Protein 9J34 (pdb70)

Organism: Arabidopsis thaliana (NCBI:txid3702)

Solvent-accessible surface area: 94487 Å² total; per-residue (Å²): 92,71,40,36,98,7,95,101,11,94,188,74,5,84,62,0,24,98,11,0,35,81,0,6,30,28,5,5,8,1,2,0,0,1,14,1,61,47,98,60,14,2,0,5,27,2,126,145,4,11,112,54,0,16,68,69,2,36,151,9,6,109,60,4,64,53,10,8,75,27,34,65,120,12,8,65,70,40,168,91,120,56,34,127,89,111,159,77,5,20,135,118,7,97,98,53,69,49,109,44,3,56,86,0,9,71,47,68,0,9,86,0,20,122,98,86,12,86,148,68,222,69,29,57,8,39,20,2,6,42,62,2,25,84,25,8,63,143,4,89,121,9,2,76,89,5,39,134,32,9,132,111,35,30,82,163,91,148,67,56,28,141,22,36,12,45,105,7,49,97,57,0,62,21,20,0,12,21,12,0,0,39,1,0,2,49,0,0,25,29,1,4,43,4,1,64,94,0,14,146,129,79,136,62,107,19,100,75,163,38,7,39,30,75,130,165,56,97,42,25,9,86,36,0,87,127,14,1,16,11,124,116,73,68,88,128,81,25,52,4,17,10,4,35,84,0,1,61,34,20,2,1,61,26,106,79,60,68,36,0,48,54,27,0,10,6,22,1,0,27,10,0,7,0,12,0,13,45,7,148,22,4,43,78,34,168,1,0,36,17,0,14,118,1,0,31,21,0,0,48,20,10,0,49,2,0,0,20,9,0,28,62,25,31,1,66,38,52,69,40,40,59,18,25,9,97,100,89,9,3,60,66,12,0,63,55,22,69,6,54,87,103,10,35,129,78,4,82,70,18,42,74,0,70,35,54,16,34,45,30,10,91,15,94,82,20,4,54,74,6,11,80,2,3,54,44,45,0,17,89,82,24,0,36,74,19,0,78,130,1,98,33,1,99,146,18,83,124,75,14,12,30,24,0,3,61,58,1,56,41,32,16,19,10,65,126,11,62,24,21,87,63,27,20,57,9,37,29,0,2,0,0,56,82,15,95,0,38,0,76,14,104,143,185,84,59,73,109,16,26,73,10,47,35,6,5,70,44,0,26,92,27,1,58,79,154,71,64,105,92,48,31,103,5,75,41,20,0,80,1,66,103,43,0,9,1,2,0,0,94,11,111,47,6,64,101,4,16,66,75,74,263,91,72,40,38,99,7,95,101,10,94,186,75,5,83,60,0,24,100,11,1,35,84,0,9,28,27,5,6,8,1,2,0,0,2,13,1,56,48,96,55,14,2,0,3,26,1,125,142,4,12,112,55,0,16,68,68,2,36,150,9,6,108,61,4,62,53,10,9,74,28,34,65,119,12,7,67,69,43,171,83,119,55,36,127,91,110,160,78,4,19,136,117,8,96,98,54,69,48,109,42,4,56,86,0,10,72,47,68,0,9,86,0,20,122,97,85,12,85,146,69,223,69,32,59,7,41,21,2,6,43,62,2,24,85,24,8,64,142,4,88,120,10,1,76,89,5,38,135,30,8,131,108,37,29,84,159,87,147,61,55,27,142,24,35,12,45,106,7,50,97,57,1,61,22,21,0,12,21,12,0,0,38,0,0,2,51,0,0,26,30,1,3,45,2,0,61,92,0,13,142,120,83,141,56,110,17,99,74,163,41,6,32,34,77,133,163,51,94,40,23,8,86,36,0,88,127,13,1,15,11,124,115,72,67,86,126,81,25,52,3,17,10,4,38,84,0,2,61,34,20,2,1,64,26,105,79,62,70,40,0,49,58,28,0,10,5,21,1,0,26,10,1,6,0,13,0,13,41,8,149,24,4,45,79,33,168,2,0,34,16,0,13,120,0,0,29,22,0,0,47,18,12,0,52,1,0,0,18,9,0,27,65,24,43,1,63,39,52,69,44,39,60,18,26,11,101,94,87,8,4,60,77,16,0,62,69,27,69,6,57,87,102,11,37,129,79,3,83,69,20,44,74,0,71,37,53,18,44,53,29,11,90,18,93,81,23,3,55,79,9,16,97,3,6,53,58,41,0,16,88,78,24,1,36,72,20,0,77,131,0,99,34,1,99,145,19,82,122,78,13,11,32,25,0,2,60,57,1,54,44,32,19,21,12,66,127,12,62,22,24,89,66,27,21,57,10,37,30,0,2,0,0,58,82,16,92,0,38,0,75,15,105,143,184,83,60,70,111,16,25,76,11,47,36,7,5,70,45,0,26,92,27,1,58,80,152,71,63,105,87,50,30,101,5,76,40,20,0,82,1,66,102,42,0,10,1,3,0,0,94,10,112,46,6,64,103,4,16,67,80,72,262,90,71,40,37,98,7,94,103,10,92,185,73,6,85,62,0,26,97,10,1,35,83,0,8,29,26,6,6,7,0,2,0,0,2,14,1,60,48,96,58,14,3,0,5,25,1,124,142,5,12,112,53,0,16,67,69,2,37,149,8,7,107,60,3,64,52,10,8,74,27,33,66,115,12,8,67,72,41,166,90,120,56,35,125,91,108,161,77,4,19,134,118,7,96,96,53,68,49,109,43,4,57,85,0,9,71,47,69,0,9,86,0,20,119,98,85,12,88,148,69,222,69,28,61,8,39,20,1,6,43,62,2,25,84,25,7,59,142,4,89,118,11,2,76,89,5,40,135,32,10,134,109,35,28,82,164,87,148,60,54,26,140,21,35,11,45,107,6,44,97,57,1,58,22,22,0,12,22,12,0,0,40,0,0,2,49,0,0,25,29,1,3,44,4,1,62,93,0,13,145,130,79,136,62,108,19,100,72,161,39,8,41,32,66,132,162,54,96,41,24,8,86,35,0,87,126,15,1,16,13,127,116,73,68,88,128,82,25,52,4,19,10,4,36,84,0,1,60,36,20,2,1,62,25,108,81,62,64,36,0,47,50,28,0,9,7,22,1,0,25,11,0,7,0,12,0,12,45,7,146,24,5,46,79,39,169,2,0,37,16,0,15,119,1,0,34,22,0,0,48,19,12,0,52,2,0,0,20,8,0,27,63,26,43,1,64,39,57,71,43,40,62,18,24,9,99,97,86,10,4,61,68,14,0,61,63,26,68,5,56,87,102,10,36,129,77,4,84,70,19,41,74,0,69,36,54,24,45,56,28,14,87,20,93,82,26,4,56,77,11,16,94,5,7,54,56,45,0,17,88,84,26,1,35,73,20,0,79,132,0,99,35,1,102,146,18,83,120,82,14,13,30,24,0,2,60,57,2,55,46,30,19,21,10,66,124,9,63,20,24,84,65,26,22,57,9,39,28,0,3,0,0,55,81,15,93,0,37,0,77,15,105,142,184,84,60,74,111,16,25,75,10,48,36,5,6,70,44,0,25,91,28,1,60,79,152,71,64,102,90,49,29,100,6,76,39,18,0,81,1,66,102,42,0,11,1,2,0,0,92,11,113,46,7,63,103,3,17,68,76,72,260,89,71,40,37,97,7,95,102,10,93,186,73,5,83,62,0,25,99,12,1,33,82,0,8,29,26,5,6,7,1,2,0,0,2,13,0,56,48,96,59,13,4,0,4,26,2,123,143,4,11,113,55,0,15,67,68,2,37,150,10,7,107,62,4,66,52,10,8,76,28,33,66,120,11,7,65,70,40,160,94,120,56,36,129,91,113,161,77,4,18,136,118,7,97,98,54,68,49,108,43,4,58,86,0,9,71,48,68,0,10,86,0,20,121,98,86,13,88,149,68,222,69,30,59,8,38,21,1,6,43,62,1,26,85,25,8,63,142,4,88,120,8,2,76,87,5,40,135,31,9,132,109,36,30,81,162,88,148,64,54,26,141,20,34,10,46,105,7,47,100,57,1,60,23,22,0,11,20,12,0,0,38,0,0,2,49,0,0,25,30,1,3,43,4,1,63,94,1,15,146,130,79,136,61,108,19,101,73,162,38,7,31,32,66,135,166,55,97,42,25,8,85,38,0,86,126,14,1,17,12,126,114,73,68,84,127,80,23,52,3,18,10,4,36,83,0,2,60,38,21,2,1,61,27,105,78,61,66,37,0,49,52,27,0,9,6,21,1,0,27,9,0,6,0,10,0,11,44,7,145,21,4,47,79,41,170,1,0,37,18,0,15,118,1,0,34,22,1,0,51,19,12,0,47,1,0,0,21,8,0,27,66,26,60,1,64,40,49,69,42,41,62,16,27,8,96,98,90,11,1,58,59,7,0,57,47,24,68,6,48,85,103,6,35,129,70,0,76,70,18,38,69,0,69,35,54,19,45,55,29,12,90,18,93,84,24,4,55,76,9,15,92,4,5,53,53,44,0,17,88,80,24,1,37,74,20,0,77,130,1,99,36,1,99,145,19,81,121,82,13,11,30,24,0,2,60,56,2,55,46,32,20,16,6,64,125,6,58,16,20,78,63,23,17,58,10,41,28,0,3,0,0,56,82,14,95,0,39,0,76,14,106,143,186,82,59,71,110,16,26,74,10,46,38,7,6,69,43,0,26,91,27,1,61,79,153,70,64,106,86,48,30,101,4,76,40,18,0,81,1,67,102,42,0,10,1,3,0,0,95,10,113,46,6,64,102,3,16,68,79,73,262

Nearest PDB structures (foldseek):
  7rhl-assembly1_C  TM=7.294E-01  e=2.147E-18  Homo sapiens
  8ev8-assembly1_C  TM=7.287E-01  e=7.428E-18  Homo sapiens
  7rhl-assembly1_A  TM=7.340E-01  e=1.124E-17  Homo sapiens
  8eu3-assembly1_C  TM=7.113E-01  e=1.699E-17  Homo sapiens
  7rhl-assembly1_D  TM=7.211E-01  e=1.069E-16  Homo sapiens

B-factor: mean 57.94, std 18.97, range [13.25, 103.83]

InterPro domains:
  IPR000595 Cyclic nucleotide-binding domain [PF00027] (507-598)
  IPR000595 Cyclic nucleotide-binding domain [PS50042] (486-570)
  IPR000595 Cyclic nucleotide-binding domain [SM00100] (486-617)
  IPR000595 Cyclic nucleotide-binding domain [cd00038] (486-617)
  IPR005821 Ion transport domain [PF00520] (95-413)
  IPR014710 RmlC-like jelly roll fold [G3DSA:2.60.120.10] (484-604)
  IPR018490 Cyclic nucleotide-binding domain superfamily [SSF51206] (415-609)

Secondary structure (DSSP, 8-state):
---TTSHHHHHHTTHHHHHHHHTTTTGGGGGGSEEEETTTTEEEE-HHHHHHHHHHHHHHHTTSHHHHTTSSS--B------B--TTTHHHHHHHHTHHHHHHTTS-HHHHIIIIIGGGSSS-HHHHHHHHHHHHHHHTTTTTTTTHHHHHHHHS-----SSHHHHHHHHHHHHHHHHHHHHHHHHHHHHHHHHHHHHHHS-SS---TTTTB--TT-----TTHHHHS--SS--TTT---GGGHHHHHTTTTT---HHHHHHHHHHHHHHHHHTTTTT----S-HHHHHHHHHHHHHHHHHHHHHHHHHHHHHHHT-HHHHHHHHHHHHHBTTBTTS---HHHHHHHHHHHHHHHHHHTT--HHHHHHTS-HHHHHHHHHHHSHHHHTTSSSGGGS-TTTHHHHHHS-EEEEE-TT-EEE-TTSB--EEEEEEES-EEEE------EEE-TT-EE-THHHHHTT----SSPPBPS-EEEESS-EEEEEEEHHHHHHHHHT--/---TTSHHHHHHTTHHHHHHHHTTTTGGGGGGSEEEETTTTEEEE-HHHHHHHHHHHHHHHTTSHHHHTTSSS--B------B--TTTHHHHHHHHTHHHHHHTTS-HHHHIIIIIGGGSSS-HHHHHHHHHHHHHHHTTTTTTTTHHHHHHHHS-----SSHHHHHHHHHHHHHHHHHHHHHHHHHHHHHHHHHHHHHHS-SS---TTTTB--SSS----TTHHHHS--SS--TTT---GGGHHHHHTTTTT---HHHHHHHHHHHHHHHHHTTTTT----S-HHHHHHHHHHHHHHHHHHHHHHHHHHHHHHHT-HHHHHHHHHHHHHBTTBTTS---HHHHHHHHHHHHHHHHHHTT--HHHHHHTS-HHHHHHHHHHHSHHHHTTSSSGGGS-TTTHHHHHHS-EEEEE-TT-EEE-TTSB--EEEEEEES-EEEE------EEE-TT-EE-THHHHHTT----SSPPBPS-EEEESS-EEEEEEEHHHHHHHHHT--/---TTSHHHHHHTTHHHHHHHHTTTTGGGGGGSEEEETTTTEEEE-HHHHHHHHHHHHHHHTTSHHHHTTSSS--B------B--TTTHHHHHHHHTHHHHHHTTS-HHHHIIIIIGGGSSS-HHHHHHHHHHHHHHHTTTTTTTTHHHHHHHHS-----SSHHHHHHHHHHHHHHHHHHHHHHHHHHHHHHHHHHHHHHS-SS---GGGGB--TTS----TTHHHHS--SS--TTT---GGGHHHHHTTTTT---HHHHHHHHHHHHHHHHHTTTTT----S-HHHHHHHHHHHHHHHHHHHHHHHHHHHHHHHT-HHHHHHHHHHHHHBTTBTTS---HHHHHHHHHHHHHHHHHHTT--HHHHHHTS-HHHHHHHHHHHSHHHHTTSSSGGGS-TTTHHHHHHS-EEEEE-TT-EEE-TTSB--EEEEEEES-EEEE------EEE-TT-EE-THHHHHTT----SSPPBPS-EEEESS-EEEEEEEHHHHHHHHHT--/---TTSHHHHHHTTHHHHHHHHTTTTGGGGGGSEEEETTTTEEEE-HHHHHHHHHHHHHHHTTSHHHHTTSSS--B------B--TTTHHHHHHHHTHHHHHHTTS-HHHHIIIIIGGGSSS-HHHHHHHHHHHHHHHTTTTTTTTHHHHHHHHS-----SSHHHHHHHHHHHHHHHHHHHHHHHHHHHHHHHHHHHHHHS-SS---TTTTB--SSS----TTHHHHS--SS--TTT---GGGHHHHHTTTTT---HHHHHHHHHHHHHHHHHTTTTT----S-HHHHHHHHHHHHHHHHHHHHHHHHHHHHHHHTTHHHHHHHHHHHHHBTTBTTS---HHHHHHHHHHHHHHHHHHTT--HHHHHHTS-HHHHHHHHHHHSHHHHTTSSSGGGS-TTTHHHHHHS-EEEEE-TT-EEE-TTSB--EEEEEEES-EEEE------EEE-TT-EE-THHHHHTT----SSPPBPS-EEEESS-EEEEEEEHHHHHHHHHT--

Radius of gyration: 42.16 Å; Cα contacts (8 Å, |Δi|>4): 2984; chains: 4; bounding box: 97×97×114 Å

Structure (mmCIF, N/CA/C/O backbone):
data_9J34
#
_entry.id   9J34
#
_cell.length_a   1.00
_cell.length_b   1.00
_cell.length_c   1.00
_cell.angle_alpha   90.00
_cell.angle_beta   90.00
_cell.angle_gamma   90.00
#
_symmetry.space_group_name_H-M   'P 1'
#
loop_
_entity.id
_entity.type
_entity.pdbx_description
1 polymer 'Cyclic nucleotide-gated ion channel 1'
2 non-polymer 'CALCIUM ION'
3 water water
#
loop_
_atom_site.group_PDB
_atom_site.id
_atom_site.type_symbol
_atom_site.label_atom_id
_atom_site.label_alt_id
_atom_site.label_comp_id
_atom_site.label_asym_id
_atom_site.label_entity_id
_atom_site.label_seq_id
_atom_site.pdbx_PDB_ins_code
_atom_site.Cartn_x
_atom_site.Cartn_y
_atom_site.Cartn_z
_atom_site.occupancy
_atom_site.B_iso_or_equiv
_atom_site.auth_seq_id
_atom_site.auth_comp_id
_atom_site.auth_asym_id
_atom_site.auth_atom_id
_atom_site.pdbx_PDB_model_num
ATOM 1 N N . ILE A 1 84 ? 162.861 122.468 155.660 1.00 77.83 84 ILE D N 1
ATOM 2 C CA . ILE A 1 84 ? 164.030 123.342 155.645 1.00 77.83 84 ILE D CA 1
ATOM 3 C C . ILE A 1 84 ? 163.614 124.718 155.146 1.00 77.83 84 ILE D C 1
ATOM 4 O O . ILE A 1 84 ? 162.920 124.842 154.137 1.00 77.83 84 ILE D O 1
ATOM 9 N N . LEU A 1 85 ? 164.016 125.760 155.872 1.00 79.61 85 LEU D N 1
ATOM 10 C CA . LEU A 1 85 ? 163.584 127.124 155.583 1.00 79.61 85 LEU D CA 1
ATOM 11 C C . LEU A 1 85 ? 164.764 128.049 155.316 1.00 79.61 85 LEU D C 1
ATOM 12 O O . LEU A 1 85 ? 165.918 127.679 155.531 1.00 79.61 85 LEU D O 1
ATOM 17 N N . ASP A 1 86 ? 164.457 129.263 154.833 1.00 81.90 86 ASP D N 1
ATOM 18 C CA . ASP A 1 86 ? 165.425 130.309 154.580 1.00 81.90 86 ASP D CA 1
ATOM 19 C C . ASP A 1 86 ? 165.091 131.549 155.437 1.00 81.90 86 ASP D C 1
ATOM 20 O O . ASP A 1 86 ? 163.928 131.731 155.802 1.00 81.90 86 ASP D O 1
ATOM 25 N N . PRO A 1 87 ? 166.070 132.430 155.757 1.00 82.92 87 PRO D N 1
ATOM 26 C CA . PRO A 1 87 ? 165.812 133.516 156.740 1.00 82.92 87 PRO D CA 1
ATOM 27 C C . PRO A 1 87 ? 164.806 134.573 156.307 1.00 82.92 87 PRO D C 1
ATOM 28 O O . PRO A 1 87 ? 164.309 135.309 157.167 1.00 82.92 87 PRO D O 1
ATOM 32 N N . GLN A 1 88 ? 164.517 134.705 155.017 1.00 84.90 88 GLN D N 1
ATOM 33 C CA . GLN A 1 88 ? 163.446 135.575 154.557 1.00 84.90 88 GLN D CA 1
ATOM 34 C C . GLN A 1 88 ? 162.160 134.818 154.280 1.00 84.90 88 GLN D C 1
ATOM 35 O O . GLN A 1 88 ? 161.207 135.407 153.761 1.00 84.90 88 GLN D O 1
ATOM 41 N N . GLY A 1 89 ? 162.103 133.533 154.617 1.00 83.59 89 GLY D N 1
ATOM 42 C CA . GLY A 1 89 ? 160.888 132.769 154.455 1.00 83.59 89 GLY D CA 1
ATOM 43 C C . GLY A 1 89 ? 159.846 133.214 155.458 1.00 83.59 89 GLY D C 1
ATOM 44 O O . GLY A 1 89 ? 160.175 133.761 156.515 1.00 83.59 89 GLY D O 1
ATOM 45 N N . PRO A 1 90 ? 158.564 132.984 155.149 1.00 85.57 90 PRO D N 1
ATOM 46 C CA . PRO A 1 90 ? 157.495 133.620 155.939 1.00 85.57 90 PRO D CA 1
ATOM 47 C C . PRO A 1 90 ? 157.310 133.013 157.313 1.00 85.57 90 PRO D C 1
ATOM 48 O O . PRO A 1 90 ? 156.758 133.684 158.194 1.00 85.57 90 PRO D O 1
ATOM 52 N N . PHE A 1 91 ? 157.789 131.787 157.534 1.00 83.76 91 PHE D N 1
ATOM 53 C CA . PHE A 1 91 ? 157.661 131.173 158.849 1.00 83.76 91 PHE D CA 1
ATOM 54 C C . PHE A 1 91 ? 158.667 131.781 159.826 1.00 83.76 91 PHE D C 1
ATOM 55 O O . PHE A 1 91 ? 158.283 132.263 160.894 1.00 83.76 91 PHE D O 1
ATOM 63 N N . LEU A 1 92 ? 159.959 131.800 159.455 1.00 81.27 92 LEU D N 1
ATOM 64 C CA . LEU A 1 92 ? 161.018 132.342 160.299 1.00 81.27 92 LEU D CA 1
ATOM 65 C C . LEU A 1 92 ? 160.878 133.841 160.541 1.00 81.27 92 LEU D C 1
ATOM 66 O O . LEU A 1 92 ? 161.077 134.297 161.672 1.00 81.27 92 LEU D O 1
ATOM 71 N N . GLN A 1 93 ? 160.517 134.612 159.512 1.00 87.54 93 GLN D N 1
ATOM 72 C CA . GLN A 1 93 ? 160.514 136.071 159.583 1.00 87.54 93 GLN D CA 1
ATOM 73 C C . GLN A 1 93 ? 159.390 136.611 160.460 1.00 87.54 93 GLN D C 1
ATOM 74 O O . GLN A 1 93 ? 159.435 137.776 160.868 1.00 87.54 93 GLN D O 1
ATOM 80 N N . ARG A 1 94 ? 158.381 135.783 160.731 1.00 85.99 94 ARG D N 1
ATOM 81 C CA . ARG A 1 94 ? 157.348 136.085 161.720 1.00 85.99 94 ARG D CA 1
ATOM 82 C C . ARG A 1 94 ? 157.612 135.391 163.058 1.00 85.99 94 ARG D C 1
ATOM 83 O O . ARG A 1 94 ? 157.085 135.804 164.100 1.00 85.99 94 ARG D O 1
ATOM 91 N N . TRP A 1 95 ? 158.428 134.333 163.055 1.00 81.34 95 TRP D N 1
ATOM 92 C CA . TRP A 1 95 ? 158.724 133.635 164.304 1.00 81.34 95 TRP D CA 1
ATOM 93 C C . TRP A 1 95 ? 159.988 134.159 164.983 1.00 81.34 95 TRP D C 1
ATOM 94 O O . TRP A 1 95 ? 160.095 134.070 166.210 1.00 81.34 95 TRP D O 1
ATOM 105 N N . ASN A 1 96 ? 160.950 134.700 164.228 1.00 76.54 96 ASN D N 1
ATOM 106 C CA . ASN A 1 96 ? 162.157 135.292 164.805 1.00 76.54 96 ASN D CA 1
ATOM 107 C C . ASN A 1 96 ? 161.981 136.751 165.200 1.00 76.54 96 ASN D C 1
ATOM 108 O O . ASN A 1 96 ? 162.978 137.437 165.454 1.00 76.54 96 ASN D O 1
ATOM 113 N N . LYS A 1 97 ? 160.746 137.243 165.239 1.00 75.46 97 LYS D N 1
ATOM 114 C CA . LYS A 1 97 ? 160.435 138.481 165.934 1.00 75.46 97 LYS D CA 1
ATOM 115 C C . LYS A 1 97 ? 159.882 138.214 167.321 1.00 75.46 97 LYS D C 1
ATOM 116 O O . LYS A 1 97 ? 159.904 139.109 168.171 1.00 75.46 97 LYS D O 1
ATOM 122 N N . ILE A 1 98 ? 159.370 137.005 167.547 1.00 74.61 98 ILE D N 1
ATOM 123 C CA . ILE A 1 98 ? 159.009 136.567 168.883 1.00 74.61 98 ILE D CA 1
ATOM 124 C C . ILE A 1 98 ? 160.256 136.173 169.669 1.00 74.61 98 ILE D C 1
ATOM 125 O O . ILE A 1 98 ? 160.265 136.277 170.902 1.00 74.61 98 ILE D O 1
ATOM 130 N N . PHE A 1 99 ? 161.330 135.767 168.981 1.00 73.13 99 PHE D N 1
ATOM 131 C CA . PHE A 1 99 ? 162.581 135.420 169.648 1.00 73.13 99 PHE D CA 1
ATOM 132 C C . PHE A 1 99 ? 163.313 136.636 170.178 1.00 73.13 99 PHE D C 1
ATOM 133 O O . PHE A 1 99 ? 163.946 136.558 171.236 1.00 73.13 99 PHE D O 1
ATOM 141 N N . VAL A 1 100 ? 163.249 137.758 169.469 1.00 70.38 100 VAL D N 1
ATOM 142 C CA . VAL A 1 100 ? 163.864 138.964 169.998 1.00 70.38 100 VAL D CA 1
ATOM 143 C C . VAL A 1 100 ? 163.000 139.568 171.099 1.00 70.38 100 VAL D C 1
ATOM 144 O O . VAL A 1 100 ? 163.521 140.278 171.964 1.00 70.38 100 VAL D O 1
ATOM 148 N N . LEU A 1 101 ? 161.701 139.255 171.128 1.00 66.53 101 LEU D N 1
ATOM 149 C CA . LEU A 1 101 ? 160.831 139.663 172.222 1.00 66.53 101 LEU D CA 1
ATOM 150 C C . LEU A 1 101 ? 161.092 138.849 173.479 1.00 66.53 101 LEU D C 1
ATOM 151 O O . LEU A 1 101 ? 161.166 139.411 174.574 1.00 66.53 101 LEU D O 1
ATOM 156 N N . ALA A 1 102 ? 161.260 137.535 173.338 1.00 62.98 102 ALA D N 1
ATOM 157 C CA . ALA A 1 102 ? 161.544 136.670 174.475 1.00 62.98 102 ALA D CA 1
ATOM 158 C C . ALA A 1 102 ? 162.966 136.817 175.000 1.00 62.98 102 ALA D C 1
ATOM 159 O O . ALA A 1 102 ? 163.285 136.226 176.036 1.00 62.98 102 ALA D O 1
ATOM 161 N N . CYS A 1 103 ? 163.828 137.562 174.311 1.00 62.09 103 CYS D N 1
ATOM 162 C CA . CYS A 1 103 ? 165.145 137.903 174.825 1.00 62.09 103 CYS D CA 1
ATOM 163 C C . CYS A 1 103 ? 165.164 139.239 175.547 1.00 62.09 103 CYS D C 1
ATOM 164 O O . CYS A 1 103 ? 166.205 139.613 176.094 1.00 62.09 103 CYS D O 1
ATOM 167 N N . ILE A 1 104 ? 164.053 139.973 175.541 1.00 58.58 104 ILE D N 1
ATOM 168 C CA . ILE A 1 104 ? 163.915 141.154 176.383 1.00 58.58 104 ILE D CA 1
ATOM 169 C C . ILE A 1 104 ? 163.145 140.741 177.627 1.00 58.58 104 ILE D C 1
ATOM 170 O O . ILE A 1 104 ? 163.373 141.275 178.715 1.00 58.58 104 ILE D O 1
ATOM 175 N N . ILE A 1 105 ? 162.224 139.789 177.466 1.00 56.76 105 ILE D N 1
ATOM 176 C CA . ILE A 1 105 ? 161.563 139.173 178.611 1.00 56.76 105 ILE D CA 1
ATOM 177 C C . ILE A 1 105 ? 162.579 138.417 179.464 1.00 56.76 105 ILE D C 1
ATOM 178 O O . ILE A 1 105 ? 162.491 138.412 180.696 1.00 56.76 105 ILE D O 1
ATOM 183 N N . ALA A 1 106 ? 163.594 137.825 178.828 1.00 54.12 106 ALA D N 1
ATOM 184 C CA . ALA A 1 106 ? 164.598 137.054 179.556 1.00 54.12 106 ALA D CA 1
ATOM 185 C C . ALA A 1 106 ? 165.494 137.947 180.405 1.00 54.12 106 ALA D C 1
ATOM 186 O O . ALA A 1 106 ? 165.833 137.591 181.539 1.00 54.12 106 ALA D O 1
ATOM 188 N N . VAL A 1 107 ? 165.897 139.107 179.881 1.00 50.29 107 VAL D N 1
ATOM 189 C CA . VAL A 1 107 ? 166.720 140.017 180.675 1.00 50.29 107 VAL D CA 1
ATOM 190 C C . VAL A 1 107 ? 165.894 140.874 181.618 1.00 50.29 107 VAL D C 1
ATOM 191 O O . VAL A 1 107 ? 166.465 141.561 182.473 1.00 50.29 107 VAL D O 1
ATOM 195 N N . SER A 1 108 ? 164.568 140.856 181.489 1.00 47.33 108 SER D N 1
ATOM 196 C CA . SER A 1 108 ? 163.672 141.503 182.437 1.00 47.33 108 SER D CA 1
ATOM 197 C C . SER A 1 108 ? 163.302 140.599 183.603 1.00 47.33 108 SER D C 1
ATOM 198 O O . SER A 1 108 ? 162.469 140.983 184.427 1.00 47.33 108 SER D O 1
ATOM 201 N N . LEU A 1 109 ? 163.883 139.403 183.681 1.00 45.90 109 LEU D N 1
ATOM 202 C CA . LEU A 1 109 ? 163.605 138.480 184.768 1.00 45.90 109 LEU D CA 1
ATOM 203 C C . LEU A 1 109 ? 164.855 137.955 185.453 1.00 45.90 109 LEU D C 1
ATOM 204 O O . LEU A 1 109 ? 164.733 137.296 186.490 1.00 45.90 109 LEU D O 1
ATOM 209 N N . ASP A 1 110 ? 166.035 138.200 184.907 1.00 48.18 110 ASP D N 1
ATOM 210 C CA . ASP A 1 110 ? 167.297 137.887 185.566 1.00 48.18 110 ASP D CA 1
ATOM 211 C C . ASP A 1 110 ? 167.539 138.657 186.871 1.00 48.18 110 ASP D C 1
ATOM 212 O O . ASP A 1 110 ? 168.100 138.063 187.801 1.00 48.18 110 ASP D O 1
ATOM 217 N N . PRO A 1 111 ? 167.166 139.944 187.023 1.00 37.67 111 PRO D N 1
ATOM 218 C CA . PRO A 1 111 ? 167.315 140.564 188.350 1.00 37.67 111 PRO D CA 1
ATOM 219 C C . PRO A 1 111 ? 166.325 140.088 189.400 1.00 37.67 111 PRO D C 1
ATOM 220 O O . PRO A 1 111 ? 166.432 140.524 190.550 1.00 37.67 111 PRO D O 1
ATOM 224 N N . LEU A 1 112 ? 165.362 139.231 189.054 1.00 38.06 112 LEU D N 1
ATOM 225 C CA . LEU A 1 112 ? 164.456 138.688 190.060 1.00 38.06 112 LEU D CA 1
ATOM 226 C C . LEU A 1 112 ? 165.153 137.742 191.026 1.00 38.06 112 LEU D C 1
ATOM 227 O O . LEU A 1 112 ? 164.652 137.533 192.134 1.00 38.06 112 LEU D O 1
ATOM 232 N N . PHE A 1 113 ? 166.294 137.171 190.640 1.00 39.07 113 PHE D N 1
ATOM 233 C CA . PHE A 1 113 ? 167.075 136.365 191.568 1.00 39.07 113 PHE D CA 1
ATOM 234 C C . PHE A 1 113 ? 167.802 137.214 192.598 1.00 39.07 113 PHE D C 1
ATOM 235 O O . PHE A 1 113 ? 168.244 136.681 193.619 1.00 39.07 113 PHE D O 1
ATOM 243 N N . PHE A 1 114 ? 167.942 138.515 192.353 1.00 32.73 114 PHE D N 1
ATOM 244 C CA . PHE A 1 114 ? 168.545 139.401 193.335 1.00 32.73 114 PHE D CA 1
ATOM 245 C C . PHE A 1 114 ? 167.595 139.724 194.475 1.00 32.73 114 PHE D C 1
ATOM 246 O O . PHE A 1 114 ? 168.052 140.128 195.547 1.00 32.73 114 PHE D O 1
ATOM 254 N N . TYR A 1 115 ? 166.293 139.541 194.274 1.00 27.32 115 TYR D N 1
ATOM 255 C CA . TYR A 1 115 ? 165.299 139.734 195.317 1.00 27.32 115 TYR D CA 1
ATOM 256 C C . TYR A 1 115 ? 165.126 138.505 196.199 1.00 27.32 115 TYR D C 1
ATOM 257 O O . TYR A 1 115 ? 164.302 138.530 197.116 1.00 27.32 115 TYR D O 1
ATOM 266 N N . VAL A 1 116 ? 165.882 137.443 195.947 1.00 34.30 116 VAL D N 1
ATOM 267 C CA . VAL A 1 116 ? 165.797 136.192 196.702 1.00 34.30 116 VAL D CA 1
ATOM 268 C C . VAL A 1 116 ? 166.450 136.291 198.086 1.00 34.30 116 VAL D C 1
ATOM 269 O O . VAL A 1 116 ? 165.819 135.825 199.048 1.00 34.30 116 VAL D O 1
ATOM 273 N N . PRO A 1 117 ? 167.657 136.863 198.290 1.00 32.90 117 PRO D N 1
ATOM 274 C CA . PRO A 1 117 ? 168.151 136.983 199.668 1.00 32.90 117 PRO D CA 1
ATOM 275 C C . PRO A 1 117 ? 167.343 137.971 200.488 1.00 32.90 117 PRO D C 1
ATOM 276 O O . PRO A 1 117 ? 166.787 138.944 199.978 1.00 32.90 117 PRO D O 1
ATOM 280 N N . ILE A 1 118 ? 167.255 137.681 201.780 1.00 36.78 118 ILE D N 1
ATOM 281 C CA . ILE A 1 118 ? 166.378 138.413 202.675 1.00 36.78 118 ILE D CA 1
ATOM 282 C C . ILE A 1 118 ? 167.145 138.616 203.973 1.00 36.78 118 ILE D C 1
ATOM 283 O O . ILE A 1 118 ? 168.088 137.888 204.286 1.00 36.78 118 ILE D O 1
ATOM 288 N N . ILE A 1 119 ? 166.766 139.649 204.710 1.00 41.40 119 ILE D N 1
ATOM 289 C CA . ILE A 1 119 ? 167.353 139.920 206.011 1.00 41.40 119 ILE D CA 1
ATOM 290 C C . ILE A 1 119 ? 166.231 139.906 207.032 1.00 41.40 119 ILE D C 1
ATOM 291 O O . ILE A 1 119 ? 165.253 140.652 206.898 1.00 41.40 119 ILE D O 1
ATOM 296 N N . ASP A 1 120 ? 166.350 139.032 208.032 1.00 56.01 120 ASP D N 1
ATOM 297 C CA . ASP A 1 120 ? 165.459 139.078 209.183 1.00 56.01 120 ASP D CA 1
ATOM 298 C C . ASP A 1 120 ? 166.122 139.903 210.282 1.00 56.01 120 ASP D C 1
ATOM 299 O O . ASP A 1 120 ? 167.015 139.420 210.990 1.00 56.01 120 ASP D O 1
ATOM 304 N N . ASP A 1 121 ? 165.620 141.122 210.467 1.00 58.12 121 ASP D N 1
ATOM 305 C CA . ASP A 1 121 ? 166.237 142.166 211.273 1.00 58.12 121 ASP D CA 1
ATOM 306 C C . ASP A 1 121 ? 166.069 141.934 212.769 1.00 58.12 121 ASP D C 1
ATOM 307 O O . ASP A 1 121 ? 166.854 142.471 213.554 1.00 58.12 121 ASP D O 1
ATOM 312 N N . ALA A 1 122 ? 165.090 141.122 213.180 1.00 60.79 122 ALA D N 1
ATOM 313 C CA . ALA A 1 122 ? 164.959 140.768 214.591 1.00 60.79 122 ALA D CA 1
ATOM 314 C C . ALA A 1 122 ? 166.114 139.885 215.042 1.00 60.79 122 ALA D C 1
ATOM 315 O O . ALA A 1 122 ? 166.791 140.183 216.033 1.00 60.79 122 ALA D O 1
ATOM 317 N N . LYS A 1 123 ? 166.349 138.792 214.325 1.00 61.68 123 LYS D N 1
ATOM 318 C CA . LYS A 1 123 ? 167.414 137.859 214.652 1.00 61.68 123 LYS D CA 1
ATOM 319 C C . LYS A 1 123 ? 168.761 138.249 214.058 1.00 61.68 123 LYS D C 1
ATOM 320 O O . LYS A 1 123 ? 169.758 137.589 214.371 1.00 61.68 123 LYS D O 1
ATOM 326 N N . LYS A 1 124 ? 168.802 139.304 213.227 1.00 57.40 124 LYS D N 1
ATOM 327 C CA . LYS A 1 124 ? 170.016 139.813 212.564 1.00 57.40 124 LYS D CA 1
ATOM 328 C C . LYS A 1 124 ? 170.696 138.732 211.726 1.00 57.40 124 LYS D C 1
ATOM 329 O O . LYS A 1 124 ? 171.894 138.476 211.850 1.00 57.40 124 LYS D O 1
ATOM 335 N N . CYS A 1 125 ? 169.908 138.089 210.869 1.00 54.38 125 CYS D N 1
ATOM 336 C CA . CYS A 1 125 ? 170.365 136.982 210.047 1.00 54.38 125 CYS D CA 1
ATOM 337 C C . CYS A 1 125 ? 170.021 137.227 208.587 1.00 54.38 125 CYS D C 1
ATOM 338 O O . CYS A 1 125 ? 168.995 137.826 208.270 1.00 54.38 125 CYS D O 1
ATOM 341 N N . LEU A 1 126 ? 170.886 136.744 207.706 1.00 47.19 126 LEU D N 1
ATOM 342 C CA . LEU A 1 126 ? 170.616 136.738 206.277 1.00 47.19 126 LEU D CA 1
ATOM 343 C C . LEU A 1 126 ? 169.832 135.480 205.935 1.00 47.19 126 LEU D C 1
ATOM 344 O O . LEU A 1 126 ? 170.210 134.381 206.344 1.00 47.19 126 LEU D O 1
ATOM 349 N N . GLY A 1 127 ? 168.737 135.642 205.199 1.00 41.95 127 GLY D N 1
ATOM 350 C CA . GLY A 1 127 ? 167.893 134.508 204.879 1.00 41.95 127 GLY D CA 1
ATOM 351 C C . GLY A 1 127 ? 167.575 134.380 203.407 1.00 41.95 127 GLY D C 1
ATOM 352 O O . GLY A 1 127 ? 168.157 135.074 202.571 1.00 41.95 127 GLY D O 1
ATOM 353 N N . ILE A 1 128 ? 166.640 133.493 203.082 1.00 44.56 128 ILE D N 1
ATOM 354 C CA . ILE A 1 128 ? 166.227 133.226 201.710 1.00 44.56 128 ILE D CA 1
ATOM 355 C C . ILE A 1 128 ? 164.721 133.429 201.622 1.00 44.56 128 ILE D C 1
ATOM 356 O O . ILE A 1 128 ? 163.974 132.913 202.459 1.00 44.56 128 ILE D O 1
ATOM 361 N N . ASP A 1 129 ? 164.281 134.192 200.627 1.00 43.42 129 ASP D N 1
ATOM 362 C CA . ASP A 1 129 ? 162.865 134.266 200.279 1.00 43.42 129 ASP D CA 1
ATOM 363 C C . ASP A 1 129 ? 162.554 133.064 199.397 1.00 43.42 129 ASP D C 1
ATOM 364 O O . ASP A 1 129 ? 162.937 133.024 198.227 1.00 43.42 129 ASP D O 1
ATOM 369 N N . LYS A 1 130 ? 161.866 132.070 199.966 1.00 47.13 130 LYS D N 1
ATOM 370 C CA . LYS A 1 130 ? 161.677 130.799 199.272 1.00 47.13 130 LYS D CA 1
ATOM 371 C C . LYS A 1 130 ? 160.662 130.902 198.142 1.00 47.13 130 LYS D C 1
ATOM 372 O O . LYS A 1 130 ? 160.828 130.251 197.107 1.00 47.13 130 LYS D O 1
ATOM 378 N N . LYS A 1 131 ? 159.613 131.705 198.311 1.00 45.41 131 LYS D N 1
ATOM 379 C CA . LYS A 1 131 ? 158.615 131.831 197.256 1.00 45.41 131 LYS D CA 1
ATOM 380 C C . LYS A 1 131 ? 159.069 132.771 196.145 1.00 45.41 131 LYS D C 1
ATOM 381 O O . LYS A 1 131 ? 158.626 132.628 194.999 1.00 45.41 131 LYS D O 1
ATOM 387 N N . MET A 1 132 ? 159.966 133.710 196.448 1.00 45.55 132 MET D N 1
ATOM 388 C CA . MET A 1 132 ? 160.640 134.453 195.390 1.00 45.55 132 MET D CA 1
ATOM 389 C C . MET A 1 132 ? 161.606 133.561 194.630 1.00 45.55 132 MET D C 1
ATOM 390 O O . MET A 1 132 ? 161.830 133.758 193.431 1.00 45.55 132 MET D O 1
ATOM 395 N N . GLU A 1 133 ? 162.166 132.568 195.314 1.00 47.29 133 GLU D N 1
ATOM 396 C CA . GLU A 1 133 ? 163.122 131.657 194.707 1.00 47.29 133 GLU D CA 1
ATOM 397 C C . GLU A 1 133 ? 162.445 130.729 193.706 1.00 47.29 133 GLU D C 1
ATOM 398 O O . GLU A 1 133 ? 163.073 130.301 192.733 1.00 47.29 133 GLU D O 1
ATOM 404 N N . ILE A 1 134 ? 161.170 130.409 193.933 1.00 49.11 134 ILE D N 1
ATOM 405 C CA . ILE A 1 134 ? 160.397 129.605 192.993 1.00 49.11 134 ILE D CA 1
ATOM 406 C C . ILE A 1 134 ? 159.880 130.465 191.846 1.00 49.11 134 ILE D C 1
ATOM 407 O O . ILE A 1 134 ? 159.875 130.033 190.687 1.00 49.11 134 ILE D O 1
ATOM 412 N N . THR A 1 135 ? 159.445 131.691 192.153 1.00 46.95 135 THR D N 1
ATOM 413 C CA . THR A 1 135 ? 158.891 132.588 191.141 1.00 46.95 135 THR D CA 1
ATOM 414 C C . THR A 1 135 ? 159.938 132.987 190.107 1.00 46.95 135 THR D C 1
ATOM 415 O O . THR A 1 135 ? 159.644 133.053 188.909 1.00 46.95 135 THR D O 1
ATOM 419 N N . ALA A 1 136 ? 161.170 133.234 190.547 1.00 47.48 136 ALA D N 1
ATOM 420 C CA . ALA A 1 136 ? 162.222 133.585 189.604 1.00 47.48 136 ALA D CA 1
ATOM 421 C C . ALA A 1 136 ? 162.703 132.372 188.821 1.00 47.48 136 ALA D C 1
ATOM 422 O O . ALA A 1 136 ? 163.192 132.519 187.697 1.00 47.48 136 ALA D O 1
ATOM 424 N N . SER A 1 137 ? 162.568 131.172 189.387 1.00 51.32 137 SER D N 1
ATOM 425 C CA . SER A 1 137 ? 163.042 129.975 188.702 1.00 51.32 137 SER D CA 1
ATOM 426 C C . SER A 1 137 ? 162.099 129.518 187.599 1.00 51.32 137 SER D C 1
ATOM 427 O O . SER A 1 137 ? 162.563 129.027 186.566 1.00 51.32 137 SER D O 1
ATOM 430 N N . VAL A 1 138 ? 160.790 129.669 187.787 1.00 54.49 138 VAL D N 1
ATOM 431 C CA . VAL A 1 138 ? 159.847 129.255 186.756 1.00 54.49 138 VAL D CA 1
ATOM 432 C C . VAL A 1 138 ? 159.588 130.350 185.726 1.00 54.49 138 VAL D C 1
ATOM 433 O O . VAL A 1 138 ? 159.170 130.041 184.601 1.00 54.49 138 VAL D O 1
ATOM 437 N N . LEU A 1 139 ? 159.836 131.616 186.066 1.00 52.91 139 LEU D N 1
ATOM 438 C CA . LEU A 1 139 ? 159.781 132.667 185.061 1.00 52.91 139 LEU D CA 1
ATOM 439 C C . LEU A 1 139 ? 161.006 132.640 184.163 1.00 52.91 139 LEU D C 1
ATOM 440 O O . LEU A 1 139 ? 160.921 133.018 182.992 1.00 52.91 139 LEU D O 1
ATOM 445 N N . ARG A 1 140 ? 162.142 132.186 184.686 1.00 56.01 140 ARG D N 1
ATOM 446 C CA . ARG A 1 140 ? 163.323 132.023 183.853 1.00 56.01 140 ARG D CA 1
ATOM 447 C C . ARG A 1 140 ? 163.238 130.760 183.012 1.00 56.01 140 ARG D C 1
ATOM 448 O O . ARG A 1 140 ? 163.711 130.748 181.871 1.00 56.01 140 ARG D O 1
ATOM 456 N N . SER A 1 141 ? 162.631 129.699 183.547 1.00 58.91 141 SER D N 1
ATOM 457 C CA . SER A 1 141 ? 162.507 128.460 182.789 1.00 58.91 141 SER D CA 1
ATOM 458 C C . SER A 1 141 ? 161.567 128.630 181.605 1.00 58.91 141 SER D C 1
ATOM 459 O O . SER A 1 141 ? 161.900 128.232 180.486 1.00 58.91 141 SER D O 1
ATOM 462 N N . PHE A 1 142 ? 160.426 129.286 181.815 1.00 61.90 142 PHE D N 1
ATOM 463 C CA . PHE A 1 142 ? 159.410 129.447 180.784 1.00 61.90 142 PHE D CA 1
ATOM 464 C C . PHE A 1 142 ? 159.815 130.438 179.697 1.00 61.90 142 PHE D C 1
ATOM 465 O O . PHE A 1 142 ? 159.147 130.509 178.660 1.00 61.90 142 PHE D O 1
ATOM 473 N N . THR A 1 143 ? 160.888 131.200 179.903 1.00 60.14 143 THR D N 1
ATOM 474 C CA . THR A 1 143 ? 161.514 131.923 178.810 1.00 60.14 143 THR D CA 1
ATOM 475 C C . THR A 1 143 ? 162.800 131.269 178.333 1.00 60.14 143 THR D C 1
ATOM 476 O O . THR A 1 143 ? 163.360 131.722 177.329 1.00 60.14 143 THR D O 1
ATOM 480 N N . ASP A 1 144 ? 163.289 130.230 179.012 1.00 63.30 144 ASP D N 1
ATOM 481 C CA . ASP A 1 144 ? 164.419 129.469 178.496 1.00 63.30 144 ASP D CA 1
ATOM 482 C C . ASP A 1 144 ? 164.012 128.140 177.873 1.00 63.30 144 ASP D C 1
ATOM 483 O O . ASP A 1 144 ? 164.826 127.532 177.172 1.00 63.30 144 ASP D O 1
ATOM 488 N N . VAL A 1 145 ? 162.795 127.636 178.100 1.00 65.56 145 VAL D N 1
ATOM 489 C CA . VAL A 1 145 ? 162.251 126.804 177.032 1.00 65.56 145 VAL D CA 1
ATOM 490 C C . VAL A 1 145 ? 161.379 127.700 176.156 1.00 65.56 145 VAL D C 1
ATOM 491 O O . VAL A 1 145 ? 160.169 127.501 176.001 1.00 65.56 145 VAL D O 1
ATOM 495 N N . PHE A 1 146 ? 162.029 128.653 175.526 1.00 69.28 146 PHE D N 1
ATOM 496 C CA . PHE A 1 146 ? 161.523 129.356 174.363 1.00 69.28 146 PHE D CA 1
ATOM 497 C C . PHE A 1 146 ? 162.676 129.757 173.462 1.00 69.28 146 PHE D C 1
ATOM 498 O O . PHE A 1 146 ? 162.444 130.375 172.421 1.00 69.28 146 PHE D O 1
ATOM 506 N N . TYR A 1 147 ? 163.912 129.420 173.836 1.00 69.11 147 TYR D N 1
ATOM 507 C CA . TYR A 1 147 ? 165.102 129.740 173.066 1.00 69.11 147 TYR D CA 1
ATOM 508 C C . TYR A 1 147 ? 165.873 128.489 172.664 1.00 69.11 147 TYR D C 1
ATOM 509 O O . TYR A 1 147 ? 166.759 128.572 171.808 1.00 69.11 147 TYR D O 1
ATOM 518 N N . VAL A 1 148 ? 165.550 127.326 173.230 1.00 72.06 148 VAL D N 1
ATOM 519 C CA . VAL A 1 148 ? 165.955 126.061 172.629 1.00 72.06 148 VAL D CA 1
ATOM 520 C C . VAL A 1 148 ? 165.224 125.835 171.313 1.00 72.06 148 VAL D C 1
ATOM 521 O O . VAL A 1 148 ? 165.739 125.161 170.417 1.00 72.06 148 VAL D O 1
ATOM 525 N N . LEU A 1 149 ? 164.033 126.415 171.177 1.00 72.82 149 LEU D N 1
ATOM 526 C CA . LEU A 1 149 ? 163.293 126.525 169.934 1.00 72.82 149 LEU D CA 1
ATOM 527 C C . LEU A 1 149 ? 163.985 127.403 168.906 1.00 72.82 149 LEU D C 1
ATOM 528 O O . LEU A 1 149 ? 163.756 127.224 167.712 1.00 72.82 149 LEU D O 1
ATOM 533 N N . HIS A 1 150 ? 164.816 128.354 169.341 1.00 71.28 150 HIS D N 1
ATOM 534 C CA . HIS A 1 150 ? 165.679 129.079 168.415 1.00 71.28 150 HIS D CA 1
ATOM 535 C C . HIS A 1 150 ? 166.875 128.231 167.999 1.00 71.28 150 HIS D C 1
ATOM 536 O O . HIS A 1 150 ? 167.386 128.377 166.881 1.00 71.28 150 HIS D O 1
ATOM 543 N N . ILE A 1 151 ? 167.341 127.355 168.894 1.00 74.21 151 ILE D N 1
ATOM 544 C CA . ILE A 1 151 ? 168.494 126.515 168.590 1.00 74.21 151 ILE D CA 1
ATOM 545 C C . ILE A 1 151 ? 168.125 125.459 167.555 1.00 74.21 151 ILE D C 1
ATOM 546 O O . ILE A 1 151 ? 168.887 125.196 166.617 1.00 74.21 151 ILE D O 1
ATOM 551 N N . ILE A 1 152 ? 166.929 124.879 167.672 1.00 74.55 152 ILE D N 1
ATOM 552 C CA . ILE A 1 152 ? 166.492 123.900 166.685 1.00 74.55 152 ILE D CA 1
ATOM 553 C C . ILE A 1 152 ? 165.985 124.558 165.407 1.00 74.55 152 ILE D C 1
ATOM 554 O O . ILE A 1 152 ? 165.844 123.875 164.386 1.00 74.55 152 ILE D O 1
ATOM 559 N N . PHE A 1 153 ? 165.714 125.863 165.423 1.00 74.46 153 PHE D N 1
ATOM 560 C CA . PHE A 1 153 ? 165.333 126.581 164.205 1.00 74.46 153 PHE D CA 1
ATOM 561 C C . PHE A 1 153 ? 166.526 127.250 163.551 1.00 74.46 153 PHE D C 1
ATOM 562 O O . PHE A 1 153 ? 166.375 128.041 162.618 1.00 74.46 153 PHE D O 1
ATOM 570 N N . GLN A 1 154 ? 167.728 126.950 164.032 1.00 74.25 154 GLN D N 1
ATOM 571 C CA . GLN A 1 154 ? 168.945 127.317 163.329 1.00 74.25 154 GLN D CA 1
ATOM 572 C C . GLN A 1 154 ? 169.664 126.092 162.793 1.00 74.25 154 GLN D C 1
ATOM 573 O O . GLN A 1 154 ? 170.663 126.244 162.083 1.00 74.25 154 GLN D O 1
ATOM 579 N N . PHE A 1 155 ? 169.189 124.890 163.114 1.00 77.00 155 PHE D N 1
ATOM 580 C CA . PHE A 1 155 ? 169.648 123.669 162.472 1.00 77.00 155 PHE D CA 1
ATOM 581 C C . PHE A 1 155 ? 168.962 123.421 161.140 1.00 77.00 155 PHE D C 1
ATOM 582 O O . PHE A 1 155 ? 169.457 122.618 160.342 1.00 77.00 155 PHE D O 1
ATOM 590 N N . ARG A 1 156 ? 167.839 124.083 160.889 1.00 75.75 156 ARG D N 1
ATOM 591 C CA . ARG A 1 156 ? 167.125 123.997 159.624 1.00 75.75 156 ARG D CA 1
ATOM 592 C C . ARG A 1 156 ? 166.853 125.387 159.069 1.00 75.75 156 ARG D C 1
ATOM 593 O O . ARG A 1 156 ? 165.737 125.704 158.648 1.00 75.75 156 ARG D O 1
ATOM 601 N N . THR A 1 157 ? 167.873 126.237 159.072 1.00 78.17 157 THR D N 1
ATOM 602 C CA . THR A 1 157 ? 167.829 127.540 158.428 1.00 78.17 157 THR D CA 1
ATOM 603 C C . THR A 1 157 ? 168.599 127.483 157.110 1.00 78.17 157 THR D C 1
ATOM 604 O O . THR A 1 157 ? 169.121 126.433 156.723 1.00 78.17 157 THR D O 1
ATOM 608 N N . GLY A 1 158 ? 168.633 128.606 156.406 1.00 80.16 158 GLY D N 1
ATOM 609 C CA . GLY A 1 158 ? 169.137 128.651 155.050 1.00 80.16 158 GLY D CA 1
ATOM 610 C C . GLY A 1 158 ? 170.401 129.483 154.867 1.00 80.16 158 GLY D C 1
ATOM 611 O O . GLY A 1 158 ? 170.366 130.706 154.989 1.00 80.16 158 GLY D O 1
ATOM 612 N N . PHE A 1 159 ? 171.497 128.798 154.575 1.00 85.69 159 PHE D N 1
ATOM 613 C CA . PHE A 1 159 ? 172.682 129.436 154.015 1.00 85.69 159 PHE D CA 1
ATOM 614 C C . PHE A 1 159 ? 172.482 129.620 152.512 1.00 85.69 159 PHE D C 1
ATOM 615 O O . PHE A 1 159 ? 171.693 128.913 151.880 1.00 85.69 159 PHE D O 1
ATOM 623 N N . ILE A 1 160 ? 173.182 130.597 151.934 1.00 85.95 160 ILE D N 1
ATOM 624 C CA . ILE A 1 160 ? 173.024 130.832 150.502 1.00 85.95 160 ILE D CA 1
ATOM 625 C C . ILE A 1 160 ? 174.294 130.531 149.703 1.00 85.95 160 ILE D C 1
ATOM 626 O O . ILE A 1 160 ? 174.316 129.566 148.929 1.00 85.95 160 ILE D O 1
ATOM 631 N N . ALA A 1 161 ? 175.370 131.283 149.928 1.00 85.19 161 ALA D N 1
ATOM 632 C CA . ALA A 1 161 ? 176.595 131.200 149.132 1.00 85.19 161 ALA D CA 1
ATOM 633 C C . ALA A 1 161 ? 177.661 132.042 149.820 1.00 85.19 161 ALA D C 1
ATOM 634 O O . ALA A 1 161 ? 177.434 132.614 150.890 1.00 85.19 161 ALA D O 1
ATOM 636 N N . PRO A 1 162 ? 178.822 132.128 149.181 1.00 86.11 162 PRO D N 1
ATOM 637 C CA . PRO A 1 162 ? 179.904 132.979 149.655 1.00 86.11 162 PRO D CA 1
ATOM 638 C C . PRO A 1 162 ? 179.589 134.446 149.386 1.00 86.11 162 PRO D C 1
ATOM 639 O O . PRO A 1 162 ? 178.878 134.771 148.433 1.00 86.11 162 PRO D O 1
ATOM 643 N N . GLY A 1 170 ? 172.143 133.617 145.142 1.00 73.01 170 GLY D N 1
ATOM 644 C CA . GLY A 1 170 ? 170.887 133.540 144.410 1.00 73.01 170 GLY D CA 1
ATOM 645 C C . GLY A 1 170 ? 170.184 132.220 144.689 1.00 73.01 170 GLY D C 1
ATOM 646 O O . GLY A 1 170 ? 168.979 132.091 144.482 1.00 73.01 170 GLY D O 1
ATOM 647 N N . VAL A 1 171 ? 170.949 131.239 145.162 1.00 79.03 171 VAL D N 1
ATOM 648 C CA . VAL A 1 171 ? 170.432 129.909 145.458 1.00 79.03 171 VAL D CA 1
ATOM 649 C C . VAL A 1 171 ? 170.737 129.578 146.910 1.00 79.03 171 VAL D C 1
ATOM 650 O O . VAL A 1 171 ? 171.895 129.650 147.331 1.00 79.03 171 VAL D O 1
ATOM 654 N N . LEU A 1 172 ? 169.706 129.217 147.669 1.00 82.28 172 LEU D N 1
ATOM 655 C CA . LEU A 1 172 ? 169.876 128.859 149.072 1.00 82.28 172 LEU D CA 1
ATOM 656 C C . LEU A 1 172 ? 170.380 127.425 149.212 1.00 82.28 172 LEU D C 1
ATOM 657 O O . LEU A 1 172 ? 170.306 126.636 148.268 1.00 82.28 172 LEU D O 1
ATOM 662 N N . VAL A 1 173 ? 170.932 127.103 150.385 1.00 83.77 173 VAL D N 1
ATOM 663 C CA . VAL A 1 173 ? 171.332 125.731 150.711 1.00 83.77 173 VAL D CA 1
ATOM 664 C C . VAL A 1 173 ? 170.271 125.071 151.590 1.00 83.77 173 VAL D C 1
ATOM 665 O O . VAL A 1 173 ? 170.038 125.502 152.725 1.00 83.77 173 VAL D O 1
ATOM 669 N N . GLU A 1 174 ? 169.636 123.997 151.083 1.00 83.31 174 GLU D N 1
ATOM 670 C CA . GLU A 1 174 ? 168.607 123.297 151.854 1.00 83.31 174 GLU D CA 1
ATOM 671 C C . GLU A 1 174 ? 169.161 122.044 152.534 1.00 83.31 174 GLU D C 1
ATOM 672 O O . GLU A 1 174 ? 168.394 121.178 152.965 1.00 83.31 174 GLU D O 1
ATOM 678 N N . ASP A 1 175 ? 170.477 121.913 152.630 1.00 85.50 175 ASP D N 1
ATOM 679 C CA . ASP A 1 175 ? 171.090 120.660 153.042 1.00 85.50 175 ASP D CA 1
ATOM 680 C C . ASP A 1 175 ? 171.699 120.789 154.432 1.00 85.50 175 ASP D C 1
ATOM 681 O O . ASP A 1 175 ? 172.407 121.753 154.736 1.00 85.50 175 ASP D O 1
ATOM 686 N N . LYS A 1 176 ? 171.425 119.790 155.274 1.00 83.88 176 LYS D N 1
ATOM 687 C CA . LYS A 1 176 ? 171.984 119.743 156.621 1.00 83.88 176 LYS D CA 1
ATOM 688 C C . LYS A 1 176 ? 173.457 119.338 156.582 1.00 83.88 176 LYS D C 1
ATOM 689 O O . LYS A 1 176 ? 174.039 119.107 155.514 1.00 83.88 176 LYS D O 1
ATOM 695 N N . ARG A 1 177 ? 174.063 119.308 157.781 1.00 82.84 177 ARG D N 1
ATOM 696 C CA . ARG A 1 177 ? 175.495 119.062 158.046 1.00 82.84 177 ARG D CA 1
ATOM 697 C C . ARG A 1 177 ? 176.417 120.172 157.508 1.00 82.84 177 ARG D C 1
ATOM 698 O O . ARG A 1 177 ? 177.635 120.093 157.673 1.00 82.84 177 ARG D O 1
ATOM 706 N N . GLU A 1 178 ? 175.865 121.204 156.869 1.00 82.07 178 GLU D N 1
ATOM 707 C CA . GLU A 1 178 ? 176.581 122.455 156.654 1.00 82.07 178 GLU D CA 1
ATOM 708 C C . GLU A 1 178 ? 175.766 123.622 157.186 1.00 82.07 178 GLU D C 1
ATOM 709 O O . GLU A 1 178 ? 176.316 124.689 157.471 1.00 82.07 178 GLU D O 1
ATOM 715 N N . ILE A 1 179 ? 174.454 123.442 157.307 1.00 80.95 179 ILE D N 1
ATOM 716 C CA . ILE A 1 179 ? 173.691 124.324 158.177 1.00 80.95 179 ILE D CA 1
ATOM 717 C C . ILE A 1 179 ? 174.090 124.086 159.625 1.00 80.95 179 ILE D C 1
ATOM 718 O O . ILE A 1 179 ? 174.347 125.028 160.385 1.00 80.95 179 ILE D O 1
ATOM 723 N N . ALA A 1 180 ? 174.173 122.820 160.019 1.00 78.75 180 ALA D N 1
ATOM 724 C CA . ALA A 1 180 ? 174.713 122.461 161.324 1.00 78.75 180 ALA D CA 1
ATOM 725 C C . ALA A 1 180 ? 176.209 122.183 161.261 1.00 78.75 180 ALA D C 1
ATOM 726 O O . ALA A 1 180 ? 176.686 121.155 161.740 1.00 78.75 180 ALA D O 1
ATOM 728 N N . LYS A 1 181 ? 176.963 123.088 160.629 1.00 80.27 181 LYS D N 1
ATOM 729 C CA . LYS A 1 181 ? 178.374 123.265 160.957 1.00 80.27 181 LYS D CA 1
ATOM 730 C C . LYS A 1 181 ? 178.805 124.725 161.013 1.00 80.27 181 LYS D C 1
ATOM 731 O O . LYS A 1 181 ? 179.804 125.019 161.674 1.00 80.27 181 LYS D O 1
ATOM 737 N N . ARG A 1 182 ? 178.103 125.654 160.353 1.00 81.28 182 ARG D N 1
ATOM 738 C CA . ARG A 1 182 ? 178.479 127.055 160.485 1.00 81.28 182 ARG D CA 1
ATOM 739 C C . ARG A 1 182 ? 177.849 127.649 161.738 1.00 81.28 182 ARG D C 1
ATOM 740 O O . ARG A 1 182 ? 178.472 128.480 162.409 1.00 81.28 182 ARG D O 1
ATOM 748 N N . TYR A 1 183 ? 176.632 127.194 162.074 1.00 77.42 183 TYR D N 1
ATOM 749 C CA . TYR A 1 183 ? 175.999 127.538 163.345 1.00 77.42 183 TYR D CA 1
ATOM 750 C C . TYR A 1 183 ? 176.857 127.095 164.522 1.00 77.42 183 TYR D C 1
ATOM 751 O O . TYR A 1 183 ? 177.044 127.856 165.475 1.00 77.42 183 TYR D O 1
ATOM 760 N N . LEU A 1 184 ? 177.444 125.899 164.441 1.00 76.02 184 LEU D N 1
ATOM 761 C CA . LEU A 1 184 ? 178.372 125.425 165.462 1.00 76.02 184 LEU D CA 1
ATOM 762 C C . LEU A 1 184 ? 179.740 126.095 165.398 1.00 76.02 184 LEU D C 1
ATOM 763 O O . LEU A 1 184 ? 180.596 125.787 166.234 1.00 76.02 184 LEU D O 1
ATOM 768 N N . SER A 1 185 ? 179.970 126.995 164.444 1.00 78.25 185 SER D N 1
ATOM 769 C CA . SER A 1 185 ? 181.188 127.784 164.389 1.00 78.25 185 SER D CA 1
ATOM 770 C C . SER A 1 185 ? 180.923 129.271 164.565 1.00 78.25 185 SER D C 1
ATOM 771 O O . SER A 1 185 ? 181.880 130.047 164.669 1.00 78.25 185 SER D O 1
ATOM 774 N N . SER A 1 186 ? 179.657 129.691 164.597 1.00 79.06 186 SER D N 1
ATOM 775 C CA . SER A 1 186 ? 179.310 131.105 164.699 1.00 79.06 186 SER D CA 1
ATOM 776 C C . SER A 1 186 ? 178.566 131.444 165.983 1.00 79.06 186 SER D C 1
ATOM 777 O O . SER A 1 186 ? 179.017 132.322 166.723 1.00 79.06 186 SER D O 1
ATOM 780 N N . HIS A 1 187 ? 177.418 130.806 166.263 1.00 79.22 187 HIS D N 1
ATOM 781 C CA . HIS A 1 187 ? 176.620 131.220 167.411 1.00 79.22 187 HIS D CA 1
ATOM 782 C C . HIS A 1 187 ? 176.037 130.096 168.255 1.00 79.22 187 HIS D C 1
ATOM 783 O O . HIS A 1 187 ? 175.134 130.379 169.047 1.00 79.22 187 HIS D O 1
ATOM 790 N N . PHE A 1 188 ? 176.489 128.846 168.123 1.00 74.36 188 PHE D N 1
ATOM 791 C CA . PHE A 1 188 ? 175.800 127.764 168.829 1.00 74.36 188 PHE D CA 1
ATOM 792 C C . PHE A 1 188 ? 176.136 127.747 170.314 1.00 74.36 188 PHE D C 1
ATOM 793 O O . PHE A 1 188 ? 175.260 127.487 171.147 1.00 74.36 188 PHE D O 1
ATOM 801 N N . ILE A 1 189 ? 177.395 128.000 170.671 1.00 72.03 189 ILE D N 1
ATOM 802 C CA . ILE A 1 189 ? 177.755 127.904 172.082 1.00 72.03 189 ILE D CA 1
ATOM 803 C C . ILE A 1 189 ? 177.238 129.108 172.864 1.00 72.03 189 ILE D C 1
ATOM 804 O O . ILE A 1 189 ? 176.849 128.967 174.027 1.00 72.03 189 ILE D O 1
ATOM 809 N N . ILE A 1 190 ? 177.176 130.284 172.239 1.00 69.90 190 ILE D N 1
ATOM 810 C CA . ILE A 1 190 ? 176.644 131.464 172.910 1.00 69.90 190 ILE D CA 1
ATOM 811 C C . ILE A 1 190 ? 175.140 131.319 173.098 1.00 69.90 190 ILE D C 1
ATOM 812 O O . ILE A 1 190 ? 174.573 131.772 174.098 1.00 69.90 190 ILE D O 1
ATOM 817 N N . ASP A 1 191 ? 174.483 130.625 172.169 1.00 69.51 191 ASP D N 1
ATOM 818 C CA . ASP A 1 191 ? 173.070 130.317 172.326 1.00 69.51 191 ASP D CA 1
ATOM 819 C C . ASP A 1 191 ? 172.836 129.225 173.363 1.00 69.51 191 ASP D C 1
ATOM 820 O O . ASP A 1 191 ? 171.736 129.134 173.917 1.00 69.51 191 ASP D O 1
ATOM 825 N N . ILE A 1 192 ? 173.836 128.382 173.637 1.00 68.19 192 ILE D N 1
ATOM 826 C CA . ILE A 1 192 ? 173.645 127.334 174.637 1.00 68.19 192 ILE D CA 1
ATOM 827 C C . ILE A 1 192 ? 174.208 127.737 176.002 1.00 68.19 192 ILE D C 1
ATOM 828 O O . ILE A 1 192 ? 173.718 127.249 177.028 1.00 68.19 192 ILE D O 1
ATOM 833 N N . LEU A 1 193 ? 175.194 128.642 176.052 1.00 66.62 193 LEU D N 1
ATOM 834 C CA . LEU A 1 193 ? 175.597 129.227 177.325 1.00 66.62 193 LEU D CA 1
ATOM 835 C C . LEU A 1 193 ? 174.577 130.211 177.879 1.00 66.62 193 LEU D C 1
ATOM 836 O O . LEU A 1 193 ? 174.606 130.491 179.081 1.00 66.62 193 LEU D O 1
ATOM 841 N N . ALA A 1 194 ? 173.687 130.742 177.046 1.00 63.25 194 ALA D N 1
ATOM 842 C CA . ALA A 1 194 ? 172.670 131.684 177.482 1.00 63.25 194 ALA D CA 1
ATOM 843 C C . ALA A 1 194 ? 171.391 131.007 177.937 1.00 63.25 194 ALA D C 1
ATOM 844 O O . ALA A 1 194 ? 170.558 131.653 178.578 1.00 63.25 194 ALA D O 1
ATOM 846 N N . VAL A 1 195 ? 171.212 129.729 177.626 1.00 63.10 195 VAL D N 1
ATOM 847 C CA . VAL A 1 195 ? 169.943 129.053 177.853 1.00 63.10 195 VAL D CA 1
ATOM 848 C C . VAL A 1 195 ? 170.053 127.992 178.940 1.00 63.10 195 VAL D C 1
ATOM 849 O O . VAL A 1 195 ? 169.029 127.403 179.323 1.00 63.10 195 VAL D O 1
ATOM 853 N N . LEU A 1 196 ? 171.258 127.741 179.456 1.00 63.67 196 LEU D N 1
ATOM 854 C CA . LEU A 1 196 ? 171.457 126.754 180.510 1.00 63.67 196 LEU D CA 1
ATOM 855 C C . LEU A 1 196 ? 170.732 127.180 181.781 1.00 63.67 196 LEU D C 1
ATOM 856 O O . LEU A 1 196 ? 170.859 128.338 182.202 1.00 63.67 196 LEU D O 1
ATOM 861 N N . PRO A 1 197 ? 169.982 126.287 182.425 1.00 63.92 197 PRO D N 1
ATOM 862 C CA . PRO A 1 197 ? 169.235 126.661 183.638 1.00 63.92 197 PRO D CA 1
ATOM 863 C C . PRO A 1 197 ? 170.117 126.696 184.883 1.00 63.92 197 PRO D C 1
ATOM 864 O O . PRO A 1 197 ? 169.862 126.016 185.877 1.00 63.92 197 PRO D O 1
ATOM 868 N N . LEU A 1 198 ? 171.162 127.518 184.833 1.00 60.43 198 LEU D N 1
ATOM 869 C CA . LEU A 1 198 ? 172.167 127.648 185.882 1.00 60.43 198 LEU D CA 1
ATOM 870 C C . LEU A 1 198 ? 171.635 128.198 187.211 1.00 60.43 198 LEU D C 1
ATOM 871 O O . LEU A 1 198 ? 172.050 127.680 188.254 1.00 60.43 198 LEU D O 1
ATOM 876 N N . PRO A 1 199 ? 170.755 129.218 187.267 1.00 58.97 199 PRO D N 1
ATOM 877 C CA . PRO A 1 199 ? 170.197 129.556 188.587 1.00 58.97 199 PRO D CA 1
ATOM 878 C C . PRO A 1 199 ? 169.198 128.537 189.100 1.00 58.97 199 PRO D C 1
ATOM 879 O O . PRO A 1 199 ? 169.159 128.289 190.308 1.00 58.97 199 PRO D O 1
ATOM 883 N N . GLN A 1 200 ? 168.388 127.937 188.224 1.00 62.35 200 GLN D N 1
ATOM 884 C CA . GLN A 1 200 ? 167.422 126.938 188.676 1.00 62.35 200 GLN D CA 1
ATOM 885 C C . GLN A 1 200 ? 168.099 125.656 189.142 1.00 62.35 200 GLN D C 1
ATOM 886 O O . GLN A 1 200 ? 167.577 124.971 190.027 1.00 62.35 200 GLN D O 1
ATOM 892 N N . MET A 1 201 ? 169.246 125.312 188.564 1.00 70.14 201 MET D N 1
ATOM 893 C CA . MET A 1 201 ? 169.932 124.090 188.961 1.00 70.14 201 MET D CA 1
ATOM 894 C C . MET A 1 201 ? 170.850 124.294 190.155 1.00 70.14 201 MET D C 1
ATOM 895 O O . MET A 1 201 ? 171.105 123.337 190.892 1.00 70.14 201 MET D O 1
ATOM 900 N N . VAL A 1 202 ? 171.350 125.511 190.378 1.00 65.99 202 VAL D N 1
ATOM 901 C CA . VAL A 1 202 ? 172.120 125.728 191.597 1.00 65.99 202 VAL D CA 1
ATOM 902 C C . VAL A 1 202 ? 171.181 125.790 192.800 1.00 65.99 202 VAL D C 1
ATOM 903 O O . VAL A 1 202 ? 171.566 125.413 193.906 1.00 65.99 202 VAL D O 1
ATOM 907 N N . ILE A 1 203 ? 169.921 126.174 192.594 1.00 62.75 203 ILE D N 1
ATOM 908 C CA . ILE A 1 203 ? 168.970 126.232 193.697 1.00 62.75 203 ILE D CA 1
ATOM 909 C C . ILE A 1 203 ? 168.517 124.828 194.084 1.00 62.75 203 ILE D C 1
ATOM 910 O O . ILE A 1 203 ? 168.462 124.484 195.272 1.00 62.75 203 ILE D O 1
ATOM 915 N N . LEU A 1 204 ? 168.236 123.980 193.096 1.00 68.43 204 LEU D N 1
ATOM 916 C CA . LEU A 1 204 ? 167.690 122.656 193.369 1.00 68.43 204 LEU D CA 1
ATOM 917 C C . LEU A 1 204 ? 168.750 121.602 193.679 1.00 68.43 204 LEU D C 1
ATOM 918 O O . LEU A 1 204 ? 168.474 120.684 194.459 1.00 68.43 204 LEU D O 1
ATOM 923 N N . ILE A 1 205 ? 169.945 121.689 193.094 1.00 72.78 205 ILE D N 1
ATOM 924 C CA . ILE A 1 205 ? 170.947 120.628 193.183 1.00 72.78 205 ILE D CA 1
ATOM 925 C C . ILE A 1 205 ? 172.159 121.056 194.010 1.00 72.78 205 ILE D C 1
ATOM 926 O O . ILE A 1 205 ? 172.524 120.388 194.977 1.00 72.78 205 ILE D O 1
ATOM 931 N N . ILE A 1 206 ? 172.800 122.165 193.638 1.00 72.23 206 ILE D N 1
ATOM 932 C CA . ILE A 1 206 ? 174.160 122.436 194.102 1.00 72.23 206 ILE D CA 1
ATOM 933 C C . ILE A 1 206 ? 174.165 123.008 195.518 1.00 72.23 206 ILE D C 1
ATOM 934 O O . ILE A 1 206 ? 174.996 122.628 196.350 1.00 72.23 206 ILE D O 1
ATOM 939 N N . ILE A 1 207 ? 173.238 123.929 195.808 1.00 70.58 207 ILE D N 1
ATOM 940 C CA . ILE A 1 207 ? 173.204 124.550 197.142 1.00 70.58 207 ILE D CA 1
ATOM 941 C C . ILE A 1 207 ? 172.823 123.591 198.263 1.00 70.58 207 ILE D C 1
ATOM 942 O O . ILE A 1 207 ? 173.481 123.634 199.318 1.00 70.58 207 ILE D O 1
ATOM 947 N N . PRO A 1 208 ? 171.844 122.672 198.130 1.00 74.98 208 PRO D N 1
ATOM 948 C CA . PRO A 1 208 ? 171.637 121.694 199.218 1.00 74.98 208 PRO D CA 1
ATOM 949 C C . PRO A 1 208 ? 172.757 120.670 199.398 1.00 74.98 208 PRO D C 1
ATOM 950 O O . PRO A 1 208 ? 172.706 119.907 200.370 1.00 74.98 208 PRO D O 1
ATOM 954 N N . HIS A 1 209 ? 173.756 120.622 198.518 1.00 78.15 209 HIS D N 1
ATOM 955 C CA . HIS A 1 209 ? 174.906 119.743 198.695 1.00 78.15 209 HIS D CA 1
ATOM 956 C C . HIS A 1 209 ? 176.212 120.529 198.735 1.00 78.15 209 HIS D C 1
ATOM 957 O O . HIS A 1 209 ? 177.249 120.045 198.279 1.00 78.15 209 HIS D O 1
ATOM 964 N N . MET A 1 210 ? 176.180 121.738 199.284 1.00 77.16 210 MET D N 1
ATOM 965 C CA . MET A 1 210 ? 177.367 122.569 199.404 1.00 77.16 210 MET D CA 1
ATOM 966 C C . MET A 1 210 ? 177.752 122.703 200.874 1.00 77.16 210 MET D C 1
ATOM 967 O O . MET A 1 210 ? 177.023 122.283 201.775 1.00 77.16 210 MET D O 1
ATOM 972 N N . ARG A 1 211 ? 178.915 123.304 201.107 1.00 78.70 211 ARG D N 1
ATOM 973 C CA . ARG A 1 211 ? 179.515 123.384 202.432 1.00 78.70 211 ARG D CA 1
ATOM 974 C C . ARG A 1 211 ? 179.448 124.817 202.940 1.00 78.70 211 ARG D C 1
ATOM 975 O O . ARG A 1 211 ? 179.897 125.745 202.260 1.00 78.70 211 ARG D O 1
ATOM 983 N N . GLY A 1 212 ? 178.883 124.989 204.131 1.00 70.60 212 GLY D N 1
ATOM 984 C CA . GLY A 1 212 ? 178.696 126.301 204.712 1.00 70.60 212 GLY D CA 1
ATOM 985 C C . GLY A 1 212 ? 177.246 126.537 205.073 1.00 70.60 212 GLY D C 1
ATOM 986 O O . GLY A 1 212 ? 176.525 125.596 205.413 1.00 70.60 212 GLY D O 1
ATOM 987 N N . SER A 1 213 ? 176.806 127.787 204.997 1.00 60.58 213 SER D N 1
ATOM 988 C CA . SER A 1 213 ? 175.419 128.130 205.263 1.00 60.58 213 SER D CA 1
ATOM 989 C C . SER A 1 213 ? 174.629 128.178 203.966 1.00 60.58 213 SER D C 1
ATOM 990 O O . SER A 1 213 ? 175.122 128.663 202.947 1.00 60.58 213 SER D O 1
ATOM 993 N N . SER A 1 214 ? 173.390 127.687 204.020 1.00 56.59 214 SER D N 1
ATOM 994 C CA . SER A 1 214 ? 172.552 127.661 202.828 1.00 56.59 214 SER D CA 1
ATOM 995 C C . SER A 1 214 ? 172.122 129.059 202.407 1.00 56.59 214 SER D C 1
ATOM 996 O O . SER A 1 214 ? 171.884 129.299 201.220 1.00 56.59 214 SER D O 1
ATOM 999 N N . SER A 1 215 ? 172.040 129.993 203.354 1.00 53.79 215 SER D N 1
ATOM 1000 C CA . SER A 1 215 ? 171.630 131.356 203.038 1.00 53.79 215 SER D CA 1
ATOM 1001 C C . SER A 1 215 ? 172.761 132.163 202.418 1.00 53.79 215 SER D C 1
ATOM 1002 O O . SER A 1 215 ? 172.528 132.951 201.496 1.00 53.79 215 SER D O 1
ATOM 1005 N N . LEU A 1 216 ? 173.984 131.997 202.922 1.00 55.38 216 LEU D N 1
ATOM 1006 C CA . LEU A 1 216 ? 175.123 132.682 202.326 1.00 55.38 216 LEU D CA 1
ATOM 1007 C C . LEU A 1 216 ? 175.489 132.080 200.977 1.00 55.38 216 LEU D C 1
ATOM 1008 O O . LEU A 1 216 ? 175.908 132.807 200.070 1.00 55.38 216 LEU D O 1
ATOM 1013 N N . ASN A 1 217 ? 175.326 130.763 200.823 1.00 58.07 217 ASN D N 1
ATOM 1014 C CA . ASN A 1 217 ? 175.607 130.129 199.539 1.00 58.07 217 ASN D CA 1
ATOM 1015 C C . ASN A 1 217 ? 174.580 130.525 198.489 1.00 58.07 217 ASN D C 1
ATOM 1016 O O . ASN A 1 217 ? 174.922 130.671 197.313 1.00 58.07 217 ASN D O 1
ATOM 1021 N N . THR A 1 218 ? 173.319 130.705 198.891 1.00 53.09 218 THR D N 1
ATOM 1022 C CA . THR A 1 218 ? 172.293 131.127 197.942 1.00 53.09 218 THR D CA 1
ATOM 1023 C C . THR A 1 218 ? 172.522 132.559 197.481 1.00 53.09 218 THR D C 1
ATOM 1024 O O . THR A 1 218 ? 172.348 132.869 196.298 1.00 53.09 218 THR D O 1
ATOM 1028 N N . LYS A 1 219 ? 172.938 133.439 198.393 1.00 50.21 219 LYS D N 1
ATOM 1029 C CA . LYS A 1 219 ? 173.214 134.820 198.017 1.00 50.21 219 LYS D CA 1
ATOM 1030 C C . LYS A 1 219 ? 174.451 134.916 197.135 1.00 50.21 219 LYS D C 1
ATOM 1031 O O . LYS A 1 219 ? 174.491 135.723 196.204 1.00 50.21 219 LYS D O 1
ATOM 1037 N N . ASN A 1 220 ? 175.458 134.082 197.393 1.00 54.04 220 ASN D N 1
ATOM 1038 C CA . ASN A 1 220 ? 176.712 134.194 196.657 1.00 54.04 220 ASN D CA 1
ATOM 1039 C C . ASN A 1 220 ? 176.647 133.498 195.303 1.00 54.04 220 ASN D C 1
ATOM 1040 O O . ASN A 1 220 ? 177.239 133.981 194.333 1.00 54.04 220 ASN D O 1
ATOM 1045 N N . MET A 1 221 ? 175.947 132.364 195.215 1.00 55.84 221 MET D N 1
ATOM 1046 C CA . MET A 1 221 ? 175.836 131.670 193.936 1.00 55.84 221 MET D CA 1
ATOM 1047 C C . MET A 1 221 ? 174.929 132.426 192.977 1.00 55.84 221 MET D C 1
ATOM 1048 O O . MET A 1 221 ? 175.286 132.637 191.815 1.00 55.84 221 MET D O 1
ATOM 1053 N N . LEU A 1 222 ? 173.756 132.857 193.451 1.00 50.52 222 LEU D N 1
ATOM 1054 C CA . LEU A 1 222 ? 172.827 133.594 192.602 1.00 50.52 222 LEU D CA 1
ATOM 1055 C C . LEU A 1 222 ? 173.346 134.970 192.216 1.00 50.52 222 LEU D C 1
ATOM 1056 O O . LEU A 1 222 ? 172.889 135.525 191.217 1.00 50.52 222 LEU D O 1
ATOM 1061 N N . LYS A 1 223 ? 174.268 135.545 192.984 1.00 50.57 223 LYS D N 1
ATOM 1062 C CA . LYS A 1 223 ? 174.865 136.804 192.559 1.00 50.57 223 LYS D CA 1
ATOM 1063 C C . LYS A 1 223 ? 175.814 136.588 191.390 1.00 50.57 223 LYS D C 1
ATOM 1064 O O . LYS A 1 223 ? 175.784 137.344 190.415 1.00 50.57 223 LYS D O 1
ATOM 1070 N N . PHE A 1 224 ? 176.631 135.537 191.450 1.00 54.24 224 PHE D N 1
ATOM 1071 C CA . PHE A 1 224 ? 177.685 135.329 190.466 1.00 54.24 224 PHE D CA 1
ATOM 1072 C C . PHE A 1 224 ? 177.228 134.546 189.245 1.00 54.24 224 PHE D C 1
ATOM 1073 O O . PHE A 1 224 ? 177.778 134.745 188.157 1.00 54.24 224 PHE D O 1
ATOM 1081 N N . ILE A 1 225 ? 176.250 133.653 189.393 1.00 55.46 225 ILE D N 1
ATOM 1082 C CA . ILE A 1 225 ? 175.737 132.926 188.237 1.00 55.46 225 ILE D CA 1
ATOM 1083 C C . ILE A 1 225 ? 174.931 133.858 187.340 1.00 55.46 225 ILE D C 1
ATOM 1084 O O . ILE A 1 225 ? 175.049 133.813 186.110 1.00 55.46 225 ILE D O 1
ATOM 1089 N N . VAL A 1 226 ? 174.153 134.762 187.941 1.00 51.77 226 VAL D N 1
ATOM 1090 C CA . VAL A 1 226 ? 173.496 135.813 187.173 1.00 51.77 226 VAL D CA 1
ATOM 1091 C C . VAL A 1 226 ? 174.522 136.807 186.626 1.00 51.77 226 VAL D C 1
ATOM 1092 O O . VAL A 1 226 ? 174.281 137.423 185.589 1.00 51.77 226 VAL D O 1
ATOM 1096 N N . PHE A 1 227 ? 175.704 136.919 187.241 1.00 55.38 227 PHE D N 1
ATOM 1097 C CA . PHE A 1 227 ? 176.789 137.677 186.617 1.00 55.38 227 PHE D CA 1
ATOM 1098 C C . PHE A 1 227 ? 177.381 136.922 185.434 1.00 55.38 227 PHE D C 1
ATOM 1099 O O . PHE A 1 227 ? 177.599 137.495 184.362 1.00 55.38 227 PHE D O 1
ATOM 1107 N N . PHE A 1 228 ? 177.679 135.637 185.624 1.00 59.34 228 PHE D N 1
ATOM 1108 C CA . PHE A 1 228 ? 178.453 134.911 184.625 1.00 59.34 228 PHE D CA 1
ATOM 1109 C C . PHE A 1 228 ? 177.588 134.457 183.458 1.00 59.34 228 PHE D C 1
ATOM 1110 O O . PHE A 1 228 ? 178.116 134.146 182.385 1.00 59.34 228 PHE D O 1
ATOM 1118 N N . GLN A 1 229 ? 176.273 134.406 183.639 1.00 60.41 229 GLN D N 1
ATOM 1119 C CA . GLN A 1 229 ? 175.372 134.171 182.523 1.00 60.41 229 GLN D CA 1
ATOM 1120 C C . GLN A 1 229 ? 174.799 135.464 181.967 1.00 60.41 229 GLN D C 1
ATOM 1121 O O . GLN A 1 229 ? 173.999 135.422 181.029 1.00 60.41 229 GLN D O 1
ATOM 1127 N N . TYR A 1 230 ? 175.199 136.610 182.512 1.00 66.30 230 TYR D N 1
ATOM 1128 C CA . TYR A 1 230 ? 174.761 137.889 181.976 1.00 66.30 230 TYR D CA 1
ATOM 1129 C C . TYR A 1 230 ? 175.436 138.212 180.658 1.00 66.30 230 TYR D C 1
ATOM 1130 O O . TYR A 1 230 ? 174.824 138.867 179.808 1.00 66.30 230 TYR D O 1
ATOM 1139 N N . ILE A 1 231 ? 176.674 137.766 180.468 1.00 66.58 231 ILE D N 1
ATOM 1140 C CA . ILE A 1 231 ? 177.368 138.013 179.209 1.00 66.58 231 ILE D CA 1
ATOM 1141 C C . ILE A 1 231 ? 176.787 137.211 178.039 1.00 66.58 231 ILE D C 1
ATOM 1142 O O . ILE A 1 231 ? 176.439 137.869 177.048 1.00 66.58 231 ILE D O 1
ATOM 1147 N N . PRO A 1 232 ? 176.591 135.876 178.053 1.00 63.77 232 PRO D N 1
ATOM 1148 C CA . PRO A 1 232 ? 176.051 135.244 176.840 1.00 63.77 232 PRO D CA 1
ATOM 1149 C C . PRO A 1 232 ? 174.575 135.525 176.597 1.00 63.77 232 PRO D C 1
ATOM 1150 O O . PRO A 1 232 ? 174.109 135.313 175.471 1.00 63.77 232 PRO D O 1
ATOM 1154 N N . ARG A 1 233 ? 173.835 136.021 177.588 1.00 61.27 233 ARG D N 1
ATOM 1155 C CA . ARG A 1 233 ? 172.457 136.427 177.355 1.00 61.27 233 ARG D CA 1
ATOM 1156 C C . ARG A 1 233 ? 172.351 137.815 176.738 1.00 61.27 233 ARG D C 1
ATOM 1157 O O . ARG A 1 233 ? 171.240 138.244 176.414 1.00 61.27 233 ARG D O 1
ATOM 1165 N N . PHE A 1 234 ? 173.470 138.518 176.557 1.00 68.71 234 PHE D N 1
ATOM 1166 C CA . PHE A 1 234 ? 173.479 139.768 175.808 1.00 68.71 234 PHE D CA 1
ATOM 1167 C C . PHE A 1 234 ? 174.271 139.721 174.510 1.00 68.71 234 PHE D C 1
ATOM 1168 O O . PHE A 1 234 ? 174.009 140.536 173.624 1.00 68.71 234 PHE D O 1
ATOM 1176 N N . ILE A 1 235 ? 175.240 138.813 174.357 1.00 71.26 235 ILE D N 1
ATOM 1177 C CA . ILE A 1 235 ? 175.820 138.651 173.027 1.00 71.26 235 ILE D CA 1
ATOM 1178 C C . ILE A 1 235 ? 175.082 137.582 172.239 1.00 71.26 235 ILE D C 1
ATOM 1179 O O . ILE A 1 235 ? 175.567 137.154 171.188 1.00 71.26 235 ILE D O 1
ATOM 1184 N N . ARG A 1 236 ? 173.956 137.086 172.751 1.00 67.72 236 ARG D N 1
ATOM 1185 C CA . ARG A 1 236 ? 173.037 136.336 171.909 1.00 67.72 236 ARG D CA 1
ATOM 1186 C C . ARG A 1 236 ? 172.017 137.238 171.231 1.00 67.72 236 ARG D C 1
ATOM 1187 O O . ARG A 1 236 ? 171.329 136.788 170.309 1.00 67.72 236 ARG D O 1
ATOM 1195 N N . ILE A 1 237 ? 171.904 138.496 171.663 1.00 73.87 237 ILE D N 1
ATOM 1196 C CA . ILE A 1 237 ? 170.972 139.435 171.048 1.00 73.87 237 ILE D CA 1
ATOM 1197 C C . ILE A 1 237 ? 171.667 140.336 170.036 1.00 73.87 237 ILE D C 1
ATOM 1198 O O . ILE A 1 237 ? 170.986 140.948 169.197 1.00 73.87 237 ILE D O 1
ATOM 1203 N N . TYR A 1 238 ? 172.995 140.417 170.068 1.00 78.56 238 TYR D N 1
ATOM 1204 C CA . TYR A 1 238 ? 173.777 141.095 169.040 1.00 78.56 238 TYR D CA 1
ATOM 1205 C C . TYR A 1 238 ? 173.676 140.430 167.659 1.00 78.56 238 TYR D C 1
ATOM 1206 O O . TYR A 1 238 ? 173.450 141.157 166.683 1.00 78.56 238 TYR D O 1
ATOM 1215 N N . PRO A 1 239 ? 173.823 139.101 167.486 1.00 78.58 239 PRO D N 1
ATOM 1216 C CA . PRO A 1 239 ? 173.657 138.568 166.127 1.00 78.58 239 PRO D CA 1
ATOM 1217 C C . PRO A 1 239 ? 172.209 138.426 165.718 1.00 78.58 239 PRO D C 1
ATOM 1218 O O . PRO A 1 239 ? 171.909 138.469 164.519 1.00 78.58 239 PRO D O 1
ATOM 1222 N N . LEU A 1 240 ? 171.297 138.253 166.672 1.00 76.75 240 LEU D N 1
ATOM 1223 C CA . LEU A 1 240 ? 169.893 138.132 166.312 1.00 76.75 240 LEU D CA 1
ATOM 1224 C C . LEU A 1 240 ? 169.311 139.481 165.905 1.00 76.75 240 LEU D C 1
ATOM 1225 O O . LEU A 1 240 ? 168.345 139.520 165.137 1.00 76.75 240 LEU D O 1
ATOM 1230 N N . TYR A 1 241 ? 169.900 140.586 166.370 1.00 80.97 241 TYR D N 1
ATOM 1231 C CA . TYR A 1 241 ? 169.532 141.902 165.861 1.00 80.97 241 TYR D CA 1
ATOM 1232 C C . TYR A 1 241 ? 170.198 142.216 164.532 1.00 80.97 241 TYR D C 1
ATOM 1233 O O . TYR A 1 241 ? 169.607 142.918 163.705 1.00 80.97 241 TYR D O 1
ATOM 1242 N N . LYS A 1 242 ? 171.417 141.714 164.308 1.00 82.09 242 LYS D N 1
ATOM 1243 C CA . LYS A 1 242 ? 172.031 141.788 162.987 1.00 82.09 242 LYS D CA 1
ATOM 1244 C C . LYS A 1 242 ? 171.280 140.952 161.960 1.00 82.09 242 LYS D C 1
ATOM 1245 O O . LYS A 1 242 ? 171.398 141.214 160.758 1.00 82.09 242 LYS D O 1
ATOM 1251 N N . GLU A 1 243 ? 170.518 139.956 162.405 1.00 80.56 243 GLU D N 1
ATOM 1252 C CA . GLU A 1 243 ? 169.672 139.173 161.521 1.00 80.56 243 GLU D CA 1
ATOM 1253 C C . GLU A 1 243 ? 168.400 139.911 161.123 1.00 80.56 243 GLU D C 1
ATOM 1254 O O . GLU A 1 243 ? 167.846 139.627 160.056 1.00 80.56 243 GLU D O 1
ATOM 1260 N N . VAL A 1 244 ? 167.940 140.875 161.925 1.00 80.50 244 VAL D N 1
ATOM 1261 C CA . VAL A 1 244 ? 166.734 141.623 161.585 1.00 80.50 244 VAL D CA 1
ATOM 1262 C C . VAL A 1 244 ? 167.033 143.045 161.134 1.00 80.50 244 VAL D C 1
ATOM 1263 O O . VAL A 1 244 ? 166.096 143.802 160.847 1.00 80.50 244 VAL D O 1
ATOM 1267 N N . THR A 1 245 ? 168.304 143.435 161.067 1.00 83.22 245 THR D N 1
ATOM 1268 C CA . THR A 1 245 ? 168.714 144.587 160.276 1.00 83.22 245 THR D CA 1
ATOM 1269 C C . THR A 1 245 ? 168.994 144.207 158.827 1.00 83.22 245 THR D C 1
ATOM 1270 O O . THR A 1 245 ? 169.377 145.069 158.030 1.00 83.22 245 THR D O 1
ATOM 1274 N N . ARG A 1 246 ? 168.806 142.936 158.474 1.00 84.16 246 ARG D N 1
ATOM 1275 C CA . ARG A 1 246 ? 168.930 142.434 157.106 1.00 84.16 246 ARG D CA 1
ATOM 1276 C C . ARG A 1 246 ? 167.616 141.727 156.788 1.00 84.16 246 ARG D C 1
ATOM 1277 O O . ARG A 1 246 ? 167.507 140.510 156.951 1.00 84.16 246 ARG D O 1
ATOM 1285 N N . THR A 1 247 ? 166.624 142.490 156.342 1.00 79.96 247 THR D N 1
ATOM 1286 C CA . THR A 1 247 ? 165.311 141.932 156.034 1.00 79.96 247 THR D CA 1
ATOM 1287 C C . THR A 1 247 ? 164.898 142.239 154.599 1.00 79.96 247 THR D C 1
ATOM 1288 O O . THR A 1 247 ? 164.056 141.549 154.024 1.00 79.96 247 THR D O 1
ATOM 1292 N N . THR A 1 252 ? 159.990 145.865 164.565 1.00 72.09 252 THR D N 1
ATOM 1293 C CA . THR A 1 252 ? 159.213 146.634 163.599 1.00 72.09 252 THR D CA 1
ATOM 1294 C C . THR A 1 252 ? 159.699 148.071 163.541 1.00 72.09 252 THR D C 1
ATOM 1295 O O . THR A 1 252 ? 160.597 148.461 164.283 1.00 72.09 252 THR D O 1
ATOM 1299 N N . GLU A 1 253 ? 159.108 148.859 162.648 1.00 65.68 253 GLU D N 1
ATOM 1300 C CA . GLU A 1 253 ? 159.382 150.286 162.580 1.00 65.68 253 GLU D CA 1
ATOM 1301 C C . GLU A 1 253 ? 158.074 151.060 162.493 1.00 65.68 253 GLU D C 1
ATOM 1302 O O . GLU A 1 253 ? 157.149 150.656 161.782 1.00 65.68 253 GLU D O 1
ATOM 1308 N N . THR A 1 254 ? 157.994 152.135 163.266 1.00 57.63 254 THR D N 1
ATOM 1309 C CA . THR A 1 254 ? 157.098 153.253 163.034 1.00 57.63 254 THR D CA 1
ATOM 1310 C C . THR A 1 254 ? 157.901 154.512 163.312 1.00 57.63 254 THR D C 1
ATOM 1311 O O . THR A 1 254 ? 159.096 154.446 163.610 1.00 57.63 254 THR D O 1
ATOM 1315 N N . ALA A 1 255 ? 157.247 155.665 163.189 1.00 54.36 255 ALA D N 1
ATOM 1316 C CA . ALA A 1 255 ? 157.926 156.916 163.499 1.00 54.36 255 ALA D CA 1
ATOM 1317 C C . ALA A 1 255 ? 158.226 157.052 164.987 1.00 54.36 255 ALA D C 1
ATOM 1318 O O . ALA A 1 255 ? 159.213 157.699 165.352 1.00 54.36 255 ALA D O 1
ATOM 1320 N N . TRP A 1 256 ? 157.412 156.443 165.846 1.00 51.83 256 TRP D N 1
ATOM 1321 C CA . TRP A 1 256 ? 157.552 156.569 167.289 1.00 51.83 256 TRP D CA 1
ATOM 1322 C C . TRP A 1 256 ? 158.135 155.331 167.957 1.00 51.83 256 TRP D C 1
ATOM 1323 O O . TRP A 1 256 ? 158.237 155.310 169.187 1.00 51.83 256 TRP D O 1
ATOM 1334 N N . ALA A 1 257 ? 158.495 154.296 167.193 1.00 46.20 257 ALA D N 1
ATOM 1335 C CA . ALA A 1 257 ? 158.947 153.049 167.800 1.00 46.20 257 ALA D CA 1
ATOM 1336 C C . ALA A 1 257 ? 160.324 153.170 168.429 1.00 46.20 257 ALA D C 1
ATOM 1337 O O . ALA A 1 257 ? 160.614 152.452 169.389 1.00 46.20 257 ALA D O 1
ATOM 1339 N N . GLY A 1 258 ? 161.178 154.056 167.915 1.00 42.42 258 GLY D N 1
ATOM 1340 C CA . GLY A 1 258 ? 162.457 154.294 168.553 1.00 42.42 258 GLY D CA 1
ATOM 1341 C C . GLY A 1 258 ? 162.349 154.985 169.889 1.00 42.42 258 GLY D C 1
ATOM 1342 O O . GLY A 1 258 ? 163.209 154.785 170.749 1.00 42.42 258 GLY D O 1
ATOM 1343 N N . ALA A 1 259 ? 161.305 155.790 170.077 1.00 40.84 259 ALA D N 1
ATOM 1344 C CA . ALA A 1 259 ? 161.014 156.433 171.348 1.00 40.84 259 ALA D CA 1
ATOM 1345 C C . ALA A 1 259 ? 160.269 155.523 172.314 1.00 40.84 259 ALA D C 1
ATOM 1346 O O . ALA A 1 259 ? 160.488 155.615 173.526 1.00 40.84 259 ALA D O 1
ATOM 1348 N N . ALA A 1 260 ? 159.392 154.651 171.810 1.00 37.48 260 ALA D N 1
ATOM 1349 C CA . ALA A 1 260 ? 158.687 153.720 172.684 1.00 37.48 260 ALA D CA 1
ATOM 1350 C C . ALA A 1 260 ? 159.602 152.608 173.177 1.00 37.48 260 ALA D C 1
ATOM 1351 O O . ALA A 1 260 ? 159.437 152.127 174.302 1.00 37.48 260 ALA D O 1
ATOM 1353 N N . PHE A 1 261 ? 160.554 152.177 172.351 1.00 37.70 261 PHE D N 1
ATOM 1354 C CA . PHE A 1 261 ? 161.570 151.239 172.812 1.00 37.70 261 PHE D CA 1
ATOM 1355 C C . PHE A 1 261 ? 162.545 151.921 173.758 1.00 37.70 261 PHE D C 1
ATOM 1356 O O . PHE A 1 261 ? 163.099 151.275 174.654 1.00 37.70 261 PHE D O 1
ATOM 1364 N N . ASN A 1 262 ? 162.763 153.219 173.566 1.00 37.51 262 ASN D N 1
ATOM 1365 C CA . ASN A 1 262 ? 163.588 153.999 174.477 1.00 37.51 262 ASN D CA 1
ATOM 1366 C C . ASN A 1 262 ? 162.936 154.127 175.843 1.00 37.51 262 ASN D C 1
ATOM 1367 O O . ASN A 1 262 ? 163.616 154.053 176.872 1.00 37.51 262 ASN D O 1
ATOM 1372 N N . LEU A 1 263 ? 161.621 154.339 175.867 1.00 34.71 263 LEU D N 1
ATOM 1373 C CA . LEU A 1 263 ? 160.903 154.445 177.128 1.00 34.71 263 LEU D CA 1
ATOM 1374 C C . LEU A 1 263 ? 160.840 153.100 177.835 1.00 34.71 263 LEU D C 1
ATOM 1375 O O . LEU A 1 263 ? 160.844 153.048 179.067 1.00 34.71 263 LEU D O 1
ATOM 1380 N N . PHE A 1 264 ? 160.808 152.007 177.073 1.00 34.82 264 PHE D N 1
ATOM 1381 C CA . PHE A 1 264 ? 160.897 150.683 177.670 1.00 34.82 264 PHE D CA 1
ATOM 1382 C C . PHE A 1 264 ? 162.301 150.398 178.185 1.00 34.82 264 PHE D C 1
ATOM 1383 O O . PHE A 1 264 ? 162.469 149.603 179.115 1.00 34.82 264 PHE D O 1
ATOM 1391 N N . LEU A 1 265 ? 163.318 151.026 177.594 1.00 33.98 265 LEU D N 1
ATOM 1392 C CA . LEU A 1 265 ? 164.682 150.833 178.069 1.00 33.98 265 LEU D CA 1
ATOM 1393 C C . LEU A 1 265 ? 164.935 151.554 179.384 1.00 33.98 265 LEU D C 1
ATOM 1394 O O . LEU A 1 265 ? 165.838 151.162 180.127 1.00 33.98 265 LEU D O 1
ATOM 1399 N N . TYR A 1 266 ? 164.187 152.625 179.667 1.00 31.93 266 TYR D N 1
ATOM 1400 C CA . TYR A 1 266 ? 164.155 153.175 181.019 1.00 31.93 266 TYR D CA 1
ATOM 1401 C C . TYR A 1 266 ? 163.642 152.152 182.015 1.00 31.93 266 TYR D C 1
ATOM 1402 O O . TYR A 1 266 ? 164.256 151.936 183.061 1.00 31.93 266 TYR D O 1
ATOM 1411 N N . MET A 1 267 ? 162.513 151.516 181.699 1.00 31.63 267 MET D N 1
ATOM 1412 C CA . MET A 1 267 ? 161.857 150.616 182.640 1.00 31.63 267 MET D CA 1
ATOM 1413 C C . MET A 1 267 ? 162.679 149.361 182.876 1.00 31.63 267 MET D C 1
ATOM 1414 O O . MET A 1 267 ? 162.705 148.834 183.992 1.00 31.63 267 MET D O 1
ATOM 1419 N N . LEU A 1 268 ? 163.359 148.870 181.840 1.00 28.70 268 LEU D N 1
ATOM 1420 C CA . LEU A 1 268 ? 164.205 147.698 182.009 1.00 28.70 268 LEU D CA 1
ATOM 1421 C C . LEU A 1 268 ? 165.451 148.036 182.812 1.00 28.70 268 LEU D C 1
ATOM 1422 O O . LEU A 1 268 ? 165.835 147.279 183.707 1.00 28.70 268 LEU D O 1
ATOM 1427 N N . ALA A 1 269 ? 166.074 149.181 182.531 1.00 24.51 269 ALA D N 1
ATOM 1428 C CA . ALA A 1 269 ? 167.282 149.563 183.255 1.00 24.51 269 ALA D CA 1
ATOM 1429 C C . ALA A 1 269 ? 166.975 149.965 184.691 1.00 24.51 269 ALA D C 1
ATOM 1430 O O . ALA A 1 269 ? 167.781 149.710 185.588 1.00 24.51 269 ALA D O 1
ATOM 1432 N N . SER A 1 270 ? 165.818 150.594 184.928 1.00 24.65 270 SER D N 1
ATOM 1433 C CA . SER A 1 270 ? 165.409 150.933 186.290 1.00 24.65 270 SER D CA 1
ATOM 1434 C C . SER A 1 270 ? 165.150 149.686 187.117 1.00 24.65 270 SER D C 1
ATOM 1435 O O . SER A 1 270 ? 165.417 149.663 188.322 1.00 24.65 270 SER D O 1
ATOM 1438 N N . HIS A 1 271 ? 164.613 148.646 186.486 1.00 26.54 271 HIS D N 1
ATOM 1439 C CA . HIS A 1 271 ? 164.387 147.392 187.186 1.00 26.54 271 HIS D CA 1
ATOM 1440 C C . HIS A 1 271 ? 165.700 146.665 187.449 1.00 26.54 271 HIS D C 1
ATOM 1441 O O . HIS A 1 271 ? 165.868 146.043 188.502 1.00 26.54 271 HIS D O 1
ATOM 1448 N N . VAL A 1 272 ? 166.644 146.742 186.508 1.00 23.90 272 VAL D N 1
ATOM 1449 C CA . VAL A 1 272 ? 167.944 146.104 186.695 1.00 23.90 272 VAL D CA 1
ATOM 1450 C C . VAL A 1 272 ? 168.739 146.828 187.775 1.00 23.90 272 VAL D C 1
ATOM 1451 O O . VAL A 1 272 ? 169.266 146.200 188.698 1.00 23.90 272 VAL D O 1
ATOM 1455 N N . PHE A 1 273 ? 168.800 148.161 187.696 1.00 24.11 273 PHE D N 1
ATOM 1456 C CA . PHE A 1 273 ? 169.578 148.945 188.650 1.00 24.11 273 PHE D CA 1
ATOM 1457 C C . PHE A 1 273 ? 168.992 148.899 190.052 1.00 24.11 273 PHE D C 1
ATOM 1458 O O . PHE A 1 273 ? 169.738 148.953 191.032 1.00 24.11 273 PHE D O 1
ATOM 1466 N N . GLY A 1 274 ? 167.669 148.793 190.169 1.00 21.77 274 GLY D N 1
ATOM 1467 C CA . GLY A 1 274 ? 167.055 148.756 191.480 1.00 21.77 274 GLY D CA 1
ATOM 1468 C C . GLY A 1 274 ? 167.165 147.427 192.185 1.00 21.77 274 GLY D C 1
ATOM 1469 O O . GLY A 1 274 ? 167.210 147.384 193.416 1.00 21.77 274 GLY D O 1
ATOM 1470 N N . ALA A 1 275 ? 167.198 146.331 191.436 1.00 23.00 275 ALA D N 1
ATOM 1471 C CA . ALA A 1 275 ? 167.444 145.036 192.053 1.00 23.00 275 ALA D CA 1
ATOM 1472 C C . ALA A 1 275 ? 168.917 144.833 192.362 1.00 23.00 275 ALA D C 1
ATOM 1473 O O . ALA A 1 275 ? 169.254 144.077 193.277 1.00 23.00 275 ALA D O 1
ATOM 1475 N N . PHE A 1 276 ? 169.797 145.481 191.600 1.00 26.77 276 PHE D N 1
ATOM 1476 C CA . PHE A 1 276 ? 171.204 145.549 191.973 1.00 26.77 276 PHE D CA 1
ATOM 1477 C C . PHE A 1 276 ? 171.383 146.317 193.270 1.00 26.77 276 PHE D C 1
ATOM 1478 O O . PHE A 1 276 ? 172.151 145.906 194.145 1.00 26.77 276 PHE D O 1
ATOM 1486 N N . TRP A 1 277 ? 170.676 147.439 193.404 1.00 22.22 277 TRP D N 1
ATOM 1487 C CA . TRP A 1 277 ? 170.703 148.236 194.621 1.00 22.22 277 TRP D CA 1
ATOM 1488 C C . TRP A 1 277 ? 170.117 147.486 195.803 1.00 22.22 277 TRP D C 1
ATOM 1489 O O . TRP A 1 277 ? 170.574 147.672 196.932 1.00 22.22 277 TRP D O 1
ATOM 1500 N N . TYR A 1 278 ? 169.098 146.661 195.561 1.00 21.39 278 TYR D N 1
ATOM 1501 C CA . TYR A 1 278 ? 168.542 145.815 196.610 1.00 21.39 278 TYR D CA 1
ATOM 1502 C C . TYR A 1 278 ? 169.576 144.819 197.116 1.00 21.39 278 TYR D C 1
ATOM 1503 O O . TYR A 1 278 ? 169.744 144.642 198.326 1.00 21.39 278 TYR D O 1
ATOM 1512 N N . LEU A 1 279 ? 170.262 144.142 196.194 1.00 26.95 279 LEU D N 1
ATOM 1513 C CA . LEU A 1 279 ? 171.210 143.105 196.578 1.00 26.95 279 LEU D CA 1
ATOM 1514 C C . LEU A 1 279 ? 172.465 143.701 197.197 1.00 26.95 279 LEU D C 1
ATOM 1515 O O . LEU A 1 279 ? 173.010 143.146 198.155 1.00 26.95 279 LEU D O 1
ATOM 1520 N N . PHE A 1 280 ? 172.929 144.839 196.678 1.00 27.11 280 PHE D N 1
ATOM 1521 C CA . PHE A 1 280 ? 174.092 145.497 197.258 1.00 27.11 280 PHE D CA 1
ATOM 1522 C C . PHE A 1 280 ? 173.791 146.106 198.620 1.00 27.11 280 PHE D C 1
ATOM 1523 O O . PHE A 1 280 ? 174.712 146.276 199.421 1.00 27.11 280 PHE D O 1
ATOM 1531 N N . SER A 1 281 ? 172.529 146.437 198.898 1.00 26.21 281 SER D N 1
ATOM 1532 C CA . SER A 1 281 ? 172.159 146.917 200.224 1.00 26.21 281 SER D CA 1
ATOM 1533 C C . SER A 1 281 ? 172.215 145.796 201.248 1.00 26.21 281 SER D C 1
ATOM 1534 O O . SER A 1 281 ? 172.606 146.017 202.398 1.00 26.21 281 SER D O 1
ATOM 1537 N N . ILE A 1 282 ? 171.810 144.591 200.849 1.00 29.57 282 ILE D N 1
ATOM 1538 C CA . ILE A 1 282 ? 171.863 143.438 201.737 1.00 29.57 282 ILE D CA 1
ATOM 1539 C C . ILE A 1 282 ? 173.308 143.033 201.987 1.00 29.57 282 ILE D C 1
ATOM 1540 O O . ILE A 1 282 ? 173.688 142.694 203.114 1.00 29.57 282 ILE D O 1
ATOM 1545 N N . GLU A 1 283 ? 174.149 143.125 200.958 1.00 34.56 283 GLU D N 1
ATOM 1546 C CA . GLU A 1 283 ? 175.548 142.750 201.102 1.00 34.56 283 GLU D CA 1
ATOM 1547 C C . GLU A 1 283 ? 176.328 143.750 201.943 1.00 34.56 283 GLU D C 1
ATOM 1548 O O . GLU A 1 283 ? 177.281 143.361 202.619 1.00 34.56 283 GLU D O 1
ATOM 1554 N N . ARG A 1 284 ? 175.944 145.028 201.929 1.00 33.02 284 ARG D N 1
ATOM 1555 C CA . ARG A 1 284 ? 176.634 145.993 202.778 1.00 33.02 284 ARG D CA 1
ATOM 1556 C C . ARG A 1 284 ? 176.250 145.840 204.240 1.00 33.02 284 ARG D C 1
ATOM 1557 O O . ARG A 1 284 ? 177.058 146.147 205.121 1.00 33.02 284 ARG D O 1
ATOM 1565 N N . GLU A 1 285 ? 175.034 145.376 204.524 1.00 37.87 285 GLU D N 1
ATOM 1566 C CA . GLU A 1 285 ? 174.666 145.125 205.910 1.00 37.87 285 GLU D CA 1
ATOM 1567 C C . GLU A 1 285 ? 175.315 143.859 206.447 1.00 37.87 285 GLU D C 1
ATOM 1568 O O . GLU A 1 285 ? 175.662 143.802 207.630 1.00 37.87 285 GLU D O 1
ATOM 1574 N N . THR A 1 286 ? 175.509 142.847 205.604 1.00 39.64 286 THR D N 1
ATOM 1575 C CA . THR A 1 286 ? 176.198 141.647 206.058 1.00 39.64 286 THR D CA 1
ATOM 1576 C C . THR A 1 286 ? 177.704 141.853 206.141 1.00 39.64 286 THR D C 1
ATOM 1577 O O . THR A 1 286 ? 178.364 141.181 206.935 1.00 39.64 286 THR D O 1
ATOM 1581 N N . VAL A 1 287 ? 178.257 142.767 205.340 1.00 40.62 287 VAL D N 1
ATOM 1582 C CA . VAL A 1 287 ? 179.656 143.160 205.496 1.00 40.62 287 VAL D CA 1
ATOM 1583 C C . VAL A 1 287 ? 179.853 143.885 206.822 1.00 40.62 287 VAL D C 1
ATOM 1584 O O . VAL A 1 287 ? 180.857 143.679 207.516 1.00 40.62 287 VAL D O 1
ATOM 1588 N N . CYS A 1 288 ? 178.870 144.698 207.217 1.00 44.01 288 CYS D N 1
ATOM 1589 C CA . CYS A 1 288 ? 178.876 145.308 208.542 1.00 44.01 288 CYS D CA 1
ATOM 1590 C C . CYS A 1 288 ? 178.797 144.256 209.642 1.00 44.01 288 CYS D C 1
ATOM 1591 O O . CYS A 1 288 ? 179.433 144.402 210.691 1.00 44.01 288 CYS D O 1
ATOM 1594 N N . TRP A 1 289 ? 178.022 143.191 209.424 1.00 47.99 289 TRP D N 1
ATOM 1595 C CA . TRP A 1 289 ? 177.880 142.159 210.447 1.00 47.99 289 TRP D CA 1
ATOM 1596 C C . TRP A 1 289 ? 179.137 141.310 210.569 1.00 47.99 289 TRP D C 1
ATOM 1597 O O . TRP A 1 289 ? 179.487 140.875 211.670 1.00 47.99 289 TRP D O 1
ATOM 1608 N N . LYS A 1 290 ? 179.806 141.035 209.449 1.00 52.12 290 LYS D N 1
ATOM 1609 C CA . LYS A 1 290 ? 181.028 140.238 209.491 1.00 52.12 290 LYS D CA 1
ATOM 1610 C C . LYS A 1 290 ? 182.160 141.005 210.156 1.00 52.12 290 LYS D C 1
ATOM 1611 O O . LYS A 1 290 ? 182.914 140.443 210.954 1.00 52.12 290 LYS D O 1
ATOM 1617 N N . GLN A 1 291 ? 182.288 142.295 209.840 1.00 53.06 291 GLN D N 1
ATOM 1618 C CA . GLN A 1 291 ? 183.359 143.113 210.399 1.00 53.06 291 GLN D CA 1
ATOM 1619 C C . GLN A 1 291 ? 183.143 143.363 211.886 1.00 53.06 291 GLN D C 1
ATOM 1620 O O . GLN A 1 291 ? 184.102 143.474 212.653 1.00 53.06 291 GLN D O 1
ATOM 1626 N N . ALA A 1 292 ? 181.882 143.457 212.310 1.00 58.33 292 ALA D N 1
ATOM 1627 C CA . ALA A 1 292 ? 181.589 143.624 213.730 1.00 58.33 292 ALA D CA 1
ATOM 1628 C C . ALA A 1 292 ? 181.849 142.335 214.499 1.00 58.33 292 ALA D C 1
ATOM 1629 O O . ALA A 1 292 ? 182.078 142.356 215.713 1.00 58.33 292 ALA D O 1
ATOM 1631 N N . CYS A 1 293 ? 181.810 141.196 213.806 1.00 66.24 293 CYS D N 1
ATOM 1632 C CA . CYS A 1 293 ? 182.029 139.920 214.477 1.00 66.24 293 CYS D CA 1
ATOM 1633 C C . CYS A 1 293 ? 183.509 139.560 214.519 1.00 66.24 293 CYS D C 1
ATOM 1634 O O . CYS A 1 293 ? 183.936 138.772 215.370 1.00 66.24 293 CYS D O 1
ATOM 1637 N N . GLU A 1 294 ? 184.310 140.114 213.609 1.00 67.51 294 GLU D N 1
ATOM 1638 C CA . GLU A 1 294 ? 185.742 139.854 213.672 1.00 67.51 294 GLU D CA 1
ATOM 1639 C C . GLU A 1 294 ? 186.449 140.702 214.723 1.00 67.51 294 GLU D C 1
ATOM 1640 O O . GLU A 1 294 ? 187.583 140.378 215.086 1.00 67.51 294 GLU D O 1
ATOM 1646 N N . ARG A 1 295 ? 185.817 141.776 215.222 1.00 67.89 295 ARG D N 1
ATOM 1647 C CA . ARG A 1 295 ? 186.309 142.454 216.427 1.00 67.89 295 ARG D CA 1
ATOM 1648 C C . ARG A 1 295 ? 185.199 142.339 217.475 1.00 67.89 295 ARG D C 1
ATOM 1649 O O . ARG A 1 295 ? 184.370 143.233 217.664 1.00 67.89 295 ARG D O 1
ATOM 1657 N N . ASN A 1 296 ? 185.193 141.214 218.181 1.00 76.09 296 ASN D N 1
ATOM 1658 C CA . ASN A 1 296 ? 184.108 140.851 219.088 1.00 76.09 296 ASN D CA 1
ATOM 1659 C C . ASN A 1 296 ? 184.451 141.301 220.509 1.00 76.09 296 ASN D C 1
ATOM 1660 O O . ASN A 1 296 ? 184.811 140.494 221.369 1.00 76.09 296 ASN D O 1
ATOM 1665 N N . ASN A 1 297 ? 184.177 142.582 220.775 1.00 78.06 297 ASN D N 1
ATOM 1666 C CA . ASN A 1 297 ? 184.316 143.049 222.150 1.00 78.06 297 ASN D CA 1
ATOM 1667 C C . ASN A 1 297 ? 183.077 142.332 222.603 1.00 78.06 297 ASN D C 1
ATOM 1668 O O . ASN A 1 297 ? 183.154 141.421 223.429 1.00 78.06 297 ASN D O 1
ATOM 1673 N N . PRO A 1 298 ? 181.884 142.744 222.101 1.00 79.01 298 PRO D N 1
ATOM 1674 C CA . PRO A 1 298 ? 180.812 141.803 222.438 1.00 79.01 298 PRO D CA 1
ATOM 1675 C C . PRO A 1 298 ? 180.952 140.540 221.608 1.00 79.01 298 PRO D C 1
ATOM 1676 O O . PRO A 1 298 ? 181.065 140.620 220.376 1.00 79.01 298 PRO D O 1
ATOM 1680 N N . PRO A 1 299 ? 180.948 139.363 222.238 1.00 79.61 299 PRO D N 1
ATOM 1681 C CA . PRO A 1 299 ? 181.271 138.130 221.506 1.00 79.61 299 PRO D CA 1
ATOM 1682 C C . PRO A 1 299 ? 180.167 137.722 220.538 1.00 79.61 299 PRO D C 1
ATOM 1683 O O . PRO A 1 299 ? 178.976 137.791 220.849 1.00 79.61 299 PRO D O 1
ATOM 1687 N N . CYS A 1 300 ? 180.584 137.296 219.346 1.00 78.10 300 CYS D N 1
ATOM 1688 C CA . CYS A 1 300 ? 179.669 136.996 218.253 1.00 78.10 300 CYS D CA 1
ATOM 1689 C C . CYS A 1 300 ? 179.855 135.561 217.791 1.00 78.10 300 CYS D C 1
ATOM 1690 O O . CYS A 1 300 ? 180.986 135.085 217.666 1.00 78.10 300 CYS D O 1
ATOM 1693 N N . ILE A 1 301 ? 178.744 134.886 217.526 1.00 75.23 301 ILE D N 1
ATOM 1694 C CA . ILE A 1 301 ? 178.759 133.529 216.994 1.00 75.23 301 ILE D CA 1
ATOM 1695 C C . ILE A 1 301 ? 178.386 133.590 215.517 1.00 75.23 301 ILE D C 1
ATOM 1696 O O . ILE A 1 301 ? 177.356 134.167 215.151 1.00 75.23 301 ILE D O 1
ATOM 1701 N N . SER A 1 302 ? 179.235 133.013 214.666 1.00 73.95 302 SER D N 1
ATOM 1702 C CA . SER A 1 302 ? 179.180 133.236 213.224 1.00 73.95 302 SER D CA 1
ATOM 1703 C C . SER A 1 302 ? 178.132 132.408 212.486 1.00 73.95 302 SER D C 1
ATOM 1704 O O . SER A 1 302 ? 177.880 132.688 211.309 1.00 73.95 302 SER D O 1
ATOM 1707 N N . LYS A 1 303 ? 177.533 131.392 213.116 1.00 71.30 303 LYS D N 1
ATOM 1708 C CA . LYS A 1 303 ? 176.390 130.734 212.494 1.00 71.30 303 LYS D CA 1
ATOM 1709 C C . LYS A 1 303 ? 175.214 131.680 212.400 1.00 71.30 303 LYS D C 1
ATOM 1710 O O . LYS A 1 303 ? 174.510 131.695 211.386 1.00 71.30 303 LYS D O 1
ATOM 1716 N N . LEU A 1 304 ? 175.036 132.504 213.426 1.00 66.98 304 LEU D N 1
ATOM 1717 C CA . LEU A 1 304 ? 173.797 133.209 213.698 1.00 66.98 304 LEU D CA 1
ATOM 1718 C C . LEU A 1 304 ? 173.638 134.451 212.838 1.00 66.98 304 LEU D C 1
ATOM 1719 O O . LEU A 1 304 ? 172.612 135.132 212.940 1.00 66.98 304 LEU D O 1
ATOM 1724 N N . LEU A 1 305 ? 174.626 134.749 211.995 1.00 59.87 305 LEU D N 1
ATOM 1725 C CA . LEU A 1 305 ? 174.478 135.692 210.900 1.00 59.87 305 LEU D CA 1
ATOM 1726 C C . LEU A 1 305 ? 173.698 135.090 209.741 1.00 59.87 305 LEU D C 1
ATOM 1727 O O . LEU A 1 305 ? 173.329 135.816 208.812 1.00 59.87 305 LEU D O 1
ATOM 1732 N N . TYR A 1 306 ? 173.446 133.783 209.781 1.00 60.30 306 TYR D N 1
ATOM 1733 C CA . TYR A 1 306 ? 172.805 133.037 208.711 1.00 60.30 306 TYR D CA 1
ATOM 1734 C C . TYR A 1 306 ? 171.634 132.265 209.292 1.00 60.30 306 TYR D C 1
ATOM 1735 O O . TYR A 1 306 ? 171.774 131.593 210.316 1.00 60.30 306 TYR D O 1
ATOM 1744 N N . CYS A 1 307 ? 170.489 132.371 208.633 1.00 66.88 307 CYS D N 1
ATOM 1745 C CA . CYS A 1 307 ? 169.194 132.265 209.293 1.00 66.88 307 CYS D CA 1
ATOM 1746 C C . CYS A 1 307 ? 168.529 130.935 208.947 1.00 66.88 307 CYS D C 1
ATOM 1747 O O . CYS A 1 307 ? 168.014 130.764 207.839 1.00 66.88 307 CYS D O 1
ATOM 1750 N N . ASP A 1 308 ? 168.527 130.007 209.906 1.00 83.09 308 ASP D N 1
ATOM 1751 C CA . ASP A 1 308 ? 168.066 128.654 210.201 1.00 83.09 308 ASP D CA 1
ATOM 1752 C C . ASP A 1 308 ? 166.805 128.704 211.055 1.00 83.09 308 ASP D C 1
ATOM 1753 O O . ASP A 1 308 ? 166.806 129.326 212.123 1.00 83.09 308 ASP D O 1
ATOM 1758 N N . PRO A 1 309 ? 165.704 128.079 210.628 1.00 86.26 309 PRO D N 1
ATOM 1759 C CA . PRO A 1 309 ? 164.490 128.087 211.463 1.00 86.26 309 PRO D CA 1
ATOM 1760 C C . PRO A 1 309 ? 164.588 127.212 212.702 1.00 86.26 309 PRO D C 1
ATOM 1761 O O . PRO A 1 309 ? 163.763 127.370 213.611 1.00 86.26 309 PRO D O 1
ATOM 1765 N N . GLU A 1 310 ? 165.561 126.299 212.770 1.00 86.60 310 GLU D N 1
ATOM 1766 C CA . GLU A 1 310 ? 165.808 125.569 214.010 1.00 86.60 310 GLU D CA 1
ATOM 1767 C C . GLU A 1 310 ? 166.341 126.491 215.103 1.00 86.60 310 GLU D C 1
ATOM 1768 O O . GLU A 1 310 ? 165.977 126.346 216.275 1.00 86.60 310 GLU D O 1
ATOM 1774 N N . THR A 1 311 ? 167.200 127.442 214.741 1.00 81.18 311 THR D N 1
ATOM 1775 C CA . THR A 1 311 ? 167.793 128.344 215.719 1.00 81.18 311 THR D CA 1
ATOM 1776 C C . THR A 1 311 ? 166.914 129.574 215.905 1.00 81.18 311 THR D C 1
ATOM 1777 O O . THR A 1 311 ? 166.607 130.279 214.940 1.00 81.18 311 THR D O 1
ATOM 1781 N N . ALA A 1 312 ? 166.518 129.837 217.147 1.00 73.90 312 ALA D N 1
ATOM 1782 C CA . ALA A 1 312 ? 165.756 131.029 217.494 1.00 73.90 312 ALA D CA 1
ATOM 1783 C C . ALA A 1 312 ? 166.676 132.031 218.175 1.00 73.90 312 ALA D C 1
ATOM 1784 O O . ALA A 1 312 ? 167.423 131.673 219.091 1.00 73.90 312 ALA D O 1
ATOM 1786 N N . GLY A 1 313 ? 166.621 133.281 217.725 1.00 69.53 313 GLY D N 1
ATOM 1787 C CA . GLY A 1 313 ? 167.464 134.324 218.274 1.00 69.53 313 GLY D CA 1
ATOM 1788 C C . GLY A 1 313 ? 168.857 134.351 217.679 1.00 69.53 313 GLY D C 1
ATOM 1789 O O . GLY A 1 313 ? 169.429 133.302 217.366 1.00 69.53 313 GLY D O 1
ATOM 1790 N N . GLY A 1 314 ? 169.414 135.547 217.516 1.00 68.20 314 GLY D N 1
ATOM 1791 C CA . GLY A 1 314 ? 170.754 135.696 216.984 1.00 68.20 314 GLY D CA 1
ATOM 1792 C C . GLY A 1 314 ? 171.598 136.655 217.795 1.00 68.20 314 GLY D C 1
ATOM 1793 O O . GLY A 1 314 ? 171.320 136.885 218.975 1.00 68.20 314 GLY D O 1
ATOM 1794 N N . ASN A 1 315 ? 172.635 137.214 217.176 1.00 70.28 315 ASN D N 1
ATOM 1795 C CA . ASN A 1 315 ? 173.502 138.179 217.844 1.00 70.28 315 ASN D CA 1
ATOM 1796 C C . ASN A 1 315 ? 172.752 139.494 218.015 1.00 70.28 315 ASN D C 1
ATOM 1797 O O . ASN A 1 315 ? 172.548 140.233 217.048 1.00 70.28 315 ASN D O 1
ATOM 1802 N N . ALA A 1 316 ? 172.342 139.789 219.246 1.00 69.02 316 ALA D N 1
ATOM 1803 C CA . ALA A 1 316 ? 171.494 140.939 219.524 1.00 69.02 316 ALA D CA 1
ATOM 1804 C C . ALA A 1 316 ? 172.261 142.249 219.622 1.00 69.02 316 ALA D C 1
ATOM 1805 O O . ALA A 1 316 ? 171.636 143.313 219.603 1.00 69.02 316 ALA D O 1
ATOM 1807 N N . PHE A 1 317 ? 173.588 142.207 219.724 1.00 69.04 317 PHE D N 1
ATOM 1808 C CA . PHE A 1 317 ? 174.387 143.420 219.834 1.00 69.04 317 PHE D CA 1
ATOM 1809 C C . PHE A 1 317 ? 174.599 144.125 218.499 1.00 69.04 317 PHE D C 1
ATOM 1810 O O . PHE A 1 317 ? 175.211 145.197 218.479 1.00 69.04 317 PHE D O 1
ATOM 1818 N N . LEU A 1 318 ? 174.123 143.555 217.392 1.00 62.85 318 LEU D N 1
ATOM 1819 C CA . LEU A 1 318 ? 174.432 144.087 216.072 1.00 62.85 318 LEU D CA 1
ATOM 1820 C C . LEU A 1 318 ? 173.664 145.356 215.741 1.00 62.85 318 LEU D C 1
ATOM 1821 O O . LEU A 1 318 ? 174.058 146.074 214.817 1.00 62.85 318 LEU D O 1
ATOM 1826 N N . ASN A 1 319 ? 172.586 145.655 216.464 1.00 65.15 319 ASN D N 1
ATOM 1827 C CA . ASN A 1 319 ? 171.931 146.945 216.300 1.00 65.15 319 ASN D CA 1
ATOM 1828 C C . ASN A 1 319 ? 172.737 148.089 216.905 1.00 65.15 319 ASN D C 1
ATOM 1829 O O . ASN A 1 319 ? 172.473 149.251 216.582 1.00 65.15 319 ASN D O 1
ATOM 1834 N N . GLU A 1 320 ? 173.708 147.784 217.768 1.00 64.77 320 GLU D N 1
ATOM 1835 C CA . GLU A 1 320 ? 174.601 148.805 218.299 1.00 64.77 320 GLU D CA 1
ATOM 1836 C C . GLU A 1 320 ? 175.738 149.097 217.330 1.00 64.77 320 GLU D C 1
ATOM 1837 O O . GLU A 1 320 ? 176.039 150.261 217.047 1.00 64.77 320 GLU D O 1
ATOM 1843 N N . SER A 1 321 ? 176.378 148.048 216.812 1.00 58.59 321 SER D N 1
ATOM 1844 C CA . SER A 1 321 ? 177.556 148.222 215.975 1.00 58.59 321 SER D CA 1
ATOM 1845 C C . SER A 1 321 ? 177.214 148.513 214.522 1.00 58.59 321 SER D C 1
ATOM 1846 O O . SER A 1 321 ? 178.065 149.034 213.794 1.00 58.59 321 SER D O 1
ATOM 1849 N N . CYS A 1 322 ? 175.993 148.206 214.088 1.00 55.40 322 CYS D N 1
ATOM 1850 C CA . CYS A 1 322 ? 175.536 148.485 212.726 1.00 55.40 322 CYS D CA 1
ATOM 1851 C C . CYS A 1 322 ? 174.233 149.266 212.805 1.00 55.40 322 CYS D C 1
ATOM 1852 O O . CYS A 1 322 ? 173.150 148.715 212.566 1.00 55.40 322 CYS D O 1
ATOM 1855 N N . PRO A 1 323 ? 174.297 150.559 213.128 1.00 48.91 323 PRO D N 1
ATOM 1856 C CA . PRO A 1 323 ? 173.066 151.324 213.358 1.00 48.91 323 PRO D CA 1
ATOM 1857 C C . PRO A 1 323 ? 172.427 151.756 212.043 1.00 48.91 323 PRO D C 1
ATOM 1858 O O . PRO A 1 323 ? 173.107 152.226 211.128 1.00 48.91 323 PRO D O 1
ATOM 1862 N N . ILE A 1 324 ? 171.108 151.590 211.949 1.00 40.88 324 ILE D N 1
ATOM 1863 C CA . ILE A 1 324 ? 170.368 151.809 210.713 1.00 40.88 324 ILE D CA 1
ATOM 1864 C C . ILE A 1 324 ? 169.250 152.828 210.901 1.00 40.88 324 ILE D C 1
ATOM 1865 O O . ILE A 1 324 ? 169.165 153.813 210.160 1.00 40.88 324 ILE D O 1
ATOM 1870 N N . GLN A 1 325 ? 168.383 152.610 211.895 1.00 42.31 325 GLN D N 1
ATOM 1871 C CA . GLN A 1 325 ? 167.224 153.480 212.073 1.00 42.31 325 GLN D CA 1
ATOM 1872 C C . GLN A 1 325 ? 167.623 154.849 212.602 1.00 42.31 325 GLN D C 1
ATOM 1873 O O . GLN A 1 325 ? 167.008 155.857 212.236 1.00 42.31 325 GLN D O 1
ATOM 1879 N N . THR A 1 326 ? 168.637 154.907 213.452 1.00 43.78 326 THR D N 1
ATOM 1880 C CA . THR A 1 326 ? 169.386 156.141 213.674 1.00 43.78 326 THR D CA 1
ATOM 1881 C C . THR A 1 326 ? 170.816 155.863 213.206 1.00 43.78 326 THR D C 1
ATOM 1882 O O . THR A 1 326 ? 171.431 154.864 213.623 1.00 43.78 326 THR D O 1
ATOM 1886 N N . PRO A 1 327 ? 171.293 156.551 212.175 1.00 43.32 327 PRO D N 1
ATOM 1887 C CA . PRO A 1 327 ? 172.600 156.208 211.610 1.00 43.32 327 PRO D CA 1
ATOM 1888 C C . PRO A 1 327 ? 173.752 156.912 212.305 1.00 43.32 327 PRO D C 1
ATOM 1889 O O . PRO A 1 327 ? 173.646 158.055 212.755 1.00 43.32 327 PRO D O 1
ATOM 1893 N N . ASN A 1 328 ? 174.872 156.201 212.376 1.00 43.65 328 ASN D N 1
ATOM 1894 C CA . ASN A 1 328 ? 176.133 156.733 212.883 1.00 43.65 328 ASN D CA 1
ATOM 1895 C C . ASN A 1 328 ? 177.207 156.322 211.883 1.00 43.65 328 ASN D C 1
ATOM 1896 O O . ASN A 1 328 ? 177.623 155.161 211.855 1.00 43.65 328 ASN D O 1
ATOM 1901 N N . THR A 1 329 ? 177.659 157.274 211.068 1.00 40.09 329 THR D N 1
ATOM 1902 C CA . THR A 1 329 ? 178.610 156.968 210.007 1.00 40.09 329 THR D CA 1
ATOM 1903 C C . THR A 1 329 ? 180.024 156.741 210.520 1.00 40.09 329 THR D C 1
ATOM 1904 O O . THR A 1 329 ? 180.878 156.295 209.746 1.00 40.09 329 THR D O 1
ATOM 1908 N N . THR A 1 330 ? 180.295 157.046 211.790 1.00 42.74 330 THR D N 1
ATOM 1909 C CA . THR A 1 330 ? 181.570 156.669 212.389 1.00 42.74 330 THR D CA 1
ATOM 1910 C C . THR A 1 330 ? 181.656 155.157 212.557 1.00 42.74 330 THR D C 1
ATOM 1911 O O . THR A 1 330 ? 182.699 154.551 212.285 1.00 42.74 330 THR D O 1
ATOM 1915 N N . LEU A 1 331 ? 180.556 154.532 212.979 1.00 42.30 331 LEU D N 1
ATOM 1916 C CA . LEU A 1 331 ? 180.499 153.078 213.061 1.00 42.30 331 LEU D CA 1
ATOM 1917 C C . LEU A 1 331 ? 180.453 152.455 211.671 1.00 42.30 331 LEU D C 1
ATOM 1918 O O . LEU A 1 331 ? 181.313 151.643 211.311 1.00 42.30 331 LEU D O 1
ATOM 1923 N N . PHE A 1 332 ? 179.455 152.830 210.873 1.00 36.93 332 PHE D N 1
ATOM 1924 C CA . PHE A 1 332 ? 179.336 152.344 209.505 1.00 36.93 332 PHE D CA 1
ATOM 1925 C C . PHE A 1 332 ? 178.510 153.332 208.700 1.00 36.93 332 PHE D C 1
ATOM 1926 O O . PHE A 1 332 ? 177.407 153.699 209.111 1.00 36.93 332 PHE D O 1
ATOM 1934 N N . ASP A 1 333 ? 179.045 153.757 207.560 1.00 33.96 333 ASP D N 1
ATOM 1935 C CA . ASP A 1 333 ? 178.313 154.596 206.620 1.00 33.96 333 ASP D CA 1
ATOM 1936 C C . ASP A 1 333 ? 177.705 153.692 205.555 1.00 33.96 333 ASP D C 1
ATOM 1937 O O . ASP A 1 333 ? 178.428 153.070 204.772 1.00 33.96 333 ASP D O 1
ATOM 1942 N N . PHE A 1 334 ? 176.380 153.617 205.525 1.00 30.47 334 PHE D N 1
ATOM 1943 C CA . PHE A 1 334 ? 175.704 152.805 204.528 1.00 30.47 334 PHE D CA 1
ATOM 1944 C C . PHE A 1 334 ? 175.476 153.547 203.222 1.00 30.47 334 PHE D C 1
ATOM 1945 O O . PHE A 1 334 ? 175.275 152.896 202.194 1.00 30.47 334 PHE D O 1
ATOM 1953 N N . GLY A 1 335 ? 175.523 154.873 203.239 1.00 25.41 335 GLY D N 1
ATOM 1954 C CA . GLY A 1 335 ? 175.539 155.653 202.013 1.00 25.41 335 GLY D CA 1
ATOM 1955 C C . GLY A 1 335 ? 174.223 155.605 201.265 1.00 25.41 335 GLY D C 1
ATOM 1956 O O . GLY A 1 335 ? 173.163 155.946 201.798 1.00 25.41 335 GLY D O 1
ATOM 1957 N N . ILE A 1 336 ? 174.287 155.169 200.004 1.00 25.61 336 ILE D N 1
ATOM 1958 C CA . ILE A 1 336 ? 173.092 155.068 199.170 1.00 25.61 336 ILE D CA 1
ATOM 1959 C C . ILE A 1 336 ? 172.251 153.844 199.477 1.00 25.61 336 ILE D C 1
ATOM 1960 O O . ILE A 1 336 ? 171.143 153.722 198.947 1.00 25.61 336 ILE D O 1
ATOM 1965 N N . PHE A 1 337 ? 172.738 152.941 200.318 1.00 24.79 337 PHE D N 1
ATOM 1966 C CA . PHE A 1 337 ? 172.011 151.741 200.690 1.00 24.79 337 PHE D CA 1
ATOM 1967 C C . PHE A 1 337 ? 171.210 151.909 201.966 1.00 24.79 337 PHE D C 1
ATOM 1968 O O . PHE A 1 337 ? 170.486 150.986 202.342 1.00 24.79 337 PHE D O 1
ATOM 1976 N N . LEU A 1 338 ? 171.326 153.057 202.636 1.00 31.09 338 LEU D N 1
ATOM 1977 C CA . LEU A 1 338 ? 170.638 153.272 203.903 1.00 31.09 338 LEU D CA 1
ATOM 1978 C C . LEU A 1 338 ? 169.128 153.355 203.724 1.00 31.09 338 LEU D C 1
ATOM 1979 O O . LEU A 1 338 ? 168.380 152.950 204.619 1.00 31.09 338 LEU D O 1
ATOM 1984 N N . ASP A 1 339 ? 168.666 153.854 202.575 1.00 31.16 339 ASP D N 1
ATOM 1985 C CA . ASP A 1 339 ? 167.232 153.954 202.321 1.00 31.16 339 ASP D CA 1
ATOM 1986 C C . ASP A 1 339 ? 166.587 152.580 202.183 1.00 31.16 339 ASP D C 1
ATOM 1987 O O . ASP A 1 339 ? 165.424 152.397 202.553 1.00 31.16 339 ASP D O 1
ATOM 1992 N N . ALA A 1 340 ? 167.325 151.600 201.656 1.00 27.65 340 ALA D N 1
ATOM 1993 C CA . ALA A 1 340 ? 166.789 150.248 201.557 1.00 27.65 340 ALA D CA 1
ATOM 1994 C C . ALA A 1 340 ? 166.729 149.562 202.909 1.00 27.65 340 ALA D C 1
ATOM 1995 O O . ALA A 1 340 ? 165.823 148.761 203.155 1.00 27.65 340 ALA D O 1
ATOM 1997 N N . LEU A 1 341 ? 167.683 149.848 203.790 1.00 30.73 341 LEU D N 1
ATOM 1998 C CA . LEU A 1 341 ? 167.703 149.188 205.086 1.00 30.73 341 LEU D CA 1
ATOM 1999 C C . LEU A 1 341 ? 166.770 149.864 206.078 1.00 30.73 341 LEU D C 1
ATOM 2000 O O . LEU A 1 341 ? 166.333 149.226 207.041 1.00 30.73 341 LEU D O 1
ATOM 2005 N N . GLN A 1 342 ? 166.451 151.139 205.862 1.00 33.86 342 GLN D N 1
ATOM 2006 C CA . GLN A 1 342 ? 165.544 151.847 206.755 1.00 33.86 342 GLN D CA 1
ATOM 2007 C C . GLN A 1 342 ? 164.086 151.626 206.385 1.00 33.86 342 GLN D C 1
ATOM 2008 O O . GLN A 1 342 ? 163.224 151.620 207.268 1.00 33.86 342 GLN D O 1
ATOM 2014 N N . SER A 1 343 ? 163.790 151.448 205.100 1.00 32.56 343 SER D N 1
ATOM 2015 C CA . SER A 1 343 ? 162.424 151.209 204.661 1.00 32.56 343 SER D CA 1
ATOM 2016 C C . SER A 1 343 ? 161.945 149.795 204.949 1.00 32.56 343 SER D C 1
ATOM 2017 O O . SER A 1 343 ? 160.741 149.537 204.852 1.00 32.56 343 SER D O 1
ATOM 2020 N N . GLY A 1 344 ? 162.845 148.881 205.296 1.00 34.22 344 GLY D N 1
ATOM 2021 C CA . GLY A 1 344 ? 162.455 147.511 205.535 1.00 34.22 344 GLY D CA 1
ATOM 2022 C C . GLY A 1 344 ? 162.124 146.728 204.291 1.00 34.22 344 GLY D C 1
ATOM 2023 O O . GLY A 1 344 ? 161.469 145.689 204.384 1.00 34.22 344 GLY D O 1
ATOM 2024 N N . VAL A 1 345 ? 162.556 147.199 203.120 1.00 33.37 345 VAL D N 1
ATOM 2025 C CA . VAL A 1 345 ? 162.309 146.472 201.882 1.00 33.37 345 VAL D CA 1
ATOM 2026 C C . VAL A 1 345 ? 163.178 145.222 201.795 1.00 33.37 345 VAL D C 1
ATOM 2027 O O . VAL A 1 345 ? 162.802 144.255 201.123 1.00 33.37 345 VAL D O 1
ATOM 2031 N N . VAL A 1 346 ? 164.304 145.190 202.511 1.00 32.20 346 VAL D N 1
ATOM 2032 C CA . VAL A 1 346 ? 165.168 144.014 202.525 1.00 32.20 346 VAL D CA 1
ATOM 2033 C C . VAL A 1 346 ? 164.679 142.944 203.484 1.00 32.20 346 VAL D C 1
ATOM 2034 O O . VAL A 1 346 ? 165.253 141.850 203.518 1.00 32.20 346 VAL D O 1
ATOM 2038 N N . GLU A 1 347 ? 163.636 143.227 204.263 1.00 40.39 347 GLU D N 1
ATOM 2039 C CA . GLU A 1 347 ? 163.028 142.251 205.155 1.00 40.39 347 GLU D CA 1
ATOM 2040 C C . GLU A 1 347 ? 161.683 141.751 204.666 1.00 40.39 347 GLU D C 1
ATOM 2041 O O . GLU A 1 347 ? 161.223 140.704 205.133 1.00 40.39 347 GLU D O 1
ATOM 2047 N N . SER A 1 348 ? 161.045 142.478 203.759 1.00 40.10 348 SER D N 1
ATOM 2048 C CA . SER A 1 348 ? 159.714 142.121 203.298 1.00 40.10 348 SER D CA 1
ATOM 2049 C C . SER A 1 348 ? 159.771 140.911 202.381 1.00 40.10 348 SER D C 1
ATOM 2050 O O . SER A 1 348 ? 160.677 140.781 201.563 1.00 40.10 348 SER D O 1
ATOM 2053 N N . GLN A 1 349 ? 158.798 140.018 202.518 1.00 42.87 349 GLN D N 1
ATOM 2054 C CA . GLN A 1 349 ? 158.627 138.922 201.576 1.00 42.87 349 GLN D CA 1
ATOM 2055 C C . GLN A 1 349 ? 157.467 139.183 200.628 1.00 42.87 349 GLN D C 1
ATOM 2056 O O . GLN A 1 349 ? 157.025 138.269 199.927 1.00 42.87 349 GLN D O 1
ATOM 2062 N N . ASP A 1 350 ? 156.960 140.411 200.610 1.00 41.49 350 ASP D N 1
ATOM 2063 C CA . ASP A 1 350 ? 155.895 140.824 199.707 1.00 41.49 350 ASP D CA 1
ATOM 2064 C C . ASP A 1 350 ? 156.556 141.348 198.438 1.00 41.49 350 ASP D C 1
ATOM 2065 O O . ASP A 1 350 ? 157.159 142.423 198.449 1.00 41.49 350 ASP D O 1
ATOM 2070 N N . PHE A 1 351 ? 156.447 140.589 197.345 1.00 35.96 351 PHE D N 1
ATOM 2071 C CA . PHE A 1 351 ? 157.162 140.925 196.116 1.00 35.96 351 PHE D CA 1
ATOM 2072 C C . PHE A 1 351 ? 156.708 142.217 195.425 1.00 35.96 351 PHE D C 1
ATOM 2073 O O . PHE A 1 351 ? 157.593 142.985 195.032 1.00 35.96 351 PHE D O 1
ATOM 2081 N N . PRO A 1 352 ? 155.408 142.524 195.230 1.00 35.21 352 PRO D N 1
ATOM 2082 C CA . PRO A 1 352 ? 155.089 143.828 194.618 1.00 35.21 352 PRO D CA 1
ATOM 2083 C C . PRO A 1 352 ? 155.452 145.010 195.496 1.00 35.21 352 PRO D C 1
ATOM 2084 O O . PRO A 1 352 ? 155.721 146.096 194.973 1.00 35.21 352 PRO D O 1
ATOM 2088 N N . GLN A 1 353 ? 155.469 144.824 196.814 1.00 34.21 353 GLN D N 1
ATOM 2089 C CA . GLN A 1 353 ? 156.054 145.815 197.708 1.00 34.21 353 GLN D CA 1
ATOM 2090 C C . GLN A 1 353 ? 157.544 145.975 197.437 1.00 34.21 353 GLN D C 1
ATOM 2091 O O . GLN A 1 353 ? 158.053 147.093 197.312 1.00 34.21 353 GLN D O 1
ATOM 2097 N N . LYS A 1 354 ? 158.249 144.854 197.307 1.00 31.94 354 LYS D N 1
ATOM 2098 C CA . LYS A 1 354 ? 159.696 144.881 197.141 1.00 31.94 354 LYS D CA 1
ATOM 2099 C C . LYS A 1 354 ? 160.093 145.320 195.737 1.00 31.94 354 LYS D C 1
ATOM 2100 O O . LYS A 1 354 ? 161.081 146.043 195.568 1.00 31.94 354 LYS D O 1
ATOM 2106 N N . PHE A 1 355 ? 159.342 144.887 194.721 1.00 28.76 355 PHE D N 1
ATOM 2107 C CA . PHE A 1 355 ? 159.659 145.239 193.340 1.00 28.76 355 PHE D CA 1
ATOM 2108 C C . PHE A 1 355 ? 159.479 146.728 193.087 1.00 28.76 355 PHE D C 1
ATOM 2109 O O . PHE A 1 355 ? 160.343 147.369 192.483 1.00 28.76 355 PHE D O 1
ATOM 2117 N N . PHE A 1 356 ? 158.353 147.292 193.533 1.00 29.97 356 PHE D N 1
ATOM 2118 C CA . PHE A 1 356 ? 158.010 148.660 193.165 1.00 29.97 356 PHE D CA 1
ATOM 2119 C C . PHE A 1 356 ? 158.879 149.680 193.881 1.00 29.97 356 PHE D C 1
ATOM 2120 O O . PHE A 1 356 ? 159.192 150.723 193.305 1.00 29.97 356 PHE D O 1
ATOM 2128 N N . TYR A 1 357 ? 159.278 149.398 195.122 1.00 30.39 357 TYR D N 1
ATOM 2129 C CA . TYR A 1 357 ? 160.171 150.300 195.839 1.00 30.39 357 TYR D CA 1
ATOM 2130 C C . TYR A 1 357 ? 161.553 150.339 195.201 1.00 30.39 357 TYR D C 1
ATOM 2131 O O . TYR A 1 357 ? 162.189 151.396 195.152 1.00 30.39 357 TYR D O 1
ATOM 2140 N N . CYS A 1 358 ? 162.029 149.203 194.701 1.00 27.87 358 CYS D N 1
ATOM 2141 C CA . CYS A 1 358 ? 163.363 149.156 194.124 1.00 27.87 358 CYS D CA 1
ATOM 2142 C C . CYS A 1 358 ? 163.371 149.598 192.671 1.00 27.87 358 CYS D C 1
ATOM 2143 O O . CYS A 1 358 ? 164.330 150.240 192.242 1.00 27.87 358 CYS D O 1
ATOM 2146 N N . PHE A 1 359 ? 162.315 149.284 191.914 1.00 27.78 359 PHE D N 1
ATOM 2147 C CA . PHE A 1 359 ? 162.181 149.801 190.554 1.00 27.78 359 PHE D CA 1
ATOM 2148 C C . PHE A 1 359 ? 162.099 151.320 190.551 1.00 27.78 359 PHE D C 1
ATOM 2149 O O . PHE A 1 359 ? 162.644 151.976 189.656 1.00 27.78 359 PHE D O 1
ATOM 2157 N N . TRP A 1 360 ? 161.414 151.893 191.540 1.00 47.04 360 TRP D N 1
ATOM 2158 C CA . TRP A 1 360 ? 161.292 153.339 191.604 1.00 47.04 360 TRP D CA 1
ATOM 2159 C C . TRP A 1 360 ? 162.599 153.998 192.004 1.00 47.04 360 TRP D C 1
ATOM 2160 O O . TRP A 1 360 ? 162.885 155.104 191.542 1.00 47.04 360 TRP D O 1
ATOM 2171 N N . TRP A 1 361 ? 163.398 153.340 192.849 1.00 47.04 361 TRP D N 1
ATOM 2172 C CA . TRP A 1 361 ? 164.748 153.816 193.132 1.00 47.04 361 TRP D CA 1
ATOM 2173 C C . TRP A 1 361 ? 165.582 153.877 191.861 1.00 47.04 361 TRP D C 1
ATOM 2174 O O . TRP A 1 361 ? 166.332 154.834 191.643 1.00 47.04 361 TRP D O 1
ATOM 2185 N N . GLY A 1 362 ? 165.476 152.846 191.021 1.00 24.45 362 GLY D N 1
ATOM 2186 C CA . GLY A 1 362 ? 166.199 152.844 189.765 1.00 24.45 362 GLY D CA 1
ATOM 2187 C C . GLY A 1 362 ? 165.705 153.898 188.798 1.00 24.45 362 GLY D C 1
ATOM 2188 O O . GLY A 1 362 ? 166.496 154.519 188.095 1.00 24.45 362 GLY D O 1
ATOM 2189 N N . LEU A 1 363 ? 164.392 154.123 188.758 1.00 27.55 363 LEU D N 1
ATOM 2190 C CA . LEU A 1 363 ? 163.843 155.123 187.848 1.00 27.55 363 LEU D CA 1
ATOM 2191 C C . LEU A 1 363 ? 164.132 156.534 188.334 1.00 27.55 363 LEU D C 1
ATOM 2192 O O . LEU A 1 363 ? 164.407 157.427 187.525 1.00 27.55 363 LEU D O 1
ATOM 2197 N N . GLN A 1 364 ? 164.080 156.750 189.650 1.00 29.10 364 GLN D N 1
ATOM 2198 C CA . GLN A 1 364 ? 164.351 158.068 190.210 1.00 29.10 364 GLN D CA 1
ATOM 2199 C C . GLN A 1 364 ? 165.798 158.480 190.001 1.00 29.10 364 GLN D C 1
ATOM 2200 O O . GLN A 1 364 ? 166.078 159.649 189.737 1.00 29.10 364 GLN D O 1
ATOM 2206 N N . ASN A 1 365 ? 166.725 157.537 190.101 1.00 26.65 365 ASN D N 1
ATOM 2207 C CA . ASN A 1 365 ? 168.136 157.867 190.031 1.00 26.65 365 ASN D CA 1
ATOM 2208 C C . ASN A 1 365 ? 168.707 157.790 188.624 1.00 26.65 365 ASN D C 1
ATOM 2209 O O . ASN A 1 365 ? 169.732 158.424 188.359 1.00 26.65 365 ASN D O 1
ATOM 2214 N N . LEU A 1 366 ? 168.075 157.048 187.717 1.00 25.45 366 LEU D N 1
ATOM 2215 C CA . LEU A 1 366 ? 168.505 157.078 186.324 1.00 25.45 366 LEU D CA 1
ATOM 2216 C C . LEU A 1 366 ? 168.102 158.384 185.663 1.00 25.45 366 LEU D C 1
ATOM 2217 O O . LEU A 1 366 ? 168.897 159.001 184.947 1.00 25.45 366 LEU D O 1
ATOM 2222 N N . SER A 1 367 ? 166.864 158.822 185.891 1.00 26.97 367 SER D N 1
ATOM 2223 C CA . SER A 1 367 ? 166.404 160.069 185.301 1.00 26.97 367 SER D CA 1
ATOM 2224 C C . SER A 1 367 ? 166.966 161.286 186.018 1.00 26.97 367 SER D C 1
ATOM 2225 O O . SER A 1 367 ? 166.935 162.384 185.457 1.00 26.97 367 SER D O 1
ATOM 2228 N N . SER A 1 368 ? 167.486 161.120 187.230 1.00 26.08 368 SER D N 1
ATOM 2229 C CA . SER A 1 368 ? 168.232 162.181 187.885 1.00 26.08 368 SER D CA 1
ATOM 2230 C C . SER A 1 368 ? 169.698 162.176 187.514 1.00 26.08 368 SER D C 1
ATOM 2231 O O . SER A 1 368 ? 170.405 163.081 187.932 1.00 26.08 368 SER D O 1
ATOM 2234 N N . LEU A 1 369 ? 170.158 161.189 186.737 1.00 23.90 369 LEU D N 1
ATOM 2235 C CA . LEU A 1 369 ? 171.575 160.970 186.404 1.00 23.90 369 LEU D CA 1
ATOM 2236 C C . LEU A 1 369 ? 172.432 160.820 187.661 1.00 23.90 369 LEU D C 1
ATOM 2237 O O . LEU A 1 369 ? 173.582 161.252 187.687 1.00 23.90 369 LEU D O 1
ATOM 2242 N N . GLY A 1 370 ? 171.874 160.237 188.719 1.00 22.37 370 GLY D N 1
ATOM 2243 C CA . GLY A 1 370 ? 172.598 160.058 189.961 1.00 22.37 370 GLY D CA 1
ATOM 2244 C C . GLY A 1 370 ? 172.797 161.294 190.811 1.00 22.37 370 GLY D C 1
ATOM 2245 O O . GLY A 1 370 ? 173.732 161.317 191.611 1.00 22.37 370 GLY D O 1
ATOM 2246 N N . GLN A 1 371 ? 171.940 162.313 190.674 1.00 27.74 371 GLN D N 1
ATOM 2247 C CA . GLN A 1 371 ? 172.120 163.591 191.369 1.00 27.74 371 GLN D CA 1
ATOM 2248 C C . GLN A 1 371 ? 172.071 163.446 192.879 1.00 27.74 371 GLN D C 1
ATOM 2249 O O . GLN A 1 371 ? 172.901 164.008 193.599 1.00 27.74 371 GLN D O 1
ATOM 2255 N N . ASN A 1 372 ? 171.075 162.730 193.375 1.00 27.69 372 ASN D N 1
ATOM 2256 C CA . ASN A 1 372 ? 170.738 162.749 194.783 1.00 27.69 372 ASN D CA 1
ATOM 2257 C C . ASN A 1 372 ? 171.336 161.575 195.528 1.00 27.69 372 ASN D C 1
ATOM 2258 O O . ASN A 1 372 ? 170.966 161.326 196.677 1.00 27.69 372 ASN D O 1
ATOM 2263 N N . LEU A 1 373 ? 172.258 160.857 194.900 1.00 24.77 373 LEU D N 1
ATOM 2264 C CA . LEU A 1 373 ? 172.950 159.748 195.536 1.00 24.77 373 LEU D CA 1
ATOM 2265 C C . LEU A 1 373 ? 174.006 160.302 196.479 1.00 24.77 373 LEU D C 1
ATOM 2266 O O . LEU A 1 373 ? 175.037 160.814 196.036 1.00 24.77 373 LEU D O 1
ATOM 2271 N N . LYS A 1 374 ? 173.752 160.203 197.779 1.00 28.90 374 LYS D N 1
ATOM 2272 C CA . LYS A 1 374 ? 174.724 160.609 198.790 1.00 28.90 374 LYS D CA 1
ATOM 2273 C C . LYS A 1 374 ? 175.539 159.378 199.150 1.00 28.90 374 LYS D C 1
ATOM 2274 O O . LYS A 1 374 ? 175.213 158.644 200.079 1.00 28.90 374 LYS D O 1
ATOM 2280 N N . THR A 1 375 ? 176.613 159.150 198.401 1.00 28.33 375 THR D N 1
ATOM 2281 C CA . THR A 1 375 ? 177.436 157.974 198.616 1.00 28.33 375 THR D CA 1
ATOM 2282 C C . THR A 1 375 ? 178.290 158.124 199.869 1.00 28.33 375 THR D C 1
ATOM 2283 O O . THR A 1 375 ? 178.497 159.220 200.394 1.00 28.33 375 THR D O 1
ATOM 2287 N N . SER A 1 376 ? 178.787 156.994 200.343 1.00 29.86 376 SER D N 1
ATOM 2288 C CA . SER A 1 376 ? 179.820 156.965 201.361 1.00 29.86 376 SER D CA 1
ATOM 2289 C C . SER A 1 376 ? 181.181 157.030 200.672 1.00 29.86 376 SER D C 1
ATOM 2290 O O . SER A 1 376 ? 181.286 157.321 199.479 1.00 29.86 376 SER D O 1
ATOM 2293 N N . THR A 1 377 ? 182.242 156.756 201.415 1.00 32.00 377 THR D N 1
ATOM 2294 C CA . THR A 1 377 ? 183.579 156.717 200.846 1.00 32.00 377 THR D CA 1
ATOM 2295 C C . THR A 1 377 ? 183.945 155.349 200.290 1.00 32.00 377 THR D C 1
ATOM 2296 O O . THR A 1 377 ? 185.087 155.154 199.869 1.00 32.00 377 THR D O 1
ATOM 2300 N N . TYR A 1 378 ? 183.007 154.407 200.279 1.00 28.04 378 TYR D N 1
ATOM 2301 C CA . TYR A 1 378 ? 183.261 153.074 199.751 1.00 28.04 378 TYR D CA 1
ATOM 2302 C C . TYR A 1 378 ? 183.371 153.128 198.233 1.00 28.04 378 TYR D C 1
ATOM 2303 O O . TYR A 1 378 ? 182.545 153.754 197.568 1.00 28.04 378 TYR D O 1
ATOM 2312 N N . ILE A 1 379 ? 184.394 152.461 197.689 1.00 27.54 379 ILE D N 1
ATOM 2313 C CA . ILE A 1 379 ? 184.776 152.648 196.290 1.00 27.54 379 ILE D CA 1
ATOM 2314 C C . ILE A 1 379 ? 183.750 152.026 195.350 1.00 27.54 379 ILE D C 1
ATOM 2315 O O . ILE A 1 379 ? 183.335 152.650 194.366 1.00 27.54 379 ILE D O 1
ATOM 2320 N N . TRP A 1 380 ? 183.307 150.803 195.639 1.00 29.36 380 TRP D N 1
ATOM 2321 C CA . TRP A 1 380 ? 182.387 150.127 194.734 1.00 29.36 380 TRP D CA 1
ATOM 2322 C C . TRP A 1 380 ? 180.971 150.663 194.834 1.00 29.36 380 TRP D C 1
ATOM 2323 O O . TRP A 1 380 ? 180.191 150.489 193.895 1.00 29.36 380 TRP D O 1
ATOM 2334 N N . GLU A 1 381 ? 180.631 151.317 195.942 1.00 26.92 381 GLU D N 1
ATOM 2335 C CA . GLU A 1 381 ? 179.392 152.079 196.001 1.00 26.92 381 GLU D CA 1
ATOM 2336 C C . GLU A 1 381 ? 179.469 153.307 195.102 1.00 26.92 381 GLU D C 1
ATOM 2337 O O . GLU A 1 381 ? 178.492 153.655 194.427 1.00 26.92 381 GLU D O 1
ATOM 2343 N N . ILE A 1 382 ? 180.632 153.962 195.071 1.00 25.29 382 ILE D N 1
ATOM 2344 C CA . ILE A 1 382 ? 180.853 155.100 194.185 1.00 25.29 382 ILE D CA 1
ATOM 2345 C C . ILE A 1 382 ? 180.830 154.657 192.727 1.00 25.29 382 ILE D C 1
ATOM 2346 O O . ILE A 1 382 ? 180.219 155.316 191.878 1.00 25.29 382 ILE D O 1
ATOM 2351 N N . CYS A 1 383 ? 181.461 153.518 192.422 1.00 28.17 383 CYS D N 1
ATOM 2352 C CA . CYS A 1 383 ? 181.471 152.987 191.061 1.00 28.17 383 CYS D CA 1
ATOM 2353 C C . CYS A 1 383 ? 180.079 152.584 190.595 1.00 28.17 383 CYS D C 1
ATOM 2354 O O . CYS A 1 383 ? 179.770 152.700 189.405 1.00 28.17 383 CYS D O 1
ATOM 2357 N N . PHE A 1 384 ? 179.240 152.103 191.513 1.00 23.97 384 PHE D N 1
ATOM 2358 C CA . PHE A 1 384 ? 177.837 151.859 191.201 1.00 23.97 384 PHE D CA 1
ATOM 2359 C C . PHE A 1 384 ? 177.110 153.161 190.888 1.00 23.97 384 PHE D C 1
ATOM 2360 O O . PHE A 1 384 ? 176.315 153.221 189.946 1.00 23.97 384 PHE D O 1
ATOM 2368 N N . ALA A 1 385 ? 177.394 154.218 191.650 1.00 21.80 385 ALA D N 1
ATOM 2369 C CA . ALA A 1 385 ? 176.742 155.504 191.434 1.00 21.80 385 ALA D CA 1
ATOM 2370 C C . ALA A 1 385 ? 177.256 156.196 190.177 1.00 21.80 385 ALA D C 1
ATOM 2371 O O . ALA A 1 385 ? 176.502 156.913 189.511 1.00 21.80 385 ALA D O 1
ATOM 2373 N N . VAL A 1 386 ? 178.542 156.019 189.859 1.00 23.58 386 VAL D N 1
ATOM 2374 C CA . VAL A 1 386 ? 179.097 156.521 188.603 1.00 23.58 386 VAL D CA 1
ATOM 2375 C C . VAL A 1 386 ? 178.434 155.827 187.419 1.00 23.58 386 VAL D C 1
ATOM 2376 O O . VAL A 1 386 ? 178.087 156.464 186.417 1.00 23.58 386 VAL D O 1
ATOM 2380 N N . PHE A 1 387 ? 178.198 154.520 187.543 1.00 27.11 387 PHE D N 1
ATOM 2381 C CA . PHE A 1 387 ? 177.568 153.750 186.476 1.00 27.11 387 PHE D CA 1
ATOM 2382 C C . PHE A 1 387 ? 176.100 154.119 186.294 1.00 27.11 387 PHE D C 1
ATOM 2383 O O . PHE A 1 387 ? 175.603 154.102 185.167 1.00 27.11 387 PHE D O 1
ATOM 2391 N N . ILE A 1 388 ? 175.398 154.457 187.380 1.00 24.92 388 ILE D N 1
ATOM 2392 C CA . ILE A 1 388 ? 174.024 154.942 187.276 1.00 24.92 388 ILE D CA 1
ATOM 2393 C C . ILE A 1 388 ? 173.992 156.304 186.595 1.00 24.92 388 ILE D C 1
ATOM 2394 O O . ILE A 1 388 ? 173.114 156.583 185.767 1.00 24.92 388 ILE D O 1
ATOM 2399 N N . SER A 1 389 ? 174.967 157.159 186.915 1.00 26.31 389 SER D N 1
ATOM 2400 C CA . SER A 1 389 ? 175.039 158.493 186.332 1.00 26.31 389 SER D CA 1
ATOM 2401 C C . SER A 1 389 ? 175.297 158.443 184.835 1.00 26.31 389 SER D C 1
ATOM 2402 O O . SER A 1 389 ? 174.651 159.166 184.075 1.00 26.31 389 SER D O 1
ATOM 2405 N N . ILE A 1 390 ? 176.222 157.587 184.395 1.00 29.45 390 ILE D N 1
ATOM 2406 C CA . ILE A 1 390 ? 176.549 157.495 182.975 1.00 29.45 390 ILE D CA 1
ATOM 2407 C C . ILE A 1 390 ? 175.404 156.860 182.197 1.00 29.45 390 ILE D C 1
ATOM 2408 O O . ILE A 1 390 ? 175.040 157.336 181.116 1.00 29.45 390 ILE D O 1
ATOM 2413 N N . ALA A 1 391 ? 174.803 155.797 182.746 1.00 29.02 391 ALA D N 1
ATOM 2414 C CA . ALA A 1 391 ? 173.727 155.091 182.056 1.00 29.02 391 ALA D CA 1
ATOM 2415 C C . ALA A 1 391 ? 172.493 155.963 181.897 1.00 29.02 391 ALA D C 1
ATOM 2416 O O . ALA A 1 391 ? 171.827 155.915 180.858 1.00 29.02 391 ALA D O 1
ATOM 2418 N N . GLY A 1 392 ? 172.176 156.771 182.907 1.00 30.00 392 GLY D N 1
ATOM 2419 C CA . GLY A 1 392 ? 171.086 157.715 182.764 1.00 30.00 392 GLY D CA 1
ATOM 2420 C C . GLY A 1 392 ? 171.422 158.849 181.827 1.00 30.00 392 GLY D C 1
ATOM 2421 O O . GLY A 1 392 ? 170.540 159.380 181.152 1.00 30.00 392 GLY D O 1
ATOM 2422 N N . LEU A 1 393 ? 172.694 159.240 181.784 1.00 30.87 393 LEU D N 1
ATOM 2423 C CA . LEU A 1 393 ? 173.160 160.276 180.870 1.00 30.87 393 LEU D CA 1
ATOM 2424 C C . LEU A 1 393 ? 173.047 159.815 179.423 1.00 30.87 393 LEU D C 1
ATOM 2425 O O . LEU A 1 393 ? 172.679 160.595 178.540 1.00 30.87 393 LEU D O 1
ATOM 2430 N N . VAL A 1 394 ? 173.346 158.541 179.174 1.00 33.32 394 VAL D N 1
ATOM 2431 C CA . VAL A 1 394 ? 173.200 157.965 177.843 1.00 33.32 394 VAL D CA 1
ATOM 2432 C C . VAL A 1 394 ? 171.727 157.750 177.510 1.00 33.32 394 VAL D C 1
ATOM 2433 O O . VAL A 1 394 ? 171.288 158.029 176.389 1.00 33.32 394 VAL D O 1
ATOM 2437 N N . LEU A 1 395 ? 170.939 157.272 178.481 1.00 34.03 395 LEU D N 1
ATOM 2438 C CA . LEU A 1 395 ? 169.516 157.022 178.255 1.00 34.03 395 LEU D CA 1
ATOM 2439 C C . LEU A 1 395 ? 168.732 158.302 178.013 1.00 34.03 395 LEU D C 1
ATOM 2440 O O . LEU A 1 395 ? 167.772 158.299 177.235 1.00 34.03 395 LEU D O 1
ATOM 2445 N N . PHE A 1 396 ? 168.998 159.341 178.634 1.00 36.08 396 PHE D N 1
ATOM 2446 C CA . PHE A 1 396 ? 168.354 160.524 178.395 1.00 36.08 396 PHE D CA 1
ATOM 2447 C C . PHE A 1 396 ? 168.657 161.242 177.184 1.00 36.08 396 PHE D C 1
ATOM 2448 O O . PHE A 1 396 ? 167.826 161.907 176.685 1.00 36.08 396 PHE D O 1
ATOM 2456 N N . SER A 1 397 ? 169.840 161.179 176.713 1.00 37.00 397 SER D N 1
ATOM 2457 C CA . SER A 1 397 ? 170.210 161.747 175.504 1.00 37.00 397 SER D CA 1
ATOM 2458 C C . SER A 1 397 ? 169.633 160.974 174.376 1.00 37.00 397 SER D C 1
ATOM 2459 O O . SER A 1 397 ? 169.263 161.572 173.448 1.00 37.00 397 SER D O 1
ATOM 2462 N N . PHE A 1 398 ? 169.536 159.695 174.415 1.00 39.55 398 PHE D N 1
ATOM 2463 C CA . PHE A 1 398 ? 168.825 158.950 173.449 1.00 39.55 398 PHE D CA 1
ATOM 2464 C C . PHE A 1 398 ? 167.363 159.262 173.351 1.00 39.55 398 PHE D C 1
ATOM 2465 O O . PHE A 1 398 ? 166.908 159.334 172.284 1.00 39.55 398 PHE D O 1
ATOM 2473 N N . LEU A 1 399 ? 166.615 159.483 174.406 1.00 38.02 399 LEU D N 1
ATOM 2474 C CA . LEU A 1 399 ? 165.295 159.922 174.372 1.00 38.02 399 LEU D CA 1
ATOM 2475 C C . LEU A 1 399 ? 165.000 161.199 173.851 1.00 38.02 399 LEU D C 1
ATOM 2476 O O . LEU A 1 399 ? 164.034 161.380 173.236 1.00 38.02 399 LEU D O 1
ATOM 2481 N N . ILE A 1 400 ? 165.819 162.116 174.093 1.00 41.87 400 ILE D N 1
ATOM 2482 C CA . ILE A 1 400 ? 165.628 163.360 173.517 1.00 41.87 400 ILE D CA 1
ATOM 2483 C C . ILE A 1 400 ? 165.878 163.287 172.059 1.00 41.87 400 ILE D C 1
ATOM 2484 O O . ILE A 1 400 ? 165.256 164.003 171.350 1.00 41.87 400 ILE D O 1
ATOM 2489 N N . GLY A 1 401 ? 166.763 162.479 171.594 1.00 42.13 401 GLY D N 1
ATOM 2490 C CA . GLY A 1 401 ? 166.922 162.260 170.228 1.00 42.13 401 GLY D CA 1
ATOM 2491 C C . GLY A 1 401 ? 165.935 161.461 169.554 1.00 42.13 401 GLY D C 1
ATOM 2492 O O . GLY A 1 401 ? 165.704 161.736 168.477 1.00 42.13 401 GLY D O 1
ATOM 2493 N N . ASN A 1 402 ? 165.427 160.447 170.133 1.00 44.01 402 ASN D N 1
ATOM 2494 C CA . ASN A 1 402 ? 164.403 159.630 169.599 1.00 44.01 402 ASN D CA 1
ATOM 2495 C C . ASN A 1 402 ? 163.111 160.291 169.521 1.00 44.01 402 ASN D C 1
ATOM 2496 O O . ASN A 1 402 ? 162.259 159.869 168.863 1.00 44.01 402 ASN D O 1
ATOM 2501 N N . MET A 1 403 ? 162.974 161.413 170.035 1.00 44.71 403 MET D N 1
ATOM 2502 C CA . MET A 1 403 ? 161.763 162.101 170.084 1.00 44.71 403 MET D CA 1
ATOM 2503 C C . MET A 1 403 ? 161.762 163.172 169.154 1.00 44.71 403 MET D C 1
ATOM 2504 O O . MET A 1 403 ? 160.796 163.532 168.653 1.00 44.71 403 MET D O 1
ATOM 2509 N N . GLN A 1 404 ? 162.851 163.767 168.981 1.00 52.12 404 GLN D N 1
ATOM 2510 C CA . GLN A 1 404 ? 162.971 164.694 168.016 1.00 52.12 404 GLN D CA 1
ATOM 2511 C C . GLN A 1 404 ? 163.107 164.081 166.695 1.00 52.12 404 GLN D C 1
ATOM 2512 O O . GLN A 1 404 ? 162.992 164.716 165.725 1.00 52.12 404 GLN D O 1
ATOM 2518 N N . THR A 1 405 ? 163.339 162.830 166.611 1.00 51.48 405 THR D N 1
ATOM 2519 C CA . THR A 1 405 ? 163.299 162.239 165.375 1.00 51.48 405 THR D CA 1
ATOM 2520 C C . THR A 1 405 ? 161.855 162.041 165.126 1.00 51.48 405 THR D C 1
ATOM 2521 O O . THR A 1 405 ? 161.428 162.408 164.122 1.00 51.48 405 THR D O 1
ATOM 2525 N N . TYR A 1 406 ? 161.086 161.447 165.970 1.00 52.32 406 TYR D N 1
ATOM 2526 C CA . TYR A 1 406 ? 159.711 161.371 165.731 1.00 52.32 406 TYR D CA 1
ATOM 2527 C C . TYR A 1 406 ? 159.109 162.686 165.307 1.00 52.32 406 TYR D C 1
ATOM 2528 O O . TYR A 1 406 ? 158.304 162.704 164.435 1.00 52.32 406 TYR D O 1
ATOM 2537 N N . LEU A 1 407 ? 159.496 163.746 165.970 1.00 52.75 407 LEU D N 1
ATOM 2538 C CA . LEU A 1 407 ? 158.852 164.960 165.660 1.00 52.75 407 LEU D CA 1
ATOM 2539 C C . LEU A 1 407 ? 159.138 165.522 164.377 1.00 52.75 407 LEU D C 1
ATOM 2540 O O . LEU A 1 407 ? 158.291 166.104 163.816 1.00 52.75 407 LEU D O 1
ATOM 2545 N N . GLN A 1 408 ? 160.313 165.380 163.892 1.00 57.99 408 GLN D N 1
ATOM 2546 C CA . GLN A 1 408 ? 160.719 165.861 162.649 1.00 57.99 408 GLN D CA 1
ATOM 2547 C C . GLN A 1 408 ? 160.323 164.956 161.528 1.00 57.99 408 GLN D C 1
ATOM 2548 O O . GLN A 1 408 ? 160.338 165.343 160.417 1.00 57.99 408 GLN D O 1
ATOM 2554 N N . SER A 1 409 ? 159.997 163.754 161.777 1.00 56.47 409 SER D N 1
ATOM 2555 C CA . SER A 1 409 ? 159.565 162.891 160.770 1.00 56.47 409 SER D CA 1
ATOM 2556 C C . SER A 1 409 ? 158.302 163.386 160.291 1.00 56.47 409 SER D C 1
ATOM 2557 O O . SER A 1 409 ? 157.988 163.315 159.126 1.00 56.47 409 SER D O 1
ATOM 2560 N N . THR A 1 410 ? 157.582 163.988 161.169 1.00 57.91 410 THR D N 1
ATOM 2561 C CA . THR A 1 410 ? 156.284 164.383 160.826 1.00 57.91 410 THR D CA 1
ATOM 2562 C C . THR A 1 410 ? 156.161 165.746 160.192 1.00 57.91 410 THR D C 1
ATOM 2563 O O . THR A 1 410 ? 155.074 166.136 159.862 1.00 57.91 410 THR D O 1
ATOM 2567 N N . THR A 1 411 ? 157.244 166.470 159.999 1.00 56.59 411 THR D N 1
ATOM 2568 C CA . THR A 1 411 ? 157.185 167.761 159.451 1.00 56.59 411 THR D CA 1
ATOM 2569 C C . THR A 1 411 ? 158.026 168.112 158.232 1.00 56.59 411 THR D C 1
ATOM 2570 O O . THR A 1 411 ? 158.267 169.243 158.044 1.00 56.59 411 THR D O 1
ATOM 2574 N N . THR A 1 412 ? 158.405 167.204 157.373 1.00 54.05 412 THR D N 1
ATOM 2575 C CA . THR A 1 412 ? 159.312 167.446 156.229 1.00 54.05 412 THR D CA 1
ATOM 2576 C C . THR A 1 412 ? 158.691 168.273 155.118 1.00 54.05 412 THR D C 1
ATOM 2577 O O . THR A 1 412 ? 159.345 169.175 154.685 1.00 54.05 412 THR D O 1
ATOM 2581 N N . ARG A 1 413 ? 157.361 168.173 154.727 1.00 48.44 413 ARG D N 1
ATOM 2582 C CA . ARG A 1 413 ? 156.724 168.851 153.588 1.00 48.44 413 ARG D CA 1
ATOM 2583 C C . ARG A 1 413 ? 156.270 170.187 154.103 1.00 48.44 413 ARG D C 1
ATOM 2584 O O . ARG A 1 413 ? 156.331 171.100 153.374 1.00 48.44 413 ARG D O 1
ATOM 2592 N N . LEU A 1 414 ? 155.978 170.239 155.362 1.00 47.67 414 LEU D N 1
ATOM 2593 C CA . LEU A 1 414 ? 155.434 171.405 156.038 1.00 47.67 414 LEU D CA 1
ATOM 2594 C C . LEU A 1 414 ? 156.531 172.390 156.383 1.00 47.67 414 LEU D C 1
ATOM 2595 O O . LEU A 1 414 ? 156.331 173.602 156.285 1.00 47.67 414 LEU D O 1
ATOM 2600 N N . GLU A 1 415 ? 157.691 171.865 156.779 1.00 51.48 415 GLU D N 1
ATOM 2601 C CA . GLU A 1 415 ? 158.929 172.628 156.710 1.00 51.48 415 GLU D CA 1
ATOM 2602 C C . GLU A 1 415 ? 159.222 173.144 155.312 1.00 51.48 415 GLU D C 1
ATOM 2603 O O . GLU A 1 415 ? 159.604 174.308 155.149 1.00 51.48 415 GLU D O 1
ATOM 2609 N N . GLU A 1 416 ? 159.029 172.311 154.292 1.00 47.41 416 GLU D N 1
ATOM 2610 C CA . GLU A 1 416 ? 159.372 172.717 152.935 1.00 47.41 416 GLU D CA 1
ATOM 2611 C C . GLU A 1 416 ? 158.439 173.816 152.436 1.00 47.41 416 GLU D C 1
ATOM 2612 O O . GLU A 1 416 ? 158.847 174.669 151.642 1.00 47.41 416 GLU D O 1
ATOM 2618 N N . MET A 1 417 ? 157.202 173.842 152.933 1.00 45.88 417 MET D N 1
ATOM 2619 C CA . MET A 1 417 ? 156.290 174.932 152.604 1.00 45.88 417 MET D CA 1
ATOM 2620 C C . MET A 1 417 ? 156.683 176.225 153.311 1.00 45.88 417 MET D C 1
ATOM 2621 O O . MET A 1 417 ? 156.557 177.311 152.736 1.00 45.88 417 MET D O 1
ATOM 2626 N N . ARG A 1 418 ? 157.146 176.131 154.562 1.00 47.08 418 ARG D N 1
ATOM 2627 C CA . ARG A 1 418 ? 157.518 177.328 155.313 1.00 47.08 418 ARG D CA 1
ATOM 2628 C C . ARG A 1 418 ? 158.779 177.976 154.764 1.00 47.08 418 ARG D C 1
ATOM 2629 O O . ARG A 1 418 ? 158.921 179.201 154.826 1.00 47.08 418 ARG D O 1
ATOM 2637 N N . VAL A 1 419 ? 159.707 177.173 154.243 1.00 44.48 419 VAL D N 1
ATOM 2638 C CA . VAL A 1 419 ? 160.908 177.717 153.623 1.00 44.48 419 VAL D CA 1
ATOM 2639 C C . VAL A 1 419 ? 160.559 178.402 152.309 1.00 44.48 419 VAL D C 1
ATOM 2640 O O . VAL A 1 419 ? 161.081 179.477 151.996 1.00 44.48 419 VAL D O 1
ATOM 2644 N N . LYS A 1 420 ? 159.650 177.804 151.534 1.00 45.28 420 LYS D N 1
ATOM 2645 C CA . LYS A 1 420 ? 159.188 178.420 150.295 1.00 45.28 420 LYS D CA 1
ATOM 2646 C C . LYS A 1 420 ? 158.389 179.688 150.555 1.00 45.28 420 LYS D C 1
ATOM 2647 O O . LYS A 1 420 ? 158.425 180.617 149.744 1.00 45.28 420 LYS D O 1
ATOM 2653 N N . ARG A 1 421 ? 157.657 179.737 151.668 1.00 45.99 421 ARG D N 1
ATOM 2654 C CA . ARG A 1 421 ? 156.931 180.947 152.027 1.00 45.99 421 ARG D CA 1
ATOM 2655 C C . ARG A 1 421 ? 157.879 182.050 152.468 1.00 45.99 421 ARG D C 1
ATOM 2656 O O . ARG A 1 421 ? 157.687 183.213 152.101 1.00 45.99 421 ARG D O 1
ATOM 2664 N N . ARG A 1 422 ? 158.907 181.705 153.243 1.00 46.23 422 ARG D N 1
ATOM 2665 C CA . ARG A 1 422 ? 159.960 182.644 153.600 1.00 46.23 422 ARG D CA 1
ATOM 2666 C C . ARG A 1 422 ? 160.867 182.988 152.430 1.00 46.23 422 ARG D C 1
ATOM 2667 O O . ARG A 1 422 ? 161.617 183.961 152.524 1.00 46.23 422 ARG D O 1
ATOM 2675 N N . ASP A 1 423 ? 160.852 182.196 151.360 1.00 46.64 423 ASP D N 1
ATOM 2676 C CA . ASP A 1 423 ? 161.549 182.538 150.130 1.00 46.64 423 ASP D CA 1
ATOM 2677 C C . ASP A 1 423 ? 160.731 183.456 149.239 1.00 46.64 423 ASP D C 1
ATOM 2678 O O . ASP A 1 423 ? 161.306 184.278 148.522 1.00 46.64 423 ASP D O 1
ATOM 2683 N N . ALA A 1 424 ? 159.403 183.322 149.260 1.00 46.17 424 ALA D N 1
ATOM 2684 C CA . ALA A 1 424 ? 158.552 184.225 148.494 1.00 46.17 424 ALA D CA 1
ATOM 2685 C C . ALA A 1 424 ? 158.562 185.619 149.103 1.00 46.17 424 ALA D C 1
ATOM 2686 O O . ALA A 1 424 ? 158.751 186.612 148.395 1.00 46.17 424 ALA D O 1
ATOM 2688 N N . GLU A 1 425 ? 158.393 185.709 150.422 1.00 48.23 425 GLU D N 1
ATOM 2689 C CA . GLU A 1 425 ? 158.784 186.911 151.143 1.00 48.23 425 GLU D CA 1
ATOM 2690 C C . GLU A 1 425 ? 160.294 187.082 151.053 1.00 48.23 425 GLU D C 1
ATOM 2691 O O . GLU A 1 425 ? 161.024 186.126 150.805 1.00 48.23 425 GLU D O 1
ATOM 2697 N N . GLN A 1 426 ? 160.735 188.339 151.120 1.00 49.44 426 GLN D N 1
ATOM 2698 C CA . GLN A 1 426 ? 162.090 188.868 150.893 1.00 49.44 426 GLN D CA 1
ATOM 2699 C C . GLN A 1 426 ? 162.648 188.581 149.494 1.00 49.44 426 GLN D C 1
ATOM 2700 O O . GLN A 1 426 ? 163.758 189.014 149.184 1.00 49.44 426 GLN D O 1
ATOM 2706 N N . TRP A 1 427 ? 161.885 187.927 148.619 1.00 47.60 427 TRP D N 1
ATOM 2707 C CA . TRP A 1 427 ? 162.078 188.100 147.189 1.00 47.60 427 TRP D CA 1
ATOM 2708 C C . TRP A 1 427 ? 161.157 189.197 146.666 1.00 47.60 427 TRP D C 1
ATOM 2709 O O . TRP A 1 427 ? 161.604 190.109 145.966 1.00 47.60 427 TRP D O 1
ATOM 2720 N N . MET A 1 428 ? 159.867 189.097 146.970 1.00 46.78 428 MET D N 1
ATOM 2721 C CA . MET A 1 428 ? 159.038 190.286 147.080 1.00 46.78 428 MET D CA 1
ATOM 2722 C C . MET A 1 428 ? 159.501 191.061 148.302 1.00 46.78 428 MET D C 1
ATOM 2723 O O . MET A 1 428 ? 159.662 190.472 149.372 1.00 46.78 428 MET D O 1
ATOM 2728 N N . SER A 1 429 ? 159.678 192.378 148.140 1.00 47.87 429 SER D N 1
ATOM 2729 C CA . SER A 1 429 ? 160.347 193.397 148.984 1.00 47.87 429 SER D CA 1
ATOM 2730 C C . SER A 1 429 ? 161.859 193.384 148.809 1.00 47.87 429 SER D C 1
ATOM 2731 O O . SER A 1 429 ? 162.536 194.188 149.457 1.00 47.87 429 SER D O 1
ATOM 2734 N N . HIS A 1 430 ? 162.415 192.506 147.980 1.00 48.46 430 HIS D N 1
ATOM 2735 C CA . HIS A 1 430 ? 163.694 192.784 147.343 1.00 48.46 430 HIS D CA 1
ATOM 2736 C C . HIS A 1 430 ? 163.533 193.254 145.910 1.00 48.46 430 HIS D C 1
ATOM 2737 O O . HIS A 1 430 ? 164.284 194.121 145.462 1.00 48.46 430 HIS D O 1
ATOM 2744 N N . ARG A 1 431 ? 162.556 192.709 145.192 1.00 50.06 431 ARG D N 1
ATOM 2745 C CA . ARG A 1 431 ? 162.161 193.222 143.893 1.00 50.06 431 ARG D CA 1
ATOM 2746 C C . ARG A 1 431 ? 161.197 194.387 144.006 1.00 50.06 431 ARG D C 1
ATOM 2747 O O . ARG A 1 431 ? 160.908 195.020 142.985 1.00 50.06 431 ARG D O 1
ATOM 2755 N N . LEU A 1 432 ? 160.718 194.667 145.227 1.00 50.60 432 LEU D N 1
ATOM 2756 C CA . LEU A 1 432 ? 159.770 195.742 145.538 1.00 50.60 432 LEU D CA 1
ATOM 2757 C C . LEU A 1 432 ? 158.499 195.616 144.703 1.00 50.60 432 LEU D C 1
ATOM 2758 O O . LEU A 1 432 ? 158.094 196.540 143.994 1.00 50.60 432 LEU D O 1
ATOM 2763 N N . LEU A 1 433 ? 157.877 194.446 144.790 1.00 50.06 433 LEU D N 1
ATOM 2764 C CA . LEU A 1 433 ? 156.677 194.174 144.026 1.00 50.06 433 LEU D CA 1
ATOM 2765 C C . LEU A 1 433 ? 155.496 194.947 144.611 1.00 50.06 433 LEU D C 1
ATOM 2766 O O . LEU A 1 433 ? 155.440 195.185 145.821 1.00 50.06 433 LEU D O 1
ATOM 2771 N N . PRO A 1 434 ? 154.555 195.375 143.769 1.00 50.87 434 PRO D N 1
ATOM 2772 C CA . PRO A 1 434 ? 153.352 196.032 144.287 1.00 50.87 434 PRO D CA 1
ATOM 2773 C C . PRO A 1 434 ? 152.470 195.048 145.035 1.00 50.87 434 PRO D C 1
ATOM 2774 O O . PRO A 1 434 ? 152.565 193.835 144.851 1.00 50.87 434 PRO D O 1
ATOM 2778 N N . GLU A 1 435 ? 151.601 195.591 145.890 1.00 52.43 435 GLU D N 1
ATOM 2779 C CA . GLU A 1 435 ? 150.816 194.754 146.788 1.00 52.43 435 GLU D CA 1
ATOM 2780 C C . GLU A 1 435 ? 149.722 193.975 146.067 1.00 52.43 435 GLU D C 1
ATOM 2781 O O . GLU A 1 435 ? 149.226 192.984 146.614 1.00 52.43 435 GLU D O 1
ATOM 2787 N N . ASN A 1 436 ? 149.334 194.386 144.858 1.00 51.97 436 ASN D N 1
ATOM 2788 C CA . ASN A 1 436 ? 148.410 193.560 144.091 1.00 51.97 436 ASN D CA 1
ATOM 2789 C C . ASN A 1 436 ? 149.110 192.344 143.506 1.00 51.97 436 ASN D C 1
ATOM 2790 O O . ASN A 1 436 ? 148.470 191.313 143.288 1.00 51.97 436 ASN D O 1
ATOM 2795 N N . LEU A 1 437 ? 150.414 192.445 143.259 1.00 48.91 437 LEU D N 1
ATOM 2796 C CA . LEU A 1 437 ? 151.167 191.306 142.758 1.00 48.91 437 LEU D CA 1
ATOM 2797 C C . LEU A 1 437 ? 151.561 190.360 143.881 1.00 48.91 437 LEU D C 1
ATOM 2798 O O . LEU A 1 437 ? 151.565 189.141 143.689 1.00 48.91 437 LEU D O 1
ATOM 2803 N N . ARG A 1 438 ? 151.890 190.904 145.056 1.00 47.11 438 ARG D N 1
ATOM 2804 C CA . ARG A 1 438 ? 152.370 190.081 146.160 1.00 47.11 438 ARG D CA 1
ATOM 2805 C C . ARG A 1 438 ? 151.281 189.200 146.743 1.00 47.11 438 ARG D C 1
ATOM 2806 O O . ARG A 1 438 ? 151.553 188.057 147.126 1.00 47.11 438 ARG D O 1
ATOM 2814 N N . LYS A 1 439 ? 150.057 189.710 146.839 1.00 48.27 439 LYS D N 1
ATOM 2815 C CA . LYS A 1 439 ? 149.013 188.958 147.516 1.00 48.27 439 LYS D CA 1
ATOM 2816 C C . LYS A 1 439 ? 148.379 187.950 146.561 1.00 48.27 439 LYS D C 1
ATOM 2817 O O . LYS A 1 439 ? 147.796 186.954 147.004 1.00 48.27 439 LYS D O 1
ATOM 2823 N N . ARG A 1 440 ? 148.562 188.148 145.252 1.00 48.03 440 ARG D N 1
ATOM 2824 C CA . ARG A 1 440 ? 148.257 187.107 144.277 1.00 48.03 440 ARG D CA 1
ATOM 2825 C C . ARG A 1 440 ? 149.273 185.972 144.323 1.00 48.03 440 ARG D C 1
ATOM 2826 O O . ARG A 1 440 ? 148.921 184.822 144.040 1.00 48.03 440 ARG D O 1
ATOM 2834 N N . ILE A 1 441 ? 150.530 186.277 144.653 1.00 44.60 441 ILE D N 1
ATOM 2835 C CA . ILE A 1 441 ? 151.541 185.237 144.820 1.00 44.60 441 ILE D CA 1
ATOM 2836 C C . ILE A 1 441 ? 151.250 184.415 146.067 1.00 44.60 441 ILE D C 1
ATOM 2837 O O . ILE A 1 441 ? 151.299 183.179 146.042 1.00 44.60 441 ILE D O 1
ATOM 2842 N N . ARG A 1 442 ? 150.919 185.093 147.170 1.00 46.13 442 ARG D N 1
ATOM 2843 C CA . ARG A 1 442 ? 150.586 184.409 148.414 1.00 46.13 442 ARG D CA 1
ATOM 2844 C C . ARG A 1 442 ? 149.302 183.605 148.290 1.00 46.13 442 ARG D C 1
ATOM 2845 O O . ARG A 1 442 ? 149.137 182.597 148.982 1.00 46.13 442 ARG D O 1
ATOM 2853 N N . ARG A 1 443 ? 148.390 184.033 147.416 1.00 48.30 443 ARG D N 1
ATOM 2854 C CA . ARG A 1 443 ? 147.147 183.299 147.219 1.00 48.30 443 ARG D CA 1
ATOM 2855 C C . ARG A 1 443 ? 147.386 181.999 146.463 1.00 48.30 443 ARG D C 1
ATOM 2856 O O . ARG A 1 443 ? 146.815 180.963 146.817 1.00 48.30 443 ARG D O 1
ATOM 2864 N N . TYR A 1 444 ? 148.228 182.031 145.426 1.00 47.20 444 TYR D N 1
ATOM 2865 C CA . TYR A 1 444 ? 148.494 180.821 144.654 1.00 47.20 444 TYR D CA 1
ATOM 2866 C C . TYR A 1 444 ? 149.309 179.814 145.453 1.00 47.20 444 TYR D C 1
ATOM 2867 O O . TYR A 1 444 ? 149.050 178.608 145.384 1.00 47.20 444 TYR D O 1
ATOM 2876 N N . GLU A 1 445 ? 150.311 180.286 146.196 1.00 46.22 445 GLU D N 1
ATOM 2877 C CA . GLU A 1 445 ? 151.170 179.376 146.942 1.00 46.22 445 GLU D CA 1
ATOM 2878 C C . GLU A 1 445 ? 150.444 178.756 148.127 1.00 46.22 445 GLU D C 1
ATOM 2879 O O . GLU A 1 445 ? 150.819 177.670 148.579 1.00 46.22 445 GLU D O 1
ATOM 2885 N N . GLN A 1 446 ? 149.412 179.424 148.641 1.00 46.47 446 GLN D N 1
ATOM 2886 C CA . GLN A 1 446 ? 148.589 178.833 149.689 1.00 46.47 446 GLN D CA 1
ATOM 2887 C C . GLN A 1 446 ? 147.530 177.909 149.095 1.00 46.47 446 GLN D C 1
ATOM 2888 O O . GLN A 1 446 ? 147.143 176.919 149.724 1.00 46.47 446 GLN D O 1
ATOM 2894 N N . TYR A 1 447 ? 147.049 178.224 147.889 1.00 46.94 447 TYR D N 1
ATOM 2895 C CA . TYR A 1 447 ? 146.104 177.346 147.206 1.00 46.94 447 TYR D CA 1
ATOM 2896 C C . TYR A 1 447 ? 146.784 176.074 146.720 1.00 46.94 447 TYR D C 1
ATOM 2897 O O . TYR A 1 447 ? 146.198 174.989 146.791 1.00 46.94 447 TYR D O 1
ATOM 2906 N N . LYS A 1 448 ? 148.015 176.188 146.213 1.00 44.06 448 LYS D N 1
ATOM 2907 C CA . LYS A 1 448 ? 148.772 175.001 145.830 1.00 44.06 448 LYS D CA 1
ATOM 2908 C C . LYS A 1 448 ? 149.122 174.151 147.044 1.00 44.06 448 LYS D C 1
ATOM 2909 O O . LYS A 1 448 ? 149.181 172.921 146.944 1.00 44.06 448 LYS D O 1
ATOM 2915 N N . TRP A 1 449 ? 149.319 174.784 148.201 1.00 43.30 449 TRP D N 1
ATOM 2916 C CA . TRP A 1 449 ? 149.646 174.037 149.407 1.00 43.30 449 TRP D CA 1
ATOM 2917 C C . TRP A 1 449 ? 148.453 173.258 149.943 1.00 43.30 449 TRP D C 1
ATOM 2918 O O . TRP A 1 449 ? 148.611 172.114 150.373 1.00 43.30 449 TRP D O 1
ATOM 2929 N N . GLN A 1 450 ? 147.256 173.839 149.927 1.00 47.11 450 GLN D N 1
ATOM 2930 C CA . GLN A 1 450 ? 146.124 173.160 150.547 1.00 47.11 450 GLN D CA 1
ATOM 2931 C C . GLN A 1 450 ? 145.541 172.099 149.619 1.00 47.11 450 GLN D C 1
ATOM 2932 O O . GLN A 1 450 ? 144.780 171.229 150.055 1.00 47.11 450 GLN D O 1
ATOM 2938 N N . GLU A 1 451 ? 145.894 172.148 148.334 1.00 48.50 451 GLU D N 1
ATOM 2939 C CA . GLU A 1 451 ? 145.490 171.091 147.412 1.00 48.50 451 GLU D CA 1
ATOM 2940 C C . GLU A 1 451 ? 146.500 169.952 147.370 1.00 48.50 451 GLU D C 1
ATOM 2941 O O . GLU A 1 451 ? 146.132 168.784 147.529 1.00 48.50 451 GLU D O 1
ATOM 2947 N N . THR A 1 452 ? 147.773 170.268 147.145 1.00 44.47 452 THR D N 1
ATOM 2948 C CA . THR A 1 452 ? 148.767 169.236 146.883 1.00 44.47 452 THR D CA 1
ATOM 2949 C C . THR A 1 452 ? 149.539 168.802 148.118 1.00 44.47 452 THR D C 1
ATOM 2950 O O . THR A 1 452 ? 150.002 167.658 148.159 1.00 44.47 452 THR D O 1
ATOM 2954 N N . ARG A 1 453 ? 149.667 169.684 149.116 1.00 47.96 453 ARG D N 1
ATOM 2955 C CA . ARG A 1 453 ? 150.503 169.487 150.312 1.00 47.96 453 ARG D CA 1
ATOM 2956 C C . ARG A 1 453 ? 151.947 169.150 149.953 1.00 47.96 453 ARG D C 1
ATOM 2957 O O . ARG A 1 453 ? 152.575 168.282 150.559 1.00 47.96 453 ARG D O 1
ATOM 2965 N N . GLY A 1 454 ? 152.480 169.850 148.956 1.00 44.97 454 GLY D N 1
ATOM 2966 C CA . GLY A 1 454 ? 153.855 169.675 148.548 1.00 44.97 454 GLY D CA 1
ATOM 2967 C C . GLY A 1 454 ? 154.127 168.480 147.666 1.00 44.97 454 GLY D C 1
ATOM 2968 O O . GLY A 1 454 ? 155.271 168.303 147.234 1.00 44.97 454 GLY D O 1
ATOM 2969 N N . VAL A 1 455 ? 153.123 167.659 147.381 1.00 46.53 455 VAL D N 1
ATOM 2970 C CA . VAL A 1 455 ? 153.314 166.452 146.586 1.00 46.53 455 VAL D CA 1
ATOM 2971 C C . VAL A 1 455 ? 153.354 166.833 145.114 1.00 46.53 455 VAL D C 1
ATOM 2972 O O . VAL A 1 455 ? 152.426 167.465 144.600 1.00 46.53 455 VAL D O 1
ATOM 2976 N N . ASP A 1 456 ? 154.431 166.453 144.434 1.00 49.74 456 ASP D N 1
ATOM 2977 C CA . ASP A 1 456 ? 154.496 166.574 142.983 1.00 49.74 456 ASP D CA 1
ATOM 2978 C C . ASP A 1 456 ? 153.820 165.347 142.388 1.00 49.74 456 ASP D C 1
ATOM 2979 O O . ASP A 1 456 ? 154.302 164.224 142.553 1.00 49.74 456 ASP D O 1
ATOM 2984 N N . GLU A 1 457 ? 152.691 165.563 141.710 1.00 52.20 457 GLU D N 1
ATOM 2985 C CA . GLU A 1 457 ? 151.877 164.449 141.238 1.00 52.20 457 GLU D CA 1
ATOM 2986 C C . GLU A 1 457 ? 152.540 163.736 140.067 1.00 52.20 457 GLU D C 1
ATOM 2987 O O . GLU A 1 457 ? 152.504 162.502 139.987 1.00 52.20 457 GLU D O 1
ATOM 2993 N N . GLU A 1 458 ? 153.182 164.491 139.173 1.00 53.53 458 GLU D N 1
ATOM 2994 C CA . GLU A 1 458 ? 153.817 163.881 138.011 1.00 53.53 458 GLU D CA 1
ATOM 2995 C C . GLU A 1 458 ? 155.054 163.082 138.402 1.00 53.53 458 GLU D C 1
ATOM 2996 O O . GLU A 1 458 ? 155.328 162.038 137.803 1.00 53.53 458 GLU D O 1
ATOM 3002 N N . ASN A 1 459 ? 155.793 163.531 139.417 1.00 50.76 459 ASN D N 1
ATOM 3003 C CA . ASN A 1 459 ? 156.918 162.746 139.908 1.00 50.76 459 ASN D CA 1
ATOM 3004 C C . ASN A 1 459 ? 156.452 161.520 140.677 1.00 50.76 459 ASN D C 1
ATOM 3005 O O . ASN A 1 459 ? 157.132 160.489 140.664 1.00 50.76 459 ASN D O 1
ATOM 3010 N N . LEU A 1 460 ? 155.301 161.613 141.344 1.00 48.11 460 LEU D N 1
ATOM 3011 C CA . LEU A 1 460 ? 154.747 160.463 142.045 1.00 48.11 460 LEU D CA 1
ATOM 3012 C C . LEU A 1 460 ? 154.239 159.412 141.066 1.00 48.11 460 LEU D C 1
ATOM 3013 O O . LEU A 1 460 ? 154.407 158.210 141.295 1.00 48.11 460 LEU D O 1
ATOM 3018 N N . LEU A 1 461 ? 153.625 159.847 139.966 1.00 49.55 461 LEU D N 1
ATOM 3019 C CA . LEU A 1 461 ? 153.072 158.911 138.997 1.00 49.55 461 LEU D CA 1
ATOM 3020 C C . LEU A 1 461 ? 154.140 158.302 138.101 1.00 49.55 461 LEU D C 1
ATOM 3021 O O . LEU A 1 461 ? 153.978 157.167 137.641 1.00 49.55 461 LEU D O 1
ATOM 3026 N N . SER A 1 462 ? 155.228 159.029 137.837 1.00 50.29 462 SER D N 1
ATOM 3027 C CA . SER A 1 462 ? 156.269 158.518 136.954 1.00 50.29 462 SER D CA 1
ATOM 3028 C C . SER A 1 462 ? 157.113 157.441 137.616 1.00 50.29 462 SER D C 1
ATOM 3029 O O . SER A 1 462 ? 157.749 156.651 136.912 1.00 50.29 462 SER D O 1
ATOM 3032 N N . ASN A 1 463 ? 157.132 157.387 138.943 1.00 48.49 463 ASN D N 1
ATOM 3033 C CA . ASN A 1 463 ? 157.857 156.357 139.668 1.00 48.49 463 ASN D CA 1
ATOM 3034 C C . ASN A 1 463 ? 157.009 155.122 139.928 1.00 48.49 463 ASN D C 1
ATOM 3035 O O . ASN A 1 463 ? 157.407 154.270 140.723 1.00 48.49 463 ASN D O 1
ATOM 3040 N N . LEU A 1 464 ? 155.856 155.017 139.286 1.00 48.40 464 LEU D N 1
ATOM 3041 C CA . LEU A 1 464 ? 154.966 153.874 139.326 1.00 48.40 464 LEU D CA 1
ATOM 3042 C C . LEU A 1 464 ? 155.108 153.078 138.032 1.00 48.40 464 LEU D C 1
ATOM 3043 O O . LEU A 1 464 ? 155.588 153.612 137.027 1.00 48.40 464 LEU D O 1
ATOM 3048 N N . PRO 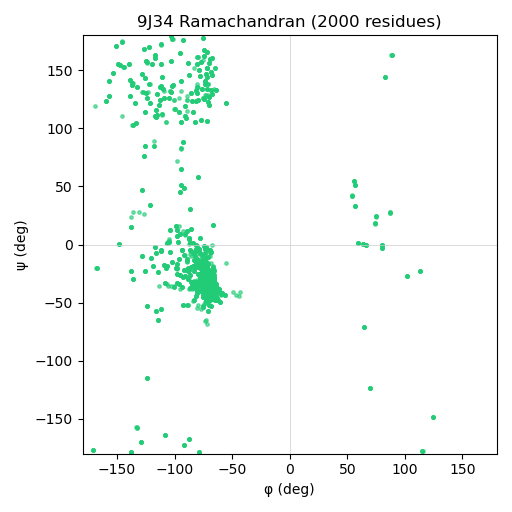A 1 465 ? 154.752 151.790 138.024 1.00 50.04 465 PRO D N 1
ATOM 3049 C CA . PRO A 1 465 ? 154.842 151.012 136.782 1.00 50.04 465 PRO D CA 1
ATOM 3050 C C . PRO A 1 465 ? 153.841 151.484 135.739 1.00 50.04 465 PRO D C 1
ATOM 3051 O O . PRO A 1 465 ? 152.854 152.156 136.042 1.00 50.04 465 PRO D O 1
ATOM 3055 N N . LYS A 1 466 ? 154.124 151.125 134.484 1.00 56.82 466 LYS D N 1
ATOM 3056 C CA . LYS A 1 466 ? 153.426 151.740 133.362 1.00 56.82 466 LYS D CA 1
ATOM 3057 C C . LYS A 1 466 ? 151.976 151.292 133.231 1.00 56.82 466 LYS D C 1
ATOM 3058 O O . LYS A 1 466 ? 151.186 152.004 132.607 1.00 56.82 466 LYS D O 1
ATOM 3064 N N . ASP A 1 467 ? 151.596 150.150 133.805 1.00 57.13 467 ASP D N 1
ATOM 3065 C CA . ASP A 1 467 ? 150.195 149.754 133.768 1.00 57.13 467 ASP D CA 1
ATOM 3066 C C . ASP A 1 467 ? 149.438 150.261 134.981 1.00 57.13 467 ASP D C 1
ATOM 3067 O O . ASP A 1 467 ? 148.224 150.479 134.904 1.00 57.13 467 ASP D O 1
ATOM 3072 N N . LEU A 1 468 ? 150.138 150.466 136.094 1.00 51.72 468 LEU D N 1
ATOM 3073 C CA . LEU A 1 468 ? 149.508 151.030 137.278 1.00 51.72 468 LEU D CA 1
ATOM 3074 C C . LEU A 1 468 ? 149.305 152.529 137.109 1.00 51.72 468 LEU D C 1
ATOM 3075 O O . LEU A 1 468 ? 148.273 153.074 137.511 1.00 51.72 468 LEU D O 1
ATOM 3080 N N . ARG A 1 469 ? 150.279 153.203 136.491 1.00 53.10 469 ARG D N 1
ATOM 3081 C CA . ARG A 1 469 ? 150.130 154.609 136.128 1.00 53.10 469 ARG D CA 1
ATOM 3082 C C . ARG A 1 469 ? 149.057 154.805 135.063 1.00 53.10 469 ARG D C 1
ATOM 3083 O O . ARG A 1 469 ? 148.410 155.856 135.015 1.00 53.10 469 ARG D O 1
ATOM 3091 N N . ARG A 1 470 ? 148.849 153.802 134.208 1.00 57.68 470 ARG D N 1
ATOM 3092 C CA . ARG A 1 470 ? 147.799 153.884 133.200 1.00 57.68 470 ARG D CA 1
ATOM 3093 C C . ARG A 1 470 ? 146.417 153.746 133.825 1.00 57.68 470 ARG D C 1
ATOM 3094 O O . ARG A 1 470 ? 145.474 154.431 133.415 1.00 57.68 470 ARG D O 1
ATOM 3102 N N . ASP A 1 471 ? 146.279 152.872 134.826 1.00 57.99 471 ASP D N 1
ATOM 3103 C CA . ASP A 1 471 ? 144.983 152.666 135.462 1.00 57.99 471 ASP D CA 1
ATOM 3104 C C . ASP A 1 471 ? 144.577 153.850 136.326 1.00 57.99 471 ASP D C 1
ATOM 3105 O O . ASP A 1 471 ? 143.380 154.081 136.526 1.00 57.99 471 ASP D O 1
ATOM 3110 N N . ILE A 1 472 ? 145.545 154.597 136.858 1.00 54.97 472 ILE D N 1
ATOM 3111 C CA . ILE A 1 472 ? 145.220 155.792 137.630 1.00 54.97 472 ILE D CA 1
ATOM 3112 C C . ILE A 1 472 ? 144.744 156.905 136.708 1.00 54.97 472 ILE D C 1
ATOM 3113 O O . ILE A 1 472 ? 143.708 157.536 136.948 1.00 54.97 472 ILE D O 1
ATOM 3118 N N . LYS A 1 473 ? 145.489 157.151 135.631 1.00 58.29 473 LYS D N 1
ATOM 3119 C CA . LYS A 1 473 ? 145.166 158.244 134.726 1.00 58.29 473 LYS D CA 1
ATOM 3120 C C . LYS A 1 473 ? 143.936 157.957 133.876 1.00 58.29 473 LYS D C 1
ATOM 3121 O O . LYS A 1 473 ? 143.325 158.897 133.364 1.00 58.29 473 LYS D O 1
ATOM 3127 N N . ARG A 1 474 ? 143.557 156.691 133.710 1.00 61.92 474 ARG D N 1
ATOM 3128 C CA . ARG A 1 474 ? 142.274 156.385 133.095 1.00 61.92 474 ARG D CA 1
ATOM 3129 C C . ARG A 1 474 ? 141.117 156.566 134.062 1.00 61.92 474 ARG D C 1
ATOM 3130 O O . ARG A 1 474 ? 139.970 156.688 133.624 1.00 61.92 474 ARG D O 1
ATOM 3138 N N . HIS A 1 475 ? 141.384 156.562 135.364 1.00 59.19 475 HIS D N 1
ATOM 3139 C CA . HIS A 1 475 ? 140.335 156.886 136.318 1.00 59.19 475 HIS D CA 1
ATOM 3140 C C . HIS A 1 475 ? 140.140 158.392 136.428 1.00 59.19 475 HIS D C 1
ATOM 3141 O O . HIS A 1 475 ? 139.004 158.869 136.518 1.00 59.19 475 HIS D O 1
ATOM 3148 N N . LEU A 1 476 ? 141.235 159.151 136.407 1.00 57.85 476 LEU D N 1
ATOM 3149 C CA . LEU A 1 476 ? 141.161 160.592 136.615 1.00 57.85 476 LEU D CA 1
ATOM 3150 C C . LEU A 1 476 ? 140.771 161.335 135.344 1.00 57.85 476 LEU D C 1
ATOM 3151 O O . LEU A 1 476 ? 139.935 162.244 135.382 1.00 57.85 476 LEU D O 1
ATOM 3156 N N . CYS A 1 477 ? 141.363 160.965 134.210 1.00 60.92 477 CYS D N 1
ATOM 3157 C CA . CYS A 1 477 ? 141.370 161.821 133.034 1.00 60.92 477 CYS D CA 1
ATOM 3158 C C . CYS A 1 477 ? 140.498 161.333 131.888 1.00 60.92 477 CYS D C 1
ATOM 3159 O O . CYS A 1 477 ? 140.195 162.128 130.994 1.00 60.92 477 CYS D O 1
ATOM 3162 N N . LEU A 1 478 ? 140.096 160.062 131.874 1.00 65.06 478 LEU D N 1
ATOM 3163 C CA . LEU A 1 478 ? 139.448 159.521 130.682 1.00 65.06 478 LEU D CA 1
ATOM 3164 C C . LEU A 1 478 ? 138.002 159.985 130.559 1.00 65.06 478 LEU D C 1
ATOM 3165 O O . LEU A 1 478 ? 137.538 160.267 129.450 1.00 65.06 478 LEU D O 1
ATOM 3170 N N . ALA A 1 479 ? 137.284 160.086 131.681 1.00 65.01 479 ALA D N 1
ATOM 3171 C CA . ALA A 1 479 ? 135.906 160.569 131.638 1.00 65.01 479 ALA D CA 1
ATOM 3172 C C . ALA A 1 479 ? 135.839 162.048 131.282 1.00 65.01 479 ALA D C 1
ATOM 3173 O O . ALA A 1 479 ? 134.834 162.506 130.726 1.00 65.01 479 ALA D O 1
ATOM 3175 N N . LEU A 1 480 ? 136.894 162.804 131.589 1.00 63.86 480 LEU D N 1
ATOM 3176 C CA . LEU A 1 480 ? 136.973 164.196 131.165 1.00 63.86 480 LEU D CA 1
ATOM 3177 C C . LEU A 1 480 ? 137.228 164.316 129.670 1.00 63.86 480 LEU D C 1
ATOM 3178 O O . LEU A 1 480 ? 136.777 165.279 129.043 1.00 63.86 480 LEU D O 1
ATOM 3183 N N . LEU A 1 481 ? 137.951 163.360 129.086 1.00 68.44 481 LEU D N 1
ATOM 3184 C CA . LEU A 1 481 ? 138.226 163.391 127.656 1.00 68.44 481 LEU D CA 1
ATOM 3185 C C . LEU A 1 481 ? 137.045 162.922 126.815 1.00 68.44 481 LEU D C 1
ATOM 3186 O O . LEU A 1 481 ? 137.007 163.212 125.616 1.00 68.44 481 LEU D O 1
ATOM 3191 N N . MET A 1 482 ? 136.080 162.220 127.410 1.00 73.84 482 MET D N 1
ATOM 3192 C CA . MET A 1 482 ? 134.907 161.746 126.684 1.00 73.84 482 MET D CA 1
ATOM 3193 C C . MET A 1 482 ? 133.835 162.809 126.521 1.00 73.84 482 MET D C 1
ATOM 3194 O O . MET A 1 482 ? 132.798 162.535 125.908 1.00 73.84 482 MET D O 1
ATOM 3199 N N . ARG A 1 483 ? 134.057 164.010 127.044 1.00 72.75 483 ARG D N 1
ATOM 3200 C CA . ARG A 1 483 ? 133.136 165.111 126.845 1.00 72.75 483 ARG D CA 1
ATOM 3201 C C . ARG A 1 483 ? 133.543 166.014 125.692 1.00 72.75 483 ARG D C 1
ATOM 3202 O O . ARG A 1 483 ? 132.732 166.840 125.260 1.00 72.75 483 ARG D O 1
ATOM 3210 N N . VAL A 1 484 ? 134.759 165.873 125.183 1.00 76.17 484 VAL D N 1
ATOM 3211 C CA . VAL A 1 484 ? 135.124 166.473 123.898 1.00 76.17 484 VAL D CA 1
ATOM 3212 C C . VAL A 1 484 ? 134.478 165.655 122.785 1.00 76.17 484 VAL D C 1
ATOM 3213 O O . VAL A 1 484 ? 134.680 164.433 122.734 1.00 76.17 484 VAL D O 1
ATOM 3217 N N . PRO A 1 485 ? 133.705 166.277 121.889 1.00 81.91 485 PRO D N 1
ATOM 3218 C CA . PRO A 1 485 ? 132.929 165.490 120.915 1.00 81.91 485 PRO D CA 1
ATOM 3219 C C . PRO A 1 485 ? 133.752 164.849 119.809 1.00 81.91 485 PRO D C 1
ATOM 3220 O O . PRO A 1 485 ? 133.174 164.165 118.958 1.00 81.91 485 PRO D O 1
ATOM 3224 N N . MET A 1 486 ? 135.060 165.061 119.756 1.00 86.50 486 MET D N 1
ATOM 3225 C CA . MET A 1 486 ? 135.866 164.312 118.806 1.00 86.50 486 MET D CA 1
ATOM 3226 C C . MET A 1 486 ? 136.519 163.080 119.423 1.00 86.50 486 MET D C 1
ATOM 3227 O O . MET A 1 486 ? 136.654 162.059 118.739 1.00 86.50 486 MET D O 1
ATOM 3232 N N . PHE A 1 487 ? 136.907 163.137 120.697 1.00 81.57 487 PHE D N 1
ATOM 3233 C CA . PHE A 1 487 ? 137.787 162.139 121.299 1.00 81.57 487 PHE D CA 1
ATOM 3234 C C . PHE A 1 487 ? 137.159 160.758 121.488 1.00 81.57 487 PHE D C 1
ATOM 3235 O O . PHE A 1 487 ? 137.870 159.839 121.901 1.00 81.57 487 PHE D O 1
ATOM 3243 N N . GLU A 1 488 ? 135.864 160.569 121.204 1.00 87.25 488 GLU D N 1
ATOM 3244 C CA . GLU A 1 488 ? 135.333 159.209 121.250 1.00 87.25 488 GLU D CA 1
ATOM 3245 C C . GLU A 1 488 ? 135.722 158.426 120.001 1.00 87.25 488 GLU D C 1
ATOM 3246 O O . GLU A 1 488 ? 135.642 157.190 119.995 1.00 87.25 488 GLU D O 1
ATOM 3252 N N . LYS A 1 489 ? 136.154 159.118 118.939 1.00 89.72 489 LYS D N 1
ATOM 3253 C CA . LYS A 1 489 ? 136.559 158.490 117.685 1.00 89.72 489 LYS D CA 1
ATOM 3254 C C . LYS A 1 489 ? 137.868 157.727 117.791 1.00 89.72 489 LYS D C 1
ATOM 3255 O O . LYS A 1 489 ? 138.216 156.992 116.864 1.00 89.72 489 LYS D O 1
ATOM 3261 N N . MET A 1 490 ? 138.598 157.881 118.887 1.00 87.72 490 MET D N 1
ATOM 3262 C CA . MET A 1 490 ? 139.874 157.214 119.052 1.00 87.72 490 MET D CA 1
ATOM 3263 C C . MET A 1 490 ? 139.684 155.914 119.823 1.00 87.72 490 MET D C 1
ATOM 3264 O O . MET A 1 490 ? 138.656 155.682 120.460 1.00 87.72 490 MET D O 1
ATOM 3269 N N . ASP A 1 491 ? 140.702 155.066 119.766 1.00 84.62 491 ASP D N 1
ATOM 3270 C CA . ASP A 1 491 ? 140.670 153.769 120.423 1.00 84.62 491 ASP D CA 1
ATOM 3271 C C . ASP A 1 491 ? 141.267 153.887 121.824 1.00 84.62 491 ASP D C 1
ATOM 3272 O O . ASP A 1 491 ? 141.591 154.977 122.301 1.00 84.62 491 ASP D O 1
ATOM 3277 N N . GLU A 1 492 ? 141.446 152.750 122.494 1.00 83.74 492 GLU D N 1
ATOM 3278 C CA . GLU A 1 492 ? 142.173 152.704 123.752 1.00 83.74 492 GLU D CA 1
ATOM 3279 C C . GLU A 1 492 ? 143.679 152.542 123.554 1.00 83.74 492 GLU D C 1
ATOM 3280 O O . GLU A 1 492 ? 144.337 151.907 124.383 1.00 83.74 492 GLU D O 1
ATOM 3286 N N . GLN A 1 493 ? 144.227 153.061 122.449 1.00 81.62 493 GLN D N 1
ATOM 3287 C CA . GLN A 1 493 ? 145.664 153.205 122.257 1.00 81.62 493 GLN D CA 1
ATOM 3288 C C . GLN A 1 493 ? 146.112 154.640 122.064 1.00 81.62 493 GLN D C 1
ATOM 3289 O O . GLN A 1 493 ? 147.308 154.915 122.200 1.00 81.62 493 GLN D O 1
ATOM 3295 N N . LEU A 1 494 ? 145.203 155.543 121.716 1.00 80.70 494 LEU D N 1
ATOM 3296 C CA . LEU A 1 494 ? 145.547 156.933 121.462 1.00 80.70 494 LEU D CA 1
ATOM 3297 C C . LEU A 1 494 ? 145.042 157.849 122.568 1.00 80.70 494 LEU D C 1
ATOM 3298 O O . LEU A 1 494 ? 145.672 158.865 122.882 1.00 80.70 494 LEU D O 1
ATOM 3303 N N . LEU A 1 495 ? 143.899 157.498 123.155 1.00 77.05 495 LEU D N 1
ATOM 3304 C CA . LEU A 1 495 ? 143.418 158.172 124.351 1.00 77.05 495 LEU D CA 1
ATOM 3305 C C . LEU A 1 495 ? 144.290 157.829 125.546 1.00 77.05 495 LEU D C 1
ATOM 3306 O O . LEU A 1 495 ? 144.393 158.621 126.490 1.00 77.05 495 LEU D O 1
ATOM 3311 N N . ASP A 1 496 ? 144.921 156.650 125.521 1.00 74.92 496 ASP D N 1
ATOM 3312 C CA . ASP A 1 496 ? 145.902 156.317 126.544 1.00 74.92 496 ASP D CA 1
ATOM 3313 C C . ASP A 1 496 ? 147.184 157.106 126.368 1.00 74.92 496 ASP D C 1
ATOM 3314 O O . ASP A 1 496 ? 147.944 157.260 127.326 1.00 74.92 496 ASP D O 1
ATOM 3319 N N . ALA A 1 497 ? 147.454 157.589 125.157 1.00 73.37 497 ALA D N 1
ATOM 3320 C CA . ALA A 1 497 ? 148.525 158.558 124.976 1.00 73.37 497 ALA D CA 1
ATOM 3321 C C . ALA A 1 497 ? 148.113 159.939 125.463 1.00 73.37 497 ALA D C 1
ATOM 3322 O O . ALA A 1 497 ? 148.971 160.739 125.848 1.00 73.37 497 ALA D O 1
ATOM 3324 N N . LEU A 1 498 ? 146.809 160.226 125.468 1.00 71.55 498 LEU D N 1
ATOM 3325 C CA . LEU A 1 498 ? 146.323 161.527 125.910 1.00 71.55 498 LEU D CA 1
ATOM 3326 C C . LEU A 1 498 ? 146.199 161.601 127.426 1.00 71.55 498 LEU D C 1
ATOM 3327 O O . LEU A 1 498 ? 146.468 162.653 128.016 1.00 71.55 498 LEU D O 1
ATOM 3332 N N . CYS A 1 499 ? 145.779 160.507 128.070 1.00 68.09 499 CYS D N 1
ATOM 3333 C CA . CYS A 1 499 ? 145.741 160.476 129.529 1.00 68.09 499 CYS D CA 1
ATOM 3334 C C . CYS A 1 499 ? 147.140 160.523 130.125 1.00 68.09 499 CYS D C 1
ATOM 3335 O O . CYS A 1 499 ? 147.325 161.031 131.236 1.00 68.09 499 CYS D O 1
ATOM 3338 N N . ASP A 1 500 ? 148.131 160.000 129.402 1.00 69.05 500 ASP D N 1
ATOM 3339 C CA . ASP A 1 500 ? 149.518 160.068 129.838 1.00 69.05 500 ASP D CA 1
ATOM 3340 C C . ASP A 1 500 ? 150.071 161.486 129.788 1.00 69.05 500 ASP D C 1
ATOM 3341 O O . ASP A 1 500 ? 150.998 161.805 130.539 1.00 69.05 500 ASP D O 1
ATOM 3346 N N . ARG A 1 501 ? 149.519 162.349 128.938 1.00 69.46 501 ARG D N 1
ATOM 3347 C CA . ARG A 1 501 ? 150.056 163.686 128.744 1.00 69.46 501 ARG D CA 1
ATOM 3348 C C . ARG A 1 501 ? 149.235 164.778 129.413 1.00 69.46 501 ARG D C 1
ATOM 3349 O O . ARG A 1 501 ? 149.581 165.956 129.282 1.00 69.46 501 ARG D O 1
ATOM 3357 N N . LEU A 1 502 ? 148.174 164.431 130.132 1.00 61.42 502 LEU D N 1
ATOM 3358 C CA . LEU A 1 502 ? 147.387 165.419 130.853 1.00 61.42 502 LEU D CA 1
ATOM 3359 C C . LEU A 1 502 ? 148.066 165.755 132.172 1.00 61.42 502 LEU D C 1
ATOM 3360 O O . LEU A 1 502 ? 148.334 164.865 132.985 1.00 61.42 502 LEU D O 1
ATOM 3365 N N . GLN A 1 503 ? 148.342 167.036 132.378 1.00 57.18 503 GLN D N 1
ATOM 3366 C CA . GLN A 1 503 ? 149.008 167.506 133.582 1.00 57.18 503 GLN D CA 1
ATOM 3367 C C . GLN A 1 503 ? 148.057 168.341 134.426 1.00 57.18 503 GLN D C 1
ATOM 3368 O O . GLN A 1 503 ? 147.326 169.178 133.891 1.00 57.18 503 GLN D O 1
ATOM 3374 N N . PRO A 1 504 ? 148.042 168.137 135.743 1.00 52.17 504 PRO D N 1
ATOM 3375 C CA . PRO A 1 504 ? 147.119 168.897 136.595 1.00 52.17 504 PRO D CA 1
ATOM 3376 C C . PRO A 1 504 ? 147.600 170.324 136.808 1.00 52.17 504 PRO D C 1
ATOM 3377 O O . PRO A 1 504 ? 148.775 170.566 137.090 1.00 52.17 504 PRO D O 1
ATOM 3381 N N . VAL A 1 505 ? 146.678 171.272 136.666 1.00 50.53 505 VAL D N 1
ATOM 3382 C CA . VAL A 1 505 ? 146.966 172.682 136.878 1.00 50.53 505 VAL D CA 1
ATOM 3383 C C . VAL A 1 505 ? 145.995 173.233 137.911 1.00 50.53 505 VAL D C 1
ATOM 3384 O O . VAL A 1 505 ? 144.913 172.690 138.141 1.00 50.53 505 VAL D O 1
ATOM 3388 N N . LEU A 1 506 ? 146.401 174.329 138.540 1.00 47.87 506 LEU D N 1
ATOM 3389 C CA . LEU A 1 506 ? 145.600 175.001 139.549 1.00 47.87 506 LEU D CA 1
ATOM 3390 C C . LEU A 1 506 ? 145.440 176.463 139.170 1.00 47.87 506 LEU D C 1
ATOM 3391 O O . LEU A 1 506 ? 146.367 177.081 138.641 1.00 47.87 506 LEU D O 1
ATOM 3396 N N . TYR A 1 507 ? 144.259 177.011 139.441 1.00 52.91 507 TYR D N 1
ATOM 3397 C CA . TYR A 1 507 ? 143.980 178.413 139.170 1.00 52.91 507 TYR D CA 1
ATOM 3398 C C . TYR A 1 507 ? 143.190 178.995 140.327 1.00 52.91 507 TYR D C 1
ATOM 3399 O O . TYR A 1 507 ? 142.163 178.438 140.721 1.00 52.91 507 TYR D O 1
ATOM 3408 N N . THR A 1 508 ? 143.663 180.114 140.862 1.00 56.96 508 THR D N 1
ATOM 3409 C CA . THR A 1 508 ? 142.939 180.826 141.901 1.00 56.96 508 THR D CA 1
ATOM 3410 C C . THR A 1 508 ? 141.806 181.645 141.286 1.00 56.96 508 THR D C 1
ATOM 3411 O O . THR A 1 508 ? 141.558 181.614 140.080 1.00 56.96 508 THR D O 1
ATOM 3415 N N . GLU A 1 509 ? 141.082 182.362 142.136 1.00 63.78 509 GLU D N 1
ATOM 3416 C CA . GLU A 1 509 ? 140.083 183.304 141.655 1.00 63.78 509 GLU D CA 1
ATOM 3417 C C . GLU A 1 509 ? 140.753 184.577 141.147 1.00 63.78 509 GLU D C 1
ATOM 3418 O O . GLU A 1 509 ? 141.888 184.893 141.514 1.00 63.78 509 GLU D O 1
ATOM 3424 N N . GLU A 1 510 ? 140.033 185.289 140.272 1.00 67.78 510 GLU D N 1
ATOM 3425 C CA . GLU A 1 510 ? 140.458 186.368 139.370 1.00 67.78 510 GLU D CA 1
ATOM 3426 C C . GLU A 1 510 ? 141.464 185.936 138.306 1.00 67.78 510 GLU D C 1
ATOM 3427 O O . GLU A 1 510 ? 141.877 186.781 137.504 1.00 67.78 510 GLU D O 1
ATOM 3433 N N . SER A 1 511 ? 141.862 184.669 138.253 1.00 65.11 511 SER D N 1
ATOM 3434 C CA . SER A 1 511 ? 142.996 184.270 137.432 1.00 65.11 511 SER D CA 1
ATOM 3435 C C . SER A 1 511 ? 142.586 184.109 135.977 1.00 65.11 511 SER D C 1
ATOM 3436 O O . SER A 1 511 ? 141.600 183.440 135.660 1.00 65.11 511 SER D O 1
ATOM 3439 N N . TYR A 1 512 ? 143.363 184.723 135.092 1.00 66.89 512 TYR D N 1
ATOM 3440 C CA . TYR A 1 512 ? 143.115 184.656 133.662 1.00 66.89 512 TYR D CA 1
ATOM 3441 C C . TYR A 1 512 ? 143.753 183.401 133.088 1.00 66.89 512 TYR D C 1
ATOM 3442 O O . TYR A 1 512 ? 144.959 183.185 133.236 1.00 66.89 512 TYR D O 1
ATOM 3451 N N . ILE A 1 513 ? 142.941 182.578 132.433 1.00 64.96 513 ILE D N 1
ATOM 3452 C CA . ILE A 1 513 ? 143.466 181.416 131.727 1.00 64.96 513 ILE D CA 1
ATOM 3453 C C . ILE A 1 513 ? 144.138 181.842 130.436 1.00 64.96 513 ILE D C 1
ATOM 3454 O O . ILE A 1 513 ? 145.296 181.506 130.164 1.00 64.96 513 ILE D O 1
ATOM 3459 N N . VAL A 1 514 ? 143.400 182.584 129.616 1.00 69.78 514 VAL D N 1
ATOM 3460 C CA . VAL A 1 514 ? 143.895 183.127 128.362 1.00 69.78 514 VAL D CA 1
ATOM 3461 C C . VAL A 1 514 ? 143.143 184.429 128.134 1.00 69.78 514 VAL D C 1
ATOM 3462 O O . VAL A 1 514 ? 142.070 184.656 128.697 1.00 69.78 514 VAL D O 1
ATOM 3466 N N . ARG A 1 515 ? 143.748 185.319 127.362 1.00 74.17 515 ARG D N 1
ATOM 3467 C CA . ARG A 1 515 ? 143.115 186.553 126.940 1.00 74.17 515 ARG D CA 1
ATOM 3468 C C . ARG A 1 515 ? 142.990 186.539 125.426 1.00 74.17 515 ARG D C 1
ATOM 3469 O O . ARG A 1 515 ? 143.682 185.786 124.735 1.00 74.17 515 ARG D O 1
ATOM 3477 N N . GLU A 1 516 ? 142.090 187.372 124.916 1.00 80.53 516 GLU D N 1
ATOM 3478 C CA . GLU A 1 516 ? 141.888 187.449 123.478 1.00 80.53 516 GLU D CA 1
ATOM 3479 C C . GLU A 1 516 ? 143.085 188.123 122.823 1.00 80.53 516 GLU D C 1
ATOM 3480 O O . GLU A 1 516 ? 143.438 189.256 123.163 1.00 80.53 516 GLU D O 1
ATOM 3486 N N . GLY A 1 517 ? 143.708 187.421 121.883 1.00 78.07 517 GLY D N 1
ATOM 3487 C CA . GLY A 1 517 ? 144.926 187.877 121.257 1.00 78.07 517 GLY D CA 1
ATOM 3488 C C . GLY A 1 517 ? 146.155 187.050 121.568 1.00 78.07 517 GLY D C 1
ATOM 3489 O O . GLY A 1 517 ? 147.110 187.076 120.781 1.00 78.07 517 GLY D O 1
ATOM 3490 N N . ASP A 1 518 ? 146.161 186.311 122.693 1.00 79.05 518 ASP D N 1
ATOM 3491 C CA . ASP A 1 518 ? 147.296 185.488 123.073 1.00 79.05 518 ASP D CA 1
ATOM 3492 C C . ASP A 1 518 ? 147.297 184.184 122.282 1.00 79.05 518 ASP D C 1
ATOM 3493 O O . ASP A 1 518 ? 146.236 183.690 121.883 1.00 79.05 518 ASP D O 1
ATOM 3498 N N . PRO A 1 519 ? 148.466 183.600 122.017 1.00 77.86 519 PRO D N 1
ATOM 3499 C CA . PRO A 1 519 ? 148.489 182.250 121.448 1.00 77.86 519 PRO D CA 1
ATOM 3500 C C . PRO A 1 519 ? 148.084 181.223 122.493 1.00 77.86 519 PRO D C 1
ATOM 3501 O O . PRO A 1 519 ? 148.397 181.356 123.679 1.00 77.86 519 PRO D O 1
ATOM 3505 N N . VAL A 1 520 ? 147.369 180.198 122.039 1.00 76.37 520 VAL D N 1
ATOM 3506 C CA . VAL A 1 520 ? 146.810 179.180 122.922 1.00 76.37 520 VAL D CA 1
ATOM 3507 C C . VAL A 1 520 ? 147.819 178.044 123.063 1.00 76.37 520 VAL D C 1
ATOM 3508 O O . VAL A 1 520 ? 148.067 177.297 122.114 1.00 76.37 520 VAL D O 1
ATOM 3512 N N . ASP A 1 521 ? 148.404 177.915 124.253 1.00 73.20 521 ASP D N 1
ATOM 3513 C CA . ASP A 1 521 ? 149.347 176.846 124.548 1.00 73.20 521 ASP D CA 1
ATOM 3514 C C . ASP A 1 521 ? 148.675 175.565 125.015 1.00 73.20 521 ASP D C 1
ATOM 3515 O O . ASP A 1 521 ? 149.129 174.475 124.649 1.00 73.20 521 ASP D O 1
ATOM 3520 N N . GLU A 1 522 ? 147.610 175.671 125.803 1.00 70.14 522 GLU D N 1
ATOM 3521 C CA . GLU A 1 522 ? 147.051 174.546 126.529 1.00 70.14 522 GLU D CA 1
ATOM 3522 C C . GLU A 1 522 ? 145.636 174.259 126.059 1.00 70.14 522 GLU D C 1
ATOM 3523 O O . GLU A 1 522 ? 144.982 175.088 125.427 1.00 70.14 522 GLU D O 1
ATOM 3529 N N . MET A 1 523 ? 145.168 173.063 126.392 1.00 66.94 523 MET D N 1
ATOM 3530 C CA . MET A 1 523 ? 143.762 172.703 126.306 1.00 66.94 523 MET D CA 1
ATOM 3531 C C . MET A 1 523 ? 143.349 172.182 127.671 1.00 66.94 523 MET D C 1
ATOM 3532 O O . MET A 1 523 ? 143.840 171.138 128.108 1.00 66.94 523 MET D O 1
ATOM 3537 N N . LEU A 1 524 ? 142.466 172.906 128.349 1.00 61.17 524 LEU D N 1
ATOM 3538 C CA . LEU A 1 524 ? 142.089 172.543 129.705 1.00 61.17 524 LEU D CA 1
ATOM 3539 C C . LEU A 1 524 ? 140.928 171.565 129.706 1.00 61.17 524 LEU D C 1
ATOM 3540 O O . LEU A 1 524 ? 140.156 171.481 128.751 1.00 61.17 524 LEU D O 1
ATOM 3545 N N . PHE A 1 525 ? 140.826 170.815 130.799 1.00 60.62 525 PHE D N 1
ATOM 3546 C CA . PHE A 1 525 ? 139.708 169.909 131.048 1.00 60.62 525 PHE D CA 1
ATOM 3547 C C . PHE A 1 525 ? 139.346 170.127 132.511 1.00 60.62 525 PHE D C 1
ATOM 3548 O O . PHE A 1 525 ? 140.045 169.645 133.406 1.00 60.62 525 PHE D O 1
ATOM 3556 N N . ILE A 1 526 ? 138.266 170.864 132.742 1.00 59.84 526 ILE D N 1
ATOM 3557 C CA . ILE A 1 526 ? 137.971 171.429 134.054 1.00 59.84 526 ILE D CA 1
ATOM 3558 C C . ILE A 1 526 ? 137.469 170.339 134.992 1.00 59.84 526 ILE D C 1
ATOM 3559 O O . ILE A 1 526 ? 136.513 169.624 134.678 1.00 59.84 526 ILE D O 1
ATOM 3564 N N . MET A 1 527 ? 138.113 170.215 136.152 1.00 59.02 527 MET D N 1
ATOM 3565 C CA . MET A 1 527 ? 137.640 169.336 137.214 1.00 59.02 527 MET D CA 1
ATOM 3566 C C . MET A 1 527 ? 136.769 170.052 138.230 1.00 59.02 527 MET D C 1
ATOM 3567 O O . MET A 1 527 ? 135.815 169.462 138.742 1.00 59.02 527 MET D O 1
ATOM 3572 N N . ARG A 1 528 ? 137.093 171.302 138.540 1.00 58.13 528 ARG D N 1
ATOM 3573 C CA . ARG A 1 528 ? 136.458 172.038 139.618 1.00 58.13 528 ARG D CA 1
ATOM 3574 C C . ARG A 1 528 ? 136.403 173.505 139.240 1.00 58.13 528 ARG D C 1
ATOM 3575 O O . ARG A 1 528 ? 137.219 173.990 138.454 1.00 58.13 528 ARG D O 1
ATOM 3583 N N . GLY A 1 529 ? 135.439 174.208 139.814 1.00 62.31 529 GLY D N 1
ATOM 3584 C CA . GLY A 1 529 ? 135.378 175.645 139.683 1.00 62.31 529 GLY D CA 1
ATOM 3585 C C . GLY A 1 529 ? 134.602 176.092 138.461 1.00 62.31 529 GLY D C 1
ATOM 3586 O O . GLY A 1 529 ? 134.380 175.339 137.521 1.00 62.31 529 GLY D O 1
ATOM 3587 N N . LYS A 1 530 ? 134.222 177.365 138.477 1.00 68.58 530 LYS D N 1
ATOM 3588 C CA . LYS A 1 530 ? 133.456 177.990 137.410 1.00 68.58 530 LYS D CA 1
ATOM 3589 C C . LYS A 1 530 ? 134.340 178.995 136.688 1.00 68.58 530 LYS D C 1
ATOM 3590 O O . LYS A 1 530 ? 135.181 179.648 137.309 1.00 68.58 530 LYS D O 1
ATOM 3596 N N . LEU A 1 531 ? 134.157 179.114 135.375 1.00 70.37 531 LEU D N 1
ATOM 3597 C CA . LEU A 1 531 ? 135.006 179.964 134.552 1.00 70.37 531 LEU D CA 1
ATOM 3598 C C . LEU A 1 531 ? 134.145 180.788 133.609 1.00 70.37 531 LEU D C 1
ATOM 3599 O O . LEU A 1 531 ? 133.394 180.233 132.801 1.00 70.37 531 LEU D O 1
ATOM 3604 N N . LEU A 1 532 ? 134.270 182.105 133.705 1.00 73.23 532 LEU D N 1
ATOM 3605 C CA . LEU A 1 532 ? 133.574 183.032 132.826 1.00 73.23 532 LEU D CA 1
ATOM 3606 C C . LEU A 1 532 ? 134.458 183.330 131.625 1.00 73.23 532 LEU D C 1
ATOM 3607 O O . LEU A 1 532 ? 135.564 183.857 131.780 1.00 73.23 532 LEU D O 1
ATOM 3612 N N . THR A 1 533 ? 133.974 182.997 130.436 1.00 77.33 533 THR D N 1
ATOM 3613 C CA . THR A 1 533 ? 134.674 183.307 129.199 1.00 77.33 533 THR D CA 1
ATOM 3614 C C . THR A 1 533 ? 133.883 184.336 128.400 1.00 77.33 533 THR D C 1
ATOM 3615 O O . THR A 1 533 ? 132.653 184.257 128.310 1.00 77.33 533 THR D O 1
ATOM 3619 N N . ILE A 1 534 ? 134.590 185.335 127.873 1.00 79.51 534 ILE D N 1
ATOM 3620 C CA . ILE A 1 534 ? 133.991 186.412 127.099 1.00 79.51 534 ILE D CA 1
ATOM 3621 C C . ILE A 1 534 ? 134.713 186.503 125.762 1.00 79.51 534 ILE D C 1
ATOM 3622 O O . ILE A 1 534 ? 135.779 185.920 125.563 1.00 79.51 534 ILE D O 1
ATOM 3627 N N . THR A 1 535 ? 134.121 187.269 124.849 1.00 83.56 535 THR D N 1
ATOM 3628 C CA . THR A 1 535 ? 134.742 187.549 123.564 1.00 83.56 535 THR D CA 1
ATOM 3629 C C . THR A 1 535 ? 134.233 188.879 123.029 1.00 83.56 535 THR D C 1
ATOM 3630 O O . THR A 1 535 ? 133.093 189.285 123.277 1.00 83.56 535 THR D O 1
ATOM 3634 N N . THR A 1 536 ? 135.117 189.567 122.303 1.00 85.13 536 THR D N 1
ATOM 3635 C CA . THR A 1 536 ? 134.755 190.759 121.551 1.00 85.13 536 THR D CA 1
ATOM 3636 C C . THR A 1 536 ? 134.953 190.594 120.053 1.00 85.13 536 THR D C 1
ATOM 3637 O O . THR A 1 536 ? 134.664 191.537 119.309 1.00 85.13 536 THR D O 1
ATOM 3641 N N . ASN A 1 537 ? 135.466 189.440 119.603 1.00 86.01 537 ASN D N 1
ATOM 3642 C CA . ASN A 1 537 ? 135.461 189.001 118.201 1.00 86.01 537 ASN D CA 1
ATOM 3643 C C . ASN A 1 537 ? 136.293 189.914 117.301 1.00 86.01 537 ASN D C 1
ATOM 3644 O O . ASN A 1 537 ? 136.000 190.079 116.116 1.00 86.01 537 ASN D O 1
ATOM 3649 N N . LEU A 1 544 ? 128.940 190.599 121.426 1.00 89.56 544 LEU D N 1
ATOM 3650 C CA . LEU A 1 544 ? 129.593 189.918 122.533 1.00 89.56 544 LEU D CA 1
ATOM 3651 C C . LEU A 1 544 ? 128.586 189.009 123.224 1.00 89.56 544 LEU D C 1
ATOM 3652 O O . LEU A 1 544 ? 127.376 189.253 123.202 1.00 89.56 544 LEU D O 1
ATOM 3657 N N . ASN A 1 545 ? 129.109 187.951 123.839 1.00 87.96 545 ASN D N 1
ATOM 3658 C CA . ASN A 1 545 ? 128.311 187.002 124.603 1.00 87.96 545 ASN D CA 1
ATOM 3659 C C . ASN A 1 545 ? 129.229 186.314 125.602 1.00 87.96 545 ASN D C 1
ATOM 3660 O O . ASN A 1 545 ? 130.378 186.003 125.282 1.00 87.96 545 ASN D O 1
ATOM 3665 N N . SER A 1 546 ? 128.723 186.093 126.811 1.00 84.01 546 SER D N 1
ATOM 3666 C CA . SER A 1 546 ? 129.515 185.540 127.905 1.00 84.01 546 SER D CA 1
ATOM 3667 C C . SER A 1 546 ? 129.024 184.130 128.207 1.00 84.01 546 SER D C 1
ATOM 3668 O O . SER A 1 546 ? 127.901 183.948 128.689 1.00 84.01 546 SER D O 1
ATOM 3671 N N . GLU A 1 547 ? 129.861 183.140 127.916 1.00 81.82 547 GLU D N 1
ATOM 3672 C CA . GLU A 1 547 ? 129.571 181.756 128.252 1.00 81.82 547 GLU D CA 1
ATOM 3673 C C . GLU A 1 547 ? 130.171 181.414 129.614 1.00 81.82 547 GLU D C 1
ATOM 3674 O O . GLU A 1 547 ? 130.856 182.223 130.245 1.00 81.82 547 GLU D O 1
ATOM 3680 N N . TYR A 1 548 ? 129.907 180.192 130.070 1.00 79.47 548 TYR D N 1
ATOM 3681 C CA . TYR A 1 548 ? 130.386 179.724 131.363 1.00 79.47 548 TYR D CA 1
ATOM 3682 C C . TYR A 1 548 ? 130.903 178.301 131.226 1.00 79.47 548 TYR D C 1
ATOM 3683 O O . TYR A 1 548 ? 130.278 177.471 130.558 1.00 79.47 548 TYR D O 1
ATOM 3692 N N . LEU A 1 549 ? 132.045 178.026 131.850 1.00 72.09 549 LEU D N 1
ATOM 3693 C CA . LEU A 1 549 ? 132.653 176.702 131.854 1.00 72.09 549 LEU D CA 1
ATOM 3694 C C . LEU A 1 549 ? 132.619 176.150 133.271 1.00 72.09 549 LEU D C 1
ATOM 3695 O O . LEU A 1 549 ? 133.184 176.754 134.188 1.00 72.09 549 LEU D O 1
ATOM 3700 N N . GLY A 1 550 ? 131.957 175.008 133.447 1.00 67.25 550 GLY D N 1
ATOM 3701 C CA . GLY A 1 550 ? 131.897 174.329 134.712 1.00 67.25 550 GLY D CA 1
ATOM 3702 C C . GLY A 1 550 ? 132.721 173.060 134.725 1.00 67.25 550 GLY D C 1
ATOM 3703 O O . GLY A 1 550 ? 133.583 172.834 133.865 1.00 67.25 550 GLY D O 1
ATOM 3704 N N . ALA A 1 551 ? 132.455 172.219 135.720 1.00 64.28 551 ALA D N 1
ATOM 3705 C CA . ALA A 1 551 ? 133.140 170.938 135.826 1.00 64.28 551 ALA D CA 1
ATOM 3706 C C . ALA A 1 551 ? 132.685 170.005 134.713 1.00 64.28 551 ALA D C 1
ATOM 3707 O O . ALA A 1 551 ? 131.486 169.780 134.525 1.00 64.28 551 ALA D O 1
ATOM 3709 N N . GLY A 1 552 ? 133.648 169.460 133.973 1.00 66.71 552 GLY D N 1
ATOM 3710 C CA . GLY A 1 552 ? 133.385 168.651 132.815 1.00 66.71 552 GLY D CA 1
ATOM 3711 C C . GLY A 1 552 ? 133.571 169.386 131.504 1.00 66.71 552 GLY D C 1
ATOM 3712 O O . GLY A 1 552 ? 133.881 168.753 130.489 1.00 66.71 552 GLY D O 1
ATOM 3713 N N . ASP A 1 553 ? 133.397 170.705 131.503 1.00 69.16 553 ASP D N 1
ATOM 3714 C CA . ASP A 1 553 ? 133.628 171.475 130.294 1.00 69.16 553 ASP D CA 1
ATOM 3715 C C . ASP A 1 553 ? 135.126 171.598 130.030 1.00 69.16 553 ASP D C 1
ATOM 3716 O O . ASP A 1 553 ? 135.968 171.294 130.879 1.00 69.16 553 ASP D O 1
ATOM 3721 N N . PHE A 1 554 ? 135.457 172.055 128.829 1.00 70.76 554 PHE D N 1
ATOM 3722 C CA . PHE A 1 554 ? 136.841 172.094 128.393 1.00 70.76 554 PHE D CA 1
ATOM 3723 C C . PHE A 1 554 ? 137.105 173.392 127.649 1.00 70.76 554 PHE D C 1
ATOM 3724 O O . PHE A 1 554 ? 136.261 173.881 126.894 1.00 70.76 554 PHE D O 1
ATOM 3732 N N . CYS A 1 555 ? 138.289 173.945 127.883 1.00 71.29 555 CYS D N 1
ATOM 3733 C CA . CYS A 1 555 ? 138.739 175.172 127.248 1.00 71.29 555 CYS D CA 1
ATOM 3734 C C . CYS A 1 555 ? 139.888 174.862 126.306 1.00 71.29 555 CYS D C 1
ATOM 3735 O O . CYS A 1 555 ? 140.587 173.858 126.474 1.00 71.29 555 CYS D O 1
ATOM 3738 N N . GLY A 1 556 ? 140.075 175.716 125.315 1.00 74.67 556 GLY D N 1
ATOM 3739 C CA . GLY A 1 556 ? 141.150 175.573 124.369 1.00 74.67 556 GLY D CA 1
ATOM 3740 C C . GLY A 1 556 ? 140.862 174.702 123.164 1.00 74.67 556 GLY D C 1
ATOM 3741 O O . GLY A 1 556 ? 141.806 174.136 122.600 1.00 74.67 556 GLY D O 1
ATOM 3742 N N . GLU A 1 557 ? 139.603 174.589 122.737 1.00 78.02 557 GLU D N 1
ATOM 3743 C CA . GLU A 1 557 ? 139.250 173.761 121.589 1.00 78.02 557 GLU D CA 1
ATOM 3744 C C . GLU A 1 557 ? 139.577 174.417 120.251 1.00 78.02 557 GLU D C 1
ATOM 3745 O O . GLU A 1 557 ? 139.222 173.865 119.205 1.00 78.02 557 GLU D O 1
ATOM 3751 N N . GLU A 1 558 ? 140.229 175.580 120.260 1.00 80.17 558 GLU D N 1
ATOM 3752 C CA . GLU A 1 558 ? 140.806 176.141 119.049 1.00 80.17 558 GLU D CA 1
ATOM 3753 C C . GLU A 1 558 ? 142.028 175.353 118.617 1.00 80.17 558 GLU D C 1
ATOM 3754 O O . GLU A 1 558 ? 142.385 175.370 117.435 1.00 80.17 558 GLU D O 1
ATOM 3760 N N . LEU A 1 559 ? 142.660 174.659 119.564 1.00 78.29 559 LEU D N 1
ATOM 3761 C CA . LEU A 1 559 ? 143.978 174.072 119.399 1.00 78.29 559 LEU D CA 1
ATOM 3762 C C . LEU A 1 559 ? 143.928 172.669 118.811 1.00 78.29 559 LEU D C 1
ATOM 3763 O O . LEU A 1 559 ? 144.938 172.211 118.263 1.00 78.29 559 LEU D O 1
ATOM 3768 N N . LEU A 1 560 ? 142.785 171.981 118.899 1.00 79.95 560 LEU D N 1
ATOM 3769 C CA . LEU A 1 560 ? 142.710 170.643 118.325 1.00 79.95 560 LEU D CA 1
ATOM 3770 C C . LEU A 1 560 ? 142.727 170.697 116.806 1.00 79.95 560 LEU D C 1
ATOM 3771 O O . LEU A 1 560 ? 143.431 169.914 116.169 1.00 79.95 560 LEU D O 1
ATOM 3776 N N . THR A 1 561 ? 141.989 171.640 116.217 1.00 81.72 561 THR D N 1
ATOM 3777 C CA . THR A 1 561 ? 141.954 171.769 114.765 1.00 81.72 561 THR D CA 1
ATOM 3778 C C . THR A 1 561 ? 143.287 172.261 114.211 1.00 81.72 561 THR D C 1
ATOM 3779 O O . THR A 1 561 ? 143.614 171.988 113.049 1.00 81.72 561 THR D O 1
ATOM 3783 N N . TRP A 1 562 ? 144.064 172.981 115.022 1.00 82.99 562 TRP D N 1
ATOM 3784 C CA . TRP A 1 562 ? 145.425 173.333 114.633 1.00 82.99 562 TRP D CA 1
ATOM 3785 C C . TRP A 1 562 ? 146.321 172.102 114.638 1.00 82.99 562 TRP D C 1
ATOM 3786 O O . TRP A 1 562 ? 147.085 171.863 113.695 1.00 82.99 562 TRP D O 1
ATOM 3797 N N . ALA A 1 563 ? 146.248 171.313 115.706 1.00 82.64 563 ALA D N 1
ATOM 3798 C CA . ALA A 1 563 ? 147.014 170.072 115.810 1.00 82.64 563 ALA D CA 1
ATOM 3799 C C . ALA A 1 563 ? 146.180 168.881 115.343 1.00 82.64 563 ALA D C 1
ATOM 3800 O O . ALA A 1 563 ? 145.977 167.914 116.070 1.00 82.64 563 ALA D O 1
ATOM 3802 N N . LEU A 1 564 ? 145.599 169.019 114.152 1.00 85.29 564 LEU D N 1
ATOM 3803 C CA . LEU A 1 564 ? 145.164 167.881 113.349 1.00 85.29 564 LEU D CA 1
ATOM 3804 C C . LEU A 1 564 ? 145.560 168.087 111.896 1.00 85.29 564 LEU D C 1
ATOM 3805 O O . LEU A 1 564 ? 145.804 167.117 111.168 1.00 85.29 564 LEU D O 1
ATOM 3810 N N . ASP A 1 565 ? 145.621 169.365 111.465 1.00 90.16 565 ASP D N 1
ATOM 3811 C CA . ASP A 1 565 ? 146.020 169.657 110.098 1.00 90.16 565 ASP D CA 1
ATOM 3812 C C . ASP A 1 565 ? 147.506 169.356 109.932 1.00 90.16 565 ASP D C 1
ATOM 3813 O O . ASP A 1 565 ? 148.332 169.948 110.630 1.00 90.16 565 ASP D O 1
ATOM 3818 N N . PRO A 1 566 ? 147.863 168.441 109.017 1.00 91.80 566 PRO D N 1
ATOM 3819 C CA . PRO A 1 566 ? 149.208 167.837 109.043 1.00 91.80 566 PRO D CA 1
ATOM 3820 C C . PRO A 1 566 ? 150.357 168.787 108.735 1.00 91.80 566 PRO D C 1
ATOM 3821 O O . PRO A 1 566 ? 151.423 168.679 109.346 1.00 91.80 566 PRO D O 1
ATOM 3825 N N . SER A 1 568 ? 150.101 172.389 108.832 1.00 89.66 568 SER D N 1
ATOM 3826 C CA . SER A 1 568 ? 149.721 173.733 109.228 1.00 89.66 568 SER D CA 1
ATOM 3827 C C . SER A 1 568 ? 150.924 174.517 109.726 1.00 89.66 568 SER D C 1
ATOM 3828 O O . SER A 1 568 ? 152.057 174.043 109.702 1.00 89.66 568 SER D O 1
ATOM 3831 N N . SER A 1 569 ? 150.660 175.747 110.159 1.00 88.09 569 SER D N 1
ATOM 3832 C CA . SER A 1 569 ? 151.711 176.574 110.727 1.00 88.09 569 SER D CA 1
ATOM 3833 C C . SER A 1 569 ? 152.115 176.045 112.105 1.00 88.09 569 SER D C 1
ATOM 3834 O O . SER A 1 569 ? 151.325 175.422 112.822 1.00 88.09 569 SER D O 1
ATOM 3837 N N . SER A 1 570 ? 153.371 176.288 112.468 1.00 86.99 570 SER D N 1
ATOM 3838 C CA . SER A 1 570 ? 153.845 175.943 113.797 1.00 86.99 570 SER D CA 1
ATOM 3839 C C . SER A 1 570 ? 153.509 177.006 114.828 1.00 86.99 570 SER D C 1
ATOM 3840 O O . SER A 1 570 ? 153.611 176.737 116.029 1.00 86.99 570 SER D O 1
ATOM 3843 N N . ASN A 1 571 ? 153.105 178.195 114.387 1.00 87.63 571 ASN D N 1
ATOM 3844 C CA . ASN A 1 571 ? 152.634 179.220 115.307 1.00 87.63 571 ASN D CA 1
ATOM 3845 C C . ASN A 1 571 ? 151.246 178.851 115.819 1.00 87.63 571 ASN D C 1
ATOM 3846 O O . ASN A 1 571 ? 150.397 178.377 115.057 1.00 87.63 571 ASN D O 1
ATOM 3851 N N . LEU A 1 572 ? 151.026 179.054 117.116 1.00 81.41 572 LEU D N 1
ATOM 3852 C CA . LEU A 1 572 ? 149.797 178.619 117.759 1.00 81.41 572 LEU D CA 1
ATOM 3853 C C . LEU A 1 572 ? 148.617 179.491 117.333 1.00 81.41 572 LEU D C 1
ATOM 3854 O O . LEU A 1 572 ? 148.799 180.659 116.978 1.00 81.41 572 LEU D O 1
ATOM 3859 N N . PRO A 1 573 ? 147.402 178.938 117.334 1.00 80.76 573 PRO D N 1
ATOM 3860 C CA . PRO A 1 573 ? 146.229 179.746 116.987 1.00 80.76 573 PRO D CA 1
ATOM 3861 C C . PRO A 1 573 ? 145.950 180.813 118.030 1.00 80.76 573 PRO D C 1
ATOM 3862 O O . PRO A 1 573 ? 146.179 180.630 119.228 1.00 80.76 573 PRO D O 1
ATOM 3866 N N . ILE A 1 574 ? 145.459 181.944 117.548 1.00 79.76 574 ILE D N 1
ATOM 3867 C CA . ILE A 1 574 ? 145.212 183.115 118.376 1.00 79.76 574 ILE D CA 1
ATOM 3868 C C . ILE A 1 574 ? 143.876 182.924 119.080 1.00 79.76 574 ILE D C 1
ATOM 3869 O O . ILE A 1 574 ? 142.890 182.520 118.452 1.00 79.76 574 ILE D O 1
ATOM 3874 N N . SER A 1 575 ? 143.855 183.176 120.388 1.00 79.22 575 SER D N 1
ATOM 3875 C CA . SER A 1 575 ? 142.651 182.979 121.182 1.00 79.22 575 SER D CA 1
ATOM 3876 C C . SER A 1 575 ? 141.565 183.971 120.791 1.00 79.22 575 SER D C 1
ATOM 3877 O O . SER A 1 575 ? 141.796 185.180 120.718 1.00 79.22 575 SER D O 1
ATOM 3880 N N . THR A 1 576 ? 140.370 183.448 120.541 1.00 80.60 576 THR D N 1
ATOM 3881 C CA . THR A 1 576 ? 139.199 184.263 120.267 1.00 80.60 576 THR D CA 1
ATOM 3882 C C . THR A 1 576 ? 138.418 184.583 121.531 1.00 80.60 576 THR D C 1
ATOM 3883 O O . THR A 1 576 ? 137.491 185.395 121.487 1.00 80.60 576 THR D O 1
ATOM 3887 N N . ARG A 1 577 ? 138.770 183.961 122.654 1.00 77.65 577 ARG D N 1
ATOM 3888 C CA . ARG A 1 577 ? 138.072 184.157 123.913 1.00 77.65 577 ARG D CA 1
ATOM 3889 C C . ARG A 1 577 ? 139.047 184.606 124.990 1.00 77.65 577 ARG D C 1
ATOM 3890 O O . ARG A 1 577 ? 140.252 184.360 124.904 1.00 77.65 577 ARG D O 1
ATOM 3898 N N . THR A 1 578 ? 138.508 185.267 126.009 1.00 74.72 578 THR D N 1
ATOM 3899 C CA . THR A 1 578 ? 139.250 185.614 127.216 1.00 74.72 578 THR D CA 1
ATOM 3900 C C . THR A 1 578 ? 138.590 184.859 128.366 1.00 74.72 578 THR D C 1
ATOM 3901 O O . THR A 1 578 ? 137.461 185.170 128.757 1.00 74.72 578 THR D O 1
ATOM 3905 N N . VAL A 1 579 ? 139.285 183.856 128.891 1.00 69.19 579 VAL D N 1
ATOM 3906 C CA . VAL A 1 579 ? 138.747 182.980 129.924 1.00 69.19 579 VAL D CA 1
ATOM 3907 C C . VAL A 1 579 ? 139.346 183.382 131.261 1.00 69.19 579 VAL D C 1
ATOM 3908 O O . VAL A 1 579 ? 140.566 183.550 131.380 1.00 69.19 579 VAL D O 1
ATOM 3912 N N . ARG A 1 580 ? 138.491 183.541 132.267 1.00 68.70 580 ARG D N 1
ATOM 3913 C CA . ARG A 1 580 ? 138.906 183.968 133.593 1.00 68.70 580 ARG D CA 1
ATOM 3914 C C . ARG A 1 580 ? 138.194 183.128 134.640 1.00 68.70 580 ARG D C 1
ATOM 3915 O O . ARG A 1 580 ? 137.004 182.833 134.507 1.00 68.70 580 ARG D O 1
ATOM 3923 N N . ALA A 1 581 ? 138.930 182.742 135.677 1.00 65.02 581 ALA D N 1
ATOM 3924 C CA . ALA A 1 581 ? 138.367 181.912 136.729 1.00 65.02 581 ALA D CA 1
ATOM 3925 C C . ALA A 1 581 ? 137.516 182.742 137.684 1.00 65.02 581 ALA D C 1
ATOM 3926 O O . ALA A 1 581 ? 137.816 183.902 137.973 1.00 65.02 581 ALA D O 1
ATOM 3928 N N . LEU A 1 582 ? 136.443 182.128 138.177 1.00 64.79 582 LEU D N 1
ATOM 3929 C CA . LEU A 1 582 ? 135.543 182.751 139.139 1.00 64.79 582 LEU D CA 1
ATOM 3930 C C . LEU A 1 582 ? 135.668 182.175 140.536 1.00 64.79 582 LEU D C 1
ATOM 3931 O O . LEU A 1 582 ? 135.247 182.816 141.500 1.00 64.79 582 LEU D O 1
ATOM 3936 N N . MET A 1 583 ? 136.221 180.975 140.653 1.00 63.27 583 MET D N 1
ATOM 3937 C CA . MET A 1 583 ? 136.424 180.283 141.918 1.00 63.27 583 MET D CA 1
ATOM 3938 C C . MET A 1 583 ? 137.729 179.505 141.723 1.00 63.27 583 MET D C 1
ATOM 3939 O O . MET A 1 583 ? 138.326 179.566 140.644 1.00 63.27 583 MET D O 1
ATOM 3944 N N . GLU A 1 584 ? 138.225 178.852 142.777 1.00 56.57 584 GLU D N 1
ATOM 3945 C CA . GLU A 1 584 ? 139.372 177.954 142.680 1.00 56.57 584 GLU D CA 1
ATOM 3946 C C . GLU A 1 584 ? 139.114 176.871 141.637 1.00 56.57 584 GLU D C 1
ATOM 3947 O O . GLU A 1 584 ? 138.138 176.123 141.740 1.00 56.57 584 GLU D O 1
ATOM 3953 N N . VAL A 1 585 ? 139.985 176.792 140.635 1.00 53.81 585 VAL D N 1
ATOM 3954 C CA . VAL A 1 585 ? 139.812 175.900 139.494 1.00 53.81 585 VAL D CA 1
ATOM 3955 C C . VAL A 1 585 ? 140.885 174.822 139.541 1.00 53.81 585 VAL D C 1
ATOM 3956 O O . VAL A 1 585 ? 142.081 175.129 139.607 1.00 53.81 585 VAL D O 1
ATOM 3960 N N . GLU A 1 586 ? 140.454 173.565 139.526 1.00 54.82 586 GLU D N 1
ATOM 3961 C CA . GLU A 1 586 ? 141.315 172.439 139.206 1.00 54.82 586 GLU D CA 1
ATOM 3962 C C . GLU A 1 586 ? 141.026 172.003 137.779 1.00 54.82 586 GLU D C 1
ATOM 3963 O O . GLU A 1 586 ? 139.864 171.926 137.371 1.00 54.82 586 GLU D O 1
ATOM 3969 N N . ALA A 1 587 ? 142.079 171.722 137.022 1.00 52.07 587 ALA D N 1
ATOM 3970 C CA . ALA A 1 587 ? 141.919 171.307 135.640 1.00 52.07 587 ALA D CA 1
ATOM 3971 C C . ALA A 1 587 ? 143.079 170.407 135.250 1.00 52.07 587 ALA D C 1
ATOM 3972 O O . ALA A 1 587 ? 144.055 170.258 135.986 1.00 52.07 587 ALA D O 1
ATOM 3974 N N . PHE A 1 588 ? 142.953 169.799 134.075 1.00 55.75 588 PHE D N 1
ATOM 3975 C CA . PHE A 1 588 ? 144.026 169.038 133.453 1.00 55.75 588 PHE D CA 1
ATOM 3976 C C . PHE A 1 588 ? 144.426 169.744 132.170 1.00 55.75 588 PHE D C 1
ATOM 3977 O O . PHE A 1 588 ? 143.567 170.066 131.345 1.00 55.75 588 PHE D O 1
ATOM 3985 N N . ALA A 1 589 ? 145.720 169.982 132.001 1.00 57.42 589 ALA D N 1
ATOM 3986 C CA . ALA A 1 589 ? 146.225 170.740 130.868 1.00 57.42 589 ALA D CA 1
ATOM 3987 C C . ALA A 1 589 ? 146.790 169.806 129.809 1.00 57.42 589 ALA D C 1
ATOM 3988 O O . ALA A 1 589 ? 147.478 168.833 130.124 1.00 57.42 589 ALA D O 1
ATOM 3990 N N . LEU A 1 590 ? 146.482 170.106 128.551 1.00 64.87 590 LEU D N 1
ATOM 3991 C CA . LEU A 1 590 ? 147.018 169.387 127.401 1.00 64.87 590 LEU D CA 1
ATOM 3992 C C . LEU A 1 590 ? 147.845 170.367 126.584 1.00 64.87 590 LEU D C 1
ATOM 3993 O O . LEU A 1 590 ? 147.293 171.280 125.963 1.00 64.87 590 LEU D O 1
ATOM 3998 N N . LYS A 1 591 ? 149.161 170.174 126.580 1.00 70.80 591 LYS D N 1
ATOM 3999 C CA . LYS A 1 591 ? 150.057 171.085 125.887 1.00 70.80 591 LYS D CA 1
ATOM 4000 C C . LYS A 1 591 ? 149.937 170.921 124.375 1.00 70.80 591 LYS D C 1
ATOM 4001 O O . LYS A 1 591 ? 149.387 169.942 123.863 1.00 70.80 591 LYS D O 1
ATOM 4007 N N . ALA A 1 592 ? 150.482 171.907 123.661 1.00 74.78 592 ALA D N 1
ATOM 4008 C CA . ALA A 1 592 ? 150.307 171.972 122.215 1.00 74.78 592 ALA D CA 1
ATOM 4009 C C . ALA A 1 592 ? 151.108 170.89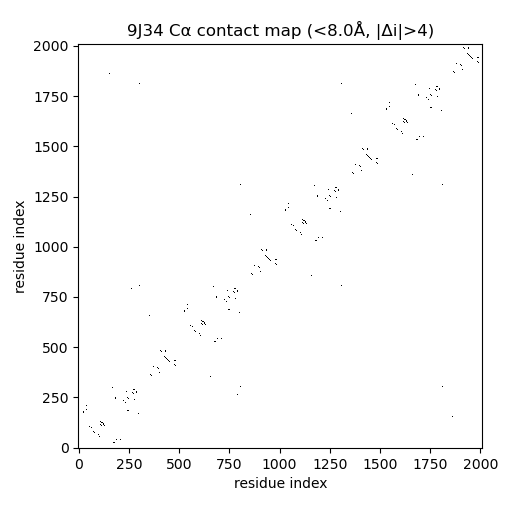4 121.496 1.00 74.78 592 ALA D C 1
ATOM 4010 O O . ALA A 1 592 ? 150.592 170.237 120.586 1.00 74.78 592 ALA D O 1
ATOM 4012 N N . ASP A 1 593 ? 152.371 170.704 121.880 1.00 77.85 593 ASP D N 1
ATOM 4013 C CA . ASP A 1 593 ? 153.195 169.678 121.254 1.00 77.85 593 ASP D CA 1
ATOM 4014 C C . ASP A 1 593 ? 152.806 168.274 121.693 1.00 77.85 593 ASP D C 1
ATOM 4015 O O . ASP A 1 593 ? 153.034 167.319 120.944 1.00 77.85 593 ASP D O 1
ATOM 4020 N N . ASP A 1 594 ? 152.230 168.127 122.888 1.00 75.81 594 ASP D N 1
ATOM 4021 C CA . ASP A 1 594 ? 151.707 166.830 123.299 1.00 75.81 594 ASP D CA 1
ATOM 4022 C C . ASP A 1 594 ? 150.430 166.485 122.548 1.00 75.81 594 ASP D C 1
ATOM 4023 O O . ASP A 1 594 ? 150.142 165.304 122.326 1.00 75.81 594 ASP D O 1
ATOM 4028 N N . LEU A 1 595 ? 149.659 167.493 122.149 1.00 77.28 595 LEU D N 1
ATOM 4029 C CA . LEU A 1 595 ? 148.552 167.254 121.235 1.00 77.28 595 LEU D CA 1
ATOM 4030 C C . LEU A 1 595 ? 149.052 167.047 119.810 1.00 77.28 595 LEU D C 1
ATOM 4031 O O . LEU A 1 595 ? 148.407 166.342 119.027 1.00 77.28 595 LEU D O 1
ATOM 4036 N N . LYS A 1 596 ? 150.203 167.635 119.469 1.00 80.19 596 LYS D N 1
ATOM 4037 C CA . LYS A 1 596 ? 150.755 167.484 118.126 1.00 80.19 596 LYS D CA 1
ATOM 4038 C C . LYS A 1 596 ? 151.320 166.080 117.913 1.00 80.19 596 LYS D C 1
ATOM 4039 O O . LYS A 1 596 ? 151.337 165.577 116.783 1.00 80.19 596 LYS D O 1
ATOM 4045 N N . PHE A 1 597 ? 151.781 165.427 118.985 1.00 80.74 597 PHE D N 1
ATOM 4046 C CA . PHE A 1 597 ? 152.173 164.022 118.886 1.00 80.74 597 PHE D CA 1
ATOM 4047 C C . PHE A 1 597 ? 150.960 163.142 118.610 1.00 80.74 597 PHE D C 1
ATOM 4048 O O . PHE A 1 597 ? 151.016 162.239 117.768 1.00 80.74 597 PHE D O 1
ATOM 4056 N N . VAL A 1 598 ? 149.849 163.405 119.300 1.00 80.84 598 VAL D N 1
ATOM 4057 C CA . VAL A 1 598 ? 148.658 162.567 119.186 1.00 80.84 598 VAL D CA 1
ATOM 4058 C C . VAL A 1 598 ? 148.024 162.716 117.800 1.00 80.84 598 VAL D C 1
ATOM 4059 O O . VAL A 1 598 ? 147.409 161.778 117.276 1.00 80.84 598 VAL D O 1
ATOM 4063 N N . ALA A 1 599 ? 148.254 163.857 117.145 1.00 82.92 599 ALA D N 1
ATOM 4064 C CA . ALA A 1 599 ? 147.782 164.084 115.782 1.00 82.92 599 ALA D CA 1
ATOM 4065 C C . ALA A 1 599 ? 148.449 163.190 114.748 1.00 82.92 599 ALA D C 1
ATOM 4066 O O . ALA A 1 599 ? 147.818 162.876 113.734 1.00 82.92 599 ALA D O 1
ATOM 4068 N N . SER A 1 600 ? 149.700 162.782 114.968 1.00 84.79 600 SER D N 1
ATOM 4069 C CA . SER A 1 600 ? 150.391 161.981 113.965 1.00 84.79 600 SER D CA 1
ATOM 4070 C C . SER A 1 600 ? 149.865 160.552 113.927 1.00 84.79 600 SER D C 1
ATOM 4071 O O . SER A 1 600 ? 149.940 159.896 112.881 1.00 84.79 600 SER D O 1
ATOM 4074 N N . GLN A 1 601 ? 149.346 160.048 115.042 1.00 87.37 601 GLN D N 1
ATOM 4075 C CA . GLN A 1 601 ? 148.692 158.739 115.046 1.00 87.37 601 GLN D CA 1
ATOM 4076 C C . GLN A 1 601 ? 147.178 158.858 114.881 1.00 87.37 601 GLN D C 1
ATOM 4077 O O . GLN A 1 601 ? 146.417 158.174 115.560 1.00 87.37 601 GLN D O 1
ATOM 4083 N N . PHE A 1 602 ? 146.733 159.690 113.942 1.00 94.08 602 PHE D N 1
ATOM 4084 C CA . PHE A 1 602 ? 145.308 159.823 113.635 1.00 94.08 602 PHE D CA 1
ATOM 4085 C C . PHE A 1 602 ? 145.184 160.417 112.246 1.00 94.08 602 PHE D C 1
ATOM 4086 O O . PHE A 1 602 ? 145.733 161.491 111.980 1.00 94.08 602 PHE D O 1
ATOM 4094 N N . ARG A 1 603 ? 144.480 159.716 111.366 1.00 100.51 603 ARG D N 1
ATOM 4095 C CA . ARG A 1 603 ? 144.564 159.956 109.932 1.00 100.51 603 ARG D CA 1
ATOM 4096 C C . ARG A 1 603 ? 143.195 160.056 109.266 1.00 100.51 603 ARG D C 1
ATOM 4097 O O . ARG A 1 603 ? 142.588 161.126 109.231 1.00 100.51 603 ARG D O 1
ATOM 4105 N N . ILE B 1 84 ? 122.646 171.752 155.374 1.00 77.47 84 ILE A N 1
ATOM 4106 C CA . ILE B 1 84 ? 123.542 170.600 155.379 1.00 77.47 84 ILE A CA 1
ATOM 4107 C C . ILE B 1 84 ? 124.916 171.038 154.892 1.00 77.47 84 ILE A C 1
ATOM 4108 O O . ILE B 1 84 ? 125.038 171.726 153.879 1.00 77.47 84 ILE A O 1
ATOM 4113 N N . LEU B 1 85 ? 125.957 170.662 155.633 1.00 79.12 85 LEU A N 1
ATOM 4114 C CA . LEU B 1 85 ? 127.315 171.118 155.356 1.00 79.12 85 LEU A CA 1
ATOM 4115 C C . LEU B 1 85 ? 128.266 169.954 155.110 1.00 79.12 85 LEU A C 1
ATOM 4116 O O . LEU B 1 85 ? 127.916 168.795 155.330 1.00 79.12 85 LEU A O 1
ATOM 4121 N N . ASP B 1 86 ? 129.479 170.281 154.638 1.00 79.45 86 ASP A N 1
ATOM 4122 C CA . ASP B 1 86 ? 130.547 169.331 154.405 1.00 79.45 86 ASP A CA 1
ATOM 4123 C C . ASP B 1 86 ? 131.770 169.696 155.274 1.00 79.45 86 ASP A C 1
ATOM 4124 O O . ASP B 1 86 ? 131.925 170.865 155.631 1.00 79.45 86 ASP A O 1
ATOM 4129 N N . PRO B 1 87 ? 132.666 168.737 155.612 1.00 80.33 87 PRO A N 1
ATOM 4130 C CA . PRO B 1 87 ? 133.735 169.023 156.605 1.00 80.33 87 PRO A CA 1
ATOM 4131 C C . PRO B 1 87 ? 134.777 170.046 156.176 1.00 80.33 87 PRO A C 1
ATOM 4132 O O . PRO B 1 87 ? 135.494 170.564 157.040 1.00 80.33 87 PRO A O 1
ATOM 4136 N N . GLN B 1 88 ? 134.919 170.327 154.885 1.00 80.66 88 GLN A N 1
ATOM 4137 C CA . GLN B 1 88 ? 135.773 171.411 154.426 1.00 80.66 88 GLN A CA 1
ATOM 4138 C C . GLN B 1 88 ? 134.995 172.680 154.130 1.00 80.66 88 GLN A C 1
ATOM 4139 O O . GLN B 1 88 ? 135.572 173.640 153.610 1.00 80.66 88 GLN A O 1
ATOM 4145 N N . GLY B 1 89 ? 133.705 172.715 154.452 1.00 80.46 89 GLY A N 1
ATOM 4146 C CA . GLY B 1 89 ? 132.920 173.914 154.271 1.00 80.46 89 GLY A CA 1
ATOM 4147 C C . GLY B 1 89 ? 133.333 174.972 155.271 1.00 80.46 89 GLY A C 1
ATOM 4148 O O . GLY B 1 89 ? 133.874 174.662 156.337 1.00 80.46 89 GLY A O 1
ATOM 4149 N N . PRO B 1 90 ? 133.082 176.247 154.949 1.00 83.06 90 PRO A N 1
ATOM 4150 C CA . PRO B 1 90 ? 133.689 177.334 155.737 1.00 83.06 90 PRO A CA 1
ATOM 4151 C C . PRO B 1 90 ? 133.062 177.518 157.102 1.00 83.06 90 PRO A C 1
ATOM 4152 O O . PRO B 1 90 ? 133.712 178.090 157.986 1.00 83.06 90 PRO A O 1
ATOM 4156 N N . PHE B 1 91 ? 131.843 177.018 157.313 1.00 81.30 91 PHE A N 1
ATOM 4157 C CA . PHE B 1 91 ? 131.212 177.144 158.620 1.00 81.30 91 PHE A CA 1
ATOM 4158 C C . PHE B 1 91 ? 131.827 176.158 159.612 1.00 81.30 91 PHE A C 1
ATOM 4159 O O . PHE B 1 91 ? 132.289 176.560 160.682 1.00 81.30 91 PHE A O 1
ATOM 4167 N N . LEU B 1 92 ? 131.875 174.864 159.252 1.00 79.24 92 LEU A N 1
ATOM 4168 C CA . LEU B 1 92 ? 132.428 173.822 160.111 1.00 79.24 92 LEU A CA 1
ATOM 4169 C C . LEU B 1 92 ? 133.921 173.993 160.369 1.00 79.24 92 LEU A C 1
ATOM 4170 O O . LEU B 1 92 ? 134.368 173.812 161.507 1.00 79.24 92 LEU A O 1
ATOM 4175 N N . GLN B 1 93 ? 134.697 174.360 159.346 1.00 84.26 93 GLN A N 1
ATOM 4176 C CA . GLN B 1 93 ? 136.155 174.392 159.434 1.00 84.26 93 GLN A CA 1
ATOM 4177 C C . GLN B 1 93 ? 136.663 175.533 160.307 1.00 84.26 93 GLN A C 1
ATOM 4178 O O . GLN B 1 93 ? 137.823 175.514 160.729 1.00 84.26 93 GLN A O 1
ATOM 4184 N N . ARG B 1 94 ? 135.812 176.528 160.561 1.00 81.86 94 ARG A N 1
ATOM 4185 C CA . ARG B 1 94 ? 136.083 177.575 161.545 1.00 81.86 94 ARG A CA 1
ATOM 4186 C C . ARG B 1 94 ? 135.379 177.308 162.877 1.00 81.86 94 ARG A C 1
ATOM 4187 O O . ARG B 1 94 ? 135.769 177.851 163.919 1.00 81.86 94 ARG A O 1
ATOM 4195 N N . TRP B 1 95 ? 134.337 176.472 162.868 1.00 80.11 95 TRP A N 1
ATOM 4196 C CA . TRP B 1 95 ? 133.630 176.172 164.111 1.00 80.11 95 TRP A CA 1
ATOM 4197 C C . TRP B 1 95 ? 134.170 174.924 164.807 1.00 80.11 95 TRP A C 1
ATOM 4198 O O . TRP B 1 95 ? 134.069 174.825 166.033 1.00 80.11 95 TRP A O 1
ATOM 4209 N N . ASN B 1 96 ? 134.738 173.967 164.066 1.00 76.34 96 ASN A N 1
ATOM 4210 C CA . ASN B 1 96 ? 135.347 172.776 164.660 1.00 76.34 96 ASN A CA 1
ATOM 4211 C C . ASN B 1 96 ? 136.797 172.983 165.070 1.00 76.34 96 ASN A C 1
ATOM 4212 O O . ASN B 1 96 ? 137.499 172.002 165.340 1.00 76.34 96 ASN A O 1
ATOM 4217 N N . LYS B 1 97 ? 137.265 174.228 165.104 1.00 75.57 97 LYS A N 1
ATOM 4218 C CA . LYS B 1 97 ? 138.489 174.568 165.811 1.00 75.57 97 LYS A CA 1
ATOM 4219 C C . LYS B 1 97 ? 138.195 175.127 167.190 1.00 75.57 97 LYS A C 1
ATOM 4220 O O . LYS B 1 97 ? 139.080 175.129 168.051 1.00 75.57 97 LYS A O 1
ATOM 4226 N N . ILE B 1 98 ? 136.974 175.617 167.398 1.00 74.29 98 ILE A N 1
ATOM 4227 C CA . ILE B 1 98 ? 136.513 175.981 168.726 1.00 74.29 98 ILE A CA 1
ATOM 4228 C C . ILE B 1 98 ? 136.134 174.733 169.518 1.00 74.29 98 ILE A C 1
ATOM 4229 O O . ILE B 1 98 ? 136.224 174.735 170.752 1.00 74.29 98 ILE A O 1
ATOM 4234 N N . PHE B 1 99 ? 135.757 173.645 168.834 1.00 73.60 99 PHE A N 1
ATOM 4235 C CA . PHE B 1 99 ? 135.426 172.393 169.507 1.00 73.60 99 PHE A CA 1
ATOM 4236 C C . PHE B 1 99 ? 136.650 171.689 170.057 1.00 73.60 99 PHE A C 1
ATOM 4237 O O . PHE B 1 99 ? 136.572 171.063 171.119 1.00 73.60 99 PHE A O 1
ATOM 4245 N N . VAL B 1 100 ? 137.779 171.769 169.360 1.00 70.75 100 VAL A N 1
ATOM 4246 C CA . VAL B 1 100 ? 138.990 171.182 169.908 1.00 70.75 100 VAL A CA 1
ATOM 4247 C C . VAL B 1 100 ? 139.564 172.066 171.009 1.00 70.75 100 VAL A C 1
ATOM 4248 O O . VAL B 1 100 ? 140.274 171.566 171.886 1.00 70.75 100 VAL A O 1
ATOM 4252 N N . LEU B 1 101 ? 139.226 173.359 171.024 1.00 66.29 101 LEU A N 1
ATOM 4253 C CA . LEU B 1 101 ? 139.605 174.245 172.115 1.00 66.29 101 LEU A CA 1
ATOM 4254 C C . LEU B 1 101 ? 138.781 173.979 173.365 1.00 66.29 101 LEU A C 1
ATOM 4255 O O . LEU B 1 101 ? 139.332 173.924 174.467 1.00 66.29 101 LEU A O 1
ATOM 4260 N N . ALA B 1 102 ? 137.472 173.784 173.210 1.00 62.74 102 ALA A N 1
ATOM 4261 C CA . ALA B 1 102 ? 136.600 173.493 174.339 1.00 62.74 102 ALA A CA 1
ATOM 4262 C C . ALA B 1 102 ? 136.768 172.078 174.878 1.00 62.74 102 ALA A C 1
ATOM 4263 O O . ALA B 1 102 ? 136.171 171.756 175.909 1.00 62.74 102 ALA A O 1
ATOM 4265 N N . CYS B 1 103 ? 137.537 171.225 174.204 1.00 63.08 103 CYS A N 1
ATOM 4266 C CA . CYS B 1 103 ? 137.898 169.919 174.733 1.00 63.08 103 CYS A CA 1
ATOM 4267 C C . CYS B 1 103 ? 139.225 169.932 175.470 1.00 63.08 103 CYS A C 1
ATOM 4268 O O . CYS B 1 103 ? 139.613 168.903 176.030 1.00 63.08 103 CYS A O 1
ATOM 4271 N N . ILE B 1 104 ? 139.938 171.057 175.464 1.00 58.77 104 ILE A N 1
ATOM 4272 C CA . ILE B 1 104 ? 141.106 171.224 176.318 1.00 58.77 104 ILE A CA 1
ATOM 4273 C C . ILE B 1 104 ? 140.664 171.996 177.551 1.00 58.77 104 ILE A C 1
ATOM 4274 O O . ILE B 1 104 ? 141.190 171.787 178.647 1.00 58.77 104 ILE A O 1
ATOM 4279 N N . ILE B 1 105 ? 139.696 172.897 177.371 1.00 57.30 105 ILE A N 1
ATOM 4280 C CA . ILE B 1 105 ? 139.055 173.555 178.504 1.00 57.30 105 ILE A CA 1
ATOM 4281 C C . ILE B 1 105 ? 138.308 172.532 179.356 1.00 57.30 105 ILE A C 1
ATOM 4282 O O . ILE B 1 105 ? 138.287 172.629 180.588 1.00 57.30 105 ILE A O 1
ATOM 4287 N N . ALA B 1 106 ? 137.743 171.500 178.722 1.00 55.65 106 ALA A N 1
ATOM 4288 C CA . ALA B 1 106 ? 136.983 170.487 179.449 1.00 55.65 106 ALA A CA 1
ATOM 4289 C C . ALA B 1 106 ? 137.883 169.616 180.316 1.00 55.65 106 ALA A C 1
ATOM 4290 O O . ALA B 1 106 ? 137.521 169.279 181.448 1.00 55.65 106 ALA A O 1
ATOM 4292 N N . VAL B 1 107 ? 139.057 169.231 179.809 1.00 51.77 107 VAL A N 1
ATOM 4293 C CA . VAL B 1 107 ? 139.973 168.432 180.620 1.00 51.77 107 VAL A CA 1
ATOM 4294 C C . VAL B 1 107 ? 140.803 169.282 181.566 1.00 51.77 107 VAL A C 1
ATOM 4295 O O . VAL B 1 107 ? 141.491 168.731 182.433 1.00 51.77 107 VAL A O 1
ATOM 4299 N N . SER B 1 108 ? 140.761 170.606 181.426 1.00 48.61 108 SER A N 1
ATOM 4300 C CA . SER B 1 108 ? 141.380 171.522 182.374 1.00 48.61 108 SER A CA 1
ATOM 4301 C C . SER B 1 108 ? 140.455 171.884 183.526 1.00 48.61 108 SER A C 1
ATOM 4302 O O . SER B 1 108 ? 140.814 172.731 184.347 1.00 48.61 108 SER A O 1
ATOM 4305 N N . LEU B 1 109 ? 139.270 171.281 183.595 1.00 48.27 109 LEU A N 1
ATOM 4306 C CA . LEU B 1 109 ? 138.329 171.549 184.669 1.00 48.27 109 LEU A CA 1
ATOM 4307 C C . LEU B 1 109 ? 137.820 170.295 185.358 1.00 48.27 109 LEU A C 1
ATOM 4308 O O . LEU B 1 109 ? 137.147 170.412 186.387 1.00 48.27 109 LEU A O 1
ATOM 4313 N N . ASP B 1 110 ? 138.094 169.116 184.825 1.00 50.09 110 ASP A N 1
ATOM 4314 C CA . ASP B 1 110 ? 137.798 167.853 185.490 1.00 50.09 110 ASP A CA 1
ATOM 4315 C C . ASP B 1 110 ? 138.557 167.636 186.806 1.00 50.09 110 ASP A C 1
ATOM 4316 O O . ASP B 1 110 ? 137.963 167.071 187.734 1.00 50.09 110 ASP A O 1
ATOM 4321 N N . PRO B 1 111 ? 139.835 168.035 186.970 1.00 38.55 111 PRO A N 1
ATOM 4322 C CA . PRO B 1 111 ? 140.442 167.909 188.305 1.00 38.55 111 PRO A CA 1
ATOM 4323 C C . PRO B 1 111 ? 139.935 168.898 189.341 1.00 38.55 111 PRO A C 1
ATOM 4324 O O . PRO B 1 111 ? 140.360 168.809 190.497 1.00 38.55 111 PRO A O 1
ATOM 4328 N N . LEU B 1 112 ? 139.064 169.841 188.978 1.00 39.16 112 LEU A N 1
ATOM 4329 C CA . LEU B 1 112 ? 138.492 170.745 189.970 1.00 39.16 112 LEU A CA 1
ATOM 4330 C C . LEU B 1 112 ? 137.548 170.037 190.931 1.00 39.16 112 LEU A C 1
ATOM 4331 O O . LEU B 1 112 ? 137.317 170.543 192.032 1.00 39.16 112 LEU A O 1
ATOM 4336 N N . PHE B 1 113 ? 137.004 168.883 190.548 1.00 41.38 113 PHE A N 1
ATOM 4337 C CA . PHE B 1 113 ? 136.202 168.094 191.473 1.00 41.38 113 PHE A CA 1
ATOM 4338 C C . PHE B 1 113 ? 137.053 167.391 192.518 1.00 41.38 113 PHE A C 1
ATOM 4339 O O . PHE B 1 113 ? 136.517 166.947 193.537 1.00 41.38 113 PHE A O 1
ATOM 4347 N N . PHE B 1 114 ? 138.359 167.274 192.289 1.00 33.91 114 PHE A N 1
ATOM 4348 C CA . PHE B 1 114 ? 139.245 166.697 193.286 1.00 33.91 114 PHE A CA 1
ATOM 4349 C C . PHE B 1 114 ? 139.537 167.662 194.422 1.00 33.91 114 PHE A C 1
ATOM 4350 O O . PHE B 1 114 ? 139.937 167.221 195.502 1.00 33.91 114 PHE A O 1
ATOM 4358 N N . TYR B 1 115 ? 139.331 168.958 194.208 1.00 28.44 115 TYR A N 1
ATOM 4359 C CA . TYR B 1 115 ? 139.493 169.964 195.245 1.00 28.44 115 TYR A CA 1
ATOM 4360 C C . TYR B 1 115 ? 138.251 170.120 196.112 1.00 28.44 115 TYR A C 1
ATOM 4361 O O . TYR B 1 115 ? 138.249 170.952 197.022 1.00 28.44 115 TYR A O 1
ATOM 4370 N N . VAL B 1 116 ? 137.206 169.342 195.854 1.00 37.92 116 VAL A N 1
ATOM 4371 C CA . VAL B 1 116 ? 135.945 169.409 196.594 1.00 37.92 116 VAL A CA 1
ATOM 4372 C C . VAL B 1 116 ? 136.041 168.769 197.984 1.00 37.92 116 VAL A C 1
ATOM 4373 O O . VAL B 1 116 ? 135.551 169.399 198.935 1.00 37.92 116 VAL A O 1
ATOM 4377 N N . PRO B 1 117 ? 136.633 167.575 198.204 1.00 35.53 117 PRO A N 1
ATOM 4378 C CA . PRO B 1 117 ? 136.747 167.094 199.588 1.00 35.53 117 PRO A CA 1
ATOM 4379 C C . PRO B 1 117 ? 137.709 167.928 200.412 1.00 35.53 117 PRO A C 1
ATOM 4380 O O . PRO B 1 117 ? 138.677 168.498 199.909 1.00 35.53 117 PRO A O 1
ATOM 4384 N N . ILE B 1 118 ? 137.403 168.020 201.700 1.00 40.18 118 ILE A N 1
ATOM 4385 C CA . ILE B 1 118 ? 138.107 168.919 202.596 1.00 40.18 118 ILE A CA 1
ATOM 4386 C C . ILE B 1 118 ? 138.310 168.166 203.903 1.00 40.18 118 ILE A C 1
ATOM 4387 O O . ILE B 1 118 ? 137.596 167.212 204.215 1.00 40.18 118 ILE A O 1
ATOM 4392 N N . ILE B 1 119 ? 139.327 168.571 204.648 1.00 42.20 119 ILE A N 1
ATOM 4393 C CA . ILE B 1 119 ? 139.594 167.999 205.957 1.00 42.20 119 ILE A CA 1
ATOM 4394 C C . ILE B 1 119 ? 139.546 169.129 206.969 1.00 42.20 119 ILE A C 1
ATOM 4395 O O . ILE B 1 119 ? 140.275 170.120 206.835 1.00 42.20 119 ILE A O 1
ATOM 4400 N N . ASP B 1 120 ? 138.663 169.001 207.960 1.00 56.43 120 ASP A N 1
ATOM 4401 C CA . ASP B 1 120 ? 138.679 169.902 209.104 1.00 56.43 120 ASP A CA 1
ATOM 4402 C C . ASP B 1 120 ? 139.503 169.264 210.217 1.00 56.43 120 ASP A C 1
ATOM 4403 O O . ASP B 1 120 ? 139.029 168.367 210.927 1.00 56.43 120 ASP A O 1
ATOM 4408 N N . ASP B 1 121 ? 140.710 169.791 210.412 1.00 58.20 121 ASP A N 1
ATOM 4409 C CA . ASP B 1 121 ? 141.757 169.201 211.235 1.00 58.20 121 ASP A CA 1
ATOM 4410 C C . ASP B 1 121 ? 141.504 169.376 212.727 1.00 58.20 121 ASP A C 1
ATOM 4411 O O . ASP B 1 121 ? 142.047 168.608 213.525 1.00 58.20 121 ASP A O 1
ATOM 4416 N N . ALA B 1 122 ? 140.669 170.342 213.121 1.00 60.13 122 ALA A N 1
ATOM 4417 C CA . ALA B 1 122 ? 140.296 170.478 214.526 1.00 60.13 122 ALA A CA 1
ATOM 4418 C C . ALA B 1 122 ? 139.430 169.310 214.977 1.00 60.13 122 ALA A C 1
ATOM 4419 O O . ALA B 1 122 ? 139.729 168.646 215.977 1.00 60.13 122 ALA A O 1
ATOM 4421 N N . LYS B 1 123 ? 138.350 169.048 214.249 1.00 62.18 123 LYS A N 1
ATOM 4422 C CA . LYS B 1 123 ? 137.434 167.968 214.574 1.00 62.18 123 LYS A CA 1
ATOM 4423 C C . LYS B 1 123 ? 137.857 166.624 213.996 1.00 62.18 123 LYS A C 1
ATOM 4424 O O . LYS B 1 123 ? 137.212 165.617 214.309 1.00 62.18 123 LYS A O 1
ATOM 4430 N N . LYS B 1 124 ? 138.922 166.596 213.177 1.00 57.45 124 LYS A N 1
ATOM 4431 C CA . LYS B 1 124 ? 139.462 165.387 212.530 1.00 57.45 124 LYS A CA 1
ATOM 4432 C C . LYS B 1 124 ? 138.404 164.680 211.685 1.00 57.45 124 LYS A C 1
ATOM 4433 O O . LYS B 1 124 ? 138.169 163.478 211.816 1.00 57.45 124 LYS A O 1
ATOM 4439 N N . CYS B 1 125 ? 137.756 165.448 210.815 1.00 55.41 125 CYS A N 1
ATOM 4440 C CA . CYS B 1 125 ? 136.667 164.964 209.984 1.00 55.41 125 CYS A CA 1
ATOM 4441 C C . CYS B 1 125 ? 136.923 165.301 208.524 1.00 55.41 125 CYS A C 1
ATOM 4442 O O . CYS B 1 125 ? 137.506 166.335 208.205 1.00 55.41 125 CYS A O 1
ATOM 4445 N N . LEU B 1 126 ? 136.467 164.419 207.645 1.00 48.87 126 LEU A N 1
ATOM 4446 C CA . LEU B 1 126 ? 136.472 164.678 206.213 1.00 48.87 126 LEU A CA 1
ATOM 4447 C C . LEU B 1 126 ? 135.203 165.435 205.851 1.00 48.87 126 LEU A C 1
ATOM 4448 O O . LEU B 1 126 ? 134.107 165.039 206.250 1.00 48.87 126 LEU A O 1
ATOM 4453 N N . GLY B 1 127 ? 135.353 166.527 205.108 1.00 44.88 127 GLY A N 1
ATOM 4454 C CA . GLY B 1 127 ? 134.207 167.346 204.768 1.00 44.88 127 GLY A CA 1
ATOM 4455 C C . GLY B 1 127 ? 134.090 167.650 203.292 1.00 44.88 127 GLY A C 1
ATOM 4456 O O . GLY B 1 127 ? 134.804 167.075 202.469 1.00 44.88 127 GLY A O 1
ATOM 4457 N N . ILE B 1 128 ? 133.189 168.565 202.949 1.00 47.24 128 ILE A N 1
ATOM 4458 C CA . ILE B 1 128 ? 132.930 168.962 201.571 1.00 47.24 128 ILE A CA 1
ATOM 4459 C C . ILE B 1 128 ? 133.105 170.471 201.473 1.00 47.24 128 ILE A C 1
ATOM 4460 O O . ILE B 1 128 ? 132.565 171.214 202.297 1.00 47.24 128 ILE A O 1
ATOM 4465 N N . ASP B 1 129 ? 133.871 170.917 200.483 1.00 46.72 129 ASP A N 1
ATOM 4466 C CA . ASP B 1 129 ? 133.922 172.332 200.124 1.00 46.72 129 ASP A CA 1
ATOM 4467 C C . ASP B 1 129 ? 132.724 172.612 199.226 1.00 46.72 129 ASP A C 1
ATOM 4468 O O . ASP B 1 129 ? 132.705 172.219 198.059 1.00 46.72 129 ASP A O 1
ATOM 4473 N N . LYS B 1 130 ? 131.711 173.286 199.778 1.00 50.18 130 LYS A N 1
ATOM 4474 C CA . LYS B 1 130 ? 130.444 173.444 199.068 1.00 50.18 130 LYS A CA 1
ATOM 4475 C C . LYS B 1 130 ? 130.541 174.452 197.931 1.00 50.18 130 LYS A C 1
ATOM 4476 O O . LYS B 1 130 ? 129.905 174.265 196.890 1.00 50.18 130 LYS A O 1
ATOM 4482 N N . LYS B 1 131 ? 131.322 175.518 198.100 1.00 49.26 131 LYS A N 1
ATOM 4483 C CA . LYS B 1 131 ? 131.441 176.510 197.039 1.00 49.26 131 LYS A CA 1
ATOM 4484 C C . LYS B 1 131 ? 132.402 176.065 195.942 1.00 49.26 131 LYS A C 1
ATOM 4485 O O . LYS B 1 131 ? 132.264 176.496 194.791 1.00 49.26 131 LYS A O 1
ATOM 4491 N N . MET B 1 132 ? 133.355 175.189 196.263 1.00 47.82 132 MET A N 1
ATOM 4492 C CA . MET B 1 132 ? 134.123 174.521 195.219 1.00 47.82 132 MET A CA 1
ATOM 4493 C C . MET B 1 132 ? 133.258 173.532 194.457 1.00 47.82 132 MET A C 1
ATOM 4494 O O . MET B 1 132 ? 133.474 173.302 193.262 1.00 47.82 132 MET A O 1
ATOM 4499 N N . GLU B 1 133 ? 132.268 172.958 195.134 1.00 51.33 133 GLU A N 1
ATOM 4500 C CA . GLU B 1 133 ? 131.383 171.980 194.525 1.00 51.33 133 GLU A CA 1
ATOM 4501 C C . GLU B 1 133 ? 130.454 172.631 193.508 1.00 51.33 133 GLU A C 1
ATOM 4502 O O . GLU B 1 133 ? 130.049 171.987 192.535 1.00 51.33 133 GLU A O 1
ATOM 4508 N N . ILE B 1 134 ? 130.107 173.901 193.721 1.00 52.96 134 ILE A N 1
ATOM 4509 C CA . ILE B 1 134 ? 129.299 174.651 192.765 1.00 52.96 134 ILE A CA 1
ATOM 4510 C C . ILE B 1 134 ? 130.162 175.175 191.624 1.00 52.96 134 ILE A C 1
ATOM 4511 O O . ILE B 1 134 ? 129.744 175.163 190.460 1.00 52.96 134 ILE A O 1
ATOM 4516 N N . THR B 1 135 ? 131.376 175.636 191.941 1.00 50.54 135 THR A N 1
ATOM 4517 C CA . THR B 1 135 ? 132.274 176.199 190.935 1.00 50.54 135 THR A CA 1
ATOM 4518 C C . THR B 1 135 ? 132.705 175.152 189.914 1.00 50.54 135 THR A C 1
ATOM 4519 O O . THR B 1 135 ? 132.779 175.438 188.715 1.00 50.54 135 THR A O 1
ATOM 4523 N N . ALA B 1 136 ? 132.971 173.929 190.367 1.00 50.79 136 ALA A N 1
ATOM 4524 C CA . ALA B 1 136 ? 133.353 172.876 189.437 1.00 50.79 136 ALA A CA 1
ATOM 4525 C C . ALA B 1 136 ? 132.158 172.366 188.644 1.00 50.79 136 ALA A C 1
ATOM 4526 O O . ALA B 1 136 ? 132.328 171.871 187.526 1.00 50.79 136 ALA A O 1
ATOM 4528 N N . SER B 1 137 ? 130.949 172.482 189.195 1.00 54.65 137 SER A N 1
ATOM 4529 C CA . SER B 1 137 ? 129.770 171.979 188.500 1.00 54.65 137 SER A CA 1
ATOM 4530 C C . SER B 1 137 ? 129.308 172.905 187.385 1.00 54.65 137 SER A C 1
ATOM 4531 O O . SER B 1 137 ? 128.838 172.423 186.350 1.00 54.65 137 SER A O 1
ATOM 4534 N N . VAL B 1 138 ? 129.431 174.218 187.564 1.00 56.18 138 VAL A N 1
ATOM 4535 C CA . VAL B 1 138 ? 129.011 175.144 186.520 1.00 56.18 138 VAL A CA 1
ATOM 4536 C C . VAL B 1 138 ? 130.113 175.416 185.501 1.00 56.18 138 VAL A C 1
ATOM 4537 O O . VAL B 1 138 ? 129.809 175.819 184.369 1.00 56.18 138 VAL A O 1
ATOM 4541 N N . LEU B 1 139 ? 131.380 175.195 185.857 1.00 54.13 139 LEU A N 1
ATOM 4542 C CA . LEU B 1 139 ? 132.441 175.263 184.864 1.00 54.13 139 LEU A CA 1
ATOM 4543 C C . LEU B 1 139 ? 132.448 174.030 183.976 1.00 54.13 139 LEU A C 1
ATOM 4544 O O . LEU B 1 139 ? 132.838 174.113 182.809 1.00 54.13 139 LEU A O 1
ATOM 4549 N N . ARG B 1 140 ? 132.010 172.890 184.503 1.00 58.24 140 ARG A N 1
ATOM 4550 C CA . ARG B 1 140 ? 131.879 171.699 183.678 1.00 58.24 140 ARG A CA 1
ATOM 4551 C C . ARG B 1 140 ? 130.625 171.753 182.822 1.00 58.24 140 ARG A C 1
ATOM 4552 O O . ARG B 1 140 ? 130.635 171.271 181.684 1.00 58.24 140 ARG A O 1
ATOM 4560 N N . SER B 1 141 ? 129.546 172.344 183.339 1.00 61.79 141 SER A N 1
ATOM 4561 C CA . SER B 1 141 ? 128.314 172.438 182.566 1.00 61.79 141 SER A CA 1
ATOM 4562 C C . SER B 1 141 ? 128.479 173.372 181.377 1.00 61.79 141 SER A C 1
ATOM 4563 O O . SER B 1 141 ? 128.101 173.022 180.256 1.00 61.79 141 SER A O 1
ATOM 4566 N N . PHE B 1 142 ? 129.111 174.527 181.585 1.00 63.37 142 PHE A N 1
ATOM 4567 C CA . PHE B 1 142 ? 129.264 175.537 180.547 1.00 63.37 142 PHE A CA 1
ATOM 4568 C C . PHE B 1 142 ? 130.276 175.143 179.475 1.00 63.37 142 PHE A C 1
ATOM 4569 O O . PHE B 1 142 ? 130.346 175.804 178.434 1.00 63.37 142 PHE A O 1
ATOM 4577 N N . THR B 1 143 ? 131.056 174.086 179.699 1.00 62.26 143 THR A N 1
ATOM 4578 C CA . THR B 1 143 ? 131.803 173.466 178.619 1.00 62.26 143 THR A CA 1
ATOM 4579 C C . THR B 1 143 ? 131.180 172.164 178.145 1.00 62.26 143 THR A C 1
ATOM 4580 O O . THR B 1 143 ? 131.655 171.604 177.151 1.00 62.26 143 THR A O 1
ATOM 4584 N N . ASP B 1 144 ? 130.142 171.660 178.816 1.00 65.61 144 ASP A N 1
ATOM 4585 C CA . ASP B 1 144 ? 129.409 170.512 178.301 1.00 65.61 144 ASP A CA 1
ATOM 4586 C C . ASP B 1 144 ? 128.080 170.888 177.659 1.00 65.61 144 ASP A C 1
ATOM 4587 O O . ASP B 1 144 ? 127.496 170.057 176.958 1.00 65.61 144 ASP A O 1
ATOM 4592 N N . VAL B 1 145 ? 127.550 172.097 177.871 1.00 67.07 145 VAL A N 1
ATOM 4593 C CA . VAL B 1 145 ? 126.720 172.616 176.789 1.00 67.07 145 VAL A CA 1
ATOM 4594 C C . VAL B 1 145 ? 127.609 173.498 175.916 1.00 67.07 145 VAL A C 1
ATOM 4595 O O . VAL B 1 145 ? 127.389 174.703 175.749 1.00 67.07 145 VAL A O 1
ATOM 4599 N N . PHE B 1 146 ? 128.582 172.862 175.302 1.00 71.56 146 PHE A N 1
ATOM 4600 C CA . PHE B 1 146 ? 129.289 173.372 174.143 1.00 71.56 146 PHE A CA 1
ATOM 4601 C C . PHE B 1 146 ? 129.722 172.220 173.256 1.00 71.56 146 PHE A C 1
ATOM 4602 O O . PHE B 1 146 ? 130.348 172.455 172.221 1.00 71.56 146 PHE A O 1
ATOM 4610 N N . TYR B 1 147 ? 129.405 170.980 173.637 1.00 72.01 147 TYR A N 1
ATOM 4611 C CA . TYR B 1 147 ? 129.756 169.791 172.880 1.00 72.01 147 TYR A CA 1
ATOM 4612 C C . TYR B 1 147 ? 128.525 168.992 172.470 1.00 72.01 147 TYR A C 1
ATOM 4613 O O . TYR B 1 147 ? 128.635 168.101 171.622 1.00 72.01 147 TYR A O 1
ATOM 4622 N N . VAL B 1 148 ? 127.350 169.297 173.020 1.00 75.65 148 VAL A N 1
ATOM 4623 C CA . VAL B 1 148 ? 126.100 168.863 172.408 1.00 75.65 148 VAL A CA 1
ATOM 4624 C C . VAL B 1 148 ? 125.875 169.579 171.084 1.00 75.65 148 VAL A C 1
ATOM 4625 O O . VAL B 1 148 ? 125.222 169.044 170.184 1.00 75.65 148 VAL A O 1
ATOM 4629 N N . LEU B 1 149 ? 126.434 170.780 170.944 1.00 75.53 149 LEU A N 1
ATOM 4630 C CA . LEU B 1 149 ? 126.544 171.512 169.697 1.00 75.53 149 LEU A CA 1
ATOM 4631 C C . LEU B 1 149 ? 127.447 170.829 168.685 1.00 75.53 149 LEU A C 1
ATOM 4632 O O . LEU B 1 149 ? 127.277 171.045 167.487 1.00 75.53 149 LEU A O 1
ATOM 4637 N N . HIS B 1 150 ? 128.409 170.020 169.137 1.00 73.83 150 HIS A N 1
ATOM 4638 C CA . HIS B 1 150 ? 129.161 169.164 168.227 1.00 73.83 150 HIS A CA 1
ATOM 4639 C C . HIS B 1 150 ? 128.341 167.948 167.811 1.00 73.83 150 HIS A C 1
ATOM 4640 O O . HIS B 1 150 ? 128.510 167.431 166.699 1.00 73.83 150 HIS A O 1
ATOM 4647 N N . ILE B 1 151 ? 127.464 167.473 168.700 1.00 77.86 151 ILE A N 1
ATOM 4648 C CA . ILE B 1 151 ? 126.649 166.301 168.395 1.00 77.86 151 ILE A CA 1
ATOM 4649 C C . ILE B 1 151 ? 125.599 166.642 167.345 1.00 77.86 151 ILE A C 1
ATOM 4650 O O . ILE B 1 151 ? 125.361 165.867 166.411 1.00 77.86 151 ILE A O 1
ATOM 4655 N N . ILE B 1 152 ? 124.994 167.827 167.446 1.00 77.97 152 ILE A N 1
ATOM 4656 C CA . ILE B 1 152 ? 124.019 168.237 166.444 1.00 77.97 152 ILE A CA 1
ATOM 4657 C C . ILE B 1 152 ? 124.682 168.747 165.170 1.00 77.97 152 ILE A C 1
ATOM 4658 O O . ILE B 1 152 ? 124.008 168.866 164.140 1.00 77.97 152 ILE A O 1
ATOM 4663 N N . PHE B 1 153 ? 125.981 169.043 165.198 1.00 77.33 153 PHE A N 1
ATOM 4664 C CA . PHE B 1 153 ? 126.706 169.428 163.986 1.00 77.33 153 PHE A CA 1
ATOM 4665 C C . PHE B 1 153 ? 127.405 168.243 163.349 1.00 77.33 153 PHE A C 1
ATOM 4666 O O . PHE B 1 153 ? 128.204 168.402 162.424 1.00 77.33 153 PHE A O 1
ATOM 4674 N N . GLN B 1 154 ? 127.123 167.039 163.837 1.00 78.09 154 GLN A N 1
ATOM 4675 C CA . GLN B 1 154 ? 127.521 165.824 163.148 1.00 78.09 154 GLN A CA 1
ATOM 4676 C C . GLN B 1 154 ? 126.316 165.077 162.604 1.00 78.09 154 GLN A C 1
ATOM 4677 O O . GLN B 1 154 ? 126.496 164.076 161.904 1.00 78.09 154 GLN A O 1
ATOM 4683 N N . PHE B 1 155 ? 125.102 165.531 162.907 1.00 78.38 155 PHE A N 1
ATOM 4684 C CA . PHE B 1 155 ? 123.897 165.044 162.255 1.00 78.38 155 PHE A CA 1
ATOM 4685 C C . PHE B 1 155 ? 123.652 165.714 160.914 1.00 78.38 155 PHE A C 1
ATOM 4686 O O . PHE B 1 155 ? 122.868 165.198 160.111 1.00 78.38 155 PHE A O 1
ATOM 4694 N N . ARG B 1 156 ? 124.295 166.848 160.662 1.00 76.47 156 ARG A N 1
ATOM 4695 C CA . ARG B 1 156 ? 124.210 167.550 159.390 1.00 76.47 156 ARG A CA 1
ATOM 4696 C C . ARG B 1 156 ? 125.601 167.844 158.849 1.00 76.47 156 ARG A C 1
ATOM 4697 O O . ARG B 1 156 ? 125.901 168.963 158.422 1.00 76.47 156 ARG A O 1
ATOM 4705 N N . THR B 1 157 ? 126.470 166.841 158.870 1.00 79.26 157 THR A N 1
ATOM 4706 C CA . THR B 1 157 ? 127.780 166.905 158.241 1.00 79.26 157 THR A CA 1
ATOM 4707 C C . THR B 1 157 ? 127.753 166.123 156.929 1.00 79.26 157 THR A C 1
ATOM 4708 O O . THR B 1 157 ? 126.718 165.578 156.534 1.00 79.26 157 THR A O 1
ATOM 4712 N N . GLY B 1 158 ? 128.884 166.105 156.238 1.00 80.04 158 GLY A N 1
ATOM 4713 C CA . GLY B 1 158 ? 128.955 165.592 154.887 1.00 80.04 158 GLY A CA 1
ATOM 4714 C C . GLY B 1 158 ? 129.813 164.343 154.724 1.00 80.04 158 GLY A C 1
ATOM 4715 O O . GLY B 1 158 ? 131.034 164.402 154.859 1.00 80.04 158 GLY A O 1
ATOM 4716 N N . PHE B 1 159 ? 129.153 163.231 154.433 1.00 85.06 159 PHE A N 1
ATOM 4717 C CA . PHE B 1 159 ? 129.820 162.054 153.890 1.00 85.06 159 PHE A CA 1
ATOM 4718 C C . PHE B 1 159 ? 130.017 162.246 152.387 1.00 85.06 159 PHE A C 1
ATOM 4719 O O . PHE B 1 159 ? 129.303 163.016 151.741 1.00 85.06 159 PHE A O 1
ATOM 4727 N N . ILE B 1 160 ? 131.014 161.560 151.826 1.00 85.47 160 ILE A N 1
ATOM 4728 C CA . ILE B 1 160 ? 131.263 161.711 150.396 1.00 85.47 160 ILE A CA 1
ATOM 4729 C C . ILE B 1 160 ? 130.996 160.429 149.604 1.00 85.47 160 ILE A C 1
ATOM 4730 O O . ILE B 1 160 ? 130.040 160.383 148.819 1.00 85.47 160 ILE A O 1
ATOM 4735 N N . ALA B 1 161 ? 131.765 159.370 149.846 1.00 84.84 161 ALA A N 1
ATOM 4736 C CA . ALA B 1 161 ? 131.715 158.137 149.060 1.00 84.84 161 ALA A CA 1
ATOM 4737 C C . ALA B 1 161 ? 132.569 157.093 149.766 1.00 84.84 161 ALA A C 1
ATOM 4738 O O . ALA B 1 161 ? 133.125 157.340 150.841 1.00 84.84 161 ALA A O 1
ATOM 4740 N N . PRO B 1 162 ? 132.685 155.929 149.138 1.00 82.63 162 PRO A N 1
ATOM 4741 C CA . PRO B 1 162 ? 133.551 154.867 149.630 1.00 82.63 162 PRO A CA 1
ATOM 4742 C C . PRO B 1 162 ? 135.015 155.209 149.375 1.00 82.63 162 PRO A C 1
ATOM 4743 O O . PRO B 1 162 ? 135.337 155.918 148.420 1.00 82.63 162 PRO A O 1
ATOM 4747 N N . GLY B 1 170 ? 134.093 162.603 145.061 1.00 73.48 170 GLY A N 1
ATOM 4748 C CA . GLY B 1 170 ? 134.000 163.851 144.318 1.00 73.48 170 GLY A CA 1
ATOM 4749 C C . GLY B 1 170 ? 132.664 164.531 144.576 1.00 73.48 170 GLY A C 1
ATOM 4750 O O . GLY B 1 170 ? 132.514 165.732 144.358 1.00 73.48 170 GLY A O 1
ATOM 4751 N N . VAL B 1 171 ? 131.692 163.751 145.044 1.00 78.95 171 VAL A N 1
ATOM 4752 C CA . VAL B 1 171 ? 130.349 164.245 145.321 1.00 78.95 171 VAL A CA 1
ATOM 4753 C C . VAL B 1 171 ? 130.007 163.945 146.771 1.00 78.95 171 VAL A C 1
ATOM 4754 O O . VAL B 1 171 ? 130.096 162.792 147.202 1.00 78.95 171 VAL A O 1
ATOM 4758 N N . LEU B 1 172 ? 129.617 164.975 147.517 1.00 81.41 172 LEU A N 1
ATOM 4759 C CA . LEU B 1 172 ? 129.246 164.809 148.918 1.00 81.41 172 LEU A CA 1
ATOM 4760 C C . LEU B 1 172 ? 127.821 164.279 149.045 1.00 81.41 172 LEU A C 1
ATOM 4761 O O . LEU B 1 172 ? 127.042 164.330 148.092 1.00 81.41 172 LEU A O 1
ATOM 4766 N N . VAL B 1 173 ? 127.496 163.730 150.219 1.00 81.96 173 VAL A N 1
ATOM 4767 C CA . VAL B 1 173 ? 126.128 163.306 150.532 1.00 81.96 173 VAL A CA 1
ATOM 4768 C C . VAL B 1 173 ? 125.438 164.361 151.395 1.00 81.96 173 VAL A C 1
ATOM 4769 O O . VAL B 1 173 ? 125.851 164.612 152.533 1.00 81.96 173 VAL A O 1
ATOM 4773 N N . GLU B 1 174 ? 124.358 164.971 150.871 1.00 82.00 174 GLU A N 1
ATOM 4774 C CA . GLU B 1 174 ? 123.629 165.993 151.625 1.00 82.00 174 GLU A CA 1
ATOM 4775 C C . GLU B 1 174 ? 122.379 165.420 152.295 1.00 82.00 174 GLU A C 1
ATOM 4776 O O . GLU B 1 174 ? 121.494 166.174 152.710 1.00 82.00 174 GLU A O 1
ATOM 4782 N N . ASP B 1 175 ? 122.272 164.103 152.400 1.00 85.01 175 ASP A N 1
ATOM 4783 C CA . ASP B 1 175 ? 121.027 163.469 152.803 1.00 85.01 175 ASP A CA 1
ATOM 4784 C C . ASP B 1 175 ? 121.151 162.874 154.199 1.00 85.01 175 ASP A C 1
ATOM 4785 O O . ASP B 1 175 ? 122.125 162.187 154.520 1.00 85.01 175 ASP A O 1
ATOM 4790 N N . LYS B 1 176 ? 120.137 163.135 155.028 1.00 83.89 176 LYS A N 1
ATOM 4791 C CA . LYS B 1 176 ? 120.085 162.586 156.379 1.00 83.89 176 LYS A CA 1
ATOM 4792 C C . LYS B 1 176 ? 119.709 161.105 156.347 1.00 83.89 176 LYS A C 1
ATOM 4793 O O . LYS B 1 176 ? 119.502 160.510 155.281 1.00 83.89 176 LYS A O 1
ATOM 4799 N N . ARG B 1 177 ? 119.677 160.508 157.550 1.00 84.97 177 ARG A N 1
ATOM 4800 C CA . ARG B 1 177 ? 119.455 159.074 157.824 1.00 84.97 177 ARG A CA 1
ATOM 4801 C C . ARG B 1 177 ? 120.589 158.169 157.307 1.00 84.97 177 ARG A C 1
ATOM 4802 O O . ARG B 1 177 ? 120.532 156.951 157.481 1.00 84.97 177 ARG A O 1
ATOM 4810 N N . GLU B 1 178 ? 121.618 158.736 156.675 1.00 84.24 178 GLU A N 1
ATOM 4811 C CA . GLU B 1 178 ? 122.885 158.042 156.480 1.00 84.24 178 GLU A CA 1
ATOM 4812 C C . GLU B 1 178 ? 124.030 158.884 157.019 1.00 84.24 178 GLU A C 1
ATOM 4813 O O . GLU B 1 178 ? 125.103 158.357 157.321 1.00 84.24 178 GLU A O 1
ATOM 4819 N N . ILE B 1 179 ? 123.823 160.193 157.127 1.00 82.42 179 ILE A N 1
ATOM 4820 C CA . ILE B 1 179 ? 124.680 160.980 158.001 1.00 82.42 179 ILE A CA 1
ATOM 4821 C C . ILE B 1 179 ? 124.433 160.588 159.449 1.00 82.42 179 ILE A C 1
ATOM 4822 O O . ILE B 1 179 ? 125.371 160.355 160.222 1.00 82.42 179 ILE A O 1
ATOM 4827 N N . ALA B 1 180 ? 123.164 160.484 159.829 1.00 80.83 180 ALA A N 1
ATOM 4828 C CA . ALA B 1 180 ? 122.800 159.947 161.135 1.00 80.83 180 ALA A CA 1
ATOM 4829 C C . ALA B 1 180 ? 122.552 158.446 161.081 1.00 80.83 180 ALA A C 1
ATOM 4830 O O . ALA B 1 180 ? 121.528 157.953 161.552 1.00 80.83 180 ALA A O 1
ATOM 4832 N N . LYS B 1 181 ? 123.479 157.705 160.465 1.00 83.25 181 LYS A N 1
ATOM 4833 C CA . LYS B 1 181 ? 123.679 156.300 160.807 1.00 83.25 181 LYS A CA 1
ATOM 4834 C C . LYS B 1 181 ? 125.146 155.898 160.883 1.00 83.25 181 LYS A C 1
ATOM 4835 O O . LYS B 1 181 ? 125.451 154.910 161.556 1.00 83.25 181 LYS A O 1
ATOM 4841 N N . ARG B 1 182 ? 126.069 156.612 160.228 1.00 83.51 182 ARG A N 1
ATOM 4842 C CA . ARG B 1 182 ? 127.475 156.264 160.379 1.00 83.51 182 ARG A CA 1
ATOM 4843 C C . ARG B 1 182 ? 128.043 156.916 161.634 1.00 83.51 182 ARG A C 1
ATOM 4844 O O . ARG B 1 182 ? 128.877 156.314 162.319 1.00 83.51 182 ARG A O 1
ATOM 4852 N N . TYR B 1 183 ? 127.560 158.126 161.955 1.00 79.79 183 TYR A N 1
ATOM 4853 C CA . TYR B 1 183 ? 127.877 158.776 163.224 1.00 79.79 183 TYR A CA 1
ATOM 4854 C C . TYR B 1 183 ? 127.437 157.919 164.403 1.00 79.79 183 TYR A C 1
ATOM 4855 O O . TYR B 1 183 ? 128.191 157.754 165.366 1.00 79.79 183 TYR A O 1
ATOM 4864 N N . LEU B 1 184 ? 126.254 157.308 164.313 1.00 79.07 184 LEU A N 1
ATOM 4865 C CA . LEU B 1 184 ? 125.786 156.379 165.336 1.00 79.07 184 LEU A CA 1
ATOM 4866 C C . LEU B 1 184 ? 126.483 155.024 165.291 1.00 79.07 184 LEU A C 1
ATOM 4867 O O . LEU B 1 184 ? 126.181 154.169 166.131 1.00 79.07 184 LEU A O 1
ATOM 4872 N N . SER B 1 185 ? 127.398 154.804 164.349 1.00 79.53 185 SER A N 1
ATOM 4873 C CA . SER B 1 185 ? 128.211 153.601 164.314 1.00 79.53 185 SER A CA 1
ATOM 4874 C C . SER B 1 185 ? 129.690 153.896 164.504 1.00 79.53 185 SER A C 1
ATOM 4875 O O . SER B 1 185 ? 130.483 152.955 164.625 1.00 79.53 185 SER A O 1
ATOM 4878 N N . SER B 1 186 ? 130.085 155.170 164.531 1.00 79.54 186 SER A N 1
ATOM 4879 C CA . SER B 1 186 ? 131.491 155.545 164.646 1.00 79.54 186 SER A CA 1
ATOM 4880 C C . SER B 1 186 ? 131.801 156.306 165.928 1.00 79.54 186 SER A C 1
ATOM 4881 O O . SER B 1 186 ? 132.679 155.878 166.682 1.00 79.54 186 SER A O 1
ATOM 4884 N N . HIS B 1 187 ? 131.138 157.444 166.191 1.00 79.28 187 HIS A N 1
ATOM 4885 C CA . HIS B 1 187 ? 131.523 158.259 167.337 1.00 79.28 187 HIS A CA 1
ATOM 4886 C C . HIS B 1 187 ? 130.378 158.826 168.163 1.00 79.28 187 HIS A C 1
ATOM 4887 O O . HIS B 1 187 ? 130.635 159.741 168.951 1.00 79.28 187 HIS A O 1
ATOM 4894 N N . PHE B 1 188 ? 129.139 158.349 168.021 1.00 76.89 188 PHE A N 1
ATOM 4895 C CA . PHE B 1 188 ? 128.036 159.023 168.709 1.00 76.89 188 PHE A CA 1
ATOM 4896 C C . PHE B 1 188 ? 128.008 158.699 170.196 1.00 76.89 188 PHE A C 1
ATOM 4897 O O . PHE B 1 188 ? 127.721 159.576 171.019 1.00 76.89 188 PHE A O 1
ATOM 4905 N N . ILE B 1 189 ? 128.281 157.448 170.566 1.00 74.94 189 ILE A N 1
ATOM 4906 C CA . ILE B 1 189 ? 128.175 157.097 171.979 1.00 74.94 189 ILE A CA 1
ATOM 4907 C C . ILE B 1 189 ? 129.360 157.643 172.770 1.00 74.94 189 ILE A C 1
ATOM 4908 O O . ILE B 1 189 ? 129.198 158.039 173.929 1.00 74.94 189 ILE A O 1
ATOM 4913 N N . ILE B 1 190 ? 130.542 157.723 172.159 1.00 72.35 190 ILE A N 1
ATOM 4914 C CA . ILE B 1 190 ? 131.703 158.283 172.839 1.00 72.35 190 ILE A CA 1
ATOM 4915 C C . ILE B 1 190 ? 131.527 159.785 173.013 1.00 72.35 190 ILE A C 1
ATOM 4916 O O . ILE B 1 190 ? 131.958 160.369 174.013 1.00 72.35 190 ILE A O 1
ATOM 4921 N N . ASP B 1 191 ? 130.832 160.422 172.070 1.00 72.49 191 ASP A N 1
ATOM 4922 C CA . ASP B 1 191 ? 130.495 161.830 172.212 1.00 72.49 191 ASP A CA 1
ATOM 4923 C C . ASP B 1 191 ? 129.387 162.051 173.235 1.00 72.49 191 ASP A C 1
ATOM 4924 O O . ASP B 1 191 ? 129.268 163.153 173.779 1.00 72.49 191 ASP A O 1
ATOM 4929 N N . ILE B 1 192 ? 128.560 161.037 173.507 1.00 71.21 192 ILE A N 1
ATOM 4930 C CA . ILE B 1 192 ? 127.497 161.216 174.493 1.00 71.21 192 ILE A CA 1
ATOM 4931 C C . ILE B 1 192 ? 127.895 160.671 175.868 1.00 71.21 192 ILE A C 1
ATOM 4932 O O . ILE B 1 192 ? 127.385 161.160 176.884 1.00 71.21 192 ILE A O 1
ATOM 4937 N N . LEU B 1 193 ? 128.818 159.703 175.936 1.00 70.11 193 LEU A N 1
ATOM 4938 C CA . LEU B 1 193 ? 129.396 159.322 177.219 1.00 70.11 193 LEU A CA 1
ATOM 4939 C C . LEU B 1 193 ? 130.353 160.365 177.776 1.00 70.11 193 LEU A C 1
ATOM 4940 O O . LEU B 1 193 ? 130.620 160.351 178.981 1.00 70.11 193 LEU A O 1
ATOM 4945 N N . ALA B 1 194 ? 130.877 161.259 176.942 1.00 66.59 194 ALA A N 1
ATOM 4946 C CA . ALA B 1 194 ? 131.794 162.297 177.380 1.00 66.59 194 ALA A CA 1
ATOM 4947 C C . ALA B 1 194 ? 131.087 163.566 177.817 1.00 66.59 194 ALA A C 1
ATOM 4948 O O . ALA B 1 194 ? 131.710 164.417 178.458 1.00 66.59 194 ALA A O 1
ATOM 4950 N N . VAL B 1 195 ? 129.810 163.718 177.490 1.00 66.56 195 VAL A N 1
ATOM 4951 C CA . VAL B 1 195 ? 129.107 164.976 177.699 1.00 66.56 195 VAL A CA 1
ATOM 4952 C C . VAL B 1 195 ? 128.036 164.854 178.774 1.00 66.56 195 VAL A C 1
ATOM 4953 O O . VAL B 1 195 ? 127.423 165.869 179.142 1.00 66.56 195 VAL A O 1
ATOM 4957 N N . LEU B 1 196 ? 127.802 163.648 179.297 1.00 66.90 196 LEU A N 1
ATOM 4958 C CA . LEU B 1 196 ? 126.807 163.439 180.341 1.00 66.90 196 LEU A CA 1
ATOM 4959 C C . LEU B 1 196 ? 127.204 164.182 181.611 1.00 66.90 196 LEU A C 1
ATOM 4960 O O . LEU B 1 196 ? 128.359 164.081 182.046 1.00 66.90 196 LEU A O 1
ATOM 4965 N N . PRO B 1 197 ? 126.289 164.920 182.239 1.00 64.87 197 PRO A N 1
ATOM 4966 C CA . PRO B 1 197 ? 126.635 165.683 183.450 1.00 64.87 197 PRO A CA 1
ATOM 4967 C C . PRO B 1 197 ? 126.672 164.812 184.702 1.00 64.87 197 PRO A C 1
ATOM 4968 O O . PRO B 1 197 ? 125.976 165.062 185.686 1.00 64.87 197 PRO A O 1
ATOM 4972 N N . LEU B 1 198 ? 127.514 163.783 184.670 1.00 63.47 198 LEU A N 1
ATOM 4973 C CA . LEU B 1 198 ? 127.652 162.789 185.729 1.00 63.47 198 LEU A CA 1
ATOM 4974 C C . LEU B 1 198 ? 128.176 163.342 187.060 1.00 63.47 198 LEU A C 1
ATOM 4975 O O . LEU B 1 198 ? 127.654 162.926 188.100 1.00 63.47 198 LEU A O 1
ATOM 4980 N N . PRO B 1 199 ? 129.178 164.242 187.120 1.00 61.74 199 PRO A N 1
ATOM 4981 C CA . PRO B 1 199 ? 129.490 164.817 188.439 1.00 61.74 199 PRO A CA 1
ATOM 4982 C C . PRO B 1 199 ? 128.446 165.800 188.932 1.00 61.74 199 PRO A C 1
ATOM 4983 O O . PRO B 1 199 ? 128.183 165.844 190.137 1.00 61.74 199 PRO A O 1
ATOM 4987 N N . GLN B 1 200 ? 127.841 166.591 188.043 1.00 64.75 200 GLN A N 1
ATOM 4988 C CA . GLN B 1 200 ? 126.818 167.542 188.475 1.00 64.75 200 GLN A CA 1
ATOM 4989 C C . GLN B 1 200 ? 125.544 166.844 188.932 1.00 64.75 200 GLN A C 1
ATOM 4990 O O . GLN B 1 200 ? 124.839 167.359 189.805 1.00 64.75 200 GLN A O 1
ATOM 4996 N N . MET B 1 201 ? 125.229 165.686 188.360 1.00 71.15 201 MET A N 1
ATOM 4997 C CA . MET B 1 201 ? 124.016 164.979 188.748 1.00 71.15 201 MET A CA 1
ATOM 4998 C C . MET B 1 201 ? 124.223 164.075 189.952 1.00 71.15 201 MET A C 1
ATOM 4999 O O . MET B 1 201 ? 123.263 163.808 190.680 1.00 71.15 201 MET A O 1
ATOM 5004 N N . VAL B 1 202 ? 125.447 163.600 190.193 1.00 67.92 202 VAL A N 1
ATOM 5005 C CA . VAL B 1 202 ? 125.665 162.845 191.421 1.00 67.92 202 VAL A CA 1
ATOM 5006 C C . VAL B 1 202 ? 125.695 163.794 192.617 1.00 67.92 202 VAL A C 1
ATOM 5007 O O . VAL B 1 202 ? 125.312 163.411 193.721 1.00 67.92 202 VAL A O 1
ATOM 5011 N N . ILE B 1 203 ? 126.057 165.060 192.405 1.00 64.82 203 ILE A N 1
ATOM 5012 C CA . ILE B 1 203 ? 126.084 166.020 193.501 1.00 64.82 203 ILE A CA 1
ATOM 5013 C C . ILE B 1 203 ? 124.667 166.449 193.868 1.00 64.82 203 ILE A C 1
ATOM 5014 O O . ILE B 1 203 ? 124.308 166.507 195.051 1.00 64.82 203 ILE A O 1
ATOM 5019 N N . LEU B 1 204 ? 123.825 166.706 192.868 1.00 70.32 204 LEU A N 1
ATOM 5020 C CA . LEU B 1 204 ? 122.488 167.228 193.121 1.00 70.32 204 LEU A CA 1
ATOM 5021 C C . LEU B 1 204 ? 121.451 166.151 193.428 1.00 70.32 204 LEU A C 1
ATOM 5022 O O . LEU B 1 204 ? 120.519 166.415 194.195 1.00 70.32 204 LEU A O 1
ATOM 5027 N N . ILE B 1 205 ? 121.567 164.953 192.853 1.00 74.66 205 ILE A N 1
ATOM 5028 C CA . ILE B 1 205 ? 120.525 163.932 192.939 1.00 74.66 205 ILE A CA 1
ATOM 5029 C C . ILE B 1 205 ? 120.966 162.735 193.780 1.00 74.66 205 ILE A C 1
ATOM 5030 O O . ILE B 1 205 ? 120.294 162.365 194.743 1.00 74.66 205 ILE A O 1
ATOM 5035 N N . ILE B 1 206 ? 122.092 162.112 193.426 1.00 73.53 206 ILE A N 1
ATOM 5036 C CA . ILE B 1 206 ? 122.383 160.761 193.905 1.00 73.53 206 ILE A CA 1
ATOM 5037 C C . ILE B 1 206 ? 122.939 160.779 195.327 1.00 73.53 206 ILE A C 1
ATOM 5038 O O . ILE B 1 206 ? 122.565 159.947 196.161 1.00 73.53 206 ILE A O 1
ATOM 5043 N N . ILE B 1 207 ? 123.839 161.726 195.620 1.00 71.93 207 ILE A N 1
ATOM 5044 C CA . ILE B 1 207 ? 124.443 161.782 196.961 1.00 71.93 207 ILE A CA 1
ATOM 5045 C C . ILE B 1 207 ? 123.464 162.154 198.067 1.00 71.93 207 ILE A C 1
ATOM 5046 O O . ILE B 1 207 ? 123.507 161.505 199.128 1.00 71.93 207 ILE A O 1
ATOM 5051 N N . PRO B 1 208 ? 122.528 163.114 197.916 1.00 76.01 208 PRO A N 1
ATOM 5052 C CA . PRO B 1 208 ? 121.534 163.310 198.991 1.00 76.01 208 PRO A CA 1
ATOM 5053 C C . PRO B 1 208 ? 120.529 162.172 199.168 1.00 76.01 208 PRO A C 1
ATOM 5054 O O . PRO B 1 208 ? 119.754 162.216 200.131 1.00 76.01 208 PRO A O 1
ATOM 5058 N N . HIS B 1 209 ? 120.511 161.166 198.296 1.00 79.06 209 HIS A N 1
ATOM 5059 C CA . HIS B 1 209 ? 119.652 160.000 198.472 1.00 79.06 209 HIS A CA 1
ATOM 5060 C C . HIS B 1 209 ? 120.462 158.710 198.532 1.00 79.06 209 HIS A C 1
ATOM 5061 O O . HIS B 1 209 ? 120.004 157.660 198.079 1.00 79.06 209 HIS A O 1
ATOM 5068 N N . MET B 1 210 ? 121.664 158.770 199.095 1.00 77.52 210 MET A N 1
ATOM 5069 C CA . MET B 1 210 ? 122.516 157.600 199.234 1.00 77.52 210 MET A CA 1
ATOM 5070 C C . MET B 1 210 ? 122.641 157.229 200.708 1.00 77.52 210 MET A C 1
ATOM 5071 O O . MET B 1 210 ? 122.196 157.957 201.599 1.00 77.52 210 MET A O 1
ATOM 5076 N N . ARG B 1 211 ? 123.261 156.080 200.958 1.00 80.43 211 ARG A N 1
ATOM 5077 C CA . ARG B 1 211 ? 123.337 155.492 202.289 1.00 80.43 211 ARG A CA 1
ATOM 5078 C C . ARG B 1 211 ? 124.763 155.591 202.812 1.00 80.43 211 ARG A C 1
ATOM 5079 O O . ARG B 1 211 ? 125.707 155.155 202.147 1.00 80.43 211 ARG A O 1
ATOM 5087 N N . GLY B 1 212 ? 124.910 156.169 204.001 1.00 72.35 212 GLY A N 1
ATOM 5088 C CA . GLY B 1 212 ? 126.211 156.386 204.595 1.00 72.35 212 GLY A CA 1
ATOM 5089 C C . GLY B 1 212 ? 126.415 157.843 204.947 1.00 72.35 212 GLY A C 1
ATOM 5090 O O . GLY B 1 212 ? 125.456 158.548 205.270 1.00 72.35 212 GLY A O 1
ATOM 5091 N N . SER B 1 213 ? 127.657 158.306 204.882 1.00 63.08 213 SER A N 1
ATOM 5092 C CA . SER B 1 213 ? 127.970 159.702 205.140 1.00 63.08 213 SER A CA 1
ATOM 5093 C C . SER B 1 213 ? 128.018 160.482 203.837 1.00 63.08 213 SER A C 1
ATOM 5094 O O . SER B 1 213 ? 128.524 159.990 202.828 1.00 63.08 213 SER A O 1
ATOM 5097 N N . SER B 1 214 ? 127.503 161.712 203.876 1.00 58.46 214 SER A N 1
ATOM 5098 C CA . SER B 1 214 ? 127.475 162.540 202.676 1.00 58.46 214 SER A CA 1
ATOM 5099 C C . SER B 1 214 ? 128.869 162.993 202.268 1.00 58.46 214 SER A C 1
ATOM 5100 O O . SER B 1 214 ? 129.118 163.226 201.082 1.00 58.46 214 SER A O 1
ATOM 5103 N N . SER B 1 215 ? 129.790 163.101 203.225 1.00 55.96 215 SER A N 1
ATOM 5104 C CA . SER B 1 215 ? 131.149 163.534 202.921 1.00 55.96 215 SER A CA 1
ATOM 5105 C C . SER B 1 215 ? 131.984 162.414 202.320 1.00 55.96 215 SER A C 1
ATOM 5106 O O . SER B 1 215 ? 132.778 162.655 201.405 1.00 55.96 215 SER A O 1
ATOM 5109 N N . LEU B 1 216 ? 131.836 161.192 202.832 1.00 57.14 216 LEU A N 1
ATOM 5110 C CA . LEU B 1 216 ? 132.550 160.062 202.253 1.00 57.14 216 LEU A CA 1
ATOM 5111 C C . LEU B 1 216 ? 131.971 159.674 200.900 1.00 57.14 216 LEU A C 1
ATOM 5112 O O . LEU B 1 216 ? 132.716 159.262 200.005 1.00 57.14 216 LEU A O 1
ATOM 5117 N N . ASN B 1 217 ? 130.653 159.810 200.730 1.00 59.25 217 ASN A N 1
ATOM 5118 C CA . ASN B 1 217 ? 130.039 159.507 199.441 1.00 59.25 217 ASN A CA 1
ATOM 5119 C C . ASN B 1 217 ? 130.427 160.533 198.387 1.00 59.25 217 ASN A C 1
ATOM 5120 O O . ASN B 1 217 ? 130.594 160.184 197.216 1.00 59.25 217 ASN A O 1
ATOM 5125 N N . THR B 1 218 ? 130.579 161.800 198.781 1.00 53.67 218 THR A N 1
ATOM 5126 C CA . THR B 1 218 ? 130.992 162.826 197.829 1.00 53.67 218 THR A CA 1
ATOM 5127 C C . THR B 1 218 ? 132.433 162.621 197.386 1.00 53.67 218 THR A C 1
ATOM 5128 O O . THR B 1 218 ? 132.753 162.792 196.205 1.00 53.67 218 THR A O 1
ATOM 5132 N N . LYS B 1 219 ? 133.310 162.230 198.311 1.00 50.51 219 LYS A N 1
ATOM 5133 C CA . LYS B 1 219 ? 134.701 161.978 197.954 1.00 50.51 219 LYS A CA 1
ATOM 5134 C C . LYS B 1 219 ? 134.831 160.736 197.083 1.00 50.51 219 LYS A C 1
ATOM 5135 O O . LYS B 1 219 ? 135.649 160.704 196.162 1.00 50.51 219 LYS A O 1
ATOM 5141 N N . ASN B 1 220 ? 134.013 159.715 197.340 1.00 55.18 220 ASN A N 1
ATOM 5142 C CA . ASN B 1 220 ? 134.158 158.457 196.615 1.00 55.18 220 ASN A CA 1
ATOM 5143 C C . ASN B 1 220 ? 133.476 158.498 195.253 1.00 55.18 220 ASN A C 1
ATOM 5144 O O . ASN B 1 220 ? 133.982 157.908 194.293 1.00 55.18 220 ASN A O 1
ATOM 5149 N N . MET B 1 221 ? 132.330 159.175 195.146 1.00 57.20 221 MET A N 1
ATOM 5150 C CA . MET B 1 221 ? 131.649 159.263 193.858 1.00 57.20 221 MET A CA 1
ATOM 5151 C C . MET B 1 221 ? 132.399 160.176 192.901 1.00 57.20 221 MET A C 1
ATOM 5152 O O . MET B 1 221 ? 132.630 159.814 191.744 1.00 57.20 221 MET A O 1
ATOM 5157 N N . LEU B 1 222 ? 132.802 161.361 193.370 1.00 51.90 222 LEU A N 1
ATOM 5158 C CA . LEU B 1 222 ? 133.530 162.298 192.522 1.00 51.90 222 LEU A CA 1
ATOM 5159 C C . LEU B 1 222 ? 134.921 161.802 192.156 1.00 51.90 222 LEU A C 1
ATOM 5160 O O . LEU B 1 222 ? 135.478 162.262 191.160 1.00 51.90 222 LEU A O 1
ATOM 5165 N N . LYS B 1 223 ? 135.504 160.898 192.938 1.00 52.05 223 LYS A N 1
ATOM 5166 C CA . LYS B 1 223 ? 136.779 160.322 192.532 1.00 52.05 223 LYS A CA 1
ATOM 5167 C C . LYS B 1 223 ? 136.595 159.359 191.369 1.00 52.05 223 LYS A C 1
ATOM 5168 O O . LYS B 1 223 ? 137.362 159.396 190.402 1.00 52.05 223 LYS A O 1
ATOM 5174 N N . PHE B 1 224 ? 135.559 158.523 191.423 1.00 56.96 224 PHE A N 1
ATOM 5175 C CA . PHE B 1 224 ? 135.383 157.457 190.446 1.00 56.96 224 PHE A CA 1
ATOM 5176 C C . PHE B 1 224 ? 134.606 157.889 189.212 1.00 56.96 224 PHE A C 1
ATOM 5177 O O . PHE B 1 224 ? 134.828 157.334 188.131 1.00 56.96 224 PHE A O 1
ATOM 5185 N N . ILE B 1 225 ? 133.693 158.851 189.342 1.00 56.92 225 ILE A N 1
ATOM 5186 C CA . ILE B 1 225 ? 132.969 159.340 188.173 1.00 56.92 225 ILE A CA 1
ATOM 5187 C C . ILE B 1 225 ? 133.896 160.157 187.281 1.00 56.92 225 ILE A C 1
ATOM 5188 O O . ILE B 1 225 ? 133.868 160.028 186.051 1.00 56.92 225 ILE A O 1
ATOM 5193 N N . VAL B 1 226 ? 134.778 160.957 187.886 1.00 54.48 226 VAL A N 1
ATOM 5194 C CA . VAL B 1 226 ? 135.825 161.628 187.124 1.00 54.48 226 VAL A CA 1
ATOM 5195 C C . VAL B 1 226 ? 136.845 160.617 186.597 1.00 54.48 226 VAL A C 1
ATOM 5196 O O . VAL B 1 226 ? 137.468 160.862 185.565 1.00 54.48 226 VAL A O 1
ATOM 5200 N N . PHE B 1 227 ? 136.972 159.443 187.223 1.00 57.47 227 PHE A N 1
ATOM 5201 C CA . PHE B 1 227 ? 137.758 158.367 186.617 1.00 57.47 227 PHE A CA 1
ATOM 5202 C C . PHE B 1 227 ? 137.029 157.752 185.430 1.00 57.47 227 PHE A C 1
ATOM 5203 O O . PHE B 1 227 ? 137.618 157.536 184.367 1.00 57.47 227 PHE A O 1
ATOM 5211 N N . PHE B 1 228 ? 135.747 157.430 185.608 1.00 61.69 228 PHE A N 1
ATOM 5212 C CA . PHE B 1 228 ? 135.048 156.635 184.607 1.00 61.69 228 PHE A CA 1
ATOM 5213 C C . PHE B 1 228 ? 134.591 157.481 183.428 1.00 61.69 228 PHE A C 1
ATOM 5214 O O . PHE B 1 228 ? 134.303 156.939 182.356 1.00 61.69 228 PHE A O 1
ATOM 5222 N N . GLN B 1 229 ? 134.513 158.796 183.597 1.00 63.79 229 GLN A N 1
ATOM 5223 C CA . GLN B 1 229 ? 134.273 159.684 182.471 1.00 63.79 229 GLN A CA 1
ATOM 5224 C C . GLN B 1 229 ? 135.562 160.277 181.926 1.00 63.79 229 GLN A C 1
ATOM 5225 O O . GLN B 1 229 ? 135.515 161.069 180.981 1.00 63.79 229 GLN A O 1
ATOM 5231 N N . TYR B 1 230 ? 136.709 159.904 182.487 1.00 69.43 230 TYR A N 1
ATOM 5232 C CA . TYR B 1 230 ? 137.985 160.362 181.962 1.00 69.43 230 TYR A CA 1
ATOM 5233 C C . TYR B 1 230 ? 138.336 159.683 180.653 1.00 69.43 230 TYR A C 1
ATOM 5234 O O . TYR B 1 230 ? 138.989 160.301 179.806 1.00 69.43 230 TYR A O 1
ATOM 5243 N N . ILE B 1 231 ? 137.917 158.435 180.468 1.00 69.50 231 ILE A N 1
ATOM 5244 C CA . ILE B 1 231 ? 138.191 157.736 179.218 1.00 69.50 231 ILE A CA 1
ATOM 5245 C C . ILE B 1 231 ? 137.392 158.292 178.034 1.00 69.50 231 ILE A C 1
ATOM 5246 O O . ILE B 1 231 ? 138.055 158.645 177.048 1.00 69.50 231 ILE A O 1
ATOM 5251 N N . PRO B 1 232 ? 136.053 158.462 178.031 1.00 67.45 232 PRO A N 1
ATOM 5252 C CA . PRO B 1 232 ? 135.425 158.980 176.807 1.00 67.45 232 PRO A CA 1
ATOM 5253 C C . PRO B 1 232 ? 135.681 160.459 176.555 1.00 67.45 232 PRO A C 1
ATOM 5254 O O . PRO B 1 232 ? 135.473 160.912 175.423 1.00 67.45 232 PRO A O 1
ATOM 5258 N N . ARG B 1 233 ? 136.151 161.217 177.545 1.00 63.21 233 ARG A N 1
ATOM 5259 C CA . ARG B 1 233 ? 136.533 162.600 177.306 1.00 63.21 233 ARG A CA 1
ATOM 5260 C C . ARG B 1 233 ? 137.926 162.728 176.704 1.00 63.21 233 ARG A C 1
ATOM 5261 O O . ARG B 1 233 ? 138.337 163.845 176.376 1.00 63.21 233 ARG A O 1
ATOM 5269 N N . PHE B 1 234 ? 138.652 161.622 176.540 1.00 69.94 234 PHE A N 1
ATOM 5270 C CA . PHE B 1 234 ? 139.911 161.631 175.806 1.00 69.94 234 PHE A CA 1
ATOM 5271 C C . PHE B 1 234 ? 139.894 160.828 174.514 1.00 69.94 234 PHE A C 1
ATOM 5272 O O . PHE B 1 234 ? 140.714 161.098 173.635 1.00 69.94 234 PHE A O 1
ATOM 5280 N N . ILE B 1 235 ? 139.007 159.840 174.358 1.00 73.33 235 ILE A N 1
ATOM 5281 C CA . ILE B 1 235 ? 138.871 159.247 173.031 1.00 73.33 235 ILE A CA 1
ATOM 5282 C C . ILE B 1 235 ? 137.798 159.957 172.225 1.00 73.33 235 ILE A C 1
ATOM 5283 O O . ILE B 1 235 ? 137.391 159.456 171.173 1.00 73.33 235 ILE A O 1
ATOM 5288 N N . ARG B 1 236 ? 137.274 161.078 172.722 1.00 69.41 236 ARG A N 1
ATOM 5289 C CA . ARG B 1 236 ? 136.517 161.975 171.864 1.00 69.41 236 ARG A CA 1
ATOM 5290 C C . ARG B 1 236 ? 137.407 163.007 171.188 1.00 69.41 236 ARG A C 1
ATOM 5291 O O . ARG B 1 236 ? 136.954 163.679 170.255 1.00 69.41 236 ARG A O 1
ATOM 5299 N N . ILE B 1 237 ? 138.657 163.148 171.634 1.00 74.28 237 ILE A N 1
ATOM 5300 C CA . ILE B 1 237 ? 139.585 164.093 171.022 1.00 74.28 237 ILE A CA 1
ATOM 5301 C C . ILE B 1 237 ? 140.511 163.407 170.026 1.00 74.28 237 ILE A C 1
ATOM 5302 O O . ILE B 1 237 ? 141.120 164.093 169.188 1.00 74.28 237 ILE A O 1
ATOM 5307 N N . TYR B 1 238 ? 140.617 162.081 170.070 1.00 79.04 238 TYR A N 1
ATOM 5308 C CA . TYR B 1 238 ? 141.322 161.304 169.056 1.00 79.04 238 TYR A CA 1
ATOM 5309 C C . TYR B 1 238 ? 140.671 161.382 167.667 1.00 79.04 238 TYR A C 1
ATOM 5310 O O . TYR B 1 238 ? 141.405 161.614 166.697 1.00 79.04 238 TYR A O 1
ATOM 5319 N N . PRO B 1 239 ? 139.347 161.208 167.480 1.00 79.43 239 PRO A N 1
ATOM 5320 C CA . PRO B 1 239 ? 138.827 161.352 166.113 1.00 79.43 239 PRO A CA 1
ATOM 5321 C C . PRO B 1 239 ? 138.662 162.794 165.691 1.00 79.43 239 PRO A C 1
ATOM 5322 O O . PRO B 1 239 ? 138.713 163.085 164.490 1.00 79.43 239 PRO A O 1
ATOM 5326 N N . LEU B 1 240 ? 138.461 163.710 166.635 1.00 76.53 240 LEU A N 1
ATOM 5327 C CA . LEU B 1 240 ? 138.317 165.109 166.262 1.00 76.53 240 LEU A CA 1
ATOM 5328 C C . LEU B 1 240 ? 139.659 165.713 165.866 1.00 76.53 240 LEU A C 1
ATOM 5329 O O . LEU B 1 240 ? 139.688 166.674 165.091 1.00 76.53 240 LEU A O 1
ATOM 5334 N N . TYR B 1 241 ? 140.770 165.149 166.349 1.00 81.29 241 TYR A N 1
ATOM 5335 C CA . TYR B 1 241 ? 142.084 165.539 165.852 1.00 81.29 241 TYR A CA 1
ATOM 5336 C C . TYR B 1 241 ? 142.426 164.868 164.532 1.00 81.29 241 TYR A C 1
ATOM 5337 O O . TYR B 1 241 ? 143.127 165.466 163.708 1.00 81.29 241 TYR A O 1
ATOM 5346 N N . LYS B 1 242 ? 141.951 163.638 164.312 1.00 81.64 242 LYS A N 1
ATOM 5347 C CA . LYS B 1 242 ? 142.052 163.015 162.997 1.00 81.64 242 LYS A CA 1
ATOM 5348 C C . LYS B 1 242 ? 141.213 163.742 161.955 1.00 81.64 242 LYS A C 1
ATOM 5349 O O . LYS B 1 242 ? 141.492 163.619 160.757 1.00 81.64 242 LYS A O 1
ATOM 5355 N N . GLU B 1 243 ? 140.198 164.488 162.382 1.00 79.53 243 GLU A N 1
ATOM 5356 C CA . GLU B 1 243 ? 139.409 165.311 161.482 1.00 79.53 243 GLU A CA 1
ATOM 5357 C C . GLU B 1 243 ? 140.127 166.594 161.082 1.00 79.53 243 GLU A C 1
ATOM 5358 O O . GLU B 1 243 ? 139.845 167.134 160.007 1.00 79.53 243 GLU A O 1
ATOM 5364 N N . VAL B 1 244 ? 141.073 167.079 161.891 1.00 79.56 244 VAL A N 1
ATOM 5365 C CA . VAL B 1 244 ? 141.801 168.297 161.550 1.00 79.56 244 VAL A CA 1
ATOM 5366 C C . VAL B 1 244 ? 143.234 168.022 161.118 1.00 79.56 244 VAL A C 1
ATOM 5367 O O . VAL B 1 244 ? 143.976 168.971 160.832 1.00 79.56 244 VAL A O 1
ATOM 5371 N N . THR B 1 245 ? 143.649 166.758 161.066 1.00 82.45 245 THR A N 1
ATOM 5372 C CA . THR B 1 245 ? 144.818 166.364 160.292 1.00 82.45 245 THR A CA 1
ATOM 5373 C C . THR B 1 245 ? 144.460 166.065 158.841 1.00 82.45 245 THR A C 1
ATOM 5374 O O . THR B 1 245 ? 145.339 165.692 158.057 1.00 82.45 245 THR A O 1
ATOM 5378 N N . ARG B 1 246 ? 143.190 166.226 158.471 1.00 81.13 246 ARG A N 1
ATOM 5379 C CA . ARG B 1 246 ? 142.706 166.081 157.099 1.00 81.13 246 ARG A CA 1
ATOM 5380 C C . ARG B 1 246 ? 141.978 167.379 156.762 1.00 81.13 246 ARG A C 1
ATOM 5381 O O . ARG B 1 246 ? 140.757 167.465 156.910 1.00 81.13 246 ARG A O 1
ATOM 5389 N N . THR B 1 247 ? 142.727 168.381 156.317 1.00 74.74 247 THR A N 1
ATOM 5390 C CA . THR B 1 247 ? 142.147 169.681 155.992 1.00 74.74 247 THR A CA 1
ATOM 5391 C C . THR B 1 247 ? 142.463 170.088 154.557 1.00 74.74 247 THR A C 1
ATOM 5392 O O . THR B 1 247 ? 141.764 170.912 153.967 1.00 74.74 247 THR A O 1
ATOM 5396 N N . THR B 1 252 ? 145.878 175.145 164.523 1.00 74.31 252 THR A N 1
ATOM 5397 C CA . THR B 1 252 ? 146.643 175.929 163.560 1.00 74.31 252 THR A CA 1
ATOM 5398 C C . THR B 1 252 ? 148.090 175.470 163.522 1.00 74.31 252 THR A C 1
ATOM 5399 O O . THR B 1 252 ? 148.488 174.586 164.276 1.00 74.31 252 THR A O 1
ATOM 5403 N N . GLU B 1 253 ? 148.877 176.069 162.634 1.00 65.18 253 GLU A N 1
ATOM 5404 C CA . GLU B 1 253 ? 150.309 175.822 162.584 1.00 65.18 253 GLU A CA 1
ATOM 5405 C C . GLU B 1 253 ? 151.059 177.144 162.495 1.00 65.18 253 GLU A C 1
ATOM 5406 O O . GLU B 1 253 ? 150.646 178.055 161.772 1.00 65.18 253 GLU A O 1
ATOM 5412 N N . THR B 1 254 ? 152.123 177.251 163.280 1.00 57.68 254 THR A N 1
ATOM 5413 C CA . THR B 1 254 ? 153.226 178.167 163.053 1.00 57.68 254 THR A CA 1
ATOM 5414 C C . THR B 1 254 ? 154.497 177.390 163.352 1.00 57.68 254 THR A C 1
ATOM 5415 O O . THR B 1 254 ? 154.451 176.197 163.659 1.00 57.68 254 THR A O 1
ATOM 5419 N N . ALA B 1 255 ? 155.639 178.065 163.237 1.00 54.23 255 ALA A N 1
ATOM 5420 C CA . ALA B 1 255 ? 156.899 177.413 163.567 1.00 54.23 255 ALA A CA 1
ATOM 5421 C C . ALA B 1 255 ? 157.023 177.128 165.059 1.00 54.23 255 ALA A C 1
ATOM 5422 O O . ALA B 1 255 ? 157.685 176.156 165.440 1.00 54.23 255 ALA A O 1
ATOM 5424 N N . TRP B 1 256 ? 156.389 177.937 165.904 1.00 52.78 256 TRP A N 1
ATOM 5425 C CA . TRP B 1 256 ? 156.501 177.811 167.350 1.00 52.78 256 TRP A CA 1
ATOM 5426 C C . TRP B 1 256 ? 155.267 177.209 168.008 1.00 52.78 256 TRP A C 1
ATOM 5427 O O . TRP B 1 256 ? 155.233 177.117 169.239 1.00 52.78 256 TRP A O 1
ATOM 5438 N N . ALA B 1 257 ? 154.248 176.823 167.235 1.00 46.83 257 ALA A N 1
ATOM 5439 C CA . ALA B 1 257 ? 153.003 176.352 167.832 1.00 46.83 257 ALA A CA 1
ATOM 5440 C C . ALA B 1 257 ? 153.143 174.983 168.473 1.00 46.83 257 ALA A C 1
ATOM 5441 O O . ALA B 1 257 ? 152.419 174.687 169.427 1.00 46.83 257 ALA A O 1
ATOM 5443 N N . GLY B 1 258 ? 154.051 174.142 167.977 1.00 42.35 258 GLY A N 1
ATOM 5444 C CA . GLY B 1 258 ? 154.306 172.873 168.628 1.00 42.35 258 GLY A CA 1
ATOM 5445 C C . GLY B 1 258 ? 154.979 173.005 169.971 1.00 42.35 258 GLY A C 1
ATOM 5446 O O . GLY B 1 258 ? 154.786 172.148 170.835 1.00 42.35 258 GLY A O 1
ATOM 5447 N N . ALA B 1 259 ? 155.762 174.066 170.159 1.00 40.99 259 ALA A N 1
ATOM 5448 C CA . ALA B 1 259 ? 156.384 174.379 171.435 1.00 40.99 259 ALA A CA 1
ATOM 5449 C C . ALA B 1 259 ? 155.449 175.114 172.385 1.00 40.99 259 ALA A C 1
ATOM 5450 O O . ALA B 1 259 ? 155.531 174.907 173.599 1.00 40.99 259 ALA A O 1
ATOM 5452 N N . ALA B 1 260 ? 154.566 175.970 171.863 1.00 37.30 260 ALA A N 1
ATOM 5453 C CA . ALA B 1 260 ? 153.612 176.664 172.721 1.00 37.30 260 ALA A CA 1
ATOM 5454 C C . ALA B 1 260 ? 152.512 175.732 173.209 1.00 37.30 260 ALA A C 1
ATOM 5455 O O . ALA B 1 260 ? 152.015 175.896 174.327 1.00 37.30 260 ALA A O 1
ATOM 5457 N N . PHE B 1 261 ? 152.109 174.765 172.385 1.00 38.51 261 PHE A N 1
ATOM 5458 C CA . PHE B 1 261 ? 151.185 173.735 172.844 1.00 38.51 261 PHE A CA 1
ATOM 5459 C C . PHE B 1 261 ? 151.875 172.781 173.806 1.00 38.51 261 PHE A C 1
ATOM 5460 O O . PHE B 1 261 ? 151.229 172.221 174.699 1.00 38.51 261 PHE A O 1
ATOM 5468 N N . ASN B 1 262 ? 153.179 172.586 173.630 1.00 38.01 262 ASN A N 1
ATOM 5469 C CA . ASN B 1 262 ? 153.964 171.784 174.557 1.00 38.01 262 ASN A CA 1
ATOM 5470 C C . ASN B 1 262 ? 154.063 172.449 175.919 1.00 38.01 262 ASN A C 1
ATOM 5471 O O . ASN B 1 262 ? 153.990 171.776 176.953 1.00 38.01 262 ASN A O 1
ATOM 5476 N N . LEU B 1 263 ? 154.250 173.768 175.935 1.00 34.47 263 LEU A N 1
ATOM 5477 C CA . LEU B 1 263 ? 154.327 174.498 177.191 1.00 34.47 263 LEU A CA 1
ATOM 5478 C C . LEU B 1 263 ? 152.973 174.541 177.882 1.00 34.47 263 LEU A C 1
ATOM 5479 O O . LEU B 1 263 ? 152.907 174.545 179.113 1.00 34.47 263 LEU A O 1
ATOM 5484 N N . PHE B 1 264 ? 151.889 174.545 177.107 1.00 34.04 264 PHE A N 1
ATOM 5485 C CA . PHE B 1 264 ? 150.560 174.436 177.690 1.00 34.04 264 PHE A CA 1
ATOM 5486 C C . PHE B 1 264 ? 150.296 173.031 178.213 1.00 34.04 264 PHE A C 1
ATOM 5487 O O . PHE B 1 264 ? 149.493 172.855 179.135 1.00 34.04 264 PHE A O 1
ATOM 5495 N N . LEU B 1 265 ? 150.950 172.021 177.637 1.00 33.15 265 LEU A N 1
ATOM 5496 C CA . LEU B 1 265 ? 150.778 170.657 178.121 1.00 33.15 265 LEU A CA 1
ATOM 5497 C C . LEU B 1 265 ? 151.488 170.429 179.447 1.00 33.15 265 LEU A C 1
ATOM 5498 O O . LEU B 1 265 ? 151.105 169.525 180.192 1.00 33.15 265 LEU A O 1
ATOM 5503 N N . TYR B 1 266 ? 152.541 171.200 179.736 1.00 30.50 266 TYR A N 1
ATOM 5504 C CA . TYR B 1 266 ? 153.075 171.253 181.094 1.00 30.50 266 TYR A CA 1
ATOM 5505 C C . TYR B 1 266 ? 152.031 171.754 182.074 1.00 30.50 266 TYR A C 1
ATOM 5506 O O . TYR B 1 266 ? 151.814 171.145 183.122 1.00 30.50 266 TYR A O 1
ATOM 5515 N N . MET B 1 267 ? 151.377 172.868 181.741 1.00 31.46 267 MET A N 1
ATOM 5516 C CA . MET B 1 267 ? 150.453 173.514 182.666 1.00 31.46 267 MET A CA 1
ATOM 5517 C C . MET B 1 267 ? 149.212 172.670 182.895 1.00 31.46 267 MET A C 1
ATOM 5518 O O . MET B 1 267 ? 148.672 172.643 184.005 1.00 31.46 267 MET A O 1
ATOM 5523 N N . LEU B 1 268 ? 148.746 171.972 181.859 1.00 27.78 268 LEU A N 1
ATOM 5524 C CA . LEU B 1 268 ? 147.589 171.105 182.021 1.00 27.78 268 LEU A CA 1
ATOM 5525 C C . LEU B 1 268 ? 147.941 169.873 182.838 1.00 27.78 268 LEU A C 1
ATOM 5526 O O . LEU B 1 268 ? 147.181 169.481 183.727 1.00 27.78 268 LEU A O 1
ATOM 5531 N N . ALA B 1 269 ? 149.101 169.270 182.575 1.00 22.88 269 ALA A N 1
ATOM 5532 C CA . ALA B 1 269 ? 149.498 168.075 183.314 1.00 22.88 269 ALA A CA 1
ATOM 5533 C C . ALA B 1 269 ? 149.877 168.401 184.752 1.00 22.88 269 ALA A C 1
ATOM 5534 O O . ALA B 1 269 ? 149.627 167.598 185.652 1.00 22.88 269 ALA A O 1
ATOM 5536 N N . SER B 1 270 ? 150.481 169.572 184.986 1.00 24.58 270 SER A N 1
ATOM 5537 C CA . SER B 1 270 ? 150.796 169.998 186.349 1.00 24.58 270 SER A CA 1
ATOM 5538 C C . SER B 1 270 ? 149.535 170.240 187.159 1.00 24.58 270 SER A C 1
ATOM 5539 O O . SER B 1 270 ? 149.503 169.982 188.366 1.00 24.58 270 SER A O 1
ATOM 5542 N N . HIS B 1 271 ? 148.492 170.751 186.512 1.00 26.46 271 HIS A N 1
ATOM 5543 C CA . HIS B 1 271 ? 147.226 170.959 187.196 1.00 26.46 271 HIS A CA 1
ATOM 5544 C C . HIS B 1 271 ? 146.521 169.634 187.461 1.00 26.46 271 HIS A C 1
ATOM 5545 O O . HIS B 1 271 ? 145.890 169.463 188.508 1.00 26.46 271 HIS A O 1
ATOM 5552 N N . VAL B 1 272 ? 146.627 168.684 186.529 1.00 23.36 272 VAL A N 1
ATOM 5553 C CA . VAL B 1 272 ? 146.012 167.374 186.719 1.00 23.36 272 VAL A CA 1
ATOM 5554 C C . VAL B 1 272 ? 146.739 166.602 187.814 1.00 23.36 272 VAL A C 1
ATOM 5555 O O . VAL B 1 272 ? 146.110 166.070 188.734 1.00 23.36 272 VAL A O 1
ATOM 5559 N N . PHE B 1 273 ? 148.074 166.566 187.751 1.00 22.27 273 PHE A N 1
ATOM 5560 C CA . PHE B 1 273 ? 148.861 165.811 188.720 1.00 22.27 273 PHE A CA 1
ATOM 5561 C C . PHE B 1 273 ? 148.788 166.407 190.116 1.00 22.27 273 PHE A C 1
ATOM 5562 O O . PHE B 1 273 ? 148.845 165.670 191.103 1.00 22.27 273 PHE A O 1
ATOM 5570 N N . GLY B 1 274 ? 148.655 167.728 190.221 1.00 21.02 274 GLY A N 1
ATOM 5571 C CA . GLY B 1 274 ? 148.591 168.352 191.527 1.00 21.02 274 GLY A CA 1
ATOM 5572 C C . GLY B 1 274 ? 147.256 168.222 192.217 1.00 21.02 274 GLY A C 1
ATOM 5573 O O . GLY B 1 274 ? 147.200 168.186 193.448 1.00 21.02 274 GLY A O 1
ATOM 5574 N N . ALA B 1 275 ? 146.170 168.162 191.456 1.00 22.29 275 ALA A N 1
ATOM 5575 C CA . ALA B 1 275 ? 144.873 167.896 192.060 1.00 22.29 275 ALA A CA 1
ATOM 5576 C C . ALA B 1 275 ? 144.694 166.422 192.379 1.00 22.29 275 ALA A C 1
ATOM 5577 O O . ALA B 1 275 ? 143.934 166.077 193.288 1.00 22.29 275 ALA A O 1
ATOM 5579 N N . PHE B 1 276 ? 145.368 165.548 191.632 1.00 24.15 276 PHE A N 1
ATOM 5580 C CA . PHE B 1 276 ? 145.459 164.146 192.017 1.00 24.15 276 PHE A CA 1
ATOM 5581 C C . PHE B 1 276 ? 146.215 163.992 193.324 1.00 24.15 276 PHE A C 1
ATOM 5582 O O . PHE B 1 276 ? 145.808 163.223 194.200 1.00 24.15 276 PHE A O 1
ATOM 5590 N N . TRP B 1 277 ? 147.321 164.722 193.465 1.00 15.43 277 TRP A N 1
ATOM 5591 C CA . TRP B 1 277 ? 148.105 164.720 194.691 1.00 15.43 277 TRP A CA 1
ATOM 5592 C C . TRP B 1 277 ? 147.330 165.301 195.860 1.00 15.43 277 TRP A C 1
ATOM 5593 O O . TRP B 1 277 ? 147.511 164.856 196.995 1.00 15.43 277 TRP A O 1
ATOM 5604 N N . TYR B 1 278 ? 146.488 166.302 195.600 1.00 20.38 278 TYR A N 1
ATOM 5605 C CA . TYR B 1 278 ? 145.619 166.849 196.635 1.00 20.38 278 TYR A CA 1
ATOM 5606 C C . TYR B 1 278 ? 144.638 165.801 197.138 1.00 20.38 278 TYR A C 1
ATOM 5607 O O . TYR B 1 278 ? 144.450 165.639 198.347 1.00 20.38 278 TYR A O 1
ATOM 5616 N N . LEU B 1 279 ? 143.985 165.094 196.214 1.00 26.88 279 LEU A N 1
ATOM 5617 C CA . LEU B 1 279 ? 142.962 164.129 196.593 1.00 26.88 279 LEU A CA 1
ATOM 5618 C C . LEU B 1 279 ? 143.575 162.891 197.229 1.00 26.88 279 LEU A C 1
ATOM 5619 O O . LEU B 1 279 ? 143.019 162.343 198.185 1.00 26.88 279 LEU A O 1
ATOM 5624 N N . PHE B 1 280 ? 144.727 162.445 196.727 1.00 27.26 280 PHE A N 1
ATOM 5625 C CA . PHE B 1 280 ? 145.401 161.300 197.324 1.00 27.26 280 PHE A CA 1
ATOM 5626 C C . PHE B 1 280 ? 145.988 161.623 198.691 1.00 27.26 280 PHE A C 1
ATOM 5627 O O . PHE B 1 280 ? 146.166 160.712 199.501 1.00 27.26 280 PHE A O 1
ATOM 5635 N N . SER B 1 281 ? 146.291 162.894 198.962 1.00 26.52 281 SER A N 1
ATOM 5636 C CA . SER B 1 281 ? 146.749 163.283 200.291 1.00 26.52 281 SER A CA 1
ATOM 5637 C C . SER B 1 281 ? 145.617 163.214 201.302 1.00 26.52 281 SER A C 1
ATOM 5638 O O . SER B 1 281 ? 145.832 162.836 202.458 1.00 26.52 281 SER A O 1
ATOM 5641 N N . ILE B 1 282 ? 144.409 163.592 200.886 1.00 30.04 282 ILE A N 1
ATOM 5642 C CA . ILE B 1 282 ? 143.247 163.524 201.761 1.00 30.04 282 ILE A CA 1
ATOM 5643 C C . ILE B 1 282 ? 142.867 162.074 202.018 1.00 30.04 282 ILE A C 1
ATOM 5644 O O . ILE B 1 282 ? 142.522 161.696 203.144 1.00 30.04 282 ILE A O 1
ATOM 5649 N N . GLU B 1 283 ? 142.987 161.226 200.997 1.00 35.60 283 GLU A N 1
ATOM 5650 C CA . GLU B 1 283 ? 142.638 159.822 201.148 1.00 35.60 283 GLU A CA 1
ATOM 5651 C C . GLU B 1 283 ? 143.643 159.068 202.007 1.00 35.60 283 GLU A C 1
ATOM 5652 O O . GLU B 1 283 ? 143.264 158.113 202.686 1.00 35.60 283 GLU A O 1
ATOM 5658 N N . ARG B 1 284 ? 144.913 159.476 202.005 1.00 33.15 284 ARG A N 1
ATOM 5659 C CA . ARG B 1 284 ? 145.881 158.812 202.870 1.00 33.15 284 ARG A CA 1
ATOM 5660 C C . ARG B 1 284 ? 145.704 159.205 204.327 1.00 33.15 284 ARG A C 1
ATOM 5661 O O . ARG B 1 284 ? 146.016 158.410 205.218 1.00 33.15 284 ARG A O 1
ATOM 5669 N N . GLU B 1 285 ? 145.213 160.414 204.596 1.00 38.30 285 GLU A N 1
ATOM 5670 C CA . GLU B 1 285 ? 144.939 160.788 205.976 1.00 38.30 285 GLU A CA 1
ATOM 5671 C C . GLU B 1 285 ? 143.680 160.119 206.504 1.00 38.30 285 GLU A C 1
ATOM 5672 O O . GLU B 1 285 ? 143.616 159.780 207.689 1.00 38.30 285 GLU A O 1
ATOM 5678 N N . THR B 1 286 ? 142.681 159.898 205.651 1.00 40.60 286 THR A N 1
ATOM 5679 C CA . THR B 1 286 ? 141.490 159.190 206.097 1.00 40.60 286 THR A CA 1
ATOM 5680 C C . THR B 1 286 ? 141.724 157.689 206.194 1.00 40.60 286 THR A C 1
ATOM 5681 O O . THR B 1 286 ? 141.055 157.023 206.986 1.00 40.60 286 THR A O 1
ATOM 5685 N N . VAL B 1 287 ? 142.657 157.147 205.408 1.00 41.31 287 VAL A N 1
ATOM 5686 C CA . VAL B 1 287 ? 143.075 155.758 205.580 1.00 41.31 287 VAL A CA 1
ATOM 5687 C C . VAL B 1 287 ? 143.788 155.585 206.916 1.00 41.31 287 VAL A C 1
ATOM 5688 O O . VAL B 1 287 ? 143.594 154.583 207.616 1.00 41.31 287 VAL A O 1
ATOM 5692 N N . CYS B 1 288 ? 144.578 156.587 207.312 1.00 44.38 288 CYS A N 1
ATOM 5693 C CA . CYS B 1 288 ? 145.172 156.603 208.644 1.00 44.38 288 CYS A CA 1
ATOM 5694 C C . CYS B 1 288 ? 144.106 156.671 209.732 1.00 44.38 288 CYS A C 1
ATOM 5695 O O . CYS B 1 288 ? 144.252 156.046 210.787 1.00 44.38 288 CYS A O 1
ATOM 5698 N N . TRP B 1 289 ? 143.024 157.551 209.442 1.00 47.54 289 TRP A N 1
ATOM 5699 C CA . TRP B 1 289 ? 141.987 157.690 210.461 1.00 47.54 289 TRP A CA 1
ATOM 5700 C C . TRP B 1 289 ? 141.155 156.423 210.593 1.00 47.54 289 TRP A C 1
ATOM 5701 O O . TRP B 1 289 ? 140.721 156.080 211.697 1.00 47.54 289 TRP A O 1
ATOM 5712 N N . LYS B 1 290 ? 140.892 155.738 209.480 1.00 52.94 290 LYS A N 1
ATOM 5713 C CA . LYS B 1 290 ? 140.111 154.506 209.534 1.00 52.94 290 LYS A CA 1
ATOM 5714 C C . LYS B 1 290 ? 140.891 153.392 210.213 1.00 52.94 290 LYS A C 1
ATOM 5715 O O . LYS B 1 290 ? 140.337 152.639 211.017 1.00 52.94 290 LYS A O 1
ATOM 5721 N N . GLN B 1 291 ? 142.183 153.278 209.902 1.00 53.28 291 GLN A N 1
ATOM 5722 C CA . GLN B 1 291 ? 143.014 152.224 210.474 1.00 53.28 291 GLN A CA 1
ATOM 5723 C C . GLN B 1 291 ? 143.257 152.459 211.960 1.00 53.28 291 GLN A C 1
ATOM 5724 O O . GLN B 1 291 ? 143.378 151.510 212.737 1.00 53.28 291 GLN A O 1
ATOM 5730 N N . ALA B 1 292 ? 143.333 153.726 212.370 1.00 58.79 292 ALA A N 1
ATOM 5731 C CA . ALA B 1 292 ? 143.492 154.037 213.788 1.00 58.79 292 ALA A CA 1
ATOM 5732 C C . ALA B 1 292 ? 142.205 153.767 214.556 1.00 58.79 292 ALA A C 1
ATOM 5733 O O . ALA B 1 292 ? 142.225 153.552 215.772 1.00 58.79 292 ALA A O 1
ATOM 5735 N N . CYS B 1 293 ? 141.066 153.783 213.859 1.00 66.31 293 CYS A N 1
ATOM 5736 C CA . CYS B 1 293 ? 139.792 153.555 214.529 1.00 66.31 293 CYS A CA 1
ATOM 5737 C C . CYS B 1 293 ? 139.451 152.071 214.586 1.00 66.31 293 CYS A C 1
ATOM 5738 O O . CYS B 1 293 ? 138.667 151.643 215.439 1.00 66.31 293 CYS A O 1
ATOM 5741 N N . GLU B 1 294 ? 140.019 151.268 213.686 1.00 67.73 294 GLU A N 1
ATOM 5742 C CA . GLU B 1 294 ? 139.778 149.833 213.764 1.00 67.73 294 GLU A CA 1
ATOM 5743 C C . GLU B 1 294 ? 140.632 149.148 214.825 1.00 67.73 294 GLU A C 1
ATOM 5744 O O . GLU B 1 294 ? 140.322 148.014 215.199 1.00 67.73 294 GLU A O 1
ATOM 5750 N N . ARG B 1 295 ? 141.696 149.800 215.320 1.00 69.35 295 ARG A N 1
ATOM 5751 C CA . ARG B 1 295 ? 142.377 149.331 216.532 1.00 69.35 295 ARG A CA 1
ATOM 5752 C C . ARG B 1 295 ? 142.245 150.450 217.567 1.00 69.35 295 ARG A C 1
ATOM 5753 O O . ARG B 1 295 ? 143.126 151.293 217.750 1.00 69.35 295 ARG A O 1
ATOM 5761 N N . ASN B 1 296 ? 141.088 150.285 218.287 1.00 76.40 296 ASN A N 1
ATOM 5762 C CA . ASN B 1 296 ? 140.694 151.370 219.181 1.00 76.40 296 ASN A CA 1
ATOM 5763 C C . ASN B 1 296 ? 141.134 151.048 220.610 1.00 76.40 296 ASN A C 1
ATOM 5764 O O . ASN B 1 296 ? 140.324 150.679 221.463 1.00 76.40 296 ASN A O 1
ATOM 5769 N N . ASN B 1 297 ? 142.442 151.137 220.818 1.00 78.83 297 ASN A N 1
ATOM 5770 C CA . ASN B 1 297 ? 142.952 151.004 222.171 1.00 78.83 297 ASN A CA 1
ATOM 5771 C C . ASN B 1 297 ? 142.444 152.331 222.673 1.00 78.83 297 ASN A C 1
ATOM 5772 O O . ASN B 1 297 ? 142.014 152.432 223.821 1.00 78.83 297 ASN A O 1
ATOM 5777 N N . PRO B 1 298 ? 142.510 153.390 221.820 1.00 80.01 298 PRO A N 1
ATOM 5778 C CA . PRO B 1 298 ? 141.813 154.579 222.300 1.00 80.01 298 PRO A CA 1
ATOM 5779 C C . PRO B 1 298 ? 140.488 154.459 221.611 1.00 80.01 298 PRO A C 1
ATOM 5780 O O . PRO B 1 298 ? 140.472 154.287 220.412 1.00 80.01 298 PRO A O 1
ATOM 5784 N N . PRO B 1 299 ? 139.372 154.496 222.358 1.00 81.85 299 PRO A N 1
ATOM 5785 C CA . PRO B 1 299 ? 138.125 154.285 221.612 1.00 81.85 299 PRO A CA 1
ATOM 5786 C C . PRO B 1 299 ? 137.757 155.377 220.588 1.00 81.85 299 PRO A C 1
ATOM 5787 O O . PRO B 1 299 ? 137.825 156.556 220.931 1.00 81.85 299 PRO A O 1
ATOM 5791 N N . CYS B 1 300 ? 137.371 154.997 219.385 1.00 80.17 300 CYS A N 1
ATOM 5792 C CA . CYS B 1 300 ? 137.044 155.900 218.290 1.00 80.17 300 CYS A CA 1
ATOM 5793 C C . CYS B 1 300 ? 135.618 155.662 217.822 1.00 80.17 300 CYS A C 1
ATOM 5794 O O . CYS B 1 300 ? 135.185 154.514 217.694 1.00 80.17 300 CYS A O 1
ATOM 5797 N N . ILE B 1 301 ? 134.905 156.748 217.553 1.00 76.82 301 ILE A N 1
ATOM 5798 C CA . ILE B 1 301 ? 133.552 156.683 217.013 1.00 76.82 301 ILE A CA 1
ATOM 5799 C C . ILE B 1 301 ? 133.607 157.058 215.537 1.00 76.82 301 ILE A C 1
ATOM 5800 O O . ILE B 1 301 ? 134.147 158.109 215.173 1.00 76.82 301 ILE A O 1
ATOM 5805 N N . SER B 1 302 ? 133.065 156.188 214.684 1.00 76.52 302 SER A N 1
ATOM 5806 C CA . SER B 1 302 ? 133.294 156.252 213.243 1.00 76.52 302 SER A CA 1
ATOM 5807 C C . SER B 1 302 ? 132.431 157.269 212.500 1.00 76.52 302 SER A C 1
ATOM 5808 O O . SER B 1 302 ? 132.708 157.530 211.324 1.00 76.52 302 SER A O 1
ATOM 5811 N N . LYS B 1 303 ? 131.391 157.830 213.124 1.00 73.36 303 LYS A N 1
ATOM 5812 C CA . LYS B 1 303 ? 130.695 158.948 212.499 1.00 73.36 303 LYS A CA 1
ATOM 5813 C C . LYS B 1 303 ? 131.597 160.157 212.409 1.00 73.36 303 LYS A C 1
ATOM 5814 O O . LYS B 1 303 ? 131.592 160.861 211.395 1.00 73.36 303 LYS A O 1
ATOM 5820 N N . LEU B 1 304 ? 132.409 160.365 213.439 1.00 68.53 304 LEU A N 1
ATOM 5821 C CA . LEU B 1 304 ? 133.067 161.630 213.714 1.00 68.53 304 LEU A CA 1
ATOM 5822 C C . LEU B 1 304 ? 134.306 161.834 21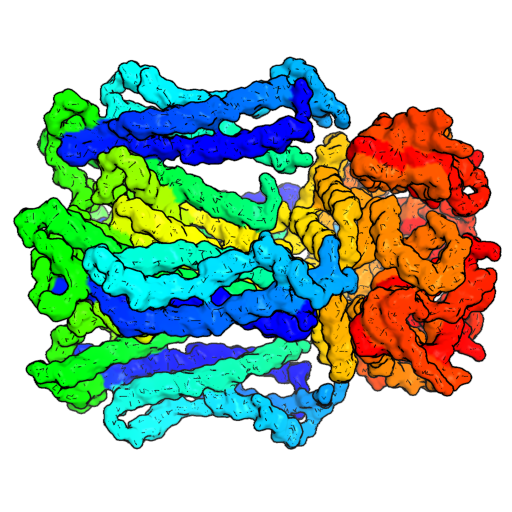2.861 1.00 68.53 304 LEU A C 1
ATOM 5823 O O . LEU B 1 304 ? 134.949 162.885 212.966 1.00 68.53 304 LEU A O 1
ATOM 5828 N N . LEU B 1 305 ? 134.785 160.920 212.002 1.00 61.31 305 LEU A N 1
ATOM 5829 C CA . LEU B 1 305 ? 135.691 161.127 210.886 1.00 61.31 305 LEU A CA 1
ATOM 5830 C C . LEU B 1 305 ? 135.014 161.868 209.742 1.00 61.31 305 LEU A C 1
ATOM 5831 O O . LEU B 1 305 ? 135.695 162.283 208.798 1.00 61.31 305 LEU A O 1
ATOM 5836 N N . TYR B 1 306 ? 133.703 162.156 209.808 1.00 62.36 306 TYR A N 1
ATOM 5837 C CA . TYR B 1 306 ? 133.002 162.777 208.733 1.00 62.36 306 TYR A CA 1
ATOM 5838 C C . TYR B 1 306 ? 132.320 163.895 209.300 1.00 62.36 306 TYR A C 1
ATOM 5839 O O . TYR B 1 306 ? 131.725 163.778 210.296 1.00 62.36 306 TYR A O 1
ATOM 5848 N N . CYS B 1 307 ? 132.432 165.031 208.700 1.00 68.87 307 CYS A N 1
ATOM 5849 C CA . CYS B 1 307 ? 131.932 166.214 209.275 1.00 68.87 307 CYS A CA 1
ATOM 5850 C C . CYS B 1 307 ? 130.477 166.369 209.087 1.00 68.87 307 CYS A C 1
ATOM 5851 O O . CYS B 1 307 ? 129.963 166.072 208.046 1.00 68.87 307 CYS A O 1
ATOM 5854 N N . ASP B 1 308 ? 129.794 166.810 210.118 1.00 82.98 308 ASP A N 1
ATOM 5855 C CA . ASP B 1 308 ? 128.378 167.069 210.089 1.00 82.98 308 ASP A CA 1
ATOM 5856 C C . ASP B 1 308 ? 128.237 168.252 211.022 1.00 82.98 308 ASP A C 1
ATOM 5857 O O . ASP B 1 308 ? 128.755 168.194 212.104 1.00 82.98 308 ASP A O 1
ATOM 5862 N N . PRO B 1 309 ? 127.858 169.679 210.430 1.00 86.12 309 PRO A N 1
ATOM 5863 C CA . PRO B 1 309 ? 127.877 170.921 211.223 1.00 86.12 309 PRO A CA 1
ATOM 5864 C C . PRO B 1 309 ? 127.031 170.861 212.485 1.00 86.12 309 PRO A C 1
ATOM 5865 O O . PRO B 1 309 ? 127.205 171.717 213.361 1.00 86.12 309 PRO A O 1
ATOM 5869 N N . GLU B 1 310 ? 126.127 169.885 212.607 1.00 86.60 310 GLU A N 1
ATOM 5870 C CA . GLU B 1 310 ? 125.428 169.676 213.872 1.00 86.60 310 GLU A CA 1
ATOM 5871 C C . GLU B 1 310 ? 126.378 169.187 214.961 1.00 86.60 310 GLU A C 1
ATOM 5872 O O . GLU B 1 310 ? 126.258 169.590 216.123 1.00 86.60 310 GLU A O 1
ATOM 5878 N N . THR B 1 311 ? 127.326 168.322 214.607 1.00 82.06 311 THR A N 1
ATOM 5879 C CA . THR B 1 311 ? 128.255 167.769 215.583 1.00 82.06 311 THR A CA 1
ATOM 5880 C C . THR B 1 311 ? 129.483 168.662 215.710 1.00 82.06 311 THR A C 1
ATOM 5881 O O . THR B 1 311 ? 130.163 168.939 214.719 1.00 82.06 311 THR A O 1
ATOM 5885 N N . ALA B 1 312 ? 129.368 168.729 216.970 1.00 75.57 312 ALA A N 1
ATOM 5886 C CA . ALA B 1 312 ? 130.541 169.516 217.324 1.00 75.57 312 ALA A CA 1
ATOM 5887 C C . ALA B 1 312 ? 131.552 168.621 218.024 1.00 75.57 312 ALA A C 1
ATOM 5888 O O . ALA B 1 312 ? 131.198 167.875 218.942 1.00 75.57 312 ALA A O 1
ATOM 5890 N N . GLY B 1 313 ? 132.806 168.697 217.588 1.00 70.87 313 GLY A N 1
ATOM 5891 C CA . GLY B 1 313 ? 133.859 167.878 218.156 1.00 70.87 313 GLY A CA 1
ATOM 5892 C C . GLY B 1 313 ? 133.919 166.481 217.572 1.00 70.87 313 GLY A C 1
ATOM 5893 O O . GLY B 1 313 ? 132.885 165.887 217.252 1.00 70.87 313 GLY A O 1
ATOM 5894 N N . GLY B 1 314 ? 135.128 165.946 217.428 1.00 71.06 314 GLY A N 1
ATOM 5895 C CA . GLY B 1 314 ? 135.308 164.605 216.909 1.00 71.06 314 GLY A CA 1
ATOM 5896 C C . GLY B 1 314 ? 136.274 163.786 217.737 1.00 71.06 314 GLY A C 1
ATOM 5897 O O . GLY B 1 314 ? 136.485 164.078 218.918 1.00 71.06 314 GLY A O 1
ATOM 5898 N N . ASN B 1 315 ? 136.860 162.756 217.133 1.00 71.52 315 ASN A N 1
ATOM 5899 C CA . ASN B 1 315 ? 137.834 161.913 217.819 1.00 71.52 315 ASN A CA 1
ATOM 5900 C C . ASN B 1 315 ? 139.132 162.689 217.999 1.00 71.52 315 ASN A C 1
ATOM 5901 O O . ASN B 1 315 ? 139.878 162.900 217.039 1.00 71.52 315 ASN A O 1
ATOM 5906 N N . ALA B 1 316 ? 139.405 163.115 219.230 1.00 69.88 316 ALA A N 1
ATOM 5907 C CA . ALA B 1 316 ? 140.535 163.987 219.515 1.00 69.88 316 ALA A CA 1
ATOM 5908 C C . ALA B 1 316 ? 141.858 163.246 219.634 1.00 69.88 316 ALA A C 1
ATOM 5909 O O . ALA B 1 316 ? 142.910 163.891 219.622 1.00 69.88 316 ALA A O 1
ATOM 5911 N N . PHE B 1 317 ? 141.840 161.919 219.746 1.00 69.90 317 PHE A N 1
ATOM 5912 C CA . PHE B 1 317 ? 143.067 161.145 219.877 1.00 69.90 317 PHE A CA 1
ATOM 5913 C C . PHE B 1 317 ? 143.792 160.936 218.552 1.00 69.90 317 PHE A C 1
ATOM 5914 O O . PHE B 1 317 ? 144.875 160.345 218.549 1.00 69.90 317 PHE A O 1
ATOM 5922 N N . LEU B 1 318 ? 143.225 161.392 217.434 1.00 63.07 318 LEU A N 1
ATOM 5923 C CA . LEU B 1 318 ? 143.779 161.083 216.123 1.00 63.07 318 LEU A CA 1
ATOM 5924 C C . LEU B 1 318 ? 145.036 161.872 215.800 1.00 63.07 318 LEU A C 1
ATOM 5925 O O . LEU B 1 318 ? 145.773 161.485 214.888 1.00 63.07 318 LEU A O 1
ATOM 5930 N N . ASN B 1 319 ? 145.306 162.962 216.518 1.00 66.16 319 ASN A N 1
ATOM 5931 C CA . ASN B 1 319 ? 146.585 163.640 216.363 1.00 66.16 319 ASN A CA 1
ATOM 5932 C C . ASN B 1 319 ? 147.737 162.861 216.988 1.00 66.16 319 ASN A C 1
ATOM 5933 O O . ASN B 1 319 ? 148.898 163.145 216.676 1.00 66.16 319 ASN A O 1
ATOM 5938 N N . GLU B 1 320 ? 147.441 161.891 217.855 1.00 66.31 320 GLU A N 1
ATOM 5939 C CA . GLU B 1 320 ? 148.473 161.023 218.405 1.00 66.31 320 GLU A CA 1
ATOM 5940 C C . GLU B 1 320 ? 148.798 159.884 217.449 1.00 66.31 320 GLU A C 1
ATOM 5941 O O . GLU B 1 320 ? 149.971 159.603 217.182 1.00 66.31 320 GLU A O 1
ATOM 5947 N N . SER B 1 321 ? 147.767 159.220 216.924 1.00 59.23 321 SER A N 1
ATOM 5948 C CA . SER B 1 321 ? 147.974 158.038 216.099 1.00 59.23 321 SER A CA 1
ATOM 5949 C C . SER B 1 321 ? 148.275 158.374 214.647 1.00 59.23 321 SER A C 1
ATOM 5950 O O . SER B 1 321 ? 148.821 157.528 213.932 1.00 59.23 321 SER A O 1
ATOM 5953 N N . CYS B 1 322 ? 147.950 159.586 214.199 1.00 56.13 322 CYS A N 1
ATOM 5954 C CA . CYS B 1 322 ? 148.236 160.037 212.837 1.00 56.13 322 CYS A CA 1
ATOM 5955 C C . CYS B 1 322 ? 148.990 161.356 212.914 1.00 56.13 322 CYS A C 1
ATOM 5956 O O . CYS B 1 322 ? 148.422 162.426 212.660 1.00 56.13 322 CYS A O 1
ATOM 5959 N N . PRO B 1 323 ? 150.281 161.319 213.253 1.00 48.68 323 PRO A N 1
ATOM 5960 C CA . PRO B 1 323 ? 151.019 162.566 213.481 1.00 48.68 323 PRO A CA 1
ATOM 5961 C C . PRO B 1 323 ? 151.454 163.203 212.166 1.00 48.68 323 PRO A C 1
ATOM 5962 O O . PRO B 1 323 ? 151.948 162.525 211.262 1.00 48.68 323 PRO A O 1
ATOM 5966 N N . ILE B 1 324 ? 151.264 164.518 212.059 1.00 41.70 324 ILE A N 1
ATOM 5967 C CA . ILE B 1 324 ? 151.483 165.252 210.820 1.00 41.70 324 ILE A CA 1
ATOM 5968 C C . ILE B 1 324 ? 152.478 166.391 211.010 1.00 41.70 324 ILE A C 1
ATOM 5969 O O . ILE B 1 324 ? 153.470 166.489 210.280 1.00 41.70 324 ILE A O 1
ATOM 5974 N N . GLN B 1 325 ? 152.232 167.262 211.995 1.00 42.63 325 GLN A N 1
ATOM 5975 C CA . GLN B 1 325 ? 153.077 168.439 212.173 1.00 42.63 325 GLN A CA 1
ATOM 5976 C C . GLN B 1 325 ? 154.448 168.070 212.721 1.00 42.63 325 GLN A C 1
ATOM 5977 O O . GLN B 1 325 ? 155.448 168.702 212.362 1.00 42.63 325 GLN A O 1
ATOM 5983 N N . THR B 1 326 ? 154.515 167.064 213.580 1.00 46.09 326 THR A N 1
ATOM 5984 C CA . THR B 1 326 ? 155.761 166.341 213.822 1.00 46.09 326 THR A CA 1
ATOM 5985 C C . THR B 1 326 ? 155.516 164.902 213.363 1.00 46.09 326 THR A C 1
ATOM 5986 O O . THR B 1 326 ? 154.524 164.272 213.773 1.00 46.09 326 THR A O 1
ATOM 5990 N N . PRO B 1 327 ? 156.225 164.430 212.344 1.00 43.06 327 PRO A N 1
ATOM 5991 C CA . PRO B 1 327 ? 155.913 163.113 211.786 1.00 43.06 327 PRO A CA 1
ATOM 5992 C C . PRO B 1 327 ? 156.631 161.980 212.498 1.00 43.06 327 PRO A C 1
ATOM 5993 O O . PRO B 1 327 ? 157.767 162.112 212.960 1.00 43.06 327 PRO A O 1
ATOM 5997 N N . ASN B 1 328 ? 155.941 160.847 212.570 1.00 44.32 328 ASN A N 1
ATOM 5998 C CA . ASN B 1 328 ? 156.491 159.601 213.094 1.00 44.32 328 ASN A CA 1
ATOM 5999 C C . ASN B 1 328 ? 156.113 158.511 212.098 1.00 44.32 328 ASN A C 1
ATOM 6000 O O . ASN B 1 328 ? 154.960 158.072 212.060 1.00 44.32 328 ASN A O 1
ATOM 6005 N N . THR B 1 329 ? 157.082 158.071 211.297 1.00 40.19 329 THR A N 1
ATOM 6006 C CA . THR B 1 329 ? 156.807 157.106 210.241 1.00 40.19 329 THR A CA 1
ATOM 6007 C C . THR B 1 329 ? 156.601 155.692 210.763 1.00 40.19 329 THR A C 1
ATOM 6008 O O . THR B 1 329 ? 156.181 154.823 209.991 1.00 40.19 329 THR A O 1
ATOM 6012 N N . THR B 1 330 ? 156.897 155.437 212.038 1.00 42.66 330 THR A N 1
ATOM 6013 C CA . THR B 1 330 ? 156.537 154.160 212.643 1.00 42.66 330 THR A CA 1
ATOM 6014 C C . THR B 1 330 ? 155.025 154.046 212.795 1.00 42.66 330 THR A C 1
ATOM 6015 O O . THR B 1 330 ? 154.443 152.989 212.524 1.00 42.66 330 THR A O 1
ATOM 6019 N N . LEU B 1 331 ? 154.375 155.137 213.201 1.00 43.52 331 LEU A N 1
ATOM 6020 C CA . LEU B 1 331 ? 152.919 155.167 213.265 1.00 43.52 331 LEU A CA 1
ATOM 6021 C C . LEU B 1 331 ? 152.311 155.189 211.868 1.00 43.52 331 LEU A C 1
ATOM 6022 O O . LEU B 1 331 ? 151.520 154.311 211.506 1.00 43.52 331 LEU A O 1
ATOM 6027 N N . PHE B 1 332 ? 152.676 156.188 211.066 1.00 38.22 332 PHE A N 1
ATOM 6028 C CA . PHE B 1 332 ? 152.204 156.287 209.692 1.00 38.22 332 PHE A CA 1
ATOM 6029 C C . PHE B 1 332 ? 153.185 157.125 208.891 1.00 38.22 332 PHE A C 1
ATOM 6030 O O . PHE B 1 332 ? 153.526 158.238 209.298 1.00 38.22 332 PHE A O 1
ATOM 6038 N N . ASP B 1 333 ? 153.634 156.589 207.761 1.00 34.66 333 ASP A N 1
ATOM 6039 C CA . ASP B 1 333 ? 154.469 157.330 206.825 1.00 34.66 333 ASP A CA 1
ATOM 6040 C C . ASP B 1 333 ? 153.566 157.912 205.744 1.00 34.66 333 ASP A C 1
ATOM 6041 O O . ASP B 1 333 ? 152.968 157.171 204.960 1.00 34.66 333 ASP A O 1
ATOM 6046 N N . PHE B 1 334 ? 153.466 159.235 205.703 1.00 30.90 334 PHE A N 1
ATOM 6047 C CA . PHE B 1 334 ? 152.653 159.887 204.691 1.00 30.90 334 PHE A CA 1
ATOM 6048 C C . PHE B 1 334 ? 153.406 160.119 203.392 1.00 30.90 334 PHE A C 1
ATOM 6049 O O . PHE B 1 334 ? 152.763 160.299 202.355 1.00 30.90 334 PHE A O 1
ATOM 6057 N N . GLY B 1 335 ? 154.732 160.098 203.424 1.00 25.81 335 GLY A N 1
ATOM 6058 C CA . GLY B 1 335 ? 155.527 160.087 202.207 1.00 25.81 335 GLY A CA 1
ATOM 6059 C C . GLY B 1 335 ? 155.462 161.396 201.448 1.00 25.81 335 GLY A C 1
ATOM 6060 O O . GLY B 1 335 ? 155.776 162.466 201.976 1.00 25.81 335 GLY A O 1
ATOM 6061 N N . ILE B 1 336 ? 155.042 161.313 200.183 1.00 26.87 336 ILE A N 1
ATOM 6062 C CA . ILE B 1 336 ? 154.928 162.499 199.338 1.00 26.87 336 ILE A CA 1
ATOM 6063 C C . ILE B 1 336 ? 153.684 163.319 199.624 1.00 26.87 336 ILE A C 1
ATOM 6064 O O . ILE B 1 336 ? 153.547 164.420 199.083 1.00 26.87 336 ILE A O 1
ATOM 6069 N N . PHE B 1 337 ? 152.781 162.822 200.458 1.00 24.78 337 PHE A N 1
ATOM 6070 C CA . PHE B 1 337 ? 151.563 163.528 200.811 1.00 24.78 337 PHE A CA 1
ATOM 6071 C C . PHE B 1 337 ? 151.701 164.342 202.082 1.00 24.78 337 PHE A C 1
ATOM 6072 O O . PHE B 1 337 ? 150.760 165.051 202.441 1.00 24.78 337 PHE A O 1
ATOM 6080 N N . LEU B 1 338 ? 152.843 164.254 202.766 1.00 31.71 338 LEU A N 1
ATOM 6081 C CA . LEU B 1 338 ? 153.030 164.956 204.030 1.00 31.71 338 LEU A CA 1
ATOM 6082 C C . LEU B 1 338 ? 153.086 166.466 203.839 1.00 31.71 338 LEU A C 1
ATOM 6083 O O . LEU B 1 338 ? 152.656 167.213 204.723 1.00 31.71 338 LEU A O 1
ATOM 6088 N N . ASP B 1 339 ? 153.589 166.928 202.692 1.00 32.79 339 ASP A N 1
ATOM 6089 C CA . ASP B 1 339 ? 153.665 168.362 202.428 1.00 32.79 339 ASP A CA 1
ATOM 6090 C C . ASP B 1 339 ? 152.280 168.979 202.269 1.00 32.79 339 ASP A C 1
ATOM 6091 O O . ASP B 1 339 ? 152.071 170.141 202.627 1.00 32.79 339 ASP A O 1
ATOM 6096 N N . ALA B 1 340 ? 151.321 168.218 201.736 1.00 28.04 340 ALA A N 1
ATOM 6097 C CA . ALA B 1 340 ? 149.960 168.727 201.618 1.00 28.04 340 ALA A CA 1
ATOM 6098 C C . ALA B 1 340 ? 149.257 168.785 202.961 1.00 28.04 340 ALA A C 1
ATOM 6099 O O . ALA B 1 340 ? 148.436 169.677 203.190 1.00 28.04 340 ALA A O 1
ATOM 6101 N N . LEU B 1 341 ? 149.551 167.843 203.853 1.00 32.06 341 LEU A N 1
ATOM 6102 C CA . LEU B 1 341 ? 148.877 167.821 205.142 1.00 32.06 341 LEU A CA 1
ATOM 6103 C C . LEU B 1 341 ? 149.523 168.775 206.134 1.00 32.06 341 LEU A C 1
ATOM 6104 O O . LEU B 1 341 ? 148.866 169.207 207.086 1.00 32.06 341 LEU A O 1
ATOM 6109 N N . GLN B 1 342 ? 150.794 169.117 205.930 1.00 34.05 342 GLN A N 1
ATOM 6110 C CA . GLN B 1 342 ? 151.474 170.044 206.823 1.00 34.05 342 GLN A CA 1
ATOM 6111 C C . GLN B 1 342 ? 151.230 171.495 206.439 1.00 34.05 342 GLN A C 1
ATOM 6112 O O . GLN B 1 342 ? 151.197 172.363 207.315 1.00 34.05 342 GLN A O 1
ATOM 6118 N N . SER B 1 343 ? 151.061 171.777 205.149 1.00 32.57 343 SER A N 1
ATOM 6119 C CA . SER B 1 343 ? 150.801 173.134 204.696 1.00 32.57 343 SER A CA 1
ATOM 6120 C C . SER B 1 343 ? 149.375 173.588 204.964 1.00 32.57 343 SER A C 1
ATOM 6121 O O . SER B 1 343 ? 149.095 174.786 204.854 1.00 32.57 343 SER A O 1
ATOM 6124 N N . GLY B 1 344 ? 148.474 172.674 205.308 1.00 34.43 344 GLY A N 1
ATOM 6125 C CA . GLY B 1 344 ? 147.094 173.039 205.528 1.00 34.43 344 GLY A CA 1
ATOM 6126 C C . GLY B 1 344 ? 146.320 173.345 204.273 1.00 34.43 344 GLY A C 1
ATOM 6127 O O . GLY B 1 344 ? 145.267 173.981 204.348 1.00 34.43 344 GLY A O 1
ATOM 6128 N N . VAL B 1 345 ? 146.812 172.913 203.111 1.00 33.20 345 VAL A N 1
ATOM 6129 C CA . VAL B 1 345 ? 146.095 173.136 201.862 1.00 33.20 345 VAL A CA 1
ATOM 6130 C C . VAL B 1 345 ? 144.863 172.242 201.768 1.00 33.20 345 VAL A C 1
ATOM 6131 O O . VAL B 1 345 ? 143.897 172.594 201.082 1.00 33.20 345 VAL A O 1
ATOM 6135 N N . VAL B 1 346 ? 144.845 171.122 202.493 1.00 33.83 346 VAL A N 1
ATOM 6136 C CA . VAL B 1 346 ? 143.685 170.235 202.501 1.00 33.83 346 VAL A CA 1
ATOM 6137 C C . VAL B 1 346 ? 142.595 170.711 203.443 1.00 33.83 346 VAL A C 1
ATOM 6138 O O . VAL B 1 346 ? 141.512 170.116 203.469 1.00 33.83 346 VAL A O 1
ATOM 6142 N N . GLU B 1 347 ? 142.849 171.766 204.217 1.00 41.46 347 GLU A N 1
ATOM 6143 C CA . GLU B 1 347 ? 141.851 172.362 205.093 1.00 41.46 347 GLU A CA 1
ATOM 6144 C C . GLU B 1 347 ? 141.331 173.693 204.587 1.00 41.46 347 GLU A C 1
ATOM 6145 O O . GLU B 1 347 ? 140.270 174.136 205.038 1.00 41.46 347 GLU A O 1
ATOM 6151 N N . SER B 1 348 ? 142.056 174.337 203.683 1.00 40.10 348 SER A N 1
ATOM 6152 C CA . SER B 1 348 ? 141.679 175.658 203.207 1.00 40.10 348 SER A CA 1
ATOM 6153 C C . SER B 1 348 ? 140.481 175.570 202.277 1.00 40.10 348 SER A C 1
ATOM 6154 O O . SER B 1 348 ? 140.378 174.655 201.465 1.00 40.10 348 SER A O 1
ATOM 6157 N N . GLN B 1 349 ? 139.568 176.527 202.396 1.00 44.08 349 GLN A N 1
ATOM 6158 C CA . GLN B 1 349 ? 138.480 176.669 201.440 1.00 44.08 349 GLN A CA 1
ATOM 6159 C C . GLN B 1 349 ? 138.730 177.826 200.485 1.00 44.08 349 GLN A C 1
ATOM 6160 O O . GLN B 1 349 ? 137.816 178.245 199.770 1.00 44.08 349 GLN A O 1
ATOM 6166 N N . ASP B 1 350 ? 139.948 178.357 200.477 1.00 42.66 350 ASP A N 1
ATOM 6167 C CA . ASP B 1 350 ? 140.351 179.422 199.570 1.00 42.66 350 ASP A CA 1
ATOM 6168 C C . ASP B 1 350 ? 140.902 178.761 198.313 1.00 42.66 350 ASP A C 1
ATOM 6169 O O . ASP B 1 350 ? 141.988 178.179 198.341 1.00 42.66 350 ASP A O 1
ATOM 6174 N N . PHE B 1 351 ? 140.154 178.847 197.210 1.00 37.57 351 PHE A N 1
ATOM 6175 C CA . PHE B 1 351 ? 140.518 178.129 195.991 1.00 37.57 351 PHE A CA 1
ATOM 6176 C C . PHE B 1 351 ? 141.809 178.602 195.311 1.00 37.57 351 PHE A C 1
ATOM 6177 O O . PHE B 1 351 ? 142.598 177.729 194.934 1.00 37.57 351 PHE A O 1
ATOM 6185 N N . PRO B 1 352 ? 142.093 179.906 195.109 1.00 36.83 352 PRO A N 1
ATOM 6186 C CA . PRO B 1 352 ? 143.398 180.245 194.510 1.00 36.83 352 PRO A CA 1
ATOM 6187 C C . PRO B 1 352 ? 144.576 179.912 195.404 1.00 36.83 352 PRO A C 1
ATOM 6188 O O . PRO B 1 352 ? 145.673 179.660 194.896 1.00 36.83 352 PRO A O 1
ATOM 6192 N N . GLN B 1 353 ? 144.375 179.902 196.720 1.00 35.52 353 GLN A N 1
ATOM 6193 C CA . GLN B 1 353 ? 145.367 179.344 197.630 1.00 35.52 353 GLN A CA 1
ATOM 6194 C C . GLN B 1 353 ? 145.559 177.855 197.373 1.00 35.52 353 GLN A C 1
ATOM 6195 O O . GLN B 1 353 ? 146.688 177.366 197.265 1.00 35.52 353 GLN A O 1
ATOM 6201 N N . LYS B 1 354 ? 144.453 177.127 197.236 1.00 33.86 354 LYS A N 1
ATOM 6202 C CA . LYS B 1 354 ? 144.510 175.680 197.082 1.00 33.86 354 LYS A CA 1
ATOM 6203 C C . LYS B 1 354 ? 144.972 175.280 195.687 1.00 33.86 354 LYS A C 1
ATOM 6204 O O . LYS B 1 354 ? 145.716 174.305 195.534 1.00 33.86 354 LYS A O 1
ATOM 6210 N N . PHE B 1 355 ? 144.537 176.014 194.660 1.00 29.06 355 PHE A N 1
ATOM 6211 C CA . PHE B 1 355 ? 144.911 175.693 193.285 1.00 29.06 355 PHE A CA 1
ATOM 6212 C C . PHE B 1 355 ? 146.399 175.900 193.048 1.00 29.06 355 PHE A C 1
ATOM 6213 O O . PHE B 1 355 ? 147.064 175.044 192.459 1.00 29.06 355 PHE A O 1
ATOM 6221 N N . PHE B 1 356 ? 146.936 177.040 193.491 1.00 27.95 356 PHE A N 1
ATOM 6222 C CA . PHE B 1 356 ? 148.302 177.407 193.136 1.00 27.95 356 PHE A CA 1
ATOM 6223 C C . PHE B 1 356 ? 149.330 176.563 193.871 1.00 27.95 356 PHE A C 1
ATOM 6224 O O . PHE B 1 356 ? 150.385 176.266 193.310 1.00 27.95 356 PHE A O 1
ATOM 6232 N N . TYR B 1 357 ? 149.041 176.169 195.112 1.00 26.37 357 TYR A N 1
ATOM 6233 C CA . TYR B 1 357 ? 149.952 175.299 195.846 1.00 26.37 357 TYR A CA 1
ATOM 6234 C C . TYR B 1 357 ? 150.025 173.913 195.220 1.00 26.37 357 TYR A C 1
ATOM 6235 O O . TYR B 1 357 ? 151.094 173.297 195.189 1.00 26.37 357 TYR A O 1
ATOM 6244 N N . CYS B 1 358 ? 148.904 173.411 194.711 1.00 28.85 358 CYS A N 1
ATOM 6245 C CA . CYS B 1 358 ? 148.889 172.072 194.145 1.00 28.85 358 CYS A CA 1
ATOM 6246 C C . CYS B 1 358 ? 149.348 172.061 192.697 1.00 28.85 358 CYS A C 1
ATOM 6247 O O . CYS B 1 358 ? 150.013 171.111 192.283 1.00 28.85 358 CYS A O 1
ATOM 6250 N N . PHE B 1 359 ? 149.023 173.105 191.928 1.00 28.12 359 PHE A N 1
ATOM 6251 C CA . PHE B 1 359 ? 149.553 173.238 190.573 1.00 28.12 359 PHE A CA 1
ATOM 6252 C C . PHE B 1 359 ? 151.070 173.349 190.587 1.00 28.12 359 PHE A C 1
ATOM 6253 O O . PHE B 1 359 ? 151.747 172.810 189.704 1.00 28.12 359 PHE A O 1
ATOM 6261 N N . TRP B 1 360 ? 151.618 174.053 191.576 1.00 19.22 360 TRP A N 1
ATOM 6262 C CA . TRP B 1 360 ? 153.061 174.203 191.656 1.00 19.22 360 TRP A CA 1
ATOM 6263 C C . TRP B 1 360 ? 153.740 172.912 192.074 1.00 19.22 360 TRP A C 1
ATOM 6264 O O . TRP B 1 360 ? 154.856 172.644 191.627 1.00 19.22 360 TRP A O 1
ATOM 6275 N N . TRP B 1 361 ? 153.088 172.108 192.918 1.00 13.25 361 TRP A N 1
ATOM 6276 C CA . TRP B 1 361 ? 153.586 170.769 193.218 1.00 13.25 361 TRP A CA 1
ATOM 6277 C C . TRP B 1 361 ? 153.678 169.927 191.954 1.00 13.25 361 TRP A C 1
ATOM 6278 O O . TRP B 1 361 ? 154.652 169.193 191.753 1.00 13.25 361 TRP A O 1
ATOM 6289 N N . GLY B 1 362 ? 152.655 170.006 191.102 1.00 23.03 362 GLY A N 1
ATOM 6290 C CA . GLY B 1 362 ? 152.681 169.273 189.852 1.00 23.03 362 GLY A CA 1
ATOM 6291 C C . GLY B 1 362 ? 153.737 169.779 188.893 1.00 23.03 362 GLY A C 1
ATOM 6292 O O . GLY B 1 362 ? 154.381 168.995 188.204 1.00 23.03 362 GLY A O 1
ATOM 6293 N N . LEU B 1 363 ? 153.937 171.096 188.845 1.00 32.35 363 LEU A N 1
ATOM 6294 C CA . LEU B 1 363 ? 154.937 171.657 187.942 1.00 32.35 363 LEU A CA 1
ATOM 6295 C C . LEU B 1 363 ? 156.347 171.399 188.446 1.00 32.35 363 LEU A C 1
ATOM 6296 O O . LEU B 1 363 ? 157.255 171.135 187.650 1.00 32.35 363 LEU A O 1
ATOM 6301 N N . GLN B 1 364 ? 156.547 171.466 189.764 1.00 47.04 364 GLN A N 1
ATOM 6302 C CA . GLN B 1 364 ? 157.863 171.225 190.341 1.00 47.04 364 GLN A CA 1
ATOM 6303 C C . GLN B 1 364 ? 158.305 169.785 190.149 1.00 47.04 364 GLN A C 1
ATOM 6304 O O . GLN B 1 364 ? 159.483 169.525 189.901 1.00 47.04 364 GLN A O 1
ATOM 6310 N N . ASN B 1 365 ? 157.379 168.840 190.246 1.00 27.12 365 ASN A N 1
ATOM 6311 C CA . ASN B 1 365 ? 157.737 167.435 190.191 1.00 27.12 365 ASN A CA 1
ATOM 6312 C C . ASN B 1 365 ? 157.688 166.852 188.788 1.00 27.12 365 ASN A C 1
ATOM 6313 O O . ASN B 1 365 ? 158.344 165.837 188.539 1.00 27.12 365 ASN A O 1
ATOM 6318 N N . LEU B 1 366 ? 156.944 167.462 187.868 1.00 26.25 366 LEU A N 1
ATOM 6319 C CA . LEU B 1 366 ? 156.999 167.022 186.479 1.00 26.25 366 LEU A CA 1
ATOM 6320 C C . LEU B 1 366 ? 158.304 167.445 185.829 1.00 26.25 366 LEU A C 1
ATOM 6321 O O . LEU B 1 366 ? 158.945 166.656 185.127 1.00 26.25 366 LEU A O 1
ATOM 6326 N N . SER B 1 367 ? 158.716 168.693 186.052 1.00 25.60 367 SER A N 1
ATOM 6327 C CA . SER B 1 367 ? 159.960 169.172 185.473 1.00 25.60 367 SER A CA 1
ATOM 6328 C C . SER B 1 367 ? 161.180 168.639 186.208 1.00 25.60 367 SER A C 1
ATOM 6329 O O . SER B 1 367 ? 162.283 168.687 185.660 1.00 25.60 367 SER A O 1
ATOM 6332 N N . SER B 1 368 ? 161.009 168.126 187.423 1.00 27.76 368 SER A N 1
ATOM 6333 C CA . SER B 1 368 ? 162.077 167.406 188.096 1.00 27.76 368 SER A CA 1
ATOM 6334 C C . SER B 1 368 ? 162.104 165.937 187.737 1.00 27.76 368 SER A C 1
ATOM 6335 O O . SER B 1 368 ? 163.018 165.251 188.171 1.00 27.76 368 SER A O 1
ATOM 6338 N N . LEU B 1 369 ? 161.136 165.452 186.952 1.00 24.70 369 LEU A N 1
ATOM 6339 C CA . LEU B 1 369 ? 160.948 164.028 186.628 1.00 24.70 369 LEU A CA 1
ATOM 6340 C C . LEU B 1 369 ? 160.800 163.178 187.891 1.00 24.70 369 LEU A C 1
ATOM 6341 O O . LEU B 1 369 ? 161.253 162.037 187.931 1.00 24.70 369 LEU A O 1
ATOM 6346 N N . GLY B 1 370 ? 160.194 163.734 188.937 1.00 25.28 370 GLY A N 1
ATOM 6347 C CA . GLY B 1 370 ? 160.014 163.016 190.183 1.00 25.28 370 GLY A CA 1
ATOM 6348 C C . GLY B 1 370 ? 161.244 162.848 191.049 1.00 25.28 370 GLY A C 1
ATOM 6349 O O . GLY B 1 370 ? 161.275 161.920 191.857 1.00 25.28 370 GLY A O 1
ATOM 6350 N N . GLN B 1 371 ? 162.248 163.723 190.916 1.00 29.31 371 GLN A N 1
ATOM 6351 C CA . GLN B 1 371 ? 163.521 163.573 191.627 1.00 29.31 371 GLN A CA 1
ATOM 6352 C C . GLN B 1 371 ? 163.357 163.632 193.135 1.00 29.31 371 GLN A C 1
ATOM 6353 O O . GLN B 1 371 ? 163.927 162.819 193.868 1.00 29.31 371 GLN A O 1
ATOM 6359 N N . ASN B 1 372 ? 162.617 164.618 193.615 1.00 29.42 372 ASN A N 1
ATOM 6360 C CA . ASN B 1 372 ? 162.613 164.966 195.020 1.00 29.42 372 ASN A CA 1
ATOM 6361 C C . ASN B 1 372 ? 161.442 164.352 195.757 1.00 29.42 372 ASN A C 1
ATOM 6362 O O . ASN B 1 372 ? 161.172 164.726 196.899 1.00 29.42 372 ASN A O 1
ATOM 6367 N N . LEU B 1 373 ? 160.749 163.411 195.128 1.00 26.48 373 LEU A N 1
ATOM 6368 C CA . LEU B 1 373 ? 159.646 162.703 195.757 1.00 26.48 373 LEU A CA 1
ATOM 6369 C C . LEU B 1 373 ? 160.209 161.665 196.715 1.00 26.48 373 LEU A C 1
ATOM 6370 O O . LEU B 1 373 ? 160.746 160.641 196.286 1.00 26.48 373 LEU A O 1
ATOM 6375 N N . LYS B 1 374 ? 160.090 161.928 198.011 1.00 31.49 374 LYS A N 1
ATOM 6376 C CA . LYS B 1 374 ? 160.503 160.972 199.035 1.00 31.49 374 LYS A CA 1
ATOM 6377 C C . LYS B 1 374 ? 159.284 160.136 199.387 1.00 31.49 374 LYS A C 1
ATOM 6378 O O . LYS B 1 374 ? 158.533 160.455 200.305 1.00 31.49 374 LYS A O 1
ATOM 6384 N N . THR B 1 375 ? 159.085 159.052 198.645 1.00 29.63 375 THR A N 1
ATOM 6385 C CA . THR B 1 375 ? 157.923 158.208 198.853 1.00 29.63 375 THR A CA 1
ATOM 6386 C C . THR B 1 375 ? 158.075 157.367 200.115 1.00 29.63 375 THR A C 1
ATOM 6387 O O . THR B 1 375 ? 159.168 157.186 200.654 1.00 29.63 375 THR A O 1
ATOM 6391 N N . SER B 1 376 ? 156.949 156.852 200.580 1.00 29.73 376 SER A N 1
ATOM 6392 C CA . SER B 1 376 ? 156.928 155.827 201.606 1.00 29.73 376 SER A CA 1
ATOM 6393 C C . SER B 1 376 ? 157.027 154.462 200.929 1.00 29.73 376 SER A C 1
ATOM 6394 O O . SER B 1 376 ? 157.334 154.353 199.740 1.00 29.73 376 SER A O 1
ATOM 6397 N N . THR B 1 377 ? 156.765 153.402 201.677 1.00 32.36 377 THR A N 1
ATOM 6398 C CA . THR B 1 377 ? 156.758 152.060 201.119 1.00 32.36 377 THR A CA 1
ATOM 6399 C C . THR B 1 377 ? 155.404 151.663 200.550 1.00 32.36 377 THR A C 1
ATOM 6400 O O . THR B 1 377 ? 155.236 150.514 200.136 1.00 32.36 377 THR A O 1
ATOM 6404 N N . TYR B 1 378 ? 154.444 152.583 200.520 1.00 28.74 378 TYR A N 1
ATOM 6405 C CA . TYR B 1 378 ? 153.123 152.299 199.979 1.00 28.74 378 TYR A CA 1
ATOM 6406 C C . TYR B 1 378 ? 153.197 152.178 198.463 1.00 28.74 378 TYR A C 1
ATOM 6407 O O . TYR B 1 378 ? 153.814 153.010 197.798 1.00 28.74 378 TYR A O 1
ATOM 6416 N N . ILE B 1 379 ? 152.556 151.138 197.920 1.00 28.24 379 ILE A N 1
ATOM 6417 C CA . ILE B 1 379 ? 152.766 150.748 196.526 1.00 28.24 379 ILE A CA 1
ATOM 6418 C C . ILE B 1 379 ? 152.136 151.755 195.571 1.00 28.24 379 ILE A C 1
ATOM 6419 O O . ILE B 1 379 ? 152.763 152.174 194.591 1.00 28.24 379 ILE A O 1
ATOM 6424 N N . TRP B 1 380 ? 150.901 152.176 195.842 1.00 30.01 380 TRP A N 1
ATOM 6425 C CA . TRP B 1 380 ? 150.218 153.076 194.922 1.00 30.01 380 TRP A CA 1
ATOM 6426 C C . TRP B 1 380 ? 150.726 154.503 195.016 1.00 30.01 380 TRP A C 1
ATOM 6427 O O . TRP B 1 380 ? 150.548 155.272 194.069 1.00 30.01 380 TRP A O 1
ATOM 6438 N N . GLU B 1 381 ? 151.360 154.864 196.129 1.00 27.92 381 GLU A N 1
ATOM 6439 C CA . GLU B 1 381 ? 152.097 156.118 196.187 1.00 27.92 381 GLU A CA 1
ATOM 6440 C C . GLU B 1 381 ? 153.337 156.057 195.302 1.00 27.92 381 GLU A C 1
ATOM 6441 O O . GLU B 1 381 ? 153.674 157.036 194.623 1.00 27.92 381 GLU A O 1
ATOM 6447 N N . ILE B 1 382 ? 154.015 154.907 195.288 1.00 27.43 382 ILE A N 1
ATOM 6448 C CA . ILE B 1 382 ? 155.167 154.701 194.417 1.00 27.43 382 ILE A CA 1
ATOM 6449 C C . ILE B 1 382 ? 154.740 154.704 192.954 1.00 27.43 382 ILE A C 1
ATOM 6450 O O . ILE B 1 382 ? 155.397 155.321 192.108 1.00 27.43 382 ILE A O 1
ATOM 6455 N N . CYS B 1 383 ? 153.617 154.049 192.641 1.00 29.31 383 CYS A N 1
ATOM 6456 C CA . CYS B 1 383 ? 153.103 154.017 191.275 1.00 29.31 383 CYS A CA 1
ATOM 6457 C C . CYS B 1 383 ? 152.678 155.398 190.793 1.00 29.31 383 CYS A C 1
ATOM 6458 O O . CYS B 1 383 ? 152.802 155.699 189.601 1.00 29.31 383 CYS A O 1
ATOM 6461 N N . PHE B 1 384 ? 152.171 156.234 191.698 1.00 23.38 384 PHE A N 1
ATOM 6462 C CA . PHE B 1 384 ? 151.903 157.630 191.372 1.00 23.38 384 PHE A CA 1
ATOM 6463 C C . PHE B 1 384 ? 153.195 158.379 191.068 1.00 23.38 384 PHE A C 1
ATOM 6464 O O . PHE B 1 384 ? 153.250 159.168 190.120 1.00 23.38 384 PHE A O 1
ATOM 6472 N N . ALA B 1 385 ? 154.248 158.122 191.844 1.00 24.81 385 ALA A N 1
ATOM 6473 C CA . ALA B 1 385 ? 155.524 158.797 191.638 1.00 24.81 385 ALA A CA 1
ATOM 6474 C C . ALA B 1 385 ? 156.240 158.286 190.393 1.00 24.81 385 ALA A C 1
ATOM 6475 O O . ALA B 1 385 ? 156.950 159.049 189.729 1.00 24.81 385 ALA A O 1
ATOM 6477 N N . VAL B 1 386 ? 156.092 156.995 190.083 1.00 27.12 386 VAL A N 1
ATOM 6478 C CA . VAL B 1 386 ? 156.619 156.439 188.838 1.00 27.12 386 VAL A CA 1
ATOM 6479 C C . VAL B 1 386 ? 155.926 157.079 187.641 1.00 27.12 386 VAL A C 1
ATOM 6480 O O . VAL B 1 386 ? 156.568 157.431 186.643 1.00 27.12 386 VAL A O 1
ATOM 6484 N N . PHE B 1 387 ? 154.613 157.291 187.748 1.00 27.41 387 PHE A N 1
ATOM 6485 C CA . PHE B 1 387 ? 153.844 157.898 186.667 1.00 27.41 387 PHE A CA 1
ATOM 6486 C C . PHE B 1 387 ? 154.187 159.371 186.477 1.00 27.41 387 PHE A C 1
ATOM 6487 O O . PHE B 1 387 ? 154.173 159.859 185.346 1.00 27.41 387 PHE A O 1
ATOM 6495 N N . ILE B 1 388 ? 154.498 160.088 187.561 1.00 25.42 388 ILE A N 1
ATOM 6496 C CA . ILE B 1 388 ? 154.958 161.470 187.451 1.00 25.42 388 ILE A CA 1
ATOM 6497 C C . ILE B 1 388 ? 156.327 161.523 186.786 1.00 25.42 388 ILE A C 1
ATOM 6498 O O . ILE B 1 388 ? 156.599 162.400 185.954 1.00 25.42 388 ILE A O 1
ATOM 6503 N N . SER B 1 389 ? 157.197 160.567 187.123 1.00 28.26 389 SER A N 1
ATOM 6504 C CA . SER B 1 389 ? 158.539 160.517 186.556 1.00 28.26 389 SER A CA 1
ATOM 6505 C C . SER B 1 389 ? 158.511 160.246 185.061 1.00 28.26 389 SER A C 1
ATOM 6506 O O . SER B 1 389 ? 159.230 160.899 184.304 1.00 28.26 389 SER A O 1
ATOM 6509 N N . ILE B 1 390 ? 157.678 159.301 184.619 1.00 29.83 390 ILE A N 1
ATOM 6510 C CA . ILE B 1 390 ? 157.609 158.961 183.201 1.00 29.83 390 ILE A CA 1
ATOM 6511 C C . ILE B 1 390 ? 156.961 160.087 182.406 1.00 29.83 390 ILE A C 1
ATOM 6512 O O . ILE B 1 390 ? 157.443 160.452 181.328 1.00 29.83 390 ILE A O 1
ATOM 6517 N N . ALA B 1 391 ? 155.881 160.672 182.938 1.00 28.90 391 ALA A N 1
ATOM 6518 C CA . ALA B 1 391 ? 155.162 161.728 182.231 1.00 28.90 391 ALA A CA 1
ATOM 6519 C C . ALA B 1 391 ? 156.012 162.978 182.072 1.00 28.90 391 ALA A C 1
ATOM 6520 O O . ALA B 1 391 ? 155.963 163.634 181.027 1.00 28.90 391 ALA A O 1
ATOM 6522 N N . GLY B 1 392 ? 156.802 163.318 183.089 1.00 29.76 392 GLY A N 1
ATOM 6523 C CA . GLY B 1 392 ? 157.726 164.425 182.947 1.00 29.76 392 GLY A CA 1
ATOM 6524 C C . GLY B 1 392 ? 158.878 164.104 182.026 1.00 29.76 392 GLY A C 1
ATOM 6525 O O . GLY B 1 392 ? 159.399 164.990 181.350 1.00 29.76 392 GLY A O 1
ATOM 6526 N N . LEU B 1 393 ? 159.293 162.839 181.998 1.00 30.51 393 LEU A N 1
ATOM 6527 C CA . LEU B 1 393 ? 160.349 162.386 181.100 1.00 30.51 393 LEU A CA 1
ATOM 6528 C C . LEU B 1 393 ? 159.902 162.478 179.647 1.00 30.51 393 LEU A C 1
ATOM 6529 O O . LEU B 1 393 ? 160.685 162.854 178.770 1.00 30.51 393 LEU A O 1
ATOM 6534 N N . VAL B 1 394 ? 158.637 162.153 179.386 1.00 33.23 394 VAL A N 1
ATOM 6535 C CA . VAL B 1 394 ? 158.074 162.277 178.047 1.00 33.23 394 VAL A CA 1
ATOM 6536 C C . VAL B 1 394 ? 157.835 163.743 177.700 1.00 33.23 394 VAL A C 1
ATOM 6537 O O . VAL B 1 394 ? 158.118 164.178 176.578 1.00 33.23 394 VAL A O 1
ATOM 6541 N N . LEU B 1 395 ? 157.331 164.529 178.659 1.00 33.65 395 LEU A N 1
ATOM 6542 C CA . LEU B 1 395 ? 157.056 165.945 178.418 1.00 33.65 395 LEU A CA 1
ATOM 6543 C C . LEU B 1 395 ? 158.323 166.752 178.184 1.00 33.65 395 LEU A C 1
ATOM 6544 O O . LEU B 1 395 ? 158.311 167.706 177.398 1.00 33.65 395 LEU A O 1
ATOM 6549 N N . PHE B 1 396 ? 159.401 166.466 178.713 1.00 34.77 396 PHE A N 1
ATOM 6550 C CA . PHE B 1 396 ? 160.544 167.149 178.434 1.00 34.77 396 PHE A CA 1
ATOM 6551 C C . PHE B 1 396 ? 161.241 166.863 177.203 1.00 34.77 396 PHE A C 1
ATOM 6552 O O . PHE B 1 396 ? 161.889 167.701 176.698 1.00 34.77 396 PHE A O 1
ATOM 6560 N N . SER B 1 397 ? 161.181 165.682 176.725 1.00 35.87 397 SER A N 1
ATOM 6561 C CA . SER B 1 397 ? 161.740 165.315 175.508 1.00 35.87 397 SER A CA 1
ATOM 6562 C C . SER B 1 397 ? 160.970 165.889 174.379 1.00 35.87 397 SER A C 1
ATOM 6563 O O . SER B 1 397 ? 161.571 166.258 173.452 1.00 35.87 397 SER A O 1
ATOM 6566 N N . PHE B 1 398 ? 159.692 165.985 174.414 1.00 39.36 398 PHE A N 1
ATOM 6567 C CA . PHE B 1 398 ? 158.949 166.694 173.446 1.00 39.36 398 PHE A CA 1
ATOM 6568 C C . PHE B 1 398 ? 159.265 168.155 173.349 1.00 39.36 398 PHE A C 1
ATOM 6569 O O . PHE B 1 398 ? 159.337 168.610 172.283 1.00 39.36 398 PHE A O 1
ATOM 6577 N N . LEU B 1 399 ? 159.482 168.904 174.404 1.00 37.93 399 LEU A N 1
ATOM 6578 C CA . LEU B 1 399 ? 159.925 170.223 174.370 1.00 37.93 399 LEU A CA 1
ATOM 6579 C C . LEU B 1 399 ? 161.204 170.517 173.852 1.00 37.93 399 LEU A C 1
ATOM 6580 O O . LEU B 1 399 ? 161.385 171.481 173.236 1.00 37.93 399 LEU A O 1
ATOM 6585 N N . ILE B 1 400 ? 162.122 169.699 174.098 1.00 40.91 400 ILE A N 1
ATOM 6586 C CA . ILE B 1 400 ? 163.369 169.889 173.525 1.00 40.91 400 ILE A CA 1
ATOM 6587 C C . ILE B 1 400 ? 163.292 169.644 172.064 1.00 40.91 400 ILE A C 1
ATOM 6588 O O . ILE B 1 400 ? 164.005 170.272 171.355 1.00 40.91 400 ILE A O 1
ATOM 6593 N N . GLY B 1 401 ? 162.484 168.760 171.597 1.00 41.47 401 GLY A N 1
ATOM 6594 C CA . GLY B 1 401 ? 162.263 168.601 170.231 1.00 41.47 401 GLY A CA 1
ATOM 6595 C C . GLY B 1 401 ? 161.466 169.585 169.554 1.00 41.47 401 GLY A C 1
ATOM 6596 O O . GLY B 1 401 ? 161.742 169.815 168.475 1.00 41.47 401 GLY A O 1
ATOM 6597 N N . ASN B 1 402 ? 160.449 170.088 170.129 1.00 43.23 402 ASN A N 1
ATOM 6598 C CA . ASN B 1 402 ? 159.637 171.113 169.595 1.00 43.23 402 ASN A CA 1
ATOM 6599 C C . ASN B 1 402 ? 160.290 172.409 169.514 1.00 43.23 402 ASN A C 1
ATOM 6600 O O . ASN B 1 402 ? 159.889 173.239 168.813 1.00 43.23 402 ASN A O 1
ATOM 6605 N N . MET B 1 403 ? 161.395 172.565 170.066 1.00 45.41 403 MET A N 1
ATOM 6606 C CA . MET B 1 403 ? 162.082 173.777 170.114 1.00 45.41 403 MET A CA 1
ATOM 6607 C C . MET B 1 403 ? 163.139 173.779 169.176 1.00 45.41 403 MET A C 1
ATOM 6608 O O . MET B 1 403 ? 163.500 174.742 168.665 1.00 45.41 403 MET A O 1
ATOM 6613 N N . GLN B 1 404 ? 163.723 172.691 169.001 1.00 52.31 404 GLN A N 1
ATOM 6614 C CA . GLN B 1 404 ? 164.637 172.575 168.029 1.00 52.31 404 GLN A CA 1
ATOM 6615 C C . GLN B 1 404 ? 164.065 172.402 166.701 1.00 52.31 404 GLN A C 1
ATOM 6616 O O . GLN B 1 404 ? 164.748 172.444 165.759 1.00 52.31 404 GLN A O 1
ATOM 6622 N N . THR B 1 405 ? 162.808 172.216 166.584 1.00 51.41 405 THR A N 1
ATOM 6623 C CA . THR B 1 405 ? 162.245 172.219 165.344 1.00 51.41 405 THR A CA 1
ATOM 6624 C C . THR B 1 405 ? 162.030 173.655 165.087 1.00 51.41 405 THR A C 1
ATOM 6625 O O . THR B 1 405 ? 162.344 174.077 164.051 1.00 51.41 405 THR A O 1
ATOM 6629 N N . TYR B 1 406 ? 161.472 174.424 165.959 1.00 52.54 406 TYR A N 1
ATOM 6630 C CA . TYR B 1 406 ? 161.379 175.798 165.724 1.00 52.54 406 TYR A CA 1
ATOM 6631 C C . TYR B 1 406 ? 162.690 176.409 165.301 1.00 52.54 406 TYR A C 1
ATOM 6632 O O . TYR B 1 406 ? 162.703 177.217 164.433 1.00 52.54 406 TYR A O 1
ATOM 6641 N N . LEU B 1 407 ? 163.805 176.065 165.861 1.00 53.12 407 LEU A N 1
ATOM 6642 C CA . LEU B 1 407 ? 165.042 176.672 165.569 1.00 53.12 407 LEU A CA 1
ATOM 6643 C C . LEU B 1 407 ? 165.641 176.327 164.317 1.00 53.12 407 LEU A C 1
ATOM 6644 O O . LEU B 1 407 ? 166.275 177.136 163.756 1.00 53.12 407 LEU A O 1
ATOM 6649 N N . GLN B 1 408 ? 165.472 175.144 163.859 1.00 57.09 408 GLN A N 1
ATOM 6650 C CA . GLN B 1 408 ? 165.982 174.683 162.649 1.00 57.09 408 GLN A CA 1
ATOM 6651 C C . GLN B 1 408 ? 165.123 175.067 161.482 1.00 57.09 408 GLN A C 1
ATOM 6652 O O . GLN B 1 408 ? 165.544 174.991 160.387 1.00 57.09 408 GLN A O 1
ATOM 6658 N N . SER B 1 409 ? 163.946 175.489 161.690 1.00 56.37 409 SER A N 1
ATOM 6659 C CA . SER B 1 409 ? 163.070 175.877 160.683 1.00 56.37 409 SER A CA 1
ATOM 6660 C C . SER B 1 409 ? 163.450 177.170 160.233 1.00 56.37 409 SER A C 1
ATOM 6661 O O . SER B 1 409 ? 163.251 177.544 159.102 1.00 56.37 409 SER A O 1
ATOM 6664 N N . THR B 1 410 ? 164.032 177.893 161.097 1.00 58.63 410 THR A N 1
ATOM 6665 C CA . THR B 1 410 ? 164.338 179.192 160.759 1.00 58.63 410 THR A CA 1
ATOM 6666 C C . THR B 1 410 ? 165.761 179.337 160.267 1.00 58.63 410 THR A C 1
ATOM 6667 O O . THR B 1 410 ? 166.220 180.426 160.168 1.00 58.63 410 THR A O 1
ATOM 6671 N N . THR B 1 411 ? 166.455 178.284 159.909 1.00 56.91 411 THR A N 1
ATOM 6672 C CA . THR B 1 411 ? 167.868 178.378 159.559 1.00 56.91 411 THR A CA 1
ATOM 6673 C C . THR B 1 411 ? 168.260 177.549 158.339 1.00 56.91 411 THR A C 1
ATOM 6674 O O . THR B 1 411 ? 169.422 177.332 158.226 1.00 56.91 411 THR A O 1
ATOM 6678 N N . THR B 1 412 ? 167.386 177.210 157.420 1.00 55.23 412 THR A N 1
ATOM 6679 C CA . THR B 1 412 ? 167.668 176.316 156.274 1.00 55.23 412 THR A CA 1
ATOM 6680 C C . THR B 1 412 ? 168.539 176.967 155.214 1.00 55.23 412 THR A C 1
ATOM 6681 O O . THR B 1 412 ? 169.460 176.326 154.798 1.00 55.23 412 THR A O 1
ATOM 6685 N N . ARG B 1 413 ? 168.209 178.153 154.764 1.00 49.16 413 ARG A N 1
ATOM 6686 C CA . ARG B 1 413 ? 168.931 178.833 153.683 1.00 49.16 413 ARG A CA 1
ATOM 6687 C C . ARG B 1 413 ? 170.235 179.316 154.277 1.00 49.16 413 ARG A C 1
ATOM 6688 O O . ARG B 1 413 ? 171.160 179.295 153.567 1.00 49.16 413 ARG A O 1
ATOM 6696 N N . LEU B 1 414 ? 170.276 179.553 155.568 1.00 47.48 414 LEU A N 1
ATOM 6697 C CA . LEU B 1 414 ? 171.423 180.125 156.253 1.00 47.48 414 LEU A CA 1
ATOM 6698 C C . LEU B 1 414 ? 172.425 179.050 156.618 1.00 47.48 414 LEU A C 1
ATOM 6699 O O . LEU B 1 414 ? 173.634 179.272 156.532 1.00 47.48 414 LEU A O 1
ATOM 6704 N N . GLU B 1 415 ? 171.918 177.883 157.018 1.00 50.41 415 GLU A N 1
ATOM 6705 C CA . GLU B 1 415 ? 172.705 176.659 156.967 1.00 50.41 415 GLU A CA 1
ATOM 6706 C C . GLU B 1 415 ? 173.243 176.365 155.578 1.00 50.41 415 GLU A C 1
ATOM 6707 O O . GLU B 1 415 ? 174.416 176.005 155.431 1.00 50.41 415 GLU A O 1
ATOM 6713 N N . GLU B 1 416 ? 172.418 176.534 154.547 1.00 47.03 416 GLU A N 1
ATOM 6714 C CA . GLU B 1 416 ? 172.847 176.188 153.197 1.00 47.03 416 GLU A CA 1
ATOM 6715 C C . GLU B 1 416 ? 173.933 177.138 152.704 1.00 47.03 416 GLU A C 1
ATOM 6716 O O . GLU B 1 416 ? 174.803 176.740 151.923 1.00 47.03 416 GLU A O 1
ATOM 6722 N N . MET B 1 417 ? 173.930 178.379 153.191 1.00 44.90 417 MET A N 1
ATOM 6723 C CA . MET B 1 417 ? 175.006 179.310 152.867 1.00 44.90 417 MET A CA 1
ATOM 6724 C C . MET B 1 417 ? 176.298 178.947 153.592 1.00 44.90 417 MET A C 1
ATOM 6725 O O . MET B 1 417 ? 177.388 179.090 153.028 1.00 44.90 417 MET A O 1
ATOM 6730 N N . ARG B 1 418 ? 176.198 178.492 154.845 1.00 46.72 418 ARG A N 1
ATOM 6731 C CA . ARG B 1 418 ? 177.393 178.150 155.613 1.00 46.72 418 ARG A CA 1
ATOM 6732 C C . ARG B 1 418 ? 178.072 176.897 155.082 1.00 46.72 418 ARG A C 1
ATOM 6733 O O . ARG B 1 418 ? 179.298 176.779 155.159 1.00 46.72 418 ARG A O 1
ATOM 6741 N N . VAL B 1 419 ? 177.293 175.950 154.559 1.00 44.80 419 VAL A N 1
ATOM 6742 C CA . VAL B 1 419 ? 177.867 174.754 153.955 1.00 44.80 419 VAL A CA 1
ATOM 6743 C C . VAL B 1 419 ? 178.560 175.106 152.647 1.00 44.80 419 VAL A C 1
ATOM 6744 O O . VAL B 1 419 ? 179.649 174.602 152.350 1.00 44.80 419 VAL A O 1
ATOM 6748 N N . LYS B 1 420 ? 177.954 175.997 151.857 1.00 46.00 420 LYS A N 1
ATOM 6749 C CA . LYS B 1 420 ? 178.575 176.461 150.622 1.00 46.00 420 LYS A CA 1
ATOM 6750 C C . LYS B 1 420 ? 179.825 177.286 150.890 1.00 46.00 420 LYS A C 1
ATOM 6751 O O . LYS B 1 420 ? 180.764 177.262 150.090 1.00 46.00 420 LYS A O 1
ATOM 6757 N N . ARG B 1 421 ? 179.847 178.028 151.997 1.00 47.08 421 ARG A N 1
ATOM 6758 C CA . ARG B 1 421 ? 181.038 178.780 152.364 1.00 47.08 421 ARG A CA 1
ATOM 6759 C C . ARG B 1 421 ? 182.154 177.857 152.825 1.00 47.08 421 ARG A C 1
ATOM 6760 O O . ARG B 1 421 ? 183.317 178.069 152.470 1.00 47.08 421 ARG A O 1
ATOM 6768 N N . ARG B 1 422 ? 181.820 176.829 153.605 1.00 46.67 422 ARG A N 1
ATOM 6769 C CA . ARG B 1 422 ? 182.775 175.797 153.981 1.00 46.67 422 ARG A CA 1
ATOM 6770 C C . ARG B 1 422 ? 183.150 174.888 152.823 1.00 46.67 422 ARG A C 1
ATOM 6771 O O . ARG B 1 422 ? 184.136 174.157 152.934 1.00 46.67 422 ARG A O 1
ATOM 6779 N N . ASP B 1 423 ? 182.370 174.879 151.744 1.00 46.25 423 ASP A N 1
ATOM 6780 C CA . ASP B 1 423 ? 182.740 174.179 150.523 1.00 46.25 423 ASP A CA 1
ATOM 6781 C C . ASP B 1 423 ? 183.652 175.007 149.636 1.00 46.25 423 ASP A C 1
ATOM 6782 O O . ASP B 1 423 ? 184.493 174.442 148.934 1.00 46.25 423 ASP A O 1
ATOM 6787 N N . ALA B 1 424 ? 183.492 176.332 149.645 1.00 47.23 424 ALA A N 1
ATOM 6788 C CA . ALA B 1 424 ? 184.388 177.195 148.882 1.00 47.23 424 ALA A CA 1
ATOM 6789 C C . ALA B 1 424 ? 185.774 177.216 149.507 1.00 47.23 424 ALA A C 1
ATOM 6790 O O . ALA B 1 424 ? 186.779 177.041 148.812 1.00 47.23 424 ALA A O 1
ATOM 6792 N N . GLU B 1 425 ? 185.846 177.398 150.826 1.00 50.48 425 GLU A N 1
ATOM 6793 C CA . GLU B 1 425 ? 187.047 177.036 151.564 1.00 50.48 425 GLU A CA 1
ATOM 6794 C C . GLU B 1 425 ? 187.248 175.529 151.488 1.00 50.48 425 GLU A C 1
ATOM 6795 O O . GLU B 1 425 ? 186.309 174.778 151.235 1.00 50.48 425 GLU A O 1
ATOM 6801 N N . GLN B 1 426 ? 188.512 175.112 151.573 1.00 51.75 426 GLN A N 1
ATOM 6802 C CA . GLN B 1 426 ? 189.070 173.766 151.363 1.00 51.75 426 GLN A CA 1
ATOM 6803 C C . GLN B 1 426 ? 188.810 173.192 149.966 1.00 51.75 426 GLN A C 1
ATOM 6804 O O . GLN B 1 426 ? 189.267 172.088 149.670 1.00 51.75 426 GLN A O 1
ATOM 6810 N N . TRP B 1 427 ? 188.151 173.935 149.077 1.00 50.04 427 TRP A N 1
ATOM 6811 C CA . TRP B 1 427 ? 188.345 173.734 147.651 1.00 50.04 427 TRP A CA 1
ATOM 6812 C C . TRP B 1 427 ? 189.430 174.672 147.133 1.00 50.04 427 TRP A C 1
ATOM 6813 O O . TRP B 1 427 ? 190.358 174.237 146.447 1.00 50.04 427 TRP A O 1
ATOM 6824 N N . MET B 1 428 ? 189.302 175.962 147.425 1.00 49.91 428 MET A N 1
ATOM 6825 C CA . MET B 1 428 ? 190.473 176.814 147.542 1.00 49.91 428 MET A CA 1
ATOM 6826 C C . MET B 1 428 ? 191.242 176.376 148.777 1.00 49.91 428 MET A C 1
ATOM 6827 O O . MET B 1 428 ? 190.644 176.212 149.841 1.00 49.91 428 MET A O 1
ATOM 6832 N N . SER B 1 429 ? 192.564 176.223 148.631 1.00 53.95 429 SER A N 1
ATOM 6833 C CA . SER B 1 429 ? 193.586 175.581 149.492 1.00 53.95 429 SER A CA 1
ATOM 6834 C C . SER B 1 429 ? 193.604 174.068 149.330 1.00 53.95 429 SER A C 1
ATOM 6835 O O . SER B 1 429 ? 194.414 173.411 149.992 1.00 53.95 429 SER A O 1
ATOM 6838 N N . HIS B 1 430 ? 192.747 173.488 148.495 1.00 52.01 430 HIS A N 1
ATOM 6839 C CA . HIS B 1 430 ? 193.057 172.210 147.872 1.00 52.01 430 HIS A CA 1
ATOM 6840 C C . HIS B 1 430 ? 193.540 172.368 146.443 1.00 52.01 430 HIS A C 1
ATOM 6841 O O . HIS B 1 430 ? 194.427 171.631 146.011 1.00 52.01 430 HIS A O 1
ATOM 6848 N N . ARG B 1 431 ? 192.985 173.329 145.711 1.00 53.83 431 ARG A N 1
ATOM 6849 C CA . ARG B 1 431 ? 193.505 173.723 144.415 1.00 53.83 431 ARG A CA 1
ATOM 6850 C C . ARG B 1 431 ? 194.650 174.710 144.533 1.00 53.83 431 ARG A C 1
ATOM 6851 O O . ARG B 1 431 ? 195.289 175.003 143.517 1.00 53.83 431 ARG A O 1
ATOM 6859 N N . LEU B 1 432 ? 194.907 175.204 145.753 1.00 55.22 432 LEU A N 1
ATOM 6860 C CA . LEU B 1 432 ? 195.960 176.176 146.069 1.00 55.22 432 LEU A CA 1
ATOM 6861 C C . LEU B 1 432 ? 195.819 177.437 145.222 1.00 55.22 432 LEU A C 1
ATOM 6862 O O . LEU B 1 432 ? 196.743 177.854 144.520 1.00 55.22 432 LEU A O 1
ATOM 6867 N N . LEU B 1 433 ? 194.636 178.037 145.290 1.00 54.44 433 LEU A N 1
ATOM 6868 C CA . LEU B 1 433 ? 194.350 179.226 144.514 1.00 54.44 433 LEU A CA 1
ATOM 6869 C C . LEU B 1 433 ? 195.094 180.426 145.098 1.00 54.44 433 LEU A C 1
ATOM 6870 O O . LEU B 1 433 ? 195.316 180.496 146.310 1.00 54.44 433 LEU A O 1
ATOM 6875 N N . PRO B 1 434 ? 195.513 181.368 144.253 1.00 55.52 434 PRO A N 1
ATOM 6876 C CA . PRO B 1 434 ? 196.141 182.588 144.769 1.00 55.52 434 PRO A CA 1
ATOM 6877 C C . PRO B 1 434 ? 195.131 183.457 145.498 1.00 55.52 434 PRO A C 1
ATOM 6878 O O . PRO B 1 434 ? 193.923 183.337 145.301 1.00 55.52 434 PRO A O 1
ATOM 6882 N N . GLU B 1 435 ? 195.648 184.343 146.352 1.00 58.31 435 GLU A N 1
ATOM 6883 C CA . GLU B 1 435 ? 194.785 185.118 147.234 1.00 58.31 435 GLU A CA 1
ATOM 6884 C C . GLU B 1 435 ? 193.994 186.191 146.495 1.00 58.31 435 GLU A C 1
ATOM 6885 O O . GLU B 1 435 ? 192.987 186.673 147.027 1.00 58.31 435 GLU A O 1
ATOM 6891 N N . ASN B 1 436 ? 194.411 186.578 145.288 1.00 57.34 436 ASN A N 1
ATOM 6892 C CA . ASN B 1 436 ? 193.577 187.479 144.504 1.00 57.34 436 ASN A CA 1
ATOM 6893 C C . ASN B 1 436 ? 192.381 186.751 143.911 1.00 57.34 436 ASN A C 1
ATOM 6894 O O . ASN B 1 436 ? 191.341 187.370 143.675 1.00 57.34 436 ASN A O 1
ATOM 6899 N N . LEU B 1 437 ? 192.510 185.448 143.675 1.00 53.47 437 LEU A N 1
ATOM 6900 C CA . LEU B 1 437 ? 191.392 184.669 143.168 1.00 53.47 437 LEU A CA 1
ATOM 6901 C C . LEU B 1 437 ? 190.441 184.266 144.283 1.00 53.47 437 LEU A C 1
ATOM 6902 O O . LEU B 1 437 ? 189.224 184.237 144.077 1.00 53.47 437 LEU A O 1
ATOM 6907 N N . ARG B 1 438 ? 190.977 183.957 145.467 1.00 52.03 438 ARG A N 1
ATOM 6908 C CA . ARG B 1 438 ? 190.151 183.470 146.565 1.00 52.03 438 ARG A CA 1
ATOM 6909 C C . ARG B 1 438 ? 189.242 184.546 147.129 1.00 52.03 438 ARG A C 1
ATOM 6910 O O . ARG B 1 438 ? 188.100 184.255 147.501 1.00 52.03 438 ARG A O 1
ATOM 6918 N N . LYS B 1 439 ? 189.727 185.780 147.221 1.00 53.79 439 LYS A N 1
ATOM 6919 C CA . LYS B 1 439 ? 188.948 186.815 147.880 1.00 53.79 439 LYS A CA 1
ATOM 6920 C C . LYS B 1 439 ? 187.939 187.422 146.909 1.00 53.79 439 LYS A C 1
ATOM 6921 O O . LYS B 1 439 ? 186.927 187.989 147.336 1.00 53.79 439 LYS A O 1
ATOM 6927 N N . ARG B 1 440 ? 188.156 187.232 145.604 1.00 51.71 440 ARG A N 1
ATOM 6928 C CA . ARG B 1 440 ? 187.120 187.509 144.614 1.00 51.71 440 ARG A CA 1
ATOM 6929 C C . ARG B 1 440 ? 186.005 186.472 144.656 1.00 51.71 440 ARG A C 1
ATOM 6930 O O . ARG B 1 440 ? 184.851 186.799 144.357 1.00 51.71 440 ARG A O 1
ATOM 6938 N N . ILE B 1 441 ? 186.330 185.224 144.999 1.00 48.21 441 ILE A N 1
ATOM 6939 C CA . ILE B 1 441 ? 185.308 184.194 145.163 1.00 48.21 441 ILE A CA 1
ATOM 6940 C C . ILE B 1 441 ? 184.466 184.479 146.398 1.00 48.21 441 ILE A C 1
ATOM 6941 O O . ILE B 1 441 ? 183.231 184.406 146.359 1.00 48.21 441 ILE A O 1
ATOM 6946 N N . ARG B 1 442 ? 185.124 184.832 147.506 1.00 49.61 442 ARG A N 1
ATOM 6947 C CA . ARG B 1 442 ? 184.420 185.162 148.739 1.00 49.61 442 ARG A CA 1
ATOM 6948 C C . ARG B 1 442 ? 183.593 186.429 148.595 1.00 49.61 442 ARG A C 1
ATOM 6949 O O . ARG B 1 442 ? 182.574 186.580 149.274 1.00 49.61 442 ARG A O 1
ATOM 6957 N N . ARG B 1 443 ? 184.013 187.342 147.719 1.00 50.67 443 ARG A N 1
ATOM 6958 C CA . ARG B 1 443 ? 183.258 188.569 147.503 1.00 50.67 443 ARG A CA 1
ATOM 6959 C C . ARG B 1 443 ? 181.971 188.299 146.734 1.00 50.67 443 ARG A C 1
ATOM 6960 O O . ARG B 1 443 ? 180.921 188.853 147.072 1.00 50.67 443 ARG A O 1
ATOM 6968 N N . TYR B 1 444 ? 182.032 187.449 145.705 1.00 48.27 444 TYR A N 1
ATOM 6969 C CA . TYR B 1 444 ? 180.836 187.154 144.921 1.00 48.27 444 TYR A CA 1
ATOM 6970 C C . TYR B 1 444 ? 179.836 186.326 145.715 1.00 48.27 444 TYR A C 1
ATOM 6971 O O . TYR B 1 444 ? 178.626 186.561 145.630 1.00 48.27 444 TYR A O 1
ATOM 6980 N N . GLU B 1 445 ? 180.318 185.339 146.472 1.00 48.61 445 GLU A N 1
ATOM 6981 C CA . GLU B 1 445 ? 179.416 184.469 147.214 1.00 48.61 445 GLU A CA 1
ATOM 6982 C C . GLU B 1 445 ? 178.769 185.192 148.386 1.00 48.61 445 GLU A C 1
ATOM 6983 O O . GLU B 1 445 ? 177.685 184.800 148.829 1.00 48.61 445 GLU A O 1
ATOM 6989 N N . GLN B 1 446 ? 179.411 186.241 148.899 1.00 48.31 446 GLN A N 1
ATOM 6990 C CA . GLN B 1 446 ? 178.792 187.061 149.934 1.00 48.31 446 GLN A CA 1
ATOM 6991 C C . GLN B 1 446 ? 177.855 188.097 149.320 1.00 48.31 446 GLN A C 1
ATOM 6992 O O . GLN B 1 446 ? 176.850 188.470 149.935 1.00 48.31 446 GLN A O 1
ATOM 6998 N N . TYR B 1 447 ? 178.174 188.574 148.114 1.00 47.62 447 TYR A N 1
ATOM 6999 C CA . TYR B 1 447 ? 177.286 189.497 147.413 1.00 47.62 447 TYR A CA 1
ATOM 7000 C C . TYR B 1 447 ? 176.033 188.789 146.918 1.00 47.62 447 TYR A C 1
ATOM 7001 O O . TYR B 1 447 ? 174.937 189.354 146.972 1.00 47.62 447 TYR A O 1
ATOM 7010 N N . LYS B 1 448 ? 176.177 187.556 146.423 1.00 45.18 448 LYS A N 1
ATOM 7011 C CA . LYS B 1 448 ? 175.009 186.773 146.032 1.00 45.18 448 LYS A CA 1
ATOM 7012 C C . LYS B 1 448 ? 174.152 186.417 147.239 1.00 45.18 448 LYS A C 1
ATOM 7013 O O . LYS B 1 448 ? 172.925 186.333 147.126 1.00 45.18 448 LYS A O 1
ATOM 7019 N N . TRP B 1 449 ? 174.775 186.241 148.405 1.00 44.82 449 TRP A N 1
ATOM 7020 C CA . TRP B 1 449 ? 174.021 185.909 149.605 1.00 44.82 449 TRP A CA 1
ATOM 7021 C C . TRP B 1 449 ? 173.213 187.091 150.122 1.00 44.82 449 TRP A C 1
ATOM 7022 O O . TRP B 1 449 ? 172.067 186.915 150.541 1.00 44.82 449 TRP A O 1
ATOM 7033 N N . GLN B 1 450 ? 173.771 188.299 150.103 1.00 47.84 450 GLN A N 1
ATOM 7034 C CA . GLN B 1 450 ? 173.063 189.423 150.706 1.00 47.84 450 GLN A CA 1
ATOM 7035 C C . GLN B 1 450 ? 172.002 189.978 149.761 1.00 47.84 450 GLN A C 1
ATOM 7036 O O . GLN B 1 450 ? 171.112 190.725 150.181 1.00 47.84 450 GLN A O 1
ATOM 7042 N N . GLU B 1 451 ? 172.073 189.615 148.480 1.00 49.22 451 GLU A N 1
ATOM 7043 C CA . GLU B 1 451 ? 171.019 189.992 147.542 1.00 49.22 451 GLU A CA 1
ATOM 7044 C C . GLU B 1 451 ? 169.900 188.960 147.496 1.00 49.22 451 GLU A C 1
ATOM 7045 O O . GLU B 1 451 ? 168.723 189.306 147.638 1.00 49.22 451 GLU A O 1
ATOM 7051 N N . THR B 1 452 ? 170.243 187.691 147.285 1.00 45.20 452 THR A N 1
ATOM 7052 C CA . THR B 1 452 ? 169.233 186.675 147.019 1.00 45.20 452 THR A CA 1
ATOM 7053 C C . THR B 1 452 ? 168.800 185.905 148.255 1.00 45.20 452 THR A C 1
ATOM 7054 O O . THR B 1 452 ? 167.665 185.420 148.287 1.00 45.20 452 THR A O 1
ATOM 7058 N N . ARG B 1 453 ? 169.673 185.802 149.264 1.00 48.40 453 ARG A N 1
ATOM 7059 C CA . ARG B 1 453 ? 169.478 184.972 150.465 1.00 48.40 453 ARG A CA 1
ATOM 7060 C C . ARG B 1 453 ? 169.173 183.519 150.114 1.00 48.40 453 ARG A C 1
ATOM 7061 O O . ARG B 1 453 ? 168.310 182.879 150.715 1.00 48.40 453 ARG A O 1
ATOM 7069 N N . GLY B 1 454 ? 169.894 182.991 149.129 1.00 45.80 454 GLY A N 1
ATOM 7070 C CA . GLY B 1 454 ? 169.751 181.610 148.731 1.00 45.80 454 GLY A CA 1
ATOM 7071 C C . GLY B 1 454 ? 168.571 181.308 147.837 1.00 45.80 454 GLY A C 1
ATOM 7072 O O . GLY B 1 454 ? 168.421 180.158 147.413 1.00 45.80 454 GLY A O 1
ATOM 7073 N N . VAL B 1 455 ? 167.735 182.294 147.535 1.00 46.37 455 VAL A N 1
ATOM 7074 C CA . VAL B 1 455 ? 166.541 182.073 146.728 1.00 46.37 455 VAL A CA 1
ATOM 7075 C C . VAL B 1 455 ? 166.940 182.029 145.260 1.00 46.37 455 VAL A C 1
ATOM 7076 O O . VAL B 1 455 ? 167.560 182.965 144.746 1.00 46.37 455 VAL A O 1
ATOM 7080 N N . ASP B 1 456 ? 166.588 180.939 144.585 1.00 50.20 456 ASP A N 1
ATOM 7081 C CA . ASP B 1 456 ? 166.727 180.865 143.136 1.00 50.20 456 ASP A CA 1
ATOM 7082 C C . ASP B 1 456 ? 165.495 181.512 142.521 1.00 50.20 456 ASP A C 1
ATOM 7083 O O . ASP B 1 456 ? 164.379 181.010 142.677 1.00 50.20 456 ASP A O 1
ATOM 7088 N N . GLU B 1 457 ? 165.697 182.640 141.837 1.00 52.74 457 GLU A N 1
ATOM 7089 C CA . GLU B 1 457 ? 164.573 183.429 141.345 1.00 52.74 457 GLU A CA 1
ATOM 7090 C C . GLU B 1 457 ? 163.886 182.743 140.172 1.00 52.74 457 GLU A C 1
ATOM 7091 O O . GLU B 1 457 ? 162.653 182.754 140.077 1.00 52.74 457 GLU A O 1
ATOM 7097 N N . GLU B 1 458 ? 164.664 182.108 139.292 1.00 54.28 458 GLU A N 1
ATOM 7098 C CA . GLU B 1 458 ? 164.080 181.452 138.128 1.00 54.28 458 GLU A CA 1
ATOM 7099 C C . GLU B 1 458 ? 163.300 180.203 138.520 1.00 54.28 458 GLU A C 1
ATOM 7100 O O . GLU B 1 458 ? 162.269 179.904 137.911 1.00 54.28 458 GLU A O 1
ATOM 7106 N N . ASN B 1 459 ? 163.752 179.481 139.546 1.00 52.92 459 ASN A N 1
ATOM 7107 C CA . ASN B 1 459 ? 162.983 178.345 140.037 1.00 52.92 459 ASN A CA 1
ATOM 7108 C C . ASN B 1 459 ? 161.739 178.794 140.788 1.00 52.92 459 ASN A C 1
ATOM 7109 O O . ASN B 1 459 ? 160.722 178.094 140.769 1.00 52.92 459 ASN A O 1
ATOM 7114 N N . LEU B 1 460 ? 161.802 179.951 141.447 1.00 49.34 460 LEU A N 1
ATOM 7115 C CA . LEU B 1 460 ? 160.634 180.489 142.130 1.00 49.34 460 LEU A CA 1
ATOM 7116 C C . LEU B 1 460 ? 159.585 180.968 141.135 1.00 49.34 460 LEU A C 1
ATOM 7117 O O . LEU B 1 460 ? 158.383 180.779 141.351 1.00 49.34 460 LEU A O 1
ATOM 7122 N N . LEU B 1 461 ? 160.020 181.582 140.035 1.00 50.84 461 LEU A N 1
ATOM 7123 C CA . LEU B 1 461 ? 159.085 182.109 139.051 1.00 50.84 461 LEU A CA 1
ATOM 7124 C C . LEU B 1 461 ? 158.507 181.022 138.157 1.00 50.84 461 LEU A C 1
ATOM 7125 O O . LEU B 1 461 ? 157.375 181.159 137.682 1.00 50.84 461 LEU A O 1
ATOM 7130 N N . SER B 1 462 ? 159.258 179.947 137.910 1.00 52.60 462 SER A N 1
ATOM 7131 C CA . SER B 1 462 ? 158.778 178.889 137.030 1.00 52.60 462 SER A CA 1
ATOM 7132 C C . SER B 1 462 ? 157.709 178.030 137.686 1.00 52.60 462 SER A C 1
ATOM 7133 O O . SER B 1 462 ? 156.940 177.373 136.978 1.00 52.60 462 SER A O 1
ATOM 7136 N N . ASN B 1 463 ? 157.640 178.020 139.013 1.00 50.37 463 ASN A N 1
ATOM 7137 C CA . ASN B 1 463 ? 156.616 177.281 139.732 1.00 50.37 463 ASN A CA 1
ATOM 7138 C C . ASN B 1 463 ? 155.362 178.107 139.970 1.00 50.37 463 ASN A C 1
ATOM 7139 O O . ASN B 1 463 ? 154.509 177.699 140.759 1.00 50.37 463 ASN A O 1
ATOM 7144 N N . LEU B 1 464 ? 155.242 179.253 139.318 1.00 49.76 464 LEU A N 1
ATOM 7145 C CA . LEU B 1 464 ? 154.082 180.121 139.337 1.00 49.76 464 LEU A CA 1
ATOM 7146 C C . LEU B 1 464 ? 153.304 179.953 138.036 1.00 49.76 464 LEU A C 1
ATOM 7147 O O . LEU B 1 464 ? 153.859 179.476 137.041 1.00 49.76 464 LEU A O 1
ATOM 7152 N N . PRO B 1 465 ? 152.010 180.284 138.010 1.00 50.50 465 PRO A N 1
ATOM 7153 C CA . PRO B 1 465 ? 151.248 180.169 136.760 1.00 50.50 465 PRO A CA 1
ATOM 7154 C C . PRO B 1 465 ? 151.713 181.171 135.714 1.00 50.50 465 PRO A C 1
ATOM 7155 O O . PRO B 1 465 ? 152.362 182.173 136.017 1.00 50.50 465 PRO A O 1
ATOM 7159 N N . LYS B 1 466 ? 151.374 180.871 134.457 1.00 56.88 466 LYS A N 1
ATOM 7160 C CA . LYS B 1 466 ? 151.989 181.572 133.337 1.00 56.88 466 LYS A CA 1
ATOM 7161 C C . LYS B 1 466 ? 151.514 183.012 133.189 1.00 56.88 466 LYS A C 1
ATOM 7162 O O . LYS B 1 466 ? 152.218 183.810 132.567 1.00 56.88 466 LYS A O 1
ATOM 7168 N N . ASP B 1 467 ? 150.359 183.374 133.747 1.00 56.04 467 ASP A N 1
ATOM 7169 C CA . ASP B 1 467 ? 149.936 184.767 133.694 1.00 56.04 467 ASP A CA 1
ATOM 7170 C C . ASP B 1 467 ? 150.414 185.543 134.906 1.00 56.04 467 ASP A C 1
ATOM 7171 O O . ASP B 1 467 ? 150.610 186.761 134.822 1.00 56.04 467 ASP A O 1
ATOM 7176 N N . LEU B 1 468 ? 150.620 184.856 136.027 1.00 51.33 468 LEU A N 1
ATOM 7177 C CA . LEU B 1 468 ? 151.158 185.506 137.212 1.00 51.33 468 LEU A CA 1
ATOM 7178 C C . LEU B 1 468 ? 152.655 185.737 137.059 1.00 51.33 468 LEU A C 1
ATOM 7179 O O . LEU B 1 468 ? 153.175 186.782 137.458 1.00 51.33 468 LEU A O 1
ATOM 7184 N N . ARG B 1 469 ? 153.354 184.771 136.457 1.00 53.88 469 ARG A N 1
ATOM 7185 C CA . ARG B 1 469 ? 154.761 184.944 136.108 1.00 53.88 469 ARG A CA 1
ATOM 7186 C C . ARG B 1 469 ? 154.949 186.013 135.037 1.00 53.88 469 ARG A C 1
ATOM 7187 O O . ARG B 1 469 ? 155.988 186.679 134.996 1.00 53.88 469 ARG A O 1
ATOM 7195 N N . ARG B 1 470 ? 153.952 186.194 134.169 1.00 57.04 470 ARG A N 1
ATOM 7196 C CA . ARG B 1 470 ? 154.026 187.238 133.153 1.00 57.04 470 ARG A CA 1
ATOM 7197 C C . ARG B 1 470 ? 153.854 188.622 133.765 1.00 57.04 470 ARG A C 1
ATOM 7198 O O . ARG B 1 470 ? 154.526 189.574 133.356 1.00 57.04 470 ARG A O 1
ATOM 7206 N N . ASP B 1 471 ? 152.966 188.751 134.755 1.00 56.53 471 ASP A N 1
ATOM 7207 C CA . ASP B 1 471 ? 152.728 190.048 135.378 1.00 56.53 471 ASP A CA 1
ATOM 7208 C C . ASP B 1 471 ? 153.894 190.483 136.252 1.00 56.53 471 ASP A C 1
ATOM 7209 O O . ASP B 1 471 ? 154.099 191.686 136.445 1.00 56.53 471 ASP A O 1
ATOM 7214 N N . ILE B 1 472 ? 154.653 189.534 136.801 1.00 53.59 472 ILE A N 1
ATOM 7215 C CA . ILE B 1 472 ? 155.832 189.888 137.584 1.00 53.59 472 ILE A CA 1
ATOM 7216 C C . ILE B 1 472 ? 156.947 190.378 136.671 1.00 53.59 472 ILE A C 1
ATOM 7217 O O . ILE B 1 472 ? 157.555 191.428 136.909 1.00 53.59 472 ILE A O 1
ATOM 7222 N N . LYS B 1 473 ? 157.219 189.630 135.603 1.00 56.81 473 LYS A N 1
ATOM 7223 C CA . LYS B 1 473 ? 158.316 189.966 134.708 1.00 56.81 473 LYS A CA 1
ATOM 7224 C C . LYS B 1 473 ? 158.016 191.184 133.844 1.00 56.81 473 LYS A C 1
ATOM 7225 O O . LYS B 1 473 ? 158.950 191.809 133.338 1.00 56.81 473 LYS A O 1
ATOM 7231 N N . ARG B 1 474 ? 156.745 191.537 133.661 1.00 59.94 474 ARG A N 1
ATOM 7232 C CA . ARG B 1 474 ? 156.421 192.809 133.032 1.00 59.94 474 ARG A CA 1
ATOM 7233 C C . ARG B 1 474 ? 156.569 193.977 133.991 1.00 59.94 474 ARG A C 1
ATOM 7234 O O . ARG B 1 474 ? 156.674 195.122 133.545 1.00 59.94 474 ARG A O 1
ATOM 7242 N N . HIS B 1 475 ? 156.555 193.720 135.295 1.00 55.45 475 HIS A N 1
ATOM 7243 C CA . HIS B 1 475 ? 156.847 194.783 136.244 1.00 55.45 475 HIS A CA 1
ATOM 7244 C C . HIS B 1 475 ? 158.348 195.008 136.370 1.00 55.45 475 HIS A C 1
ATOM 7245 O O . HIS B 1 475 ? 158.802 196.153 136.456 1.00 55.45 475 HIS A O 1
ATOM 7252 N N . LEU B 1 476 ? 159.128 193.927 136.367 1.00 54.36 476 LEU A N 1
ATOM 7253 C CA . LEU B 1 476 ? 160.565 194.031 136.591 1.00 54.36 476 LEU A CA 1
ATOM 7254 C C . LEU B 1 476 ? 161.315 194.425 135.325 1.00 54.36 476 LEU A C 1
ATOM 7255 O O . LEU B 1 476 ? 162.207 195.279 135.367 1.00 54.36 476 LEU A O 1
ATOM 7260 N N . CYS B 1 477 ? 160.970 193.817 134.192 1.00 59.24 477 CYS A N 1
ATOM 7261 C CA . CYS B 1 477 ? 161.839 193.817 133.026 1.00 59.24 477 CYS A CA 1
ATOM 7262 C C . CYS B 1 477 ? 161.348 194.670 131.867 1.00 59.24 477 CYS A C 1
ATOM 7263 O O . CYS B 1 477 ? 162.147 194.981 130.980 1.00 59.24 477 CYS A O 1
ATOM 7266 N N . LEU B 1 478 ? 160.070 195.048 131.835 1.00 62.58 478 LEU A N 1
ATOM 7267 C CA . LEU B 1 478 ? 159.530 195.675 130.632 1.00 62.58 478 LEU A CA 1
ATOM 7268 C C . LEU B 1 478 ? 159.968 197.129 130.502 1.00 62.58 478 LEU A C 1
ATOM 7269 O O . LEU B 1 478 ? 160.254 197.590 129.393 1.00 62.58 478 LEU A O 1
ATOM 7274 N N . ALA B 1 479 ? 160.042 197.858 131.619 1.00 63.10 479 ALA A N 1
ATOM 7275 C CA . ALA B 1 479 ? 160.499 199.245 131.571 1.00 63.10 479 ALA A CA 1
ATOM 7276 C C . ALA B 1 479 ? 161.980 199.337 131.231 1.00 63.10 479 ALA A C 1
ATOM 7277 O O . ALA B 1 479 ? 162.425 200.346 130.672 1.00 63.10 479 ALA A O 1
ATOM 7279 N N . LEU B 1 480 ? 162.753 198.300 131.555 1.00 62.93 480 LEU A N 1
ATOM 7280 C CA . LEU B 1 480 ? 164.151 198.244 131.148 1.00 62.93 480 LEU A CA 1
ATOM 7281 C C . LEU B 1 480 ? 164.293 197.979 129.657 1.00 62.93 480 LEU A C 1
ATOM 7282 O O . LEU B 1 480 ? 165.255 198.444 129.037 1.00 62.93 480 LEU A O 1
ATOM 7287 N N . LEU B 1 481 ? 163.358 197.233 129.068 1.00 67.65 481 LEU A N 1
ATOM 7288 C CA . LEU B 1 481 ? 163.411 196.948 127.640 1.00 67.65 481 LEU A CA 1
ATOM 7289 C C . LEU B 1 481 ? 162.929 198.113 126.784 1.00 67.65 481 LEU A C 1
ATOM 7290 O O . LEU B 1 481 ? 163.232 198.147 125.589 1.00 67.65 481 LEU A O 1
ATOM 7295 N N . MET B 1 482 ? 162.202 199.069 127.363 1.00 72.33 482 MET A N 1
ATOM 7296 C CA . MET B 1 482 ? 161.714 200.227 126.622 1.00 72.33 482 MET A CA 1
ATOM 7297 C C . MET B 1 482 ? 162.758 201.317 126.463 1.00 72.33 482 MET A C 1
ATOM 7298 O O . MET B 1 482 ? 162.471 202.344 125.838 1.00 72.33 482 MET A O 1
ATOM 7303 N N . ARG B 1 483 ? 163.957 201.123 127.001 1.00 71.73 483 ARG A N 1
ATOM 7304 C CA . ARG B 1 483 ? 165.042 202.063 126.808 1.00 71.73 483 ARG A CA 1
ATOM 7305 C C . ARG B 1 483 ? 165.966 201.665 125.668 1.00 71.73 483 ARG A C 1
ATOM 7306 O O . ARG B 1 483 ? 166.782 202.488 125.239 1.00 71.73 483 ARG A O 1
ATOM 7314 N N . VAL B 1 484 ? 165.855 200.442 125.168 1.00 75.27 484 VAL A N 1
ATOM 7315 C CA . VAL B 1 484 ? 166.476 200.079 123.893 1.00 75.27 484 VAL A CA 1
ATOM 7316 C C . VAL B 1 484 ? 165.659 200.700 122.765 1.00 75.27 484 VAL A C 1
ATOM 7317 O O . VAL B 1 484 ? 164.442 200.474 122.702 1.00 75.27 484 VAL A O 1
ATOM 7321 N N . PRO B 1 485 ? 166.277 201.477 121.870 1.00 81.24 485 PRO A N 1
ATOM 7322 C CA . PRO B 1 485 ? 165.486 202.230 120.881 1.00 81.24 485 PRO A CA 1
ATOM 7323 C C . PRO B 1 485 ? 164.874 201.386 119.774 1.00 81.24 485 PRO A C 1
ATOM 7324 O O . PRO B 1 485 ? 164.189 201.944 118.911 1.00 81.24 485 PRO A O 1
ATOM 7328 N N . MET B 1 486 ? 165.112 200.082 119.734 1.00 85.36 486 MET A N 1
ATOM 7329 C CA . MET B 1 486 ? 164.389 199.254 118.783 1.00 85.36 486 MET A CA 1
ATOM 7330 C C . MET B 1 486 ? 163.163 198.583 119.391 1.00 85.36 486 MET A C 1
ATOM 7331 O O . MET B 1 486 ? 162.153 198.423 118.696 1.00 85.36 486 MET A O 1
ATOM 7336 N N . PHE B 1 487 ? 163.213 198.206 120.668 1.00 80.56 487 PHE A N 1
ATOM 7337 C CA . PHE B 1 487 ? 162.225 197.312 121.266 1.00 80.56 487 PHE A CA 1
ATOM 7338 C C . PHE B 1 487 ? 160.830 197.914 121.434 1.00 80.56 487 PHE A C 1
ATOM 7339 O O . PHE B 1 487 ? 159.920 197.189 121.842 1.00 80.56 487 PHE A O 1
ATOM 7347 N N . GLU B 1 488 ? 160.619 199.203 121.137 1.00 85.29 488 GLU A N 1
ATOM 7348 C CA . GLU B 1 488 ? 159.249 199.708 121.163 1.00 85.29 488 GLU A CA 1
ATOM 7349 C C . GLU B 1 488 ? 158.488 199.294 119.909 1.00 85.29 488 GLU A C 1
ATOM 7350 O O . GLU B 1 488 ? 157.251 199.350 119.888 1.00 85.29 488 GLU A O 1
ATOM 7356 N N . LYS B 1 489 ? 159.201 198.867 118.858 1.00 87.28 489 LYS A N 1
ATOM 7357 C CA . LYS B 1 489 ? 158.595 198.440 117.601 1.00 87.28 489 LYS A CA 1
ATOM 7358 C C . LYS B 1 489 ? 157.856 197.118 117.709 1.00 87.28 489 LYS A C 1
ATOM 7359 O O . LYS B 1 489 ? 157.139 196.748 116.776 1.00 87.28 489 LYS A O 1
ATOM 7365 N N . MET B 1 490 ? 158.012 196.399 118.812 1.00 86.73 490 MET A N 1
ATOM 7366 C CA . MET B 1 490 ? 157.367 195.112 118.980 1.00 86.73 490 MET A CA 1
ATOM 7367 C C . MET B 1 490 ? 156.055 195.283 119.734 1.00 86.73 490 MET A C 1
ATOM 7368 O O . MET B 1 490 ? 155.796 196.312 120.360 1.00 86.73 490 MET A O 1
ATOM 7373 N N . ASP B 1 491 ? 155.228 194.249 119.676 1.00 85.70 491 ASP A N 1
ATOM 7374 C CA . ASP B 1 491 ? 153.923 194.261 120.318 1.00 85.70 491 ASP A CA 1
ATOM 7375 C C . ASP B 1 491 ? 154.036 193.677 121.725 1.00 85.70 491 ASP A C 1
ATOM 7376 O O . ASP B 1 491 ? 155.126 193.378 122.217 1.00 85.70 491 ASP A O 1
ATOM 7381 N N . GLU B 1 492 ? 152.895 193.482 122.383 1.00 85.37 492 GLU A N 1
ATOM 7382 C CA . GLU B 1 492 ? 152.848 192.764 123.647 1.00 85.37 492 GLU A CA 1
ATOM 7383 C C . GLU B 1 492 ? 152.717 191.254 123.459 1.00 85.37 492 GLU A C 1
ATOM 7384 O O . GLU B 1 492 ? 152.085 190.590 124.286 1.00 85.37 492 GLU A O 1
ATOM 7390 N N . GLN B 1 493 ? 153.259 190.707 122.365 1.00 81.75 493 GLN A N 1
ATOM 7391 C CA . GLN B 1 493 ? 153.433 189.272 122.186 1.00 81.75 493 GLN A CA 1
ATOM 7392 C C . GLN B 1 493 ? 154.879 188.850 122.013 1.00 81.75 493 GLN A C 1
ATOM 7393 O O . GLN B 1 493 ? 155.175 187.661 122.162 1.00 81.75 493 GLN A O 1
ATOM 7399 N N . LEU B 1 494 ? 155.768 189.773 121.668 1.00 81.42 494 LEU A N 1
ATOM 7400 C CA . LEU B 1 494 ? 157.167 189.454 121.433 1.00 81.42 494 LEU A CA 1
ATOM 7401 C C . LEU B 1 494 ? 158.061 189.986 122.545 1.00 81.42 494 LEU A C 1
ATOM 7402 O O . LEU B 1 494 ? 159.085 189.378 122.876 1.00 81.42 494 LEU A O 1
ATOM 7407 N N . LEU B 1 495 ? 157.681 191.126 123.119 1.00 77.14 495 LEU A N 1
ATOM 7408 C CA . LEU B 1 495 ? 158.332 191.630 124.318 1.00 77.14 495 LEU A CA 1
ATOM 7409 C C . LEU B 1 495 ? 157.991 190.761 125.517 1.00 77.14 495 LEU A C 1
ATOM 7410 O O . LEU B 1 495 ? 158.774 190.681 126.470 1.00 77.14 495 LEU A O 1
ATOM 7415 N N . ASP B 1 496 ? 156.825 190.107 125.483 1.00 74.32 496 ASP A N 1
ATOM 7416 C CA . ASP B 1 496 ? 156.499 189.128 126.510 1.00 74.32 496 ASP A CA 1
ATOM 7417 C C . ASP B 1 496 ? 157.315 187.860 126.354 1.00 74.32 496 ASP A C 1
ATOM 7418 O O . ASP B 1 496 ? 157.472 187.111 127.320 1.00 74.32 496 ASP A O 1
ATOM 7423 N N . ALA B 1 497 ? 157.817 187.590 125.151 1.00 73.26 497 ALA A N 1
ATOM 7424 C CA . ALA B 1 497 ? 158.808 186.536 124.990 1.00 73.26 497 ALA A CA 1
ATOM 7425 C C . ALA B 1 497 ? 160.175 186.979 125.489 1.00 73.26 497 ALA A C 1
ATOM 7426 O O . ALA B 1 497 ? 160.987 186.139 125.890 1.00 73.26 497 ALA A O 1
ATOM 7428 N N . LEU B 1 498 ? 160.437 188.288 125.487 1.00 71.17 498 LEU A N 1
ATOM 7429 C CA . LEU B 1 498 ? 161.723 188.803 125.940 1.00 71.17 498 LEU A CA 1
ATOM 7430 C C . LEU B 1 498 ? 161.777 188.940 127.455 1.00 71.17 498 LEU A C 1
ATOM 7431 O O . LEU B 1 498 ? 162.827 188.696 128.060 1.00 71.17 498 LEU A O 1
ATOM 7436 N N . CYS B 1 499 ? 160.668 189.344 128.083 1.00 66.97 499 CYS A N 1
ATOM 7437 C CA . CYS B 1 499 ? 160.619 189.393 129.541 1.00 66.97 499 CYS A CA 1
ATOM 7438 C C . CYS B 1 499 ? 160.686 188.000 130.149 1.00 66.97 499 CYS A C 1
ATOM 7439 O O . CYS B 1 499 ? 161.185 187.834 131.268 1.00 66.97 499 CYS A O 1
ATOM 7442 N N . ASP B 1 500 ? 160.191 186.993 129.429 1.00 68.60 500 ASP A N 1
ATOM 7443 C CA . ASP B 1 500 ? 160.280 185.611 129.877 1.00 68.60 500 ASP A CA 1
ATOM 7444 C C . ASP B 1 500 ? 161.709 185.086 129.848 1.00 68.60 500 ASP A C 1
ATOM 7445 O O . ASP B 1 500 ? 162.037 184.171 130.610 1.00 68.60 500 ASP A O 1
ATOM 7450 N N . ARG B 1 501 ? 162.571 185.647 129.003 1.00 68.70 501 ARG A N 1
ATOM 7451 C CA . ARG B 1 501 ? 163.921 185.135 128.829 1.00 68.70 501 ARG A CA 1
ATOM 7452 C C . ARG B 1 501 ? 164.989 185.982 129.504 1.00 68.70 501 ARG A C 1
ATOM 7453 O O . ARG B 1 501 ? 166.175 185.658 129.389 1.00 68.70 501 ARG A O 1
ATOM 7461 N N . LEU B 1 502 ? 164.613 187.042 130.210 1.00 60.37 502 LEU A N 1
ATOM 7462 C CA . LEU B 1 502 ? 165.577 187.853 130.936 1.00 60.37 502 LEU A CA 1
ATOM 7463 C C . LEU B 1 502 ? 165.911 187.192 132.264 1.00 60.37 502 LEU A C 1
ATOM 7464 O O . LEU B 1 502 ? 165.017 186.913 133.069 1.00 60.37 502 LEU A O 1
ATOM 7469 N N . GLN B 1 503 ? 167.194 186.942 132.487 1.00 56.66 503 GLN A N 1
ATOM 7470 C CA . GLN B 1 503 ? 167.663 186.295 133.702 1.00 56.66 503 GLN A CA 1
ATOM 7471 C C . GLN B 1 503 ? 168.470 187.268 134.547 1.00 56.66 503 GLN A C 1
ATOM 7472 O O . GLN B 1 503 ? 169.299 188.011 134.016 1.00 56.66 503 GLN A O 1
ATOM 7478 N N . PRO B 1 504 ? 168.250 187.290 135.862 1.00 52.25 504 PRO A N 1
ATOM 7479 C CA . PRO B 1 504 ? 168.982 188.234 136.715 1.00 52.25 504 PRO A CA 1
ATOM 7480 C C . PRO B 1 504 ? 170.416 187.783 136.948 1.00 52.25 504 PRO A C 1
ATOM 7481 O O . PRO B 1 504 ? 170.677 186.615 137.242 1.00 52.25 504 PRO A O 1
ATOM 7485 N N . VAL B 1 505 ? 171.348 188.722 136.809 1.00 50.55 505 VAL A N 1
ATOM 7486 C CA . VAL B 1 505 ? 172.760 188.463 137.040 1.00 50.55 505 VAL A CA 1
ATOM 7487 C C . VAL B 1 505 ? 173.280 189.452 138.071 1.00 50.55 505 VAL A C 1
ATOM 7488 O O . VAL B 1 505 ? 172.714 190.525 138.286 1.00 50.55 505 VAL A O 1
ATOM 7492 N N . LEU B 1 506 ? 174.377 189.072 138.716 1.00 48.64 506 LEU A N 1
ATOM 7493 C CA . LEU B 1 506 ? 175.021 189.894 139.726 1.00 48.64 506 LEU A CA 1
ATOM 7494 C C . LEU B 1 506 ? 176.484 190.079 139.363 1.00 48.64 506 LEU A C 1
ATOM 7495 O O . LEU B 1 506 ? 177.126 189.160 138.848 1.00 48.64 506 LEU A O 1
ATOM 7500 N N . TYR B 1 507 ? 177.006 191.273 139.630 1.00 53.29 507 TYR A N 1
ATOM 7501 C CA . TYR B 1 507 ? 178.406 191.577 139.373 1.00 53.29 507 TYR A CA 1
ATOM 7502 C C . TYR B 1 507 ? 178.959 192.387 140.530 1.00 53.29 507 TYR A C 1
ATOM 7503 O O . TYR B 1 507 ? 178.378 193.406 140.909 1.00 53.29 507 TYR A O 1
ATOM 7512 N N . THR B 1 508 ? 180.081 191.940 141.082 1.00 57.52 508 THR A N 1
ATOM 7513 C CA . THR B 1 508 ? 180.766 192.686 142.123 1.00 57.52 508 THR A CA 1
ATOM 7514 C C . THR B 1 508 ? 181.571 193.830 141.508 1.00 57.52 508 THR A C 1
ATOM 7515 O O . THR B 1 508 ? 181.549 194.067 140.300 1.00 57.52 508 THR A O 1
ATOM 7519 N N . GLU B 1 509 ? 182.264 194.574 142.360 1.00 63.17 509 GLU A N 1
ATOM 7520 C CA . GLU B 1 509 ? 183.192 195.587 141.882 1.00 63.17 509 GLU A CA 1
ATOM 7521 C C . GLU B 1 509 ? 184.483 194.938 141.394 1.00 63.17 509 GLU A C 1
ATOM 7522 O O . GLU B 1 509 ? 184.817 193.812 141.774 1.00 63.17 509 GLU A O 1
ATOM 7528 N N . GLU B 1 510 ? 185.191 195.664 140.521 1.00 66.96 510 GLU A N 1
ATOM 7529 C CA . GLU B 1 510 ? 186.289 195.253 139.635 1.00 66.96 510 GLU A CA 1
ATOM 7530 C C . GLU B 1 510 ? 185.889 194.231 138.575 1.00 66.96 510 GLU A C 1
ATOM 7531 O O . GLU B 1 510 ? 186.751 193.828 137.786 1.00 66.96 510 GLU A O 1
ATOM 7537 N N . SER B 1 511 ? 184.630 193.808 138.511 1.00 65.35 511 SER A N 1
ATOM 7538 C CA . SER B 1 511 ? 184.263 192.660 137.694 1.00 65.35 511 SER A CA 1
ATOM 7539 C C . SER B 1 511 ? 184.111 193.055 136.234 1.00 65.35 511 SER A C 1
ATOM 7540 O O . SER B 1 511 ? 183.427 194.025 135.902 1.00 65.35 511 SER A O 1
ATOM 7543 N N . TYR B 1 512 ? 184.750 192.283 135.363 1.00 66.48 512 TYR A N 1
ATOM 7544 C CA . TYR B 1 512 ? 184.695 192.518 133.930 1.00 66.48 512 TYR A CA 1
ATOM 7545 C C . TYR B 1 512 ? 183.459 191.851 133.347 1.00 66.48 512 TYR A C 1
ATOM 7546 O O . TYR B 1 512 ? 183.264 190.643 133.502 1.00 66.48 512 TYR A O 1
ATOM 7555 N N . ILE B 1 513 ? 182.628 192.642 132.676 1.00 64.11 513 ILE A N 1
ATOM 7556 C CA . ILE B 1 513 ? 181.485 192.089 131.961 1.00 64.11 513 ILE A CA 1
ATOM 7557 C C . ILE B 1 513 ? 181.939 191.415 130.681 1.00 64.11 513 ILE A C 1
ATOM 7558 O O . ILE B 1 513 ? 181.628 190.249 130.414 1.00 64.11 513 ILE A O 1
ATOM 7563 N N . VAL B 1 514 ? 182.676 192.161 129.863 1.00 68.06 514 VAL A N 1
ATOM 7564 C CA . VAL B 1 514 ? 183.243 191.667 128.619 1.00 68.06 514 VAL A CA 1
ATOM 7565 C C . VAL B 1 514 ? 184.533 192.442 128.400 1.00 68.06 514 VAL A C 1
ATOM 7566 O O . VAL B 1 514 ? 184.732 193.523 128.957 1.00 68.06 514 VAL A O 1
ATOM 7570 N N . ARG B 1 515 ? 185.443 191.848 127.644 1.00 72.31 515 ARG A N 1
ATOM 7571 C CA . ARG B 1 515 ? 186.669 192.501 127.231 1.00 72.31 515 ARG A CA 1
ATOM 7572 C C . ARG B 1 515 ? 186.671 192.614 125.715 1.00 72.31 515 ARG A C 1
ATOM 7573 O O . ARG B 1 515 ? 185.939 191.902 125.022 1.00 72.31 515 ARG A O 1
ATOM 7581 N N . GLU B 1 516 ? 187.492 193.526 125.208 1.00 79.17 516 GLU A N 1
ATOM 7582 C CA . GLU B 1 516 ? 187.582 193.718 123.769 1.00 79.17 516 GLU A CA 1
ATOM 7583 C C . GLU B 1 516 ? 188.286 192.529 123.132 1.00 79.17 516 GLU A C 1
ATOM 7584 O O . GLU B 1 516 ? 189.422 192.200 123.488 1.00 79.17 516 GLU A O 1
ATOM 7590 N N . GLY B 1 517 ? 187.607 191.885 122.189 1.00 76.59 517 GLY A N 1
ATOM 7591 C CA . GLY B 1 517 ? 188.094 190.671 121.578 1.00 76.59 517 GLY A CA 1
ATOM 7592 C C . GLY B 1 517 ? 187.287 189.428 121.890 1.00 76.59 517 GLY A C 1
ATOM 7593 O O . GLY B 1 517 ? 187.341 188.468 121.111 1.00 76.59 517 GLY A O 1
ATOM 7594 N N . ASP B 1 518 ? 186.535 189.417 123.006 1.00 77.79 518 ASP A N 1
ATOM 7595 C CA . ASP B 1 518 ? 185.730 188.270 123.386 1.00 77.79 518 ASP A CA 1
ATOM 7596 C C . ASP B 1 518 ? 184.436 188.237 122.580 1.00 77.79 518 ASP A C 1
ATOM 7597 O O . ASP B 1 518 ? 183.926 189.285 122.167 1.00 77.79 518 ASP A O 1
ATOM 7602 N N . PRO B 1 519 ? 183.877 187.055 122.318 1.00 77.43 519 PRO A N 1
ATOM 7603 C CA . PRO B 1 519 ? 182.535 187.001 121.734 1.00 77.43 519 PRO A CA 1
ATOM 7604 C C . PRO B 1 519 ? 181.488 187.395 122.764 1.00 77.43 519 PRO A C 1
ATOM 7605 O O . PRO B 1 519 ? 181.613 187.094 123.954 1.00 77.43 519 PRO A O 1
ATOM 7609 N N . VAL B 1 520 ? 180.455 188.086 122.292 1.00 75.71 520 VAL A N 1
ATOM 7610 C CA . VAL B 1 520 ? 179.416 188.633 123.159 1.00 75.71 520 VAL A CA 1
ATOM 7611 C C . VAL B 1 520 ? 178.298 187.603 123.295 1.00 75.71 520 VAL A C 1
ATOM 7612 O O . VAL B 1 520 ? 177.567 187.333 122.339 1.00 75.71 520 VAL A O 1
ATOM 7616 N N . ASP B 1 521 ? 178.166 187.025 124.488 1.00 72.95 521 ASP A N 1
ATOM 7617 C CA . ASP B 1 521 ? 177.112 186.064 124.778 1.00 72.95 521 ASP A CA 1
ATOM 7618 C C . ASP B 1 521 ? 175.813 186.715 125.225 1.00 72.95 521 ASP A C 1
ATOM 7619 O O . ASP B 1 521 ? 174.737 186.237 124.850 1.00 72.95 521 ASP A O 1
ATOM 7624 N N . GLU B 1 522 ? 175.890 187.788 126.006 1.00 70.21 522 GLU A N 1
ATOM 7625 C CA . GLU B 1 522 ? 174.746 188.331 126.714 1.00 70.21 522 GLU A CA 1
ATOM 7626 C C . GLU B 1 522 ? 174.437 189.736 126.229 1.00 70.21 522 GLU A C 1
ATOM 7627 O O . GLU B 1 522 ? 175.261 190.401 125.601 1.00 70.21 522 GLU A O 1
ATOM 7633 N N . MET B 1 523 ? 173.229 190.184 126.545 1.00 66.66 523 MET A N 1
ATOM 7634 C CA . MET B 1 523 ? 172.843 191.582 126.443 1.00 66.66 523 MET A CA 1
ATOM 7635 C C . MET B 1 523 ? 172.298 191.996 127.798 1.00 66.66 523 MET A C 1
ATOM 7636 O O . MET B 1 523 ? 171.259 191.488 128.227 1.00 66.66 523 MET A O 1
ATOM 7641 N N . LEU B 1 524 ? 172.997 192.898 128.477 1.00 61.43 524 LEU A N 1
ATOM 7642 C CA . LEU B 1 524 ? 172.611 193.279 129.826 1.00 61.43 524 LEU A CA 1
ATOM 7643 C C . LEU B 1 524 ? 171.611 194.420 129.806 1.00 61.43 524 LEU A C 1
ATOM 7644 O O . LEU B 1 524 ? 171.523 195.183 128.844 1.00 61.43 524 LEU A O 1
ATOM 7649 N N . PHE B 1 525 ? 170.847 194.517 130.890 1.00 60.35 525 PHE A N 1
ATOM 7650 C CA . PHE B 1 525 ? 169.916 195.619 131.119 1.00 60.35 525 PHE A CA 1
ATOM 7651 C C . PHE B 1 525 ? 170.110 195.997 132.582 1.00 60.35 525 PHE A C 1
ATOM 7652 O O . PHE B 1 525 ? 169.632 195.296 133.477 1.00 60.35 525 PHE A O 1
ATOM 7660 N N . ILE B 1 526 ? 170.824 197.093 132.812 1.00 59.49 526 ILE A N 1
ATOM 7661 C CA . ILE B 1 526 ? 171.368 197.409 134.128 1.00 59.49 526 ILE A CA 1
ATOM 7662 C C . ILE B 1 526 ? 170.257 197.897 135.049 1.00 59.49 526 ILE A C 1
ATOM 7663 O O . ILE B 1 526 ? 169.528 198.837 134.719 1.00 59.49 526 ILE A O 1
ATOM 7668 N N . MET B 1 527 ? 170.132 197.260 136.213 1.00 58.97 527 MET A N 1
ATOM 7669 C CA . MET B 1 527 ? 169.232 197.725 137.261 1.00 58.97 527 MET A CA 1
ATOM 7670 C C . MET B 1 527 ? 169.919 198.617 138.278 1.00 58.97 527 MET A C 1
ATOM 7671 O O . MET B 1 527 ? 169.305 199.564 138.775 1.00 58.97 527 MET A O 1
ATOM 7676 N N . ARG B 1 528 ? 171.172 198.320 138.605 1.00 57.76 528 ARG A N 1
ATOM 7677 C CA . ARG B 1 528 ? 171.883 198.978 139.686 1.00 57.76 528 ARG A CA 1
ATOM 7678 C C . ARG B 1 528 ? 173.353 199.058 139.324 1.00 57.76 528 ARG A C 1
ATOM 7679 O O . ARG B 1 528 ? 173.862 198.245 138.551 1.00 57.76 528 ARG A O 1
ATOM 7687 N N . GLY B 1 529 ? 174.030 200.040 139.899 1.00 61.59 529 GLY A N 1
ATOM 7688 C CA . GLY B 1 529 ? 175.467 200.128 139.784 1.00 61.59 529 GLY A CA 1
ATOM 7689 C C . GLY B 1 529 ? 175.914 200.902 138.560 1.00 61.59 529 GLY A C 1
ATOM 7690 O O . GLY B 1 529 ? 175.167 201.102 137.610 1.00 61.59 529 GLY A O 1
ATOM 7691 N N . LYS B 1 530 ? 177.179 201.307 138.588 1.00 67.70 530 LYS A N 1
ATOM 7692 C CA . LYS B 1 530 ? 177.801 202.076 137.522 1.00 67.70 530 LYS A CA 1
ATOM 7693 C C . LYS B 1 530 ? 178.831 201.206 136.819 1.00 67.70 530 LYS A C 1
ATOM 7694 O O . LYS B 1 530 ? 179.493 200.383 137.454 1.00 67.70 530 LYS A O 1
ATOM 7700 N N . LEU B 1 531 ? 178.962 201.381 135.506 1.00 69.25 531 LEU A N 1
ATOM 7701 C CA . LEU B 1 531 ? 179.838 200.542 134.700 1.00 69.25 531 LEU A CA 1
ATOM 7702 C C . LEU B 1 531 ? 180.656 201.411 133.759 1.00 69.25 531 LEU A C 1
ATOM 7703 O O . LEU B 1 531 ? 180.096 202.145 132.939 1.00 69.25 531 LEU A O 1
ATOM 7708 N N . LEU B 1 532 ? 181.974 201.312 133.871 1.00 71.97 532 LEU A N 1
ATOM 7709 C CA . LEU B 1 532 ? 182.898 202.019 132.997 1.00 71.97 532 LEU A CA 1
ATOM 7710 C C . LEU B 1 532 ? 183.226 201.131 131.807 1.00 71.97 532 LEU A C 1
ATOM 7711 O O . LEU B 1 532 ? 183.773 200.037 131.977 1.00 71.97 532 LEU A O 1
ATOM 7716 N N . THR B 1 533 ? 182.898 201.599 130.610 1.00 76.43 533 THR A N 1
ATOM 7717 C CA . THR B 1 533 ? 183.236 200.896 129.383 1.00 76.43 533 THR A CA 1
ATOM 7718 C C . THR B 1 533 ? 184.259 201.700 128.589 1.00 76.43 533 THR A C 1
ATOM 7719 O O . THR B 1 533 ? 184.157 202.927 128.488 1.00 76.43 533 THR A O 1
ATOM 7723 N N . ILE B 1 534 ? 185.277 201.008 128.080 1.00 78.25 534 ILE A N 1
ATOM 7724 C CA . ILE B 1 534 ? 186.351 201.622 127.313 1.00 78.25 534 ILE A CA 1
ATOM 7725 C C . ILE B 1 534 ? 186.472 200.891 125.983 1.00 78.25 534 ILE A C 1
ATOM 7726 O O . ILE B 1 534 ? 185.912 199.812 125.786 1.00 78.25 534 ILE A O 1
ATOM 7731 N N . THR B 1 535 ? 187.237 201.490 125.074 1.00 82.30 535 THR A N 1
ATOM 7732 C CA . THR B 1 535 ? 187.544 200.865 123.798 1.00 82.30 535 THR A CA 1
ATOM 7733 C C . THR B 1 535 ? 188.870 201.395 123.274 1.00 82.30 535 THR A C 1
ATOM 7734 O O . THR B 1 535 ? 189.251 202.544 123.517 1.00 82.30 535 THR A O 1
ATOM 7738 N N . THR B 1 536 ? 189.583 200.519 122.563 1.00 84.74 536 THR A N 1
ATOM 7739 C CA . THR B 1 536 ? 190.777 200.897 121.822 1.00 84.74 536 THR A CA 1
ATOM 7740 C C . THR B 1 536 ? 190.633 200.684 120.324 1.00 84.74 536 THR A C 1
ATOM 7741 O O . THR B 1 536 ? 191.579 200.986 119.588 1.00 84.74 536 THR A O 1
ATOM 7745 N N . ASN B 1 537 ? 189.494 200.146 119.865 1.00 86.58 537 ASN A N 1
ATOM 7746 C CA . ASN B 1 537 ? 189.071 200.131 118.458 1.00 86.58 537 ASN A CA 1
ATOM 7747 C C . ASN B 1 537 ? 190.011 199.310 117.575 1.00 86.58 537 ASN A C 1
ATOM 7748 O O . ASN B 1 537 ? 190.184 199.596 116.390 1.00 86.58 537 ASN A O 1
ATOM 7753 N N . LEU B 1 544 ? 190.506 206.707 121.647 1.00 88.38 544 LEU A N 1
ATOM 7754 C CA . LEU B 1 544 ? 189.825 206.050 122.752 1.00 88.38 544 LEU A CA 1
ATOM 7755 C C . LEU B 1 544 ? 188.889 207.045 123.424 1.00 88.38 544 LEU A C 1
ATOM 7756 O O . LEU B 1 544 ? 189.110 208.259 123.395 1.00 88.38 544 LEU A O 1
ATOM 7761 N N . ASN B 1 545 ? 187.834 206.506 124.031 1.00 85.96 545 ASN A N 1
ATOM 7762 C CA . ASN B 1 545 ? 186.861 207.292 124.777 1.00 85.96 545 ASN A CA 1
ATOM 7763 C C . ASN B 1 545 ? 186.179 206.369 125.776 1.00 85.96 545 ASN A C 1
ATOM 7764 O O . ASN B 1 545 ? 185.894 205.211 125.462 1.00 85.96 545 ASN A O 1
ATOM 7769 N N . SER B 1 546 ? 185.935 206.880 126.978 1.00 82.39 546 SER A N 1
ATOM 7770 C CA . SER B 1 546 ? 185.384 206.086 128.072 1.00 82.39 546 SER A CA 1
ATOM 7771 C C . SER B 1 546 ? 183.962 206.552 128.354 1.00 82.39 546 SER A C 1
ATOM 7772 O O . SER B 1 546 ? 183.753 207.675 128.825 1.00 82.39 546 SER A O 1
ATOM 7775 N N . GLU B 1 547 ? 182.991 205.694 128.059 1.00 80.17 547 GLU A N 1
ATOM 7776 C CA . GLU B 1 547 ? 181.598 205.960 128.376 1.00 80.17 547 GLU A CA 1
ATOM 7777 C C . GLU B 1 547 ? 181.252 205.364 129.739 1.00 80.17 547 GLU A C 1
ATOM 7778 O O . GLU B 1 547 ? 182.067 204.700 130.385 1.00 80.17 547 GLU A O 1
ATOM 7784 N N . TYR B 1 548 ? 180.020 205.608 130.179 1.00 78.28 548 TYR A N 1
ATOM 7785 C CA . TYR B 1 548 ? 179.546 205.131 131.470 1.00 78.28 548 TYR A CA 1
ATOM 7786 C C . TYR B 1 548 ? 178.135 204.585 131.321 1.00 78.28 548 TYR A C 1
ATOM 7787 O O . TYR B 1 548 ? 177.301 205.189 130.639 1.00 78.28 548 TYR A O 1
ATOM 7796 N N . LEU B 1 549 ? 177.875 203.443 131.951 1.00 70.97 549 LEU A N 1
ATOM 7797 C CA . LEU B 1 549 ? 176.563 202.810 131.945 1.00 70.97 549 LEU A CA 1
ATOM 7798 C C . LEU B 1 549 ? 175.994 202.845 133.355 1.00 70.97 549 LEU A C 1
ATOM 7799 O O . LEU B 1 549 ? 176.598 202.299 134.284 1.00 70.97 549 LEU A O 1
ATOM 7804 N N . GLY B 1 550 ? 174.837 203.486 133.513 1.00 67.47 550 GLY A N 1
ATOM 7805 C CA . GLY B 1 550 ? 174.143 203.543 134.769 1.00 67.47 550 GLY A CA 1
ATOM 7806 C C . GLY B 1 550 ? 172.890 202.695 134.775 1.00 67.47 550 GLY A C 1
ATOM 7807 O O . GLY B 1 550 ? 172.690 201.822 133.919 1.00 67.47 550 GLY A O 1
ATOM 7808 N N . ALA B 1 551 ? 172.032 202.952 135.758 1.00 64.69 551 ALA A N 1
ATOM 7809 C CA . ALA B 1 551 ? 170.763 202.243 135.855 1.00 64.69 551 ALA A CA 1
ATOM 7810 C C . ALA B 1 551 ? 169.835 202.672 134.727 1.00 64.69 551 ALA A C 1
ATOM 7811 O O . ALA B 1 551 ? 169.589 203.864 134.527 1.00 64.69 551 ALA A O 1
ATOM 7813 N N . GLY B 1 552 ? 169.317 201.692 133.989 1.00 67.06 552 GLY A N 1
ATOM 7814 C CA . GLY B 1 552 ? 168.517 201.930 132.820 1.00 67.06 552 GLY A CA 1
ATOM 7815 C C . GLY B 1 552 ? 169.270 201.748 131.519 1.00 67.06 552 GLY A C 1
ATOM 7816 O O . GLY B 1 552 ? 168.655 201.418 130.499 1.00 67.06 552 GLY A O 1
ATOM 7817 N N . ASP B 1 553 ? 170.586 201.948 131.531 1.00 68.51 553 ASP A N 1
ATOM 7818 C CA . ASP B 1 553 ? 171.374 201.722 130.333 1.00 68.51 553 ASP A CA 1
ATOM 7819 C C . ASP B 1 553 ? 171.529 200.224 130.083 1.00 68.51 553 ASP A C 1
ATOM 7820 O O . ASP B 1 553 ? 171.231 199.383 130.935 1.00 68.51 553 ASP A O 1
ATOM 7825 N N . PHE B 1 554 ? 172.006 199.893 128.890 1.00 69.92 554 PHE A N 1
ATOM 7826 C CA . PHE B 1 554 ? 172.077 198.506 128.466 1.00 69.92 554 PHE A CA 1
ATOM 7827 C C . PHE B 1 554 ? 173.388 198.261 127.739 1.00 69.92 554 PHE A C 1
ATOM 7828 O O . PHE B 1 554 ? 173.870 199.109 126.983 1.00 69.92 554 PHE A O 1
ATOM 7836 N N . CYS B 1 555 ? 173.961 197.090 127.989 1.00 70.96 555 CYS A N 1
ATOM 7837 C CA . CYS B 1 555 ? 175.204 196.659 127.372 1.00 70.96 555 CYS A CA 1
ATOM 7838 C C . CYS B 1 555 ? 174.927 195.497 126.436 1.00 70.96 555 CYS A C 1
ATOM 7839 O O . CYS B 1 555 ? 173.935 194.780 126.598 1.00 70.96 555 CYS A O 1
ATOM 7842 N N . GLY B 1 556 ? 175.796 195.318 125.456 1.00 73.61 556 GLY A N 1
ATOM 7843 C CA . GLY B 1 556 ? 175.684 194.233 124.518 1.00 73.61 556 GLY A CA 1
ATOM 7844 C C . GLY B 1 556 ? 174.822 194.495 123.300 1.00 73.61 556 GLY A C 1
ATOM 7845 O O . GLY B 1 556 ? 174.281 193.536 122.738 1.00 73.61 556 GLY A O 1
ATOM 7846 N N . GLU B 1 557 ? 174.690 195.748 122.862 1.00 76.75 557 GLU A N 1
ATOM 7847 C CA . GLU B 1 557 ? 173.869 196.076 121.702 1.00 76.75 557 GLU A CA 1
ATOM 7848 C C . GLU B 1 557 ? 174.546 195.751 120.374 1.00 76.75 557 GLU A C 1
ATOM 7849 O O . GLU B 1 557 ? 174.000 196.087 119.319 1.00 76.75 557 GLU A O 1
ATOM 7855 N N . GLU B 1 558 ? 175.721 195.121 120.402 1.00 78.13 558 GLU A N 1
ATOM 7856 C CA . GLU B 1 558 ? 176.308 194.546 119.202 1.00 78.13 558 GLU A CA 1
ATOM 7857 C C . GLU B 1 558 ? 175.548 193.305 118.771 1.00 78.13 558 GLU A C 1
ATOM 7858 O O . GLU B 1 558 ? 175.586 192.939 117.592 1.00 78.13 558 GLU A O 1
ATOM 7864 N N . LEU B 1 559 ? 174.856 192.668 119.715 1.00 77.86 559 LEU A N 1
ATOM 7865 C CA . LEU B 1 559 ? 174.296 191.337 119.554 1.00 77.86 559 LEU A CA 1
ATOM 7866 C C . LEU B 1 559 ? 172.899 191.355 118.950 1.00 77.86 559 LEU A C 1
ATOM 7867 O O . LEU B 1 559 ? 172.467 190.332 118.405 1.00 77.86 559 LEU A O 1
ATOM 7872 N N . LEU B 1 560 ? 172.188 192.486 119.020 1.00 80.55 560 LEU A N 1
ATOM 7873 C CA . LEU B 1 560 ? 170.856 192.530 118.430 1.00 80.55 560 LEU A CA 1
ATOM 7874 C C . LEU B 1 560 ? 170.928 192.502 116.912 1.00 80.55 560 LEU A C 1
ATOM 7875 O O . LEU B 1 560 ? 170.166 191.778 116.272 1.00 80.55 560 LEU A O 1
ATOM 7880 N N . THR B 1 561 ? 171.863 193.253 116.328 1.00 80.82 561 THR A N 1
ATOM 7881 C CA . THR B 1 561 ? 172.009 193.279 114.878 1.00 80.82 561 THR A CA 1
ATOM 7882 C C . THR B 1 561 ? 172.532 191.952 114.340 1.00 80.82 561 THR A C 1
ATOM 7883 O O . THR B 1 561 ? 172.279 191.610 113.178 1.00 80.82 561 THR A O 1
ATOM 7887 N N . TRP B 1 562 ? 173.258 191.195 115.166 1.00 82.83 562 TRP A N 1
ATOM 7888 C CA . TRP B 1 562 ? 173.640 189.838 114.792 1.00 82.83 562 TRP A CA 1
ATOM 7889 C C . TRP B 1 562 ? 172.427 188.919 114.790 1.00 82.83 562 TRP A C 1
ATOM 7890 O O . TRP B 1 562 ? 172.213 188.143 113.851 1.00 82.83 562 TRP A O 1
ATOM 7901 N N . ALA B 1 563 ? 171.624 188.985 115.848 1.00 82.86 563 ALA A N 1
ATOM 7902 C CA . ALA B 1 563 ? 170.397 188.196 115.944 1.00 82.86 563 ALA A CA 1
ATOM 7903 C C . ALA B 1 563 ? 169.196 189.003 115.457 1.00 82.86 563 ALA A C 1
ATOM 7904 O O . ALA B 1 563 ? 168.217 189.193 116.171 1.00 82.86 563 ALA A O 1
ATOM 7906 N N . LEU B 1 564 ? 169.336 189.577 114.263 1.00 85.46 564 LEU A N 1
ATOM 7907 C CA . LEU B 1 564 ? 168.200 189.984 113.443 1.00 85.46 564 LEU A CA 1
ATOM 7908 C C . LEU B 1 564 ? 168.430 189.580 111.996 1.00 85.46 564 LEU A C 1
ATOM 7909 O O . LEU B 1 564 ? 167.473 189.312 111.259 1.00 85.46 564 LEU A O 1
ATOM 7914 N N . ASP B 1 565 ? 169.714 189.540 111.580 1.00 87.84 565 ASP A N 1
ATOM 7915 C CA . ASP B 1 565 ? 170.029 189.136 110.220 1.00 87.84 565 ASP A CA 1
ATOM 7916 C C . ASP B 1 565 ? 169.759 187.643 110.063 1.00 87.84 565 ASP A C 1
ATOM 7917 O O . ASP B 1 565 ? 170.359 186.835 110.774 1.00 87.84 565 ASP A O 1
ATOM 7922 N N . PRO B 1 566 ? 168.862 187.262 109.140 1.00 89.17 566 PRO A N 1
ATOM 7923 C CA . PRO B 1 566 ? 168.283 185.905 109.170 1.00 89.17 566 PRO A CA 1
ATOM 7924 C C . PRO B 1 566 ? 169.259 184.773 108.883 1.00 89.17 566 PRO A C 1
ATOM 7925 O O . PRO B 1 566 ? 169.164 183.710 109.501 1.00 89.17 566 PRO A O 1
ATOM 7929 N N . SER B 1 568 ? 172.854 185.099 109.019 1.00 87.23 568 SER A N 1
ATOM 7930 C CA . SER B 1 568 ? 174.186 185.508 109.427 1.00 87.23 568 SER A CA 1
ATOM 7931 C C . SER B 1 568 ? 174.987 184.324 109.944 1.00 87.23 568 SER A C 1
ATOM 7932 O O . SER B 1 568 ? 174.535 183.182 109.924 1.00 87.23 568 SER A O 1
ATOM 7935 N N . SER B 1 569 ? 176.206 184.615 110.389 1.00 86.19 569 SER A N 1
ATOM 7936 C CA . SER B 1 569 ? 177.047 183.585 110.975 1.00 86.19 569 SER A CA 1
ATOM 7937 C C . SER B 1 569 ? 176.510 183.182 112.350 1.00 86.19 569 SER A C 1
ATOM 7938 O O . SER B 1 569 ? 175.863 183.965 113.054 1.00 86.19 569 SER A O 1
ATOM 7941 N N . SER B 1 570 ? 176.772 181.934 112.726 1.00 85.34 570 SER A N 1
ATOM 7942 C CA . SER B 1 570 ? 176.421 181.464 114.055 1.00 85.34 570 SER A CA 1
ATOM 7943 C C . SER B 1 570 ? 177.465 181.828 115.095 1.00 85.34 570 SER A C 1
ATOM 7944 O O . SER B 1 570 ? 177.184 181.731 116.294 1.00 85.34 570 SER A O 1
ATOM 7947 N N . ASN B 1 571 ? 178.651 182.252 114.665 1.00 85.39 571 ASN A N 1
ATOM 7948 C CA . ASN B 1 571 ? 179.656 182.750 115.593 1.00 85.39 571 ASN A CA 1
ATOM 7949 C C . ASN B 1 571 ? 179.255 184.134 116.089 1.00 85.39 571 ASN A C 1
ATOM 7950 O O . ASN B 1 571 ? 178.774 184.968 115.315 1.00 85.39 571 ASN A O 1
ATOM 7955 N N . LEU B 1 572 ? 179.439 184.369 117.386 1.00 81.51 572 LEU A N 1
ATOM 7956 C CA . LEU B 1 572 ? 178.973 185.5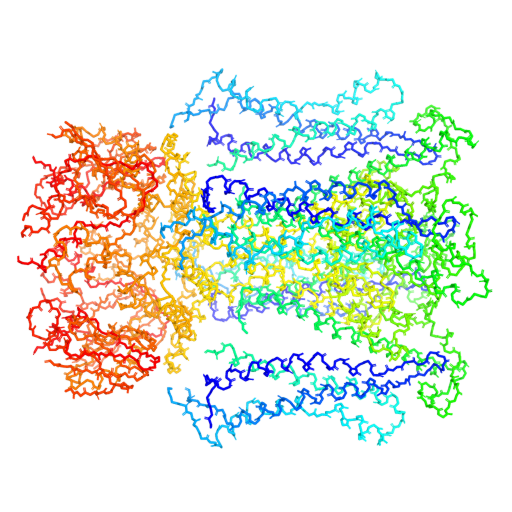94 118.014 1.00 81.51 572 LEU A CA 1
ATOM 7957 C C . LEU B 1 572 ? 179.827 186.787 117.589 1.00 81.51 572 LEU A C 1
ATOM 7958 O O . LEU B 1 572 ? 181.002 186.625 117.248 1.00 81.51 572 LEU A O 1
ATOM 7963 N N . PRO B 1 573 ? 179.250 187.991 117.573 1.00 80.32 573 PRO A N 1
ATOM 7964 C CA . PRO B 1 573 ? 180.040 189.177 117.226 1.00 80.32 573 PRO A CA 1
ATOM 7965 C C . PRO B 1 573 ? 181.089 189.485 118.279 1.00 80.32 573 PRO A C 1
ATOM 7966 O O . PRO B 1 573 ? 180.897 189.262 119.476 1.00 80.32 573 PRO A O 1
ATOM 7970 N N . ILE B 1 574 ? 182.216 189.994 117.806 1.00 78.80 574 ILE A N 1
ATOM 7971 C CA . ILE B 1 574 ? 183.372 190.270 118.645 1.00 78.80 574 ILE A CA 1
ATOM 7972 C C . ILE B 1 574 ? 183.147 191.608 119.336 1.00 78.80 574 ILE A C 1
ATOM 7973 O O . ILE B 1 574 ? 182.732 192.580 118.695 1.00 78.80 574 ILE A O 1
ATOM 7978 N N . SER B 1 575 ? 183.384 191.644 120.646 1.00 77.54 575 SER A N 1
ATOM 7979 C CA . SER B 1 575 ? 183.154 192.850 121.428 1.00 77.54 575 SER A CA 1
ATOM 7980 C C . SER B 1 575 ? 184.130 193.952 121.040 1.00 77.54 575 SER A C 1
ATOM 7981 O O . SER B 1 575 ? 185.344 193.744 120.983 1.00 77.54 575 SER A O 1
ATOM 7984 N N . THR B 1 576 ? 183.587 195.135 120.774 1.00 78.75 576 THR A N 1
ATOM 7985 C CA . THR B 1 576 ? 184.382 196.319 120.500 1.00 78.75 576 THR A CA 1
ATOM 7986 C C . THR B 1 576 ? 184.673 197.116 121.761 1.00 78.75 576 THR A C 1
ATOM 7987 O O . THR B 1 576 ? 185.467 198.058 121.719 1.00 78.75 576 THR A O 1
ATOM 7991 N N . ARG B 1 577 ? 184.045 196.761 122.880 1.00 76.25 577 ARG A N 1
ATOM 7992 C CA . ARG B 1 577 ? 184.212 197.473 124.135 1.00 76.25 577 ARG A CA 1
ATOM 7993 C C . ARG B 1 577 ? 184.667 196.515 125.225 1.00 76.25 577 ARG A C 1
ATOM 7994 O O . ARG B 1 577 ? 184.446 195.305 125.146 1.00 76.25 577 ARG A O 1
ATOM 8002 N N . THR B 1 578 ? 185.306 197.075 126.247 1.00 72.92 578 THR A N 1
ATOM 8003 C CA . THR B 1 578 ? 185.653 196.349 127.464 1.00 72.92 578 THR A CA 1
ATOM 8004 C C . THR B 1 578 ? 184.872 197.004 128.600 1.00 72.92 578 THR A C 1
ATOM 8005 O O . THR B 1 578 ? 185.157 198.142 128.985 1.00 72.92 578 THR A O 1
ATOM 8009 N N . VAL B 1 579 ? 183.877 196.294 129.119 1.00 67.64 579 VAL A N 1
ATOM 8010 C CA . VAL B 1 579 ? 182.979 196.823 130.137 1.00 67.64 579 VAL A CA 1
ATOM 8011 C C . VAL B 1 579 ? 183.377 196.243 131.484 1.00 67.64 579 VAL A C 1
ATOM 8012 O O . VAL B 1 579 ? 183.567 195.027 131.615 1.00 67.64 579 VAL A O 1
ATOM 8016 N N . ARG B 1 580 ? 183.507 197.108 132.484 1.00 67.76 580 ARG A N 1
ATOM 8017 C CA . ARG B 1 580 ? 183.927 196.712 133.819 1.00 67.76 580 ARG A CA 1
ATOM 8018 C C . ARG B 1 580 ? 183.061 197.416 134.850 1.00 67.76 580 ARG A C 1
ATOM 8019 O O . ARG B 1 580 ? 182.745 198.599 134.704 1.00 67.76 580 ARG A O 1
ATOM 8027 N N . ALA B 1 581 ? 182.677 196.681 135.889 1.00 64.89 581 ALA A N 1
ATOM 8028 C CA . ALA B 1 581 ? 181.825 197.237 136.926 1.00 64.89 581 ALA A CA 1
ATOM 8029 C C . ALA B 1 581 ? 182.627 198.111 137.884 1.00 64.89 581 ALA A C 1
ATOM 8030 O O . ALA B 1 581 ? 183.789 197.836 138.189 1.00 64.89 581 ALA A O 1
ATOM 8032 N N . LEU B 1 582 ? 181.987 199.176 138.361 1.00 64.97 582 LEU A N 1
ATOM 8033 C CA . LEU B 1 582 ? 182.581 200.095 139.323 1.00 64.97 582 LEU A CA 1
ATOM 8034 C C . LEU B 1 582 ? 181.991 199.971 140.714 1.00 64.97 582 LEU A C 1
ATOM 8035 O O . LEU B 1 582 ? 182.613 200.411 141.682 1.00 64.97 582 LEU A O 1
ATOM 8040 N N . MET B 1 583 ? 180.801 199.395 140.822 1.00 64.21 583 MET A N 1
ATOM 8041 C CA . MET B 1 583 ? 180.098 199.189 142.080 1.00 64.21 583 MET A CA 1
ATOM 8042 C C . MET B 1 583 ? 179.348 197.868 141.887 1.00 64.21 583 MET A C 1
ATOM 8043 O O . MET B 1 583 ? 179.433 197.264 140.814 1.00 64.21 583 MET A O 1
ATOM 8048 N N . GLU B 1 584 ? 178.692 197.368 142.937 1.00 57.45 584 GLU A N 1
ATOM 8049 C CA . GLU B 1 584 ? 177.818 196.203 142.840 1.00 57.45 584 GLU A CA 1
ATOM 8050 C C . GLU B 1 584 ? 176.742 196.432 141.782 1.00 57.45 584 GLU A C 1
ATOM 8051 O O . GLU B 1 584 ? 175.974 197.394 141.869 1.00 57.45 584 GLU A O 1
ATOM 8057 N N . VAL B 1 585 ? 176.691 195.551 140.786 1.00 54.87 585 VAL A N 1
ATOM 8058 C CA . VAL B 1 585 ? 175.810 195.698 139.634 1.00 54.87 585 VAL A CA 1
ATOM 8059 C C . VAL B 1 585 ? 174.752 194.605 139.677 1.00 54.87 585 VAL A C 1
ATOM 8060 O O . VAL B 1 585 ? 175.081 193.415 139.757 1.00 54.87 585 VAL A O 1
ATOM 8064 N N . GLU B 1 586 ? 173.487 195.011 139.644 1.00 55.27 586 GLU A N 1
ATOM 8065 C CA . GLU B 1 586 ? 172.382 194.126 139.319 1.00 55.27 586 GLU A CA 1
ATOM 8066 C C . GLU B 1 586 ? 171.957 194.395 137.884 1.00 55.27 586 GLU A C 1
ATOM 8067 O O . GLU B 1 586 ? 171.862 195.552 137.466 1.00 55.27 586 GLU A O 1
ATOM 8073 N N . ALA B 1 587 ? 171.705 193.331 137.133 1.00 52.38 587 ALA A N 1
ATOM 8074 C CA . ALA B 1 587 ? 171.303 193.472 135.745 1.00 52.38 587 ALA A CA 1
ATOM 8075 C C . ALA B 1 587 ? 170.430 192.292 135.354 1.00 52.38 587 ALA A C 1
ATOM 8076 O O . ALA B 1 587 ? 170.291 191.319 136.096 1.00 52.38 587 ALA A O 1
ATOM 8078 N N . PHE B 1 588 ? 169.834 192.397 134.171 1.00 54.61 588 PHE A N 1
ATOM 8079 C CA . PHE B 1 588 ? 169.101 191.304 133.549 1.00 54.61 588 PHE A CA 1
ATOM 8080 C C . PHE B 1 588 ? 169.829 190.908 132.278 1.00 54.61 588 PHE A C 1
ATOM 8081 O O . PHE B 1 588 ? 170.144 191.766 131.450 1.00 54.61 588 PHE A O 1
ATOM 8089 N N . ALA B 1 589 ? 170.094 189.617 132.122 1.00 56.95 589 ALA A N 1
ATOM 8090 C CA . ALA B 1 589 ? 170.874 189.118 131.002 1.00 56.95 589 ALA A CA 1
ATOM 8091 C C . ALA B 1 589 ? 169.964 188.527 129.937 1.00 56.95 589 ALA A C 1
ATOM 8092 O O . ALA B 1 589 ? 169.001 187.822 130.247 1.00 56.95 589 ALA A O 1
ATOM 8094 N N . LEU B 1 590 ? 170.273 188.830 128.680 1.00 64.38 590 LEU A N 1
ATOM 8095 C CA . LEU B 1 590 ? 169.577 188.271 127.526 1.00 64.38 590 LEU A CA 1
ATOM 8096 C C . LEU B 1 590 ? 170.583 187.457 126.728 1.00 64.38 590 LEU A C 1
ATOM 8097 O O . LEU B 1 590 ? 171.492 188.021 126.113 1.00 64.38 590 LEU A O 1
ATOM 8102 N N . LYS B 1 591 ? 170.415 186.137 126.732 1.00 70.06 591 LYS A N 1
ATOM 8103 C CA . LYS B 1 591 ? 171.351 185.254 126.057 1.00 70.06 591 LYS A CA 1
ATOM 8104 C C . LYS B 1 591 ? 171.202 185.358 124.542 1.00 70.06 591 LYS A C 1
ATOM 8105 O O . LYS B 1 591 ? 170.219 185.885 124.015 1.00 70.06 591 LYS A O 1
ATOM 8111 N N . ALA B 1 592 ? 172.207 184.827 123.844 1.00 74.98 592 ALA A N 1
ATOM 8112 C CA . ALA B 1 592 ? 172.285 184.992 122.398 1.00 74.98 592 ALA A CA 1
ATOM 8113 C C . ALA B 1 592 ? 171.231 184.164 121.673 1.00 74.98 592 ALA A C 1
ATOM 8114 O O . ALA B 1 592 ? 170.575 184.660 120.751 1.00 74.98 592 ALA A O 1
ATOM 8116 N N . ASP B 1 593 ? 171.061 182.901 122.065 1.00 77.58 593 ASP A N 1
ATOM 8117 C CA . ASP B 1 593 ? 170.058 182.052 121.434 1.00 77.58 593 ASP A CA 1
ATOM 8118 C C . ASP B 1 593 ? 168.642 182.418 121.854 1.00 77.58 593 ASP A C 1
ATOM 8119 O O . ASP B 1 593 ? 167.701 182.165 121.096 1.00 77.58 593 ASP A O 1
ATOM 8124 N N . ASP B 1 594 ? 168.470 183.000 123.042 1.00 75.33 594 ASP A N 1
ATOM 8125 C CA . ASP B 1 594 ? 167.159 183.501 123.434 1.00 75.33 594 ASP A CA 1
ATOM 8126 C C . ASP B 1 594 ? 166.798 184.765 122.669 1.00 75.33 594 ASP A C 1
ATOM 8127 O O . ASP B 1 594 ? 165.614 185.029 122.431 1.00 75.33 594 ASP A O 1
ATOM 8132 N N . LEU B 1 595 ? 167.796 185.552 122.275 1.00 76.26 595 LEU A N 1
ATOM 8133 C CA . LEU B 1 595 ? 167.546 186.647 121.349 1.00 76.26 595 LEU A CA 1
ATOM 8134 C C . LEU B 1 595 ? 167.365 186.132 119.926 1.00 76.26 595 LEU A C 1
ATOM 8135 O O . LEU B 1 595 ? 166.657 186.757 119.130 1.00 76.26 595 LEU A O 1
ATOM 8140 N N . LYS B 1 596 ? 167.979 184.990 119.601 1.00 79.53 596 LYS A N 1
ATOM 8141 C CA . LYS B 1 596 ? 167.855 184.424 118.261 1.00 79.53 596 LYS A CA 1
ATOM 8142 C C . LYS B 1 596 ? 166.464 183.831 118.037 1.00 79.53 596 LYS A C 1
ATOM 8143 O O . LYS B 1 596 ? 165.975 183.795 116.901 1.00 79.53 596 LYS A O 1
ATOM 8149 N N . PHE B 1 597 ? 165.808 183.366 119.105 1.00 79.99 597 PHE A N 1
ATOM 8150 C CA . PHE B 1 597 ? 164.412 182.946 118.993 1.00 79.99 597 PHE A CA 1
ATOM 8151 C C . PHE B 1 597 ? 163.512 184.140 118.697 1.00 79.99 597 PHE A C 1
ATOM 8152 O O . PHE B 1 597 ? 162.620 184.059 117.845 1.00 79.99 597 PHE A O 1
ATOM 8160 N N . VAL B 1 598 ? 163.746 185.261 119.381 1.00 79.79 598 VAL A N 1
ATOM 8161 C CA . VAL B 1 598 ? 162.886 186.435 119.247 1.00 79.79 598 VAL A CA 1
ATOM 8162 C C . VAL B 1 598 ? 163.039 187.060 117.858 1.00 79.79 598 VAL A C 1
ATOM 8163 O O . VAL B 1 598 ? 162.096 187.653 117.318 1.00 79.79 598 VAL A O 1
ATOM 8167 N N . ALA B 1 599 ? 164.192 186.847 117.218 1.00 81.91 599 ALA A N 1
ATOM 8168 C CA . ALA B 1 599 ? 164.426 187.312 115.854 1.00 81.91 599 ALA A CA 1
ATOM 8169 C C . ALA B 1 599 ? 163.557 186.620 114.815 1.00 81.91 599 ALA A C 1
ATOM 8170 O O . ALA B 1 599 ? 163.242 187.237 113.793 1.00 81.91 599 ALA A O 1
ATOM 8172 N N . SER B 1 600 ? 163.170 185.363 115.041 1.00 84.43 600 SER A N 1
ATOM 8173 C CA . SER B 1 600 ? 162.394 184.649 114.034 1.00 84.43 600 SER A CA 1
ATOM 8174 C C . SER B 1 600 ? 160.956 185.147 113.976 1.00 84.43 600 SER A C 1
ATOM 8175 O O . SER B 1 600 ? 160.314 185.051 112.923 1.00 84.43 600 SER A O 1
ATOM 8178 N N . GLN B 1 601 ? 160.429 185.665 115.081 1.00 86.02 601 GLN A N 1
ATOM 8179 C CA . GLN B 1 601 ? 159.108 186.294 115.064 1.00 86.02 601 GLN A CA 1
ATOM 8180 C C . GLN B 1 601 ? 159.200 187.808 114.888 1.00 86.02 601 GLN A C 1
ATOM 8181 O O . GLN B 1 601 ? 158.493 188.561 115.553 1.00 86.02 601 GLN A O 1
ATOM 8187 N N . PHE B 1 602 ? 160.034 188.262 113.955 1.00 92.21 602 PHE A N 1
ATOM 8188 C CA . PHE B 1 602 ? 160.143 189.687 113.638 1.00 92.21 602 PHE A CA 1
ATOM 8189 C C . PHE B 1 602 ? 160.751 189.811 112.255 1.00 92.21 602 PHE A C 1
ATOM 8190 O O . PHE B 1 602 ? 161.838 189.281 112.006 1.00 92.21 602 PHE A O 1
ATOM 8198 N N . ARG B 1 603 ? 160.047 190.494 111.361 1.00 100.71 603 ARG A N 1
ATOM 8199 C CA . ARG B 1 603 ? 160.305 190.403 109.931 1.00 100.71 603 ARG A CA 1
ATOM 8200 C C . ARG B 1 603 ? 160.386 191.769 109.255 1.00 100.71 603 ARG A C 1
ATOM 8201 O O . ARG B 1 603 ? 161.445 192.396 109.227 1.00 100.71 603 ARG A O 1
ATOM 8209 N N . ILE C 1 84 ? 172.581 212.964 155.710 1.00 77.87 84 ILE B N 1
ATOM 8210 C CA . ILE C 1 84 ? 171.412 212.090 155.697 1.00 77.87 84 ILE B CA 1
ATOM 8211 C C . ILE C 1 84 ? 171.828 210.713 155.201 1.00 77.87 84 ILE B C 1
ATOM 8212 O O . ILE C 1 84 ? 172.522 210.587 154.192 1.00 77.87 84 ILE B O 1
ATOM 8217 N N . LEU C 1 85 ? 171.426 209.673 155.929 1.00 79.90 85 LEU B N 1
ATOM 8218 C CA . LEU C 1 85 ? 171.858 208.308 155.643 1.00 79.90 85 LEU B CA 1
ATOM 8219 C C . LEU C 1 85 ? 170.678 207.382 155.378 1.00 79.90 85 LEU B C 1
ATOM 8220 O O . LEU C 1 85 ? 169.524 207.753 155.592 1.00 79.90 85 LEU B O 1
ATOM 8225 N N . ASP C 1 86 ? 170.985 206.167 154.897 1.00 81.82 86 ASP B N 1
ATOM 8226 C CA . ASP C 1 86 ? 170.017 205.121 154.646 1.00 81.82 86 ASP B CA 1
ATOM 8227 C C . ASP C 1 86 ? 170.351 203.883 155.506 1.00 81.82 86 ASP B C 1
ATOM 8228 O O . ASP C 1 86 ? 171.514 203.701 155.871 1.00 81.82 86 ASP B O 1
ATOM 8233 N N . PRO C 1 87 ? 169.372 203.002 155.827 1.00 82.74 87 PRO B N 1
ATOM 8234 C CA . PRO C 1 87 ? 169.630 201.918 156.813 1.00 82.74 87 PRO B CA 1
ATOM 8235 C C . PRO C 1 87 ? 170.636 200.860 156.382 1.00 82.74 87 PRO B C 1
ATOM 8236 O O . PRO C 1 87 ? 171.133 200.126 157.243 1.00 82.74 87 PRO B O 1
ATOM 8240 N N . GLN C 1 88 ? 170.925 200.726 155.092 1.00 82.98 88 GLN B N 1
ATOM 8241 C CA . GLN C 1 88 ? 171.996 199.855 154.634 1.00 82.98 88 GLN B CA 1
ATOM 8242 C C . GLN C 1 88 ? 173.282 200.611 154.356 1.00 82.98 88 GLN B C 1
ATOM 8243 O O . GLN C 1 88 ? 174.235 200.021 153.838 1.00 82.98 88 GLN B O 1
ATOM 8249 N N . GLY C 1 89 ? 173.339 201.897 154.690 1.00 82.76 89 GLY B N 1
ATOM 8250 C CA . GLY C 1 89 ? 174.554 202.661 154.527 1.00 82.76 89 GLY B CA 1
ATOM 8251 C C . GLY C 1 89 ? 175.596 202.218 155.531 1.00 82.76 89 GLY B C 1
ATOM 8252 O O . GLY C 1 89 ? 175.267 201.673 156.589 1.00 82.76 89 GLY B O 1
ATOM 8253 N N . PRO C 1 90 ? 176.878 202.447 155.221 1.00 85.20 90 PRO B N 1
ATOM 8254 C CA . PRO C 1 90 ? 177.947 201.813 156.013 1.00 85.20 90 PRO B CA 1
ATOM 8255 C C . PRO C 1 90 ? 178.132 202.423 157.385 1.00 85.20 90 PRO B C 1
ATOM 8256 O O . PRO C 1 90 ? 178.684 201.753 158.268 1.00 85.20 90 PRO B O 1
ATOM 8260 N N . PHE C 1 91 ? 177.653 203.649 157.604 1.00 84.26 91 PHE B N 1
ATOM 8261 C CA . PHE C 1 91 ? 177.780 204.266 158.918 1.00 84.26 91 PHE B CA 1
ATOM 8262 C C . PHE C 1 91 ? 176.774 203.660 159.896 1.00 84.26 91 PHE B C 1
ATOM 8263 O O . PHE C 1 91 ? 177.158 203.180 160.965 1.00 84.26 91 PHE B O 1
ATOM 8271 N N . LEU C 1 92 ? 175.482 203.640 159.525 1.00 81.35 92 LEU B N 1
ATOM 8272 C CA . LEU C 1 92 ? 174.423 203.100 160.370 1.00 81.35 92 LEU B CA 1
ATOM 8273 C C . LEU C 1 92 ? 174.563 201.601 160.615 1.00 81.35 92 LEU B C 1
ATOM 8274 O O . LEU C 1 92 ? 174.364 201.148 161.747 1.00 81.35 92 LEU B O 1
ATOM 8279 N N . GLN C 1 93 ? 174.925 200.828 159.587 1.00 87.04 93 GLN B N 1
ATOM 8280 C CA . GLN C 1 93 ? 174.928 199.369 159.661 1.00 87.04 93 GLN B CA 1
ATOM 8281 C C . GLN C 1 93 ? 176.051 198.831 160.540 1.00 87.04 93 GLN B C 1
ATOM 8282 O O . GLN C 1 93 ? 176.006 197.667 160.950 1.00 87.04 93 GLN B O 1
ATOM 8288 N N . ARG C 1 94 ? 177.060 199.660 160.809 1.00 86.86 94 ARG B N 1
ATOM 8289 C CA . ARG C 1 94 ? 178.093 199.360 161.799 1.00 86.86 94 ARG B CA 1
ATOM 8290 C C . ARG C 1 94 ? 177.829 200.056 163.135 1.00 86.86 94 ARG B C 1
ATOM 8291 O O . ARG C 1 94 ? 178.356 199.646 164.178 1.00 86.86 94 ARG B O 1
ATOM 8299 N N . TRP C 1 95 ? 177.013 201.114 163.130 1.00 81.39 95 TRP B N 1
ATOM 8300 C CA . TRP C 1 95 ? 176.717 201.815 164.377 1.00 81.39 95 TRP B CA 1
ATOM 8301 C C . TRP C 1 95 ? 175.453 201.292 165.057 1.00 81.39 95 TRP B C 1
ATOM 8302 O O . TRP C 1 95 ? 175.346 201.384 166.284 1.00 81.39 95 TRP B O 1
ATOM 8313 N N . ASN C 1 96 ? 174.491 200.750 164.303 1.00 76.73 96 ASN B N 1
ATOM 8314 C CA . ASN C 1 96 ? 173.284 200.159 164.882 1.00 76.73 96 ASN B CA 1
ATOM 8315 C C . ASN C 1 96 ? 173.460 198.701 165.280 1.00 76.73 96 ASN B C 1
ATOM 8316 O O . ASN C 1 96 ? 172.463 198.015 165.535 1.00 76.73 96 ASN B O 1
ATOM 8321 N N . LYS C 1 97 ? 174.695 198.209 165.320 1.00 75.64 97 LYS B N 1
ATOM 8322 C CA . LYS C 1 97 ? 175.006 196.972 166.017 1.00 75.64 97 LYS B CA 1
ATOM 8323 C C . LYS C 1 97 ? 175.559 197.242 167.404 1.00 75.64 97 LYS B C 1
ATOM 8324 O O . LYS C 1 97 ? 175.537 196.349 168.256 1.00 75.64 97 LYS B O 1
ATOM 8330 N N . ILE C 1 98 ? 176.071 198.452 167.627 1.00 74.57 98 ILE B N 1
ATOM 8331 C CA . ILE C 1 98 ? 176.432 198.892 168.962 1.00 74.57 98 ILE B CA 1
ATOM 8332 C C . ILE C 1 98 ? 175.185 199.288 169.748 1.00 74.57 98 ILE B C 1
ATOM 8333 O O . ILE C 1 98 ? 175.176 199.187 170.981 1.00 74.57 98 ILE B O 1
ATOM 8338 N N . PHE C 1 99 ? 174.111 199.693 169.059 1.00 73.18 99 PHE B N 1
ATOM 8339 C CA . PHE C 1 99 ? 172.860 200.041 169.725 1.00 73.18 99 PHE B CA 1
ATOM 8340 C C . PHE C 1 99 ? 172.128 198.826 170.257 1.00 73.18 99 PHE B C 1
ATOM 8341 O O . PHE C 1 99 ? 171.495 198.906 171.315 1.00 73.18 99 PHE B O 1
ATOM 8349 N N . VAL C 1 100 ? 172.192 197.702 169.551 1.00 70.21 100 VAL B N 1
ATOM 8350 C CA . VAL C 1 100 ? 171.577 196.498 170.082 1.00 70.21 100 VAL B CA 1
ATOM 8351 C C . VAL C 1 100 ? 172.441 195.896 171.184 1.00 70.21 100 VAL B C 1
ATOM 8352 O O . VAL C 1 100 ? 171.920 195.188 172.051 1.00 70.21 100 VAL B O 1
ATOM 8356 N N . LEU C 1 101 ? 173.740 196.209 171.213 1.00 66.53 101 LEU B N 1
ATOM 8357 C CA . LEU C 1 101 ? 174.610 195.803 172.308 1.00 66.53 101 LEU B CA 1
ATOM 8358 C C . LEU C 1 101 ? 174.348 196.620 173.563 1.00 66.53 101 LEU B C 1
ATOM 8359 O O . LEU C 1 101 ? 174.274 196.060 174.659 1.00 66.53 101 LEU B O 1
ATOM 8364 N N . ALA C 1 102 ? 174.180 197.933 173.419 1.00 62.14 102 ALA B N 1
ATOM 8365 C CA . ALA C 1 102 ? 173.896 198.801 174.554 1.00 62.14 102 ALA B CA 1
ATOM 8366 C C . ALA C 1 102 ? 172.474 198.655 175.080 1.00 62.14 102 ALA B C 1
ATOM 8367 O O . ALA C 1 102 ? 172.155 199.248 176.114 1.00 62.14 102 ALA B O 1
ATOM 8369 N N . CYS C 1 103 ? 171.612 197.908 174.392 1.00 61.81 103 CYS B N 1
ATOM 8370 C CA . CYS C 1 103 ? 170.295 197.568 174.907 1.00 61.81 103 CYS B CA 1
ATOM 8371 C C . CYS C 1 103 ? 170.276 196.234 175.631 1.00 61.81 103 CYS B C 1
ATOM 8372 O O . CYS C 1 103 ? 169.235 195.861 176.179 1.00 61.81 103 CYS B O 1
ATOM 8375 N N . ILE C 1 104 ? 171.387 195.500 175.627 1.00 58.24 104 ILE B N 1
ATOM 8376 C CA . ILE C 1 104 ? 171.525 194.321 176.471 1.00 58.24 104 ILE B CA 1
ATOM 8377 C C . ILE C 1 104 ? 172.295 194.736 177.715 1.00 58.24 104 ILE B C 1
ATOM 8378 O O . ILE C 1 104 ? 172.067 194.204 178.804 1.00 58.24 104 ILE B O 1
ATOM 8383 N N . ILE C 1 105 ? 173.216 195.688 177.552 1.00 56.37 105 ILE B N 1
ATOM 8384 C CA . ILE C 1 105 ? 173.877 196.306 178.696 1.00 56.37 105 ILE B CA 1
ATOM 8385 C C . ILE C 1 105 ? 172.861 197.064 179.547 1.00 56.37 105 ILE B C 1
ATOM 8386 O O . ILE C 1 105 ? 172.949 197.072 180.779 1.00 56.37 105 ILE B O 1
ATOM 8391 N N . ALA C 1 106 ? 171.846 197.655 178.910 1.00 54.74 106 ALA B N 1
ATOM 8392 C CA . ALA C 1 106 ? 170.842 198.427 179.636 1.00 54.74 106 ALA B CA 1
ATOM 8393 C C . ALA C 1 106 ? 169.946 197.536 180.487 1.00 54.74 106 ALA B C 1
ATOM 8394 O O . ALA C 1 106 ? 169.607 197.894 181.620 1.00 54.74 106 ALA B O 1
ATOM 8396 N N . VAL C 1 107 ? 169.543 196.375 179.965 1.00 50.46 107 VAL B N 1
ATOM 8397 C CA . VAL C 1 107 ? 168.720 195.466 180.761 1.00 50.46 107 VAL B CA 1
ATOM 8398 C C . VAL C 1 107 ? 169.546 194.611 181.706 1.00 50.46 107 VAL B C 1
ATOM 8399 O O . VAL C 1 107 ? 168.975 193.926 182.562 1.00 50.46 107 VAL B O 1
ATOM 8403 N N . SER C 1 108 ? 170.872 194.629 181.577 1.00 47.02 108 SER B N 1
ATOM 8404 C CA . SER C 1 108 ? 171.768 193.984 182.526 1.00 47.02 108 SER B CA 1
ATOM 8405 C C . SER C 1 108 ? 172.138 194.891 183.690 1.00 47.02 108 SER B C 1
ATOM 8406 O O . SER C 1 108 ? 172.971 194.508 184.515 1.00 47.02 108 SER B O 1
ATOM 8409 N N . LEU C 1 109 ? 171.557 196.087 183.766 1.00 46.97 109 LEU B N 1
ATOM 8410 C CA . LEU C 1 109 ? 171.835 197.012 184.851 1.00 46.97 109 LEU B CA 1
ATOM 8411 C C . LEU C 1 109 ? 170.584 197.538 185.535 1.00 46.97 109 LEU B C 1
ATOM 8412 O O . LEU C 1 109 ? 170.706 198.199 186.570 1.00 46.97 109 LEU B O 1
ATOM 8417 N N . ASP C 1 110 ? 169.405 197.292 184.989 1.00 47.80 110 ASP B N 1
ATOM 8418 C CA . ASP C 1 110 ? 168.142 197.606 185.647 1.00 47.80 110 ASP B CA 1
ATOM 8419 C C . ASP C 1 110 ? 167.900 196.839 186.954 1.00 47.80 110 ASP B C 1
ATOM 8420 O O . ASP C 1 110 ? 167.339 197.435 187.883 1.00 47.80 110 ASP B O 1
ATOM 8425 N N . PRO C 1 111 ? 168.273 195.552 187.109 1.00 37.83 111 PRO B N 1
ATOM 8426 C CA . PRO C 1 111 ? 168.124 194.935 188.437 1.00 37.83 111 PRO B CA 1
ATOM 8427 C C . PRO C 1 111 ? 169.114 195.413 189.486 1.00 37.83 111 PRO B C 1
ATOM 8428 O O . PRO C 1 111 ? 169.007 194.980 190.637 1.00 37.83 111 PRO B O 1
ATOM 8432 N N . LEU C 1 112 ? 170.077 196.270 189.138 1.00 37.26 112 LEU B N 1
ATOM 8433 C CA . LEU C 1 112 ? 170.983 196.815 190.143 1.00 37.26 112 LEU B CA 1
ATOM 8434 C C . LEU C 1 112 ? 170.286 197.763 191.107 1.00 37.26 112 LEU B C 1
ATOM 8435 O O . LEU C 1 112 ? 170.787 197.974 192.215 1.00 37.26 112 LEU B O 1
ATOM 8440 N N . PHE C 1 113 ? 169.145 198.333 190.720 1.00 39.16 113 PHE B N 1
ATOM 8441 C CA . PHE C 1 113 ? 168.364 199.141 191.646 1.00 39.16 113 PHE B CA 1
ATOM 8442 C C . PHE C 1 113 ? 167.637 198.294 192.678 1.00 39.16 113 PHE B C 1
ATOM 8443 O O . PHE C 1 113 ? 167.195 198.829 193.698 1.00 39.16 113 PHE B O 1
ATOM 8451 N N . PHE C 1 114 ? 167.497 196.992 192.436 1.00 32.56 114 PHE B N 1
ATOM 8452 C CA . PHE C 1 114 ? 166.894 196.108 193.419 1.00 32.56 114 PHE B CA 1
ATOM 8453 C C . PHE C 1 114 ? 167.844 195.788 194.560 1.00 32.56 114 PHE B C 1
ATOM 8454 O O . PHE C 1 114 ? 167.387 195.386 195.633 1.00 32.56 114 PHE B O 1
ATOM 8462 N N . TYR C 1 115 ? 169.146 195.970 194.359 1.00 25.83 115 TYR B N 1
ATOM 8463 C CA . TYR C 1 115 ? 170.140 195.780 195.402 1.00 25.83 115 TYR B CA 1
ATOM 8464 C C . TYR C 1 115 ? 170.313 197.010 196.282 1.00 25.83 115 TYR B C 1
ATOM 8465 O O . TYR C 1 115 ? 171.137 196.987 197.199 1.00 25.83 115 TYR B O 1
ATOM 8474 N N . VAL C 1 116 ? 169.557 198.072 196.028 1.00 33.58 116 VAL B N 1
ATOM 8475 C CA . VAL C 1 116 ? 169.642 199.324 196.780 1.00 33.58 116 VAL B CA 1
ATOM 8476 C C . VAL C 1 116 ? 168.988 199.228 198.164 1.00 33.58 116 VAL B C 1
ATOM 8477 O O . VAL C 1 116 ? 169.619 199.696 199.125 1.00 33.58 116 VAL B O 1
ATOM 8481 N N . PRO C 1 117 ? 167.781 198.657 198.369 1.00 32.50 117 PRO B N 1
ATOM 8482 C CA . PRO C 1 117 ? 167.287 198.539 199.747 1.00 32.50 117 PRO B CA 1
ATOM 8483 C C . PRO C 1 117 ? 168.095 197.553 200.570 1.00 32.50 117 PRO B C 1
ATOM 8484 O O . PRO C 1 117 ? 168.651 196.579 200.062 1.00 32.50 117 PRO B O 1
ATOM 8488 N N . ILE C 1 118 ? 168.183 197.846 201.861 1.00 37.66 118 ILE B N 1
ATOM 8489 C CA . ILE C 1 118 ? 169.060 197.116 202.758 1.00 37.66 118 ILE B CA 1
ATOM 8490 C C . ILE C 1 118 ? 168.293 196.915 204.056 1.00 37.66 118 ILE B C 1
ATOM 8491 O O . ILE C 1 118 ? 167.350 197.644 204.367 1.00 37.66 118 ILE B O 1
ATOM 8496 N N . ILE C 1 119 ? 168.672 195.884 204.795 1.00 41.67 119 ILE B N 1
ATOM 8497 C CA . ILE C 1 119 ? 168.085 195.615 206.097 1.00 41.67 119 ILE B CA 1
ATOM 8498 C C . ILE C 1 119 ? 169.207 195.632 207.118 1.00 41.67 119 ILE B C 1
ATOM 8499 O O . ILE C 1 119 ? 170.185 194.885 206.985 1.00 41.67 119 ILE B O 1
ATOM 8504 N N . ASP C 1 120 ? 169.088 196.508 208.116 1.00 55.13 120 ASP B N 1
ATOM 8505 C CA . ASP C 1 120 ? 169.979 196.464 209.267 1.00 55.13 120 ASP B CA 1
ATOM 8506 C C . ASP C 1 120 ? 169.316 195.641 210.368 1.00 55.13 120 ASP B C 1
ATOM 8507 O O . ASP C 1 120 ? 168.422 196.126 211.075 1.00 55.13 120 ASP B O 1
ATOM 8512 N N . ASP C 1 121 ? 169.818 194.423 210.555 1.00 56.75 121 ASP B N 1
ATOM 8513 C CA . ASP C 1 121 ? 169.200 193.380 211.363 1.00 56.75 121 ASP B CA 1
ATOM 8514 C C . ASP C 1 121 ? 169.368 193.615 212.859 1.00 56.75 121 ASP B C 1
ATOM 8515 O O . ASP C 1 121 ? 168.583 193.080 213.645 1.00 56.75 121 ASP B O 1
ATOM 8520 N N . ALA C 1 122 ? 170.347 194.428 213.268 1.00 59.74 122 ALA B N 1
ATOM 8521 C CA . ALA C 1 122 ? 170.478 194.785 214.678 1.00 59.74 122 ALA B CA 1
ATOM 8522 C C . ALA C 1 122 ? 169.323 195.669 215.128 1.00 59.74 122 ALA B C 1
ATOM 8523 O O . ALA C 1 122 ? 168.646 195.373 216.119 1.00 59.74 122 ALA B O 1
ATOM 8525 N N . LYS C 1 123 ? 169.088 196.761 214.408 1.00 61.27 123 LYS B N 1
ATOM 8526 C CA . LYS C 1 123 ? 168.023 197.694 214.733 1.00 61.27 123 LYS B CA 1
ATOM 8527 C C . LYS C 1 123 ? 166.676 197.303 214.140 1.00 61.27 123 LYS B C 1
ATOM 8528 O O . LYS C 1 123 ? 165.679 197.964 214.452 1.00 61.27 123 LYS B O 1
ATOM 8534 N N . LYS C 1 124 ? 166.635 196.246 213.311 1.00 56.70 124 LYS B N 1
ATOM 8535 C CA . LYS C 1 124 ? 165.421 195.736 212.649 1.00 56.70 124 LYS B CA 1
ATOM 8536 C C . LYS C 1 124 ? 164.741 196.815 211.809 1.00 56.70 124 LYS B C 1
ATOM 8537 O O . LYS C 1 124 ? 163.543 197.071 211.932 1.00 56.70 124 LYS B O 1
ATOM 8543 N N . CYS C 1 125 ? 165.529 197.456 210.951 1.00 53.54 125 CYS B N 1
ATOM 8544 C CA . CYS C 1 125 ? 165.072 198.562 210.126 1.00 53.54 125 CYS B CA 1
ATOM 8545 C C . CYS C 1 125 ? 165.417 198.314 208.667 1.00 53.54 125 CYS B C 1
ATOM 8546 O O . CYS C 1 125 ? 166.443 197.714 208.351 1.00 53.54 125 CYS B O 1
ATOM 8549 N N . LEU C 1 126 ? 164.552 198.795 207.785 1.00 46.30 126 LEU B N 1
ATOM 8550 C CA . LEU C 1 126 ? 164.822 198.798 206.356 1.00 46.30 126 LEU B CA 1
ATOM 8551 C C . LEU C 1 126 ? 165.606 200.055 206.011 1.00 46.30 126 LEU B C 1
ATOM 8552 O O . LEU C 1 126 ? 165.228 201.155 206.418 1.00 46.30 126 LEU B O 1
ATOM 8557 N N . GLY C 1 127 ? 166.701 199.892 205.276 1.00 41.84 127 GLY B N 1
ATOM 8558 C CA . GLY C 1 127 ? 167.545 201.025 204.953 1.00 41.84 127 GLY B CA 1
ATOM 8559 C C . GLY C 1 127 ? 167.863 201.150 203.481 1.00 41.84 127 GLY B C 1
ATOM 8560 O O . GLY C 1 127 ? 167.281 200.454 202.647 1.00 41.84 127 GLY B O 1
ATOM 8561 N N . ILE C 1 128 ? 168.798 202.036 203.154 1.00 44.19 128 ILE B N 1
ATOM 8562 C CA . ILE C 1 128 ? 169.211 202.301 201.782 1.00 44.19 128 ILE B CA 1
ATOM 8563 C C . ILE C 1 128 ? 170.717 202.097 201.694 1.00 44.19 128 ILE B C 1
ATOM 8564 O O . ILE C 1 128 ? 171.464 202.615 202.530 1.00 44.19 128 ILE B O 1
ATOM 8569 N N . ASP C 1 129 ? 171.157 201.332 200.701 1.00 43.43 129 ASP B N 1
ATOM 8570 C CA . ASP C 1 129 ? 172.573 201.258 200.353 1.00 43.43 129 ASP B CA 1
ATOM 8571 C C . ASP C 1 129 ? 172.884 202.458 199.469 1.00 43.43 129 ASP B C 1
ATOM 8572 O O . ASP C 1 129 ? 172.501 202.496 198.299 1.00 43.43 129 ASP B O 1
ATOM 8577 N N . LYS C 1 130 ? 173.572 203.453 200.036 1.00 46.42 130 LYS B N 1
ATOM 8578 C CA . LYS C 1 130 ? 173.761 204.723 199.339 1.00 46.42 130 LYS B CA 1
ATOM 8579 C C . LYS C 1 130 ? 174.776 204.617 198.210 1.00 46.42 130 LYS B C 1
ATOM 8580 O O . LYS C 1 130 ? 174.610 205.266 197.173 1.00 46.42 130 LYS B O 1
ATOM 8586 N N . LYS C 1 131 ? 175.825 203.815 198.380 1.00 46.11 131 LYS B N 1
ATOM 8587 C CA . LYS C 1 131 ? 176.823 203.687 197.326 1.00 46.11 131 LYS B CA 1
ATOM 8588 C C . LYS C 1 131 ? 176.369 202.744 196.217 1.00 46.11 131 LYS B C 1
ATOM 8589 O O . LYS C 1 131 ? 176.813 202.885 195.070 1.00 46.11 131 LYS B O 1
ATOM 8595 N N . MET C 1 132 ? 175.472 201.806 196.521 1.00 45.04 132 MET B N 1
ATOM 8596 C CA . MET C 1 132 ? 174.799 201.061 195.465 1.00 45.04 132 MET B CA 1
ATOM 8597 C C . MET C 1 132 ? 173.833 201.951 194.703 1.00 45.04 132 MET B C 1
ATOM 8598 O O . MET C 1 132 ? 173.609 201.752 193.504 1.00 45.04 132 MET B O 1
ATOM 8603 N N . GLU C 1 133 ? 173.273 202.946 195.385 1.00 47.89 133 GLU B N 1
ATOM 8604 C CA . GLU C 1 133 ? 172.317 203.855 194.776 1.00 47.89 133 GLU B CA 1
ATOM 8605 C C . GLU C 1 133 ? 172.994 204.781 193.773 1.00 47.89 133 GLU B C 1
ATOM 8606 O O . GLU C 1 133 ? 172.366 205.207 192.799 1.00 47.89 133 GLU B O 1
ATOM 8612 N N . ILE C 1 134 ? 174.269 205.102 194.000 1.00 49.64 134 ILE B N 1
ATOM 8613 C CA . ILE C 1 134 ? 175.042 205.904 193.058 1.00 49.64 134 ILE B CA 1
ATOM 8614 C C . ILE C 1 134 ? 175.559 205.042 191.913 1.00 49.64 134 ILE B C 1
ATOM 8615 O O . ILE C 1 134 ? 175.564 205.471 190.753 1.00 49.64 134 ILE B O 1
ATOM 8620 N N . THR C 1 135 ? 175.994 203.816 192.222 1.00 47.78 135 THR B N 1
ATOM 8621 C CA . THR C 1 135 ? 176.548 202.917 191.212 1.00 47.78 135 THR B CA 1
ATOM 8622 C C . THR C 1 135 ? 175.501 202.516 190.179 1.00 47.78 135 THR B C 1
ATOM 8623 O O . THR C 1 135 ? 175.795 202.447 188.981 1.00 47.78 135 THR B O 1
ATOM 8627 N N . ALA C 1 136 ? 174.269 202.270 190.619 1.00 48.26 136 ALA B N 1
ATOM 8628 C CA . ALA C 1 136 ? 173.217 201.917 189.677 1.00 48.26 136 ALA B CA 1
ATOM 8629 C C . ALA C 1 136 ? 172.736 203.128 188.891 1.00 48.26 136 ALA B C 1
ATOM 8630 O O . ALA C 1 136 ? 172.247 202.979 187.768 1.00 48.26 136 ALA B O 1
ATOM 8632 N N . SER C 1 137 ? 172.871 204.329 189.455 1.00 52.04 137 SER B N 1
ATOM 8633 C CA . SER C 1 137 ? 172.397 205.525 188.768 1.00 52.04 137 SER B CA 1
ATOM 8634 C C . SER C 1 137 ? 173.340 205.980 187.664 1.00 52.04 137 SER B C 1
ATOM 8635 O O . SER C 1 137 ? 172.876 206.469 186.630 1.00 52.04 137 SER B O 1
ATOM 8638 N N . VAL C 1 138 ? 174.649 205.829 187.852 1.00 54.81 138 VAL B N 1
ATOM 8639 C CA . VAL C 1 138 ? 175.592 206.241 186.820 1.00 54.81 138 VAL B CA 1
ATOM 8640 C C . VAL C 1 138 ? 175.851 205.144 185.793 1.00 54.81 138 VAL B C 1
ATOM 8641 O O . VAL C 1 138 ? 176.269 205.451 184.667 1.00 54.81 138 VAL B O 1
ATOM 8645 N N . LEU C 1 139 ? 175.603 203.879 186.135 1.00 54.04 139 LEU B N 1
ATOM 8646 C CA . LEU C 1 139 ? 175.658 202.826 185.132 1.00 54.04 139 LEU B CA 1
ATOM 8647 C C . LEU C 1 139 ? 174.433 202.851 184.234 1.00 54.04 139 LEU B C 1
ATOM 8648 O O . LEU C 1 139 ? 174.519 202.470 183.064 1.00 54.04 139 LEU B O 1
ATOM 8653 N N . ARG C 1 140 ? 173.297 203.306 184.756 1.00 56.97 140 ARG B N 1
ATOM 8654 C CA . ARG C 1 140 ? 172.116 203.467 183.923 1.00 56.97 140 ARG B CA 1
ATOM 8655 C C . ARG C 1 140 ? 172.202 204.728 183.079 1.00 56.97 140 ARG B C 1
ATOM 8656 O O . ARG C 1 140 ? 171.729 204.738 181.938 1.00 56.97 140 ARG B O 1
ATOM 8664 N N . SER C 1 141 ? 172.808 205.790 183.612 1.00 59.60 141 SER B N 1
ATOM 8665 C CA . SER C 1 141 ? 172.932 207.028 182.851 1.00 59.60 141 SER B CA 1
ATOM 8666 C C . SER C 1 141 ? 173.873 206.855 181.668 1.00 59.60 141 SER B C 1
ATOM 8667 O O . SER C 1 141 ? 173.540 207.251 180.548 1.00 59.60 141 SER B O 1
ATOM 8670 N N . PHE C 1 142 ? 175.014 206.200 181.879 1.00 62.68 142 PHE B N 1
ATOM 8671 C CA . PHE C 1 142 ? 176.030 206.037 180.849 1.00 62.68 142 PHE B CA 1
ATOM 8672 C C . PHE C 1 142 ? 175.625 205.044 179.764 1.00 62.68 142 PHE B C 1
ATOM 8673 O O . PHE C 1 142 ? 176.293 204.970 178.727 1.00 62.68 142 PHE B O 1
ATOM 8681 N N . THR C 1 143 ? 174.552 204.282 179.971 1.00 60.78 143 THR B N 1
ATOM 8682 C CA . THR C 1 143 ? 173.926 203.557 178.880 1.00 60.78 143 THR B CA 1
ATOM 8683 C C . THR C 1 143 ? 172.640 204.210 178.401 1.00 60.78 143 THR B C 1
ATOM 8684 O O . THR C 1 143 ? 172.080 203.755 177.398 1.00 60.78 143 THR B O 1
ATOM 8688 N N . ASP C 1 144 ? 172.151 205.250 179.078 1.00 63.32 144 ASP B N 1
ATOM 8689 C CA . ASP C 1 144 ? 171.021 206.010 178.560 1.00 63.32 144 ASP B CA 1
ATOM 8690 C C . ASP C 1 144 ? 171.428 207.338 177.935 1.00 63.32 144 ASP B C 1
ATOM 8691 O O . ASP C 1 144 ? 170.614 207.944 177.232 1.00 63.32 144 ASP B O 1
ATOM 8696 N N . VAL C 1 145 ? 172.645 207.842 178.161 1.00 65.77 145 VAL B N 1
ATOM 8697 C CA . VAL C 1 145 ? 173.189 208.672 177.091 1.00 65.77 145 VAL B CA 1
ATOM 8698 C C . VAL C 1 145 ? 174.061 207.774 176.217 1.00 65.77 145 VAL B C 1
ATOM 8699 O O . VAL C 1 145 ? 175.271 207.973 176.062 1.00 65.77 145 VAL B O 1
ATOM 8703 N N . PHE C 1 146 ? 173.411 206.820 175.589 1.00 69.13 146 PHE B N 1
ATOM 8704 C CA . PHE C 1 146 ? 173.917 206.115 174.427 1.00 69.13 146 PHE B CA 1
ATOM 8705 C C . PHE C 1 146 ? 172.764 205.712 173.527 1.00 69.13 146 PHE B C 1
ATOM 8706 O O . PHE C 1 146 ? 172.996 205.092 172.487 1.00 69.13 146 PHE B O 1
ATOM 8714 N N . TYR C 1 147 ? 171.528 206.049 173.900 1.00 68.72 147 TYR B N 1
ATOM 8715 C CA . TYR C 1 147 ? 170.338 205.728 173.131 1.00 68.72 147 TYR B CA 1
ATOM 8716 C C . TYR C 1 147 ? 169.567 206.978 172.726 1.00 68.72 147 TYR B C 1
ATOM 8717 O O . TYR C 1 147 ? 168.681 206.893 171.870 1.00 68.72 147 TYR B O 1
ATOM 8726 N N . VAL C 1 148 ? 169.890 208.142 173.290 1.00 71.96 148 VAL B N 1
ATOM 8727 C CA . VAL C 1 148 ? 169.485 209.406 172.686 1.00 71.96 148 VAL B CA 1
ATOM 8728 C C . VAL C 1 148 ? 170.216 209.629 171.370 1.00 71.96 148 VAL B C 1
ATOM 8729 O O . VAL C 1 148 ? 169.701 210.301 170.472 1.00 71.96 148 VAL B O 1
ATOM 8733 N N . LEU C 1 149 ? 171.407 209.049 171.235 1.00 72.31 149 LEU B N 1
ATOM 8734 C CA . LEU C 1 149 ? 172.147 208.936 169.992 1.00 72.31 149 LEU B CA 1
ATOM 8735 C C . LEU C 1 149 ? 171.456 208.056 168.966 1.00 72.31 149 LEU B C 1
ATOM 8736 O O . LEU C 1 149 ? 171.685 208.233 167.772 1.00 72.31 149 LEU B O 1
ATOM 8741 N N . HIS C 1 150 ? 170.625 207.106 169.403 1.00 71.11 150 HIS B N 1
ATOM 8742 C CA . HIS C 1 150 ? 169.762 206.379 168.479 1.00 71.11 150 HIS B CA 1
ATOM 8743 C C . HIS C 1 150 ? 168.566 207.226 168.061 1.00 71.11 150 HIS B C 1
ATOM 8744 O O . HIS C 1 150 ? 168.055 207.078 166.943 1.00 71.11 150 HIS B O 1
ATOM 8751 N N . ILE C 1 151 ? 168.100 208.104 168.954 1.00 73.50 151 ILE B N 1
ATOM 8752 C CA . ILE C 1 151 ? 166.947 208.944 168.648 1.00 73.50 151 ILE B CA 1
ATOM 8753 C C . ILE C 1 151 ? 167.316 209.997 167.611 1.00 73.50 151 ILE B C 1
ATOM 8754 O O . ILE C 1 151 ? 166.554 210.258 166.672 1.00 73.50 151 ILE B O 1
ATOM 8759 N N . ILE C 1 152 ? 168.512 210.578 167.727 1.00 73.94 152 ILE B N 1
ATOM 8760 C CA . ILE C 1 152 ? 168.949 211.555 166.738 1.00 73.94 152 ILE B CA 1
ATOM 8761 C C . ILE C 1 152 ? 169.456 210.894 165.461 1.00 73.94 152 ILE B C 1
ATOM 8762 O O . ILE C 1 152 ? 169.597 211.575 164.439 1.00 73.94 152 ILE B O 1
ATOM 8767 N N . PHE C 1 153 ? 169.727 209.589 165.480 1.00 73.56 153 PHE B N 1
ATOM 8768 C CA . PHE C 1 153 ? 170.108 208.869 164.263 1.00 73.56 153 PHE B CA 1
ATOM 8769 C C . PHE C 1 153 ? 168.915 208.198 163.611 1.00 73.56 153 PHE B C 1
ATOM 8770 O O . PHE C 1 153 ? 169.066 207.405 162.679 1.00 73.56 153 PHE B O 1
ATOM 8778 N N . GLN C 1 154 ? 167.713 208.499 164.091 1.00 73.72 154 GLN B N 1
ATOM 8779 C CA . GLN C 1 154 ? 166.496 208.131 163.389 1.00 73.72 154 GLN B CA 1
ATOM 8780 C C . GLN C 1 154 ? 165.777 209.355 162.850 1.00 73.72 154 GLN B C 1
ATOM 8781 O O . GLN C 1 154 ? 164.778 209.201 162.140 1.00 73.72 154 GLN B O 1
ATOM 8787 N N . PHE C 1 155 ? 166.252 210.557 163.169 1.00 75.61 155 PHE B N 1
ATOM 8788 C CA . PHE C 1 155 ? 165.793 211.777 162.524 1.00 75.61 155 PHE B CA 1
ATOM 8789 C C . PHE C 1 155 ? 166.479 212.022 161.192 1.00 75.61 155 PHE B C 1
ATOM 8790 O O . PHE C 1 155 ? 165.984 212.824 160.392 1.00 75.61 155 PHE B O 1
ATOM 8798 N N . ARG C 1 156 ? 167.602 211.360 160.942 1.00 75.24 156 ARG B N 1
ATOM 8799 C CA . ARG C 1 156 ? 168.316 211.443 159.677 1.00 75.24 156 ARG B CA 1
ATOM 8800 C C . ARG C 1 156 ? 168.588 210.052 159.125 1.00 75.24 156 ARG B C 1
ATOM 8801 O O . ARG C 1 156 ? 169.704 209.734 158.705 1.00 75.24 156 ARG B O 1
ATOM 8809 N N . THR C 1 157 ? 167.568 209.202 159.130 1.00 77.58 157 THR B N 1
ATOM 8810 C CA . THR C 1 157 ? 167.612 207.898 158.488 1.00 77.58 157 THR B CA 1
ATOM 8811 C C . THR C 1 157 ? 166.843 207.952 157.170 1.00 77.58 157 THR B C 1
ATOM 8812 O O . THR C 1 157 ? 166.321 209.001 156.781 1.00 77.58 157 THR B O 1
ATOM 8816 N N . GLY C 1 158 ? 166.809 206.828 156.468 1.00 79.76 158 GLY B N 1
ATOM 8817 C CA . GLY C 1 158 ? 166.305 206.780 155.112 1.00 79.76 158 GLY B CA 1
ATOM 8818 C C . GLY C 1 158 ? 165.041 205.947 154.931 1.00 79.76 158 GLY B C 1
ATOM 8819 O O . GLY C 1 158 ? 165.076 204.725 155.056 1.00 79.76 158 GLY B O 1
ATOM 8820 N N . PHE C 1 159 ? 163.945 206.632 154.638 1.00 85.25 159 PHE B N 1
ATOM 8821 C CA . PHE C 1 159 ? 162.760 205.993 154.079 1.00 85.25 159 PHE B CA 1
ATOM 8822 C C . PHE C 1 159 ? 162.960 205.805 152.576 1.00 85.25 159 PHE B C 1
ATOM 8823 O O . PHE C 1 159 ? 163.749 206.511 151.943 1.00 85.25 159 PHE B O 1
ATOM 8831 N N . ILE C 1 160 ? 162.260 204.827 152.000 1.00 85.30 160 ILE B N 1
ATOM 8832 C CA . ILE C 1 160 ? 162.418 204.589 150.569 1.00 85.30 160 ILE B CA 1
ATOM 8833 C C . ILE C 1 160 ? 161.148 204.889 149.769 1.00 85.30 160 ILE B C 1
ATOM 8834 O O . ILE C 1 160 ? 161.126 205.852 148.993 1.00 85.30 160 ILE B O 1
ATOM 8839 N N . ALA C 1 161 ? 160.072 204.137 149.995 1.00 84.69 161 ALA B N 1
ATOM 8840 C CA . ALA C 1 161 ? 158.847 204.218 149.199 1.00 84.69 161 ALA B CA 1
ATOM 8841 C C . ALA C 1 161 ? 157.781 203.378 149.889 1.00 84.69 161 ALA B C 1
ATOM 8842 O O . ALA C 1 161 ? 158.008 202.808 150.960 1.00 84.69 161 ALA B O 1
ATOM 8844 N N . PRO C 1 162 ? 156.620 203.290 149.250 1.00 85.43 162 PRO B N 1
ATOM 8845 C CA . PRO C 1 162 ? 155.538 202.440 149.725 1.00 85.43 162 PRO B CA 1
ATOM 8846 C C . PRO C 1 162 ? 155.853 200.973 149.459 1.00 85.43 162 PRO B C 1
ATOM 8847 O O . PRO C 1 162 ? 156.564 200.646 148.507 1.00 85.43 162 PRO B O 1
ATOM 8851 N N . GLY C 1 170 ? 163.300 201.793 145.214 1.00 71.02 170 GLY B N 1
ATOM 8852 C CA . GLY C 1 170 ? 164.556 201.869 144.482 1.00 71.02 170 GLY B CA 1
ATOM 8853 C C . GLY C 1 170 ? 165.259 203.189 144.759 1.00 71.02 170 GLY B C 1
ATOM 8854 O O . GLY C 1 170 ? 166.464 203.318 144.552 1.00 71.02 170 GLY B O 1
ATOM 8855 N N . VAL C 1 171 ? 164.494 204.171 145.230 1.00 77.64 171 VAL B N 1
ATOM 8856 C CA . VAL C 1 171 ? 165.011 205.502 145.523 1.00 77.64 171 VAL B CA 1
ATOM 8857 C C . VAL C 1 171 ? 164.705 205.836 146.974 1.00 77.64 171 VAL B C 1
ATOM 8858 O O . VAL C 1 171 ? 163.547 205.765 147.395 1.00 77.64 171 VAL B O 1
ATOM 8862 N N . LEU C 1 172 ? 165.736 206.199 147.733 1.00 82.24 172 LEU B N 1
ATOM 8863 C CA . LEU C 1 172 ? 165.566 206.559 149.135 1.00 82.24 172 LEU B CA 1
ATOM 8864 C C . LEU C 1 172 ? 165.062 207.994 149.272 1.00 82.24 172 LEU B C 1
ATOM 8865 O O . LEU C 1 172 ? 165.136 208.781 148.326 1.00 82.24 172 LEU B O 1
ATOM 8870 N N . VAL C 1 173 ? 164.510 208.318 150.444 1.00 83.99 173 VAL B N 1
ATOM 8871 C CA . VAL C 1 173 ? 164.110 209.691 150.767 1.00 83.99 173 VAL B CA 1
ATOM 8872 C C . VAL C 1 173 ? 165.171 210.353 151.645 1.00 83.99 173 VAL B C 1
ATOM 8873 O O . VAL C 1 173 ? 165.404 209.924 152.781 1.00 83.99 173 VAL B O 1
ATOM 8877 N N . GLU C 1 174 ? 165.806 211.426 151.136 1.00 84.80 174 GLU B N 1
ATOM 8878 C CA . GLU C 1 174 ? 166.835 212.127 151.905 1.00 84.80 174 GLU B CA 1
ATOM 8879 C C . GLU C 1 174 ? 166.281 213.382 152.583 1.00 84.80 174 GLU B C 1
ATOM 8880 O O . GLU C 1 174 ? 167.048 214.248 153.012 1.00 84.80 174 GLU B O 1
ATOM 8886 N N . ASP C 1 175 ? 164.965 213.513 152.678 1.00 86.73 175 ASP B N 1
ATOM 8887 C CA . ASP C 1 175 ? 164.352 214.767 153.088 1.00 86.73 175 ASP B CA 1
ATOM 8888 C C . ASP C 1 175 ? 163.743 214.640 154.478 1.00 86.73 175 ASP B C 1
ATOM 8889 O O . ASP C 1 175 ? 163.035 213.677 154.784 1.00 86.73 175 ASP B O 1
ATOM 8894 N N . LYS C 1 176 ? 164.017 215.641 155.318 1.00 84.96 176 LYS B N 1
ATOM 8895 C CA . LYS C 1 176 ? 163.457 215.691 156.665 1.00 84.96 176 LYS B CA 1
ATOM 8896 C C . LYS C 1 176 ? 161.984 216.096 156.625 1.00 84.96 176 LYS B C 1
ATOM 8897 O O . LYS C 1 176 ? 161.402 216.325 155.556 1.00 84.96 176 LYS B O 1
ATOM 8903 N N . ARG C 1 177 ? 161.378 216.128 157.824 1.00 83.70 177 ARG B N 1
ATOM 8904 C CA . ARG C 1 177 ? 159.946 216.375 158.088 1.00 83.70 177 ARG B CA 1
ATOM 8905 C C . ARG C 1 177 ? 159.024 215.264 157.552 1.00 83.70 177 ARG B C 1
ATOM 8906 O O . ARG C 1 177 ? 157.806 215.343 157.717 1.00 83.70 177 ARG B O 1
ATOM 8914 N N . GLU C 1 178 ? 159.576 214.230 156.916 1.00 83.16 178 GLU B N 1
ATOM 8915 C CA . GLU C 1 178 ? 158.860 212.979 156.703 1.00 83.16 178 GLU B CA 1
ATOM 8916 C C . GLU C 1 178 ? 159.675 211.813 157.238 1.00 83.16 178 GLU B C 1
ATOM 8917 O O . GLU C 1 178 ? 159.125 210.747 157.525 1.00 83.16 178 GLU B O 1
ATOM 8923 N N . ILE C 1 179 ? 160.987 211.993 157.358 1.00 80.80 179 ILE B N 1
ATOM 8924 C CA . ILE C 1 179 ? 161.750 211.113 158.230 1.00 80.80 179 ILE B CA 1
ATOM 8925 C C . ILE C 1 179 ? 161.351 211.354 159.678 1.00 80.80 179 ILE B C 1
ATOM 8926 O O . ILE C 1 179 ? 161.094 210.414 160.440 1.00 80.80 179 ILE B O 1
ATOM 8931 N N . ALA C 1 180 ? 161.268 212.621 160.069 1.00 78.57 180 ALA B N 1
ATOM 8932 C CA . ALA C 1 180 ? 160.728 212.982 161.373 1.00 78.57 180 ALA B CA 1
ATOM 8933 C C . ALA C 1 180 ? 159.232 213.260 161.310 1.00 78.57 180 ALA B C 1
ATOM 8934 O O . ALA C 1 180 ? 158.755 214.289 161.786 1.00 78.57 180 ALA B O 1
ATOM 8936 N N . LYS C 1 181 ? 158.478 212.354 160.679 1.00 80.52 181 LYS B N 1
ATOM 8937 C CA . LYS C 1 181 ? 157.067 212.178 161.008 1.00 80.52 181 LYS B CA 1
ATOM 8938 C C . LYS C 1 181 ? 156.636 210.718 161.067 1.00 80.52 181 LYS B C 1
ATOM 8939 O O . LYS C 1 181 ? 155.637 210.425 161.728 1.00 80.52 181 LYS B O 1
ATOM 8945 N N . ARG C 1 182 ? 157.338 209.787 160.409 1.00 80.71 182 ARG B N 1
ATOM 8946 C CA . ARG C 1 182 ? 156.962 208.387 160.543 1.00 80.71 182 ARG B CA 1
ATOM 8947 C C . ARG C 1 182 ? 157.592 207.795 161.798 1.00 80.71 182 ARG B C 1
ATOM 8948 O O . ARG C 1 182 ? 156.969 206.966 162.470 1.00 80.71 182 ARG B O 1
ATOM 8956 N N . TYR C 1 183 ? 158.809 208.251 162.133 1.00 77.43 183 TYR B N 1
ATOM 8957 C CA . TYR C 1 183 ? 159.442 207.910 163.405 1.00 77.43 183 TYR B CA 1
ATOM 8958 C C . TYR C 1 183 ? 158.584 208.355 164.581 1.00 77.43 183 TYR B C 1
ATOM 8959 O O . TYR C 1 183 ? 158.397 207.596 165.535 1.00 77.43 183 TYR B O 1
ATOM 8968 N N . LEU C 1 184 ? 157.997 209.551 164.497 1.00 75.36 184 LEU B N 1
ATOM 8969 C CA . LEU C 1 184 ? 157.069 210.027 165.517 1.00 75.36 184 LEU B CA 1
ATOM 8970 C C . LEU C 1 184 ? 155.701 209.357 165.454 1.00 75.36 184 LEU B C 1
ATOM 8971 O O . LEU C 1 184 ? 154.845 209.666 166.290 1.00 75.36 184 LEU B O 1
ATOM 8976 N N . SER C 1 185 ? 155.471 208.455 164.502 1.00 77.60 185 SER B N 1
ATOM 8977 C CA . SER C 1 185 ? 154.253 207.666 164.449 1.00 77.60 185 SER B CA 1
ATOM 8978 C C . SER C 1 185 ? 154.518 206.179 164.628 1.00 77.60 185 SER B C 1
ATOM 8979 O O . SER C 1 185 ? 153.561 205.403 164.733 1.00 77.60 185 SER B O 1
ATOM 8982 N N . SER C 1 186 ? 155.784 205.759 164.661 1.00 78.12 186 SER B N 1
ATOM 8983 C CA . SER C 1 186 ? 156.131 204.345 164.766 1.00 78.12 186 SER B CA 1
ATOM 8984 C C . SER C 1 186 ? 156.875 204.009 166.050 1.00 78.12 186 SER B C 1
ATOM 8985 O O . SER C 1 186 ? 156.424 203.132 166.792 1.00 78.12 186 SER B O 1
ATOM 8988 N N . HIS C 1 187 ? 158.023 204.648 166.329 1.00 78.53 187 HIS B N 1
ATOM 8989 C CA . HIS C 1 187 ? 158.821 204.236 167.478 1.00 78.53 187 HIS B CA 1
ATOM 8990 C C . HIS C 1 187 ? 159.404 205.362 168.320 1.00 78.53 187 HIS B C 1
ATOM 8991 O O . HIS C 1 187 ? 160.307 205.080 169.112 1.00 78.53 187 HIS B O 1
ATOM 8998 N N . PHE C 1 188 ? 158.952 206.611 168.185 1.00 74.31 188 PHE B N 1
ATOM 8999 C CA . PHE C 1 188 ? 159.641 207.695 168.889 1.00 74.31 188 PHE B CA 1
ATOM 9000 C C . PHE C 1 188 ? 159.304 207.715 170.374 1.00 74.31 188 PHE B C 1
ATOM 9001 O O . PHE C 1 188 ? 160.180 207.977 171.206 1.00 74.31 188 PHE B O 1
ATOM 9009 N N . ILE C 1 189 ? 158.045 207.463 170.731 1.00 72.43 189 ILE B N 1
ATOM 9010 C CA . ILE C 1 189 ? 157.685 207.562 172.142 1.00 72.43 189 ILE B CA 1
ATOM 9011 C C . ILE C 1 189 ? 158.202 206.359 172.927 1.00 72.43 189 ILE B C 1
ATOM 9012 O O . ILE C 1 189 ? 158.591 206.503 174.089 1.00 72.43 189 ILE B O 1
ATOM 9017 N N . ILE C 1 190 ? 158.264 205.182 172.304 1.00 69.90 190 ILE B N 1
ATOM 9018 C CA . ILE C 1 190 ? 158.796 204.003 172.978 1.00 69.90 190 ILE B CA 1
ATOM 9019 C C . ILE C 1 190 ? 160.300 204.149 173.165 1.00 69.90 190 ILE B C 1
ATOM 9020 O O . ILE C 1 190 ? 160.867 203.698 174.166 1.00 69.90 190 ILE B O 1
ATOM 9025 N N . ASP C 1 191 ? 160.957 204.841 172.235 1.00 69.64 191 ASP B N 1
ATOM 9026 C CA . ASP C 1 191 ? 162.370 205.149 172.391 1.00 69.64 191 ASP B CA 1
ATOM 9027 C C . ASP C 1 191 ? 162.604 206.243 173.426 1.00 69.64 191 ASP B C 1
ATOM 9028 O O . ASP C 1 191 ? 163.704 206.335 173.980 1.00 69.64 191 ASP B O 1
ATOM 9033 N N . ILE C 1 192 ? 161.604 207.087 173.698 1.00 68.69 192 ILE B N 1
ATOM 9034 C CA . ILE C 1 192 ? 161.795 208.137 174.696 1.00 68.69 192 ILE B CA 1
ATOM 9035 C C . ILE C 1 192 ? 161.232 207.737 176.062 1.00 68.69 192 ILE B C 1
ATOM 9036 O O . ILE C 1 192 ? 161.722 208.227 177.087 1.00 68.69 192 ILE B O 1
ATOM 9041 N N . LEU C 1 193 ? 160.246 206.832 176.114 1.00 66.87 193 LEU B N 1
ATOM 9042 C CA . LEU C 1 193 ? 159.843 206.249 177.388 1.00 66.87 193 LEU B CA 1
ATOM 9043 C C . LEU C 1 193 ? 160.863 205.266 177.944 1.00 66.87 193 LEU B C 1
ATOM 9044 O O . LEU C 1 193 ? 160.834 204.989 179.147 1.00 66.87 193 LEU B O 1
ATOM 9049 N N . ALA C 1 194 ? 161.753 204.734 177.112 1.00 64.10 194 ALA B N 1
ATOM 9050 C CA . ALA C 1 194 ? 162.770 203.793 177.550 1.00 64.10 194 ALA B CA 1
ATOM 9051 C C . ALA C 1 194 ? 164.049 204.471 178.004 1.00 64.10 194 ALA B C 1
ATOM 9052 O O . ALA C 1 194 ? 164.882 203.826 178.646 1.00 64.10 194 ALA B O 1
ATOM 9054 N N . VAL C 1 195 ? 164.228 205.748 177.690 1.00 63.31 195 VAL B N 1
ATOM 9055 C CA . VAL C 1 195 ? 165.497 206.425 177.916 1.00 63.31 195 VAL B CA 1
ATOM 9056 C C . VAL C 1 195 ? 165.387 207.488 179.001 1.00 63.31 195 VAL B C 1
ATOM 9057 O O . VAL C 1 195 ? 166.411 208.078 179.383 1.00 63.31 195 VAL B O 1
ATOM 9061 N N . LEU C 1 196 ? 164.182 207.740 179.516 1.00 64.13 196 LEU B N 1
ATOM 9062 C CA . LEU C 1 196 ? 163.983 208.729 180.568 1.00 64.13 196 LEU B CA 1
ATOM 9063 C C . LEU C 1 196 ? 164.708 208.306 181.840 1.00 64.13 196 LEU B C 1
ATOM 9064 O O . LEU C 1 196 ? 164.581 207.148 182.264 1.00 64.13 196 LEU B O 1
ATOM 9069 N N . PRO C 1 197 ? 165.457 209.200 182.482 1.00 64.14 197 PRO B N 1
ATOM 9070 C CA . PRO C 1 197 ? 166.204 208.828 183.696 1.00 64.14 197 PRO B CA 1
ATOM 9071 C C . PRO C 1 197 ? 165.322 208.796 184.941 1.00 64.14 197 PRO B C 1
ATOM 9072 O O . PRO C 1 197 ? 165.577 209.478 185.934 1.00 64.14 197 PRO B O 1
ATOM 9076 N N . LEU C 1 198 ? 164.277 207.974 184.893 1.00 61.11 198 LEU B N 1
ATOM 9077 C CA . LEU C 1 198 ? 163.272 207.846 185.942 1.00 61.11 198 LEU B CA 1
ATOM 9078 C C . LEU C 1 198 ? 163.804 207.299 187.272 1.00 61.11 198 LEU B C 1
ATOM 9079 O O . LEU C 1 198 ? 163.389 207.819 188.314 1.00 61.11 198 LEU B O 1
ATOM 9084 N N . PRO C 1 199 ? 164.684 206.279 187.330 1.00 59.13 199 PRO B N 1
ATOM 9085 C CA . PRO C 1 199 ? 165.242 205.944 188.651 1.00 59.13 199 PRO B CA 1
ATOM 9086 C C . PRO C 1 199 ? 166.241 206.964 189.162 1.00 59.13 199 PRO B C 1
ATOM 9087 O O . PRO C 1 199 ? 166.280 207.214 190.370 1.00 59.13 199 PRO B O 1
ATOM 9091 N N . GLN C 1 200 ? 167.051 207.562 188.285 1.00 62.98 200 GLN B N 1
ATOM 9092 C CA . GLN C 1 200 ? 168.017 208.562 188.735 1.00 62.98 200 GLN B CA 1
ATOM 9093 C C . GLN C 1 200 ? 167.340 209.845 189.198 1.00 62.98 200 GLN B C 1
ATOM 9094 O O . GLN C 1 200 ? 167.862 210.532 190.082 1.00 62.98 200 GLN B O 1
ATOM 9100 N N . MET C 1 201 ? 166.193 210.188 188.619 1.00 70.96 201 MET B N 1
ATOM 9101 C CA . MET C 1 201 ? 165.507 211.410 189.014 1.00 70.96 201 MET B CA 1
ATOM 9102 C C . MET C 1 201 ? 164.589 211.209 190.208 1.00 70.96 201 MET B C 1
ATOM 9103 O O . MET C 1 201 ? 164.334 212.167 190.943 1.00 70.96 201 MET B O 1
ATOM 9108 N N . VAL C 1 202 ? 164.089 209.992 190.434 1.00 66.74 202 VAL B N 1
ATOM 9109 C CA . VAL C 1 202 ? 163.319 209.778 191.653 1.00 66.74 202 VAL B CA 1
ATOM 9110 C C . VAL C 1 202 ? 164.258 209.718 192.856 1.00 66.74 202 VAL B C 1
ATOM 9111 O O . VAL C 1 202 ? 163.873 210.097 193.961 1.00 66.74 202 VAL B O 1
ATOM 9115 N N . ILE C 1 203 ? 165.518 209.334 192.651 1.00 63.80 203 ILE B N 1
ATOM 9116 C CA . ILE C 1 203 ? 166.469 209.278 193.754 1.00 63.80 203 ILE B CA 1
ATOM 9117 C C . ILE C 1 203 ? 166.921 210.683 194.139 1.00 63.80 203 ILE B C 1
ATOM 9118 O O . ILE C 1 203 ? 166.976 211.029 195.326 1.00 63.80 203 ILE B O 1
ATOM 9123 N N . LEU C 1 204 ? 167.203 211.529 193.149 1.00 69.15 204 LEU B N 1
ATOM 9124 C CA . LEU C 1 204 ? 167.748 212.853 193.419 1.00 69.15 204 LEU B CA 1
ATOM 9125 C C . LEU C 1 204 ? 166.688 213.908 193.727 1.00 69.15 204 LEU B C 1
ATOM 9126 O O . LEU C 1 204 ? 166.964 214.828 194.505 1.00 69.15 204 LEU B O 1
ATOM 9131 N N . ILE C 1 205 ? 165.493 213.820 193.142 1.00 73.50 205 ILE B N 1
ATOM 9132 C CA . ILE C 1 205 ? 164.491 214.881 193.229 1.00 73.50 205 ILE B CA 1
ATOM 9133 C C . ILE C 1 205 ? 163.279 214.455 194.056 1.00 73.50 205 ILE B C 1
ATOM 9134 O O . ILE C 1 205 ? 162.914 215.125 195.022 1.00 73.50 205 ILE B O 1
ATOM 9139 N N . ILE C 1 206 ? 162.638 213.345 193.687 1.00 73.22 206 ILE B N 1
ATOM 9140 C CA . ILE C 1 206 ? 161.278 213.075 194.151 1.00 73.22 206 ILE B CA 1
ATOM 9141 C C . ILE C 1 206 ? 161.273 212.506 195.568 1.00 73.22 206 ILE B C 1
ATOM 9142 O O . ILE C 1 206 ? 160.442 212.887 196.399 1.00 73.22 206 ILE B O 1
ATOM 9147 N N . ILE C 1 207 ? 162.200 211.585 195.860 1.00 71.47 207 ILE B N 1
ATOM 9148 C CA . ILE C 1 207 ? 162.234 210.967 197.196 1.00 71.47 207 ILE B CA 1
ATOM 9149 C C . ILE C 1 207 ? 162.615 211.928 198.315 1.00 71.47 207 ILE B C 1
ATOM 9150 O O . ILE C 1 207 ? 161.957 211.888 199.370 1.00 71.47 207 ILE B O 1
ATOM 9155 N N . PRO C 1 208 ? 163.594 212.847 198.180 1.00 75.81 208 PRO B N 1
ATOM 9156 C CA . PRO C 1 208 ? 163.801 213.827 199.266 1.00 75.81 208 PRO B CA 1
ATOM 9157 C C . PRO C 1 208 ? 162.681 214.852 199.444 1.00 75.81 208 PRO B C 1
ATOM 9158 O O . PRO C 1 208 ? 162.732 215.617 200.414 1.00 75.81 208 PRO B O 1
ATOM 9162 N N . HIS C 1 209 ? 161.682 214.898 198.563 1.00 78.95 209 HIS B N 1
ATOM 9163 C CA . HIS C 1 209 ? 160.532 215.777 198.739 1.00 78.95 209 HIS B CA 1
ATOM 9164 C C . HIS C 1 209 ? 159.226 214.991 198.780 1.00 78.95 209 HIS B C 1
ATOM 9165 O O . HIS C 1 209 ? 158.189 215.474 198.323 1.00 78.95 209 HIS B O 1
ATOM 9172 N N . MET C 1 210 ? 159.258 213.783 199.332 1.00 76.23 210 MET B N 1
ATOM 9173 C CA . MET C 1 210 ? 158.071 212.953 199.453 1.00 76.23 210 MET B CA 1
ATOM 9174 C C . MET C 1 210 ? 157.686 212.822 200.923 1.00 76.23 210 MET B C 1
ATOM 9175 O O . MET C 1 210 ? 158.415 213.243 201.824 1.00 76.23 210 MET B O 1
ATOM 9180 N N . ARG C 1 211 ? 156.523 212.221 201.158 1.00 75.79 211 ARG B N 1
ATOM 9181 C CA . ARG C 1 211 ? 155.923 212.144 202.483 1.00 75.79 211 ARG B CA 1
ATOM 9182 C C . ARG C 1 211 ? 155.990 210.712 202.994 1.00 75.79 211 ARG B C 1
ATOM 9183 O O . ARG C 1 211 ? 155.541 209.782 202.315 1.00 75.79 211 ARG B O 1
ATOM 9191 N N . GLY C 1 212 ? 156.555 210.542 204.185 1.00 66.79 212 GLY B N 1
ATOM 9192 C CA . GLY C 1 212 ? 156.742 209.231 204.769 1.00 66.79 212 GLY B CA 1
ATOM 9193 C C . GLY C 1 212 ? 158.192 208.996 205.130 1.00 66.79 212 GLY B C 1
ATOM 9194 O O . GLY C 1 212 ? 158.913 209.938 205.468 1.00 66.79 212 GLY B O 1
ATOM 9195 N N . SER C 1 213 ? 158.632 207.746 205.057 1.00 57.60 213 SER B N 1
ATOM 9196 C CA . SER C 1 213 ? 160.019 207.404 205.324 1.00 57.60 213 SER B CA 1
ATOM 9197 C C . SER C 1 213 ? 160.809 207.353 204.027 1.00 57.60 213 SER B C 1
ATOM 9198 O O . SER C 1 213 ? 160.316 206.866 203.009 1.00 57.60 213 SER B O 1
ATOM 9201 N N . SER C 1 214 ? 162.048 207.844 204.080 1.00 55.53 214 SER B N 1
ATOM 9202 C CA . SER C 1 214 ? 162.886 207.868 202.888 1.00 55.53 214 SER B CA 1
ATOM 9203 C C . SER C 1 214 ? 163.316 206.469 202.470 1.00 55.53 214 SER B C 1
ATOM 9204 O O . SER C 1 214 ? 163.554 206.226 201.283 1.00 55.53 214 SER B O 1
ATOM 9207 N N . SER C 1 215 ? 163.398 205.537 203.419 1.00 52.53 215 SER B N 1
ATOM 9208 C CA . SER C 1 215 ? 163.808 204.173 203.106 1.00 52.53 215 SER B CA 1
ATOM 9209 C C . SER C 1 215 ? 162.677 203.365 202.487 1.00 52.53 215 SER B C 1
ATOM 9210 O O . SER C 1 215 ? 162.910 202.575 201.567 1.00 52.53 215 SER B O 1
ATOM 9213 N N . LEU C 1 216 ? 161.454 203.532 202.991 1.00 53.00 216 LEU B N 1
ATOM 9214 C CA . LEU C 1 216 ? 160.315 202.846 202.396 1.00 53.00 216 LEU B CA 1
ATOM 9215 C C . LEU C 1 216 ? 159.949 203.445 201.046 1.00 53.00 216 LEU B C 1
ATOM 9216 O O . LEU C 1 216 ? 159.530 202.716 200.140 1.00 53.00 216 LEU B O 1
ATOM 9221 N N . ASN C 1 217 ? 160.112 204.762 200.889 1.00 56.49 217 ASN B N 1
ATOM 9222 C CA . ASN C 1 217 ? 159.831 205.393 199.604 1.00 56.49 217 ASN B CA 1
ATOM 9223 C C . ASN C 1 217 ? 160.858 204.995 198.555 1.00 56.49 217 ASN B C 1
ATOM 9224 O O . ASN C 1 217 ? 160.516 204.846 197.379 1.00 56.49 217 ASN B O 1
ATOM 9229 N N . THR C 1 218 ? 162.119 204.816 198.957 1.00 52.32 218 THR B N 1
ATOM 9230 C CA . THR C 1 218 ? 163.145 204.392 198.009 1.00 52.32 218 THR B CA 1
ATOM 9231 C C . THR C 1 218 ? 162.916 202.959 197.551 1.00 52.32 218 THR B C 1
ATOM 9232 O O . THR C 1 218 ? 163.090 202.646 196.369 1.00 52.32 218 THR B O 1
ATOM 9236 N N . LYS C 1 219 ? 162.500 202.081 198.465 1.00 48.97 219 LYS B N 1
ATOM 9237 C CA . LYS C 1 219 ? 162.224 200.699 198.092 1.00 48.97 219 LYS B CA 1
ATOM 9238 C C . LYS C 1 219 ? 160.987 200.601 197.210 1.00 48.97 219 LYS B C 1
ATOM 9239 O O . LYS C 1 219 ? 160.948 199.792 196.280 1.00 48.97 219 LYS B O 1
ATOM 9245 N N . ASN C 1 220 ? 159.980 201.436 197.466 1.00 52.67 220 ASN B N 1
ATOM 9246 C CA . ASN C 1 220 ? 158.726 201.322 196.730 1.00 52.67 220 ASN B CA 1
ATOM 9247 C C . ASN C 1 220 ? 158.792 202.015 195.375 1.00 52.67 220 ASN B C 1
ATOM 9248 O O . ASN C 1 220 ? 158.200 201.530 194.406 1.00 52.67 220 ASN B O 1
ATOM 9253 N N . MET C 1 221 ? 159.492 203.149 195.284 1.00 54.62 221 MET B N 1
ATOM 9254 C CA . MET C 1 221 ? 159.603 203.840 194.004 1.00 54.62 221 MET B CA 1
ATOM 9255 C C . MET C 1 221 ? 160.510 203.082 193.047 1.00 54.62 221 MET B C 1
ATOM 9256 O O . MET C 1 221 ? 160.153 202.869 191.885 1.00 54.62 221 MET B O 1
ATOM 9261 N N . LEU C 1 222 ? 161.683 202.652 193.522 1.00 50.29 222 LEU B N 1
ATOM 9262 C CA . LEU C 1 222 ? 162.612 201.914 192.674 1.00 50.29 222 LEU B CA 1
ATOM 9263 C C . LEU C 1 222 ? 162.093 200.537 192.291 1.00 50.29 222 LEU B C 1
ATOM 9264 O O . LEU C 1 222 ? 162.550 199.980 191.293 1.00 50.29 222 LEU B O 1
ATOM 9269 N N . LYS C 1 223 ? 161.171 199.964 193.060 1.00 49.85 223 LYS B N 1
ATOM 9270 C CA . LYS C 1 223 ? 160.574 198.704 192.638 1.00 49.85 223 LYS B CA 1
ATOM 9271 C C . LYS C 1 223 ? 159.625 198.917 191.468 1.00 49.85 223 LYS B C 1
ATOM 9272 O O . LYS C 1 223 ? 159.655 198.159 190.495 1.00 49.85 223 LYS B O 1
ATOM 9278 N N . PHE C 1 224 ? 158.808 199.968 191.526 1.00 54.21 224 PHE B N 1
ATOM 9279 C CA . PHE C 1 224 ? 157.754 200.174 190.541 1.00 54.21 224 PHE B CA 1
ATOM 9280 C C . PHE C 1 224 ? 158.211 200.955 189.319 1.00 54.21 224 PHE B C 1
ATOM 9281 O O . PHE C 1 224 ? 157.661 200.754 188.231 1.00 54.21 224 PHE B O 1
ATOM 9289 N N . ILE C 1 225 ? 159.189 201.848 189.465 1.00 55.09 225 ILE B N 1
ATOM 9290 C CA . ILE C 1 225 ? 159.702 202.573 188.308 1.00 55.09 225 ILE B CA 1
ATOM 9291 C C . ILE C 1 225 ? 160.508 201.639 187.413 1.00 55.09 225 ILE B C 1
ATOM 9292 O O . ILE C 1 225 ? 160.390 201.681 186.182 1.00 55.09 225 ILE B O 1
ATOM 9297 N N . VAL C 1 226 ? 161.286 200.736 188.015 1.00 51.74 226 VAL B N 1
ATOM 9298 C CA . VAL C 1 226 ? 161.943 199.684 187.250 1.00 51.74 226 VAL B CA 1
ATOM 9299 C C . VAL C 1 226 ? 160.917 198.688 186.705 1.00 51.74 226 VAL B C 1
ATOM 9300 O O . VAL C 1 226 ? 161.158 198.070 185.669 1.00 51.74 226 VAL B O 1
ATOM 9304 N N . PHE C 1 227 ? 159.735 198.578 187.320 1.00 54.68 227 PHE B N 1
ATOM 9305 C CA . PHE C 1 227 ? 158.650 197.818 186.697 1.00 54.68 227 PHE B CA 1
ATOM 9306 C C . PHE C 1 227 ? 158.058 198.571 185.513 1.00 54.68 227 PHE B C 1
ATOM 9307 O O . PHE C 1 227 ? 157.841 197.996 184.442 1.00 54.68 227 PHE B O 1
ATOM 9315 N N . PHE C 1 228 ? 157.760 199.856 185.700 1.00 58.64 228 PHE B N 1
ATOM 9316 C CA . PHE C 1 228 ? 156.986 200.580 184.699 1.00 58.64 228 PHE B CA 1
ATOM 9317 C C . PHE C 1 228 ? 157.852 201.032 183.532 1.00 58.64 228 PHE B C 1
ATOM 9318 O O . PHE C 1 228 ? 157.324 201.341 182.458 1.00 58.64 228 PHE B O 1
ATOM 9326 N N . GLN C 1 229 ? 159.167 201.083 183.713 1.00 61.42 229 GLN B N 1
ATOM 9327 C CA . GLN C 1 229 ? 160.068 201.316 182.596 1.00 61.42 229 GLN B CA 1
ATOM 9328 C C . GLN C 1 229 ? 160.641 200.022 182.043 1.00 61.42 229 GLN B C 1
ATOM 9329 O O . GLN C 1 229 ? 161.441 200.062 181.105 1.00 61.42 229 GLN B O 1
ATOM 9335 N N . TYR C 1 230 ? 160.241 198.877 182.590 1.00 66.07 230 TYR B N 1
ATOM 9336 C CA . TYR C 1 230 ? 160.679 197.597 182.057 1.00 66.07 230 TYR B CA 1
ATOM 9337 C C . TYR C 1 230 ? 160.004 197.271 180.739 1.00 66.07 230 TYR B C 1
ATOM 9338 O O . TYR C 1 230 ? 160.616 196.614 179.891 1.00 66.07 230 TYR B O 1
ATOM 9347 N N . ILE C 1 231 ? 158.766 197.717 180.548 1.00 67.07 231 ILE B N 1
ATOM 9348 C CA . ILE C 1 231 ? 158.072 197.467 179.290 1.00 67.07 231 ILE B CA 1
ATOM 9349 C C . ILE C 1 231 ? 158.653 198.267 178.118 1.00 67.07 231 ILE B C 1
ATOM 9350 O O . ILE C 1 231 ? 159.001 197.607 177.129 1.00 67.07 231 ILE B O 1
ATOM 9355 N N . PRO C 1 232 ? 158.849 199.602 178.130 1.00 64.38 232 PRO B N 1
ATOM 9356 C CA . PRO C 1 232 ? 159.389 200.231 176.915 1.00 64.38 232 PRO B CA 1
ATOM 9357 C C . PRO C 1 232 ? 160.865 199.950 176.673 1.00 64.38 232 PRO B C 1
ATOM 9358 O O . PRO C 1 232 ? 161.331 200.160 175.547 1.00 64.38 232 PRO B O 1
ATOM 9362 N N . ARG C 1 233 ? 161.605 199.456 177.665 1.00 61.56 233 ARG B N 1
ATOM 9363 C CA . ARG C 1 233 ? 162.983 199.049 177.433 1.00 61.56 233 ARG B CA 1
ATOM 9364 C C . ARG C 1 233 ? 163.089 197.660 176.819 1.00 61.56 233 ARG B C 1
ATOM 9365 O O . ARG C 1 233 ? 164.200 197.231 176.496 1.00 61.56 233 ARG B O 1
ATOM 9373 N N . PHE C 1 234 ? 161.970 196.957 176.639 1.00 68.29 234 PHE B N 1
ATOM 9374 C CA . PHE C 1 234 ? 161.961 195.705 175.893 1.00 68.29 234 PHE B CA 1
ATOM 9375 C C . PHE C 1 234 ? 161.169 195.750 174.595 1.00 68.29 234 PHE B C 1
ATOM 9376 O O . PHE C 1 234 ? 161.432 194.933 173.710 1.00 68.29 234 PHE B O 1
ATOM 9384 N N . ILE C 1 235 ? 160.200 196.657 174.440 1.00 71.00 235 ILE B N 1
ATOM 9385 C CA . ILE C 1 235 ? 159.621 196.817 173.109 1.00 71.00 235 ILE B CA 1
ATOM 9386 C C . ILE C 1 235 ? 160.359 197.884 172.319 1.00 71.00 235 ILE B C 1
ATOM 9387 O O . ILE C 1 235 ? 159.874 198.310 171.267 1.00 71.00 235 ILE B O 1
ATOM 9392 N N . ARG C 1 236 ? 161.485 198.381 172.830 1.00 67.42 236 ARG B N 1
ATOM 9393 C CA . ARG C 1 236 ? 162.404 199.129 171.987 1.00 67.42 236 ARG B CA 1
ATOM 9394 C C . ARG C 1 236 ? 163.424 198.226 171.311 1.00 67.42 236 ARG B C 1
ATOM 9395 O O . ARG C 1 236 ? 164.112 198.674 170.388 1.00 67.42 236 ARG B O 1
ATOM 9403 N N . ILE C 1 237 ? 163.537 196.969 171.745 1.00 72.43 237 ILE B N 1
ATOM 9404 C CA . ILE C 1 237 ? 164.469 196.029 171.132 1.00 72.43 237 ILE B CA 1
ATOM 9405 C C . ILE C 1 237 ? 163.774 195.125 170.122 1.00 72.43 237 ILE B C 1
ATOM 9406 O O . ILE C 1 237 ? 164.455 194.512 169.284 1.00 72.43 237 ILE B O 1
ATOM 9411 N N . TYR C 1 238 ? 162.446 195.045 170.154 1.00 75.57 238 TYR B N 1
ATOM 9412 C CA . TYR C 1 238 ? 161.664 194.364 169.128 1.00 75.57 238 TYR B CA 1
ATOM 9413 C C . TYR C 1 238 ? 161.765 195.027 167.745 1.00 75.57 238 TYR B C 1
ATOM 9414 O O . TYR C 1 238 ? 161.991 194.298 166.771 1.00 75.57 238 TYR B O 1
ATOM 9423 N N . PRO C 1 239 ? 161.618 196.355 167.569 1.00 76.11 239 PRO B N 1
ATOM 9424 C CA . PRO C 1 239 ? 161.784 196.885 166.209 1.00 76.11 239 PRO B CA 1
ATOM 9425 C C . PRO C 1 239 ? 163.232 197.027 165.800 1.00 76.11 239 PRO B C 1
ATOM 9426 O O . PRO C 1 239 ? 163.532 196.981 164.601 1.00 76.11 239 PRO B O 1
ATOM 9430 N N . LEU C 1 240 ? 164.144 197.202 166.754 1.00 74.35 240 LEU B N 1
ATOM 9431 C CA . LEU C 1 240 ? 165.548 197.322 166.394 1.00 74.35 240 LEU B CA 1
ATOM 9432 C C . LEU C 1 240 ? 166.130 195.972 165.990 1.00 74.35 240 LEU B C 1
ATOM 9433 O O . LEU C 1 240 ? 167.096 195.931 165.222 1.00 74.35 240 LEU B O 1
ATOM 9438 N N . TYR C 1 241 ? 165.541 194.868 166.457 1.00 78.76 241 TYR B N 1
ATOM 9439 C CA . TYR C 1 241 ? 165.909 193.551 165.951 1.00 78.76 241 TYR B CA 1
ATOM 9440 C C . TYR C 1 241 ? 165.243 193.234 164.622 1.00 78.76 241 TYR B C 1
ATOM 9441 O O . TYR C 1 241 ? 165.834 192.531 163.797 1.00 78.76 241 TYR B O 1
ATOM 9450 N N . LYS C 1 242 ? 164.024 193.736 164.397 1.00 78.97 242 LYS B N 1
ATOM 9451 C CA . LYS C 1 242 ? 163.410 193.659 163.076 1.00 78.97 242 LYS B CA 1
ATOM 9452 C C . LYS C 1 242 ? 164.161 194.493 162.047 1.00 78.97 242 LYS B C 1
ATOM 9453 O O . LYS C 1 242 ? 164.044 194.228 160.846 1.00 78.97 242 LYS B O 1
ATOM 9459 N N . GLU C 1 243 ? 164.923 195.490 162.490 1.00 78.58 243 GLU B N 1
ATOM 9460 C CA . GLU C 1 243 ? 165.769 196.271 161.605 1.00 78.58 243 GLU B CA 1
ATOM 9461 C C . GLU C 1 243 ? 167.042 195.532 161.209 1.00 78.58 243 GLU B C 1
ATOM 9462 O O . GLU C 1 243 ? 167.596 195.814 160.141 1.00 78.58 243 GLU B O 1
ATOM 9468 N N . VAL C 1 244 ? 167.501 194.570 162.013 1.00 78.37 244 VAL B N 1
ATOM 9469 C CA . VAL C 1 244 ? 168.708 193.821 161.674 1.00 78.37 244 VAL B CA 1
ATOM 9470 C C . VAL C 1 244 ? 168.409 192.398 161.226 1.00 78.37 244 VAL B C 1
ATOM 9471 O O . VAL C 1 244 ? 169.346 191.641 160.941 1.00 78.37 244 VAL B O 1
ATOM 9475 N N . THR C 1 245 ? 167.138 192.008 161.160 1.00 80.98 245 THR B N 1
ATOM 9476 C CA . THR C 1 245 ? 166.728 190.855 160.371 1.00 80.98 245 THR B CA 1
ATOM 9477 C C . THR C 1 245 ? 166.448 191.232 158.921 1.00 80.98 245 THR B C 1
ATOM 9478 O O . THR C 1 245 ? 166.065 190.368 158.126 1.00 80.98 245 THR B O 1
ATOM 9482 N N . ARG C 1 246 ? 166.636 192.502 158.566 1.00 81.35 246 ARG B N 1
ATOM 9483 C CA . ARG C 1 246 ? 166.512 193.001 157.197 1.00 81.35 246 ARG B CA 1
ATOM 9484 C C . ARG C 1 246 ? 167.826 193.707 156.877 1.00 81.35 246 ARG B C 1
ATOM 9485 O O . ARG C 1 246 ? 167.935 194.925 157.038 1.00 81.35 246 ARG B O 1
ATOM 9493 N N . THR C 1 247 ? 168.818 192.943 156.433 1.00 76.41 247 THR B N 1
ATOM 9494 C CA . THR C 1 247 ? 170.131 193.501 156.124 1.00 76.41 247 THR B CA 1
ATOM 9495 C C . THR C 1 247 ? 170.544 193.191 154.690 1.00 76.41 247 THR B C 1
ATOM 9496 O O . THR C 1 247 ? 171.386 193.880 154.113 1.00 76.41 247 THR B O 1
ATOM 9500 N N . THR C 1 252 ? 175.451 189.586 164.663 1.00 72.49 252 THR B N 1
ATOM 9501 C CA . THR C 1 252 ? 176.228 188.815 163.699 1.00 72.49 252 THR B CA 1
ATOM 9502 C C . THR C 1 252 ? 175.743 187.377 163.644 1.00 72.49 252 THR B C 1
ATOM 9503 O O . THR C 1 252 ? 174.844 186.989 164.387 1.00 72.49 252 THR B O 1
ATOM 9507 N N . GLU C 1 253 ? 176.334 186.588 162.753 1.00 64.17 253 GLU B N 1
ATOM 9508 C CA . GLU C 1 253 ? 176.060 185.160 162.688 1.00 64.17 253 GLU B CA 1
ATOM 9509 C C . GLU C 1 253 ? 177.368 184.386 162.602 1.00 64.17 253 GLU B C 1
ATOM 9510 O O . GLU C 1 253 ? 178.293 184.789 161.891 1.00 64.17 253 GLU B O 1
ATOM 9516 N N . THR C 1 254 ? 177.448 183.313 163.378 1.00 57.98 254 THR B N 1
ATOM 9517 C CA . THR C 1 254 ? 178.344 182.194 163.148 1.00 57.98 254 THR B CA 1
ATOM 9518 C C . THR C 1 254 ? 177.541 180.936 163.428 1.00 57.98 254 THR B C 1
ATOM 9519 O O . THR C 1 254 ? 176.346 181.003 163.726 1.00 57.98 254 THR B O 1
ATOM 9523 N N . ALA C 1 255 ? 178.195 179.783 163.308 1.00 55.57 255 ALA B N 1
ATOM 9524 C CA . ALA C 1 255 ? 177.516 178.532 163.620 1.00 55.57 255 ALA B CA 1
ATOM 9525 C C . ALA C 1 255 ? 177.216 178.399 165.109 1.00 55.57 255 ALA B C 1
ATOM 9526 O O . ALA C 1 255 ? 176.229 177.753 165.475 1.00 55.57 255 ALA B O 1
ATOM 9528 N N . TRP C 1 256 ? 178.030 179.010 165.966 1.00 53.91 256 TRP B N 1
ATOM 9529 C CA . TRP C 1 256 ? 177.889 178.887 167.410 1.00 53.91 256 TRP B CA 1
ATOM 9530 C C . TRP C 1 256 ? 177.306 180.127 168.075 1.00 53.91 256 TRP B C 1
ATOM 9531 O O . TRP C 1 256 ? 177.204 180.150 169.305 1.00 53.91 256 TRP B O 1
ATOM 9542 N N . ALA C 1 257 ? 176.946 181.160 167.309 1.00 48.26 257 ALA B N 1
ATOM 9543 C CA . ALA C 1 257 ? 176.494 182.408 167.913 1.00 48.26 257 ALA B CA 1
ATOM 9544 C C . ALA C 1 257 ? 175.117 182.288 168.542 1.00 48.26 257 ALA B C 1
ATOM 9545 O O . ALA C 1 257 ? 174.827 183.008 169.501 1.00 48.26 257 ALA B O 1
ATOM 9547 N N . GLY C 1 258 ? 174.263 181.401 168.030 1.00 43.29 258 GLY B N 1
ATOM 9548 C CA . GLY C 1 258 ? 172.984 181.165 168.669 1.00 43.29 258 GLY B CA 1
ATOM 9549 C C . GLY C 1 258 ? 173.092 180.476 170.006 1.00 43.29 258 GLY B C 1
ATOM 9550 O O . GLY C 1 258 ? 172.232 180.678 170.866 1.00 43.29 258 GLY B O 1
ATOM 9551 N N . ALA C 1 259 ? 174.136 179.672 170.196 1.00 41.60 259 ALA B N 1
ATOM 9552 C CA . ALA C 1 259 ? 174.427 179.031 171.468 1.00 41.60 259 ALA B CA 1
ATOM 9553 C C . ALA C 1 259 ? 175.172 179.943 172.432 1.00 41.60 259 ALA B C 1
ATOM 9554 O O . ALA C 1 259 ? 174.953 179.854 173.644 1.00 41.60 259 ALA B O 1
ATOM 9556 N N . ALA C 1 260 ? 176.049 180.814 171.927 1.00 38.46 260 ALA B N 1
ATOM 9557 C CA . ALA C 1 260 ? 176.754 181.747 172.799 1.00 38.46 260 ALA B CA 1
ATOM 9558 C C . ALA C 1 260 ? 175.839 182.860 173.289 1.00 38.46 260 ALA B C 1
ATOM 9559 O O . ALA C 1 260 ? 176.004 183.344 174.413 1.00 38.46 260 ALA B O 1
ATOM 9561 N N . PHE C 1 261 ? 174.887 183.290 172.462 1.00 37.75 261 PHE B N 1
ATOM 9562 C CA . PHE C 1 261 ? 173.871 184.228 172.921 1.00 37.75 261 PHE B CA 1
ATOM 9563 C C . PHE C 1 261 ? 172.896 183.548 173.869 1.00 37.75 261 PHE B C 1
ATOM 9564 O O . PHE C 1 261 ? 172.342 184.196 174.763 1.00 37.75 261 PHE B O 1
ATOM 9572 N N . ASN C 1 262 ? 172.678 182.250 173.679 1.00 37.23 262 ASN B N 1
ATOM 9573 C CA . ASN C 1 262 ? 171.853 181.472 174.592 1.00 37.23 262 ASN B CA 1
ATOM 9574 C C . ASN C 1 262 ? 172.505 181.347 175.958 1.00 37.23 262 ASN B C 1
ATOM 9575 O O . ASN C 1 262 ? 171.825 181.423 176.987 1.00 37.23 262 ASN B O 1
ATOM 9580 N N . LEU C 1 263 ? 173.820 181.135 175.983 1.00 35.23 263 LEU B N 1
ATOM 9581 C CA . LEU C 1 263 ? 174.538 181.031 177.244 1.00 35.23 263 LEU B CA 1
ATOM 9582 C C . LEU C 1 263 ? 174.600 182.378 177.948 1.00 35.23 263 LEU B C 1
ATOM 9583 O O . LEU C 1 263 ? 174.596 182.432 179.180 1.00 35.23 263 LEU B O 1
ATOM 9588 N N . PHE C 1 264 ? 174.632 183.469 177.184 1.00 33.16 264 PHE B N 1
ATOM 9589 C CA . PHE C 1 264 ? 174.543 184.794 177.778 1.00 33.16 264 PHE B CA 1
ATOM 9590 C C . PHE C 1 264 ? 173.139 185.080 178.293 1.00 33.16 264 PHE B C 1
ATOM 9591 O O . PHE C 1 264 ? 172.971 185.877 179.221 1.00 33.16 264 PHE B O 1
ATOM 9599 N N . LEU C 1 265 ? 172.122 184.451 177.703 1.00 33.64 265 LEU B N 1
ATOM 9600 C CA . LEU C 1 265 ? 170.758 184.645 178.177 1.00 33.64 265 LEU B CA 1
ATOM 9601 C C . LEU C 1 265 ? 170.505 183.927 179.494 1.00 33.64 265 LEU B C 1
ATOM 9602 O O . LEU C 1 265 ? 169.602 184.320 180.236 1.00 33.64 265 LEU B O 1
ATOM 9607 N N . TYR C 1 266 ? 171.253 182.856 179.779 1.00 30.81 266 TYR B N 1
ATOM 9608 C CA . TYR C 1 266 ? 171.285 182.309 181.132 1.00 30.81 266 TYR B CA 1
ATOM 9609 C C . TYR C 1 266 ? 171.798 183.334 182.126 1.00 30.81 266 TYR B C 1
ATOM 9610 O O . TYR C 1 266 ? 171.184 183.552 183.172 1.00 30.81 266 TYR B O 1
ATOM 9619 N N . MET C 1 267 ? 172.927 183.970 181.809 1.00 30.40 267 MET B N 1
ATOM 9620 C CA . MET C 1 267 ? 173.583 184.872 182.748 1.00 30.40 267 MET B CA 1
ATOM 9621 C C . MET C 1 267 ? 172.761 186.127 182.981 1.00 30.40 267 MET B C 1
ATOM 9622 O O . MET C 1 267 ? 172.735 186.656 184.096 1.00 30.40 267 MET B O 1
ATOM 9627 N N . LEU C 1 268 ? 172.081 186.616 181.944 1.00 27.60 268 LEU B N 1
ATOM 9628 C CA . LEU C 1 268 ? 171.235 187.788 182.111 1.00 27.60 268 LEU B CA 1
ATOM 9629 C C . LEU C 1 268 ? 169.989 187.452 182.914 1.00 27.60 268 LEU B C 1
ATOM 9630 O O . LEU C 1 268 ? 169.605 188.211 183.808 1.00 27.60 268 LEU B O 1
ATOM 9635 N N . ALA C 1 269 ? 169.366 186.306 182.636 1.00 22.28 269 ALA B N 1
ATOM 9636 C CA . ALA C 1 269 ? 168.158 185.926 183.360 1.00 22.28 269 ALA B CA 1
ATOM 9637 C C . ALA C 1 269 ? 168.465 185.527 184.797 1.00 22.28 269 ALA B C 1
ATOM 9638 O O . ALA C 1 269 ? 167.659 185.784 185.694 1.00 22.28 269 ALA B O 1
ATOM 9640 N N . SER C 1 270 ? 169.622 184.898 185.036 1.00 23.50 270 SER B N 1
ATOM 9641 C CA . SER C 1 270 ? 170.031 184.562 186.398 1.00 23.50 270 SER B CA 1
ATOM 9642 C C . SER C 1 270 ? 170.290 185.811 187.223 1.00 23.50 270 SER B C 1
ATOM 9643 O O . SER C 1 270 ? 170.023 185.836 188.428 1.00 23.50 270 SER B O 1
ATOM 9646 N N . HIS C 1 271 ? 170.827 186.849 186.590 1.00 25.04 271 HIS B N 1
ATOM 9647 C CA . HIS C 1 271 ? 171.053 188.105 187.287 1.00 25.04 271 HIS B CA 1
ATOM 9648 C C . HIS C 1 271 ? 169.740 188.832 187.549 1.00 25.04 271 HIS B C 1
ATOM 9649 O O . HIS C 1 271 ? 169.571 189.457 188.600 1.00 25.04 271 HIS B O 1
ATOM 9656 N N . VAL C 1 272 ? 168.796 188.753 186.608 1.00 21.86 272 VAL B N 1
ATOM 9657 C CA . VAL C 1 272 ? 167.496 189.392 186.793 1.00 21.86 272 VAL B CA 1
ATOM 9658 C C . VAL C 1 272 ? 166.701 188.670 187.875 1.00 21.86 272 VAL B C 1
ATOM 9659 O O . VAL C 1 272 ? 166.173 189.300 188.796 1.00 21.86 272 VAL B O 1
ATOM 9663 N N . PHE C 1 273 ? 166.640 187.337 187.798 1.00 21.30 273 PHE B N 1
ATOM 9664 C CA . PHE C 1 273 ? 165.861 186.555 188.754 1.00 21.30 273 PHE B CA 1
ATOM 9665 C C . PHE C 1 273 ? 166.447 186.604 190.156 1.00 21.30 273 PHE B C 1
ATOM 9666 O O . PHE C 1 273 ? 165.701 186.552 191.136 1.00 21.30 273 PHE B O 1
ATOM 9674 N N . GLY C 1 274 ? 167.770 186.710 190.273 1.00 19.19 274 GLY B N 1
ATOM 9675 C CA . GLY C 1 274 ? 168.384 186.750 191.584 1.00 19.19 274 GLY B CA 1
ATOM 9676 C C . GLY C 1 274 ? 168.274 188.080 192.286 1.00 19.19 274 GLY B C 1
ATOM 9677 O O . GLY C 1 274 ? 168.229 188.126 193.517 1.00 19.19 274 GLY B O 1
ATOM 9678 N N . ALA C 1 275 ? 168.241 189.175 191.535 1.00 21.36 275 ALA B N 1
ATOM 9679 C CA . ALA C 1 275 ? 167.995 190.471 192.149 1.00 21.36 275 ALA B CA 1
ATOM 9680 C C . ALA C 1 275 ? 166.522 190.674 192.458 1.00 21.36 275 ALA B C 1
ATOM 9681 O O . ALA C 1 275 ? 166.185 191.432 193.371 1.00 21.36 275 ALA B O 1
ATOM 9683 N N . PHE C 1 276 ? 165.642 190.025 191.697 1.00 24.78 276 PHE B N 1
ATOM 9684 C CA . PHE C 1 276 ? 164.235 189.958 192.070 1.00 24.78 276 PHE B CA 1
ATOM 9685 C C . PHE C 1 276 ? 164.056 189.192 193.368 1.00 24.78 276 PHE B C 1
ATOM 9686 O O . PHE C 1 276 ? 163.288 189.605 194.243 1.00 24.78 276 PHE B O 1
ATOM 9694 N N . TRP C 1 277 ? 164.763 188.070 193.505 1.00 14.38 277 TRP B N 1
ATOM 9695 C CA . TRP C 1 277 ? 164.736 187.276 194.723 1.00 14.38 277 TRP B CA 1
ATOM 9696 C C . TRP C 1 277 ? 165.322 188.028 195.904 1.00 14.38 277 TRP B C 1
ATOM 9697 O O . TRP C 1 277 ? 164.865 187.845 197.033 1.00 14.38 277 TRP B O 1
ATOM 9708 N N . TYR C 1 278 ? 166.341 188.853 195.660 1.00 21.25 278 TYR B N 1
ATOM 9709 C CA . TYR C 1 278 ? 166.897 189.701 196.708 1.00 21.25 278 TYR B CA 1
ATOM 9710 C C . TYR C 1 278 ? 165.863 190.698 197.211 1.00 21.25 278 TYR B C 1
ATOM 9711 O O . TYR C 1 278 ? 165.695 190.878 198.421 1.00 21.25 278 TYR B O 1
ATOM 9720 N N . LEU C 1 279 ? 165.177 191.373 196.288 1.00 26.17 279 LEU B N 1
ATOM 9721 C CA . LEU C 1 279 ? 164.229 192.411 196.670 1.00 26.17 279 LEU B CA 1
ATOM 9722 C C . LEU C 1 279 ? 162.974 191.816 197.290 1.00 26.17 279 LEU B C 1
ATOM 9723 O O . LEU C 1 279 ? 162.429 192.373 198.247 1.00 26.17 279 LEU B O 1
ATOM 9728 N N . PHE C 1 280 ? 162.510 190.677 196.773 1.00 25.74 280 PHE B N 1
ATOM 9729 C CA . PHE C 1 280 ? 161.347 190.020 197.354 1.00 25.74 280 PHE B CA 1
ATOM 9730 C C . PHE C 1 280 ? 161.648 189.414 198.718 1.00 25.74 280 PHE B C 1
ATOM 9731 O O . PHE C 1 280 ? 160.727 189.246 199.519 1.00 25.74 280 PHE B O 1
ATOM 9739 N N . SER C 1 281 ? 162.910 189.084 198.997 1.00 26.00 281 SER B N 1
ATOM 9740 C CA . SER C 1 281 ? 163.279 188.606 200.324 1.00 26.00 281 SER B CA 1
ATOM 9741 C C . SER C 1 281 ? 163.223 189.730 201.345 1.00 26.00 281 SER B C 1
ATOM 9742 O O . SER C 1 281 ? 162.832 189.511 202.496 1.00 26.00 281 SER B O 1
ATOM 9745 N N . ILE C 1 282 ? 163.628 190.934 200.944 1.00 29.12 282 ILE B N 1
ATOM 9746 C CA . ILE C 1 282 ? 163.575 192.089 201.829 1.00 29.12 282 ILE B CA 1
ATOM 9747 C C . ILE C 1 282 ? 162.130 192.494 202.078 1.00 29.12 282 ILE B C 1
ATOM 9748 O O . ILE C 1 282 ? 161.750 192.835 203.205 1.00 29.12 282 ILE B O 1
ATOM 9753 N N . GLU C 1 283 ? 161.289 192.400 201.050 1.00 34.81 283 GLU B N 1
ATOM 9754 C CA . GLU C 1 283 ? 159.890 192.775 201.193 1.00 34.81 283 GLU B CA 1
ATOM 9755 C C . GLU C 1 283 ? 159.110 191.777 202.036 1.00 34.81 283 GLU B C 1
ATOM 9756 O O . GLU C 1 283 ? 158.157 192.167 202.711 1.00 34.81 283 GLU B O 1
ATOM 9762 N N . ARG C 1 284 ? 159.494 190.499 202.024 1.00 32.89 284 ARG B N 1
ATOM 9763 C CA . ARG C 1 284 ? 158.804 189.536 202.875 1.00 32.89 284 ARG B CA 1
ATOM 9764 C C . ARG C 1 284 ? 159.188 189.692 204.337 1.00 32.89 284 ARG B C 1
ATOM 9765 O O . ARG C 1 284 ? 158.380 189.386 205.219 1.00 32.89 284 ARG B O 1
ATOM 9773 N N . GLU C 1 285 ? 160.404 190.156 204.620 1.00 37.84 285 GLU B N 1
ATOM 9774 C CA . GLU C 1 285 ? 160.772 190.410 206.006 1.00 37.84 285 GLU B CA 1
ATOM 9775 C C . GLU C 1 285 ? 160.123 191.677 206.540 1.00 37.84 285 GLU B C 1
ATOM 9776 O O . GLU C 1 285 ? 159.776 191.737 207.723 1.00 37.84 285 GLU B O 1
ATOM 9782 N N . THR C 1 286 ? 159.929 192.687 205.695 1.00 40.67 286 THR B N 1
ATOM 9783 C CA . THR C 1 286 ? 159.240 193.888 206.146 1.00 40.67 286 THR B CA 1
ATOM 9784 C C . THR C 1 286 ? 157.734 193.682 206.230 1.00 40.67 286 THR B C 1
ATOM 9785 O O . THR C 1 286 ? 157.074 194.356 207.022 1.00 40.67 286 THR B O 1
ATOM 9789 N N . VAL C 1 287 ? 157.181 192.767 205.431 1.00 40.70 287 VAL B N 1
ATOM 9790 C CA . VAL C 1 287 ? 155.782 192.374 205.587 1.00 40.70 287 VAL B CA 1
ATOM 9791 C C . VAL C 1 287 ? 155.585 191.652 206.915 1.00 40.70 287 VAL B C 1
ATOM 9792 O O . VAL C 1 287 ? 154.581 191.859 207.608 1.00 40.70 287 VAL B O 1
ATOM 9796 N N . CYS C 1 288 ? 156.568 190.840 207.311 1.00 45.06 288 CYS B N 1
ATOM 9797 C CA . CYS C 1 288 ? 156.562 190.232 208.638 1.00 45.06 288 CYS B CA 1
ATOM 9798 C C . CYS C 1 288 ? 156.641 191.287 209.736 1.00 45.06 288 CYS B C 1
ATOM 9799 O O . CYS C 1 288 ? 156.005 191.143 210.785 1.00 45.06 288 CYS B O 1
ATOM 9802 N N . TRP C 1 289 ? 157.416 192.351 209.515 1.00 46.68 289 TRP B N 1
ATOM 9803 C CA . TRP C 1 289 ? 157.558 193.385 210.536 1.00 46.68 289 TRP B CA 1
ATOM 9804 C C . TRP C 1 289 ? 156.301 194.235 210.656 1.00 46.68 289 TRP B C 1
ATOM 9805 O O . TRP C 1 289 ? 155.950 194.672 211.757 1.00 46.68 289 TRP B O 1
ATOM 9816 N N . LYS C 1 290 ? 155.632 194.507 209.536 1.00 52.25 290 LYS B N 1
ATOM 9817 C CA . LYS C 1 290 ? 154.410 195.304 209.576 1.00 52.25 290 LYS B CA 1
ATOM 9818 C C . LYS C 1 290 ? 153.278 194.539 210.243 1.00 52.25 290 LYS B C 1
ATOM 9819 O O . LYS C 1 290 ? 152.523 195.102 211.039 1.00 52.25 290 LYS B O 1
ATOM 9825 N N . GLN C 1 291 ? 153.150 193.248 209.929 1.00 53.35 291 GLN B N 1
ATOM 9826 C CA . GLN C 1 291 ? 152.079 192.431 210.490 1.00 53.35 291 GLN B CA 1
ATOM 9827 C C . GLN C 1 291 ? 152.294 192.184 211.977 1.00 53.35 291 GLN B C 1
ATOM 9828 O O . GLN C 1 291 ? 151.335 192.075 212.744 1.00 53.35 291 GLN B O 1
ATOM 9834 N N . ALA C 1 292 ? 153.555 192.091 212.402 1.00 59.49 292 ALA B N 1
ATOM 9835 C CA . ALA C 1 292 ? 153.848 191.927 213.822 1.00 59.49 292 ALA B CA 1
ATOM 9836 C C . ALA C 1 292 ? 153.588 193.218 214.588 1.00 59.49 292 ALA B C 1
ATOM 9837 O O . ALA C 1 292 ? 153.359 193.199 215.802 1.00 59.49 292 ALA B O 1
ATOM 9839 N N . CYS C 1 293 ? 153.627 194.355 213.893 1.00 66.19 293 CYS B N 1
ATOM 9840 C CA . CYS C 1 293 ? 153.408 195.632 214.561 1.00 66.19 293 CYS B CA 1
ATOM 9841 C C . CYS C 1 293 ? 151.928 195.993 214.603 1.00 66.19 293 CYS B C 1
ATOM 9842 O O . CYS C 1 293 ? 151.501 196.782 215.452 1.00 66.19 293 CYS B O 1
ATOM 9845 N N . GLU C 1 294 ? 151.127 195.437 213.694 1.00 68.67 294 GLU B N 1
ATOM 9846 C CA . GLU C 1 294 ? 149.695 195.697 213.756 1.00 68.67 294 GLU B CA 1
ATOM 9847 C C . GLU C 1 294 ? 148.988 194.851 214.809 1.00 68.67 294 GLU B C 1
ATOM 9848 O O . GLU C 1 294 ? 147.854 195.176 215.171 1.00 68.67 294 GLU B O 1
ATOM 9854 N N . ARG C 1 295 ? 149.620 193.778 215.310 1.00 69.67 295 ARG B N 1
ATOM 9855 C CA . ARG C 1 295 ? 149.128 193.102 216.516 1.00 69.67 295 ARG B CA 1
ATOM 9856 C C . ARG C 1 295 ? 150.238 193.220 217.564 1.00 69.67 295 ARG B C 1
ATOM 9857 O O . ARG C 1 295 ? 151.067 192.326 217.755 1.00 69.67 295 ARG B O 1
ATOM 9865 N N . ASN C 1 296 ? 150.244 194.346 218.268 1.00 77.15 296 ASN B N 1
ATOM 9866 C CA . ASN C 1 296 ? 151.329 194.711 219.174 1.00 77.15 296 ASN B CA 1
ATOM 9867 C C . ASN C 1 296 ? 150.986 194.264 220.596 1.00 77.15 296 ASN B C 1
ATOM 9868 O O . ASN C 1 296 ? 150.626 195.073 221.454 1.00 77.15 296 ASN B O 1
ATOM 9873 N N . ASN C 1 297 ? 151.262 192.981 220.861 1.00 78.97 297 ASN B N 1
ATOM 9874 C CA . ASN C 1 297 ? 151.124 192.501 222.236 1.00 78.97 297 ASN B CA 1
ATOM 9875 C C . ASN C 1 297 ? 152.357 193.217 222.701 1.00 78.97 297 ASN B C 1
ATOM 9876 O O . ASN C 1 297 ? 152.272 194.113 223.543 1.00 78.97 297 ASN B O 1
ATOM 9881 N N . PRO C 1 298 ? 153.553 192.824 222.191 1.00 79.55 298 PRO B N 1
ATOM 9882 C CA . PRO C 1 298 ? 154.625 193.766 222.526 1.00 79.55 298 PRO B CA 1
ATOM 9883 C C . PRO C 1 298 ? 154.485 195.027 221.694 1.00 79.55 298 PRO B C 1
ATOM 9884 O O . PRO C 1 298 ? 154.372 194.945 220.462 1.00 79.55 298 PRO B O 1
ATOM 9888 N N . PRO C 1 299 ? 154.489 196.205 222.321 1.00 80.30 299 PRO B N 1
ATOM 9889 C CA . PRO C 1 299 ? 154.166 197.437 221.587 1.00 80.30 299 PRO B CA 1
ATOM 9890 C C . PRO C 1 299 ? 155.270 197.843 220.618 1.00 80.30 299 PRO B C 1
ATOM 9891 O O . PRO C 1 299 ? 156.461 197.775 220.929 1.00 80.30 299 PRO B O 1
ATOM 9895 N N . CYS C 1 300 ? 154.853 198.266 219.425 1.00 78.49 300 CYS B N 1
ATOM 9896 C CA . CYS C 1 300 ? 155.768 198.564 218.332 1.00 78.49 300 CYS B CA 1
ATOM 9897 C C . CYS C 1 300 ? 155.582 199.998 217.867 1.00 78.49 300 CYS B C 1
ATOM 9898 O O . CYS C 1 300 ? 154.451 200.474 217.741 1.00 78.49 300 CYS B O 1
ATOM 9901 N N . ILE C 1 301 ? 156.693 200.673 217.600 1.00 74.49 301 ILE B N 1
ATOM 9902 C CA . ILE C 1 301 ? 156.678 202.029 217.066 1.00 74.49 301 ILE B CA 1
ATOM 9903 C C . ILE C 1 301 ? 157.051 201.965 215.589 1.00 74.49 301 ILE B C 1
ATOM 9904 O O . ILE C 1 301 ? 158.081 201.387 215.224 1.00 74.49 301 ILE B O 1
ATOM 9909 N N . SER C 1 302 ? 156.202 202.540 214.736 1.00 73.72 302 SER B N 1
ATOM 9910 C CA . SER C 1 302 ? 156.257 202.314 213.295 1.00 73.72 302 SER B CA 1
ATOM 9911 C C . SER C 1 302 ? 157.305 203.140 212.555 1.00 73.72 302 SER B C 1
ATOM 9912 O O . SER C 1 302 ? 157.557 202.858 211.379 1.00 73.72 302 SER B O 1
ATOM 9915 N N . LYS C 1 303 ? 157.904 204.158 213.183 1.00 70.43 303 LYS B N 1
ATOM 9916 C CA . LYS C 1 303 ? 159.047 204.815 212.560 1.00 70.43 303 LYS B CA 1
ATOM 9917 C C . LYS C 1 303 ? 160.223 203.868 212.468 1.00 70.43 303 LYS B C 1
ATOM 9918 O O . LYS C 1 303 ? 160.927 203.851 211.454 1.00 70.43 303 LYS B O 1
ATOM 9924 N N . LEU C 1 304 ? 160.401 203.046 213.496 1.00 65.94 304 LEU B N 1
ATOM 9925 C CA . LEU C 1 304 ? 161.640 202.342 213.769 1.00 65.94 304 LEU B CA 1
ATOM 9926 C C . LEU C 1 304 ? 161.799 201.098 212.912 1.00 65.94 304 LEU B C 1
ATOM 9927 O O . LEU C 1 304 ? 162.825 200.418 213.015 1.00 65.94 304 LEU B O 1
ATOM 9932 N N . LEU C 1 305 ? 160.811 200.799 212.069 1.00 59.10 305 LEU B N 1
ATOM 9933 C CA . LEU C 1 305 ? 160.959 199.853 210.976 1.00 59.10 305 LEU B CA 1
ATOM 9934 C C . LEU C 1 305 ? 161.739 200.453 209.816 1.00 59.10 305 LEU B C 1
ATOM 9935 O O . LEU C 1 305 ? 162.109 199.725 208.889 1.00 59.10 305 LEU B O 1
ATOM 9940 N N . TYR C 1 306 ? 161.991 201.760 209.853 1.00 59.32 306 TYR B N 1
ATOM 9941 C CA . TYR C 1 306 ? 162.632 202.504 208.782 1.00 59.32 306 TYR B CA 1
ATOM 9942 C C . TYR C 1 306 ? 163.803 203.277 209.362 1.00 59.32 306 TYR B C 1
ATOM 9943 O O . TYR C 1 306 ? 163.663 203.951 210.384 1.00 59.32 306 TYR B O 1
ATOM 9952 N N . CYS C 1 307 ? 164.948 203.170 208.703 1.00 65.78 307 CYS B N 1
ATOM 9953 C CA . CYS C 1 307 ? 166.243 203.277 209.363 1.00 65.78 307 CYS B CA 1
ATOM 9954 C C . CYS C 1 307 ? 166.908 204.606 209.014 1.00 65.78 307 CYS B C 1
ATOM 9955 O O . CYS C 1 307 ? 167.424 204.775 207.906 1.00 65.78 307 CYS B O 1
ATOM 9958 N N . ASP C 1 308 ? 166.910 205.536 209.971 1.00 81.87 308 ASP B N 1
ATOM 9959 C CA . ASP C 1 308 ? 167.371 206.890 210.263 1.00 81.87 308 ASP B CA 1
ATOM 9960 C C . ASP C 1 308 ? 168.632 206.842 211.118 1.00 81.87 308 ASP B C 1
ATOM 9961 O O . ASP C 1 308 ? 168.631 206.222 212.187 1.00 81.87 308 ASP B O 1
ATOM 9966 N N . PRO C 1 309 ? 169.733 207.466 210.689 1.00 84.90 309 PRO B N 1
ATOM 9967 C CA . PRO C 1 309 ? 170.947 207.460 211.525 1.00 84.90 309 PRO B CA 1
ATOM 9968 C C . PRO C 1 309 ? 170.849 208.337 212.762 1.00 84.90 309 PRO B C 1
ATOM 9969 O O . PRO C 1 309 ? 171.674 208.181 213.671 1.00 84.90 309 PRO B O 1
ATOM 9973 N N . GLU C 1 310 ? 169.876 209.250 212.828 1.00 85.38 310 GLU B N 1
ATOM 9974 C CA . GLU C 1 310 ? 169.629 209.983 214.066 1.00 85.38 310 GLU B CA 1
ATOM 9975 C C . GLU C 1 310 ? 169.096 209.063 215.161 1.00 85.38 310 GLU B C 1
ATOM 9976 O O . GLU C 1 310 ? 169.460 209.211 216.333 1.00 85.38 310 GLU B O 1
ATOM 9982 N N . THR C 1 311 ? 168.237 208.111 214.801 1.00 80.74 311 THR B N 1
ATOM 9983 C CA . THR C 1 311 ? 167.644 207.211 215.781 1.00 80.74 311 THR B CA 1
ATOM 9984 C C . THR C 1 311 ? 168.523 205.982 215.969 1.00 80.74 311 THR B C 1
ATOM 9985 O O . THR C 1 311 ? 168.830 205.275 215.006 1.00 80.74 311 THR B O 1
ATOM 9989 N N . ALA C 1 312 ? 168.919 205.721 217.212 1.00 73.66 312 ALA B N 1
ATOM 9990 C CA . ALA C 1 312 ? 169.681 204.530 217.561 1.00 73.66 312 ALA B CA 1
ATOM 9991 C C . ALA C 1 312 ? 168.761 203.529 218.244 1.00 73.66 312 ALA B C 1
ATOM 9992 O O . ALA C 1 312 ? 168.014 203.889 219.160 1.00 73.66 312 ALA B O 1
ATOM 9994 N N . GLY C 1 313 ? 168.816 202.278 217.797 1.00 69.27 313 GLY B N 1
ATOM 9995 C CA . GLY C 1 313 ? 167.973 201.237 218.348 1.00 69.27 313 GLY B CA 1
ATOM 9996 C C . GLY C 1 313 ? 166.580 201.208 217.753 1.00 69.27 313 GLY B C 1
ATOM 9997 O O . GLY C 1 313 ? 166.008 202.257 217.438 1.00 69.27 313 GLY B O 1
ATOM 9998 N N . GLY C 1 314 ? 166.023 200.012 217.592 1.00 68.96 314 GLY B N 1
ATOM 9999 C CA . GLY C 1 314 ? 164.683 199.862 217.061 1.00 68.96 314 GLY B CA 1
ATOM 10000 C C . GLY C 1 314 ? 163.839 198.905 217.874 1.00 68.96 314 GLY B C 1
ATOM 10001 O O . GLY C 1 314 ? 164.117 198.677 219.054 1.00 68.96 314 GLY B O 1
ATOM 10002 N N . ASN C 1 315 ? 162.802 198.344 217.256 1.00 70.04 315 ASN B N 1
ATOM 10003 C CA . ASN C 1 315 ? 161.935 197.381 217.925 1.00 70.04 315 ASN B CA 1
ATOM 10004 C C . ASN C 1 315 ? 162.685 196.066 218.099 1.00 70.04 315 ASN B C 1
ATOM 10005 O O . ASN C 1 315 ? 162.889 195.325 217.134 1.00 70.04 315 ASN B O 1
ATOM 10010 N N . ALA C 1 316 ? 163.095 195.773 219.331 1.00 68.29 316 ALA B N 1
ATOM 10011 C CA . ALA C 1 316 ? 163.943 194.624 219.611 1.00 68.29 316 ALA B CA 1
ATOM 10012 C C . ALA C 1 316 ? 163.176 193.314 219.712 1.00 68.29 316 ALA B C 1
ATOM 10013 O O . ALA C 1 316 ? 163.801 192.250 219.695 1.00 68.29 316 ALA B O 1
ATOM 10015 N N . PHE C 1 317 ? 161.849 193.356 219.814 1.00 68.51 317 PHE B N 1
ATOM 10016 C CA . PHE C 1 317 ? 161.050 192.144 219.926 1.00 68.51 317 PHE B CA 1
ATOM 10017 C C . PHE C 1 317 ? 160.838 191.436 218.593 1.00 68.51 317 PHE B C 1
ATOM 10018 O O . PHE C 1 317 ? 160.226 190.364 218.575 1.00 68.51 317 PHE B O 1
ATOM 10026 N N . LEU C 1 318 ? 161.314 192.004 217.484 1.00 62.18 318 LEU B N 1
ATOM 10027 C CA . LEU C 1 318 ? 161.005 191.469 216.166 1.00 62.18 318 LEU B CA 1
ATOM 10028 C C . LEU C 1 318 ? 161.773 190.199 215.837 1.00 62.18 318 LEU B C 1
ATOM 10029 O O . LEU C 1 318 ? 161.379 189.479 214.915 1.00 62.18 318 LEU B O 1
ATOM 10034 N N . ASN C 1 319 ? 162.851 189.902 216.561 1.00 64.51 319 ASN B N 1
ATOM 10035 C CA . ASN C 1 319 ? 163.506 188.611 216.400 1.00 64.51 319 ASN B CA 1
ATOM 10036 C C . ASN C 1 319 ? 162.700 187.469 217.007 1.00 64.51 319 ASN B C 1
ATOM 10037 O O . ASN C 1 319 ? 162.964 186.306 216.686 1.00 64.51 319 ASN B O 1
ATOM 10042 N N . GLU C 1 320 ? 161.729 187.775 217.869 1.00 64.50 320 GLU B N 1
ATOM 10043 C CA . GLU C 1 320 ? 160.836 186.756 218.402 1.00 64.50 320 GLU B CA 1
ATOM 10044 C C . GLU C 1 320 ? 159.699 186.461 217.434 1.00 64.50 320 GLU B C 1
ATOM 10045 O O . GLU C 1 320 ? 159.398 185.297 217.153 1.00 64.50 320 GLU B O 1
ATOM 10051 N N . SER C 1 321 ? 159.059 187.509 216.914 1.00 58.01 321 SER B N 1
ATOM 10052 C CA . SER C 1 321 ? 157.881 187.334 216.077 1.00 58.01 321 SER B CA 1
ATOM 10053 C C . SER C 1 321 ? 158.223 187.040 214.624 1.00 58.01 321 SER B C 1
ATOM 10054 O O . SER C 1 321 ? 157.372 186.517 213.897 1.00 58.01 321 SER B O 1
ATOM 10057 N N . CYS C 1 322 ? 159.444 187.346 214.190 1.00 54.49 322 CYS B N 1
ATOM 10058 C CA . CYS C 1 322 ? 159.902 187.064 212.828 1.00 54.49 322 CYS B CA 1
ATOM 10059 C C . CYS C 1 322 ? 161.205 186.283 212.909 1.00 54.49 322 CYS B C 1
ATOM 10060 O O . CYS C 1 322 ? 162.288 186.834 212.669 1.00 54.49 322 CYS B O 1
ATOM 10063 N N . PRO C 1 323 ? 161.141 184.991 213.235 1.00 49.49 323 PRO B N 1
ATOM 10064 C CA . PRO C 1 323 ? 162.372 184.226 213.467 1.00 49.49 323 PRO B CA 1
ATOM 10065 C C . PRO C 1 323 ? 163.011 183.792 212.152 1.00 49.49 323 PRO B C 1
ATOM 10066 O O . PRO C 1 323 ? 162.331 183.320 211.238 1.00 49.49 323 PRO B O 1
ATOM 10070 N N . ILE C 1 324 ? 164.330 183.958 212.058 1.00 41.72 324 ILE B N 1
ATOM 10071 C CA . ILE C 1 324 ? 165.070 183.736 210.823 1.00 41.72 324 ILE B CA 1
ATOM 10072 C C . ILE C 1 324 ? 166.188 182.717 211.013 1.00 41.72 324 ILE B C 1
ATOM 10073 O O . ILE C 1 324 ? 166.273 181.731 210.274 1.00 41.72 324 ILE B O 1
ATOM 10078 N N . GLN C 1 325 ? 167.055 182.938 212.007 1.00 43.02 325 GLN B N 1
ATOM 10079 C CA . GLN C 1 325 ? 168.214 182.068 212.186 1.00 43.02 325 GLN B CA 1
ATOM 10080 C C . GLN C 1 325 ? 167.815 180.700 212.718 1.00 43.02 325 GLN B C 1
ATOM 10081 O O . GLN C 1 325 ? 168.430 179.691 212.354 1.00 43.02 325 GLN B O 1
ATOM 10087 N N . THR C 1 326 ? 166.801 180.644 213.568 1.00 44.71 326 THR B N 1
ATOM 10088 C CA . THR C 1 326 ? 166.052 179.410 213.793 1.00 44.71 326 THR B CA 1
ATOM 10089 C C . THR C 1 326 ? 164.622 179.687 213.324 1.00 44.71 326 THR B C 1
ATOM 10090 O O . THR C 1 326 ? 164.007 180.687 213.739 1.00 44.71 326 THR B O 1
ATOM 10094 N N . PRO C 1 327 ? 164.145 178.997 212.294 1.00 43.21 327 PRO B N 1
ATOM 10095 C CA . PRO C 1 327 ? 162.838 179.339 211.729 1.00 43.21 327 PRO B CA 1
ATOM 10096 C C . PRO C 1 327 ? 161.686 178.636 212.425 1.00 43.21 327 PRO B C 1
ATOM 10097 O O . PRO C 1 327 ? 161.792 177.494 212.877 1.00 43.21 327 PRO B O 1
ATOM 10101 N N . ASN C 1 328 ? 160.566 179.347 212.494 1.00 44.40 328 ASN B N 1
ATOM 10102 C CA . ASN C 1 328 ? 159.305 178.816 213.002 1.00 44.40 328 ASN B CA 1
ATOM 10103 C C . ASN C 1 328 ? 158.231 179.225 212.001 1.00 44.40 328 ASN B C 1
ATOM 10104 O O . ASN C 1 328 ? 157.815 180.386 211.971 1.00 44.40 328 ASN B O 1
ATOM 10109 N N . THR C 1 329 ? 157.779 178.272 211.188 1.00 41.10 329 THR B N 1
ATOM 10110 C CA . THR C 1 329 ? 156.828 178.575 210.127 1.00 41.10 329 THR B CA 1
ATOM 10111 C C . THR C 1 329 ? 155.414 178.803 210.639 1.00 41.10 329 THR B C 1
ATOM 10112 O O . THR C 1 329 ? 154.560 179.248 209.864 1.00 41.10 329 THR B O 1
ATOM 10116 N N . THR C 1 330 ? 155.143 178.501 211.910 1.00 43.73 330 THR B N 1
ATOM 10117 C CA . THR C 1 330 ? 153.868 178.879 212.508 1.00 43.73 330 THR B CA 1
ATOM 10118 C C . THR C 1 330 ? 153.782 180.392 212.673 1.00 43.73 330 THR B C 1
ATOM 10119 O O . THR C 1 330 ? 152.739 180.997 212.399 1.00 43.73 330 THR B O 1
ATOM 10123 N N . LEU C 1 331 ? 154.882 181.017 213.093 1.00 42.75 331 LEU B N 1
ATOM 10124 C CA . LEU C 1 331 ? 154.939 182.472 213.173 1.00 42.75 331 LEU B CA 1
ATOM 10125 C C . LEU C 1 331 ? 154.985 183.092 211.781 1.00 42.75 331 LEU B C 1
ATOM 10126 O O . LEU C 1 331 ? 154.125 183.903 211.419 1.00 42.75 331 LEU B O 1
ATOM 10131 N N . PHE C 1 332 ? 155.983 182.715 210.984 1.00 38.24 332 PHE B N 1
ATOM 10132 C CA . PHE C 1 332 ? 156.102 183.198 209.615 1.00 38.24 332 PHE B CA 1
ATOM 10133 C C . PHE C 1 332 ? 156.928 182.209 208.812 1.00 38.24 332 PHE B C 1
ATOM 10134 O O . PHE C 1 332 ? 158.031 181.843 209.224 1.00 38.24 332 PHE B O 1
ATOM 10142 N N . ASP C 1 333 ? 156.393 181.781 207.673 1.00 34.43 333 ASP B N 1
ATOM 10143 C CA . ASP C 1 333 ? 157.125 180.940 206.735 1.00 34.43 333 ASP B CA 1
ATOM 10144 C C . ASP C 1 333 ? 157.733 181.842 205.668 1.00 34.43 333 ASP B C 1
ATOM 10145 O O . ASP C 1 333 ? 157.010 182.463 204.884 1.00 34.43 333 ASP B O 1
ATOM 10150 N N . PHE C 1 334 ? 159.058 181.917 205.638 1.00 30.36 334 PHE B N 1
ATOM 10151 C CA . PHE C 1 334 ? 159.734 182.727 204.639 1.00 30.36 334 PHE B CA 1
ATOM 10152 C C . PHE C 1 334 ? 159.962 181.983 203.335 1.00 30.36 334 PHE B C 1
ATOM 10153 O O . PHE C 1 334 ? 160.163 182.631 202.306 1.00 30.36 334 PHE B O 1
ATOM 10161 N N . GLY C 1 335 ? 159.915 180.657 203.355 1.00 25.89 335 GLY B N 1
ATOM 10162 C CA . GLY C 1 335 ? 159.900 179.874 202.130 1.00 25.89 335 GLY B CA 1
ATOM 10163 C C . GLY C 1 335 ? 161.216 179.921 201.382 1.00 25.89 335 GLY B C 1
ATOM 10164 O O . GLY C 1 335 ? 162.276 179.581 201.916 1.00 25.89 335 GLY B O 1
ATOM 10165 N N . ILE C 1 336 ? 161.152 180.354 200.120 1.00 23.55 336 ILE B N 1
ATOM 10166 C CA . ILE C 1 336 ? 162.347 180.453 199.286 1.00 23.55 336 ILE B CA 1
ATOM 10167 C C . ILE C 1 336 ? 163.188 181.678 199.591 1.00 23.55 336 ILE B C 1
ATOM 10168 O O . ILE C 1 336 ? 164.296 181.799 199.061 1.00 23.55 336 ILE B O 1
ATOM 10173 N N . PHE C 1 337 ? 162.701 182.583 200.430 1.00 24.35 337 PHE B N 1
ATOM 10174 C CA . PHE C 1 337 ? 163.428 183.783 200.799 1.00 24.35 337 PHE B CA 1
ATOM 10175 C C . PHE C 1 337 ? 164.228 183.618 202.076 1.00 24.35 337 PHE B C 1
ATOM 10176 O O . PHE C 1 337 ? 164.952 184.542 202.450 1.00 24.35 337 PHE B O 1
ATOM 10184 N N . LEU C 1 338 ? 164.112 182.471 202.748 1.00 30.66 338 LEU B N 1
ATOM 10185 C CA . LEU C 1 338 ? 164.800 182.259 204.016 1.00 30.66 338 LEU B CA 1
ATOM 10186 C C . LEU C 1 338 ? 166.310 182.176 203.837 1.00 30.66 338 LEU B C 1
ATOM 10187 O O . LEU C 1 338 ? 167.058 182.583 204.731 1.00 30.66 338 LEU B O 1
ATOM 10192 N N . ASP C 1 339 ? 166.772 181.674 202.689 1.00 31.50 339 ASP B N 1
ATOM 10193 C CA . ASP C 1 339 ? 168.206 181.574 202.435 1.00 31.50 339 ASP B CA 1
ATOM 10194 C C . ASP C 1 339 ? 168.851 182.948 202.295 1.00 31.50 339 ASP B C 1
ATOM 10195 O O . ASP C 1 339 ? 170.014 183.131 202.664 1.00 31.50 339 ASP B O 1
ATOM 10200 N N . ALA C 1 340 ? 168.113 183.927 201.766 1.00 27.08 340 ALA B N 1
ATOM 10201 C CA . ALA C 1 340 ? 168.649 185.278 201.664 1.00 27.08 340 ALA B CA 1
ATOM 10202 C C . ALA C 1 340 ? 168.709 185.967 203.014 1.00 27.08 340 ALA B C 1
ATOM 10203 O O . ALA C 1 340 ? 169.615 186.769 203.259 1.00 27.08 340 ALA B O 1
ATOM 10205 N N . LEU C 1 341 ? 167.755 185.683 203.896 1.00 31.88 341 LEU B N 1
ATOM 10206 C CA . LEU C 1 341 ? 167.735 186.346 205.191 1.00 31.88 341 LEU B CA 1
ATOM 10207 C C . LEU C 1 341 ? 168.668 185.672 206.184 1.00 31.88 341 LEU B C 1
ATOM 10208 O O . LEU C 1 341 ? 169.105 186.312 207.146 1.00 31.88 341 LEU B O 1
ATOM 10213 N N . GLN C 1 342 ? 168.987 184.396 205.971 1.00 33.99 342 GLN B N 1
ATOM 10214 C CA . GLN C 1 342 ? 169.894 183.690 206.865 1.00 33.99 342 GLN B CA 1
ATOM 10215 C C . GLN C 1 342 ? 171.352 183.910 206.495 1.00 33.99 342 GLN B C 1
ATOM 10216 O O . GLN C 1 342 ? 172.214 183.918 207.378 1.00 33.99 342 GLN B O 1
ATOM 10222 N N . SER C 1 343 ? 171.648 184.086 205.210 1.00 31.63 343 SER B N 1
ATOM 10223 C CA . SER C 1 343 ? 173.014 184.324 204.770 1.00 31.63 343 SER B CA 1
ATOM 10224 C C . SER C 1 343 ? 173.493 185.738 205.055 1.00 31.63 343 SER B C 1
ATOM 10225 O O . SER C 1 343 ? 174.697 185.996 204.958 1.00 31.63 343 SER B O 1
ATOM 10228 N N . GLY C 1 344 ? 172.593 186.653 205.400 1.00 33.93 344 GLY B N 1
ATOM 10229 C CA . GLY C 1 344 ? 172.983 188.024 205.637 1.00 33.93 344 GLY B CA 1
ATOM 10230 C C . GLY C 1 344 ? 173.314 188.804 204.391 1.00 33.93 344 GLY B C 1
ATOM 10231 O O . GLY C 1 344 ? 173.969 189.843 204.482 1.00 33.93 344 GLY B O 1
ATOM 10232 N N . VAL C 1 345 ? 172.882 188.331 203.221 1.00 33.16 345 VAL B N 1
ATOM 10233 C CA . VAL C 1 345 ? 173.129 189.055 201.981 1.00 33.16 345 VAL B CA 1
ATOM 10234 C C . VAL C 1 345 ? 172.260 190.305 201.892 1.00 33.16 345 VAL B C 1
ATOM 10235 O O . VAL C 1 345 ? 172.636 191.271 201.218 1.00 33.16 345 VAL B O 1
ATOM 10239 N N . VAL C 1 346 ? 171.134 190.338 202.608 1.00 32.99 346 VAL B N 1
ATOM 10240 C CA . VAL C 1 346 ? 170.270 191.514 202.619 1.00 32.99 346 VAL B CA 1
ATOM 10241 C C . VAL C 1 346 ? 170.759 192.586 203.576 1.00 32.99 346 VAL B C 1
ATOM 10242 O O . VAL C 1 346 ? 170.185 193.680 203.608 1.00 32.99 346 VAL B O 1
ATOM 10246 N N . GLU C 1 347 ? 171.802 192.305 204.356 1.00 41.29 347 GLU B N 1
ATOM 10247 C CA . GLU C 1 347 ? 172.410 193.283 205.246 1.00 41.29 347 GLU B CA 1
ATOM 10248 C C . GLU C 1 347 ? 173.755 193.782 204.756 1.00 41.29 347 GLU B C 1
ATOM 10249 O O . GLU C 1 347 ? 174.215 194.830 205.221 1.00 41.29 347 GLU B O 1
ATOM 10255 N N . SER C 1 348 ? 174.393 193.053 203.850 1.00 40.41 348 SER B N 1
ATOM 10256 C CA . SER C 1 348 ? 175.724 193.409 203.389 1.00 40.41 348 SER B CA 1
ATOM 10257 C C . SER C 1 348 ? 175.667 194.617 202.469 1.00 40.41 348 SER B C 1
ATOM 10258 O O . SER C 1 348 ? 174.761 194.745 201.651 1.00 40.41 348 SER B O 1
ATOM 10261 N N . GLN C 1 349 ? 176.640 195.510 202.604 1.00 43.54 349 GLN B N 1
ATOM 10262 C CA . GLN C 1 349 ? 176.811 196.605 201.660 1.00 43.54 349 GLN B CA 1
ATOM 10263 C C . GLN C 1 349 ? 177.971 196.342 200.713 1.00 43.54 349 GLN B C 1
ATOM 10264 O O . GLN C 1 349 ? 178.413 197.254 200.010 1.00 43.54 349 GLN B O 1
ATOM 10270 N N . ASP C 1 350 ? 178.478 195.114 200.697 1.00 42.03 350 ASP B N 1
ATOM 10271 C CA . ASP C 1 350 ? 179.543 194.699 199.795 1.00 42.03 350 ASP B CA 1
ATOM 10272 C C . ASP C 1 350 ? 178.883 194.172 198.527 1.00 42.03 350 ASP B C 1
ATOM 10273 O O . ASP C 1 350 ? 178.280 193.097 198.541 1.00 42.03 350 ASP B O 1
ATOM 10278 N N . PHE C 1 351 ? 178.992 194.929 197.433 1.00 34.77 351 PHE B N 1
ATOM 10279 C CA . PHE C 1 351 ? 178.277 194.590 196.204 1.00 34.77 351 PHE B CA 1
ATOM 10280 C C . PHE C 1 351 ? 178.731 193.297 195.516 1.00 34.77 351 PHE B C 1
ATOM 10281 O O . PHE C 1 351 ? 177.846 192.528 195.125 1.00 34.77 351 PHE B O 1
ATOM 10289 N N . PRO C 1 352 ? 180.031 192.990 195.322 1.00 34.37 352 PRO B N 1
ATOM 10290 C CA . PRO C 1 352 ? 180.350 191.684 194.713 1.00 34.37 352 PRO B CA 1
ATOM 10291 C C . PRO C 1 352 ? 179.987 190.504 195.593 1.00 34.37 352 PRO B C 1
ATOM 10292 O O . PRO C 1 352 ? 179.718 189.417 195.072 1.00 34.37 352 PRO B O 1
ATOM 10296 N N . GLN C 1 353 ? 179.970 190.693 196.911 1.00 34.74 353 GLN B N 1
ATOM 10297 C CA . GLN C 1 353 ? 179.385 189.704 197.807 1.00 34.74 353 GLN B CA 1
ATOM 10298 C C . GLN C 1 353 ? 177.895 189.543 197.536 1.00 34.74 353 GLN B C 1
ATOM 10299 O O . GLN C 1 353 ? 177.386 188.425 197.413 1.00 34.74 353 GLN B O 1
ATOM 10305 N N . LYS C 1 354 ? 177.190 190.664 197.403 1.00 31.19 354 LYS B N 1
ATOM 10306 C CA . LYS C 1 354 ? 175.743 190.636 197.237 1.00 31.19 354 LYS B CA 1
ATOM 10307 C C . LYS C 1 354 ? 175.346 190.195 195.834 1.00 31.19 354 LYS B C 1
ATOM 10308 O O . LYS C 1 354 ? 174.358 189.471 195.667 1.00 31.19 354 LYS B O 1
ATOM 10314 N N . PHE C 1 355 ? 176.097 190.625 194.817 1.00 26.91 355 PHE B N 1
ATOM 10315 C CA . PHE C 1 355 ? 175.780 190.271 193.437 1.00 26.91 355 PHE B CA 1
ATOM 10316 C C . PHE C 1 355 ? 175.960 188.781 193.187 1.00 26.91 355 PHE B C 1
ATOM 10317 O O . PHE C 1 355 ? 175.096 188.139 192.584 1.00 26.91 355 PHE B O 1
ATOM 10325 N N . PHE C 1 356 ? 177.086 188.218 193.634 1.00 26.56 356 PHE B N 1
ATOM 10326 C CA . PHE C 1 356 ? 177.429 186.849 193.269 1.00 26.56 356 PHE B CA 1
ATOM 10327 C C . PHE C 1 356 ? 176.560 185.831 193.987 1.00 26.56 356 PHE B C 1
ATOM 10328 O O . PHE C 1 356 ? 176.247 184.787 193.413 1.00 26.56 356 PHE B O 1
ATOM 10336 N N . TYR C 1 357 ? 176.161 186.115 195.228 1.00 24.64 357 TYR B N 1
ATOM 10337 C CA . TYR C 1 357 ? 175.268 185.215 195.946 1.00 24.64 357 TYR B CA 1
ATOM 10338 C C . TYR C 1 357 ? 173.886 185.174 195.308 1.00 24.64 357 TYR B C 1
ATOM 10339 O O . TYR C 1 357 ? 173.250 184.117 195.262 1.00 24.64 357 TYR B O 1
ATOM 10348 N N . CYS C 1 358 ? 173.410 186.309 194.806 1.00 29.04 358 CYS B N 1
ATOM 10349 C CA . CYS C 1 358 ? 172.076 186.355 194.229 1.00 29.04 358 CYS B CA 1
ATOM 10350 C C . CYS C 1 358 ? 172.068 185.910 192.777 1.00 29.04 358 CYS B C 1
ATOM 10351 O O . CYS C 1 358 ? 171.109 185.267 192.349 1.00 29.04 358 CYS B O 1
ATOM 10354 N N . PHE C 1 359 ? 173.124 186.223 192.019 1.00 20.74 359 PHE B N 1
ATOM 10355 C CA . PHE C 1 359 ? 173.258 185.703 190.660 1.00 20.74 359 PHE B CA 1
ATOM 10356 C C . PHE C 1 359 ? 173.340 184.184 190.660 1.00 20.74 359 PHE B C 1
ATOM 10357 O O . PHE C 1 359 ? 172.795 183.526 189.767 1.00 20.74 359 PHE B O 1
ATOM 10365 N N . TRP C 1 360 ? 174.025 183.613 191.651 1.00 18.83 360 TRP B N 1
ATOM 10366 C CA . TRP C 1 360 ? 174.147 182.167 191.718 1.00 18.83 360 TRP B CA 1
ATOM 10367 C C . TRP C 1 360 ? 172.840 181.509 192.119 1.00 18.83 360 TRP B C 1
ATOM 10368 O O . TRP C 1 360 ? 172.554 180.402 191.659 1.00 18.83 360 TRP B O 1
ATOM 10379 N N . TRP C 1 361 ? 172.041 182.169 192.962 1.00 16.35 361 TRP B N 1
ATOM 10380 C CA . TRP C 1 361 ? 170.691 181.693 193.246 1.00 16.35 361 TRP B CA 1
ATOM 10381 C C . TRP C 1 361 ? 169.857 181.629 191.975 1.00 16.35 361 TRP B C 1
ATOM 10382 O O . TRP C 1 361 ? 169.107 180.672 191.759 1.00 16.35 361 TRP B O 1
ATOM 10393 N N . GLY C 1 362 ? 169.963 182.659 191.133 1.00 16.87 362 GLY B N 1
ATOM 10394 C CA . GLY C 1 362 ? 169.240 182.658 189.877 1.00 16.87 362 GLY B CA 1
ATOM 10395 C C . GLY C 1 362 ? 169.735 181.602 188.912 1.00 16.87 362 GLY B C 1
ATOM 10396 O O . GLY C 1 362 ? 168.944 180.980 188.211 1.00 16.87 362 GLY B O 1
ATOM 10397 N N . LEU C 1 363 ? 171.048 181.377 188.873 1.00 23.82 363 LEU B N 1
ATOM 10398 C CA . LEU C 1 363 ? 171.597 180.375 187.965 1.00 23.82 363 LEU B CA 1
ATOM 10399 C C . LEU C 1 363 ? 171.308 178.965 188.454 1.00 23.82 363 LEU B C 1
ATOM 10400 O O . LEU C 1 363 ? 171.033 178.071 187.647 1.00 23.82 363 LEU B O 1
ATOM 10405 N N . GLN C 1 364 ? 171.360 178.752 189.770 1.00 29.67 364 GLN B N 1
ATOM 10406 C CA . GLN C 1 364 ? 171.089 177.435 190.333 1.00 29.67 364 GLN B CA 1
ATOM 10407 C C . GLN C 1 364 ? 169.642 177.023 190.125 1.00 29.67 364 GLN B C 1
ATOM 10408 O O . GLN C 1 364 ? 169.362 175.853 189.863 1.00 29.67 364 GLN B O 1
ATOM 10414 N N . ASN C 1 365 ? 168.715 177.966 190.223 1.00 20.38 365 ASN B N 1
ATOM 10415 C CA . ASN C 1 365 ? 167.304 177.636 190.153 1.00 20.38 365 ASN B CA 1
ATOM 10416 C C . ASN C 1 365 ? 166.733 177.710 188.746 1.00 20.38 365 ASN B C 1
ATOM 10417 O O . ASN C 1 365 ? 165.708 177.075 188.482 1.00 20.38 365 ASN B O 1
ATOM 10422 N N . LEU C 1 366 ? 167.365 178.450 187.838 1.00 20.95 366 LEU B N 1
ATOM 10423 C CA . LEU C 1 366 ? 166.935 178.417 186.445 1.00 20.95 366 LEU B CA 1
ATOM 10424 C C . LEU C 1 366 ? 167.338 177.110 185.786 1.00 20.95 366 LEU B C 1
ATOM 10425 O O . LEU C 1 366 ? 166.543 176.491 185.072 1.00 20.95 366 LEU B O 1
ATOM 10430 N N . SER C 1 367 ? 168.576 176.672 186.015 1.00 22.75 367 SER B N 1
ATOM 10431 C CA . SER C 1 367 ? 169.036 175.424 185.428 1.00 22.75 367 SER B CA 1
ATOM 10432 C C . SER C 1 367 ? 168.474 174.208 186.148 1.00 22.75 367 SER B C 1
ATOM 10433 O O . SER C 1 367 ? 168.505 173.109 185.589 1.00 22.75 367 SER B O 1
ATOM 10436 N N . SER C 1 368 ? 167.954 174.377 187.359 1.00 24.70 368 SER B N 1
ATOM 10437 C CA . SER C 1 368 ? 167.208 173.317 188.016 1.00 24.70 368 SER B CA 1
ATOM 10438 C C . SER C 1 368 ? 165.742 173.321 187.645 1.00 24.70 368 SER B C 1
ATOM 10439 O O . SER C 1 368 ? 165.035 172.417 188.065 1.00 24.70 368 SER B O 1
ATOM 10442 N N . LEU C 1 369 ? 165.282 174.307 186.866 1.00 22.58 369 LEU B N 1
ATOM 10443 C CA . LEU C 1 369 ? 163.865 174.525 186.532 1.00 22.58 369 LEU B CA 1
ATOM 10444 C C . LEU C 1 369 ? 163.008 174.678 187.789 1.00 22.58 369 LEU B C 1
ATOM 10445 O O . LEU C 1 369 ? 161.858 174.246 187.816 1.00 22.58 369 LEU B O 1
ATOM 10450 N N . GLY C 1 370 ? 163.566 175.263 188.846 1.00 24.17 370 GLY B N 1
ATOM 10451 C CA . GLY C 1 370 ? 162.842 175.444 190.088 1.00 24.17 370 GLY B CA 1
ATOM 10452 C C . GLY C 1 370 ? 162.643 174.210 190.940 1.00 24.17 370 GLY B C 1
ATOM 10453 O O . GLY C 1 370 ? 161.708 174.189 191.740 1.00 24.17 370 GLY B O 1
ATOM 10454 N N . GLN C 1 371 ? 163.500 173.191 190.805 1.00 29.13 371 GLN B N 1
ATOM 10455 C CA . GLN C 1 371 ? 163.320 171.914 191.503 1.00 29.13 371 GLN B CA 1
ATOM 10456 C C . GLN C 1 371 ? 163.368 172.062 193.013 1.00 29.13 371 GLN B C 1
ATOM 10457 O O . GLN C 1 371 ? 162.538 171.502 193.734 1.00 29.13 371 GLN B O 1
ATOM 10463 N N . ASN C 1 372 ? 164.364 172.779 193.507 1.00 29.19 372 ASN B N 1
ATOM 10464 C CA . ASN C 1 372 ? 164.701 172.763 194.915 1.00 29.19 372 ASN B CA 1
ATOM 10465 C C . ASN C 1 372 ? 164.103 173.939 195.658 1.00 29.19 372 ASN B C 1
ATOM 10466 O O . ASN C 1 372 ? 164.473 174.190 196.806 1.00 29.19 372 ASN B O 1
ATOM 10471 N N . LEU C 1 373 ? 163.181 174.656 195.028 1.00 25.62 373 LEU B N 1
ATOM 10472 C CA . LEU C 1 373 ? 162.489 175.766 195.662 1.00 25.62 373 LEU B CA 1
ATOM 10473 C C . LEU C 1 373 ? 161.433 175.214 196.606 1.00 25.62 373 LEU B C 1
ATOM 10474 O O . LEU C 1 373 ? 160.402 174.701 196.164 1.00 25.62 373 LEU B O 1
ATOM 10479 N N . LYS C 1 374 ? 161.687 175.315 197.906 1.00 30.04 374 LYS B N 1
ATOM 10480 C CA . LYS C 1 374 ? 160.715 174.911 198.917 1.00 30.04 374 LYS B CA 1
ATOM 10481 C C . LYS C 1 374 ? 159.900 176.143 199.275 1.00 30.04 374 LYS B C 1
ATOM 10482 O O . LYS C 1 374 ? 160.226 176.879 200.202 1.00 30.04 374 LYS B O 1
ATOM 10488 N N . THR C 1 375 ? 158.826 176.370 198.525 1.00 27.80 375 THR B N 1
ATOM 10489 C CA . THR C 1 375 ? 158.003 177.546 198.738 1.00 27.80 375 THR B CA 1
ATOM 10490 C C . THR C 1 375 ? 157.149 177.399 199.991 1.00 27.80 375 THR B C 1
ATOM 10491 O O . THR C 1 375 ? 156.942 176.304 200.518 1.00 27.80 375 THR B O 1
ATOM 10495 N N . SER C 1 376 ? 156.652 178.530 200.463 1.00 29.21 376 SER B N 1
ATOM 10496 C CA . SER C 1 376 ? 155.619 178.561 201.481 1.00 29.21 376 SER B CA 1
ATOM 10497 C C . SER C 1 376 ? 154.258 178.494 200.792 1.00 29.21 376 SER B C 1
ATOM 10498 O O . SER C 1 376 ? 154.153 178.201 199.599 1.00 29.21 376 SER B O 1
ATOM 10501 N N . THR C 1 377 ? 153.197 178.770 201.534 1.00 33.47 377 THR B N 1
ATOM 10502 C CA . THR C 1 377 ? 151.860 178.807 200.965 1.00 33.47 377 THR B CA 1
ATOM 10503 C C . THR C 1 377 ? 151.494 180.174 200.406 1.00 33.47 377 THR B C 1
ATOM 10504 O O . THR C 1 377 ? 150.352 180.368 199.984 1.00 33.47 377 THR B O 1
ATOM 10508 N N . TYR C 1 378 ? 152.432 181.116 200.393 1.00 28.81 378 TYR B N 1
ATOM 10509 C CA . TYR C 1 378 ? 152.178 182.448 199.862 1.00 28.81 378 TYR B CA 1
ATOM 10510 C C . TYR C 1 378 ? 152.068 182.391 198.344 1.00 28.81 378 TYR B C 1
ATOM 10511 O O . TYR C 1 378 ? 152.894 181.764 197.681 1.00 28.81 378 TYR B O 1
ATOM 10520 N N . ILE C 1 379 ? 151.045 183.057 197.799 1.00 27.20 379 ILE B N 1
ATOM 10521 C CA . ILE C 1 379 ? 150.663 182.867 196.400 1.00 27.20 379 ILE B CA 1
ATOM 10522 C C . ILE C 1 379 ? 151.689 183.487 195.459 1.00 27.20 379 ILE B C 1
ATOM 10523 O O . ILE C 1 379 ? 152.104 182.861 194.476 1.00 27.20 379 ILE B O 1
ATOM 10528 N N . TRP C 1 380 ? 152.132 184.711 195.746 1.00 29.50 380 TRP B N 1
ATOM 10529 C CA . TRP C 1 380 ? 153.052 185.385 194.839 1.00 29.50 380 TRP B CA 1
ATOM 10530 C C . TRP C 1 380 ? 154.468 184.849 194.941 1.00 29.50 380 TRP B C 1
ATOM 10531 O O . TRP C 1 380 ? 155.248 185.021 194.001 1.00 29.50 380 TRP B O 1
ATOM 10542 N N . GLU C 1 381 ? 154.808 184.197 196.050 1.00 25.96 381 GLU B N 1
ATOM 10543 C CA . GLU C 1 381 ? 156.047 183.436 196.111 1.00 25.96 381 GLU B CA 1
ATOM 10544 C C . GLU C 1 381 ? 155.970 182.206 195.214 1.00 25.96 381 GLU B C 1
ATOM 10545 O O . GLU C 1 381 ? 156.947 181.856 194.540 1.00 25.96 381 GLU B O 1
ATOM 10551 N N . ILE C 1 382 ? 154.807 181.551 195.184 1.00 24.07 382 ILE B N 1
ATOM 10552 C CA . ILE C 1 382 ? 154.586 180.411 194.301 1.00 24.07 382 ILE B CA 1
ATOM 10553 C C . ILE C 1 382 ? 154.609 180.851 192.842 1.00 24.07 382 ILE B C 1
ATOM 10554 O O . ILE C 1 382 ? 155.220 180.190 191.994 1.00 24.07 382 ILE B O 1
ATOM 10559 N N . CYS C 1 383 ? 153.978 181.989 192.534 1.00 26.66 383 CYS B N 1
ATOM 10560 C CA . CYS C 1 383 ? 153.968 182.517 191.172 1.00 26.66 383 CYS B CA 1
ATOM 10561 C C . CYS C 1 383 ? 155.360 182.920 190.706 1.00 26.66 383 CYS B C 1
ATOM 10562 O O . CYS C 1 383 ? 155.670 182.801 189.516 1.00 26.66 383 CYS B O 1
ATOM 10565 N N . PHE C 1 384 ? 156.199 183.402 191.623 1.00 23.10 384 PHE B N 1
ATOM 10566 C CA . PHE C 1 384 ? 157.602 183.646 191.310 1.00 23.10 384 PHE B CA 1
ATOM 10567 C C . PHE C 1 384 ? 158.329 182.343 191.000 1.00 23.10 384 PHE B C 1
ATOM 10568 O O . PHE C 1 384 ? 159.124 182.281 190.058 1.00 23.10 384 PHE B O 1
ATOM 10576 N N . ALA C 1 385 ? 158.045 181.288 191.764 1.00 21.32 385 ALA B N 1
ATOM 10577 C CA . ALA C 1 385 ? 158.697 180.001 191.551 1.00 21.32 385 ALA B CA 1
ATOM 10578 C C . ALA C 1 385 ? 158.184 179.307 190.295 1.00 21.32 385 ALA B C 1
ATOM 10579 O O . ALA C 1 385 ? 158.938 178.588 189.631 1.00 21.32 385 ALA B O 1
ATOM 10581 N N . VAL C 1 386 ? 156.898 179.483 189.977 1.00 23.29 386 VAL B N 1
ATOM 10582 C CA . VAL C 1 386 ? 156.343 178.978 188.722 1.00 23.29 386 VAL B CA 1
ATOM 10583 C C . VAL C 1 386 ? 157.006 179.670 187.536 1.00 23.29 386 VAL B C 1
ATOM 10584 O O . VAL C 1 386 ? 157.353 179.031 186.536 1.00 23.29 386 VAL B O 1
ATOM 10588 N N . PHE C 1 387 ? 157.242 180.977 187.658 1.00 26.25 387 PHE B N 1
ATOM 10589 C CA . PHE C 1 387 ? 157.872 181.745 186.589 1.00 26.25 387 PHE B CA 1
ATOM 10590 C C . PHE C 1 387 ? 159.340 181.376 186.408 1.00 26.25 387 PHE B C 1
ATOM 10591 O O . PHE C 1 387 ? 159.837 181.390 185.281 1.00 26.25 387 PHE B O 1
ATOM 10599 N N . ILE C 1 388 ? 160.042 181.040 187.495 1.00 23.21 388 ILE B N 1
ATOM 10600 C CA . ILE C 1 388 ? 161.416 180.555 187.392 1.00 23.21 388 ILE B CA 1
ATOM 10601 C C . ILE C 1 388 ? 161.448 179.191 186.714 1.00 23.21 388 ILE B C 1
ATOM 10602 O O . ILE C 1 388 ? 162.326 178.911 185.886 1.00 23.21 388 ILE B O 1
ATOM 10607 N N . SER C 1 389 ? 160.473 178.337 187.035 1.00 25.51 389 SER B N 1
ATOM 10608 C CA . SER C 1 389 ? 160.401 177.002 186.455 1.00 25.51 389 SER B CA 1
ATOM 10609 C C . SER C 1 389 ? 160.143 177.049 184.958 1.00 25.51 389 SER B C 1
ATOM 10610 O O . SER C 1 389 ? 160.789 176.324 184.200 1.00 25.51 389 SER B O 1
ATOM 10613 N N . ILE C 1 390 ? 159.218 177.904 184.516 1.00 28.12 390 ILE B N 1
ATOM 10614 C CA . ILE C 1 390 ? 158.891 177.993 183.096 1.00 28.12 390 ILE B CA 1
ATOM 10615 C C . ILE C 1 390 ? 160.036 178.626 182.317 1.00 28.12 390 ILE B C 1
ATOM 10616 O O . ILE C 1 390 ? 160.400 178.148 181.237 1.00 28.12 390 ILE B O 1
ATOM 10621 N N . ALA C 1 391 ? 160.637 179.691 182.864 1.00 28.40 391 ALA B N 1
ATOM 10622 C CA . ALA C 1 391 ? 161.713 180.395 182.172 1.00 28.40 391 ALA B CA 1
ATOM 10623 C C . ALA C 1 391 ? 162.947 179.523 182.015 1.00 28.40 391 ALA B C 1
ATOM 10624 O O . ALA C 1 391 ? 163.613 179.569 180.976 1.00 28.40 391 ALA B O 1
ATOM 10626 N N . GLY C 1 392 ? 163.264 178.717 183.027 1.00 29.34 392 GLY B N 1
ATOM 10627 C CA . GLY C 1 392 ? 164.354 177.773 182.886 1.00 29.34 392 GLY B CA 1
ATOM 10628 C C . GLY C 1 392 ? 164.018 176.637 181.951 1.00 29.34 392 GLY B C 1
ATOM 10629 O O . GLY C 1 392 ? 164.900 176.104 181.277 1.00 29.34 392 GLY B O 1
ATOM 10630 N N . LEU C 1 393 ? 162.859 176.163 181.742 1.00 30.13 393 LEU B N 1
ATOM 10631 C CA . LEU C 1 393 ? 162.438 175.199 180.716 1.00 30.13 393 LEU B CA 1
ATOM 10632 C C . LEU C 1 393 ? 162.586 175.702 179.368 1.00 30.13 393 LEU B C 1
ATOM 10633 O O . LEU C 1 393 ? 163.118 175.050 178.608 1.00 30.13 393 LEU B O 1
ATOM 10638 N N . VAL C 1 394 ? 162.158 176.883 179.094 1.00 31.83 394 VAL B N 1
ATOM 10639 C CA . VAL C 1 394 ? 162.360 177.587 177.879 1.00 31.83 394 VAL B CA 1
ATOM 10640 C C . VAL C 1 394 ? 163.800 177.817 177.500 1.00 31.83 394 VAL B C 1
ATOM 10641 O O . VAL C 1 394 ? 164.108 177.501 176.449 1.00 31.83 394 VAL B O 1
ATOM 10645 N N . LEU C 1 395 ? 164.698 178.169 178.347 1.00 32.31 395 LEU B N 1
ATOM 10646 C CA . LEU C 1 395 ? 166.070 178.318 178.084 1.00 32.31 395 LEU B CA 1
ATOM 10647 C C . LEU C 1 395 ? 166.870 177.166 177.922 1.00 32.31 395 LEU B C 1
ATOM 10648 O O . LEU C 1 395 ? 167.775 177.177 177.156 1.00 32.31 395 LEU B O 1
ATOM 10653 N N . PHE C 1 396 ? 166.571 176.143 178.561 1.00 35.07 396 PHE B N 1
ATOM 10654 C CA . PHE C 1 396 ? 167.199 174.973 178.376 1.00 35.07 396 PHE B CA 1
ATOM 10655 C C . PHE C 1 396 ? 166.873 174.261 177.172 1.00 35.07 396 PHE B C 1
ATOM 10656 O O . PHE C 1 396 ? 167.690 173.588 176.660 1.00 35.07 396 PHE B O 1
ATOM 10664 N N . SER C 1 397 ? 165.684 174.341 176.716 1.00 36.75 397 SER B N 1
ATOM 10665 C CA . SER C 1 397 ? 165.303 173.778 175.507 1.00 36.75 397 SER B CA 1
ATOM 10666 C C . SER C 1 397 ? 165.883 174.550 174.379 1.00 36.75 397 SER B C 1
ATOM 10667 O O . SER C 1 397 ? 166.253 173.950 173.451 1.00 36.75 397 SER B O 1
ATOM 10670 N N . PHE C 1 398 ? 165.983 175.829 174.419 1.00 39.83 398 PHE B N 1
ATOM 10671 C CA . PHE C 1 398 ? 166.696 176.570 173.451 1.00 39.83 398 PHE B CA 1
ATOM 10672 C C . PHE C 1 398 ? 168.156 176.256 173.353 1.00 39.83 398 PHE B C 1
ATOM 10673 O O . PHE C 1 398 ? 168.611 176.184 172.286 1.00 39.83 398 PHE B O 1
ATOM 10681 N N . LEU C 1 399 ? 168.904 176.039 174.408 1.00 37.84 399 LEU B N 1
ATOM 10682 C CA . LEU C 1 399 ? 170.223 175.598 174.373 1.00 37.84 399 LEU B CA 1
ATOM 10683 C C . LEU C 1 399 ? 170.518 174.321 173.852 1.00 37.84 399 LEU B C 1
ATOM 10684 O O . LEU C 1 399 ? 171.483 174.142 173.236 1.00 37.84 399 LEU B O 1
ATOM 10689 N N . ILE C 1 400 ? 169.701 173.404 174.095 1.00 41.61 400 ILE B N 1
ATOM 10690 C CA . ILE C 1 400 ? 169.892 172.159 173.518 1.00 41.61 400 ILE B CA 1
ATOM 10691 C C . ILE C 1 400 ? 169.642 172.233 172.060 1.00 41.61 400 ILE B C 1
ATOM 10692 O O . ILE C 1 400 ? 170.267 171.519 171.351 1.00 41.61 400 ILE B O 1
ATOM 10697 N N . GLY C 1 401 ? 168.757 173.040 171.595 1.00 42.10 401 GLY B N 1
ATOM 10698 C CA . GLY C 1 401 ? 168.599 173.260 170.230 1.00 42.10 401 GLY B CA 1
ATOM 10699 C C . GLY C 1 401 ? 169.585 174.060 169.555 1.00 42.10 401 GLY B C 1
ATOM 10700 O O . GLY C 1 401 ? 169.817 173.784 168.478 1.00 42.10 401 GLY B O 1
ATOM 10701 N N . ASN C 1 402 ? 170.091 175.076 170.133 1.00 43.51 402 ASN B N 1
ATOM 10702 C CA . ASN C 1 402 ? 171.116 175.895 169.600 1.00 43.51 402 ASN B CA 1
ATOM 10703 C C . ASN C 1 402 ? 172.406 175.231 169.518 1.00 43.51 402 ASN B C 1
ATOM 10704 O O . ASN C 1 402 ? 173.257 175.649 168.856 1.00 43.51 402 ASN B O 1
ATOM 10709 N N . MET C 1 403 ? 172.530 174.099 170.019 1.00 45.39 403 MET B N 1
ATOM 10710 C CA . MET C 1 403 ? 173.721 173.369 170.038 1.00 45.39 403 MET B CA 1
ATOM 10711 C C . MET C 1 403 ? 173.699 172.265 169.111 1.00 45.39 403 MET B C 1
ATOM 10712 O O . MET C 1 403 ? 174.667 171.909 168.618 1.00 45.39 403 MET B O 1
ATOM 10717 N N . GLN C 1 404 ? 172.614 171.708 168.949 1.00 51.75 404 GLN B N 1
ATOM 10718 C CA . GLN C 1 404 ? 172.520 170.779 168.024 1.00 51.75 404 GLN B CA 1
ATOM 10719 C C . GLN C 1 404 ? 172.430 171.379 166.699 1.00 51.75 404 GLN B C 1
ATOM 10720 O O . GLN C 1 404 ? 172.602 170.765 165.722 1.00 51.75 404 GLN B O 1
ATOM 10726 N N . THR C 1 405 ? 172.163 172.603 166.626 1.00 52.25 405 THR B N 1
ATOM 10727 C CA . THR C 1 405 ? 172.252 173.240 165.406 1.00 52.25 405 THR B CA 1
ATOM 10728 C C . THR C 1 405 ? 173.686 173.456 165.161 1.00 52.25 405 THR B C 1
ATOM 10729 O O . THR C 1 405 ? 174.126 173.064 164.179 1.00 52.25 405 THR B O 1
ATOM 10733 N N . TYR C 1 406 ? 174.507 174.105 165.998 1.00 52.88 406 TYR B N 1
ATOM 10734 C CA . TYR C 1 406 ? 175.880 174.175 165.752 1.00 52.88 406 TYR B CA 1
ATOM 10735 C C . TYR C 1 406 ? 176.468 172.856 165.320 1.00 52.88 406 TYR B C 1
ATOM 10736 O O . TYR C 1 406 ? 177.268 172.834 164.444 1.00 52.88 406 TYR B O 1
ATOM 10745 N N . LEU C 1 407 ? 176.109 171.811 165.977 1.00 52.59 407 LEU B N 1
ATOM 10746 C CA . LEU C 1 407 ? 176.718 170.578 165.664 1.00 52.59 407 LEU B CA 1
ATOM 10747 C C . LEU C 1 407 ? 176.410 170.013 164.388 1.00 52.59 407 LEU B C 1
ATOM 10748 O O . LEU C 1 407 ? 177.229 169.382 163.838 1.00 52.59 407 LEU B O 1
ATOM 10753 N N . GLN C 1 408 ? 175.249 170.217 163.892 1.00 57.76 408 GLN B N 1
ATOM 10754 C CA . GLN C 1 408 ? 174.828 169.726 162.661 1.00 57.76 408 GLN B CA 1
ATOM 10755 C C . GLN C 1 408 ? 175.199 170.633 161.531 1.00 57.76 408 GLN B C 1
ATOM 10756 O O . GLN C 1 408 ? 175.089 170.273 160.418 1.00 57.76 408 GLN B O 1
ATOM 10762 N N . SER C 1 409 ? 175.684 171.773 161.794 1.00 56.14 409 SER B N 1
ATOM 10763 C CA . SER C 1 409 ? 176.074 172.685 160.829 1.00 56.14 409 SER B CA 1
ATOM 10764 C C . SER C 1 409 ? 177.371 172.318 160.392 1.00 56.14 409 SER B C 1
ATOM 10765 O O . SER C 1 409 ? 177.775 172.563 159.279 1.00 56.14 409 SER B O 1
ATOM 10768 N N . THR C 1 410 ? 177.982 171.489 161.161 1.00 57.90 410 THR B N 1
ATOM 10769 C CA . THR C 1 410 ? 179.294 171.124 160.845 1.00 57.90 410 THR B CA 1
ATOM 10770 C C . THR C 1 410 ? 179.405 169.740 160.258 1.00 57.90 410 THR B C 1
ATOM 10771 O O . THR C 1 410 ? 180.495 169.308 159.995 1.00 57.90 410 THR B O 1
ATOM 10775 N N . THR C 1 411 ? 178.313 169.045 160.012 1.00 56.24 411 THR B N 1
ATOM 10776 C CA . THR C 1 411 ? 178.380 167.713 159.552 1.00 56.24 411 THR B CA 1
ATOM 10777 C C . THR C 1 411 ? 177.556 167.285 158.355 1.00 56.24 411 THR B C 1
ATOM 10778 O O . THR C 1 411 ? 177.305 166.137 158.252 1.00 56.24 411 THR B O 1
ATOM 10782 N N . THR C 1 412 ? 177.212 168.127 157.423 1.00 53.82 412 THR B N 1
ATOM 10783 C CA . THR C 1 412 ? 176.318 167.847 156.277 1.00 53.82 412 THR B CA 1
ATOM 10784 C C . THR C 1 412 ? 176.967 166.982 155.210 1.00 53.82 412 THR B C 1
ATOM 10785 O O . THR C 1 412 ? 176.327 166.063 154.791 1.00 53.82 412 THR B O 1
ATOM 10789 N N . ARG C 1 413 ? 178.154 167.312 154.762 1.00 48.82 413 ARG B N 1
ATOM 10790 C CA . ARG C 1 413 ? 178.825 166.606 153.665 1.00 48.82 413 ARG B CA 1
ATOM 10791 C C . ARG C 1 413 ? 179.283 165.279 154.220 1.00 48.82 413 ARG B C 1
ATOM 10792 O O . ARG C 1 413 ? 179.284 164.379 153.477 1.00 48.82 413 ARG B O 1
ATOM 10800 N N . LEU C 1 414 ? 179.465 165.193 155.511 1.00 46.39 414 LEU B N 1
ATOM 10801 C CA . LEU C 1 414 ? 180.009 164.028 156.189 1.00 46.39 414 LEU B CA 1
ATOM 10802 C C . LEU C 1 414 ? 178.912 163.044 156.536 1.00 46.39 414 LEU B C 1
ATOM 10803 O O . LEU C 1 414 ? 179.112 161.832 156.441 1.00 46.39 414 LEU B O 1
ATOM 10808 N N . GLU C 1 415 ? 177.752 163.570 156.931 1.00 50.06 415 GLU B N 1
ATOM 10809 C CA . GLU C 1 415 ? 176.514 162.806 156.864 1.00 50.06 415 GLU B CA 1
ATOM 10810 C C . GLU C 1 415 ? 176.221 162.288 155.467 1.00 50.06 415 GLU B C 1
ATOM 10811 O O . GLU C 1 415 ? 175.839 161.123 155.306 1.00 50.06 415 GLU B O 1
ATOM 10817 N N . GLU C 1 416 ? 176.414 163.119 154.445 1.00 45.87 416 GLU B N 1
ATOM 10818 C CA . GLU C 1 416 ? 176.071 162.710 153.089 1.00 45.87 416 GLU B CA 1
ATOM 10819 C C . GLU C 1 416 ? 177.004 161.610 152.592 1.00 45.87 416 GLU B C 1
ATOM 10820 O O . GLU C 1 416 ? 176.596 160.755 151.800 1.00 45.87 416 GLU B O 1
ATOM 10826 N N . MET C 1 417 ? 178.241 161.585 153.089 1.00 45.34 417 MET B N 1
ATOM 10827 C CA . MET C 1 417 ? 179.153 160.494 152.762 1.00 45.34 417 MET B CA 1
ATOM 10828 C C . MET C 1 417 ? 178.760 159.203 153.472 1.00 45.34 417 MET B C 1
ATOM 10829 O O . MET C 1 417 ? 178.886 158.115 152.899 1.00 45.34 417 MET B O 1
ATOM 10834 N N . ARG C 1 418 ? 178.297 159.299 154.723 1.00 45.72 418 ARG B N 1
ATOM 10835 C CA . ARG C 1 418 ? 177.925 158.104 155.476 1.00 45.72 418 ARG B CA 1
ATOM 10836 C C . ARG C 1 418 ? 176.664 157.455 154.929 1.00 45.72 418 ARG B C 1
ATOM 10837 O O . ARG C 1 418 ? 176.522 156.230 154.993 1.00 45.72 418 ARG B O 1
ATOM 10845 N N . VAL C 1 419 ? 175.736 158.256 154.406 1.00 43.76 419 VAL B N 1
ATOM 10846 C CA . VAL C 1 419 ? 174.535 157.711 153.787 1.00 43.76 419 VAL B CA 1
ATOM 10847 C C . VAL C 1 419 ? 174.884 157.023 152.474 1.00 43.76 419 VAL B C 1
ATOM 10848 O O . VAL C 1 419 ? 174.362 155.948 152.163 1.00 43.76 419 VAL B O 1
ATOM 10852 N N . LYS C 1 420 ? 175.793 157.620 151.698 1.00 44.07 420 LYS B N 1
ATOM 10853 C CA . LYS C 1 420 ? 176.255 157.001 150.460 1.00 44.07 420 LYS B CA 1
ATOM 10854 C C . LYS C 1 420 ? 177.054 155.734 150.723 1.00 44.07 420 LYS B C 1
ATOM 10855 O O . LYS C 1 420 ? 177.018 154.803 149.914 1.00 44.07 420 LYS B O 1
ATOM 10861 N N . ARG C 1 421 ? 177.786 155.687 151.836 1.00 45.03 421 ARG B N 1
ATOM 10862 C CA . ARG C 1 421 ? 178.512 154.478 152.198 1.00 45.03 421 ARG B CA 1
ATOM 10863 C C . ARG C 1 421 ? 177.564 153.376 152.641 1.00 45.03 421 ARG B C 1
ATOM 10864 O O . ARG C 1 421 ? 177.756 152.212 152.276 1.00 45.03 421 ARG B O 1
ATOM 10872 N N . ARG C 1 422 ? 176.536 153.722 153.415 1.00 45.83 422 ARG B N 1
ATOM 10873 C CA . ARG C 1 422 ? 175.483 152.784 153.774 1.00 45.83 422 ARG B CA 1
ATOM 10874 C C . ARG C 1 422 ? 174.576 152.438 152.605 1.00 45.83 422 ARG B C 1
ATOM 10875 O O . ARG C 1 422 ? 173.826 151.465 152.701 1.00 45.83 422 ARG B O 1
ATOM 10883 N N . ASP C 1 423 ? 174.591 153.227 151.533 1.00 43.86 423 ASP B N 1
ATOM 10884 C CA . ASP C 1 423 ? 173.894 152.883 150.304 1.00 43.86 423 ASP B CA 1
ATOM 10885 C C . ASP C 1 423 ? 174.712 151.963 149.415 1.00 43.86 423 ASP B C 1
ATOM 10886 O O . ASP C 1 423 ? 174.138 151.140 148.699 1.00 43.86 423 ASP B O 1
ATOM 10891 N N . ALA C 1 424 ? 176.040 152.097 149.435 1.00 44.50 424 ALA B N 1
ATOM 10892 C CA . ALA C 1 424 ? 176.892 151.193 148.671 1.00 44.50 424 ALA B CA 1
ATOM 10893 C C . ALA C 1 424 ? 176.882 149.800 149.283 1.00 44.50 424 ALA B C 1
ATOM 10894 O O . ALA C 1 424 ? 176.693 148.805 148.577 1.00 44.50 424 ALA B O 1
ATOM 10896 N N . GLU C 1 425 ? 177.050 149.713 150.602 1.00 46.46 425 GLU B N 1
ATOM 10897 C CA . GLU C 1 425 ? 176.659 148.512 151.326 1.00 46.46 425 GLU B CA 1
ATOM 10898 C C . GLU C 1 425 ? 175.149 148.341 151.236 1.00 46.46 425 GLU B C 1
ATOM 10899 O O . GLU C 1 425 ? 174.419 149.296 150.986 1.00 46.46 425 GLU B O 1
ATOM 10905 N N . GLN C 1 426 ? 174.708 147.084 151.306 1.00 48.42 426 GLN B N 1
ATOM 10906 C CA . GLN C 1 426 ? 173.353 146.554 151.080 1.00 48.42 426 GLN B CA 1
ATOM 10907 C C . GLN C 1 426 ? 172.796 146.839 149.680 1.00 48.42 426 GLN B C 1
ATOM 10908 O O . GLN C 1 426 ? 171.686 146.405 149.371 1.00 48.42 426 GLN B O 1
ATOM 10914 N N . TRP C 1 427 ? 173.559 147.491 148.804 1.00 46.71 427 TRP B N 1
ATOM 10915 C CA . TRP C 1 427 ? 173.366 147.315 147.374 1.00 46.71 427 TRP B CA 1
ATOM 10916 C C . TRP C 1 427 ? 174.287 146.217 146.853 1.00 46.71 427 TRP B C 1
ATOM 10917 O O . TRP C 1 427 ? 173.840 145.303 146.155 1.00 46.71 427 TRP B O 1
ATOM 10928 N N . MET C 1 428 ? 175.577 146.317 147.157 1.00 45.72 428 MET B N 1
ATOM 10929 C CA . MET C 1 428 ? 176.406 145.129 147.270 1.00 45.72 428 MET B CA 1
ATOM 10930 C C . MET C 1 428 ? 175.943 144.356 148.493 1.00 45.72 428 MET B C 1
ATOM 10931 O O . MET C 1 428 ? 175.782 144.947 149.562 1.00 45.72 428 MET B O 1
ATOM 10936 N N . SER C 1 429 ? 175.766 143.039 148.334 1.00 48.15 429 SER B N 1
ATOM 10937 C CA . SER C 1 429 ? 175.097 142.022 149.180 1.00 48.15 429 SER B CA 1
ATOM 10938 C C . SER C 1 429 ? 173.585 142.034 149.005 1.00 48.15 429 SER B C 1
ATOM 10939 O O . SER C 1 429 ? 172.908 141.232 149.654 1.00 48.15 429 SER B O 1
ATOM 10942 N N . HIS C 1 430 ? 173.029 142.911 148.174 1.00 47.53 430 HIS B N 1
ATOM 10943 C CA . HIS C 1 430 ? 171.750 142.631 147.538 1.00 47.53 430 HIS B CA 1
ATOM 10944 C C . HIS C 1 430 ? 171.911 142.158 146.106 1.00 47.53 430 HIS B C 1
ATOM 10945 O O . HIS C 1 430 ? 171.160 141.290 145.659 1.00 47.53 430 HIS B O 1
ATOM 10952 N N . ARG C 1 431 ? 172.888 142.702 145.386 1.00 49.42 431 ARG B N 1
ATOM 10953 C CA . ARG C 1 431 ? 173.283 142.186 144.089 1.00 49.42 431 ARG B CA 1
ATOM 10954 C C . ARG C 1 431 ? 174.247 141.021 144.204 1.00 49.42 431 ARG B C 1
ATOM 10955 O O . ARG C 1 431 ? 174.536 140.386 143.184 1.00 49.42 431 ARG B O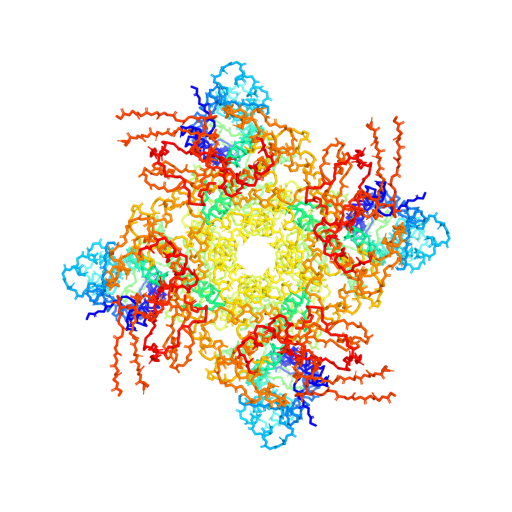 1
ATOM 10963 N N . LEU C 1 432 ? 174.726 140.744 145.426 1.00 49.91 432 LEU B N 1
ATOM 10964 C CA . LEU C 1 432 ? 175.674 139.670 145.739 1.00 49.91 432 LEU B CA 1
ATOM 10965 C C . LEU C 1 432 ? 176.945 139.794 144.904 1.00 49.91 432 LEU B C 1
ATOM 10966 O O . LEU C 1 432 ? 177.350 138.868 144.197 1.00 49.91 432 LEU B O 1
ATOM 10971 N N . LEU C 1 433 ? 177.567 140.964 144.988 1.00 50.19 433 LEU B N 1
ATOM 10972 C CA . LEU C 1 433 ? 178.767 141.235 144.224 1.00 50.19 433 LEU B CA 1
ATOM 10973 C C . LEU C 1 433 ? 179.948 140.463 144.811 1.00 50.19 433 LEU B C 1
ATOM 10974 O O . LEU C 1 433 ? 180.004 140.227 146.021 1.00 50.19 433 LEU B O 1
ATOM 10979 N N . PRO C 1 434 ? 180.889 140.033 143.970 1.00 52.35 434 PRO B N 1
ATOM 10980 C CA . PRO C 1 434 ? 182.092 139.377 144.489 1.00 52.35 434 PRO B CA 1
ATOM 10981 C C . PRO C 1 434 ? 182.974 140.363 145.235 1.00 52.35 434 PRO B C 1
ATOM 10982 O O . PRO C 1 434 ? 182.879 141.575 145.049 1.00 52.35 434 PRO B O 1
ATOM 10986 N N . GLU C 1 435 ? 183.843 139.821 146.091 1.00 53.82 435 GLU B N 1
ATOM 10987 C CA . GLU C 1 435 ? 184.628 140.660 146.988 1.00 53.82 435 GLU B CA 1
ATOM 10988 C C . GLU C 1 435 ? 185.722 141.438 146.265 1.00 53.82 435 GLU B C 1
ATOM 10989 O O . GLU C 1 435 ? 186.218 142.430 146.810 1.00 53.82 435 GLU B O 1
ATOM 10995 N N . ASN C 1 436 ? 186.110 141.024 145.057 1.00 53.56 436 ASN B N 1
ATOM 10996 C CA . ASN C 1 436 ? 187.034 141.849 144.288 1.00 53.56 436 ASN B CA 1
ATOM 10997 C C . ASN C 1 436 ? 186.334 143.064 143.701 1.00 53.56 436 ASN B C 1
ATOM 10998 O O . ASN C 1 436 ? 186.974 144.094 143.481 1.00 53.56 436 ASN B O 1
ATOM 11003 N N . LEU C 1 437 ? 185.030 142.962 143.454 1.00 50.39 437 LEU B N 1
ATOM 11004 C CA . LEU C 1 437 ? 184.277 144.100 142.951 1.00 50.39 437 LEU B CA 1
ATOM 11005 C C . LEU C 1 437 ? 183.883 145.048 144.072 1.00 50.39 437 LEU B C 1
ATOM 11006 O O . LEU C 1 437 ? 183.879 146.267 143.877 1.00 50.39 437 LEU B O 1
ATOM 11011 N N . ARG C 1 438 ? 183.554 144.507 145.248 1.00 47.85 438 ARG B N 1
ATOM 11012 C CA . ARG C 1 438 ? 183.074 145.332 146.350 1.00 47.85 438 ARG B CA 1
ATOM 11013 C C . ARG C 1 438 ? 184.163 146.214 146.931 1.00 47.85 438 ARG B C 1
ATOM 11014 O O . ARG C 1 438 ? 183.891 147.358 147.312 1.00 47.85 438 ARG B O 1
ATOM 11022 N N . LYS C 1 439 ? 185.387 145.704 147.028 1.00 50.25 439 LYS B N 1
ATOM 11023 C CA . LYS C 1 439 ? 186.431 146.458 147.704 1.00 50.25 439 LYS B CA 1
ATOM 11024 C C . LYS C 1 439 ? 187.065 147.464 146.747 1.00 50.25 439 LYS B C 1
ATOM 11025 O O . LYS C 1 439 ? 187.648 148.461 147.188 1.00 50.25 439 LYS B O 1
ATOM 11031 N N . ARG C 1 440 ? 186.882 147.263 145.438 1.00 47.81 440 ARG B N 1
ATOM 11032 C CA . ARG C 1 440 ? 187.187 148.302 144.461 1.00 47.81 440 ARG B CA 1
ATOM 11033 C C . ARG C 1 440 ? 186.171 149.437 144.505 1.00 47.81 440 ARG B C 1
ATOM 11034 O O . ARG C 1 440 ? 186.523 150.587 144.219 1.00 47.81 440 ARG B O 1
ATOM 11042 N N . ILE C 1 441 ? 184.914 149.133 144.835 1.00 45.34 441 ILE B N 1
ATOM 11043 C CA . ILE C 1 441 ? 183.903 150.173 145.000 1.00 45.34 441 ILE B CA 1
ATOM 11044 C C . ILE C 1 441 ? 184.194 150.998 146.245 1.00 45.34 441 ILE B C 1
ATOM 11045 O O . ILE C 1 441 ? 184.145 152.234 146.218 1.00 45.34 441 ILE B O 1
ATOM 11050 N N . ARG C 1 442 ? 184.525 150.322 147.350 1.00 46.80 442 ARG B N 1
ATOM 11051 C CA . ARG C 1 442 ? 184.858 151.009 148.592 1.00 46.80 442 ARG B CA 1
ATOM 11052 C C . ARG C 1 442 ? 186.142 151.812 148.467 1.00 46.80 442 ARG B C 1
ATOM 11053 O O . ARG C 1 442 ? 186.306 152.822 149.157 1.00 46.80 442 ARG B O 1
ATOM 11061 N N . ARG C 1 443 ? 187.054 151.383 147.594 1.00 49.20 443 ARG B N 1
ATOM 11062 C CA . ARG C 1 443 ? 188.297 152.116 147.395 1.00 49.20 443 ARG B CA 1
ATOM 11063 C C . ARG C 1 443 ? 188.058 153.415 146.637 1.00 49.20 443 ARG B C 1
ATOM 11064 O O . ARG C 1 443 ? 188.629 154.451 146.989 1.00 49.20 443 ARG B O 1
ATOM 11072 N N . TYR C 1 444 ? 187.216 153.381 145.600 1.00 47.56 444 TYR B N 1
ATOM 11073 C CA . TYR C 1 444 ? 186.950 154.589 144.825 1.00 47.56 444 TYR B CA 1
ATOM 11074 C C . TYR C 1 444 ? 186.135 155.598 145.622 1.00 47.56 444 TYR B C 1
ATOM 11075 O O . TYR C 1 444 ? 186.394 156.803 145.551 1.00 47.56 444 TYR B O 1
ATOM 11084 N N . GLU C 1 445 ? 185.133 155.127 146.366 1.00 46.16 445 GLU B N 1
ATOM 11085 C CA . GLU C 1 445 ? 184.274 156.039 147.110 1.00 46.16 445 GLU B CA 1
ATOM 11086 C C . GLU C 1 445 ? 184.999 156.661 148.294 1.00 46.16 445 GLU B C 1
ATOM 11087 O O . GLU C 1 445 ? 184.624 157.748 148.744 1.00 46.16 445 GLU B O 1
ATOM 11093 N N . GLN C 1 446 ? 186.031 155.994 148.809 1.00 46.91 446 GLN B N 1
ATOM 11094 C CA . GLN C 1 446 ? 186.854 156.587 149.856 1.00 46.91 446 GLN B CA 1
ATOM 11095 C C . GLN C 1 446 ? 187.913 157.510 149.260 1.00 46.91 446 GLN B C 1
ATOM 11096 O O . GLN C 1 446 ? 188.300 158.501 149.887 1.00 46.91 446 GLN B O 1
ATOM 11102 N N . TYR C 1 447 ? 188.394 157.193 148.055 1.00 48.75 447 TYR B N 1
ATOM 11103 C CA . TYR C 1 447 ? 189.340 158.069 147.370 1.00 48.75 447 TYR B CA 1
ATOM 11104 C C . TYR C 1 447 ? 188.660 159.340 146.882 1.00 48.75 447 TYR B C 1
ATOM 11105 O O . TYR C 1 447 ? 189.245 160.425 146.950 1.00 48.75 447 TYR B O 1
ATOM 11114 N N . LYS C 1 448 ? 187.429 159.225 146.375 1.00 44.19 448 LYS B N 1
ATOM 11115 C CA . LYS C 1 448 ? 186.672 160.411 145.989 1.00 44.19 448 LYS B CA 1
ATOM 11116 C C . LYS C 1 448 ? 186.321 161.264 147.201 1.00 44.19 448 LYS B C 1
ATOM 11117 O O . LYS C 1 448 ? 186.262 162.494 147.099 1.00 44.19 448 LYS B O 1
ATOM 11123 N N . TRP C 1 449 ? 186.124 160.633 148.360 1.00 44.55 449 TRP B N 1
ATOM 11124 C CA . TRP C 1 449 ? 185.797 161.383 149.564 1.00 44.55 449 TRP B CA 1
ATOM 11125 C C . TRP C 1 449 ? 186.990 162.163 150.099 1.00 44.55 449 TRP B C 1
ATOM 11126 O O . TRP C 1 449 ? 186.832 163.308 150.526 1.00 44.55 449 TRP B O 1
ATOM 11137 N N . GLN C 1 450 ? 188.187 161.582 150.084 1.00 47.81 450 GLN B N 1
ATOM 11138 C CA . GLN C 1 450 ? 189.319 162.262 150.703 1.00 47.81 450 GLN B CA 1
ATOM 11139 C C . GLN C 1 450 ? 189.902 163.321 149.773 1.00 47.81 450 GLN B C 1
ATOM 11140 O O . GLN C 1 450 ? 190.663 164.192 150.207 1.00 47.81 450 GLN B O 1
ATOM 11146 N N . GLU C 1 451 ? 189.549 163.270 148.488 1.00 48.82 451 GLU B N 1
ATOM 11147 C CA . GLU C 1 451 ? 189.953 164.325 147.563 1.00 48.82 451 GLU B CA 1
ATOM 11148 C C . GLU C 1 451 ? 188.943 165.464 147.519 1.00 48.82 451 GLU B C 1
ATOM 11149 O O . GLU C 1 451 ? 189.311 166.632 147.676 1.00 48.82 451 GLU B O 1
ATOM 11155 N N . THR C 1 452 ? 187.670 165.147 147.295 1.00 44.61 452 THR B N 1
ATOM 11156 C CA . THR C 1 452 ? 186.676 166.179 147.030 1.00 44.61 452 THR B CA 1
ATOM 11157 C C . THR C 1 452 ? 185.904 166.615 148.264 1.00 44.61 452 THR B C 1
ATOM 11158 O O . THR C 1 452 ? 185.441 167.759 148.303 1.00 44.61 452 THR B O 1
ATOM 11162 N N . ARG C 1 453 ? 185.776 165.735 149.264 1.00 48.33 453 ARG B N 1
ATOM 11163 C CA . ARG C 1 453 ? 184.940 165.935 150.460 1.00 48.33 453 ARG B CA 1
ATOM 11164 C C . ARG C 1 453 ? 183.496 166.271 150.100 1.00 48.33 453 ARG B C 1
ATOM 11165 O O . ARG C 1 453 ? 182.868 167.140 150.704 1.00 48.33 453 ARG B O 1
ATOM 11173 N N . GLY C 1 454 ? 182.963 165.569 149.104 1.00 43.92 454 GLY B N 1
ATOM 11174 C CA . GLY C 1 454 ? 181.588 165.743 148.696 1.00 43.92 454 GLY B CA 1
ATOM 11175 C C . GLY C 1 454 ? 181.316 166.936 147.811 1.00 43.92 454 GLY B C 1
ATOM 11176 O O . GLY C 1 454 ? 180.172 167.112 147.379 1.00 43.92 454 GLY B O 1
ATOM 11177 N N . VAL C 1 455 ? 182.320 167.756 147.525 1.00 45.28 455 VAL B N 1
ATOM 11178 C CA . VAL C 1 455 ? 182.129 168.962 146.727 1.00 45.28 455 VAL B CA 1
ATOM 11179 C C . VAL C 1 455 ? 182.089 168.578 145.256 1.00 45.28 455 VAL B C 1
ATOM 11180 O O . VAL C 1 455 ? 183.017 167.945 144.743 1.00 45.28 455 VAL B O 1
ATOM 11184 N N . ASP C 1 456 ? 181.012 168.956 144.575 1.00 49.76 456 ASP B N 1
ATOM 11185 C CA . ASP C 1 456 ? 180.948 168.832 143.124 1.00 49.76 456 ASP B CA 1
ATOM 11186 C C . ASP C 1 456 ? 181.624 170.058 142.527 1.00 49.76 456 ASP B C 1
ATOM 11187 O O . ASP C 1 456 ? 181.142 171.182 142.690 1.00 49.76 456 ASP B O 1
ATOM 11192 N N . GLU C 1 457 ? 182.753 169.841 141.850 1.00 53.19 457 GLU B N 1
ATOM 11193 C CA . GLU C 1 457 ? 183.567 170.954 141.375 1.00 53.19 457 GLU B CA 1
ATOM 11194 C C . GLU C 1 457 ? 182.904 171.664 140.203 1.00 53.19 457 GLU B C 1
ATOM 11195 O O . GLU C 1 457 ? 182.940 172.898 140.120 1.00 53.19 457 GLU B O 1
ATOM 11201 N N . GLU C 1 458 ? 182.262 170.908 139.310 1.00 54.40 458 GLU B N 1
ATOM 11202 C CA . GLU C 1 458 ? 181.627 171.515 138.147 1.00 54.40 458 GLU B CA 1
ATOM 11203 C C . GLU C 1 458 ? 180.390 172.315 138.536 1.00 54.40 458 GLU B C 1
ATOM 11204 O O . GLU C 1 458 ? 180.116 173.358 137.935 1.00 54.40 458 GLU B O 1
ATOM 11210 N N . ASN C 1 459 ? 179.651 171.868 139.552 1.00 52.05 459 ASN B N 1
ATOM 11211 C CA . ASN C 1 459 ? 178.526 172.654 140.041 1.00 52.05 459 ASN B CA 1
ATOM 11212 C C . ASN C 1 459 ? 178.992 173.882 140.808 1.00 52.05 459 ASN B C 1
ATOM 11213 O O . ASN C 1 459 ? 178.312 174.913 140.793 1.00 52.05 459 ASN B O 1
ATOM 11218 N N . LEU C 1 460 ? 180.143 173.790 141.475 1.00 49.47 460 LEU B N 1
ATOM 11219 C CA . LEU C 1 460 ? 180.697 174.941 142.174 1.00 49.47 460 LEU B CA 1
ATOM 11220 C C . LEU C 1 460 ? 181.205 175.990 141.193 1.00 49.47 460 LEU B C 1
ATOM 11221 O O . LEU C 1 460 ? 181.037 177.193 141.419 1.00 49.47 460 LEU B O 1
ATOM 11226 N N . LEU C 1 461 ? 181.819 175.553 140.094 1.00 50.20 461 LEU B N 1
ATOM 11227 C CA . LEU C 1 461 ? 182.372 176.487 139.123 1.00 50.20 461 LEU B CA 1
ATOM 11228 C C . LEU C 1 461 ? 181.304 177.094 138.226 1.00 50.20 461 LEU B C 1
ATOM 11229 O O . LEU C 1 461 ? 181.466 178.228 137.763 1.00 50.20 461 LEU B O 1
ATOM 11234 N N . SER C 1 462 ? 180.216 176.367 137.963 1.00 50.81 462 SER B N 1
ATOM 11235 C CA . SER C 1 462 ? 179.175 176.876 137.079 1.00 50.81 462 SER B CA 1
ATOM 11236 C C . SER C 1 462 ? 178.331 177.954 137.739 1.00 50.81 462 SER B C 1
ATOM 11237 O O . SER C 1 462 ? 177.695 178.743 137.033 1.00 50.81 462 SER B O 1
ATOM 11240 N N . ASN C 1 463 ? 178.312 178.011 139.065 1.00 49.59 463 ASN B N 1
ATOM 11241 C CA . ASN C 1 463 ? 177.587 179.042 139.788 1.00 49.59 463 ASN B CA 1
ATOM 11242 C C . ASN C 1 463 ? 178.435 180.278 140.046 1.00 49.59 463 ASN B C 1
ATOM 11243 O O . ASN C 1 463 ? 178.037 181.132 140.839 1.00 49.59 463 ASN B O 1
ATOM 11248 N N . LEU C 1 464 ? 179.588 180.382 139.404 1.00 49.23 464 LEU B N 1
ATOM 11249 C CA . LEU C 1 464 ? 180.478 181.525 139.441 1.00 49.23 464 LEU B CA 1
ATOM 11250 C C . LEU C 1 464 ? 180.336 182.318 138.146 1.00 49.23 464 LEU B C 1
ATOM 11251 O O . LEU C 1 464 ? 179.856 181.782 137.142 1.00 49.23 464 LEU B O 1
ATOM 11256 N N . PRO C 1 465 ? 180.692 183.606 138.135 1.00 50.36 465 PRO B N 1
ATOM 11257 C CA . PRO C 1 465 ? 180.602 184.382 136.892 1.00 50.36 465 PRO B CA 1
ATOM 11258 C C . PRO C 1 465 ? 181.603 183.908 135.850 1.00 50.36 465 PRO B C 1
ATOM 11259 O O . PRO C 1 465 ? 182.590 183.236 136.154 1.00 50.36 465 PRO B O 1
ATOM 11263 N N . LYS C 1 466 ? 181.320 184.264 134.594 1.00 56.81 466 LYS B N 1
ATOM 11264 C CA . LYS C 1 466 ? 182.018 183.647 133.473 1.00 56.81 466 LYS B CA 1
ATOM 11265 C C . LYS C 1 466 ? 183.468 184.094 133.341 1.00 56.81 466 LYS B C 1
ATOM 11266 O O . LYS C 1 466 ? 184.258 183.381 132.719 1.00 56.81 466 LYS B O 1
ATOM 11272 N N . ASP C 1 467 ? 183.848 185.238 133.913 1.00 56.83 467 ASP B N 1
ATOM 11273 C CA . ASP C 1 467 ? 185.249 185.634 133.875 1.00 56.83 467 ASP B CA 1
ATOM 11274 C C . ASP C 1 467 ? 186.006 185.129 135.089 1.00 56.83 467 ASP B C 1
ATOM 11275 O O . ASP C 1 467 ? 187.220 184.911 135.013 1.00 56.83 467 ASP B O 1
ATOM 11280 N N . LEU C 1 468 ? 185.306 184.926 136.203 1.00 52.27 468 LEU B N 1
ATOM 11281 C CA . LEU C 1 468 ? 185.936 184.365 137.388 1.00 52.27 468 LEU B CA 1
ATOM 11282 C C . LEU C 1 468 ? 186.139 182.865 137.222 1.00 52.27 468 LEU B C 1
ATOM 11283 O O . LEU C 1 468 ? 187.171 182.321 137.625 1.00 52.27 468 LEU B O 1
ATOM 11288 N N . ARG C 1 469 ? 185.165 182.190 136.605 1.00 52.50 469 ARG B N 1
ATOM 11289 C CA . ARG C 1 469 ? 185.314 180.783 136.245 1.00 52.50 469 ARG B CA 1
ATOM 11290 C C . ARG C 1 469 ? 186.387 180.585 135.181 1.00 52.50 469 ARG B C 1
ATOM 11291 O O . ARG C 1 469 ? 187.034 179.534 135.135 1.00 52.50 469 ARG B O 1
ATOM 11299 N N . ARG C 1 470 ? 186.595 181.586 134.324 1.00 57.67 470 ARG B N 1
ATOM 11300 C CA . ARG C 1 470 ? 187.645 181.502 133.316 1.00 57.67 470 ARG B CA 1
ATOM 11301 C C . ARG C 1 470 ? 189.027 181.642 133.941 1.00 57.67 470 ARG B C 1
ATOM 11302 O O . ARG C 1 470 ? 189.970 180.956 133.532 1.00 57.67 470 ARG B O 1
ATOM 11310 N N . ASP C 1 471 ? 189.165 182.518 134.940 1.00 57.26 471 ASP B N 1
ATOM 11311 C CA . ASP C 1 471 ? 190.461 182.725 135.576 1.00 57.26 471 ASP B CA 1
ATOM 11312 C C . ASP C 1 471 ? 190.867 181.543 136.442 1.00 57.26 471 ASP B C 1
ATOM 11313 O O . ASP C 1 471 ? 192.064 181.312 136.643 1.00 57.26 471 ASP B O 1
ATOM 11318 N N . ILE C 1 472 ? 189.899 180.797 136.976 1.00 53.93 472 ILE B N 1
ATOM 11319 C CA . ILE C 1 472 ? 190.224 179.604 137.750 1.00 53.93 472 ILE B CA 1
ATOM 11320 C C . ILE C 1 472 ? 190.700 178.489 136.830 1.00 53.93 472 ILE B C 1
ATOM 11321 O O . ILE C 1 472 ? 191.736 177.858 137.072 1.00 53.93 472 ILE B O 1
ATOM 11326 N N . LYS C 1 473 ? 189.955 178.240 135.754 1.00 57.48 473 LYS B N 1
ATOM 11327 C CA . LYS C 1 473 ? 190.278 177.146 134.851 1.00 57.48 473 LYS B CA 1
ATOM 11328 C C . LYS C 1 473 ? 191.508 177.431 134.001 1.00 57.48 473 LYS B C 1
ATOM 11329 O O . LYS C 1 473 ? 192.119 176.490 133.491 1.00 57.48 473 LYS B O 1
ATOM 11335 N N . ARG C 1 474 ? 191.887 178.697 133.832 1.00 60.38 474 ARG B N 1
ATOM 11336 C CA . ARG C 1 474 ? 193.170 179.001 133.217 1.00 60.38 474 ARG B CA 1
ATOM 11337 C C . ARG C 1 474 ? 194.327 178.822 134.184 1.00 60.38 474 ARG B C 1
ATOM 11338 O O . ARG C 1 474 ? 195.474 178.699 133.746 1.00 60.38 474 ARG B O 1
ATOM 11346 N N . HIS C 1 475 ? 194.060 178.829 135.486 1.00 56.44 475 HIS B N 1
ATOM 11347 C CA . HIS C 1 475 ? 195.109 178.507 136.441 1.00 56.44 475 HIS B CA 1
ATOM 11348 C C . HIS C 1 475 ? 195.304 177.001 136.554 1.00 56.44 475 HIS B C 1
ATOM 11349 O O . HIS C 1 475 ? 196.440 176.524 136.645 1.00 56.44 475 HIS B O 1
ATOM 11356 N N . LEU C 1 476 ? 194.209 176.242 136.534 1.00 55.46 476 LEU B N 1
ATOM 11357 C CA . LEU C 1 476 ? 194.283 174.802 136.745 1.00 55.46 476 LEU B CA 1
ATOM 11358 C C . LEU C 1 476 ? 194.673 174.056 135.476 1.00 55.46 476 LEU B C 1
ATOM 11359 O O . LEU C 1 476 ? 195.509 173.147 135.516 1.00 55.46 476 LEU B O 1
ATOM 11364 N N . CYS C 1 477 ? 194.081 174.424 134.341 1.00 59.77 477 CYS B N 1
ATOM 11365 C CA . CYS C 1 477 ? 194.074 173.565 133.167 1.00 59.77 477 CYS B CA 1
ATOM 11366 C C . CYS C 1 477 ? 194.946 174.051 132.020 1.00 59.77 477 CYS B C 1
ATOM 11367 O O . CYS C 1 477 ? 195.249 173.254 131.128 1.00 59.77 477 CYS B O 1
ATOM 11370 N N . LEU C 1 478 ? 195.348 175.322 132.003 1.00 63.83 478 LEU B N 1
ATOM 11371 C CA . LEU C 1 478 ? 195.996 175.860 130.810 1.00 63.83 478 LEU B CA 1
ATOM 11372 C C . LEU C 1 478 ? 197.442 175.396 130.688 1.00 63.83 478 LEU B C 1
ATOM 11373 O O . LEU C 1 478 ? 197.907 175.112 129.580 1.00 63.83 478 LEU B O 1
ATOM 11378 N N . ALA C 1 479 ? 198.160 175.298 131.811 1.00 64.90 479 ALA B N 1
ATOM 11379 C CA . ALA C 1 479 ? 199.538 174.815 131.769 1.00 64.90 479 ALA B CA 1
ATOM 11380 C C . ALA C 1 479 ? 199.605 173.335 131.416 1.00 64.90 479 ALA B C 1
ATOM 11381 O O . ALA C 1 479 ? 200.611 172.876 130.861 1.00 64.90 479 ALA B O 1
ATOM 11383 N N . LEU C 1 480 ? 198.550 172.579 131.724 1.00 63.80 480 LEU B N 1
ATOM 11384 C CA . LEU C 1 480 ? 198.472 171.187 131.303 1.00 63.80 480 LEU B CA 1
ATOM 11385 C C . LEU C 1 480 ? 198.217 171.063 129.808 1.00 63.80 480 LEU B C 1
ATOM 11386 O O . LEU C 1 480 ? 198.668 170.099 129.183 1.00 63.80 480 LEU B O 1
ATOM 11391 N N . LEU C 1 481 ? 197.494 172.018 129.222 1.00 68.88 481 LEU B N 1
ATOM 11392 C CA . LEU C 1 481 ? 197.219 171.984 127.792 1.00 68.88 481 LEU B CA 1
ATOM 11393 C C . LEU C 1 481 ? 198.400 172.452 126.950 1.00 68.88 481 LEU B C 1
ATOM 11394 O O . LEU C 1 481 ? 198.438 172.159 125.752 1.00 68.88 481 LEU B O 1
ATOM 11399 N N . MET C 1 482 ? 199.365 173.155 127.544 1.00 73.91 482 MET B N 1
ATOM 11400 C CA . MET C 1 482 ? 200.538 173.627 126.817 1.00 73.91 482 MET B CA 1
ATOM 11401 C C . MET C 1 482 ? 201.610 172.564 126.656 1.00 73.91 482 MET B C 1
ATOM 11402 O O . MET C 1 482 ? 202.647 172.837 126.043 1.00 73.91 482 MET B O 1
ATOM 11407 N N . ARG C 1 483 ? 201.388 171.364 127.182 1.00 73.69 483 ARG B N 1
ATOM 11408 C CA . ARG C 1 483 ? 202.309 170.263 126.985 1.00 73.69 483 ARG B CA 1
ATOM 11409 C C . ARG C 1 483 ? 201.902 169.357 125.834 1.00 73.69 483 ARG B C 1
ATOM 11410 O O . ARG C 1 483 ? 202.713 168.531 125.404 1.00 73.69 483 ARG B O 1
ATOM 11418 N N . VAL C 1 484 ? 200.686 169.497 125.325 1.00 78.11 484 VAL B N 1
ATOM 11419 C CA . VAL C 1 484 ? 200.321 168.895 124.041 1.00 78.11 484 VAL B CA 1
ATOM 11420 C C . VAL C 1 484 ? 200.967 169.710 122.926 1.00 78.11 484 VAL B C 1
ATOM 11421 O O . VAL C 1 484 ? 200.765 170.932 122.873 1.00 78.11 484 VAL B O 1
ATOM 11425 N N . PRO C 1 485 ? 201.740 169.087 122.032 1.00 84.24 485 PRO B N 1
ATOM 11426 C CA . PRO C 1 485 ? 202.516 169.872 121.056 1.00 84.24 485 PRO B CA 1
ATOM 11427 C C . PRO C 1 485 ? 201.693 170.510 119.949 1.00 84.24 485 PRO B C 1
ATOM 11428 O O . PRO C 1 485 ? 202.272 171.193 119.096 1.00 84.24 485 PRO B O 1
ATOM 11432 N N . MET C 1 486 ? 200.385 170.298 119.896 1.00 88.60 486 MET B N 1
ATOM 11433 C CA . MET C 1 486 ? 199.580 171.045 118.944 1.00 88.60 486 MET B CA 1
ATOM 11434 C C . MET C 1 486 ? 198.926 172.278 119.559 1.00 88.60 486 MET B C 1
ATOM 11435 O O . MET C 1 486 ? 198.791 173.298 118.873 1.00 88.60 486 MET B O 1
ATOM 11440 N N . PHE C 1 487 ? 198.538 172.224 120.833 1.00 83.33 487 PHE B N 1
ATOM 11441 C CA . PHE C 1 487 ? 197.658 173.223 121.433 1.00 83.33 487 PHE B CA 1
ATOM 11442 C C . PHE C 1 487 ? 198.286 174.605 121.619 1.00 83.33 487 PHE B C 1
ATOM 11443 O O . PHE C 1 487 ? 197.575 175.524 122.030 1.00 83.33 487 PHE B O 1
ATOM 11451 N N . GLU C 1 488 ? 199.581 174.793 121.335 1.00 88.41 488 GLU B N 1
ATOM 11452 C CA . GLU C 1 488 ? 200.112 176.153 121.378 1.00 88.41 488 GLU B CA 1
ATOM 11453 C C . GLU C 1 488 ? 199.723 176.934 120.127 1.00 88.41 488 GLU B C 1
ATOM 11454 O O . GLU C 1 488 ? 199.803 178.170 120.119 1.00 88.41 488 GLU B O 1
ATOM 11460 N N . LYS C 1 489 ? 199.291 176.239 119.067 1.00 90.18 489 LYS B N 1
ATOM 11461 C CA . LYS C 1 489 ? 198.886 176.865 117.811 1.00 90.18 489 LYS B CA 1
ATOM 11462 C C . LYS C 1 489 ? 197.577 177.628 117.916 1.00 90.18 489 LYS B C 1
ATOM 11463 O O . LYS C 1 489 ? 197.230 178.361 116.987 1.00 90.18 489 LYS B O 1
ATOM 11469 N N . MET C 1 490 ? 196.847 177.476 119.012 1.00 87.77 490 MET B N 1
ATOM 11470 C CA . MET C 1 490 ? 195.571 178.144 119.175 1.00 87.77 490 MET B CA 1
ATOM 11471 C C . MET C 1 490 ? 195.761 179.445 119.944 1.00 87.77 490 MET B C 1
ATOM 11472 O O . MET C 1 490 ? 196.789 179.679 120.580 1.00 87.77 490 MET B O 1
ATOM 11477 N N . ASP C 1 491 ? 194.743 180.293 119.885 1.00 84.60 491 ASP B N 1
ATOM 11478 C CA . ASP C 1 491 ? 194.775 181.591 120.539 1.00 84.60 491 ASP B CA 1
ATOM 11479 C C . ASP C 1 491 ? 194.178 181.476 121.941 1.00 84.60 491 ASP B C 1
ATOM 11480 O O . ASP C 1 491 ? 193.854 180.387 122.420 1.00 84.60 491 ASP B O 1
ATOM 11485 N N . GLU C 1 492 ? 193.999 182.615 122.608 1.00 83.25 492 GLU B N 1
ATOM 11486 C CA . GLU C 1 492 ? 193.272 182.663 123.866 1.00 83.25 492 GLU B CA 1
ATOM 11487 C C . GLU C 1 492 ? 191.766 182.825 123.668 1.00 83.25 492 GLU B C 1
ATOM 11488 O O . GLU C 1 492 ? 191.108 183.461 124.495 1.00 83.25 492 GLU B O 1
ATOM 11494 N N . GLN C 1 493 ? 191.218 182.303 122.564 1.00 80.81 493 GLN B N 1
ATOM 11495 C CA . GLN C 1 493 ? 189.781 182.159 122.372 1.00 80.81 493 GLN B CA 1
ATOM 11496 C C . GLN C 1 493 ? 189.333 180.724 122.182 1.00 80.81 493 GLN B C 1
ATOM 11497 O O . GLN C 1 493 ? 188.137 180.449 122.318 1.00 80.81 493 GLN B O 1
ATOM 11503 N N . LEU C 1 494 ? 190.242 179.820 121.836 1.00 80.42 494 LEU B N 1
ATOM 11504 C CA . LEU C 1 494 ? 189.898 178.429 121.584 1.00 80.42 494 LEU B CA 1
ATOM 11505 C C . LEU C 1 494 ? 190.403 177.516 122.692 1.00 80.42 494 LEU B C 1
ATOM 11506 O O . LEU C 1 494 ? 189.773 176.500 123.008 1.00 80.42 494 LEU B O 1
ATOM 11511 N N . LEU C 1 495 ? 191.546 177.868 123.279 1.00 77.28 495 LEU B N 1
ATOM 11512 C CA . LEU C 1 495 ? 192.027 177.196 124.476 1.00 77.28 495 LEU B CA 1
ATOM 11513 C C . LEU C 1 495 ? 191.155 177.542 125.670 1.00 77.28 495 LEU B C 1
ATOM 11514 O O . LEU C 1 495 ? 191.052 176.752 126.616 1.00 77.28 495 LEU B O 1
ATOM 11519 N N . ASP C 1 496 ? 190.524 178.721 125.643 1.00 75.20 496 ASP B N 1
ATOM 11520 C CA . ASP C 1 496 ? 189.543 179.056 126.665 1.00 75.20 496 ASP B CA 1
ATOM 11521 C C . ASP C 1 496 ? 188.261 178.266 126.491 1.00 75.20 496 ASP B C 1
ATOM 11522 O O . ASP C 1 496 ? 187.501 178.114 127.449 1.00 75.20 496 ASP B O 1
ATOM 11527 N N . ALA C 1 497 ? 187.991 177.781 125.281 1.00 73.93 497 ALA B N 1
ATOM 11528 C CA . ALA C 1 497 ? 186.920 176.812 125.102 1.00 73.93 497 ALA B CA 1
ATOM 11529 C C . ALA C 1 497 ? 187.332 175.432 125.591 1.00 73.93 497 ALA B C 1
ATOM 11530 O O . ALA C 1 497 ? 186.474 174.632 125.978 1.00 73.93 497 ALA B O 1
ATOM 11532 N N . LEU C 1 498 ? 188.636 175.145 125.597 1.00 72.47 498 LEU B N 1
ATOM 11533 C CA . LEU C 1 498 ? 189.122 173.845 126.042 1.00 72.47 498 LEU B CA 1
ATOM 11534 C C . LEU C 1 498 ? 189.246 173.774 127.558 1.00 72.47 498 LEU B C 1
ATOM 11535 O O . LEU C 1 498 ? 188.977 172.723 128.150 1.00 72.47 498 LEU B O 1
ATOM 11540 N N . CYS C 1 499 ? 189.666 174.869 128.200 1.00 68.27 499 CYS B N 1
ATOM 11541 C CA . CYS C 1 499 ? 189.704 174.903 129.659 1.00 68.27 499 CYS B CA 1
ATOM 11542 C C . CYS C 1 499 ? 188.305 174.857 130.255 1.00 68.27 499 CYS B C 1
ATOM 11543 O O . CYS C 1 499 ? 188.119 174.351 131.367 1.00 68.27 499 CYS B O 1
ATOM 11546 N N . ASP C 1 500 ? 187.314 175.379 129.531 1.00 69.63 500 ASP B N 1
ATOM 11547 C CA . ASP C 1 500 ? 185.927 175.312 129.967 1.00 69.63 500 ASP B CA 1
ATOM 11548 C C . ASP C 1 500 ? 185.374 173.893 129.919 1.00 69.63 500 ASP B C 1
ATOM 11549 O O . ASP C 1 500 ? 184.447 173.576 130.671 1.00 69.63 500 ASP B O 1
ATOM 11554 N N . ARG C 1 501 ? 185.926 173.029 129.071 1.00 70.04 501 ARG B N 1
ATOM 11555 C CA . ARG C 1 501 ? 185.389 171.691 128.880 1.00 70.04 501 ARG B CA 1
ATOM 11556 C C . ARG C 1 501 ? 186.210 170.601 129.551 1.00 70.04 501 ARG B C 1
ATOM 11557 O O . ARG C 1 501 ? 185.864 169.422 129.423 1.00 70.04 501 ARG B O 1
ATOM 11565 N N . LEU C 1 502 ? 187.271 170.949 130.270 1.00 61.41 502 LEU B N 1
ATOM 11566 C CA . LEU C 1 502 ? 188.058 169.963 130.993 1.00 61.41 502 LEU B CA 1
ATOM 11567 C C . LEU C 1 502 ? 187.378 169.629 132.312 1.00 61.41 502 LEU B C 1
ATOM 11568 O O . LEU C 1 502 ? 187.110 170.521 133.123 1.00 61.41 502 LEU B O 1
ATOM 11573 N N . GLN C 1 503 ? 187.102 168.349 132.521 1.00 56.93 503 GLN B N 1
ATOM 11574 C CA . GLN C 1 503 ? 186.436 167.881 133.726 1.00 56.93 503 GLN B CA 1
ATOM 11575 C C . GLN C 1 503 ? 187.387 167.048 134.572 1.00 56.93 503 GLN B C 1
ATOM 11576 O O . GLN C 1 503 ? 188.118 166.210 134.038 1.00 56.93 503 GLN B O 1
ATOM 11582 N N . PRO C 1 504 ? 187.402 167.255 135.888 1.00 52.41 504 PRO B N 1
ATOM 11583 C CA . PRO C 1 504 ? 188.325 166.496 136.742 1.00 52.41 504 PRO B CA 1
ATOM 11584 C C . PRO C 1 504 ? 187.844 165.070 136.958 1.00 52.41 504 PRO B C 1
ATOM 11585 O O . PRO C 1 504 ? 186.669 164.828 137.240 1.00 52.41 504 PRO B O 1
ATOM 11589 N N . VAL C 1 505 ? 188.766 164.122 136.818 1.00 50.17 505 VAL B N 1
ATOM 11590 C CA . VAL C 1 505 ? 188.478 162.712 137.033 1.00 50.17 505 VAL B CA 1
ATOM 11591 C C . VAL C 1 505 ? 189.449 162.163 138.067 1.00 50.17 505 VAL B C 1
ATOM 11592 O O . VAL C 1 505 ? 190.531 162.707 138.296 1.00 50.17 505 VAL B O 1
ATOM 11596 N N . LEU C 1 506 ? 189.043 161.068 138.698 1.00 48.19 506 LEU B N 1
ATOM 11597 C CA . LEU C 1 506 ? 189.844 160.399 139.709 1.00 48.19 506 LEU B CA 1
ATOM 11598 C C . LEU C 1 506 ? 190.004 158.936 139.333 1.00 48.19 506 LEU B C 1
ATOM 11599 O O . LEU C 1 506 ? 189.077 158.317 138.805 1.00 48.19 506 LEU B O 1
ATOM 11604 N N . TYR C 1 507 ? 191.185 158.388 139.605 1.00 53.78 507 TYR B N 1
ATOM 11605 C CA . TYR C 1 507 ? 191.464 156.986 139.337 1.00 53.78 507 TYR B CA 1
ATOM 11606 C C . TYR C 1 507 ? 192.254 156.406 140.495 1.00 53.78 507 TYR B C 1
ATOM 11607 O O . TYR C 1 507 ? 193.281 156.964 140.888 1.00 53.78 507 TYR B O 1
ATOM 11616 N N . THR C 1 508 ? 191.781 155.288 141.032 1.00 58.69 508 THR B N 1
ATOM 11617 C CA . THR C 1 508 ? 192.505 154.578 142.073 1.00 58.69 508 THR B CA 1
ATOM 11618 C C . THR C 1 508 ? 193.638 153.758 141.459 1.00 58.69 508 THR B C 1
ATOM 11619 O O . THR C 1 508 ? 193.886 153.787 140.253 1.00 58.69 508 THR B O 1
ATOM 11623 N N . GLU C 1 509 ? 194.362 153.043 142.311 1.00 64.72 509 GLU B N 1
ATOM 11624 C CA . GLU C 1 509 ? 195.361 152.100 141.832 1.00 64.72 509 GLU B CA 1
ATOM 11625 C C . GLU C 1 509 ? 194.691 150.826 141.327 1.00 64.72 509 GLU B C 1
ATOM 11626 O O . GLU C 1 509 ? 193.556 150.511 141.694 1.00 64.72 509 GLU B O 1
ATOM 11632 N N . GLU C 1 510 ? 195.411 150.112 140.453 1.00 69.07 510 GLU B N 1
ATOM 11633 C CA . GLU C 1 510 ? 194.986 149.031 139.553 1.00 69.07 510 GLU B CA 1
ATOM 11634 C C . GLU C 1 510 ? 193.980 149.461 138.488 1.00 69.07 510 GLU B C 1
ATOM 11635 O O . GLU C 1 510 ? 193.568 148.614 137.688 1.00 69.07 510 GLU B O 1
ATOM 11641 N N . SER C 1 511 ? 193.582 150.728 138.433 1.00 66.40 511 SER B N 1
ATOM 11642 C CA . SER C 1 511 ? 192.448 151.125 137.611 1.00 66.40 511 SER B CA 1
ATOM 11643 C C . SER C 1 511 ? 192.859 151.283 136.155 1.00 66.40 511 SER B C 1
ATOM 11644 O O . SER C 1 511 ? 193.845 151.952 135.837 1.00 66.40 511 SER B O 1
ATOM 11647 N N . TYR C 1 512 ? 192.082 150.667 135.272 1.00 68.02 512 TYR B N 1
ATOM 11648 C CA . TYR C 1 512 ? 192.330 150.732 133.842 1.00 68.02 512 TYR B CA 1
ATOM 11649 C C . TYR C 1 512 ? 191.692 151.985 133.265 1.00 68.02 512 TYR B C 1
ATOM 11650 O O . TYR C 1 512 ? 190.486 152.202 133.412 1.00 68.02 512 TYR B O 1
ATOM 11659 N N . ILE C 1 513 ? 192.504 152.807 132.608 1.00 65.56 513 ILE B N 1
ATOM 11660 C CA . ILE C 1 513 ? 191.979 153.968 131.900 1.00 65.56 513 ILE B CA 1
ATOM 11661 C C . ILE C 1 513 ? 191.307 153.539 130.610 1.00 65.56 513 ILE B C 1
ATOM 11662 O O . ILE C 1 513 ? 190.149 153.874 130.337 1.00 65.56 513 ILE B O 1
ATOM 11667 N N . VAL C 1 514 ? 192.045 152.795 129.791 1.00 69.79 514 VAL B N 1
ATOM 11668 C CA . VAL C 1 514 ? 191.550 152.250 128.538 1.00 69.79 514 VAL B CA 1
ATOM 11669 C C . VAL C 1 514 ? 192.302 150.947 128.313 1.00 69.79 514 VAL B C 1
ATOM 11670 O O . VAL C 1 514 ? 193.375 150.721 128.877 1.00 69.79 514 VAL B O 1
ATOM 11674 N N . ARG C 1 515 ? 191.697 150.056 127.543 1.00 73.75 515 ARG B N 1
ATOM 11675 C CA . ARG C 1 515 ? 192.330 148.821 127.123 1.00 73.75 515 ARG B CA 1
ATOM 11676 C C . ARG C 1 515 ? 192.456 148.832 125.609 1.00 73.75 515 ARG B C 1
ATOM 11677 O O . ARG C 1 515 ? 191.764 149.583 124.917 1.00 73.75 515 ARG B O 1
ATOM 11685 N N . GLU C 1 516 ? 193.356 147.998 125.101 1.00 79.31 516 GLU B N 1
ATOM 11686 C CA . GLU C 1 516 ? 193.558 147.918 123.663 1.00 79.31 516 GLU B CA 1
ATOM 11687 C C . GLU C 1 516 ? 192.361 147.242 123.010 1.00 79.31 516 GLU B C 1
ATOM 11688 O O . GLU C 1 516 ? 192.008 146.110 123.352 1.00 79.31 516 GLU B O 1
ATOM 11694 N N . GLY C 1 517 ? 191.738 147.942 122.068 1.00 77.21 517 GLY B N 1
ATOM 11695 C CA . GLY C 1 517 ? 190.520 147.485 121.443 1.00 77.21 517 GLY B CA 1
ATOM 11696 C C . GLY C 1 517 ? 189.291 148.313 121.752 1.00 77.21 517 GLY B C 1
ATOM 11697 O O . GLY C 1 517 ? 188.336 148.285 120.965 1.00 77.21 517 GLY B O 1
ATOM 11698 N N . ASP C 1 518 ? 189.285 149.054 122.876 1.00 78.41 518 ASP B N 1
ATOM 11699 C CA . ASP C 1 518 ? 188.150 149.878 123.254 1.00 78.41 518 ASP B CA 1
ATOM 11700 C C . ASP C 1 518 ? 188.149 151.180 122.460 1.00 78.41 518 ASP B C 1
ATOM 11701 O O . ASP C 1 518 ? 189.210 151.673 122.060 1.00 78.41 518 ASP B O 1
ATOM 11706 N N . PRO C 1 519 ? 186.980 151.764 122.194 1.00 77.88 519 PRO B N 1
ATOM 11707 C CA . PRO C 1 519 ? 186.957 153.112 121.622 1.00 77.88 519 PRO B CA 1
ATOM 11708 C C . PRO C 1 519 ? 187.362 154.142 122.665 1.00 77.88 519 PRO B C 1
ATOM 11709 O O . PRO C 1 519 ? 187.049 154.011 123.851 1.00 77.88 519 PRO B O 1
ATOM 11713 N N . VAL C 1 520 ? 188.077 155.166 122.209 1.00 76.70 520 VAL B N 1
ATOM 11714 C CA . VAL C 1 520 ? 188.636 156.185 123.090 1.00 76.70 520 VAL B CA 1
ATOM 11715 C C . VAL C 1 520 ? 187.626 157.322 123.229 1.00 76.70 520 VAL B C 1
ATOM 11716 O O . VAL C 1 520 ? 187.379 158.067 122.278 1.00 76.70 520 VAL B O 1
ATOM 11720 N N . ASP C 1 521 ? 187.041 157.453 124.418 1.00 74.64 521 ASP B N 1
ATOM 11721 C CA . ASP C 1 521 ? 186.098 158.523 124.711 1.00 74.64 521 ASP B CA 1
ATOM 11722 C C . ASP C 1 521 ? 186.770 159.805 125.175 1.00 74.64 521 ASP B C 1
ATOM 11723 O O . ASP C 1 521 ? 186.316 160.894 124.807 1.00 74.64 521 ASP B O 1
ATOM 11728 N N . GLU C 1 522 ? 187.835 159.700 125.964 1.00 71.93 522 GLU B N 1
ATOM 11729 C CA . GLU C 1 522 ? 188.394 160.827 126.687 1.00 71.93 522 GLU B CA 1
ATOM 11730 C C . GLU C 1 522 ? 189.809 161.113 126.217 1.00 71.93 522 GLU B C 1
ATOM 11731 O O . GLU C 1 522 ? 190.463 160.283 125.587 1.00 71.93 522 GLU B O 1
ATOM 11737 N N . MET C 1 523 ? 190.277 162.310 126.548 1.00 68.29 523 MET B N 1
ATOM 11738 C CA . MET C 1 523 ? 191.683 162.669 126.461 1.00 68.29 523 MET B CA 1
ATOM 11739 C C . MET C 1 523 ? 192.096 163.193 127.825 1.00 68.29 523 MET B C 1
ATOM 11740 O O . MET C 1 523 ? 191.605 164.238 128.260 1.00 68.29 523 MET B O 1
ATOM 11745 N N . LEU C 1 524 ? 192.979 162.471 128.504 1.00 61.45 524 LEU B N 1
ATOM 11746 C CA . LEU C 1 524 ? 193.356 162.836 129.860 1.00 61.45 524 LEU B CA 1
ATOM 11747 C C . LEU C 1 524 ? 194.517 163.814 129.859 1.00 61.45 524 LEU B C 1
ATOM 11748 O O . LEU C 1 524 ? 195.289 163.897 128.904 1.00 61.45 524 LEU B O 1
ATOM 11753 N N . PHE C 1 525 ? 194.619 164.567 130.950 1.00 60.59 525 PHE B N 1
ATOM 11754 C CA . PHE C 1 525 ? 195.737 165.473 131.198 1.00 60.59 525 PHE B CA 1
ATOM 11755 C C . PHE C 1 525 ? 196.099 165.258 132.661 1.00 60.59 525 PHE B C 1
ATOM 11756 O O . PHE C 1 525 ? 195.399 165.742 133.555 1.00 60.59 525 PHE B O 1
ATOM 11764 N N . ILE C 1 526 ? 197.179 164.522 132.894 1.00 59.66 526 ILE B N 1
ATOM 11765 C CA . ILE C 1 526 ? 197.473 163.959 134.207 1.00 59.66 526 ILE B CA 1
ATOM 11766 C C . ILE C 1 526 ? 197.975 165.051 135.143 1.00 59.66 526 ILE B C 1
ATOM 11767 O O . ILE C 1 526 ? 198.931 165.766 134.827 1.00 59.66 526 ILE B O 1
ATOM 11772 N N . MET C 1 527 ? 197.331 165.178 136.302 1.00 59.22 527 MET B N 1
ATOM 11773 C CA . MET C 1 527 ? 197.804 166.059 137.363 1.00 59.22 527 MET B CA 1
ATOM 11774 C C . MET C 1 527 ? 198.675 165.345 138.380 1.00 59.22 527 MET B C 1
ATOM 11775 O O . MET C 1 527 ? 199.629 165.936 138.891 1.00 59.22 527 MET B O 1
ATOM 11780 N N . ARG C 1 528 ? 198.351 164.096 138.693 1.00 57.71 528 ARG B N 1
ATOM 11781 C CA . ARG C 1 528 ? 198.986 163.362 139.772 1.00 57.71 528 ARG B CA 1
ATOM 11782 C C . ARG C 1 528 ? 199.041 161.894 139.397 1.00 57.71 528 ARG B C 1
ATOM 11783 O O . ARG C 1 528 ? 198.225 161.408 138.612 1.00 57.71 528 ARG B O 1
ATOM 11791 N N . GLY C 1 529 ? 200.005 161.192 139.973 1.00 61.07 529 GLY B N 1
ATOM 11792 C CA . GLY C 1 529 ? 200.066 159.755 139.845 1.00 61.07 529 GLY B CA 1
ATOM 11793 C C . GLY C 1 529 ? 200.842 159.306 138.624 1.00 61.07 529 GLY B C 1
ATOM 11794 O O . GLY C 1 529 ? 201.064 160.057 137.682 1.00 61.07 529 GLY B O 1
ATOM 11795 N N . LYS C 1 530 ? 201.222 158.033 138.642 1.00 67.99 530 LYS B N 1
ATOM 11796 C CA . LYS C 1 530 ? 201.988 157.405 137.577 1.00 67.99 530 LYS B CA 1
ATOM 11797 C C . LYS C 1 530 ? 201.104 156.399 136.857 1.00 67.99 530 LYS B C 1
ATOM 11798 O O . LYS C 1 530 ? 200.263 155.747 137.479 1.00 67.99 530 LYS B O 1
ATOM 11804 N N . LEU C 1 531 ? 201.288 156.277 135.544 1.00 70.18 531 LEU B N 1
ATOM 11805 C CA . LEU C 1 531 ? 200.439 155.426 134.723 1.00 70.18 531 LEU B CA 1
ATOM 11806 C C . LEU C 1 531 ? 201.300 154.600 133.781 1.00 70.18 531 LEU B C 1
ATOM 11807 O O . LEU C 1 531 ? 202.051 155.153 132.972 1.00 70.18 531 LEU B O 1
ATOM 11812 N N . LEU C 1 532 ? 201.175 153.283 133.880 1.00 74.13 532 LEU B N 1
ATOM 11813 C CA . LEU C 1 532 ? 201.871 152.354 133.003 1.00 74.13 532 LEU B CA 1
ATOM 11814 C C . LEU C 1 532 ? 200.987 152.054 131.803 1.00 74.13 532 LEU B C 1
ATOM 11815 O O . LEU C 1 532 ? 199.881 151.527 131.959 1.00 74.13 532 LEU B O 1
ATOM 11820 N N . THR C 1 533 ? 201.471 152.384 130.613 1.00 77.94 533 THR B N 1
ATOM 11821 C CA . THR C 1 533 ? 200.771 152.072 129.376 1.00 77.94 533 THR B CA 1
ATOM 11822 C C . THR C 1 533 ? 201.562 151.041 128.580 1.00 77.94 533 THR B C 1
ATOM 11823 O O . THR C 1 533 ? 202.792 151.120 128.490 1.00 77.94 533 THR B O 1
ATOM 11827 N N . ILE C 1 534 ? 200.855 150.041 128.055 1.00 80.03 534 ILE B N 1
ATOM 11828 C CA . ILE C 1 534 ? 201.454 148.962 127.283 1.00 80.03 534 ILE B CA 1
ATOM 11829 C C . ILE C 1 534 ? 200.732 148.869 125.946 1.00 80.03 534 ILE B C 1
ATOM 11830 O O . ILE C 1 534 ? 199.666 149.451 125.746 1.00 80.03 534 ILE B O 1
ATOM 11835 N N . THR C 1 535 ? 201.325 148.101 125.035 1.00 83.29 535 THR B N 1
ATOM 11836 C CA . THR C 1 535 ? 200.704 147.818 123.750 1.00 83.29 535 THR B CA 1
ATOM 11837 C C . THR C 1 535 ? 201.213 146.487 123.218 1.00 83.29 535 THR B C 1
ATOM 11838 O O . THR C 1 535 ? 202.353 146.081 123.467 1.00 83.29 535 THR B O 1
ATOM 11842 N N . THR C 1 536 ? 200.329 145.797 122.493 1.00 85.64 536 THR B N 1
ATOM 11843 C CA . THR C 1 536 ? 200.691 144.604 121.744 1.00 85.64 536 THR B CA 1
ATOM 11844 C C . THR C 1 536 ? 200.493 144.766 120.245 1.00 85.64 536 THR B C 1
ATOM 11845 O O . THR C 1 536 ? 200.782 143.821 119.503 1.00 85.64 536 THR B O 1
ATOM 11849 N N . ASN C 1 537 ? 199.980 145.919 119.793 1.00 87.36 537 ASN B N 1
ATOM 11850 C CA . ASN C 1 537 ? 199.985 146.355 118.390 1.00 87.36 537 ASN B CA 1
ATOM 11851 C C . ASN C 1 537 ? 199.153 145.440 117.492 1.00 87.36 537 ASN B C 1
ATOM 11852 O O . ASN C 1 537 ? 199.446 145.273 116.307 1.00 87.36 537 ASN B O 1
ATOM 11857 N N . LEU C 1 544 ? 206.506 144.764 121.619 1.00 90.70 544 LEU B N 1
ATOM 11858 C CA . LEU C 1 544 ? 205.853 145.447 122.724 1.00 90.70 544 LEU B CA 1
ATOM 11859 C C . LEU C 1 544 ? 206.860 146.357 123.414 1.00 90.70 544 LEU B C 1
ATOM 11860 O O . LEU C 1 544 ? 208.070 146.113 123.392 1.00 90.70 544 LEU B O 1
ATOM 11865 N N . ASN C 1 545 ? 206.337 147.417 124.026 1.00 88.92 545 ASN B N 1
ATOM 11866 C CA . ASN C 1 545 ? 207.135 148.367 124.789 1.00 88.92 545 ASN B CA 1
ATOM 11867 C C . ASN C 1 545 ? 206.216 149.057 125.786 1.00 88.92 545 ASN B C 1
ATOM 11868 O O . ASN C 1 545 ? 205.068 149.368 125.465 1.00 88.92 545 ASN B O 1
ATOM 11873 N N . SER C 1 546 ? 206.722 149.281 126.995 1.00 86.29 546 SER B N 1
ATOM 11874 C CA . SER C 1 546 ? 205.930 149.836 128.087 1.00 86.29 546 SER B CA 1
ATOM 11875 C C . SER C 1 546 ? 206.421 151.247 128.387 1.00 86.29 546 SER B C 1
ATOM 11876 O O . SER C 1 546 ? 207.544 151.430 128.868 1.00 86.29 546 SER B O 1
ATOM 11879 N N . GLU C 1 547 ? 205.584 152.236 128.094 1.00 83.95 547 GLU B N 1
ATOM 11880 C CA . GLU C 1 547 ? 205.874 153.621 128.427 1.00 83.95 547 GLU B CA 1
ATOM 11881 C C . GLU C 1 547 ? 205.274 153.966 129.788 1.00 83.95 547 GLU B C 1
ATOM 11882 O O . GLU C 1 547 ? 204.589 153.158 130.421 1.00 83.95 547 GLU B O 1
ATOM 11888 N N . TYR C 1 548 ? 205.538 155.188 130.241 1.00 80.31 548 TYR B N 1
ATOM 11889 C CA . TYR C 1 548 ? 205.059 155.659 131.533 1.00 80.31 548 TYR B CA 1
ATOM 11890 C C . TYR C 1 548 ? 204.542 157.082 131.393 1.00 80.31 548 TYR B C 1
ATOM 11891 O O . TYR C 1 548 ? 205.167 157.910 130.724 1.00 80.31 548 TYR B O 1
ATOM 11900 N N . LEU C 1 549 ? 203.400 157.358 132.017 1.00 72.47 549 LEU B N 1
ATOM 11901 C CA . LEU C 1 549 ? 202.792 158.682 132.018 1.00 72.47 549 LEU B CA 1
ATOM 11902 C C . LEU C 1 549 ? 202.826 159.237 133.434 1.00 72.47 549 LEU B C 1
ATOM 11903 O O . LEU C 1 549 ? 202.261 158.635 134.352 1.00 72.47 549 LEU B O 1
ATOM 11908 N N . GLY C 1 550 ? 203.488 160.379 133.608 1.00 66.65 550 GLY B N 1
ATOM 11909 C CA . GLY C 1 550 ? 203.547 161.061 134.871 1.00 66.65 550 GLY B CA 1
ATOM 11910 C C . GLY C 1 550 ? 202.723 162.330 134.882 1.00 66.65 550 GLY B C 1
ATOM 11911 O O . GLY C 1 550 ? 201.861 162.554 134.021 1.00 66.65 550 GLY B O 1
ATOM 11912 N N . ALA C 1 551 ? 202.989 163.173 135.875 1.00 64.14 551 ALA B N 1
ATOM 11913 C CA . ALA C 1 551 ? 202.304 164.454 135.978 1.00 64.14 551 ALA B CA 1
ATOM 11914 C C . ALA C 1 551 ? 202.759 165.385 134.863 1.00 64.14 551 ALA B C 1
ATOM 11915 O O . ALA C 1 551 ? 203.958 165.610 134.675 1.00 64.14 551 ALA B O 1
ATOM 11917 N N . GLY C 1 552 ? 201.796 165.928 134.122 1.00 65.90 552 GLY B N 1
ATOM 11918 C CA . GLY C 1 552 ? 202.059 166.735 132.962 1.00 65.90 552 GLY B CA 1
ATOM 11919 C C . GLY C 1 552 ? 201.874 165.997 131.653 1.00 65.90 552 GLY B C 1
ATOM 11920 O O . GLY C 1 552 ? 201.564 166.628 130.637 1.00 65.90 552 GLY B O 1
ATOM 11921 N N . ASP C 1 553 ? 202.048 164.678 131.655 1.00 68.61 553 ASP B N 1
ATOM 11922 C CA . ASP C 1 553 ? 201.817 163.906 130.447 1.00 68.61 553 ASP B CA 1
ATOM 11923 C C . ASP C 1 553 ? 200.319 163.782 130.183 1.00 68.61 553 ASP B C 1
ATOM 11924 O O . ASP C 1 553 ? 199.477 164.088 131.032 1.00 68.61 553 ASP B O 1
ATOM 11929 N N . PHE C 1 554 ? 199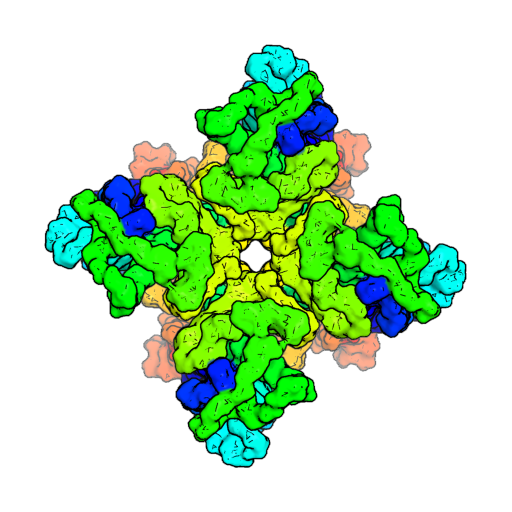.988 163.323 128.983 1.00 70.67 554 PHE B N 1
ATOM 11930 C CA . PHE C 1 554 ? 198.604 163.283 128.547 1.00 70.67 554 PHE B CA 1
ATOM 11931 C C . PHE C 1 554 ? 198.340 161.983 127.806 1.00 70.67 554 PHE B C 1
ATOM 11932 O O . PHE C 1 554 ? 199.184 161.493 127.052 1.00 70.67 554 PHE B O 1
ATOM 11940 N N . CYS C 1 555 ? 197.156 161.431 128.041 1.00 71.56 555 CYS B N 1
ATOM 11941 C CA . CYS C 1 555 ? 196.706 160.202 127.408 1.00 71.56 555 CYS B CA 1
ATOM 11942 C C . CYS C 1 555 ? 195.557 160.511 126.466 1.00 71.56 555 CYS B C 1
ATOM 11943 O O . CYS C 1 555 ? 194.858 161.515 126.632 1.00 71.56 555 CYS B O 1
ATOM 11946 N N . GLY C 1 556 ? 195.370 159.654 125.476 1.00 74.90 556 GLY B N 1
ATOM 11947 C CA . GLY C 1 556 ? 194.295 159.796 124.530 1.00 74.90 556 GLY B CA 1
ATOM 11948 C C . GLY C 1 556 ? 194.583 160.664 123.323 1.00 74.90 556 GLY B C 1
ATOM 11949 O O . GLY C 1 556 ? 193.639 161.229 122.758 1.00 74.90 556 GLY B O 1
ATOM 11950 N N . GLU C 1 557 ? 195.842 160.776 122.896 1.00 77.66 557 GLU B N 1
ATOM 11951 C CA . GLU C 1 557 ? 196.196 161.602 121.747 1.00 77.66 557 GLU B CA 1
ATOM 11952 C C . GLU C 1 557 ? 195.869 160.943 120.410 1.00 77.66 557 GLU B C 1
ATOM 11953 O O . GLU C 1 557 ? 196.224 161.493 119.363 1.00 77.66 557 GLU B O 1
ATOM 11959 N N . GLU C 1 558 ? 195.217 159.780 120.421 1.00 79.03 558 GLU B N 1
ATOM 11960 C CA . GLU C 1 558 ? 194.640 159.217 119.211 1.00 79.03 558 GLU B CA 1
ATOM 11961 C C . GLU C 1 558 ? 193.418 160.004 118.778 1.00 79.03 558 GLU B C 1
ATOM 11962 O O . GLU C 1 558 ? 193.061 159.984 117.596 1.00 79.03 558 GLU B O 1
ATOM 11968 N N . LEU C 1 559 ? 192.786 160.700 119.723 1.00 79.07 559 LEU B N 1
ATOM 11969 C CA . LEU C 1 559 ? 191.468 161.286 119.557 1.00 79.07 559 LEU B CA 1
ATOM 11970 C C . LEU C 1 559 ? 191.518 162.688 118.966 1.00 79.07 559 LEU B C 1
ATOM 11971 O O . LEU C 1 559 ? 190.508 163.145 118.417 1.00 79.07 559 LEU B O 1
ATOM 11976 N N . LEU C 1 560 ? 192.661 163.376 119.053 1.00 81.21 560 LEU B N 1
ATOM 11977 C CA . LEU C 1 560 ? 192.736 164.713 118.476 1.00 81.21 560 LEU B CA 1
ATOM 11978 C C . LEU C 1 560 ? 192.719 164.656 116.957 1.00 81.21 560 LEU B C 1
ATOM 11979 O O . LEU C 1 560 ? 192.015 165.438 116.318 1.00 81.21 560 LEU B O 1
ATOM 11984 N N . THR C 1 561 ? 193.457 163.712 116.370 1.00 81.70 561 THR B N 1
ATOM 11985 C CA . THR C 1 561 ? 193.492 163.580 114.918 1.00 81.70 561 THR B CA 1
ATOM 11986 C C . THR C 1 561 ? 192.159 163.087 114.365 1.00 81.70 561 THR B C 1
ATOM 11987 O O . THR C 1 561 ? 191.832 163.357 113.203 1.00 81.70 561 THR B O 1
ATOM 11991 N N . TRP C 1 562 ? 191.382 162.368 115.178 1.00 83.52 562 TRP B N 1
ATOM 11992 C CA . TRP C 1 562 ? 190.021 162.015 114.789 1.00 83.52 562 TRP B CA 1
ATOM 11993 C C . TRP C 1 562 ? 189.125 163.246 114.792 1.00 83.52 562 TRP B C 1
ATOM 11994 O O . TRP C 1 562 ? 188.361 163.483 113.848 1.00 83.52 562 TRP B O 1
ATOM 12005 N N . ALA C 1 563 ? 189.198 164.038 115.858 1.00 83.49 563 ALA B N 1
ATOM 12006 C CA . ALA C 1 563 ? 188.432 165.279 115.959 1.00 83.49 563 ALA B CA 1
ATOM 12007 C C . ALA C 1 563 ? 189.266 166.469 115.490 1.00 83.49 563 ALA B C 1
ATOM 12008 O O . ALA C 1 563 ? 189.469 167.437 116.215 1.00 83.49 563 ALA B O 1
ATOM 12010 N N . LEU C 1 564 ? 189.847 166.328 114.299 1.00 86.13 564 LEU B N 1
ATOM 12011 C CA . LEU C 1 564 ? 190.282 167.465 113.494 1.00 86.13 564 LEU B CA 1
ATOM 12012 C C . LEU C 1 564 ? 189.886 167.256 112.041 1.00 86.13 564 LEU B C 1
ATOM 12013 O O . LEU C 1 564 ? 189.642 168.224 111.311 1.00 86.13 564 LEU B O 1
ATOM 12018 N N . ASP C 1 565 ? 189.825 165.977 111.613 1.00 89.46 565 ASP B N 1
ATOM 12019 C CA . ASP C 1 565 ? 189.426 165.682 110.247 1.00 89.46 565 ASP B CA 1
ATOM 12020 C C . ASP C 1 565 ? 187.940 165.983 110.080 1.00 89.46 565 ASP B C 1
ATOM 12021 O O . ASP C 1 565 ? 187.114 165.392 110.779 1.00 89.46 565 ASP B O 1
ATOM 12026 N N . PRO C 1 566 ? 187.583 166.896 109.163 1.00 90.78 566 PRO B N 1
ATOM 12027 C CA . PRO C 1 566 ? 186.238 167.500 109.188 1.00 90.78 566 PRO B CA 1
ATOM 12028 C C . PRO C 1 566 ? 185.089 166.549 108.881 1.00 90.78 566 PRO B C 1
ATOM 12029 O O . PRO C 1 566 ? 184.023 166.658 109.492 1.00 90.78 566 PRO B O 1
ATOM 12033 N N . SER C 1 568 ? 185.346 162.947 108.986 1.00 88.88 568 SER B N 1
ATOM 12034 C CA . SER C 1 568 ? 185.726 161.604 109.385 1.00 88.88 568 SER B CA 1
ATOM 12035 C C . SER C 1 568 ? 184.522 160.821 109.884 1.00 88.88 568 SER B C 1
ATOM 12036 O O . SER C 1 568 ? 183.389 161.295 109.859 1.00 88.88 568 SER B O 1
ATOM 12039 N N . SER C 1 569 ? 184.786 159.592 110.320 1.00 87.76 569 SER B N 1
ATOM 12040 C CA . SER C 1 569 ? 183.735 158.766 110.889 1.00 87.76 569 SER B CA 1
ATOM 12041 C C . SER C 1 569 ? 183.331 159.298 112.266 1.00 87.76 569 SER B C 1
ATOM 12042 O O . SER C 1 569 ? 184.121 159.923 112.982 1.00 87.76 569 SER B O 1
ATOM 12045 N N . SER C 1 570 ? 182.075 159.056 112.630 1.00 86.06 570 SER B N 1
ATOM 12046 C CA . SER C 1 570 ? 181.601 159.404 113.958 1.00 86.06 570 SER B CA 1
ATOM 12047 C C . SER C 1 570 ? 181.937 158.343 114.991 1.00 86.06 570 SER B C 1
ATOM 12048 O O . SER C 1 570 ? 181.835 158.614 116.191 1.00 86.06 570 SER B O 1
ATOM 12051 N N . ASN C 1 571 ? 182.341 157.153 114.553 1.00 86.05 571 ASN B N 1
ATOM 12052 C CA . ASN C 1 571 ? 182.812 156.130 115.475 1.00 86.05 571 ASN B CA 1
ATOM 12053 C C . ASN C 1 571 ? 184.200 156.500 115.986 1.00 86.05 571 ASN B C 1
ATOM 12054 O O . ASN C 1 571 ? 185.049 156.972 115.223 1.00 86.05 571 ASN B O 1
ATOM 12059 N N . LEU C 1 572 ? 184.420 156.299 117.283 1.00 81.19 572 LEU B N 1
ATOM 12060 C CA . LEU C 1 572 ? 185.649 156.736 117.926 1.00 81.19 572 LEU B CA 1
ATOM 12061 C C . LEU C 1 572 ? 186.829 155.863 117.502 1.00 81.19 572 LEU B C 1
ATOM 12062 O O . LEU C 1 572 ? 186.647 154.694 117.149 1.00 81.19 572 LEU B O 1
ATOM 12067 N N . PRO C 1 573 ? 188.044 156.416 117.501 1.00 80.38 573 PRO B N 1
ATOM 12068 C CA . PRO C 1 573 ? 189.217 155.607 117.156 1.00 80.38 573 PRO B CA 1
ATOM 12069 C C . PRO C 1 573 ? 189.496 154.542 118.201 1.00 80.38 573 PRO B C 1
ATOM 12070 O O . PRO C 1 573 ? 189.267 154.728 119.399 1.00 80.38 573 PRO B O 1
ATOM 12074 N N . ILE C 1 574 ? 189.987 153.410 117.722 1.00 78.20 574 ILE B N 1
ATOM 12075 C CA . ILE C 1 574 ? 190.234 152.241 118.552 1.00 78.20 574 ILE B CA 1
ATOM 12076 C C . ILE C 1 574 ? 191.570 152.434 119.256 1.00 78.20 574 ILE B C 1
ATOM 12077 O O . ILE C 1 574 ? 192.556 152.836 118.627 1.00 78.20 574 ILE B O 1
ATOM 12082 N N . SER C 1 575 ? 191.591 152.184 120.564 1.00 76.94 575 SER B N 1
ATOM 12083 C CA . SER C 1 575 ? 192.795 152.383 121.358 1.00 76.94 575 SER B CA 1
ATOM 12084 C C . SER C 1 575 ? 193.881 151.390 120.969 1.00 76.94 575 SER B C 1
ATOM 12085 O O . SER C 1 575 ? 193.650 150.181 120.899 1.00 76.94 575 SER B O 1
ATOM 12088 N N . THR C 1 576 ? 195.076 151.913 120.718 1.00 77.77 576 THR B N 1
ATOM 12089 C CA . THR C 1 576 ? 196.247 151.097 120.446 1.00 77.77 576 THR B CA 1
ATOM 12090 C C . THR C 1 576 ? 197.028 150.780 121.711 1.00 77.77 576 THR B C 1
ATOM 12091 O O . THR C 1 576 ? 197.955 149.968 121.669 1.00 77.77 576 THR B O 1
ATOM 12095 N N . ARG C 1 577 ? 196.676 151.404 122.832 1.00 76.08 577 ARG B N 1
ATOM 12096 C CA . ARG C 1 577 ? 197.374 151.211 124.092 1.00 76.08 577 ARG B CA 1
ATOM 12097 C C . ARG C 1 577 ? 196.398 150.764 125.170 1.00 76.08 577 ARG B C 1
ATOM 12098 O O . ARG C 1 577 ? 195.193 151.010 125.083 1.00 76.08 577 ARG B O 1
ATOM 12106 N N . THR C 1 578 ? 196.937 150.105 126.190 1.00 74.33 578 THR B N 1
ATOM 12107 C CA . THR C 1 578 ? 196.195 149.760 127.398 1.00 74.33 578 THR B CA 1
ATOM 12108 C C . THR C 1 578 ? 196.855 150.518 128.546 1.00 74.33 578 THR B C 1
ATOM 12109 O O . THR C 1 578 ? 197.984 150.208 128.938 1.00 74.33 578 THR B O 1
ATOM 12113 N N . VAL C 1 579 ? 196.160 151.522 129.069 1.00 69.07 579 VAL B N 1
ATOM 12114 C CA . VAL C 1 579 ? 196.698 152.400 130.100 1.00 69.07 579 VAL B CA 1
ATOM 12115 C C . VAL C 1 579 ? 196.099 152.001 131.438 1.00 69.07 579 VAL B C 1
ATOM 12116 O O . VAL C 1 579 ? 194.879 151.833 131.557 1.00 69.07 579 VAL B O 1
ATOM 12120 N N . ARG C 1 580 ? 196.954 151.844 132.445 1.00 69.44 580 ARG B N 1
ATOM 12121 C CA . ARG C 1 580 ? 196.539 151.420 133.771 1.00 69.44 580 ARG B CA 1
ATOM 12122 C C . ARG C 1 580 ? 197.251 152.262 134.817 1.00 69.44 580 ARG B C 1
ATOM 12123 O O . ARG C 1 580 ? 198.441 152.556 134.683 1.00 69.44 580 ARG B O 1
ATOM 12131 N N . ALA C 1 581 ? 196.515 152.650 135.853 1.00 66.88 581 ALA B N 1
ATOM 12132 C CA . ALA C 1 581 ? 197.077 153.482 136.903 1.00 66.88 581 ALA B CA 1
ATOM 12133 C C . ALA C 1 581 ? 197.928 152.654 137.860 1.00 66.88 581 ALA B C 1
ATOM 12134 O O . ALA C 1 581 ? 197.628 151.495 138.151 1.00 66.88 581 ALA B O 1
ATOM 12136 N N . LEU C 1 582 ? 199.001 153.269 138.352 1.00 66.62 582 LEU B N 1
ATOM 12137 C CA . LEU C 1 582 ? 199.901 152.648 139.315 1.00 66.62 582 LEU B CA 1
ATOM 12138 C C . LEU C 1 582 ? 199.776 153.227 140.711 1.00 66.62 582 LEU B C 1
ATOM 12139 O O . LEU C 1 582 ? 200.197 152.588 141.676 1.00 66.62 582 LEU B O 1
ATOM 12144 N N . MET C 1 583 ? 199.223 154.427 140.826 1.00 65.84 583 MET B N 1
ATOM 12145 C CA . MET C 1 583 ? 199.020 155.122 142.089 1.00 65.84 583 MET B CA 1
ATOM 12146 C C . MET C 1 583 ? 197.715 155.899 141.892 1.00 65.84 583 MET B C 1
ATOM 12147 O O . MET C 1 583 ? 197.118 155.836 140.813 1.00 65.84 583 MET B O 1
ATOM 12152 N N . GLU C 1 584 ? 197.219 156.554 142.945 1.00 58.11 584 GLU B N 1
ATOM 12153 C CA . GLU C 1 584 ? 196.072 157.452 142.846 1.00 58.11 584 GLU B CA 1
ATOM 12154 C C . GLU C 1 584 ? 196.330 158.533 141.801 1.00 58.11 584 GLU B C 1
ATOM 12155 O O . GLU C 1 584 ? 197.306 159.281 141.902 1.00 58.11 584 GLU B O 1
ATOM 12161 N N . VAL C 1 585 ? 195.459 158.610 140.799 1.00 55.09 585 VAL B N 1
ATOM 12162 C CA . VAL C 1 585 ? 195.632 159.500 139.656 1.00 55.09 585 VAL B CA 1
ATOM 12163 C C . VAL C 1 585 ? 194.559 160.578 139.701 1.00 55.09 585 VAL B C 1
ATOM 12164 O O . VAL C 1 585 ? 193.363 160.271 139.767 1.00 55.09 585 VAL B O 1
ATOM 12168 N N . GLU C 1 586 ? 194.990 161.835 139.683 1.00 55.23 586 GLU B N 1
ATOM 12169 C CA . GLU C 1 586 ? 194.129 162.960 139.361 1.00 55.23 586 GLU B CA 1
ATOM 12170 C C . GLU C 1 586 ? 194.418 163.393 137.933 1.00 55.23 586 GLU B C 1
ATOM 12171 O O . GLU C 1 586 ? 195.580 163.469 137.525 1.00 55.23 586 GLU B O 1
ATOM 12177 N N . ALA C 1 587 ? 193.365 163.672 137.175 1.00 51.80 587 ALA B N 1
ATOM 12178 C CA . ALA C 1 587 ? 193.525 164.085 135.792 1.00 51.80 587 ALA B CA 1
ATOM 12179 C C . ALA C 1 587 ? 192.365 164.984 135.400 1.00 51.80 587 ALA B C 1
ATOM 12180 O O . ALA C 1 587 ? 191.389 165.134 136.136 1.00 51.80 587 ALA B O 1
ATOM 12182 N N . PHE C 1 588 ? 192.491 165.589 134.224 1.00 54.79 588 PHE B N 1
ATOM 12183 C CA . PHE C 1 588 ? 191.418 166.349 133.600 1.00 54.79 588 PHE B CA 1
ATOM 12184 C C . PHE C 1 588 ? 191.019 165.640 132.319 1.00 54.79 588 PHE B C 1
ATOM 12185 O O . PHE C 1 588 ? 191.878 165.317 131.495 1.00 54.79 588 PHE B O 1
ATOM 12193 N N . ALA C 1 589 ? 189.725 165.402 132.150 1.00 56.96 589 ALA B N 1
ATOM 12194 C CA . ALA C 1 589 ? 189.220 164.642 131.019 1.00 56.96 589 ALA B CA 1
ATOM 12195 C C . ALA C 1 589 ? 188.655 165.574 129.958 1.00 56.96 589 ALA B C 1
ATOM 12196 O O . ALA C 1 589 ? 187.967 166.547 130.271 1.00 56.96 589 ALA B O 1
ATOM 12198 N N . LEU C 1 590 ? 188.963 165.271 128.700 1.00 65.12 590 LEU B N 1
ATOM 12199 C CA . LEU C 1 590 ? 188.427 165.988 127.549 1.00 65.12 590 LEU B CA 1
ATOM 12200 C C . LEU C 1 590 ? 187.600 165.006 126.734 1.00 65.12 590 LEU B C 1
ATOM 12201 O O . LEU C 1 590 ? 188.152 164.092 126.115 1.00 65.12 590 LEU B O 1
ATOM 12206 N N . LYS C 1 591 ? 186.284 165.199 126.729 1.00 71.00 591 LYS B N 1
ATOM 12207 C CA . LYS C 1 591 ? 185.388 164.286 126.038 1.00 71.00 591 LYS B CA 1
ATOM 12208 C C . LYS C 1 591 ? 185.508 164.447 124.526 1.00 71.00 591 LYS B C 1
ATOM 12209 O O . LYS C 1 591 ? 186.058 165.425 124.012 1.00 71.00 591 LYS B O 1
ATOM 12215 N N . ALA C 1 592 ? 184.963 163.460 123.814 1.00 75.85 592 ALA B N 1
ATOM 12216 C CA . ALA C 1 592 ? 185.138 163.392 122.368 1.00 75.85 592 ALA B CA 1
ATOM 12217 C C . ALA C 1 592 ? 184.337 164.468 121.647 1.00 75.85 592 ALA B C 1
ATOM 12218 O O . ALA C 1 592 ? 184.854 165.124 120.735 1.00 75.85 592 ALA B O 1
ATOM 12220 N N . ASP C 1 593 ? 183.074 164.659 122.030 1.00 77.69 593 ASP B N 1
ATOM 12221 C CA . ASP C 1 593 ? 182.250 165.684 121.402 1.00 77.69 593 ASP B CA 1
ATOM 12222 C C . ASP C 1 593 ? 182.639 167.089 121.838 1.00 77.69 593 ASP B C 1
ATOM 12223 O O . ASP C 1 593 ? 182.411 168.042 121.087 1.00 77.69 593 ASP B O 1
ATOM 12228 N N . ASP C 1 594 ? 183.215 167.238 123.033 1.00 76.58 594 ASP B N 1
ATOM 12229 C CA . ASP C 1 594 ? 183.738 168.536 123.441 1.00 76.58 594 ASP B CA 1
ATOM 12230 C C . ASP C 1 594 ? 185.015 168.880 122.690 1.00 76.58 594 ASP B C 1
ATOM 12231 O O . ASP C 1 594 ? 185.303 170.060 122.465 1.00 76.58 594 ASP B O 1
ATOM 12236 N N . LEU C 1 595 ? 185.786 167.871 122.293 1.00 77.00 595 LEU B N 1
ATOM 12237 C CA . LEU C 1 595 ? 186.893 168.108 121.378 1.00 77.00 595 LEU B CA 1
ATOM 12238 C C . LEU C 1 595 ? 186.394 168.312 119.953 1.00 77.00 595 LEU B C 1
ATOM 12239 O O . LEU C 1 595 ? 187.039 169.015 119.169 1.00 77.00 595 LEU B O 1
ATOM 12244 N N . LYS C 1 596 ? 185.243 167.723 119.613 1.00 80.33 596 LYS B N 1
ATOM 12245 C CA . LYS C 1 596 ? 184.691 167.871 118.270 1.00 80.33 596 LYS B CA 1
ATOM 12246 C C . LYS C 1 596 ? 184.126 169.275 118.054 1.00 80.33 596 LYS B C 1
ATOM 12247 O O . LYS C 1 596 ? 184.109 169.776 116.923 1.00 80.33 596 LYS B O 1
ATOM 12253 N N . PHE C 1 597 ? 183.665 169.930 119.124 1.00 80.75 597 PHE B N 1
ATOM 12254 C CA . PHE C 1 597 ? 183.273 171.335 119.022 1.00 80.75 597 PHE B CA 1
ATOM 12255 C C . PHE C 1 597 ? 184.486 172.214 118.745 1.00 80.75 597 PHE B C 1
ATOM 12256 O O . PHE C 1 597 ? 184.430 173.116 117.901 1.00 80.75 597 PHE B O 1
ATOM 12264 N N . VAL C 1 598 ? 185.596 171.953 119.435 1.00 80.32 598 VAL B N 1
ATOM 12265 C CA . VAL C 1 598 ? 186.787 172.791 119.320 1.00 80.32 598 VAL B CA 1
ATOM 12266 C C . VAL C 1 598 ? 187.422 172.639 117.934 1.00 80.32 598 VAL B C 1
ATOM 12267 O O . VAL C 1 598 ? 188.037 173.576 117.408 1.00 80.32 598 VAL B O 1
ATOM 12271 N N . ALA C 1 599 ? 187.192 171.496 117.281 1.00 83.08 599 ALA B N 1
ATOM 12272 C CA . ALA C 1 599 ? 187.664 171.267 115.919 1.00 83.08 599 ALA B CA 1
ATOM 12273 C C . ALA C 1 599 ? 186.997 172.159 114.883 1.00 83.08 599 ALA B C 1
ATOM 12274 O O . ALA C 1 599 ? 187.628 172.470 113.868 1.00 83.08 599 ALA B O 1
ATOM 12276 N N . SER C 1 600 ? 185.746 172.567 115.102 1.00 85.61 600 SER B N 1
ATOM 12277 C CA . SER C 1 600 ? 185.055 173.366 114.097 1.00 85.61 600 SER B CA 1
ATOM 12278 C C . SER C 1 600 ? 185.581 174.795 114.057 1.00 85.61 600 SER B C 1
ATOM 12279 O O . SER C 1 600 ? 185.506 175.449 113.009 1.00 85.61 600 SER B O 1
ATOM 12282 N N . GLN C 1 601 ? 186.100 175.301 115.171 1.00 86.97 601 GLN B N 1
ATOM 12283 C CA . GLN C 1 601 ? 186.754 176.610 115.172 1.00 86.97 601 GLN B CA 1
ATOM 12284 C C . GLN C 1 601 ? 188.268 176.491 115.007 1.00 86.97 601 GLN B C 1
ATOM 12285 O O . GLN C 1 601 ? 189.029 177.176 115.685 1.00 86.97 601 GLN B O 1
ATOM 12291 N N . PHE C 1 602 ? 188.713 175.657 114.070 1.00 94.04 602 PHE B N 1
ATOM 12292 C CA . PHE C 1 602 ? 190.138 175.523 113.763 1.00 94.04 602 PHE B CA 1
ATOM 12293 C C . PHE C 1 602 ? 190.262 174.926 112.376 1.00 94.04 602 PHE B C 1
ATOM 12294 O O . PHE C 1 602 ? 189.713 173.852 112.112 1.00 94.04 602 PHE B O 1
ATOM 12302 N N . ARG C 1 603 ? 190.966 175.626 111.494 1.00 103.76 603 ARG B N 1
ATOM 12303 C CA . ARG C 1 603 ? 190.882 175.383 110.061 1.00 103.76 603 ARG B CA 1
ATOM 12304 C C . ARG C 1 603 ? 192.251 175.281 109.395 1.00 103.76 603 ARG B C 1
ATOM 12305 O O . ARG C 1 603 ? 192.858 174.211 109.362 1.00 103.76 603 ARG B O 1
ATOM 12313 N N . ILE D 1 84 ? 213.107 162.525 155.703 1.00 80.09 84 ILE C N 1
ATOM 12314 C CA . ILE D 1 84 ? 212.248 163.705 155.688 1.00 80.09 84 ILE C CA 1
ATOM 12315 C C . ILE D 1 84 ? 210.867 163.307 155.188 1.00 80.09 84 ILE C C 1
ATOM 12316 O O . ILE D 1 84 ? 210.734 162.615 154.179 1.00 80.09 84 ILE C O 1
ATOM 12321 N N . LEU D 1 85 ? 209.830 163.723 155.914 1.00 80.64 85 LEU C N 1
ATOM 12322 C CA . LEU D 1 85 ? 208.461 163.309 155.625 1.00 80.64 85 LEU C CA 1
ATOM 12323 C C . LEU D 1 85 ? 207.552 164.501 155.358 1.00 80.64 85 LEU C C 1
ATOM 12324 O O . LEU D 1 85 ? 207.937 165.650 155.574 1.00 80.64 85 LEU C O 1
ATOM 12329 N N . ASP D 1 86 ? 206.334 164.210 154.875 1.00 82.79 86 ASP C N 1
ATOM 12330 C CA . ASP D 1 86 ? 205.301 165.192 154.622 1.00 82.79 86 ASP C CA 1
ATOM 12331 C C . ASP D 1 86 ? 204.056 164.874 155.479 1.00 82.79 86 ASP C C 1
ATOM 12332 O O . ASP D 1 86 ? 203.859 163.713 155.843 1.00 82.79 86 ASP C O 1
ATOM 12337 N N . PRO D 1 87 ? 203.188 165.864 155.799 1.00 82.99 87 PRO C N 1
ATOM 12338 C CA . PRO D 1 87 ? 202.099 165.620 156.781 1.00 82.99 87 PRO C CA 1
ATOM 12339 C C . PRO D 1 87 ? 201.028 164.628 156.348 1.00 82.99 87 PRO C C 1
ATOM 12340 O O . PRO D 1 87 ? 200.286 164.141 157.208 1.00 82.99 87 PRO C O 1
ATOM 12344 N N . GLN D 1 88 ? 200.893 164.342 155.058 1.00 84.09 88 GLN C N 1
ATOM 12345 C CA . GLN D 1 88 ? 200.009 163.282 154.597 1.00 84.09 88 GLN C CA 1
ATOM 12346 C C . GLN D 1 88 ? 200.749 161.986 154.320 1.00 84.09 88 GLN C C 1
ATOM 12347 O O . GLN D 1 88 ? 200.148 161.041 153.801 1.00 84.09 88 GLN C O 1
ATOM 12353 N N . GLY D 1 89 ? 202.033 161.912 154.657 1.00 82.75 89 GLY C N 1
ATOM 12354 C CA . GLY D 1 89 ? 202.781 160.688 154.495 1.00 82.75 89 GLY C CA 1
ATOM 12355 C C . GLY D 1 89 ? 202.322 159.651 155.498 1.00 82.75 89 GLY C C 1
ATOM 12356 O O . GLY D 1 89 ? 201.779 159.987 156.555 1.00 82.75 89 GLY C O 1
ATOM 12357 N N . PRO D 1 90 ? 202.535 158.366 155.188 1.00 84.37 90 PRO C N 1
ATOM 12358 C CA . PRO D 1 90 ? 201.885 157.306 155.978 1.00 84.37 90 PRO C CA 1
ATOM 12359 C C . PRO D 1 90 ? 202.490 157.112 157.352 1.00 84.37 90 PRO C C 1
ATOM 12360 O O . PRO D 1 90 ? 201.811 156.569 158.233 1.00 84.37 90 PRO C O 1
ATOM 12364 N N . PHE D 1 91 ? 203.722 157.575 157.573 1.00 84.13 91 PHE C N 1
ATOM 12365 C CA . PHE D 1 91 ? 204.334 157.438 158.888 1.00 84.13 91 PHE C CA 1
ATOM 12366 C C . PHE D 1 91 ? 203.739 158.452 159.866 1.00 84.13 91 PHE C C 1
ATOM 12367 O O . PHE D 1 91 ? 203.252 158.074 160.933 1.00 84.13 91 PHE C O 1
ATOM 12375 N N . LEU D 1 92 ? 203.737 159.744 159.495 1.00 81.57 92 LEU C N 1
ATOM 12376 C CA . LEU D 1 92 ? 203.209 160.810 160.339 1.00 81.57 92 LEU C CA 1
ATOM 12377 C C . LEU D 1 92 ? 201.708 160.690 160.581 1.00 81.57 92 LEU C C 1
ATOM 12378 O O . LEU D 1 92 ? 201.254 160.894 161.712 1.00 81.57 92 LEU C O 1
ATOM 12383 N N . GLN D 1 93 ? 200.932 160.339 159.552 1.00 87.48 93 GLN C N 1
ATOM 12384 C CA . GLN D 1 93 ? 199.474 160.355 159.622 1.00 87.48 93 GLN C CA 1
ATOM 12385 C C . GLN D 1 93 ? 198.919 159.238 160.499 1.00 87.48 93 GLN C C 1
ATOM 12386 O O . GLN D 1 93 ? 197.754 159.299 160.907 1.00 87.48 93 GLN C O 1
ATOM 12392 N N . ARG D 1 94 ? 199.733 158.218 160.770 1.00 87.00 94 ARG C N 1
ATOM 12393 C CA . ARG D 1 94 ? 199.418 157.189 161.758 1.00 87.00 94 ARG C CA 1
ATOM 12394 C C . ARG D 1 94 ? 200.115 157.444 163.097 1.00 87.00 94 ARG C C 1
ATOM 12395 O O . ARG D 1 94 ? 199.695 156.922 164.138 1.00 87.00 94 ARG C O 1
ATOM 12403 N N . TRP D 1 95 ? 201.183 158.246 163.094 1.00 82.14 95 TRP C N 1
ATOM 12404 C CA . TRP D 1 95 ? 201.885 158.532 164.343 1.00 82.14 95 TRP C CA 1
ATOM 12405 C C . TRP D 1 95 ? 201.377 159.803 165.022 1.00 82.14 95 TRP C C 1
ATOM 12406 O O . TRP D 1 95 ? 201.468 159.908 166.250 1.00 82.14 95 TRP C O 1
ATOM 12417 N N . ASN D 1 96 ? 200.849 160.772 164.268 1.00 78.24 96 ASN C N 1
ATOM 12418 C CA . ASN D 1 96 ? 200.273 161.986 164.845 1.00 78.24 96 ASN C CA 1
ATOM 12419 C C . ASN D 1 96 ? 198.812 161.830 165.240 1.00 78.24 96 ASN C C 1
ATOM 12420 O O . ASN D 1 96 ? 198.139 162.835 165.494 1.00 78.24 96 ASN C O 1
ATOM 12425 N N . LYS D 1 97 ? 198.304 160.601 165.278 1.00 77.64 97 LYS C N 1
ATOM 12426 C CA . LYS D 1 97 ? 197.062 160.306 165.973 1.00 77.64 97 LYS C CA 1
ATOM 12427 C C . LYS D 1 97 ? 197.321 159.749 167.360 1.00 77.64 97 LYS C C 1
ATOM 12428 O O . LYS D 1 97 ? 196.426 159.783 168.210 1.00 77.64 97 LYS C O 1
ATOM 12434 N N . ILE D 1 98 ? 198.523 159.221 167.586 1.00 76.47 98 ILE C N 1
ATOM 12435 C CA . ILE D 1 98 ? 198.956 158.854 168.922 1.00 76.47 98 ILE C CA 1
ATOM 12436 C C . ILE D 1 98 ? 199.366 160.096 169.708 1.00 76.47 98 ILE C C 1
ATOM 12437 O O . ILE D 1 98 ? 199.262 160.106 170.941 1.00 76.47 98 ILE C O 1
ATOM 12442 N N . PHE D 1 99 ? 199.786 161.164 169.021 1.00 74.76 99 PHE C N 1
ATOM 12443 C CA . PHE D 1 99 ? 200.150 162.411 169.688 1.00 74.76 99 PHE C CA 1
ATOM 12444 C C . PHE D 1 99 ? 198.943 163.158 170.218 1.00 74.76 99 PHE C C 1
ATOM 12445 O O . PHE D 1 99 ? 199.030 163.790 171.276 1.00 74.76 99 PHE C O 1
ATOM 12453 N N . VAL D 1 100 ? 197.821 163.109 169.509 1.00 72.10 100 VAL C N 1
ATOM 12454 C CA . VAL D 1 100 ? 196.623 163.740 170.038 1.00 72.10 100 VAL C CA 1
ATOM 12455 C C . VAL D 1 100 ? 196.007 162.884 171.138 1.00 72.10 100 VAL C C 1
ATOM 12456 O O . VAL D 1 100 ? 195.304 163.414 172.003 1.00 72.10 100 VAL C O 1
ATOM 12460 N N . LEU D 1 101 ? 196.303 161.581 171.167 1.00 68.59 101 LEU C N 1
ATOM 12461 C CA . LEU D 1 101 ? 195.884 160.716 172.261 1.00 68.59 101 LEU C CA 1
ATOM 12462 C C . LEU D 1 101 ? 196.701 160.966 173.518 1.00 68.59 101 LEU C C 1
ATOM 12463 O O . LEU D 1 101 ? 196.140 161.047 174.613 1.00 68.59 101 LEU C O 1
ATOM 12468 N N . ALA D 1 102 ? 198.017 161.116 173.377 1.00 64.58 102 ALA C N 1
ATOM 12469 C CA . ALA D 1 102 ? 198.885 161.389 174.515 1.00 64.58 102 ALA C CA 1
ATOM 12470 C C . ALA D 1 102 ? 198.757 162.812 175.040 1.00 64.58 102 ALA C C 1
ATOM 12471 O O . ALA D 1 102 ? 199.352 163.123 176.076 1.00 64.58 102 ALA C O 1
ATOM 12473 N N . CYS D 1 103 ? 198.023 163.684 174.351 1.00 62.78 103 CYS C N 1
ATOM 12474 C CA . CYS D 1 103 ? 197.700 165.005 174.865 1.00 62.78 103 CYS C CA 1
ATOM 12475 C C . CYS D 1 103 ? 196.364 165.042 175.587 1.00 62.78 103 CYS C C 1
ATOM 12476 O O . CYS D 1 103 ? 196.004 166.087 176.134 1.00 62.78 103 CYS C O 1
ATOM 12479 N N . ILE D 1 104 ? 195.615 163.941 175.581 1.00 58.89 104 ILE C N 1
ATOM 12480 C CA . ILE D 1 104 ? 194.433 163.818 176.422 1.00 58.89 104 ILE C CA 1
ATOM 12481 C C . ILE D 1 104 ? 194.835 163.042 177.666 1.00 58.89 104 ILE C C 1
ATOM 12482 O O . ILE D 1 104 ? 194.304 163.277 178.754 1.00 58.89 104 ILE C O 1
ATOM 12487 N N . ILE D 1 105 ? 195.775 162.109 177.505 1.00 57.33 105 ILE C N 1
ATOM 12488 C CA . ILE D 1 105 ? 196.382 161.439 178.650 1.00 57.33 105 ILE C CA 1
ATOM 12489 C C . ILE D 1 105 ? 197.151 162.445 179.503 1.00 57.33 105 ILE C C 1
ATOM 12490 O O . ILE D 1 105 ? 197.155 162.357 180.735 1.00 57.33 105 ILE C O 1
ATOM 12495 N N . ALA D 1 106 ? 197.757 163.452 178.868 1.00 54.53 106 ALA C N 1
ATOM 12496 C CA . ALA D 1 106 ? 198.541 164.446 179.596 1.00 54.53 106 ALA C CA 1
ATOM 12497 C C . ALA D 1 106 ? 197.659 165.353 180.445 1.00 54.53 106 ALA C C 1
ATOM 12498 O O . ALA D 1 106 ? 198.019 165.687 181.580 1.00 54.53 106 ALA C O 1
ATOM 12500 N N . VAL D 1 107 ? 196.505 165.772 179.921 1.00 50.41 107 VAL C N 1
ATOM 12501 C CA . VAL D 1 107 ? 195.605 166.606 180.715 1.00 50.41 107 VAL C CA 1
ATOM 12502 C C . VAL D 1 107 ? 194.738 165.791 181.658 1.00 50.41 107 VAL C C 1
ATOM 12503 O O . VAL D 1 107 ? 194.058 166.371 182.513 1.00 50.41 107 VAL C O 1
ATOM 12507 N N . SER D 1 108 ? 194.738 164.465 181.529 1.00 47.37 108 SER C N 1
ATOM 12508 C CA . SER D 1 108 ? 194.079 163.578 182.476 1.00 47.37 108 SER C CA 1
ATOM 12509 C C . SER D 1 108 ? 194.978 163.195 183.642 1.00 47.37 108 SER C C 1
ATOM 12510 O O . SER D 1 108 ? 194.583 162.367 184.466 1.00 47.37 108 SER C O 1
ATOM 12513 N N . LEU D 1 109 ? 196.182 163.761 183.721 1.00 46.81 109 LEU C N 1
ATOM 12514 C CA . LEU D 1 109 ? 197.101 163.470 184.808 1.00 46.81 109 LEU C CA 1
ATOM 12515 C C . LEU D 1 109 ? 197.642 164.713 185.493 1.00 46.81 109 LEU C C 1
ATOM 12516 O O . LEU D 1 109 ? 198.299 164.582 186.530 1.00 46.81 109 LEU C O 1
ATOM 12521 N N . ASP D 1 110 ? 197.413 165.896 184.948 1.00 47.68 110 ASP C N 1
ATOM 12522 C CA . ASP D 1 110 ? 197.742 167.154 185.607 1.00 47.68 110 ASP C CA 1
ATOM 12523 C C . ASP D 1 110 ? 196.975 167.405 186.912 1.00 47.68 110 ASP C C 1
ATOM 12524 O O . ASP D 1 110 ? 197.576 167.958 187.842 1.00 47.68 110 ASP C O 1
ATOM 12529 N N . PRO D 1 111 ? 195.683 167.049 187.064 1.00 36.71 111 PRO C N 1
ATOM 12530 C CA . PRO D 1 111 ? 195.065 167.206 188.391 1.00 36.71 111 PRO C CA 1
ATOM 12531 C C . PRO D 1 111 ? 195.528 166.210 189.440 1.00 36.71 111 PRO C C 1
ATOM 12532 O O . PRO D 1 111 ? 195.093 166.322 190.590 1.00 36.71 111 PRO C O 1
ATOM 12536 N N . LEU D 1 112 ? 196.372 165.236 189.094 1.00 37.93 112 LEU C N 1
ATOM 12537 C CA . LEU D 1 112 ? 196.903 164.322 190.100 1.00 37.93 112 LEU C CA 1
ATOM 12538 C C . LEU D 1 112 ? 197.858 165.006 191.066 1.00 37.93 112 LEU C C 1
ATOM 12539 O O . LEU D 1 112 ? 198.060 164.502 192.174 1.00 37.93 112 LEU C O 1
ATOM 12544 N N . PHE D 1 113 ? 198.444 166.140 190.681 1.00 39.36 113 PHE C N 1
ATOM 12545 C CA . PHE D 1 113 ? 199.260 166.910 191.609 1.00 39.36 113 PHE C CA 1
ATOM 12546 C C . PHE D 1 113 ? 198.420 167.648 192.639 1.00 39.36 113 PHE C C 1
ATOM 12547 O O . PHE D 1 113 ? 198.959 168.082 193.661 1.00 39.36 113 PHE C O 1
ATOM 12555 N N . PHE D 1 114 ? 197.121 167.805 192.394 1.00 33.66 114 PHE C N 1
ATOM 12556 C CA . PHE D 1 114 ? 196.243 168.419 193.376 1.00 33.66 114 PHE C CA 1
ATOM 12557 C C . PHE D 1 114 ? 195.907 167.473 194.516 1.00 33.66 114 PHE C C 1
ATOM 12558 O O . PHE D 1 114 ? 195.509 167.935 195.588 1.00 33.66 114 PHE C O 1
ATOM 12566 N N . TYR D 1 115 ? 196.073 166.169 194.314 1.00 26.61 115 TYR C N 1
ATOM 12567 C CA . TYR D 1 115 ? 195.867 165.177 195.357 1.00 26.61 115 TYR C CA 1
ATOM 12568 C C . TYR D 1 115 ? 197.093 164.988 196.239 1.00 26.61 115 TYR C C 1
ATOM 12569 O O . TYR D 1 115 ? 197.057 164.164 197.156 1.00 26.61 115 TYR C O 1
ATOM 12578 N N . VAL D 1 116 ? 198.165 165.730 195.988 1.00 35.08 116 VAL C N 1
ATOM 12579 C CA . VAL D 1 116 ? 199.415 165.628 196.743 1.00 35.08 116 VAL C CA 1
ATOM 12580 C C . VAL D 1 116 ? 199.324 166.282 198.127 1.00 35.08 116 VAL C C 1
ATOM 12581 O O . VAL D 1 116 ? 199.782 165.645 199.089 1.00 35.08 116 VAL C O 1
ATOM 12585 N N . PRO D 1 117 ? 198.768 167.496 198.331 1.00 34.22 117 PRO C N 1
ATOM 12586 C CA . PRO D 1 117 ? 198.654 167.991 199.709 1.00 34.22 117 PRO C CA 1
ATOM 12587 C C . PRO D 1 117 ? 197.656 167.196 200.529 1.00 34.22 117 PRO C C 1
ATOM 12588 O O . PRO D 1 117 ? 196.676 166.653 200.019 1.00 34.22 117 PRO C O 1
ATOM 12592 N N . ILE D 1 118 ? 197.944 167.104 201.821 1.00 37.80 118 ILE C N 1
ATOM 12593 C CA . ILE D 1 118 ? 197.201 166.237 202.716 1.00 37.80 118 ILE C CA 1
ATOM 12594 C C . ILE D 1 118 ? 197.008 167.006 204.014 1.00 37.80 118 ILE C C 1
ATOM 12595 O O . ILE D 1 118 ? 197.748 167.939 204.327 1.00 37.80 118 ILE C O 1
ATOM 12600 N N . ILE D 1 119 ? 195.969 166.640 204.751 1.00 42.26 119 ILE C N 1
ATOM 12601 C CA . ILE D 1 119 ? 195.706 167.230 206.052 1.00 42.26 119 ILE C CA 1
ATOM 12602 C C . ILE D 1 119 ? 195.705 166.108 207.072 1.00 42.26 119 ILE C C 1
ATOM 12603 O O . ILE D 1 119 ? 194.946 165.140 206.938 1.00 42.26 119 ILE C O 1
ATOM 12608 N N . ASP D 1 120 ? 196.580 166.215 208.073 1.00 56.32 120 ASP C N 1
ATOM 12609 C CA . ASP D 1 120 ? 196.522 165.324 209.223 1.00 56.32 120 ASP C CA 1
ATOM 12610 C C . ASP D 1 120 ? 195.706 165.998 210.322 1.00 56.32 120 ASP C C 1
ATOM 12611 O O . ASP D 1 120 ? 196.201 166.884 211.031 1.00 56.32 120 ASP C O 1
ATOM 12616 N N . ASP D 1 121 ? 194.480 165.512 210.507 1.00 57.32 121 ASP C N 1
ATOM 12617 C CA . ASP D 1 121 ? 193.444 166.142 211.313 1.00 57.32 121 ASP C CA 1
ATOM 12618 C C . ASP D 1 121 ? 193.674 165.971 212.809 1.00 57.32 121 ASP C C 1
ATOM 12619 O O . ASP D 1 121 ? 193.147 166.763 213.594 1.00 57.32 121 ASP C O 1
ATOM 12624 N N . ALA D 1 122 ? 194.473 164.981 213.220 1.00 60.39 122 ALA C N 1
ATOM 12625 C CA . ALA D 1 122 ? 194.825 164.845 214.631 1.00 60.39 122 ALA C CA 1
ATOM 12626 C C . ALA D 1 122 ? 195.723 165.988 215.082 1.00 60.39 122 ALA C C 1
ATOM 12627 O O . ALA D 1 122 ? 195.434 166.669 216.073 1.00 60.39 122 ALA C O 1
ATOM 12629 N N . LYS D 1 123 ? 196.819 166.209 214.366 1.00 62.28 123 LYS C N 1
ATOM 12630 C CA . LYS D 1 123 ? 197.766 167.261 214.693 1.00 62.28 123 LYS C CA 1
ATOM 12631 C C . LYS D 1 123 ? 197.394 168.614 214.099 1.00 62.28 123 LYS C C 1
ATOM 12632 O O . LYS D 1 123 ? 198.067 169.602 214.413 1.00 62.28 123 LYS C O 1
ATOM 12638 N N . LYS D 1 124 ? 196.340 168.669 213.268 1.00 57.25 124 LYS C N 1
ATOM 12639 C CA . LYS D 1 124 ? 195.847 169.890 212.606 1.00 57.25 124 LYS C CA 1
ATOM 12640 C C . LYS D 1 124 ? 196.937 170.556 211.768 1.00 57.25 124 LYS C C 1
ATOM 12641 O O . LYS D 1 124 ? 197.208 171.750 211.892 1.00 57.25 124 LYS C O 1
ATOM 12647 N N . CYS D 1 125 ? 197.569 169.759 210.911 1.00 55.21 125 CYS C N 1
ATOM 12648 C CA . CYS D 1 125 ? 198.683 170.202 210.089 1.00 55.21 125 CYS C CA 1
ATOM 12649 C C . CYS D 1 125 ? 198.433 169.862 208.629 1.00 55.21 125 CYS C C 1
ATOM 12650 O O . CYS D 1 125 ? 197.821 168.844 208.312 1.00 55.21 125 CYS C O 1
ATOM 12653 N N . LEU D 1 126 ? 198.928 170.721 207.748 1.00 47.02 126 LEU C N 1
ATOM 12654 C CA . LEU D 1 126 ? 198.931 170.451 206.319 1.00 47.02 126 LEU C CA 1
ATOM 12655 C C . LEU D 1 126 ? 200.178 169.651 205.977 1.00 47.02 126 LEU C C 1
ATOM 12656 O O . LEU D 1 126 ? 201.282 170.014 206.387 1.00 47.02 126 LEU C O 1
ATOM 12661 N N . GLY D 1 127 ? 200.002 168.558 205.241 1.00 42.34 127 GLY C N 1
ATOM 12662 C CA . GLY D 1 127 ? 201.125 167.699 204.921 1.00 42.34 127 GLY C CA 1
ATOM 12663 C C . GLY D 1 127 ? 201.249 167.380 203.449 1.00 42.34 127 GLY C C 1
ATOM 12664 O O . GLY D 1 127 ? 200.563 167.971 202.613 1.00 42.34 127 GLY C O 1
ATOM 12665 N N . ILE D 1 128 ? 202.124 166.434 203.124 1.00 45.10 128 ILE C N 1
ATOM 12666 C CA . ILE D 1 128 ? 202.385 166.018 201.752 1.00 45.10 128 ILE C CA 1
ATOM 12667 C C . ILE D 1 128 ? 202.163 164.514 201.663 1.00 45.10 128 ILE C C 1
ATOM 12668 O O . ILE D 1 128 ? 202.669 163.760 202.500 1.00 45.10 128 ILE C O 1
ATOM 12673 N N . ASP D 1 129 ? 201.394 164.085 200.668 1.00 44.21 129 ASP C N 1
ATOM 12674 C CA . ASP D 1 129 ? 201.302 162.670 200.319 1.00 44.21 129 ASP C CA 1
ATOM 12675 C C . ASP D 1 129 ? 202.500 162.344 199.437 1.00 44.21 129 ASP C C 1
ATOM 12676 O O . ASP D 1 129 ? 202.545 162.726 198.268 1.00 44.21 129 ASP C O 1
ATOM 12681 N N . LYS D 1 130 ? 203.484 161.642 200.006 1.00 47.88 130 LYS C N 1
ATOM 12682 C CA . LYS D 1 130 ? 204.753 161.437 199.313 1.00 47.88 130 LYS C CA 1
ATOM 12683 C C . LYS D 1 130 ? 204.637 160.424 198.182 1.00 47.88 130 LYS C C 1
ATOM 12684 O O . LYS D 1 130 ? 205.290 160.581 197.147 1.00 47.88 130 LYS C O 1
ATOM 12690 N N . LYS D 1 131 ? 203.820 159.385 198.351 1.00 46.77 131 LYS C N 1
ATOM 12691 C CA . LYS D 1 131 ? 203.681 158.389 197.295 1.00 46.77 131 LYS C CA 1
ATOM 12692 C C . LYS D 1 131 ? 202.747 158.856 196.184 1.00 46.77 131 LYS C C 1
ATOM 12693 O O . LYS D 1 131 ? 202.885 158.411 195.038 1.00 46.77 131 LYS C O 1
ATOM 12699 N N . MET D 1 132 ? 201.820 159.765 196.488 1.00 47.15 132 MET C N 1
ATOM 12700 C CA . MET D 1 132 ? 201.086 160.449 195.430 1.00 47.15 132 MET C CA 1
ATOM 12701 C C . MET D 1 132 ? 201.991 161.404 194.670 1.00 47.15 132 MET C C 1
ATOM 12702 O O . MET D 1 132 ? 201.797 161.631 193.471 1.00 47.15 132 MET C O 1
ATOM 12707 N N . GLU D 1 133 ? 202.991 161.950 195.354 1.00 47.93 133 GLU C N 1
ATOM 12708 C CA . GLU D 1 133 ? 203.915 162.894 194.748 1.00 47.93 133 GLU C CA 1
ATOM 12709 C C . GLU D 1 133 ? 204.834 162.206 193.747 1.00 47.93 133 GLU C C 1
ATOM 12710 O O . GLU D 1 133 ? 205.270 162.828 192.774 1.00 47.93 133 GLU C O 1
ATOM 12716 N N . ILE D 1 134 ? 205.137 160.926 193.974 1.00 50.81 134 ILE C N 1
ATOM 12717 C CA . ILE D 1 134 ? 205.931 160.143 193.033 1.00 50.81 134 ILE C CA 1
ATOM 12718 C C . ILE D 1 134 ? 205.065 159.638 191.886 1.00 50.81 134 ILE C C 1
ATOM 12719 O O . ILE D 1 134 ? 205.497 159.628 190.727 1.00 50.81 134 ILE C O 1
ATOM 12724 N N . THR D 1 135 ? 203.833 159.219 192.193 1.00 48.99 135 THR C N 1
ATOM 12725 C CA . THR D 1 135 ? 202.929 158.677 191.180 1.00 48.99 135 THR C CA 1
ATOM 12726 C C . THR D 1 135 ? 202.544 159.730 190.147 1.00 48.99 135 THR C C 1
ATOM 12727 O O . THR D 1 135 ? 202.474 159.437 188.949 1.00 48.99 135 THR C O 1
ATOM 12731 N N . ALA D 1 136 ? 202.313 160.965 190.587 1.00 49.35 136 ALA C N 1
ATOM 12732 C CA . ALA D 1 136 ? 201.976 162.021 189.644 1.00 49.35 136 ALA C CA 1
ATOM 12733 C C . ALA D 1 136 ? 203.195 162.487 188.862 1.00 49.35 136 ALA C C 1
ATOM 12734 O O . ALA D 1 136 ? 203.055 162.978 187.738 1.00 49.35 136 ALA C O 1
ATOM 12736 N N . SER D 1 137 ? 204.393 162.336 189.428 1.00 53.42 137 SER C N 1
ATOM 12737 C CA . SER D 1 137 ? 205.597 162.794 188.743 1.00 53.42 137 SER C CA 1
ATOM 12738 C C . SER D 1 137 ? 206.041 161.846 187.640 1.00 53.42 137 SER C C 1
ATOM 12739 O O . SER D 1 137 ? 206.539 162.303 186.607 1.00 53.42 137 SER C O 1
ATOM 12742 N N . VAL D 1 138 ? 205.873 160.539 187.828 1.00 57.05 138 VAL C N 1
ATOM 12743 C CA . VAL D 1 138 ? 206.275 159.591 186.796 1.00 57.05 138 VAL C CA 1
ATOM 12744 C C . VAL D 1 138 ? 205.177 159.346 185.766 1.00 57.05 138 VAL C C 1
ATOM 12745 O O . VAL D 1 138 ? 205.481 158.925 184.641 1.00 57.05 138 VAL C O 1
ATOM 12749 N N . LEU D 1 139 ? 203.914 159.611 186.106 1.00 55.25 139 LEU C N 1
ATOM 12750 C CA . LEU D 1 139 ? 202.863 159.570 185.101 1.00 55.25 139 LEU C CA 1
ATOM 12751 C C . LEU D 1 139 ? 202.906 160.795 184.203 1.00 55.25 139 LEU C C 1
ATOM 12752 O O . LEU D 1 139 ? 202.527 160.715 183.032 1.00 55.25 139 LEU C O 1
ATOM 12757 N N . ARG D 1 140 ? 203.375 161.924 184.727 1.00 57.22 140 ARG C N 1
ATOM 12758 C CA . ARG D 1 140 ? 203.554 163.104 183.894 1.00 57.22 140 ARG C CA 1
ATOM 12759 C C . ARG D 1 140 ? 204.815 163.002 183.053 1.00 57.22 140 ARG C C 1
ATOM 12760 O O . ARG D 1 140 ? 204.834 163.475 181.912 1.00 57.22 140 ARG C O 1
ATOM 12768 N N . SER D 1 141 ? 205.868 162.381 183.588 1.00 61.25 141 SER C N 1
ATOM 12769 C CA . SER D 1 141 ? 207.106 162.241 182.830 1.00 61.25 141 SER C CA 1
ATOM 12770 C C . SER D 1 141 ? 206.924 161.304 181.646 1.00 61.25 141 SER C C 1
ATOM 12771 O O . SER D 1 141 ? 207.326 161.632 180.527 1.00 61.25 141 SER C O 1
ATOM 12774 N N . PHE D 1 142 ? 206.253 160.171 181.856 1.00 65.35 142 PHE C N 1
ATOM 12775 C CA . PHE D 1 142 ? 206.078 159.158 180.824 1.00 65.35 142 PHE C CA 1
ATOM 12776 C C . PHE D 1 142 ? 205.093 159.576 179.737 1.00 65.35 142 PHE C C 1
ATOM 12777 O O . PHE D 1 142 ? 205.013 158.910 178.700 1.00 65.35 142 PHE C O 1
ATOM 12785 N N . THR D 1 143 ? 204.345 160.659 179.943 1.00 61.83 143 THR C N 1
ATOM 12786 C CA . THR D 1 143 ? 203.631 161.295 178.850 1.00 61.83 143 THR C CA 1
ATOM 12787 C C . THR D 1 143 ? 204.302 162.572 178.374 1.00 61.83 143 THR C C 1
ATOM 12788 O O . THR D 1 143 ? 203.856 163.139 177.370 1.00 61.83 143 THR C O 1
ATOM 12792 N N . ASP D 1 144 ? 205.347 163.047 179.053 1.00 64.56 144 ASP C N 1
ATOM 12793 C CA . ASP D 1 144 ? 206.123 164.167 178.538 1.00 64.56 144 ASP C CA 1
ATOM 12794 C C . ASP D 1 144 ? 207.446 163.743 177.915 1.00 64.56 144 ASP C C 1
ATOM 12795 O O . ASP D 1 144 ? 208.065 164.549 177.214 1.00 64.56 144 ASP C O 1
ATOM 12800 N N . VAL D 1 145 ? 207.934 162.520 178.142 1.00 67.53 145 VAL C N 1
ATOM 12801 C CA . VAL D 1 145 ? 208.759 161.965 177.074 1.00 67.53 145 VAL C CA 1
ATOM 12802 C C . VAL D 1 145 ? 207.852 161.105 176.197 1.00 67.53 145 VAL C C 1
ATOM 12803 O O . VAL D 1 145 ? 208.035 159.893 176.042 1.00 67.53 145 VAL C O 1
ATOM 12807 N N . PHE D 1 146 ? 206.908 161.768 175.567 1.00 70.52 146 PHE C N 1
ATOM 12808 C CA . PHE D 1 146 ? 206.198 161.271 174.404 1.00 70.52 146 PHE C CA 1
ATOM 12809 C C . PHE D 1 146 ? 205.813 162.430 173.503 1.00 70.52 146 PHE C C 1
ATOM 12810 O O . PHE D 1 146 ? 205.192 162.206 172.462 1.00 70.52 146 PHE C O 1
ATOM 12818 N N . TYR D 1 147 ? 206.166 163.661 173.878 1.00 67.84 147 TYR C N 1
ATOM 12819 C CA . TYR D 1 147 ? 205.862 164.856 173.108 1.00 67.84 147 TYR C CA 1
ATOM 12820 C C . TYR D 1 147 ? 207.123 165.610 172.706 1.00 67.84 147 TYR C C 1
ATOM 12821 O O . TYR D 1 147 ? 207.052 166.498 171.851 1.00 67.84 147 TYR C O 1
ATOM 12830 N N . VAL D 1 148 ? 208.281 165.272 173.272 1.00 71.52 148 VAL C N 1
ATOM 12831 C CA . VAL D 1 148 ? 209.552 165.660 172.672 1.00 71.52 148 VAL C CA 1
ATOM 12832 C C . VAL D 1 148 ? 209.768 164.927 171.356 1.00 71.52 148 VAL C C 1
ATOM 12833 O O . VAL D 1 148 ? 210.449 165.433 170.460 1.00 71.52 148 VAL C O 1
ATOM 12837 N N . LEU D 1 149 ? 209.173 163.744 171.219 1.00 72.33 149 LEU C N 1
ATOM 12838 C CA . LEU D 1 149 ? 209.053 163.005 169.976 1.00 72.33 149 LEU C CA 1
ATOM 12839 C C . LEU D 1 149 ? 208.185 163.709 168.948 1.00 72.33 149 LEU C C 1
ATOM 12840 O O . LEU D 1 149 ? 208.361 163.478 167.754 1.00 72.33 149 LEU C O 1
ATOM 12845 N N . HIS D 1 150 ? 207.245 164.553 169.383 1.00 70.60 150 HIS C N 1
ATOM 12846 C CA . HIS D 1 150 ? 206.531 165.425 168.457 1.00 70.60 150 HIS C CA 1
ATOM 12847 C C . HIS D 1 150 ? 207.395 166.610 168.042 1.00 70.60 150 HIS C C 1
ATOM 12848 O O . HIS D 1 150 ? 207.256 167.123 166.924 1.00 70.60 150 HIS C O 1
ATOM 12855 N N . ILE D 1 151 ? 208.277 167.064 168.937 1.00 73.48 151 ILE C N 1
ATOM 12856 C CA . ILE D 1 151 ? 209.132 168.206 168.634 1.00 73.48 151 ILE C CA 1
ATOM 12857 C C . ILE D 1 151 ? 210.183 167.824 167.599 1.00 73.48 151 ILE C C 1
ATOM 12858 O O . ILE D 1 151 ? 210.456 168.583 166.661 1.00 73.48 151 ILE C O 1
ATOM 12863 N N . ILE D 1 152 ? 210.747 166.620 167.715 1.00 73.88 152 ILE C N 1
ATOM 12864 C CA . ILE D 1 152 ? 211.721 166.171 166.728 1.00 73.88 152 ILE C CA 1
ATOM 12865 C C . ILE D 1 152 ? 211.056 165.673 165.450 1.00 73.88 152 ILE C C 1
ATOM 12866 O O . ILE D 1 152 ? 211.738 165.523 164.429 1.00 73.88 152 ILE C O 1
ATOM 12871 N N . PHE D 1 153 ? 209.748 165.419 165.466 1.00 74.22 153 PHE C N 1
ATOM 12872 C CA . PHE D 1 153 ? 209.025 165.048 164.248 1.00 74.22 153 PHE C CA 1
ATOM 12873 C C . PHE D 1 153 ? 208.372 166.250 163.594 1.00 74.22 153 PHE C C 1
ATOM 12874 O O . PHE D 1 153 ? 207.579 166.109 162.661 1.00 74.22 153 PHE C O 1
ATOM 12882 N N . GLN D 1 154 ? 208.688 167.447 164.075 1.00 74.16 154 GLN C N 1
ATOM 12883 C CA . GLN D 1 154 ? 208.337 168.669 163.373 1.00 74.16 154 GLN C CA 1
ATOM 12884 C C . GLN D 1 154 ? 209.571 169.372 162.837 1.00 74.16 154 GLN C C 1
ATOM 12885 O O . GLN D 1 154 ? 209.433 170.374 162.127 1.00 74.16 154 GLN C O 1
ATOM 12891 N N . PHE D 1 155 ? 210.767 168.882 163.158 1.00 76.94 155 PHE C N 1
ATOM 12892 C CA . PHE D 1 155 ? 211.994 169.325 162.516 1.00 76.94 155 PHE C CA 1
ATOM 12893 C C . PHE D 1 155 ? 212.233 168.636 161.184 1.00 76.94 155 PHE C C 1
ATOM 12894 O O . PHE D 1 155 ? 213.043 169.120 160.387 1.00 76.94 155 PHE C O 1
ATOM 12902 N N . ARG D 1 156 ? 211.557 167.522 160.933 1.00 76.91 156 ARG C N 1
ATOM 12903 C CA . ARG D 1 156 ? 211.633 166.807 159.668 1.00 76.91 156 ARG C CA 1
ATOM 12904 C C . ARG D 1 156 ? 210.240 166.554 159.112 1.00 76.91 156 ARG C C 1
ATOM 12905 O O . ARG D 1 156 ? 209.909 165.442 158.691 1.00 76.91 156 ARG C O 1
ATOM 12913 N N . THR D 1 157 ? 209.404 167.585 159.115 1.00 78.49 157 THR C N 1
ATOM 12914 C CA . THR D 1 157 ? 208.100 167.558 158.471 1.00 78.49 157 THR C CA 1
ATOM 12915 C C . THR D 1 157 ? 208.168 168.328 157.153 1.00 78.49 157 THR C C 1
ATOM 12916 O O . THR D 1 157 ? 209.224 168.836 156.767 1.00 78.49 157 THR C O 1
ATOM 12920 N N . GLY D 1 158 ? 207.045 168.377 156.449 1.00 79.88 158 GLY C N 1
ATOM 12921 C CA . GLY D 1 158 ? 207.007 168.881 155.093 1.00 79.88 158 GLY C CA 1
ATOM 12922 C C . GLY D 1 158 ? 206.192 170.156 154.911 1.00 79.88 158 GLY C C 1
ATOM 12923 O O . GLY D 1 158 ? 204.969 170.137 155.032 1.00 79.88 158 GLY C O 1
ATOM 12924 N N . PHE D 1 159 ? 206.891 171.243 154.619 1.00 84.66 159 PHE C N 1
ATOM 12925 C CA . PHE D 1 159 ? 206.269 172.437 154.059 1.00 84.66 159 PHE C CA 1
ATOM 12926 C C . PHE D 1 159 ? 206.083 172.240 152.556 1.00 84.66 159 PHE C C 1
ATOM 12927 O O . PHE D 1 159 ? 206.779 171.442 151.924 1.00 84.66 159 PHE C O 1
ATOM 12935 N N . ILE D 1 160 ? 205.115 172.953 151.978 1.00 83.92 160 ILE C N 1
ATOM 12936 C CA . ILE D 1 160 ? 204.878 172.798 150.546 1.00 83.92 160 ILE C CA 1
ATOM 12937 C C . ILE D 1 160 ? 205.196 174.064 149.748 1.00 83.92 160 ILE C C 1
ATOM 12938 O O . ILE D 1 160 ? 206.162 174.074 148.974 1.00 83.92 160 ILE C O 1
ATOM 12943 N N . ALA D 1 161 ? 204.458 175.150 149.973 1.00 82.98 161 ALA C N 1
ATOM 12944 C CA . ALA D 1 161 ? 204.558 176.374 149.177 1.00 82.98 161 ALA C CA 1
ATOM 12945 C C . ALA D 1 161 ? 203.730 177.451 149.865 1.00 82.98 161 ALA C C 1
ATOM 12946 O O . ALA D 1 161 ? 203.154 177.231 150.935 1.00 82.98 161 ALA C O 1
ATOM 12948 N N . PRO D 1 162 ? 203.659 178.613 149.227 1.00 83.16 162 PRO C N 1
ATOM 12949 C CA . PRO D 1 162 ? 202.822 179.706 149.701 1.00 83.16 162 PRO C CA 1
ATOM 12950 C C . PRO D 1 162 ? 201.351 179.411 149.431 1.00 83.16 162 PRO C C 1
ATOM 12951 O O . PRO D 1 162 ? 201.017 178.704 148.478 1.00 83.16 162 PRO C O 1
ATOM 12955 N N . GLY D 1 170 ? 202.083 171.956 145.185 1.00 72.47 170 GLY C N 1
ATOM 12956 C CA . GLY D 1 170 ? 202.144 170.699 144.453 1.00 72.47 170 GLY C CA 1
ATOM 12957 C C . GLY D 1 170 ? 203.454 169.978 144.732 1.00 72.47 170 GLY C C 1
ATOM 12958 O O . GLY D 1 170 ? 203.567 168.772 144.525 1.00 72.47 170 GLY C O 1
ATOM 12959 N N . VAL D 1 171 ? 204.445 170.730 145.205 1.00 78.03 171 VAL C N 1
ATOM 12960 C CA . VAL D 1 171 ? 205.768 170.196 145.502 1.00 78.03 171 VAL C CA 1
ATOM 12961 C C . VAL D 1 171 ? 206.103 170.496 146.954 1.00 78.03 171 VAL C C 1
ATOM 12962 O O . VAL D 1 171 ? 206.046 171.655 147.375 1.00 78.03 171 VAL C O 1
ATOM 12966 N N . LEU D 1 172 ? 206.450 169.460 147.712 1.00 81.60 172 LEU C N 1
ATOM 12967 C CA . LEU D 1 172 ? 206.810 169.625 149.116 1.00 81.60 172 LEU C CA 1
ATOM 12968 C C . LEU D 1 172 ? 208.251 170.110 149.256 1.00 81.60 172 LEU C C 1
ATOM 12969 O O . LEU D 1 172 ? 209.039 170.026 148.312 1.00 81.60 172 LEU C O 1
ATOM 12974 N N . VAL D 1 173 ? 208.580 170.657 150.429 1.00 83.19 173 VAL C N 1
ATOM 12975 C CA . VAL D 1 173 ? 209.957 171.039 150.756 1.00 83.19 173 VAL C CA 1
ATOM 12976 C C . VAL D 1 173 ? 210.602 169.969 151.634 1.00 83.19 173 VAL C C 1
ATOM 12977 O O . VAL D 1 173 ? 210.168 169.742 152.769 1.00 83.19 173 VAL C O 1
ATOM 12981 N N . GLU D 1 174 ? 211.668 169.320 151.127 1.00 84.08 174 GLU C N 1
ATOM 12982 C CA . GLU D 1 174 ? 212.354 168.282 151.898 1.00 84.08 174 GLU C CA 1
ATOM 12983 C C . GLU D 1 174 ? 213.614 168.819 152.579 1.00 84.08 174 GLU C C 1
ATOM 12984 O O . GLU D 1 174 ? 214.470 168.041 153.010 1.00 84.08 174 GLU C O 1
ATOM 12990 N N . ASP D 1 175 ? 213.763 170.133 152.675 1.00 86.13 175 ASP C N 1
ATOM 12991 C CA . ASP D 1 175 ? 215.024 170.730 153.087 1.00 86.13 175 ASP C CA 1
ATOM 12992 C C . ASP D 1 175 ? 214.902 171.340 154.478 1.00 86.13 175 ASP C C 1
ATOM 12993 O O . ASP D 1 175 ? 213.948 172.061 154.782 1.00 86.13 175 ASP C O 1
ATOM 12998 N N . LYS D 1 176 ? 215.897 171.053 155.320 1.00 85.98 176 LYS C N 1
ATOM 12999 C CA . LYS D 1 176 ? 215.952 171.611 156.667 1.00 85.98 176 LYS C CA 1
ATOM 13000 C C . LYS D 1 176 ? 216.376 173.078 156.628 1.00 85.98 176 LYS C C 1
ATOM 13001 O O . LYS D 1 176 ? 216.615 173.657 155.561 1.00 85.98 176 LYS C O 1
ATOM 13007 N N . ARG D 1 177 ? 216.414 173.683 157.828 1.00 84.52 177 ARG C N 1
ATOM 13008 C CA . ARG D 1 177 ? 216.678 175.112 158.093 1.00 84.52 177 ARG C CA 1
ATOM 13009 C C . ARG D 1 177 ? 215.581 176.049 157.555 1.00 84.52 177 ARG C C 1
ATOM 13010 O O . ARG D 1 177 ? 215.676 177.265 157.721 1.00 84.52 177 ARG C O 1
ATOM 13018 N N . GLU D 1 178 ? 214.542 175.510 156.916 1.00 82.67 178 GLU C N 1
ATOM 13019 C CA . GLU D 1 178 ? 213.300 176.243 156.701 1.00 82.67 178 GLU C CA 1
ATOM 13020 C C . GLU D 1 178 ? 212.123 175.443 157.232 1.00 82.67 178 GLU C C 1
ATOM 13021 O O . GLU D 1 178 ? 211.063 176.007 157.517 1.00 82.67 178 GLU C O 1
ATOM 13027 N N . ILE D 1 179 ? 212.285 174.129 157.353 1.00 81.69 179 ILE C N 1
ATOM 13028 C CA . ILE D 1 179 ? 211.393 173.377 158.223 1.00 81.69 179 ILE C CA 1
ATOM 13029 C C . ILE D 1 179 ? 211.636 173.773 159.671 1.00 81.69 179 ILE C C 1
ATOM 13030 O O . ILE D 1 179 ? 210.697 174.042 160.431 1.00 81.69 179 ILE C O 1
ATOM 13035 N N . ALA D 1 180 ? 212.903 173.839 160.065 1.00 79.59 180 ALA C N 1
ATOM 13036 C CA . ALA D 1 180 ? 213.269 174.374 161.370 1.00 79.59 180 ALA C CA 1
ATOM 13037 C C . ALA D 1 180 ? 213.566 175.866 161.308 1.00 79.59 180 ALA C C 1
ATOM 13038 O O . ALA D 1 180 ? 214.601 176.329 161.787 1.00 79.59 180 ALA C O 1
ATOM 13040 N N . LYS D 1 181 ? 212.672 176.632 160.676 1.00 80.80 181 LYS C N 1
ATOM 13041 C CA . LYS D 1 181 ? 212.513 178.045 161.004 1.00 80.80 181 LYS C CA 1
ATOM 13042 C C . LYS D 1 181 ? 211.059 178.495 161.060 1.00 80.80 181 LYS C C 1
ATOM 13043 O O . LYS D 1 181 ? 210.778 179.498 161.721 1.00 80.80 181 LYS C O 1
ATOM 13049 N N . ARG D 1 182 ? 210.121 177.806 160.400 1.00 81.16 182 ARG C N 1
ATOM 13050 C CA . ARG D 1 182 ? 208.725 178.200 160.532 1.00 81.16 182 ARG C CA 1
ATOM 13051 C C . ARG D 1 182 ? 208.122 177.577 161.784 1.00 81.16 182 ARG C C 1
ATOM 13052 O O . ARG D 1 182 ? 207.300 178.211 162.455 1.00 81.16 182 ARG C O 1
ATOM 13060 N N . TYR D 1 183 ? 208.561 176.355 162.120 1.00 78.05 183 TYR C N 1
ATOM 13061 C CA . TYR D 1 183 ? 208.209 175.726 163.391 1.00 78.05 183 TYR C CA 1
ATOM 13062 C C . TYR D 1 183 ? 208.663 176.577 164.568 1.00 78.05 183 TYR C C 1
ATOM 13063 O O . TYR D 1 183 ? 207.904 176.774 165.521 1.00 78.05 183 TYR C O 1
ATOM 13072 N N . LEU D 1 184 ? 209.866 177.149 164.487 1.00 76.22 184 LEU C N 1
ATOM 13073 C CA . LEU D 1 184 ? 210.352 178.070 165.509 1.00 76.22 184 LEU C CA 1
ATOM 13074 C C . LEU D 1 184 ? 209.700 179.447 165.445 1.00 76.22 184 LEU C C 1
ATOM 13075 O O . LEU D 1 184 ? 210.019 180.298 166.281 1.00 76.22 184 LEU C O 1
ATOM 13080 N N . SER D 1 185 ? 208.804 179.689 164.491 1.00 78.81 185 SER C N 1
ATOM 13081 C CA . SER D 1 185 ? 208.031 180.917 164.436 1.00 78.81 185 SER C CA 1
ATOM 13082 C C . SER D 1 185 ? 206.540 180.672 164.612 1.00 78.81 185 SER C C 1
ATOM 13083 O O . SER D 1 185 ? 205.777 181.639 164.716 1.00 78.81 185 SER C O 1
ATOM 13086 N N . SER D 1 186 ? 206.104 179.411 164.643 1.00 79.58 186 SER C N 1
ATOM 13087 C CA . SER D 1 186 ? 204.685 179.083 164.745 1.00 79.58 186 SER C CA 1
ATOM 13088 C C . SER D 1 186 ? 204.336 178.343 166.029 1.00 79.58 186 SER C C 1
ATOM 13089 O O . SER D 1 186 ? 203.464 178.805 166.769 1.00 79.58 186 SER C O 1
ATOM 13092 N N . HIS D 1 187 ? 204.959 177.187 166.308 1.00 79.64 187 HIS C N 1
ATOM 13093 C CA . HIS D 1 187 ? 204.534 176.394 167.456 1.00 79.64 187 HIS C CA 1
ATOM 13094 C C . HIS D 1 187 ? 205.651 175.796 168.300 1.00 79.64 187 HIS C C 1
ATOM 13095 O O . HIS D 1 187 ? 205.356 174.896 169.092 1.00 79.64 187 HIS C O 1
ATOM 13102 N N . PHE D 1 188 ? 206.906 176.231 168.169 1.00 74.90 188 PHE C N 1
ATOM 13103 C CA . PHE D 1 188 ? 207.979 175.528 168.875 1.00 74.90 188 PHE C CA 1
ATOM 13104 C C . PHE D 1 188 ? 208.000 175.863 170.360 1.00 74.90 188 PHE C C 1
ATOM 13105 O O . PHE D 1 188 ? 208.249 174.984 171.192 1.00 74.90 188 PHE C O 1
ATOM 13113 N N . ILE D 1 189 ? 207.764 177.125 170.717 1.00 72.82 189 ILE C N 1
ATOM 13114 C CA . ILE D 1 189 ? 207.864 177.484 172.128 1.00 72.82 189 ILE C CA 1
ATOM 13115 C C . ILE D 1 189 ? 206.653 176.982 172.910 1.00 72.82 189 ILE C C 1
ATOM 13116 O O . ILE D 1 189 ? 206.789 176.591 174.073 1.00 72.82 189 ILE C O 1
ATOM 13121 N N . ILE D 1 190 ? 205.477 176.936 172.285 1.00 70.69 190 ILE C N 1
ATOM 13122 C CA . ILE D 1 190 ? 204.290 176.419 172.955 1.00 70.69 190 ILE C CA 1
ATOM 13123 C C . ILE D 1 190 ? 204.415 174.914 173.143 1.00 70.69 190 ILE C C 1
ATOM 13124 O O . ILE D 1 190 ? 203.954 174.352 174.142 1.00 70.69 190 ILE C O 1
ATOM 13129 N N . ASP D 1 191 ? 205.100 174.248 172.214 1.00 69.85 191 ASP C N 1
ATOM 13130 C CA . ASP D 1 191 ? 205.390 172.831 172.370 1.00 69.85 191 ASP C CA 1
ATOM 13131 C C . ASP D 1 191 ? 206.478 172.582 173.407 1.00 69.85 191 ASP C C 1
ATOM 13132 O O . ASP D 1 191 ? 206.555 171.481 173.961 1.00 69.85 191 ASP C O 1
ATOM 13137 N N . ILE D 1 192 ? 207.334 173.571 173.682 1.00 67.98 192 ILE C N 1
ATOM 13138 C CA . ILE D 1 192 ? 208.380 173.366 174.682 1.00 67.98 192 ILE C CA 1
ATOM 13139 C C . ILE D 1 192 ? 207.984 173.934 176.047 1.00 67.98 192 ILE C C 1
ATOM 13140 O O . ILE D 1 192 ? 208.465 173.437 177.073 1.00 67.98 192 ILE C O 1
ATOM 13145 N N . LEU D 1 193 ? 207.092 174.931 176.097 1.00 67.04 193 LEU C N 1
ATOM 13146 C CA . LEU D 1 193 ? 206.512 175.342 177.370 1.00 67.04 193 LEU C CA 1
ATOM 13147 C C . LEU D 1 193 ? 205.515 174.335 177.924 1.00 67.04 193 LEU C C 1
ATOM 13148 O O . LEU D 1 193 ? 205.235 174.367 179.126 1.00 67.04 193 LEU C O 1
ATOM 13153 N N . ALA D 1 194 ? 204.972 173.452 177.090 1.00 63.17 194 ALA C N 1
ATOM 13154 C CA . ALA D 1 194 ? 204.017 172.447 177.526 1.00 63.17 194 ALA C CA 1
ATOM 13155 C C . ALA D 1 194 ? 204.677 171.159 177.981 1.00 63.17 194 ALA C C 1
ATOM 13156 O O . ALA D 1 194 ? 204.020 170.335 178.621 1.00 63.17 194 ALA C O 1
ATOM 13158 N N . VAL D 1 195 ? 205.952 170.964 177.670 1.00 62.84 195 VAL C N 1
ATOM 13159 C CA . VAL D 1 195 ? 206.611 169.686 177.897 1.00 62.84 195 VAL C CA 1
ATOM 13160 C C . VAL D 1 195 ? 207.674 169.781 178.984 1.00 62.84 195 VAL C C 1
ATOM 13161 O O . VAL D 1 195 ? 208.249 168.750 179.367 1.00 62.84 195 VAL C O 1
ATOM 13165 N N . LEU D 1 196 ? 207.940 170.983 179.500 1.00 62.77 196 LEU C N 1
ATOM 13166 C CA . LEU D 1 196 ? 208.930 171.169 180.554 1.00 62.77 196 LEU C CA 1
ATOM 13167 C C . LEU D 1 196 ? 208.494 170.449 181.825 1.00 62.77 196 LEU C C 1
ATOM 13168 O O . LEU D 1 196 ? 207.338 170.591 182.246 1.00 62.77 196 LEU C O 1
ATOM 13173 N N . PRO D 1 197 ? 209.377 169.687 182.469 1.00 62.77 197 PRO C N 1
ATOM 13174 C CA . PRO D 1 197 ? 208.993 168.945 183.682 1.00 62.77 197 PRO C CA 1
ATOM 13175 C C . PRO D 1 197 ? 208.969 169.827 184.927 1.00 62.77 197 PRO C C 1
ATOM 13176 O O . PRO D 1 197 ? 209.646 169.562 185.921 1.00 62.77 197 PRO C O 1
ATOM 13180 N N . LEU D 1 198 ? 208.161 170.882 184.877 1.00 60.13 198 LEU C N 1
ATOM 13181 C CA . LEU D 1 198 ? 208.044 171.889 185.926 1.00 60.13 198 LEU C CA 1
ATOM 13182 C C . LEU D 1 198 ? 207.487 171.363 187.255 1.00 60.13 198 LEU C C 1
ATOM 13183 O O . LEU D 1 198 ? 208.010 171.771 188.298 1.00 60.13 198 LEU C O 1
ATOM 13188 N N . PRO D 1 199 ? 206.455 170.497 187.311 1.00 59.13 199 PRO C N 1
ATOM 13189 C CA . PRO D 1 199 ? 206.110 169.943 188.630 1.00 59.13 199 PRO C CA 1
ATOM 13190 C C . PRO D 1 199 ? 207.115 168.931 189.143 1.00 59.13 199 PRO C C 1
ATOM 13191 O O . PRO D 1 199 ? 207.363 168.888 190.351 1.00 59.13 199 PRO C O 1
ATOM 13195 N N . GLN D 1 200 ? 207.705 168.113 188.267 1.00 62.02 200 GLN C N 1
ATOM 13196 C CA . GLN D 1 200 ? 208.691 167.134 188.719 1.00 62.02 200 GLN C CA 1
ATOM 13197 C C . GLN D 1 200 ? 209.982 167.794 189.186 1.00 62.02 200 GLN C C 1
ATOM 13198 O O . GLN D 1 200 ? 210.660 167.263 190.071 1.00 62.02 200 GLN C O 1
ATOM 13204 N N . MET D 1 201 ? 210.341 168.936 188.608 1.00 69.09 201 MET C N 1
ATOM 13205 C CA . MET D 1 201 ? 211.572 169.606 189.005 1.00 69.09 201 MET C CA 1
ATOM 13206 C C . MET D 1 201 ? 211.380 170.526 190.200 1.00 69.09 201 MET C C 1
ATOM 13207 O O . MET D 1 201 ? 212.340 170.768 190.937 1.00 69.09 201 MET C O 1
ATOM 13212 N N . VAL D 1 202 ? 210.169 171.042 190.423 1.00 65.51 202 VAL C N 1
ATOM 13213 C CA . VAL D 1 202 ? 209.962 171.815 191.642 1.00 65.51 202 VAL C CA 1
ATOM 13214 C C . VAL D 1 202 ? 209.888 170.876 192.845 1.00 65.51 202 VAL C C 1
ATOM 13215 O O . VAL D 1 202 ? 210.269 171.256 193.951 1.00 65.51 202 VAL C O 1
ATOM 13219 N N . ILE D 1 203 ? 209.487 169.621 192.638 1.00 63.51 203 ILE C N 1
ATOM 13220 C CA . ILE D 1 203 ? 209.416 168.671 193.741 1.00 63.51 203 ILE C CA 1
ATOM 13221 C C . ILE D 1 203 ? 210.814 168.199 194.128 1.00 63.51 203 ILE C C 1
ATOM 13222 O O . ILE D 1 203 ? 211.157 168.139 195.316 1.00 63.51 203 ILE C O 1
ATOM 13227 N N . LEU D 1 204 ? 211.659 167.907 193.140 1.00 68.21 204 LEU C N 1
ATOM 13228 C CA . LEU D 1 204 ? 212.975 167.344 193.413 1.00 68.21 204 LEU C CA 1
ATOM 13229 C C . LEU D 1 204 ? 214.043 168.390 193.724 1.00 68.21 204 LEU C C 1
ATOM 13230 O O . LEU D 1 204 ? 214.957 168.102 194.504 1.00 68.21 204 LEU C O 1
ATOM 13235 N N . ILE D 1 205 ? 213.972 169.586 193.139 1.00 71.86 205 ILE C N 1
ATOM 13236 C CA . ILE D 1 205 ? 215.046 170.574 193.228 1.00 71.86 205 ILE C CA 1
ATOM 13237 C C . ILE D 1 205 ? 214.634 171.791 194.056 1.00 71.86 205 ILE C C 1
ATOM 13238 O O . ILE D 1 205 ? 215.306 172.147 195.023 1.00 71.86 205 ILE C O 1
ATOM 13243 N N . ILE D 1 206 ? 213.533 172.447 193.684 1.00 71.16 206 ILE C N 1
ATOM 13244 C CA . ILE D 1 206 ? 213.280 173.810 194.148 1.00 71.16 206 ILE C CA 1
ATOM 13245 C C . ILE D 1 206 ? 212.708 173.822 195.564 1.00 71.16 206 ILE C C 1
ATOM 13246 O O . ILE D 1 206 ? 213.099 174.648 196.396 1.00 71.16 206 ILE C O 1
ATOM 13251 N N . ILE D 1 207 ? 211.775 172.908 195.853 1.00 70.37 207 ILE C N 1
ATOM 13252 C CA . ILE D 1 207 ? 211.153 172.881 197.187 1.00 70.37 207 ILE C CA 1
ATOM 13253 C C . ILE D 1 207 ? 212.107 172.487 198.308 1.00 70.37 207 ILE C C 1
ATOM 13254 O O . ILE D 1 207 ? 212.072 173.146 199.364 1.00 70.37 207 ILE C O 1
ATOM 13259 N N . PRO D 1 208 ? 213.013 171.496 198.175 1.00 74.29 208 PRO C N 1
ATOM 13260 C CA . PRO D 1 208 ? 213.988 171.276 199.263 1.00 74.29 208 PRO C CA 1
ATOM 13261 C C . PRO D 1 208 ? 215.027 172.383 199.444 1.00 74.29 208 PRO C C 1
ATOM 13262 O O . PRO D 1 208 ? 215.789 172.321 200.416 1.00 74.29 208 PRO C O 1
ATOM 13266 N N . HIS D 1 209 ? 215.088 173.381 198.564 1.00 77.68 209 HIS C N 1
ATOM 13267 C CA . HIS D 1 209 ? 215.982 174.519 198.742 1.00 77.68 209 HIS C CA 1
ATOM 13268 C C . HIS D 1 209 ? 215.213 175.836 198.782 1.00 77.68 209 HIS C C 1
ATOM 13269 O O . HIS D 1 209 ? 215.711 176.866 198.326 1.00 77.68 209 HIS C O 1
ATOM 13276 N N . MET D 1 210 ? 214.004 175.819 199.331 1.00 75.38 210 MET C N 1
ATOM 13277 C CA . MET D 1 210 ? 213.188 177.017 199.451 1.00 75.38 210 MET C CA 1
ATOM 13278 C C . MET D 1 210 ? 213.059 177.403 200.921 1.00 75.38 210 MET C C 1
ATOM 13279 O O . MET D 1 210 ? 213.469 176.669 201.822 1.00 75.38 210 MET C O 1
ATOM 13284 N N . ARG D 1 211 ? 212.474 178.574 201.154 1.00 75.05 211 ARG C N 1
ATOM 13285 C CA . ARG D 1 211 ? 212.401 179.175 202.480 1.00 75.05 211 ARG C CA 1
ATOM 13286 C C . ARG D 1 211 ? 210.967 179.126 202.987 1.00 75.05 211 ARG C C 1
ATOM 13287 O O . ARG D 1 211 ? 210.045 179.588 202.307 1.00 75.05 211 ARG C O 1
ATOM 13295 N N . GLY D 1 212 ? 210.788 178.563 204.178 1.00 66.95 212 GLY C N 1
ATOM 13296 C CA . GLY D 1 212 ? 209.473 178.394 204.759 1.00 66.95 212 GLY C CA 1
ATOM 13297 C C . GLY D 1 212 ? 209.218 176.947 205.119 1.00 66.95 212 GLY C C 1
ATOM 13298 O O . GLY D 1 212 ? 210.149 176.213 205.459 1.00 66.95 212 GLY C O 1
ATOM 13299 N N . SER D 1 213 ? 207.962 176.523 205.043 1.00 59.30 213 SER C N 1
ATOM 13300 C CA . SER D 1 213 ? 207.601 175.141 205.308 1.00 59.30 213 SER C CA 1
ATOM 13301 C C . SER D 1 213 ? 207.543 174.352 204.011 1.00 59.30 213 SER C C 1
ATOM 13302 O O . SER D 1 213 ? 207.065 174.851 202.992 1.00 59.30 213 SER C O 1
ATOM 13305 N N . SER D 1 214 ? 208.018 173.106 204.065 1.00 56.18 214 SER C N 1
ATOM 13306 C CA . SER D 1 214 ? 208.033 172.269 202.873 1.00 56.18 214 SER C CA 1
ATOM 13307 C C . SER D 1 214 ? 206.629 171.857 202.451 1.00 56.18 214 SER C C 1
ATOM 13308 O O . SER D 1 214 ? 206.387 171.623 201.264 1.00 56.18 214 SER C O 1
ATOM 13311 N N . SER D 1 215 ? 205.694 171.787 203.398 1.00 53.73 215 SER C N 1
ATOM 13312 C CA . SER D 1 215 ? 204.326 171.395 203.082 1.00 53.73 215 SER C CA 1
ATOM 13313 C C . SER D 1 215 ? 203.534 172.537 202.462 1.00 53.73 215 SER C C 1
ATOM 13314 O O . SER D 1 215 ? 202.743 172.315 201.540 1.00 53.73 215 SER C O 1
ATOM 13317 N N . LEU D 1 216 ? 203.716 173.757 202.966 1.00 55.16 216 LEU C N 1
ATOM 13318 C CA . LEU D 1 216 ? 203.046 174.905 202.370 1.00 55.16 216 LEU C CA 1
ATOM 13319 C C . LEU D 1 216 ? 203.653 175.264 201.022 1.00 55.16 216 LEU C C 1
ATOM 13320 O O . LEU D 1 216 ? 202.932 175.693 200.115 1.00 55.16 216 LEU C O 1
ATOM 13325 N N . ASN D 1 217 ? 204.968 175.084 200.868 1.00 56.65 217 ASN C N 1
ATOM 13326 C CA . ASN D 1 217 ? 205.606 175.357 199.584 1.00 56.65 217 ASN C CA 1
ATOM 13327 C C . ASN D 1 217 ? 205.197 174.335 198.534 1.00 56.65 217 ASN C C 1
ATOM 13328 O O . ASN D 1 217 ? 205.055 174.680 197.358 1.00 56.65 217 ASN C O 1
ATOM 13333 N N . THR D 1 218 ? 205.000 173.077 198.935 1.00 53.04 218 THR C N 1
ATOM 13334 C CA . THR D 1 218 ? 204.565 172.057 197.986 1.00 53.04 218 THR C CA 1
ATOM 13335 C C . THR D 1 218 ? 203.136 172.305 197.525 1.00 53.04 218 THR C C 1
ATOM 13336 O O . THR D 1 218 ? 202.824 172.135 196.342 1.00 53.04 218 THR C O 1
ATOM 13340 N N . LYS D 1 219 ? 202.261 172.732 198.437 1.00 50.17 219 LYS C N 1
ATOM 13341 C CA . LYS D 1 219 ? 200.884 173.026 198.060 1.00 50.17 219 LYS C CA 1
ATOM 13342 C C . LYS D 1 219 ? 200.805 174.265 197.179 1.00 50.17 219 LYS C C 1
ATOM 13343 O O . LYS D 1 219 ? 199.998 174.315 196.248 1.00 50.17 219 LYS C O 1
ATOM 13349 N N . ASN D 1 220 ? 201.652 175.260 197.437 1.00 52.94 220 ASN C N 1
ATOM 13350 C CA . ASN D 1 220 ? 201.556 176.516 196.702 1.00 52.94 220 ASN C CA 1
ATOM 13351 C C . ASN D 1 220 ? 202.252 176.442 195.348 1.00 52.94 220 ASN C C 1
ATOM 13352 O O . ASN D 1 220 ? 201.777 177.041 194.378 1.00 52.94 220 ASN C O 1
ATOM 13357 N N . MET D 1 221 ? 203.376 175.727 195.260 1.00 56.53 221 MET C N 1
ATOM 13358 C CA . MET D 1 221 ? 204.069 175.608 193.981 1.00 56.53 221 MET C CA 1
ATOM 13359 C C . MET D 1 221 ? 203.301 174.711 193.021 1.00 56.53 221 MET C C 1
ATOM 13360 O O . MET D 1 221 ? 203.095 175.071 191.859 1.00 56.53 221 MET C O 1
ATOM 13365 N N . LEU D 1 222 ? 202.855 173.544 193.495 1.00 51.13 222 LEU C N 1
ATOM 13366 C CA . LEU D 1 222 ? 202.106 172.625 192.646 1.00 51.13 222 LEU C CA 1
ATOM 13367 C C . LEU D 1 222 ? 200.737 173.162 192.259 1.00 51.13 222 LEU C C 1
ATOM 13368 O O . LEU D 1 222 ? 200.176 172.712 191.260 1.00 51.13 222 LEU C O 1
ATOM 13373 N N . LYS D 1 223 ? 200.174 174.091 193.028 1.00 50.13 223 LYS C N 1
ATOM 13374 C CA . LYS D 1 223 ? 198.923 174.705 192.603 1.00 50.13 223 LYS C CA 1
ATOM 13375 C C . LYS D 1 223 ? 199.152 175.651 191.434 1.00 50.13 223 LYS C C 1
ATOM 13376 O O . LYS D 1 223 ? 198.396 175.631 190.459 1.00 50.13 223 LYS C O 1
ATOM 13382 N N . PHE D 1 224 ? 200.213 176.454 191.494 1.00 52.89 224 PHE C N 1
ATOM 13383 C CA . PHE D 1 224 ? 200.435 177.506 190.511 1.00 52.89 224 PHE C CA 1
ATOM 13384 C C . PHE D 1 224 ? 201.213 177.039 189.290 1.00 52.89 224 PHE C C 1
ATOM 13385 O O . PHE D 1 224 ? 201.021 177.592 188.202 1.00 52.89 224 PHE C O 1
ATOM 13393 N N . ILE D 1 225 ? 202.093 176.049 189.438 1.00 55.23 225 ILE C N 1
ATOM 13394 C CA . ILE D 1 225 ? 202.813 175.527 188.282 1.00 55.23 225 ILE C CA 1
ATOM 13395 C C . ILE D 1 225 ? 201.871 174.734 187.384 1.00 55.23 225 ILE C C 1
ATOM 13396 O O . ILE D 1 225 ? 201.917 174.851 186.154 1.00 55.23 225 ILE C O 1
ATOM 13401 N N . VAL D 1 226 ? 200.956 173.967 187.985 1.00 51.29 226 VAL C N 1
ATOM 13402 C CA . VAL D 1 226 ? 199.897 173.324 187.216 1.00 51.29 226 VAL C CA 1
ATOM 13403 C C . VAL D 1 226 ? 198.917 174.364 186.669 1.00 51.29 226 VAL C C 1
ATOM 13404 O O . VAL D 1 226 ? 198.298 174.131 185.632 1.00 51.29 226 VAL C O 1
ATOM 13408 N N . PHE D 1 227 ? 198.820 175.547 187.285 1.00 54.64 227 PHE C N 1
ATOM 13409 C CA . PHE D 1 227 ? 198.077 176.642 186.661 1.00 54.64 227 PHE C CA 1
ATOM 13410 C C . PHE D 1 227 ? 198.840 177.224 185.478 1.00 54.64 227 PHE C C 1
ATOM 13411 O O . PHE D 1 227 ? 198.270 177.450 184.406 1.00 54.64 227 PHE C O 1
ATOM 13419 N N . PHE D 1 228 ? 200.128 177.505 185.669 1.00 59.32 228 PHE C N 1
ATOM 13420 C CA . PHE D 1 228 ? 200.865 178.270 184.670 1.00 59.32 228 PHE C CA 1
ATOM 13421 C C . PHE D 1 228 ? 201.307 177.399 183.503 1.00 59.32 228 PHE C C 1
ATOM 13422 O O . PHE D 1 228 ? 201.626 177.924 182.430 1.00 59.32 228 PHE C O 1
ATOM 13430 N N . GLN D 1 229 ? 201.341 176.084 183.683 1.00 60.53 229 GLN C N 1
ATOM 13431 C CA . GLN D 1 229 ? 201.564 175.180 182.567 1.00 60.53 229 GLN C CA 1
ATOM 13432 C C . GLN D 1 229 ? 200.264 174.624 182.011 1.00 60.53 229 GLN C C 1
ATOM 13433 O O . GLN D 1 229 ? 200.296 173.824 181.073 1.00 60.53 229 GLN C O 1
ATOM 13439 N N . TYR D 1 230 ? 199.123 175.039 182.556 1.00 65.25 230 TYR C N 1
ATOM 13440 C CA . TYR D 1 230 ? 197.839 174.618 182.019 1.00 65.25 230 TYR C CA 1
ATOM 13441 C C . TYR D 1 230 ? 197.525 175.298 180.702 1.00 65.25 230 TYR C C 1
ATOM 13442 O O . TYR D 1 230 ? 196.862 174.695 179.851 1.00 65.25 230 TYR C O 1
ATOM 13451 N N . ILE D 1 231 ? 197.987 176.530 180.512 1.00 65.22 231 ILE C N 1
ATOM 13452 C CA . ILE D 1 231 ? 197.750 177.227 179.253 1.00 65.22 231 ILE C CA 1
ATOM 13453 C C . ILE D 1 231 ? 198.544 176.636 178.083 1.00 65.22 231 ILE C C 1
ATOM 13454 O O . ILE D 1 231 ? 197.882 176.297 177.092 1.00 65.22 231 ILE C O 1
ATOM 13459 N N . PRO D 1 232 ? 199.876 176.423 178.097 1.00 63.22 232 PRO C N 1
ATOM 13460 C CA . PRO D 1 232 ? 200.502 175.875 176.884 1.00 63.22 232 PRO C CA 1
ATOM 13461 C C . PRO D 1 232 ? 200.201 174.403 176.641 1.00 63.22 232 PRO C C 1
ATOM 13462 O O . PRO D 1 232 ? 200.407 173.934 175.515 1.00 63.22 232 PRO C O 1
ATOM 13466 N N . ARG D 1 233 ? 199.695 173.669 177.631 1.00 60.98 233 ARG C N 1
ATOM 13467 C CA . ARG D 1 233 ? 199.271 172.297 177.398 1.00 60.98 233 ARG C CA 1
ATOM 13468 C C . ARG D 1 233 ? 197.882 172.209 176.781 1.00 60.98 233 ARG C C 1
ATOM 13469 O O . ARG D 1 233 ? 197.439 171.104 176.456 1.00 60.98 233 ARG C O 1
ATOM 13477 N N . PHE D 1 234 ? 197.194 173.337 176.600 1.00 68.89 234 PHE C N 1
ATOM 13478 C CA . PHE D 1 234 ? 195.944 173.363 175.851 1.00 68.89 234 PHE C CA 1
ATOM 13479 C C . PHE D 1 234 ? 196.002 174.155 174.553 1.00 68.89 234 PHE C C 1
ATOM 13480 O O . PHE D 1 234 ? 195.184 173.904 173.667 1.00 68.89 234 PHE C O 1
ATOM 13488 N N . ILE D 1 235 ? 196.923 175.112 174.400 1.00 71.41 235 ILE C N 1
ATOM 13489 C CA . ILE D 1 235 ? 197.093 175.690 173.071 1.00 71.41 235 ILE C CA 1
ATOM 13490 C C . ILE D 1 235 ? 198.152 174.938 172.283 1.00 71.41 235 ILE C C 1
ATOM 13491 O O . ILE D 1 235 ? 198.586 175.418 171.232 1.00 71.41 235 ILE C O 1
ATOM 13496 N N . ARG D 1 236 ? 198.633 173.806 172.794 1.00 67.32 236 ARG C N 1
ATOM 13497 C CA . ARG D 1 236 ? 199.371 172.877 171.952 1.00 67.32 236 ARG C CA 1
ATOM 13498 C C . ARG D 1 236 ? 198.456 171.869 171.274 1.00 67.32 236 ARG C C 1
ATOM 13499 O O . ARG D 1 236 ? 198.897 171.176 170.351 1.00 67.32 236 ARG C O 1
ATOM 13507 N N . ILE D 1 237 ? 197.196 171.773 171.705 1.00 73.74 237 ILE C N 1
ATOM 13508 C CA . ILE D 1 237 ? 196.245 170.853 171.090 1.00 73.74 237 ILE C CA 1
ATOM 13509 C C . ILE D 1 237 ? 195.354 171.560 170.078 1.00 73.74 237 ILE C C 1
ATOM 13510 O O . ILE D 1 237 ? 194.733 170.888 169.239 1.00 73.74 237 ILE C O 1
ATOM 13515 N N . TYR D 1 238 ? 195.290 172.889 170.110 1.00 77.90 238 TYR C N 1
ATOM 13516 C CA . TYR D 1 238 ? 194.623 173.680 169.082 1.00 77.90 238 TYR C CA 1
ATOM 13517 C C . TYR D 1 238 ? 195.286 173.571 167.702 1.00 77.90 238 TYR C C 1
ATOM 13518 O O . TYR D 1 238 ? 194.557 173.355 166.725 1.00 77.90 238 TYR C O 1
ATOM 13527 N N . PRO D 1 239 ? 196.617 173.701 167.529 1.00 77.75 239 PRO C N 1
ATOM 13528 C CA . PRO D 1 239 ? 197.148 173.528 166.170 1.00 77.75 239 PRO C CA 1
ATOM 13529 C C . PRO D 1 239 ? 197.271 172.078 165.760 1.00 77.75 239 PRO C C 1
ATOM 13530 O O . PRO D 1 239 ? 197.225 171.779 164.561 1.00 77.75 239 PRO C O 1
ATOM 13534 N N . LEU D 1 240 ? 197.432 171.164 166.714 1.00 76.83 240 LEU C N 1
ATOM 13535 C CA . LEU D 1 240 ? 197.535 169.759 166.354 1.00 76.83 240 LEU C CA 1
ATOM 13536 C C . LEU D 1 240 ? 196.178 169.195 165.946 1.00 76.83 240 LEU C C 1
ATOM 13537 O O . LEU D 1 240 ? 196.127 168.229 165.178 1.00 76.83 240 LEU C O 1
ATOM 13542 N N . TYR D 1 241 ? 195.081 169.798 166.411 1.00 80.97 241 TYR C N 1
ATOM 13543 C CA . TYR D 1 241 ? 193.760 169.447 165.902 1.00 80.97 241 TYR C CA 1
ATOM 13544 C C . TYR D 1 241 ? 193.455 170.118 164.573 1.00 80.97 241 TYR C C 1
ATOM 13545 O O . TYR D 1 241 ? 192.746 169.536 163.746 1.00 80.97 241 TYR C O 1
ATOM 13554 N N . LYS D 1 242 ? 193.974 171.330 164.350 1.00 81.30 242 LYS C N 1
ATOM 13555 C CA . LYS D 1 242 ? 193.908 171.946 163.029 1.00 81.30 242 LYS C CA 1
ATOM 13556 C C . LYS D 1 242 ? 194.734 171.184 162.002 1.00 81.30 242 LYS C C 1
ATOM 13557 O O . LYS D 1 242 ? 194.474 171.306 160.800 1.00 81.30 242 LYS C O 1
ATOM 13563 N N . GLU D 1 243 ? 195.720 170.409 162.447 1.00 80.34 243 GLU C N 1
ATOM 13564 C CA . GLU D 1 243 ? 196.492 169.553 161.563 1.00 80.34 243 GLU C CA 1
ATOM 13565 C C . GLU D 1 243 ? 195.737 168.291 161.164 1.00 80.34 243 GLU C C 1
ATOM 13566 O O . GLU D 1 243 ? 196.014 167.733 160.097 1.00 80.34 243 GLU C O 1
ATOM 13572 N N . VAL D 1 244 ? 194.767 167.843 161.966 1.00 80.20 244 VAL C N 1
ATOM 13573 C CA . VAL D 1 244 ? 194.003 166.647 161.625 1.00 80.20 244 VAL C CA 1
ATOM 13574 C C . VAL D 1 244 ? 192.586 166.965 161.174 1.00 80.20 244 VAL C C 1
ATOM 13575 O O . VAL D 1 244 ? 191.816 166.038 160.887 1.00 80.20 244 VAL C O 1
ATOM 13579 N N . THR D 1 245 ? 192.212 168.241 161.107 1.00 83.27 245 THR C N 1
ATOM 13580 C CA . THR D 1 245 ? 191.066 168.666 160.316 1.00 83.27 245 THR C CA 1
ATOM 13581 C C . THR D 1 245 ? 191.450 168.942 158.867 1.00 83.27 245 THR C C 1
ATOM 13582 O O . THR D 1 245 ? 190.593 169.336 158.070 1.00 83.27 245 THR C O 1
ATOM 13586 N N . ARG D 1 246 ? 192.718 168.737 158.515 1.00 83.90 246 ARG C N 1
ATOM 13587 C CA . ARG D 1 246 ? 193.222 168.855 157.147 1.00 83.90 246 ARG C CA 1
ATOM 13588 C C . ARG D 1 246 ? 193.912 167.532 156.828 1.00 83.90 246 ARG C C 1
ATOM 13589 O O . ARG D 1 246 ? 195.127 167.407 156.992 1.00 83.90 246 ARG C O 1
ATOM 13597 N N . THR D 1 247 ? 193.136 166.550 156.382 1.00 78.47 247 THR C N 1
ATOM 13598 C CA . THR D 1 247 ? 193.677 165.230 156.074 1.00 78.47 247 THR C CA 1
ATOM 13599 C C . THR D 1 247 ? 193.365 164.822 154.638 1.00 78.47 247 THR C C 1
ATOM 13600 O O . THR D 1 247 ? 194.044 163.971 154.063 1.00 78.47 247 THR C O 1
ATOM 13604 N N . THR D 1 252 ? 189.673 159.959 164.602 1.00 71.14 252 THR C N 1
ATOM 13605 C CA . THR D 1 252 ? 188.894 159.192 163.636 1.00 71.14 252 THR C CA 1
ATOM 13606 C C . THR D 1 252 ? 187.463 159.697 163.578 1.00 71.14 252 THR C C 1
ATOM 13607 O O . THR D 1 252 ? 187.085 160.600 164.320 1.00 71.14 252 THR C O 1
ATOM 13611 N N . GLU D 1 253 ? 186.668 159.117 162.684 1.00 64.38 253 GLU C N 1
ATOM 13612 C CA . GLU D 1 253 ? 185.244 159.410 162.616 1.00 64.38 253 GLU C CA 1
ATOM 13613 C C . GLU D 1 253 ? 184.453 158.112 162.529 1.00 64.38 253 GLU C C 1
ATOM 13614 O O . GLU D 1 253 ? 184.845 157.182 161.818 1.00 64.38 253 GLU C O 1
ATOM 13620 N N . THR D 1 254 ? 183.377 158.046 163.302 1.00 57.36 254 THR C N 1
ATOM 13621 C CA . THR D 1 254 ? 182.247 157.165 163.069 1.00 57.36 254 THR C CA 1
ATOM 13622 C C . THR D 1 254 ? 180.999 157.984 163.347 1.00 57.36 254 THR C C 1
ATOM 13623 O O . THR D 1 254 ? 181.081 159.178 163.645 1.00 57.36 254 THR C O 1
ATOM 13627 N N . ALA D 1 255 ? 179.838 157.345 163.224 1.00 54.28 255 ALA C N 1
ATOM 13628 C CA . ALA D 1 255 ? 178.596 158.041 163.534 1.00 54.28 255 ALA C CA 1
ATOM 13629 C C . ALA D 1 255 ? 178.463 158.342 165.022 1.00 54.28 255 ALA C C 1
ATOM 13630 O O . ALA D 1 255 ? 177.829 159.337 165.387 1.00 54.28 255 ALA C O 1
ATOM 13632 N N . TRP D 1 256 ? 179.061 157.520 165.881 1.00 52.40 256 TRP C N 1
ATOM 13633 C CA . TRP D 1 256 ? 178.937 157.661 167.324 1.00 52.40 256 TRP C CA 1
ATOM 13634 C C . TRP D 1 256 ? 180.182 158.227 167.992 1.00 52.40 256 TRP C C 1
ATOM 13635 O O . TRP D 1 256 ? 180.204 158.329 169.222 1.00 52.40 256 TRP C O 1
ATOM 13646 N N . ALA D 1 257 ? 181.222 158.574 167.228 1.00 47.70 257 ALA C N 1
ATOM 13647 C CA . ALA D 1 257 ? 182.475 159.009 167.836 1.00 47.70 257 ALA C CA 1
ATOM 13648 C C . ALA D 1 257 ? 182.372 160.388 168.465 1.00 47.70 257 ALA C C 1
ATOM 13649 O O . ALA D 1 257 ? 183.093 160.668 169.425 1.00 47.70 257 ALA C O 1
ATOM 13651 N N . GLY D 1 258 ? 181.497 161.253 167.951 1.00 43.35 258 GLY C N 1
ATOM 13652 C CA . GLY D 1 258 ? 181.276 162.535 168.589 1.00 43.35 258 GLY C CA 1
ATOM 13653 C C . GLY D 1 258 ? 180.583 162.436 169.925 1.00 43.35 258 GLY C C 1
ATOM 13654 O O . GLY D 1 258 ? 180.794 163.293 170.786 1.00 43.35 258 GLY C O 1
ATOM 13655 N N . ALA D 1 259 ? 179.765 161.402 170.113 1.00 41.07 259 ALA C N 1
ATOM 13656 C CA . ALA D 1 259 ? 179.118 161.120 171.384 1.00 41.07 259 ALA C CA 1
ATOM 13657 C C . ALA D 1 259 ? 180.018 160.362 172.350 1.00 41.07 259 ALA C C 1
ATOM 13658 O O . ALA D 1 259 ? 179.928 160.582 173.562 1.00 41.07 259 ALA C O 1
ATOM 13660 N N . ALA D 1 260 ? 180.878 159.474 171.845 1.00 39.08 260 ALA C N 1
ATOM 13661 C CA . ALA D 1 260 ? 181.800 158.757 172.719 1.00 39.08 260 ALA C CA 1
ATOM 13662 C C . ALA D 1 260 ? 182.923 159.657 173.213 1.00 39.08 260 ALA C C 1
ATOM 13663 O O . ALA D 1 260 ? 183.402 159.485 174.338 1.00 39.08 260 ALA C O 1
ATOM 13665 N N . PHE D 1 261 ? 183.367 160.603 172.387 1.00 38.77 261 PHE C N 1
ATOM 13666 C CA . PHE D 1 261 ? 184.318 161.607 172.849 1.00 38.77 261 PHE C CA 1
ATOM 13667 C C . PHE D 1 261 ? 183.649 162.590 173.795 1.00 38.77 261 PHE C C 1
ATOM 13668 O O . PHE D 1 261 ? 184.302 163.136 174.691 1.00 38.77 261 PHE C O 1
ATOM 13676 N N . ASN D 1 262 ? 182.354 162.825 173.603 1.00 38.52 262 ASN C N 1
ATOM 13677 C CA . ASN D 1 262 ? 181.585 163.660 174.514 1.00 38.52 262 ASN C CA 1
ATOM 13678 C C . ASN D 1 262 ? 181.448 163.010 175.880 1.00 38.52 262 ASN C C 1
ATOM 13679 O O . ASN D 1 262 ? 181.531 163.688 176.909 1.00 38.52 262 ASN C O 1
ATOM 13684 N N . LEU D 1 263 ? 181.219 161.698 175.903 1.00 35.63 263 LEU C N 1
ATOM 13685 C CA . LEU D 1 263 ? 181.103 160.981 177.164 1.00 35.63 263 LEU C CA 1
ATOM 13686 C C . LEU D 1 263 ? 182.447 160.900 177.871 1.00 35.63 263 LEU C C 1
ATOM 13687 O O . LEU D 1 263 ? 182.499 160.903 179.103 1.00 35.63 263 LEU C O 1
ATOM 13692 N N . PHE D 1 264 ? 183.539 160.854 177.109 1.00 33.82 264 PHE C N 1
ATOM 13693 C CA . PHE D 1 264 ? 184.864 160.925 177.707 1.00 33.82 264 PHE C CA 1
ATOM 13694 C C . PHE D 1 264 ? 185.168 162.325 178.222 1.00 33.82 264 PHE C C 1
ATOM 13695 O O . PHE D 1 264 ? 185.965 162.482 179.152 1.00 33.82 264 PHE C O 1
ATOM 13703 N N . LEU D 1 265 ? 184.553 163.350 177.631 1.00 33.56 265 LEU C N 1
ATOM 13704 C CA . LEU D 1 265 ? 184.764 164.712 178.107 1.00 33.56 265 LEU C CA 1
ATOM 13705 C C . LEU D 1 265 ? 184.046 164.974 179.422 1.00 33.56 265 LEU C C 1
ATOM 13706 O O . LEU D 1 265 ? 184.450 165.871 180.165 1.00 33.56 265 LEU C O 1
ATOM 13711 N N . TYR D 1 266 ? 182.965 164.240 179.704 1.00 31.47 266 TYR C N 1
ATOM 13712 C CA . TYR D 1 266 ? 182.415 164.214 181.056 1.00 31.47 266 TYR C CA 1
ATOM 13713 C C . TYR D 1 266 ? 183.431 163.688 182.052 1.00 31.47 266 TYR C C 1
ATOM 13714 O O . TYR D 1 266 ? 183.655 164.299 183.098 1.00 31.47 266 TYR C O 1
ATOM 13723 N N . MET D 1 267 ? 184.052 162.551 181.736 1.00 30.46 267 MET C N 1
ATOM 13724 C CA . MET D 1 267 ? 184.943 161.883 182.677 1.00 30.46 267 MET C CA 1
ATOM 13725 C C . MET D 1 267 ? 186.209 162.688 182.913 1.00 30.46 267 MET C C 1
ATOM 13726 O O . MET D 1 267 ? 186.736 162.707 184.030 1.00 30.46 267 MET C O 1
ATOM 13731 N N . LEU D 1 268 ? 186.709 163.362 181.878 1.00 27.84 268 LEU C N 1
ATOM 13732 C CA . LEU D 1 268 ? 187.892 164.192 182.047 1.00 27.84 268 LEU C CA 1
ATOM 13733 C C . LEU D 1 268 ? 187.570 165.442 182.851 1.00 27.84 268 LEU C C 1
ATOM 13734 O O . LEU D 1 268 ? 188.332 165.816 183.746 1.00 27.84 268 LEU C O 1
ATOM 13739 N N . ALA D 1 269 ? 186.433 166.080 182.570 1.00 23.08 269 ALA C N 1
ATOM 13740 C CA . ALA D 1 269 ? 186.067 167.293 183.294 1.00 23.08 269 ALA C CA 1
ATOM 13741 C C . ALA D 1 269 ? 185.661 166.991 184.730 1.00 23.08 269 ALA C C 1
ATOM 13742 O O . ALA D 1 269 ? 185.926 167.793 185.627 1.00 23.08 269 ALA C O 1
ATOM 13744 N N . SER D 1 270 ? 185.017 165.842 184.966 1.00 23.70 270 SER C N 1
ATOM 13745 C CA . SER D 1 270 ? 184.672 165.437 186.328 1.00 23.70 270 SER C CA 1
ATOM 13746 C C . SER D 1 270 ? 185.915 165.162 187.155 1.00 23.70 270 SER C C 1
ATOM 13747 O O . SER D 1 270 ? 185.942 165.428 188.360 1.00 23.70 270 SER C O 1
ATOM 13750 N N . HIS D 1 271 ? 186.948 164.611 186.524 1.00 26.14 271 HIS C N 1
ATOM 13751 C CA . HIS D 1 271 ? 188.199 164.369 187.224 1.00 26.14 271 HIS C CA 1
ATOM 13752 C C . HIS D 1 271 ? 188.943 165.672 187.488 1.00 26.14 271 HIS C C 1
ATOM 13753 O O . HIS D 1 271 ? 189.567 165.831 188.541 1.00 26.14 271 HIS C O 1
ATOM 13760 N N . VAL D 1 272 ? 188.879 166.617 186.547 1.00 23.11 272 VAL C N 1
ATOM 13761 C CA . VAL D 1 272 ? 189.534 167.908 186.735 1.00 23.11 272 VAL C CA 1
ATOM 13762 C C . VAL D 1 272 ? 188.820 168.713 187.815 1.00 23.11 272 VAL C C 1
ATOM 13763 O O . VAL D 1 272 ? 189.455 169.231 188.738 1.00 23.11 272 VAL C O 1
ATOM 13767 N N . PHE D 1 273 ? 187.488 168.791 187.736 1.00 23.56 273 PHE C N 1
ATOM 13768 C CA . PHE D 1 273 ? 186.714 169.579 188.690 1.00 23.56 273 PHE C CA 1
ATOM 13769 C C . PHE D 1 273 ? 186.752 168.992 190.092 1.00 23.56 273 PHE C C 1
ATOM 13770 O O . PHE D 1 273 ? 186.708 169.738 191.072 1.00 23.56 273 PHE C O 1
ATOM 13778 N N . GLY D 1 274 ? 186.841 167.668 190.208 1.00 21.41 274 GLY C N 1
ATOM 13779 C CA . GLY D 1 274 ? 186.870 167.053 191.519 1.00 21.41 274 GLY C CA 1
ATOM 13780 C C . GLY D 1 274 ? 188.200 167.145 192.224 1.00 21.41 274 GLY C C 1
ATOM 13781 O O . GLY D 1 274 ? 188.243 167.189 193.455 1.00 21.41 274 GLY C O 1
ATOM 13782 N N . ALA D 1 275 ? 189.296 167.164 191.475 1.00 23.36 275 ALA C N 1
ATOM 13783 C CA . ALA D 1 275 ? 190.594 167.393 192.093 1.00 23.36 275 ALA C CA 1
ATOM 13784 C C . ALA D 1 275 ? 190.817 168.863 192.402 1.00 23.36 275 ALA C C 1
ATOM 13785 O O . ALA D 1 275 ? 191.577 169.190 193.317 1.00 23.36 275 ALA C O 1
ATOM 13787 N N . PHE D 1 276 ? 190.180 169.752 191.640 1.00 26.93 276 PHE C N 1
ATOM 13788 C CA . PHE D 1 276 ? 190.131 171.159 192.014 1.00 26.93 276 PHE C CA 1
ATOM 13789 C C . PHE D 1 276 ? 189.365 171.348 193.311 1.00 26.93 276 PHE C C 1
ATOM 13790 O O . PHE D 1 276 ? 189.786 172.110 194.186 1.00 26.93 276 PHE C O 1
ATOM 13798 N N . TRP D 1 277 ? 188.234 170.656 193.444 1.00 21.90 277 TRP C N 1
ATOM 13799 C CA . TRP D 1 277 ? 187.437 170.693 194.661 1.00 21.90 277 TRP C CA 1
ATOM 13800 C C . TRP D 1 277 ? 188.179 170.097 195.843 1.00 21.90 277 TRP C C 1
ATOM 13801 O O . TRP D 1 277 ? 187.999 170.556 196.972 1.00 21.90 277 TRP C O 1
ATOM 13812 N N . TYR D 1 278 ? 188.990 169.067 195.601 1.00 21.15 278 TYR C N 1
ATOM 13813 C CA . TYR D 1 278 ? 189.829 168.500 196.650 1.00 21.15 278 TYR C CA 1
ATOM 13814 C C . TYR D 1 278 ? 190.838 169.520 197.156 1.00 21.15 278 TYR C C 1
ATOM 13815 O O . TYR D 1 278 ? 191.017 169.685 198.367 1.00 21.15 278 TYR C O 1
ATOM 13824 N N . LEU D 1 279 ? 191.524 170.198 196.235 1.00 27.41 279 LEU C N 1
ATOM 13825 C CA . LEU D 1 279 ? 192.574 171.132 196.619 1.00 27.41 279 LEU C CA 1
ATOM 13826 C C . LEU D 1 279 ? 191.994 172.394 197.239 1.00 27.41 279 LEU C C 1
ATOM 13827 O O . LEU D 1 279 ? 192.556 172.932 198.197 1.00 27.41 279 LEU C O 1
ATOM 13832 N N . PHE D 1 280 ? 190.863 172.873 196.719 1.00 28.02 280 PHE C N 1
ATOM 13833 C CA . PHE D 1 280 ? 190.220 174.045 197.300 1.00 28.02 280 PHE C CA 1
ATOM 13834 C C . PHE D 1 280 ? 189.607 173.751 198.662 1.00 28.02 280 PHE C C 1
ATOM 13835 O O . PHE D 1 280 ? 189.449 174.674 199.463 1.00 28.02 280 PHE C O 1
ATOM 13843 N N . SER D 1 281 ? 189.259 172.494 198.939 1.00 27.68 281 SER C N 1
ATOM 13844 C CA . SER D 1 281 ? 188.774 172.130 200.265 1.00 27.68 281 SER C CA 1
ATOM 13845 C C . SER D 1 281 ? 189.895 172.171 201.289 1.00 27.68 281 SER C C 1
ATOM 13846 O O . SER D 1 281 ? 189.679 172.564 202.439 1.00 27.68 281 SER C O 1
ATOM 13849 N N . ILE D 1 282 ? 191.095 171.750 200.890 1.00 29.69 282 ILE C N 1
ATOM 13850 C CA . ILE D 1 282 ? 192.248 171.787 201.778 1.00 29.69 282 ILE C CA 1
ATOM 13851 C C . ILE D 1 282 ? 192.672 173.227 202.029 1.00 29.69 282 ILE C C 1
ATOM 13852 O O . ILE D 1 282 ? 193.016 173.602 203.156 1.00 29.69 282 ILE C O 1
ATOM 13857 N N . GLU D 1 283 ? 192.592 174.069 201.000 1.00 34.37 283 GLU C N 1
ATOM 13858 C CA . GLU D 1 283 ? 192.985 175.463 201.145 1.00 34.37 283 GLU C CA 1
ATOM 13859 C C . GLU D 1 283 ? 191.995 176.256 201.986 1.00 34.37 283 GLU C C 1
ATOM 13860 O O . GLU D 1 283 ? 192.396 177.204 202.662 1.00 34.37 283 GLU C O 1
ATOM 13866 N N . ARG D 1 284 ? 190.712 175.889 201.971 1.00 33.71 284 ARG C N 1
ATOM 13867 C CA . ARG D 1 284 ? 189.756 176.591 202.820 1.00 33.71 284 ARG C CA 1
ATOM 13868 C C . ARG D 1 284 ? 189.904 176.205 204.282 1.00 33.71 284 ARG C C 1
ATOM 13869 O O . ARG D 1 284 ? 189.607 177.017 205.164 1.00 33.71 284 ARG C O 1
ATOM 13877 N N . GLU D 1 285 ? 190.352 174.983 204.566 1.00 38.07 285 GLU C N 1
ATOM 13878 C CA . GLU D 1 285 ? 190.598 174.611 205.952 1.00 38.07 285 GLU C CA 1
ATOM 13879 C C . GLU D 1 285 ? 191.872 175.243 206.489 1.00 38.07 285 GLU C C 1
ATOM 13880 O O . GLU D 1 285 ? 191.933 175.589 207.673 1.00 38.07 285 GLU C O 1
ATOM 13886 N N . THR D 1 286 ? 192.887 175.424 205.647 1.00 40.83 286 THR C N 1
ATOM 13887 C CA . THR D 1 286 ? 194.095 176.097 206.101 1.00 40.83 286 THR C CA 1
ATOM 13888 C C . THR D 1 286 ? 193.909 177.606 206.185 1.00 40.83 286 THR C C 1
ATOM 13889 O O . THR D 1 286 ? 194.590 178.257 206.979 1.00 40.83 286 THR C O 1
ATOM 13893 N N . VAL D 1 287 ? 193.003 178.171 205.384 1.00 42.01 287 VAL C N 1
ATOM 13894 C CA . VAL D 1 287 ? 192.628 179.575 205.540 1.00 42.01 287 VAL C CA 1
ATOM 13895 C C . VAL D 1 287 ? 191.906 179.781 206.866 1.00 42.01 287 VAL C C 1
ATOM 13896 O O . VAL D 1 287 ? 192.125 180.782 207.560 1.00 42.01 287 VAL C O 1
ATOM 13900 N N . CYS D 1 288 ? 191.080 178.809 207.260 1.00 44.26 288 CYS C N 1
ATOM 13901 C CA . CYS D 1 288 ? 190.470 178.822 208.585 1.00 44.26 288 CYS C CA 1
ATOM 13902 C C . CYS D 1 288 ? 191.520 178.729 209.685 1.00 44.26 288 CYS C C 1
ATOM 13903 O O . CYS D 1 288 ? 191.382 179.367 210.735 1.00 44.26 288 CYS C O 1
ATOM 13906 N N . TRP D 1 289 ? 192.575 177.940 209.467 1.00 48.07 289 TRP C N 1
ATOM 13907 C CA . TRP D 1 289 ? 193.605 177.784 210.491 1.00 48.07 289 TRP C CA 1
ATOM 13908 C C . TRP D 1 289 ? 194.470 179.030 210.613 1.00 48.07 289 TRP C C 1
ATOM 13909 O O . TRP D 1 289 ? 194.910 179.374 211.714 1.00 48.07 289 TRP C O 1
ATOM 13920 N N . LYS D 1 290 ? 194.754 179.696 209.493 1.00 53.67 290 LYS C N 1
ATOM 13921 C CA . LYS D 1 290 ? 195.567 180.907 209.536 1.00 53.67 290 LYS C CA 1
ATOM 13922 C C . LYS D 1 290 ? 194.815 182.049 210.201 1.00 53.67 290 LYS C C 1
ATOM 13923 O O . LYS D 1 290 ? 195.387 182.795 210.999 1.00 53.67 290 LYS C O 1
ATOM 13929 N N . GLN D 1 291 ? 193.527 182.194 209.885 1.00 54.65 291 GLN C N 1
ATOM 13930 C CA . GLN D 1 291 ? 192.723 183.275 210.444 1.00 54.65 291 GLN C CA 1
ATOM 13931 C C . GLN D 1 291 ? 192.470 183.062 211.931 1.00 54.65 291 GLN C C 1
ATOM 13932 O O . GLN D 1 291 ? 192.371 184.022 212.698 1.00 54.65 291 GLN C O 1
ATOM 13938 N N . ALA D 1 292 ? 192.359 181.803 212.355 1.00 60.94 292 ALA C N 1
ATOM 13939 C CA . ALA D 1 292 ? 192.188 181.511 213.774 1.00 60.94 292 ALA C CA 1
ATOM 13940 C C . ALA D 1 292 ? 193.480 181.754 214.544 1.00 60.94 292 ALA C C 1
ATOM 13941 O O . ALA D 1 292 ? 193.462 181.983 215.758 1.00 60.94 292 ALA C O 1
ATOM 13943 N N . CYS D 1 293 ? 194.619 181.700 213.851 1.00 68.26 293 CYS C N 1
ATOM 13944 C CA . CYS D 1 293 ? 195.897 181.902 214.522 1.00 68.26 293 CYS C CA 1
ATOM 13945 C C . CYS D 1 293 ? 196.277 183.377 214.565 1.00 68.26 293 CYS C C 1
ATOM 13946 O O . CYS D 1 293 ? 197.070 183.794 215.416 1.00 68.26 293 CYS C O 1
ATOM 13949 N N . GLU D 1 294 ? 195.734 184.186 213.655 1.00 70.47 294 GLU C N 1
ATOM 13950 C CA . GLU D 1 294 ? 196.012 185.614 213.718 1.00 70.47 294 GLU C CA 1
ATOM 13951 C C . GLU D 1 294 ? 195.174 186.332 214.769 1.00 70.47 294 GLU C C 1
ATOM 13952 O O . GLU D 1 294 ? 195.512 187.462 215.133 1.00 70.47 294 GLU C O 1
ATOM 13958 N N . ARG D 1 295 ? 194.091 185.714 215.268 1.00 71.77 295 ARG C N 1
ATOM 13959 C CA . ARG D 1 295 ? 193.420 186.215 216.473 1.00 71.77 295 ARG C CA 1
ATOM 13960 C C . ARG D 1 295 ? 193.520 185.103 217.521 1.00 71.77 295 ARG C C 1
ATOM 13961 O O . ARG D 1 295 ? 192.615 184.286 217.709 1.00 71.77 295 ARG C O 1
ATOM 13969 N N . ASN D 1 296 ? 194.644 185.082 218.227 1.00 79.60 296 ASN C N 1
ATOM 13970 C CA . ASN D 1 296 ? 194.993 183.992 219.134 1.00 79.60 296 ASN C CA 1
ATOM 13971 C C . ASN D 1 296 ? 194.547 184.340 220.555 1.00 79.60 296 ASN C C 1
ATOM 13972 O O . ASN D 1 296 ? 195.359 184.690 221.415 1.00 79.60 296 ASN C O 1
ATOM 13977 N N . ASN D 1 297 ? 193.266 184.096 220.803 1.00 81.86 297 ASN C N 1
ATOM 13978 C CA . ASN D 1 297 ? 192.809 184.233 222.173 1.00 81.86 297 ASN C CA 1
ATOM 13979 C C . ASN D 1 297 ? 193.522 182.979 222.616 1.00 81.86 297 ASN C C 1
ATOM 13980 O O . ASN D 1 297 ? 194.474 183.044 223.400 1.00 81.86 297 ASN C O 1
ATOM 13985 N N . PRO D 1 298 ? 193.070 181.792 222.146 1.00 81.98 298 PRO C N 1
ATOM 13986 C CA . PRO D 1 298 ? 193.997 180.708 222.482 1.00 81.98 298 PRO C CA 1
ATOM 13987 C C . PRO D 1 298 ? 195.262 180.831 221.653 1.00 81.98 298 PRO C C 1
ATOM 13988 O O . PRO D 1 298 ? 195.184 180.946 220.421 1.00 81.98 298 PRO C O 1
ATOM 13992 N N . PRO D 1 299 ? 196.439 180.812 222.283 1.00 83.43 299 PRO C N 1
ATOM 13993 C CA . PRO D 1 299 ? 197.676 181.119 221.551 1.00 83.43 299 PRO C CA 1
ATOM 13994 C C . PRO D 1 299 ? 198.070 180.010 220.583 1.00 83.43 299 PRO C C 1
ATOM 13995 O O . PRO D 1 299 ? 197.985 178.820 220.894 1.00 83.43 299 PRO C O 1
ATOM 13999 N N . CYS D 1 300 ? 198.501 180.421 219.391 1.00 81.25 300 CYS C N 1
ATOM 14000 C CA . CYS D 1 300 ? 198.789 179.503 218.298 1.00 81.25 300 CYS C CA 1
ATOM 14001 C C . CYS D 1 300 ? 200.227 179.670 217.836 1.00 81.25 300 CYS C C 1
ATOM 14002 O O . CYS D 1 300 ? 200.718 180.795 217.712 1.00 81.25 300 CYS C O 1
ATOM 14005 N N . ILE D 1 301 ? 200.887 178.551 217.571 1.00 76.19 301 ILE C N 1
ATOM 14006 C CA . ILE D 1 301 ? 202.244 178.548 217.039 1.00 76.19 301 ILE C CA 1
ATOM 14007 C C . ILE D 1 301 ? 202.179 178.176 215.562 1.00 76.19 301 ILE C C 1
ATOM 14008 O O . ILE D 1 301 ? 201.588 177.154 215.196 1.00 76.19 301 ILE C O 1
ATOM 14013 N N . SER D 1 302 ? 202.767 179.018 214.712 1.00 75.39 302 SER C N 1
ATOM 14014 C CA . SER D 1 302 ? 202.544 178.966 213.270 1.00 75.39 302 SER C CA 1
ATOM 14015 C C . SER D 1 302 ? 203.358 177.908 212.531 1.00 75.39 302 SER C C 1
ATOM 14016 O O . SER D 1 302 ? 203.075 177.660 211.354 1.00 75.39 302 SER C O 1
ATOM 14019 N N . LYS D 1 303 ? 204.366 177.295 213.161 1.00 71.60 303 LYS C N 1
ATOM 14020 C CA . LYS D 1 303 ? 205.009 176.144 212.539 1.00 71.60 303 LYS C CA 1
ATOM 14021 C C . LYS D 1 303 ? 204.047 174.980 212.445 1.00 71.60 303 LYS C C 1
ATOM 14022 O O . LYS D 1 303 ? 204.023 174.277 211.430 1.00 71.60 303 LYS C O 1
ATOM 14028 N N . LEU D 1 304 ? 203.221 174.813 213.470 1.00 67.90 304 LEU C N 1
ATOM 14029 C CA . LEU D 1 304 ? 202.500 173.583 213.742 1.00 67.90 304 LEU C CA 1
ATOM 14030 C C . LEU D 1 304 ? 201.256 173.441 212.882 1.00 67.90 304 LEU C C 1
ATOM 14031 O O . LEU D 1 304 ? 200.561 172.424 212.983 1.00 67.90 304 LEU C O 1
ATOM 14036 N N . LEU D 1 305 ? 200.894 174.617 211.963 1.00 60.45 305 LEU C N 1
ATOM 14037 C CA . LEU D 1 305 ? 199.954 174.481 210.864 1.00 60.45 305 LEU C CA 1
ATOM 14038 C C . LEU D 1 305 ? 200.552 173.693 209.708 1.00 60.45 305 LEU C C 1
ATOM 14039 O O . LEU D 1 305 ? 199.826 173.334 208.775 1.00 60.45 305 LEU C O 1
ATOM 14044 N N . TYR D 1 306 ? 201.830 173.445 209.714 1.00 61.34 306 TYR C N 1
ATOM 14045 C CA . TYR D 1 306 ? 202.495 172.805 208.632 1.00 61.34 306 TYR C CA 1
ATOM 14046 C C . TYR D 1 306 ? 203.117 171.648 209.200 1.00 61.34 306 TYR C C 1
ATOM 14047 O O . TYR D 1 306 ? 203.721 171.741 210.196 1.00 61.34 306 TYR C O 1
ATOM 14056 N N . CYS D 1 307 ? 202.952 170.511 208.598 1.00 67.55 307 CYS C N 1
ATOM 14057 C CA . CYS D 1 307 ? 203.361 169.299 209.198 1.00 67.55 307 CYS C CA 1
ATOM 14058 C C . CYS D 1 307 ? 204.848 169.093 209.155 1.00 67.55 307 CYS C C 1
ATOM 14059 O O . CYS D 1 307 ? 205.526 169.733 208.408 1.00 67.55 307 CYS C O 1
ATOM 14062 N N . ASP D 1 308 ? 205.364 168.251 210.037 1.00 81.86 308 ASP C N 1
ATOM 14063 C CA . ASP D 1 308 ? 206.796 167.958 210.156 1.00 81.86 308 ASP C CA 1
ATOM 14064 C C . ASP D 1 308 ? 206.895 166.761 211.076 1.00 81.86 308 ASP C C 1
ATOM 14065 O O . ASP D 1 308 ? 206.455 166.858 212.192 1.00 81.86 308 ASP C O 1
ATOM 14070 N N . PRO D 1 309 ? 207.454 165.609 210.628 1.00 84.92 309 PRO C N 1
ATOM 14071 C CA . PRO D 1 309 ? 207.426 164.395 211.463 1.00 84.92 309 PRO C CA 1
ATOM 14072 C C . PRO D 1 309 ? 208.296 164.481 212.706 1.00 84.92 309 PRO C C 1
ATOM 14073 O O . PRO D 1 309 ? 208.123 163.659 213.615 1.00 84.92 309 PRO C O 1
ATOM 14077 N N . GLU D 1 310 ? 209.222 165.443 212.779 1.00 85.33 310 GLU C N 1
ATOM 14078 C CA . GLU D 1 310 ? 209.949 165.680 214.023 1.00 85.33 310 GLU C CA 1
ATOM 14079 C C . GLU D 1 310 ? 209.029 166.225 215.111 1.00 85.33 310 GLU C C 1
ATOM 14080 O O . GLU D 1 310 ? 209.163 165.860 216.284 1.00 85.33 310 GLU C O 1
ATOM 14086 N N . THR D 1 311 ? 208.090 167.096 214.744 1.00 80.17 311 THR C N 1
ATOM 14087 C CA . THR D 1 311 ? 207.191 167.701 215.718 1.00 80.17 311 THR C CA 1
ATOM 14088 C C . THR D 1 311 ? 205.949 166.838 215.898 1.00 80.17 311 THR C C 1
ATOM 14089 O O . THR D 1 311 ? 205.245 166.541 214.929 1.00 80.17 311 THR C O 1
ATOM 14093 N N . ALA D 1 312 ? 205.775 166.259 217.189 1.00 73.43 312 ALA C N 1
ATOM 14094 C CA . ALA D 1 312 ? 204.573 165.513 217.536 1.00 73.43 312 ALA C CA 1
ATOM 14095 C C . ALA D 1 312 ? 203.583 166.446 218.217 1.00 73.43 312 ALA C C 1
ATOM 14096 O O . ALA D 1 312 ? 203.951 167.188 219.133 1.00 73.43 312 ALA C O 1
ATOM 14098 N N . GLY D 1 313 ? 202.333 166.407 217.767 1.00 70.00 313 GLY C N 1
ATOM 14099 C CA . GLY D 1 313 ? 201.301 167.264 218.316 1.00 70.00 313 GLY C CA 1
ATOM 14100 C C . GLY D 1 313 ? 201.292 168.657 217.721 1.00 70.00 313 GLY C C 1
ATOM 14101 O O . GLY D 1 313 ? 202.349 169.216 217.409 1.00 70.00 313 GLY C O 1
ATOM 14102 N N . GLY D 1 314 ? 200.104 169.230 217.558 1.00 69.31 314 GLY C N 1
ATOM 14103 C CA . GLY D 1 314 ? 199.972 170.572 217.027 1.00 69.31 314 GLY C CA 1
ATOM 14104 C C . GLY D 1 314 ? 199.024 171.428 217.838 1.00 69.31 314 GLY C C 1
ATOM 14105 O O . GLY D 1 314 ? 198.790 171.153 219.017 1.00 69.31 314 GLY C O 1
ATOM 14106 N N . ASN D 1 315 ? 198.479 172.473 217.219 1.00 71.36 315 ASN C N 1
ATOM 14107 C CA . ASN D 1 315 ? 197.525 173.352 217.887 1.00 71.36 315 ASN C CA 1
ATOM 14108 C C . ASN D 1 315 ? 196.201 172.619 218.057 1.00 71.36 315 ASN C C 1
ATOM 14109 O O . ASN D 1 315 ? 195.459 172.426 217.090 1.00 71.36 315 ASN C O 1
ATOM 14114 N N . ALA D 1 316 ? 195.900 172.213 219.288 1.00 71.06 316 ALA C N 1
ATOM 14115 C CA . ALA D 1 316 ? 194.739 171.380 219.566 1.00 71.06 316 ALA C CA 1
ATOM 14116 C C . ALA D 1 316 ? 193.439 172.164 219.664 1.00 71.06 316 ALA C C 1
ATOM 14117 O O . ALA D 1 316 ? 192.367 171.553 219.644 1.00 71.06 316 ALA C O 1
ATOM 14119 N N . PHE D 1 317 ? 193.499 173.491 219.766 1.00 70.71 317 PHE C N 1
ATOM 14120 C CA . PHE D 1 317 ? 192.296 174.305 219.876 1.00 70.71 317 PHE C CA 1
ATOM 14121 C C . PHE D 1 317 ? 191.594 174.527 218.541 1.00 70.71 317 PHE C C 1
ATOM 14122 O O . PHE D 1 317 ? 190.530 175.153 218.521 1.00 70.71 317 PHE C O 1
ATOM 14130 N N . LEU D 1 318 ? 192.158 174.044 217.434 1.00 64.19 318 LEU C N 1
ATOM 14131 C CA . LEU D 1 318 ? 191.631 174.360 216.114 1.00 64.19 318 LEU C CA 1
ATOM 14132 C C . LEU D 1 318 ? 190.352 173.609 215.783 1.00 64.19 318 LEU C C 1
ATOM 14133 O O . LEU D 1 318 ? 189.639 174.013 214.859 1.00 64.19 318 LEU C O 1
ATOM 14138 N N . ASN D 1 319 ? 190.038 172.535 216.505 1.00 66.28 319 ASN C N 1
ATOM 14139 C CA . ASN D 1 319 ? 188.740 171.897 216.341 1.00 66.28 319 ASN C CA 1
ATOM 14140 C C . ASN D 1 319 ? 187.606 172.718 216.946 1.00 66.28 319 ASN C C 1
ATOM 14141 O O . ASN D 1 319 ? 186.441 172.469 216.623 1.00 66.28 319 ASN C O 1
ATOM 14146 N N . GLU D 1 320 ? 187.924 173.685 217.809 1.00 66.46 320 GLU C N 1
ATOM 14147 C CA . GLU D 1 320 ? 186.915 174.591 218.340 1.00 66.46 320 GLU C CA 1
ATOM 14148 C C . GLU D 1 320 ? 186.638 175.732 217.372 1.00 66.46 320 GLU C C 1
ATOM 14149 O O . GLU D 1 320 ? 185.478 176.048 217.088 1.00 66.46 320 GLU C O 1
ATOM 14155 N N . SER D 1 321 ? 187.695 176.358 216.854 1.00 59.94 321 SER C N 1
ATOM 14156 C CA . SER D 1 321 ? 187.537 177.538 216.017 1.00 59.94 321 SER C CA 1
ATOM 14157 C C . SER D 1 321 ? 187.242 177.201 214.564 1.00 59.94 321 SER C C 1
ATOM 14158 O O . SER D 1 321 ? 186.732 178.059 213.836 1.00 59.94 321 SER C O 1
ATOM 14161 N N . CYS D 1 322 ? 187.533 175.976 214.130 1.00 56.37 322 CYS C N 1
ATOM 14162 C CA . CYS D 1 322 ? 187.248 175.523 212.768 1.00 56.37 322 CYS C CA 1
ATOM 14163 C C . CYS D 1 322 ? 186.450 174.230 212.846 1.00 56.37 322 CYS C C 1
ATOM 14164 O O . CYS D 1 322 ? 186.987 173.140 212.607 1.00 56.37 322 CYS C O 1
ATOM 14167 N N . PRO D 1 323 ? 185.158 174.311 213.169 1.00 49.52 323 PRO C N 1
ATOM 14168 C CA . PRO D 1 323 ? 184.377 173.090 213.398 1.00 49.52 323 PRO C CA 1
ATOM 14169 C C . PRO D 1 323 ? 183.937 172.458 212.083 1.00 49.52 323 PRO C C 1
ATOM 14170 O O . PRO D 1 323 ? 183.476 173.144 211.168 1.00 49.52 323 PRO C O 1
ATOM 14174 N N . ILE D 1 324 ? 184.085 171.137 211.989 1.00 42.39 324 ILE C N 1
ATOM 14175 C CA . ILE D 1 324 ? 183.857 170.400 210.752 1.00 42.39 324 ILE C CA 1
ATOM 14176 C C . ILE D 1 324 ? 182.823 169.295 210.940 1.00 42.39 324 ILE C C 1
ATOM 14177 O O . ILE D 1 324 ? 181.837 169.224 210.199 1.00 42.39 324 ILE C O 1
ATOM 14182 N N . GLN D 1 325 ? 183.029 168.425 211.934 1.00 43.41 325 GLN C N 1
ATOM 14183 C CA . GLN D 1 325 ? 182.144 167.278 212.111 1.00 43.41 325 GLN C CA 1
ATOM 14184 C C . GLN D 1 325 ? 180.781 167.695 212.640 1.00 43.41 325 GLN C C 1
ATOM 14185 O O . GLN D 1 325 ? 179.765 167.093 212.274 1.00 43.41 325 GLN C O 1
ATOM 14191 N N . THR D 1 326 ? 180.736 168.709 213.490 1.00 44.47 326 THR C N 1
ATOM 14192 C CA . THR D 1 326 ? 179.512 169.474 213.712 1.00 44.47 326 THR C CA 1
ATOM 14193 C C . THR D 1 326 ? 179.809 170.900 213.245 1.00 44.47 326 THR C C 1
ATOM 14194 O O . THR D 1 326 ? 180.815 171.502 213.662 1.00 44.47 326 THR C O 1
ATOM 14198 N N . PRO D 1 327 ? 179.127 171.387 212.214 1.00 42.55 327 PRO C N 1
ATOM 14199 C CA . PRO D 1 327 ? 179.487 172.689 211.649 1.00 42.55 327 PRO C CA 1
ATOM 14200 C C . PRO D 1 327 ? 178.798 173.850 212.344 1.00 42.55 327 PRO C C 1
ATOM 14201 O O . PRO D 1 327 ? 177.654 173.759 212.794 1.00 42.55 327 PRO C O 1
ATOM 14205 N N . ASN D 1 328 ? 179.524 174.961 212.416 1.00 44.20 328 ASN C N 1
ATOM 14206 C CA . ASN D 1 328 ? 179.009 176.228 212.923 1.00 44.20 328 ASN C CA 1
ATOM 14207 C C . ASN D 1 328 ? 179.434 177.297 211.924 1.00 44.20 328 ASN C C 1
ATOM 14208 O O . ASN D 1 328 ? 180.600 177.698 211.896 1.00 44.20 328 ASN C O 1
ATOM 14213 N N . THR D 1 329 ? 178.488 177.762 211.109 1.00 40.88 329 THR C N 1
ATOM 14214 C CA . THR D 1 329 ? 178.807 178.709 210.048 1.00 40.88 329 THR C CA 1
ATOM 14215 C C . THR D 1 329 ? 179.052 180.120 210.561 1.00 40.88 329 THR C C 1
ATOM 14216 O O . THR D 1 329 ? 179.510 180.968 209.788 1.00 40.88 329 THR C O 1
ATOM 14220 N N . THR D 1 330 ? 178.751 180.395 211.831 1.00 42.59 330 THR C N 1
ATOM 14221 C CA . THR D 1 330 ? 179.144 181.664 212.431 1.00 42.59 330 THR C CA 1
ATOM 14222 C C . THR D 1 330 ? 180.657 181.730 212.599 1.00 42.59 330 THR C C 1
ATOM 14223 O O . THR D 1 330 ? 181.277 182.765 212.328 1.00 42.59 330 THR C O 1
ATOM 14227 N N . LEU D 1 331 ? 181.268 180.622 213.021 1.00 42.57 331 LEU C N 1
ATOM 14228 C CA . LEU D 1 331 ? 182.721 180.546 213.103 1.00 42.57 331 LEU C CA 1
ATOM 14229 C C . LEU D 1 331 ? 183.343 180.492 211.713 1.00 42.57 331 LEU C C 1
ATOM 14230 O O . LEU D 1 331 ? 184.167 181.342 211.354 1.00 42.57 331 LEU C O 1
ATOM 14235 N N . PHE D 1 332 ? 182.955 179.499 210.915 1.00 38.09 332 PHE C N 1
ATOM 14236 C CA . PHE D 1 332 ? 183.440 179.375 209.547 1.00 38.09 332 PHE C CA 1
ATOM 14237 C C . PHE D 1 332 ? 182.441 178.562 208.742 1.00 38.09 332 PHE C C 1
ATOM 14238 O O . PHE D 1 332 ? 182.060 177.464 209.152 1.00 38.09 332 PHE C O 1
ATOM 14246 N N . ASP D 1 333 ? 182.024 179.103 207.602 1.00 35.08 333 ASP C N 1
ATOM 14247 C CA . ASP D 1 333 ? 181.175 178.382 206.661 1.00 35.08 333 ASP C CA 1
ATOM 14248 C C . ASP D 1 333 ? 182.071 177.763 205.596 1.00 35.08 333 ASP C C 1
ATOM 14249 O O . ASP D 1 333 ? 182.703 178.478 204.814 1.00 35.08 333 ASP C O 1
ATOM 14254 N N . PHE D 1 334 ? 182.129 176.437 205.566 1.00 31.51 334 PHE C N 1
ATOM 14255 C CA . PHE D 1 334 ? 182.932 175.750 204.569 1.00 31.51 334 PHE C CA 1
ATOM 14256 C C . PHE D 1 334 ? 182.188 175.533 203.263 1.00 31.51 334 PHE C C 1
ATOM 14257 O O . PHE D 1 334 ? 182.836 175.323 202.235 1.00 31.51 334 PHE C O 1
ATOM 14265 N N . GLY D 1 335 ? 180.862 175.597 203.279 1.00 26.28 335 GLY C N 1
ATOM 14266 C CA . GLY D 1 335 ? 180.083 175.624 202.053 1.00 26.28 335 GLY C CA 1
ATOM 14267 C C . GLY D 1 335 ? 180.114 174.307 201.305 1.00 26.28 335 GLY C C 1
ATOM 14268 O O . GLY D 1 335 ? 179.759 173.252 201.837 1.00 26.28 335 GLY C O 1
ATOM 14269 N N . ILE D 1 336 ? 180.551 174.366 200.044 1.00 25.12 336 ILE C N 1
ATOM 14270 C CA . ILE D 1 336 ? 180.636 173.170 199.210 1.00 25.12 336 ILE C CA 1
ATOM 14271 C C . ILE D 1 336 ? 181.849 172.313 199.517 1.00 25.12 336 ILE C C 1
ATOM 14272 O O . ILE D 1 336 ? 181.956 171.204 198.986 1.00 25.12 336 ILE C O 1
ATOM 14277 N N . PHE D 1 337 ? 182.758 172.788 200.358 1.00 25.76 337 PHE C N 1
ATOM 14278 C CA . PHE D 1 337 ? 183.948 172.045 200.730 1.00 25.76 337 PHE C CA 1
ATOM 14279 C C . PHE D 1 337 ? 183.770 171.246 202.006 1.00 25.76 337 PHE C C 1
ATOM 14280 O O . PHE D 1 337 ? 184.683 170.510 202.382 1.00 25.76 337 PHE C O 1
ATOM 14288 N N . LEU D 1 338 ? 182.623 171.377 202.675 1.00 31.62 338 LEU C N 1
ATOM 14289 C CA . LEU D 1 338 ? 182.399 170.691 203.942 1.00 31.62 338 LEU C CA 1
ATOM 14290 C C . LEU D 1 338 ? 182.296 169.182 203.763 1.00 31.62 338 LEU C C 1
ATOM 14291 O O . LEU D 1 338 ? 182.691 168.429 204.658 1.00 31.62 338 LEU C O 1
ATOM 14296 N N . ASP D 1 339 ? 181.791 168.727 202.613 1.00 32.12 339 ASP C N 1
ATOM 14297 C CA . ASP D 1 339 ? 181.672 167.295 202.359 1.00 32.12 339 ASP C CA 1
ATOM 14298 C C . ASP D 1 339 ? 183.038 166.632 202.221 1.00 32.12 339 ASP C C 1
ATOM 14299 O O . ASP D 1 339 ? 183.205 165.467 202.591 1.00 32.12 339 ASP C O 1
ATOM 14304 N N . ALA D 1 340 ? 184.027 167.357 201.694 1.00 28.64 340 ALA C N 1
ATOM 14305 C CA . ALA D 1 340 ? 185.372 166.803 201.596 1.00 28.64 340 ALA C CA 1
ATOM 14306 C C . ALA D 1 340 ? 186.057 166.734 202.948 1.00 28.64 340 ALA C C 1
ATOM 14307 O O . ALA D 1 340 ? 186.846 165.818 203.194 1.00 28.64 340 ALA C O 1
ATOM 14309 N N . LEU D 1 341 ? 185.784 167.691 203.829 1.00 31.37 341 LEU C N 1
ATOM 14310 C CA . LEU D 1 341 ? 186.444 167.702 205.125 1.00 31.37 341 LEU C CA 1
ATOM 14311 C C . LEU D 1 341 ? 185.755 166.778 206.117 1.00 31.37 341 LEU C C 1
ATOM 14312 O O . LEU D 1 341 ? 186.387 166.332 207.080 1.00 31.37 341 LEU C O 1
ATOM 14317 N N . GLN D 1 342 ? 184.476 166.476 205.900 1.00 33.99 342 GLN C N 1
ATOM 14318 C CA . GLN D 1 342 ? 183.756 165.578 206.793 1.00 33.99 342 GLN C CA 1
ATOM 14319 C C . GLN D 1 342 ? 183.958 164.117 206.422 1.00 33.99 342 GLN C C 1
ATOM 14320 O O . GLN D 1 342 ? 183.952 163.255 207.305 1.00 33.99 342 GLN C O 1
ATOM 14326 N N . SER D 1 343 ? 184.132 163.819 205.137 1.00 32.32 343 SER C N 1
ATOM 14327 C CA . SER D 1 343 ? 184.353 162.451 204.698 1.00 32.32 343 SER C CA 1
ATOM 14328 C C . SER D 1 343 ? 185.761 161.953 204.986 1.00 32.32 343 SER C C 1
ATOM 14329 O O . SER D 1 343 ? 186.003 160.746 204.889 1.00 32.32 343 SER C O 1
ATOM 14332 N N . GLY D 1 344 ? 186.687 162.841 205.334 1.00 34.57 344 GLY C N 1
ATOM 14333 C CA . GLY D 1 344 ? 188.051 162.433 205.573 1.00 34.57 344 GLY C CA 1
ATOM 14334 C C . GLY D 1 344 ? 188.830 162.092 204.329 1.00 34.57 344 GLY C C 1
ATOM 14335 O O . GLY D 1 344 ? 189.860 161.423 204.422 1.00 34.57 344 GLY C O 1
ATOM 14336 N N . VAL D 1 345 ? 188.365 162.530 203.158 1.00 33.87 345 VAL C N 1
ATOM 14337 C CA . VAL D 1 345 ? 189.089 162.274 201.920 1.00 33.87 345 VAL C CA 1
ATOM 14338 C C . VAL D 1 345 ? 190.350 163.127 201.833 1.00 33.87 345 VAL C C 1
ATOM 14339 O O . VAL D 1 345 ? 191.312 162.738 201.161 1.00 33.87 345 VAL C O 1
ATOM 14343 N N . VAL D 1 346 ? 190.397 164.252 202.550 1.00 32.63 346 VAL C N 1
ATOM 14344 C CA . VAL D 1 346 ? 191.584 165.100 202.564 1.00 32.63 346 VAL C CA 1
ATOM 14345 C C . VAL D 1 346 ? 192.648 164.597 203.523 1.00 32.63 346 VAL C C 1
ATOM 14346 O O . VAL D 1 346 ? 193.749 165.157 203.558 1.00 32.63 346 VAL C O 1
ATOM 14350 N N . GLU D 1 347 ? 192.351 163.558 204.302 1.00 41.24 347 GLU C N 1
ATOM 14351 C CA . GLU D 1 347 ? 193.318 162.937 205.194 1.00 41.24 347 GLU C CA 1
ATOM 14352 C C . GLU D 1 347 ? 193.801 161.585 204.705 1.00 41.24 347 GLU C C 1
ATOM 14353 O O . GLU D 1 347 ? 194.842 161.111 205.172 1.00 41.24 347 GLU C O 1
ATOM 14359 N N . SER D 1 348 ? 193.066 160.957 203.797 1.00 41.30 348 SER C N 1
ATOM 14360 C CA . SER D 1 348 ? 193.405 159.622 203.336 1.00 41.30 348 SER C CA 1
ATOM 14361 C C . SER D 1 348 ? 194.616 159.663 202.419 1.00 41.30 348 SER C C 1
ATOM 14362 O O . SER D 1 348 ? 194.758 160.567 201.601 1.00 41.30 348 SER C O 1
ATOM 14365 N N . GLN D 1 349 ? 195.496 158.678 202.556 1.00 45.19 349 GLN C N 1
ATOM 14366 C CA . GLN D 1 349 ? 196.590 158.493 201.614 1.00 45.19 349 GLN C CA 1
ATOM 14367 C C . GLN D 1 349 ? 196.314 157.337 200.666 1.00 45.19 349 GLN C C 1
ATOM 14368 O O . GLN D 1 349 ? 197.222 156.883 199.965 1.00 45.19 349 GLN C O 1
ATOM 14374 N N . ASP D 1 350 ? 195.079 156.846 200.647 1.00 42.92 350 ASP C N 1
ATOM 14375 C CA . ASP D 1 350 ? 194.653 155.787 199.744 1.00 42.92 350 ASP C CA 1
ATOM 14376 C C . ASP D 1 350 ? 194.138 156.455 198.475 1.00 42.92 350 ASP C C 1
ATOM 14377 O O . ASP D 1 350 ? 193.071 157.072 198.486 1.00 42.92 350 ASP C O 1
ATOM 14382 N N . PHE D 1 351 ? 194.895 156.337 197.382 1.00 35.23 351 PHE C N 1
ATOM 14383 C CA . PHE D 1 351 ? 194.569 157.056 196.153 1.00 35.23 351 PHE C CA 1
ATOM 14384 C C . PHE D 1 351 ? 193.271 156.620 195.462 1.00 35.23 351 PHE C C 1
ATOM 14385 O O . PHE D 1 351 ? 192.515 157.515 195.069 1.00 35.23 351 PHE C O 1
ATOM 14393 N N . PRO D 1 352 ? 192.947 155.324 195.267 1.00 35.62 352 PRO C N 1
ATOM 14394 C CA . PRO D 1 352 ? 191.639 155.022 194.654 1.00 35.62 352 PRO C CA 1
ATOM 14395 C C . PRO D 1 352 ? 190.462 155.400 195.532 1.00 35.62 352 PRO C C 1
ATOM 14396 O O . PRO D 1 352 ? 189.380 155.684 195.009 1.00 35.62 352 PRO C O 1
ATOM 14400 N N . GLN D 1 353 ? 190.648 155.415 196.850 1.00 34.93 353 GLN C N 1
ATOM 14401 C CA . GLN D 1 353 ? 189.664 156.012 197.744 1.00 34.93 353 GLN C CA 1
ATOM 14402 C C . GLN D 1 353 ? 189.524 157.504 197.474 1.00 34.93 353 GLN C C 1
ATOM 14403 O O . GLN D 1 353 ? 188.413 158.028 197.348 1.00 34.93 353 GLN C O 1
ATOM 14409 N N . LYS D 1 354 ? 190.654 158.195 197.344 1.00 31.95 354 LYS C N 1
ATOM 14410 C CA . LYS D 1 354 ? 190.646 159.642 197.178 1.00 31.95 354 LYS C CA 1
ATOM 14411 C C . LYS D 1 354 ? 190.213 160.045 195.774 1.00 31.95 354 LYS C C 1
ATOM 14412 O O . LYS D 1 354 ? 189.503 161.042 195.606 1.00 31.95 354 LYS C O 1
ATOM 14418 N N . PHE D 1 355 ? 190.636 159.289 194.758 1.00 26.61 355 PHE C N 1
ATOM 14419 C CA . PHE D 1 355 ? 190.289 159.611 193.377 1.00 26.61 355 PHE C CA 1
ATOM 14420 C C . PHE D 1 355 ? 188.797 159.450 193.124 1.00 26.61 355 PHE C C 1
ATOM 14421 O O . PHE D 1 355 ? 188.168 160.323 192.520 1.00 26.61 355 PHE C O 1
ATOM 14429 N N . PHE D 1 356 ? 188.219 158.332 193.570 1.00 28.22 356 PHE C N 1
ATOM 14430 C CA . PHE D 1 356 ? 186.846 158.007 193.201 1.00 28.22 356 PHE C CA 1
ATOM 14431 C C . PHE D 1 356 ? 185.838 158.889 193.917 1.00 28.22 356 PHE C C 1
ATOM 14432 O O . PHE D 1 356 ? 184.799 159.216 193.341 1.00 28.22 356 PHE C O 1
ATOM 14440 N N . TYR D 1 357 ? 186.125 159.284 195.158 1.00 27.23 357 TYR C N 1
ATOM 14441 C CA . TYR D 1 357 ? 185.234 160.188 195.876 1.00 27.23 357 TYR C CA 1
ATOM 14442 C C . TYR D 1 357 ? 185.214 161.571 195.238 1.00 27.23 357 TYR C C 1
ATOM 14443 O O . TYR D 1 357 ? 184.165 162.221 195.189 1.00 27.23 357 TYR C O 1
ATOM 14452 N N . CYS D 1 358 ? 186.356 162.032 194.738 1.00 29.35 358 CYS C N 1
ATOM 14453 C CA . CYS D 1 358 ? 186.421 163.366 194.162 1.00 29.35 358 CYS C CA 1
ATOM 14454 C C . CYS D 1 358 ? 185.979 163.380 192.709 1.00 29.35 358 CYS C C 1
ATOM 14455 O O . CYS D 1 358 ? 185.350 164.347 192.280 1.00 29.35 358 CYS C O 1
ATOM 14458 N N . PHE D 1 359 ? 186.279 162.320 191.951 1.00 26.03 359 PHE C N 1
ATOM 14459 C CA . PHE D 1 359 ? 185.761 162.193 190.591 1.00 26.03 359 PHE C CA 1
ATOM 14460 C C . PHE D 1 359 ? 184.241 162.131 190.588 1.00 26.03 359 PHE C C 1
ATOM 14461 O O . PHE D 1 359 ? 183.592 162.685 189.693 1.00 26.03 359 PHE C O 1
ATOM 14469 N N . TRP D 1 360 ? 183.659 161.454 191.577 1.00 22.29 360 TRP C N 1
ATOM 14470 C CA . TRP D 1 360 ? 182.211 161.351 191.640 1.00 22.29 360 TRP C CA 1
ATOM 14471 C C . TRP D 1 360 ? 181.569 162.666 192.041 1.00 22.29 360 TRP C C 1
ATOM 14472 O O . TRP D 1 360 ? 180.467 162.967 191.578 1.00 22.29 360 TRP C O 1
ATOM 14483 N N . TRP D 1 361 ? 182.238 163.456 192.886 1.00 47.04 361 TRP C N 1
ATOM 14484 C CA . TRP D 1 361 ? 181.779 164.812 193.169 1.00 47.04 361 TRP C CA 1
ATOM 14485 C C . TRP D 1 361 ? 181.730 165.647 191.899 1.00 47.04 361 TRP C C 1
ATOM 14486 O O . TRP D 1 361 ? 180.783 166.410 191.681 1.00 47.04 361 TRP C O 1
ATOM 14497 N N . GLY D 1 362 ? 182.759 165.528 191.059 1.00 21.20 362 GLY C N 1
ATOM 14498 C CA . GLY D 1 362 ? 182.771 166.251 189.803 1.00 21.20 362 GLY C CA 1
ATOM 14499 C C . GLY D 1 362 ? 181.711 165.771 188.836 1.00 21.20 362 GLY C C 1
ATOM 14500 O O . GLY D 1 362 ? 181.100 166.571 188.133 1.00 21.20 362 GLY C O 1
ATOM 14501 N N . LEU D 1 363 ? 181.469 164.462 188.795 1.00 27.11 363 LEU C N 1
ATOM 14502 C CA . LEU D 1 363 ? 180.462 163.926 187.885 1.00 27.11 363 LEU C CA 1
ATOM 14503 C C . LEU D 1 363 ? 179.054 164.233 188.371 1.00 27.11 363 LEU C C 1
ATOM 14504 O O . LEU D 1 363 ? 178.165 164.520 187.562 1.00 27.11 363 LEU C O 1
ATOM 14509 N N . GLN D 1 364 ? 178.838 164.184 189.687 1.00 31.54 364 GLN C N 1
ATOM 14510 C CA . GLN D 1 364 ? 177.523 164.472 190.246 1.00 31.54 364 GLN C CA 1
ATOM 14511 C C . GLN D 1 364 ? 177.130 165.924 190.038 1.00 31.54 364 GLN C C 1
ATOM 14512 O O . GLN D 1 364 ? 175.965 166.220 189.774 1.00 31.54 364 GLN C O 1
ATOM 14518 N N . ASN D 1 365 ? 178.085 166.839 190.138 1.00 24.87 365 ASN C N 1
ATOM 14519 C CA . ASN D 1 365 ? 177.774 168.254 190.069 1.00 24.87 365 ASN C CA 1
ATOM 14520 C C . ASN D 1 365 ? 177.859 168.824 188.662 1.00 24.87 365 ASN C C 1
ATOM 14521 O O . ASN D 1 365 ? 177.238 169.858 188.397 1.00 24.87 365 ASN C O 1
ATOM 14526 N N . LEU D 1 366 ? 178.592 168.183 187.755 1.00 24.09 366 LEU C N 1
ATOM 14527 C CA . LEU D 1 366 ? 178.568 168.614 186.362 1.00 24.09 366 LEU C CA 1
ATOM 14528 C C . LEU D 1 366 ? 177.257 168.228 185.700 1.00 24.09 366 LEU C C 1
ATOM 14529 O O . LEU D 1 366 ? 176.651 169.031 184.985 1.00 24.09 366 LEU C O 1
ATOM 14534 N N . SER D 1 367 ? 176.803 166.996 185.928 1.00 25.77 367 SER C N 1
ATOM 14535 C CA . SER D 1 367 ? 175.550 166.553 185.338 1.00 25.77 367 SER C CA 1
ATOM 14536 C C . SER D 1 367 ? 174.341 167.130 186.055 1.00 25.77 367 SER C C 1
ATOM 14537 O O . SER D 1 367 ? 173.242 167.114 185.493 1.00 25.77 367 SER C O 1
ATOM 14540 N N . SER D 1 368 ? 174.513 167.648 187.267 1.00 26.44 368 SER C N 1
ATOM 14541 C CA . SER D 1 368 ? 173.462 168.407 187.922 1.00 26.44 368 SER C CA 1
ATOM 14542 C C . SER D 1 368 ? 173.486 169.873 187.551 1.00 26.44 368 SER C C 1
ATOM 14543 O O . SER D 1 368 ? 172.591 170.592 187.969 1.00 26.44 368 SER C O 1
ATOM 14546 N N . LEU D 1 369 ? 174.479 170.321 186.775 1.00 23.73 369 LEU C N 1
ATOM 14547 C CA . LEU D 1 369 ? 174.717 171.735 186.442 1.00 23.73 369 LEU C CA 1
ATOM 14548 C C . LEU D 1 369 ? 174.878 172.589 187.699 1.00 23.73 369 LEU C C 1
ATOM 14549 O O . LEU D 1 369 ? 174.461 173.745 187.726 1.00 23.73 369 LEU C O 1
ATOM 14554 N N . GLY D 1 370 ? 175.453 172.023 188.757 1.00 22.22 370 GLY C N 1
ATOM 14555 C CA . GLY D 1 370 ? 175.642 172.745 190.000 1.00 22.22 370 GLY C CA 1
ATOM 14556 C C . GLY D 1 370 ? 174.408 172.960 190.849 1.00 22.22 370 GLY C C 1
ATOM 14557 O O . GLY D 1 370 ? 174.397 173.894 191.650 1.00 22.22 370 GLY C O 1
ATOM 14558 N N . GLN D 1 371 ? 173.378 172.116 190.712 1.00 27.84 371 GLN C N 1
ATOM 14559 C CA . GLN D 1 371 ? 172.103 172.313 191.407 1.00 27.84 371 GLN C CA 1
ATOM 14560 C C . GLN D 1 371 ? 172.247 172.261 192.917 1.00 27.84 371 GLN C C 1
ATOM 14561 O O . GLN D 1 371 ? 171.695 173.098 193.637 1.00 27.84 371 GLN C O 1
ATOM 14567 N N . ASN D 1 372 ? 172.949 171.256 193.413 1.00 28.21 372 ASN C N 1
ATOM 14568 C CA . ASN D 1 372 ? 172.926 170.919 194.820 1.00 28.21 372 ASN C CA 1
ATOM 14569 C C . ASN D 1 372 ? 174.107 171.501 195.566 1.00 28.21 372 ASN C C 1
ATOM 14570 O O . ASN D 1 372 ? 174.351 171.127 196.715 1.00 28.21 372 ASN C O 1
ATOM 14575 N N . LEU D 1 373 ? 174.837 172.414 194.938 1.00 25.21 373 LEU C N 1
ATOM 14576 C CA . LEU D 1 373 ? 175.955 173.091 195.575 1.00 25.21 373 LEU C CA 1
ATOM 14577 C C . LEU D 1 373 ? 175.415 174.154 196.518 1.00 25.21 373 LEU C C 1
ATOM 14578 O O . LEU D 1 373 ? 174.917 175.191 196.075 1.00 25.21 373 LEU C O 1
ATOM 14583 N N . LYS D 1 374 ? 175.510 173.898 197.818 1.00 30.49 374 LYS C N 1
ATOM 14584 C CA . LYS D 1 374 ? 175.117 174.875 198.829 1.00 30.49 374 LYS C CA 1
ATOM 14585 C C . LYS D 1 374 ? 176.359 175.674 199.190 1.00 30.49 374 LYS C C 1
ATOM 14586 O O . LYS D 1 374 ? 177.088 175.338 200.119 1.00 30.49 374 LYS C O 1
ATOM 14592 N N . THR D 1 375 ? 176.601 176.745 198.441 1.00 27.61 375 THR C N 1
ATOM 14593 C CA . THR D 1 375 ? 177.788 177.552 198.656 1.00 27.61 375 THR C CA 1
ATOM 14594 C C . THR D 1 375 ? 177.649 178.408 199.910 1.00 27.61 375 THR C C 1
ATOM 14595 O O . THR D 1 375 ? 176.555 178.629 200.435 1.00 27.61 375 THR C O 1
ATOM 14599 N N . SER D 1 376 ? 178.785 178.890 200.384 1.00 30.90 376 SER C N 1
ATOM 14600 C CA . SER D 1 376 ? 178.827 179.922 201.402 1.00 30.90 376 SER C CA 1
ATOM 14601 C C . SER D 1 376 ? 178.780 181.284 200.714 1.00 30.90 376 SER C C 1
ATOM 14602 O O . SER D 1 376 ? 178.491 181.393 199.521 1.00 30.90 376 SER C O 1
ATOM 14605 N N . THR D 1 377 ? 179.068 182.341 201.457 1.00 33.97 377 THR C N 1
ATOM 14606 C CA . THR D 1 377 ? 179.125 183.677 200.889 1.00 33.97 377 THR C CA 1
ATOM 14607 C C . THR D 1 377 ? 180.498 184.025 200.333 1.00 33.97 377 THR C C 1
ATOM 14608 O O . THR D 1 377 ? 180.708 185.165 199.912 1.00 33.97 377 THR C O 1
ATOM 14612 N N . TYR D 1 378 ? 181.427 183.075 200.322 1.00 29.51 378 TYR C N 1
ATOM 14613 C CA . TYR D 1 378 ? 182.764 183.312 199.794 1.00 29.51 378 TYR C CA 1
ATOM 14614 C C . TYR D 1 378 ? 182.711 183.423 198.276 1.00 29.51 378 TYR C C 1
ATOM 14615 O O . TYR D 1 378 ? 182.075 182.605 197.611 1.00 29.51 378 TYR C O 1
ATOM 14624 N N . ILE D 1 379 ? 183.392 184.437 197.733 1.00 29.38 379 ILE C N 1
ATOM 14625 C CA . ILE D 1 379 ? 183.210 184.822 196.334 1.00 29.38 379 ILE C CA 1
ATOM 14626 C C . ILE D 1 379 ? 183.819 183.788 195.393 1.00 29.38 379 ILE C C 1
ATOM 14627 O O . ILE D 1 379 ? 183.189 183.382 194.409 1.00 29.38 379 ILE C O 1
ATOM 14632 N N . TRP D 1 380 ? 185.036 183.329 195.683 1.00 31.84 380 TRP C N 1
ATOM 14633 C CA . TRP D 1 380 ? 185.700 182.401 194.777 1.00 31.84 380 TRP C CA 1
ATOM 14634 C C . TRP D 1 380 ? 185.145 180.992 194.877 1.00 31.84 380 TRP C C 1
ATOM 14635 O O . TRP D 1 380 ? 185.309 180.210 193.938 1.00 31.84 380 TRP C O 1
ATOM 14646 N N . GLU D 1 381 ? 184.487 180.660 195.985 1.00 27.65 381 GLU C N 1
ATOM 14647 C CA . GLU D 1 381 ? 183.708 179.431 196.043 1.00 27.65 381 GLU C CA 1
ATOM 14648 C C . GLU D 1 381 ? 182.482 179.525 195.144 1.00 27.65 381 GLU C C 1
ATOM 14649 O O . GLU D 1 381 ? 182.121 178.552 194.469 1.00 27.65 381 GLU C O 1
ATOM 14655 N N . ILE D 1 382 ? 181.842 180.696 195.113 1.00 26.28 382 ILE C N 1
ATOM 14656 C CA . ILE D 1 382 ? 180.707 180.932 194.227 1.00 26.28 382 ILE C CA 1
ATOM 14657 C C . ILE D 1 382 ? 181.150 180.904 192.769 1.00 26.28 382 ILE C C 1
ATOM 14658 O O . ILE D 1 382 ? 180.483 180.302 191.920 1.00 26.28 382 ILE C O 1
ATOM 14663 N N . CYS D 1 383 ? 182.297 181.520 192.465 1.00 29.41 383 CYS C N 1
ATOM 14664 C CA . CYS D 1 383 ? 182.829 181.523 191.104 1.00 29.41 383 CYS C CA 1
ATOM 14665 C C . CYS D 1 383 ? 183.213 180.126 190.637 1.00 29.41 383 CYS C C 1
ATOM 14666 O O . CYS D 1 383 ? 183.094 179.819 189.447 1.00 29.41 383 CYS C O 1
ATOM 14669 N N . PHE D 1 384 ? 183.683 179.281 191.555 1.00 24.79 384 PHE C N 1
ATOM 14670 C CA . PHE D 1 384 ? 183.909 177.875 191.243 1.00 24.79 384 PHE C CA 1
ATOM 14671 C C . PHE D 1 384 ? 182.597 177.165 190.929 1.00 24.79 384 PHE C C 1
ATOM 14672 O O . PHE D 1 384 ? 182.527 176.371 189.987 1.00 24.79 384 PHE C O 1
ATOM 14680 N N . ALA D 1 385 ? 181.544 177.463 191.691 1.00 22.17 385 ALA C N 1
ATOM 14681 C CA . ALA D 1 385 ? 180.250 176.828 191.475 1.00 22.17 385 ALA C CA 1
ATOM 14682 C C . ALA D 1 385 ? 179.565 177.351 190.218 1.00 22.17 385 ALA C C 1
ATOM 14683 O O . ALA D 1 385 ? 178.838 176.607 189.551 1.00 22.17 385 ALA C O 1
ATOM 14685 N N . VAL D 1 386 ? 179.759 178.635 189.900 1.00 24.71 386 VAL C N 1
ATOM 14686 C CA . VAL D 1 386 ? 179.264 179.197 188.644 1.00 24.71 386 VAL C CA 1
ATOM 14687 C C . VAL D 1 386 ? 179.950 178.525 187.460 1.00 24.71 386 VAL C C 1
ATOM 14688 O O . VAL D 1 386 ? 179.308 178.187 186.458 1.00 24.71 386 VAL C O 1
ATOM 14692 N N . PHE D 1 387 ? 181.253 178.272 187.584 1.00 28.44 387 PHE C N 1
ATOM 14693 C CA . PHE D 1 387 ? 182.015 177.632 186.517 1.00 28.44 387 PHE C CA 1
ATOM 14694 C C . PHE D 1 387 ? 181.627 176.169 186.335 1.00 28.44 387 PHE C C 1
ATOM 14695 O O . PHE D 1 387 ? 181.638 175.672 185.208 1.00 28.44 387 PHE C O 1
ATOM 14703 N N . ILE D 1 388 ? 181.280 175.471 187.420 1.00 26.02 388 ILE C N 1
ATOM 14704 C CA . ILE D 1 388 ? 180.777 174.104 187.316 1.00 26.02 388 ILE C CA 1
ATOM 14705 C C . ILE D 1 388 ? 179.414 174.090 186.635 1.00 26.02 388 ILE C C 1
ATOM 14706 O O . ILE D 1 388 ? 179.124 173.216 185.806 1.00 26.02 388 ILE C O 1
ATOM 14711 N N . SER D 1 389 ? 178.572 175.076 186.955 1.00 26.93 389 SER C N 1
ATOM 14712 C CA . SER D 1 389 ? 177.239 175.166 186.372 1.00 26.93 389 SER C CA 1
ATOM 14713 C C . SER D 1 389 ? 177.293 175.424 184.875 1.00 26.93 389 SER C C 1
ATOM 14714 O O . SER D 1 389 ? 176.562 174.787 184.114 1.00 26.93 389 SER C O 1
ATOM 14717 N N . ILE D 1 390 ? 178.161 176.337 184.435 1.00 30.00 390 ILE C N 1
ATOM 14718 C CA . ILE D 1 390 ? 178.258 176.664 183.015 1.00 30.00 390 ILE C CA 1
ATOM 14719 C C . ILE D 1 390 ? 178.878 175.511 182.237 1.00 30.00 390 ILE C C 1
ATOM 14720 O O . ILE D 1 390 ? 178.397 175.153 181.156 1.00 30.00 390 ILE C O 1
ATOM 14725 N N . ALA D 1 391 ? 179.933 174.896 182.786 1.00 28.92 391 ALA C N 1
ATOM 14726 C CA . ALA D 1 391 ? 180.625 173.811 182.096 1.00 28.92 391 ALA C CA 1
ATOM 14727 C C . ALA D 1 391 ? 179.737 172.588 181.936 1.00 28.92 391 ALA C C 1
ATOM 14728 O O . ALA D 1 391 ? 179.776 171.922 180.897 1.00 28.92 391 ALA C O 1
ATOM 14730 N N . GLY D 1 392 ? 178.924 172.282 182.946 1.00 29.75 392 GLY C N 1
ATOM 14731 C CA . GLY D 1 392 ? 177.966 171.204 182.803 1.00 29.75 392 GLY C CA 1
ATOM 14732 C C . GLY D 1 392 ? 176.837 171.555 181.865 1.00 29.75 392 GLY C C 1
ATOM 14733 O O . GLY D 1 392 ? 176.294 170.680 181.190 1.00 29.75 392 GLY C O 1
ATOM 14734 N N . LEU D 1 393 ? 176.463 172.832 181.823 1.00 31.14 393 LEU C N 1
ATOM 14735 C CA . LEU D 1 393 ? 175.433 173.312 180.909 1.00 31.14 393 LEU C CA 1
ATOM 14736 C C . LEU D 1 393 ? 175.893 173.194 179.462 1.00 31.14 393 LEU C C 1
ATOM 14737 O O . LEU D 1 393 ? 175.108 172.836 178.578 1.00 31.14 393 LEU C O 1
ATOM 14742 N N . VAL D 1 394 ? 177.171 173.476 179.213 1.00 33.39 394 VAL C N 1
ATOM 14743 C CA . VAL D 1 394 ? 177.745 173.323 177.882 1.00 33.39 394 VAL C CA 1
ATOM 14744 C C . VAL D 1 394 ? 177.940 171.847 177.549 1.00 33.39 394 VAL C C 1
ATOM 14745 O O . VAL D 1 394 ? 177.656 171.412 176.428 1.00 33.39 394 VAL C O 1
ATOM 14749 N N . LEU D 1 395 ? 178.195 170.918 178.403 1.00 34.45 395 LEU C N 1
ATOM 14750 C CA . LEU D 1 395 ? 178.320 169.523 178.112 1.00 34.45 395 LEU C CA 1
ATOM 14751 C C . LEU D 1 395 ? 177.183 168.688 177.932 1.00 34.45 395 LEU C C 1
ATOM 14752 O O . LEU D 1 395 ? 177.221 167.777 177.169 1.00 34.45 395 LEU C O 1
ATOM 14757 N N . PHE D 1 396 ? 176.149 168.958 178.565 1.00 35.86 396 PHE C N 1
ATOM 14758 C CA . PHE D 1 396 ? 174.989 168.315 178.369 1.00 35.86 396 PHE C CA 1
ATOM 14759 C C . PHE D 1 396 ? 174.268 168.639 177.169 1.00 35.86 396 PHE C C 1
ATOM 14760 O O . PHE D 1 396 ? 173.591 167.821 176.665 1.00 35.86 396 PHE C O 1
ATOM 14768 N N . SER D 1 397 ? 174.341 169.826 176.712 1.00 37.40 397 SER C N 1
ATOM 14769 C CA . SER D 1 397 ? 173.776 170.208 175.504 1.00 37.40 397 SER C CA 1
ATOM 14770 C C . SER D 1 397 ? 174.552 169.634 174.376 1.00 37.40 397 SER C C 1
ATOM 14771 O O . SER D 1 397 ? 173.955 169.266 173.446 1.00 37.40 397 SER C O 1
ATOM 14774 N N . PHE D 1 398 ? 175.832 169.536 174.417 1.00 40.09 398 PHE C N 1
ATOM 14775 C CA . PHE D 1 398 ? 176.578 168.830 173.448 1.00 40.09 398 PHE C CA 1
ATOM 14776 C C . PHE D 1 398 ? 176.260 167.369 173.351 1.00 40.09 398 PHE C C 1
ATOM 14777 O O . PHE D 1 398 ? 176.185 166.913 172.284 1.00 40.09 398 PHE C O 1
ATOM 14785 N N . LEU D 1 399 ? 176.041 166.621 174.406 1.00 39.45 399 LEU C N 1
ATOM 14786 C CA . LEU D 1 399 ? 175.597 165.301 174.371 1.00 39.45 399 LEU C CA 1
ATOM 14787 C C . LEU D 1 399 ? 174.317 165.005 173.852 1.00 39.45 399 LEU C C 1
ATOM 14788 O O . LEU D 1 399 ? 174.137 164.040 173.236 1.00 39.45 399 LEU C O 1
ATOM 14793 N N . ILE D 1 400 ? 173.398 165.822 174.098 1.00 42.08 400 ILE C N 1
ATOM 14794 C CA . ILE D 1 400 ? 172.151 165.631 173.523 1.00 42.08 400 ILE C CA 1
ATOM 14795 C C . ILE D 1 400 ? 172.229 165.877 172.063 1.00 42.08 400 ILE C C 1
ATOM 14796 O O . ILE D 1 400 ? 171.515 165.251 171.353 1.00 42.08 400 ILE C O 1
ATOM 14801 N N . GLY D 1 401 ? 173.036 166.763 171.598 1.00 43.61 401 GLY C N 1
ATOM 14802 C CA . GLY D 1 401 ? 173.260 166.920 170.232 1.00 43.61 401 GLY C CA 1
ATOM 14803 C C . GLY D 1 401 ? 174.060 165.935 169.556 1.00 43.61 401 GLY C C 1
ATOM 14804 O O . GLY D 1 401 ? 173.783 165.703 168.478 1.00 43.61 401 GLY C O 1
ATOM 14805 N N . ASN D 1 402 ? 175.188 165.455 170.191 1.00 45.57 402 ASN C N 1
ATOM 14806 C CA . ASN D 1 402 ? 175.986 164.434 169.625 1.00 45.57 402 ASN C CA 1
ATOM 14807 C C . ASN D 1 402 ? 175.317 163.146 169.556 1.00 45.57 402 ASN C C 1
ATOM 14808 O O . ASN D 1 402 ? 175.705 162.302 168.868 1.00 45.57 402 ASN C O 1
ATOM 14813 N N . MET D 1 403 ? 174.155 163.045 169.991 1.00 46.17 403 MET C N 1
ATOM 14814 C CA . MET D 1 403 ? 173.438 161.834 170.032 1.00 46.17 403 MET C CA 1
ATOM 14815 C C . MET D 1 403 ? 172.312 161.829 169.143 1.00 46.17 403 MET C C 1
ATOM 14816 O O . MET D 1 403 ? 171.952 160.858 168.650 1.00 46.17 403 MET C O 1
ATOM 14821 N N . GLN D 1 404 ? 171.682 162.914 168.995 1.00 53.08 404 GLN C N 1
ATOM 14822 C CA . GLN D 1 404 ? 170.677 163.048 168.094 1.00 53.08 404 GLN C CA 1
ATOM 14823 C C . GLN D 1 404 ? 171.309 163.146 166.777 1.00 53.08 404 GLN C C 1
ATOM 14824 O O . GLN D 1 404 ? 170.676 162.992 165.804 1.00 53.08 404 GLN C O 1
ATOM 14830 N N . THR D 1 405 ? 172.572 163.363 166.695 1.00 52.09 405 THR C N 1
ATOM 14831 C CA . THR D 1 405 ? 173.191 163.296 165.452 1.00 52.09 405 THR C CA 1
ATOM 14832 C C . THR D 1 405 ? 173.432 161.868 165.172 1.00 52.09 405 THR C C 1
ATOM 14833 O O . THR D 1 405 ? 173.068 161.454 164.167 1.00 52.09 405 THR C O 1
ATOM 14837 N N . TYR D 1 406 ? 174.146 161.003 166.063 1.00 52.35 406 TYR C N 1
ATOM 14838 C CA . TYR D 1 406 ? 174.234 159.628 165.823 1.00 52.35 406 TYR C CA 1
ATOM 14839 C C . TYR D 1 406 ? 172.926 159.024 165.383 1.00 52.35 406 TYR C C 1
ATOM 14840 O O . TYR D 1 406 ? 172.922 158.212 164.518 1.00 52.35 406 TYR C O 1
ATOM 14849 N N . LEU D 1 407 ? 171.803 159.375 165.923 1.00 52.34 407 LEU C N 1
ATOM 14850 C CA . LEU D 1 407 ? 170.568 158.768 165.618 1.00 52.34 407 LEU C CA 1
ATOM 14851 C C . LEU D 1 407 ? 169.987 159.106 164.361 1.00 52.34 407 LEU C C 1
ATOM 14852 O O . LEU D 1 407 ? 169.351 158.301 163.796 1.00 52.34 407 LEU C O 1
ATOM 14857 N N . GLN D 1 408 ? 170.182 160.280 163.896 1.00 56.58 408 GLN C N 1
ATOM 14858 C CA . GLN D 1 408 ? 169.673 160.742 162.689 1.00 56.58 408 GLN C CA 1
ATOM 14859 C C . GLN D 1 408 ? 170.553 160.386 161.532 1.00 56.58 408 GLN C C 1
ATOM 14860 O O . GLN D 1 408 ? 170.165 160.513 160.430 1.00 56.58 408 GLN C O 1
ATOM 14866 N N . SER D 1 409 ? 171.701 159.899 161.759 1.00 55.69 409 SER C N 1
ATOM 14867 C CA . SER D 1 409 ? 172.589 159.522 160.765 1.00 55.69 409 SER C CA 1
ATOM 14868 C C . SER D 1 409 ? 172.196 158.239 160.309 1.00 55.69 409 SER C C 1
ATOM 14869 O O . SER D 1 409 ? 172.353 157.886 159.165 1.00 55.69 409 SER C O 1
ATOM 14872 N N . THR D 1 410 ? 171.639 157.507 161.184 1.00 56.58 410 THR C N 1
ATOM 14873 C CA . THR D 1 410 ? 171.318 156.211 160.847 1.00 56.58 410 THR C CA 1
ATOM 14874 C C . THR D 1 410 ? 169.911 156.071 160.317 1.00 56.58 410 THR C C 1
ATOM 14875 O O . THR D 1 410 ? 169.459 154.983 160.186 1.00 56.58 410 THR C O 1
ATOM 14879 N N . THR D 1 411 ? 169.059 157.237 159.947 1.00 55.70 411 THR C N 1
ATOM 14880 C CA . THR D 1 411 ? 167.734 157.125 159.548 1.00 55.70 411 THR C CA 1
ATOM 14881 C C . THR D 1 411 ? 167.300 157.947 158.361 1.00 55.70 411 THR C C 1
ATOM 14882 O O . THR D 1 411 ? 166.163 158.169 158.252 1.00 55.70 411 THR C O 1
ATOM 14886 N N . THR D 1 412 ? 168.122 158.295 157.430 1.00 53.67 412 THR C N 1
ATOM 14887 C CA . THR D 1 412 ? 167.839 159.185 156.283 1.00 53.67 412 THR C CA 1
ATOM 14888 C C . THR D 1 412 ? 167.002 158.531 155.198 1.00 53.67 412 THR C C 1
ATOM 14889 O O . THR D 1 412 ? 166.069 159.153 154.785 1.00 53.67 412 THR C O 1
ATOM 14893 N N . ARG D 1 413 ? 167.375 157.366 154.720 1.00 49.13 413 ARG C N 1
ATOM 14894 C CA . ARG D 1 413 ? 166.698 156.726 153.582 1.00 49.13 413 ARG C CA 1
ATOM 14895 C C . ARG D 1 413 ? 165.360 156.293 154.105 1.00 49.13 413 ARG C C 1
ATOM 14896 O O . ARG D 1 413 ? 164.474 156.225 153.346 1.00 49.13 413 ARG C O 1
ATOM 14904 N N . LEU D 1 414 ? 165.250 156.270 155.394 1.00 48.48 414 LEU C N 1
ATOM 14905 C CA . LEU D 1 414 ? 164.076 155.742 156.069 1.00 48.48 414 LEU C CA 1
ATOM 14906 C C . LEU D 1 414 ? 163.106 156.851 156.414 1.00 48.48 414 LEU C C 1
ATOM 14907 O O . LEU D 1 414 ? 161.891 156.667 156.316 1.00 48.48 414 LEU C O 1
ATOM 14912 N N . GLU D 1 415 ? 163.646 158.004 156.811 1.00 52.88 415 GLU C N 1
ATOM 14913 C CA . GLU D 1 415 ? 162.899 159.252 156.742 1.00 52.88 415 GLU C CA 1
ATOM 14914 C C . GLU D 1 415 ? 162.388 159.552 155.344 1.00 52.88 415 GLU C C 1
ATOM 14915 O O . GLU D 1 415 ? 161.229 159.950 155.181 1.00 52.88 415 GLU C O 1
ATOM 14921 N N . GLU D 1 416 ? 163.218 159.349 154.324 1.00 47.38 416 GLU C N 1
ATOM 14922 C CA . GLU D 1 416 ? 162.817 159.698 152.967 1.00 47.38 416 GLU C CA 1
ATOM 14923 C C . GLU D 1 416 ? 161.706 158.779 152.468 1.00 47.38 416 GLU C C 1
ATOM 14924 O O . GLU D 1 416 ? 160.858 159.199 151.674 1.00 47.38 416 GLU C O 1
ATOM 14930 N N . MET D 1 417 ? 161.664 157.542 152.964 1.00 46.87 417 MET C N 1
ATOM 14931 C CA . MET D 1 417 ? 160.562 156.645 152.635 1.00 46.87 417 MET C CA 1
ATOM 14932 C C . MET D 1 417 ? 159.274 157.055 153.342 1.00 46.87 417 MET C C 1
ATOM 14933 O O . MET D 1 417 ? 158.186 156.943 152.766 1.00 46.87 417 MET C O 1
ATOM 14938 N N . ARG D 1 418 ? 159.374 157.516 154.593 1.00 47.84 418 ARG C N 1
ATOM 14939 C CA . ARG D 1 418 ? 158.182 157.904 155.344 1.00 47.84 418 ARG C CA 1
ATOM 14940 C C . ARG D 1 418 ? 157.550 159.173 154.795 1.00 47.84 418 ARG C C 1
ATOM 14941 O O . ARG D 1 418 ? 156.327 159.331 154.857 1.00 47.84 418 ARG C O 1
ATOM 14949 N N . VAL D 1 419 ? 158.366 160.091 154.274 1.00 46.48 419 VAL C N 1
ATOM 14950 C CA . VAL D 1 419 ? 157.837 161.299 153.655 1.00 46.48 419 VAL C CA 1
ATOM 14951 C C . VAL D 1 419 ? 157.148 160.959 152.340 1.00 46.48 419 VAL C C 1
ATOM 14952 O O . VAL D 1 419 ? 156.080 161.496 152.027 1.00 46.48 419 VAL C O 1
ATOM 14956 N N . LYS D 1 420 ? 157.598 159.793 151.635 1.00 46.53 420 LYS C N 1
ATOM 14957 C CA . LYS D 1 420 ? 157.015 159.351 150.373 1.00 46.53 420 LYS C CA 1
ATOM 14958 C C . LYS D 1 420 ? 155.749 158.535 150.587 1.00 46.53 420 LYS C C 1
ATOM 14959 O O . LYS D 1 420 ? 154.838 158.579 149.756 1.00 46.53 420 LYS C O 1
ATOM 14965 N N . ARG D 1 421 ? 155.682 157.779 151.683 1.00 47.65 421 ARG C N 1
ATOM 14966 C CA . ARG D 1 421 ? 154.471 157.034 151.999 1.00 47.65 421 ARG C CA 1
ATOM 14967 C C . ARG D 1 421 ? 153.349 157.963 152.434 1.00 47.65 421 ARG C C 1
ATOM 14968 O O . ARG D 1 421 ? 152.197 157.768 152.037 1.00 47.65 421 ARG C O 1
ATOM 14976 N N . ARG D 1 422 ? 153.667 158.977 153.238 1.00 49.48 422 ARG C N 1
ATOM 14977 C CA . ARG D 1 422 ? 152.709 160.014 153.596 1.00 49.48 422 ARG C CA 1
ATOM 14978 C C . ARG D 1 422 ? 152.384 160.942 152.438 1.00 49.48 422 ARG C C 1
ATOM 14979 O O . ARG D 1 422 ? 151.402 161.681 152.526 1.00 49.48 422 ARG C O 1
ATOM 14987 N N . ASP D 1 423 ? 153.200 160.958 151.387 1.00 47.88 423 ASP C N 1
ATOM 14988 C CA . ASP D 1 423 ? 152.879 161.677 150.164 1.00 47.88 423 ASP C CA 1
ATOM 14989 C C . ASP D 1 423 ? 151.989 160.870 149.236 1.00 47.88 423 ASP C C 1
ATOM 14990 O O . ASP D 1 423 ? 151.178 161.453 148.512 1.00 47.88 423 ASP C O 1
ATOM 14995 N N . ALA D 1 424 ? 152.135 159.543 149.231 1.00 47.63 424 ALA C N 1
ATOM 14996 C CA . ALA D 1 424 ? 151.258 158.700 148.427 1.00 47.63 424 ALA C CA 1
ATOM 14997 C C . ALA D 1 424 ? 149.851 158.684 149.004 1.00 47.63 424 ALA C C 1
ATOM 14998 O O . ALA D 1 424 ? 148.872 158.879 148.277 1.00 47.63 424 ALA C O 1
ATOM 15000 N N . GLU D 1 425 ? 149.814 158.890 150.451 1.00 49.74 425 GLU C N 1
ATOM 15001 C CA . GLU D 1 425 ? 148.617 159.297 151.172 1.00 49.74 425 GLU C CA 1
ATOM 15002 C C . GLU D 1 425 ? 148.466 160.809 151.083 1.00 49.74 425 GLU C C 1
ATOM 15003 O O . GLU D 1 425 ? 149.431 161.526 150.835 1.00 49.74 425 GLU C O 1
ATOM 15009 N N . GLN D 1 426 ? 147.215 161.266 151.150 1.00 51.21 426 GLN C N 1
ATOM 15010 C CA . GLN D 1 426 ? 146.703 162.628 150.923 1.00 51.21 426 GLN C CA 1
ATOM 15011 C C . GLN D 1 426 ? 146.998 163.183 149.524 1.00 51.21 426 GLN C C 1
ATOM 15012 O O . GLN D 1 426 ? 146.580 164.299 149.214 1.00 51.21 426 GLN C O 1
ATOM 15018 N N . TRP D 1 427 ? 147.642 162.412 148.649 1.00 48.85 427 TRP C N 1
ATOM 15019 C CA . TRP D 1 427 ? 147.472 162.607 147.219 1.00 48.85 427 TRP C CA 1
ATOM 15020 C C . TRP D 1 427 ? 146.363 161.701 146.696 1.00 48.85 427 TRP C C 1
ATOM 15021 O O . TRP D 1 427 ? 145.457 162.160 145.996 1.00 48.85 427 TRP C O 1
ATOM 15032 N N . MET D 1 428 ? 146.446 160.410 146.999 1.00 49.46 428 MET C N 1
ATOM 15033 C CA . MET D 1 428 ? 145.246 159.596 147.109 1.00 49.46 428 MET C CA 1
ATOM 15034 C C . MET D 1 428 ? 144.477 160.069 148.331 1.00 49.46 428 MET C C 1
ATOM 15035 O O . MET D 1 428 ? 145.068 160.222 149.401 1.00 49.46 428 MET C O 1
ATOM 15040 N N . SER D 1 429 ? 143.163 160.264 148.169 1.00 50.57 429 SER C N 1
ATOM 15041 C CA . SER D 1 429 ? 142.152 160.946 149.013 1.00 50.57 429 SER C CA 1
ATOM 15042 C C . SER D 1 429 ? 142.185 162.457 148.838 1.00 50.57 429 SER C C 1
ATOM 15043 O O . SER D 1 429 ? 141.390 163.145 149.486 1.00 50.57 429 SER C O 1
ATOM 15046 N N . HIS D 1 430 ? 143.071 163.002 148.009 1.00 50.56 430 HIS C N 1
ATOM 15047 C CA . HIS D 1 430 ? 142.810 164.285 147.373 1.00 50.56 430 HIS C CA 1
ATOM 15048 C C . HIS D 1 430 ? 142.338 164.130 145.940 1.00 50.56 430 HIS C C 1
ATOM 15049 O O . HIS D 1 430 ? 141.481 164.893 145.492 1.00 50.56 430 HIS C O 1
ATOM 15056 N N . ARG D 1 431 ? 142.870 163.147 145.221 1.00 52.95 431 ARG C N 1
ATOM 15057 C CA . ARG D 1 431 ? 142.352 162.759 143.922 1.00 52.95 431 ARG C CA 1
ATOM 15058 C C . ARG D 1 431 ? 141.175 161.810 144.035 1.00 52.95 431 ARG C C 1
ATOM 15059 O O . ARG D 1 431 ? 140.538 161.530 143.013 1.00 52.95 431 ARG C O 1
ATOM 15067 N N . LEU D 1 432 ? 140.888 161.334 145.255 1.00 54.41 432 LEU C N 1
ATOM 15068 C CA . LEU D 1 432 ? 139.801 160.401 145.566 1.00 54.41 432 LEU C CA 1
ATOM 15069 C C . LEU D 1 432 ? 139.910 159.128 144.731 1.00 54.41 432 LEU C C 1
ATOM 15070 O O . LEU D 1 432 ? 138.981 158.736 144.021 1.00 54.41 432 LEU C O 1
ATOM 15075 N N . LEU D 1 433 ? 141.072 158.491 144.818 1.00 54.41 433 LEU C N 1
ATOM 15076 C CA . LEU D 1 433 ? 141.328 157.288 144.053 1.00 54.41 433 LEU C CA 1
ATOM 15077 C C . LEU D 1 433 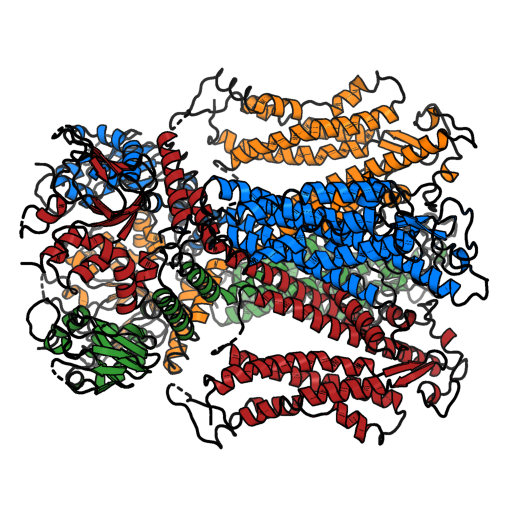? 140.539 156.117 144.638 1.00 54.41 433 LEU C C 1
ATOM 15078 O O . LEU D 1 433 ? 140.301 156.064 145.848 1.00 54.41 433 LEU C O 1
ATOM 15083 N N . PRO D 1 434 ? 140.099 155.182 143.795 1.00 56.98 434 PRO C N 1
ATOM 15084 C CA . PRO D 1 434 ? 139.426 153.987 144.313 1.00 56.98 434 PRO C CA 1
ATOM 15085 C C . PRO D 1 434 ? 140.399 153.092 145.061 1.00 56.98 434 PRO C C 1
ATOM 15086 O O . PRO D 1 434 ? 141.613 153.171 144.877 1.00 56.98 434 PRO C O 1
ATOM 15090 N N . GLU D 1 435 ? 139.844 152.230 145.915 1.00 56.95 435 GLU C N 1
ATOM 15091 C CA . GLU D 1 435 ? 140.671 151.434 146.813 1.00 56.95 435 GLU C CA 1
ATOM 15092 C C . GLU D 1 435 ? 141.435 150.330 146.092 1.00 56.95 435 GLU C C 1
ATOM 15093 O O . GLU D 1 435 ? 142.419 149.821 146.639 1.00 56.95 435 GLU C O 1
ATOM 15099 N N . ASN D 1 436 ? 141.019 149.948 144.883 1.00 56.92 436 ASN C N 1
ATOM 15100 C CA . ASN D 1 436 ? 141.833 149.013 144.116 1.00 56.92 436 ASN C CA 1
ATOM 15101 C C . ASN D 1 436 ? 143.058 149.697 143.531 1.00 56.92 436 ASN C C 1
ATOM 15102 O O . ASN D 1 436 ? 144.081 149.044 143.313 1.00 56.92 436 ASN C O 1
ATOM 15107 N N . LEU D 1 437 ? 142.975 151.003 143.285 1.00 54.92 437 LEU C N 1
ATOM 15108 C CA . LEU D 1 437 ? 144.124 151.741 142.784 1.00 54.92 437 LEU C CA 1
ATOM 15109 C C . LEU D 1 437 ? 145.074 152.122 143.907 1.00 54.92 437 LEU C C 1
ATOM 15110 O O . LEU D 1 437 ? 146.293 152.110 143.716 1.00 54.92 437 LEU C O 1
ATOM 15115 N N . ARG D 1 438 ? 144.535 152.458 145.082 1.00 51.97 438 ARG C N 1
ATOM 15116 C CA . ARG D 1 438 ? 145.364 152.927 146.187 1.00 51.97 438 ARG C CA 1
ATOM 15117 C C . ARG D 1 438 ? 146.230 151.826 146.770 1.00 51.97 438 ARG C C 1
ATOM 15118 O O . ARG D 1 438 ? 147.377 152.083 147.153 1.00 51.97 438 ARG C O 1
ATOM 15126 N N . LYS D 1 439 ? 145.704 150.609 146.865 1.00 53.19 439 LYS C N 1
ATOM 15127 C CA . LYS D 1 439 ? 146.442 149.555 147.542 1.00 53.19 439 LYS C CA 1
ATOM 15128 C C . LYS D 1 439 ? 147.442 148.908 146.587 1.00 53.19 439 LYS C C 1
ATOM 15129 O O . LYS D 1 439 ? 148.430 148.312 147.030 1.00 53.19 439 LYS C O 1
ATOM 15135 N N . ARG D 1 440 ? 147.247 149.094 145.278 1.00 51.34 440 ARG C N 1
ATOM 15136 C CA . ARG D 1 440 ? 148.284 148.775 144.303 1.00 51.34 440 ARG C CA 1
ATOM 15137 C C . ARG D 1 440 ? 149.432 149.776 144.350 1.00 51.34 440 ARG C C 1
ATOM 15138 O O . ARG D 1 440 ? 150.577 149.409 144.067 1.00 51.34 440 ARG C O 1
ATOM 15146 N N . ILE D 1 441 ? 149.143 151.037 144.680 1.00 49.20 441 ILE C N 1
ATOM 15147 C CA . ILE D 1 441 ? 150.197 152.034 144.847 1.00 49.20 441 ILE C CA 1
ATOM 15148 C C . ILE D 1 441 ? 151.014 151.732 146.094 1.00 49.20 441 ILE C C 1
ATOM 15149 O O . ILE D 1 441 ? 152.251 151.765 146.070 1.00 49.20 441 ILE C O 1
ATOM 15154 N N . ARG D 1 442 ? 150.332 151.410 147.197 1.00 49.46 442 ARG C N 1
ATOM 15155 C CA . ARG D 1 442 ? 151.011 151.067 148.441 1.00 49.46 442 ARG C CA 1
ATOM 15156 C C . ARG D 1 442 ? 151.798 149.773 148.317 1.00 49.46 442 ARG C C 1
ATOM 15157 O O . ARG D 1 442 ? 152.804 149.595 149.009 1.00 49.46 442 ARG C O 1
ATOM 15165 N N . ARG D 1 443 ? 151.359 148.867 147.443 1.00 50.39 443 ARG C N 1
ATOM 15166 C CA . ARG D 1 443 ? 152.076 147.614 147.245 1.00 50.39 443 ARG C CA 1
ATOM 15167 C C . ARG D 1 443 ? 153.379 147.837 146.490 1.00 50.39 443 ARG C C 1
ATOM 15168 O O . ARG D 1 443 ? 154.408 147.252 146.844 1.00 50.39 443 ARG C O 1
ATOM 15176 N N . TYR D 1 444 ? 153.359 148.679 145.453 1.00 48.47 444 TYR C N 1
ATOM 15177 C CA . TYR D 1 444 ? 154.572 148.930 144.681 1.00 48.47 444 TYR C CA 1
ATOM 15178 C C . TYR D 1 444 ? 155.590 149.731 145.481 1.00 48.47 444 TYR C C 1
ATOM 15179 O O . TYR D 1 444 ? 156.792 149.456 145.412 1.00 48.47 444 TYR C O 1
ATOM 15188 N N . GLU D 1 445 ? 155.131 150.739 146.224 1.00 48.26 445 GLU C N 1
ATOM 15189 C CA . GLU D 1 445 ? 156.052 151.586 146.970 1.00 48.26 445 GLU C CA 1
ATOM 15190 C C . GLU D 1 445 ? 156.662 150.851 148.155 1.00 48.26 445 GLU C C 1
ATOM 15191 O O . GLU D 1 445 ? 157.753 151.212 148.608 1.00 48.26 445 GLU C O 1
ATOM 15197 N N . GLN D 1 446 ? 155.980 149.828 148.669 1.00 47.14 446 GLN C N 1
ATOM 15198 C CA . GLN D 1 446 ? 156.560 148.997 149.717 1.00 47.14 446 GLN C CA 1
ATOM 15199 C C . GLN D 1 446 ? 157.470 147.926 149.122 1.00 47.14 446 GLN C C 1
ATOM 15200 O O . GLN D 1 446 ? 158.455 147.526 149.752 1.00 47.14 446 GLN C O 1
ATOM 15206 N N . TYR D 1 447 ? 157.149 147.450 147.916 1.00 48.70 447 TYR C N 1
ATOM 15207 C CA . TYR D 1 447 ? 158.015 146.493 147.233 1.00 48.70 447 TYR C CA 1
ATOM 15208 C C . TYR D 1 447 ? 159.296 147.157 146.748 1.00 48.70 447 TYR C C 1
ATOM 15209 O O . TYR D 1 447 ? 160.373 146.556 146.819 1.00 48.70 447 TYR C O 1
ATOM 15218 N N . LYS D 1 448 ? 159.198 148.389 146.241 1.00 44.98 448 LYS C N 1
ATOM 15219 C CA . LYS D 1 448 ? 160.395 149.131 145.858 1.00 44.98 448 LYS C CA 1
ATOM 15220 C C . LYS D 1 448 ? 161.249 149.469 147.073 1.00 44.98 448 LYS C C 1
ATOM 15221 O O . LYS D 1 448 ? 162.480 149.512 146.973 1.00 44.98 448 LYS C O 1
ATOM 15227 N N . TRP D 1 449 ? 160.619 149.674 148.230 1.00 45.21 449 TRP C N 1
ATOM 15228 C CA . TRP D 1 449 ? 161.370 149.991 149.436 1.00 45.21 449 TRP C CA 1
ATOM 15229 C C . TRP D 1 449 ? 162.133 148.787 149.972 1.00 45.21 449 TRP C C 1
ATOM 15230 O O . TRP D 1 449 ? 163.279 148.930 150.402 1.00 45.21 449 TRP C O 1
ATOM 15241 N N . GLN D 1 450 ? 161.536 147.598 149.955 1.00 47.74 450 GLN C N 1
ATOM 15242 C CA . GLN D 1 450 ? 162.200 146.457 150.575 1.00 47.74 450 GLN C CA 1
ATOM 15243 C C . GLN D 1 450 ? 163.254 145.861 149.647 1.00 47.74 450 GLN C C 1
ATOM 15244 O O . GLN D 1 450 ? 164.113 145.088 150.083 1.00 47.74 450 GLN C O 1
ATOM 15250 N N . GLU D 1 451 ? 163.210 146.215 148.362 1.00 48.98 451 GLU C N 1
ATOM 15251 C CA . GLU D 1 451 ? 164.261 145.797 147.440 1.00 48.98 451 GLU C CA 1
ATOM 15252 C C . GLU D 1 451 ? 165.413 146.792 147.399 1.00 48.98 451 GLU C C 1
ATOM 15253 O O . GLU D 1 451 ? 166.577 146.409 147.558 1.00 48.98 451 GLU C O 1
ATOM 15259 N N . THR D 1 452 ? 165.114 148.069 147.174 1.00 44.97 452 THR C N 1
ATOM 15260 C CA . THR D 1 452 ? 166.159 149.049 146.912 1.00 44.97 452 THR C CA 1
ATOM 15261 C C . THR D 1 452 ? 166.603 149.815 148.148 1.00 44.97 452 THR C C 1
ATOM 15262 O O . THR D 1 452 ? 167.753 150.263 148.189 1.00 44.97 452 THR C O 1
ATOM 15266 N N . ARG D 1 453 ? 165.723 149.955 149.146 1.00 47.48 453 ARG C N 1
ATOM 15267 C CA . ARG D 1 453 ? 165.931 150.788 150.342 1.00 47.48 453 ARG C CA 1
ATOM 15268 C C . ARG D 1 453 ? 166.287 152.227 149.983 1.00 47.48 453 ARG C C 1
ATOM 15269 O O . ARG D 1 453 ? 167.163 152.843 150.590 1.00 47.48 453 ARG C O 1
ATOM 15277 N N . GLY D 1 454 ? 165.594 152.770 148.987 1.00 44.66 454 GLY C N 1
ATOM 15278 C CA . GLY D 1 454 ? 165.787 154.142 148.579 1.00 44.66 454 GLY C CA 1
ATOM 15279 C C . GLY D 1 454 ? 166.986 154.399 147.697 1.00 44.66 454 GLY C C 1
ATOM 15280 O O . GLY D 1 454 ? 167.178 155.541 147.266 1.00 44.66 454 GLY C O 1
ATOM 15281 N N . VAL D 1 455 ? 167.793 153.384 147.412 1.00 44.70 455 VAL C N 1
ATOM 15282 C CA . VAL D 1 455 ? 169.003 153.560 146.617 1.00 44.70 455 VAL C CA 1
ATOM 15283 C C . VAL D 1 455 ? 168.623 153.605 145.145 1.00 44.70 455 VAL C C 1
ATOM 15284 O O . VAL D 1 455 ? 167.979 152.686 144.631 1.00 44.70 455 VAL C O 1
ATOM 15288 N N . ASP D 1 456 ? 169.017 154.677 144.466 1.00 49.58 456 ASP C N 1
ATOM 15289 C CA . ASP D 1 456 ? 168.897 154.744 143.015 1.00 49.58 456 ASP C CA 1
ATOM 15290 C C . ASP D 1 456 ? 170.115 154.052 142.420 1.00 49.58 456 ASP C C 1
ATOM 15291 O O . ASP D 1 456 ? 171.245 154.519 142.585 1.00 49.58 456 ASP C O 1
ATOM 15296 N N . GLU D 1 457 ? 169.885 152.926 141.741 1.00 51.57 457 GLU C N 1
ATOM 15297 C CA . GLU D 1 457 ? 170.988 152.098 141.269 1.00 51.57 457 GLU C CA 1
ATOM 15298 C C . GLU D 1 457 ? 171.710 152.752 140.099 1.00 51.57 457 GLU C C 1
ATOM 15299 O O . GLU D 1 457 ? 172.943 152.700 140.019 1.00 51.57 457 GLU C O 1
ATOM 15305 N N . GLU D 1 458 ? 170.963 153.404 139.205 1.00 53.10 458 GLU C N 1
ATOM 15306 C CA . GLU D 1 458 ? 171.582 154.031 138.043 1.00 53.10 458 GLU C CA 1
ATOM 15307 C C . GLU D 1 458 ? 172.397 155.258 138.435 1.00 53.10 458 GLU C C 1
ATOM 15308 O O . GLU D 1 458 ? 173.445 155.518 137.836 1.00 53.10 458 GLU C O 1
ATOM 15314 N N . ASN D 1 459 ? 171.958 156.002 139.450 1.00 51.20 459 ASN C N 1
ATOM 15315 C CA . ASN D 1 459 ? 172.757 157.117 139.941 1.00 51.20 459 ASN C CA 1
ATOM 15316 C C . ASN D 1 459 ? 173.977 156.634 140.710 1.00 51.20 459 ASN C C 1
ATOM 15317 O O . ASN D 1 459 ? 175.017 157.301 140.698 1.00 51.20 459 ASN C O 1
ATOM 15322 N N . LEU D 1 460 ? 173.869 155.484 141.377 1.00 47.59 460 LEU C N 1
ATOM 15323 C CA . LEU D 1 460 ? 175.011 154.915 142.078 1.00 47.59 460 LEU C CA 1
ATOM 15324 C C . LEU D 1 460 ? 176.056 154.394 141.099 1.00 47.59 460 LEU C C 1
ATOM 15325 O O . LEU D 1 460 ? 177.260 154.546 141.328 1.00 47.59 460 LEU C O 1
ATOM 15330 N N . LEU D 1 461 ? 175.613 153.786 139.999 1.00 48.39 461 LEU C N 1
ATOM 15331 C CA . LEU D 1 461 ? 176.542 153.221 139.030 1.00 48.39 461 LEU C CA 1
ATOM 15332 C C . LEU D 1 461 ? 177.165 154.281 138.134 1.00 48.39 461 LEU C C 1
ATOM 15333 O O . LEU D 1 461 ? 178.298 154.104 137.674 1.00 48.39 461 LEU C O 1
ATOM 15338 N N . SER D 1 462 ? 176.452 155.378 137.870 1.00 49.07 462 SER C N 1
ATOM 15339 C CA . SER D 1 462 ? 176.977 156.413 136.988 1.00 49.07 462 SER C CA 1
ATOM 15340 C C . SER D 1 462 ? 178.065 157.242 137.650 1.00 49.07 462 SER C C 1
ATOM 15341 O O . SER D 1 462 ? 178.863 157.868 136.947 1.00 49.07 462 SER C O 1
ATOM 15344 N N . ASN D 1 463 ? 178.119 157.260 138.977 1.00 47.15 463 ASN C N 1
ATOM 15345 C CA . ASN D 1 463 ? 179.158 157.972 139.703 1.00 47.15 463 ASN C CA 1
ATOM 15346 C C . ASN D 1 463 ? 180.382 157.107 139.963 1.00 47.15 463 ASN C C 1
ATOM 15347 O O . ASN D 1 463 ? 181.239 157.494 140.758 1.00 47.15 463 ASN C O 1
ATOM 15352 N N . LEU D 1 464 ? 180.472 155.953 139.320 1.00 47.10 464 LEU C N 1
ATOM 15353 C CA . LEU D 1 464 ? 181.603 155.048 139.360 1.00 47.10 464 LEU C CA 1
ATOM 15354 C C . LEU D 1 464 ? 182.401 155.180 138.066 1.00 47.10 464 LEU C C 1
ATOM 15355 O O . LEU D 1 464 ? 181.874 155.667 137.062 1.00 47.10 464 LEU C O 1
ATOM 15360 N N . PRO D 1 465 ? 183.684 154.807 138.059 1.00 49.05 465 PRO C N 1
ATOM 15361 C CA . PRO D 1 465 ? 184.464 154.887 136.817 1.00 49.05 465 PRO C CA 1
ATOM 15362 C C . PRO D 1 465 ? 183.979 153.893 135.773 1.00 49.05 465 PRO C C 1
ATOM 15363 O O . PRO D 1 465 ? 183.294 152.915 136.076 1.00 49.05 465 PRO C O 1
ATOM 15367 N N . LYS D 1 466 ? 184.342 154.172 134.519 1.00 56.42 466 LYS C N 1
ATOM 15368 C CA . LYS D 1 466 ? 183.718 153.482 133.396 1.00 56.42 466 LYS C CA 1
ATOM 15369 C C . LYS D 1 466 ? 184.147 152.026 133.265 1.00 56.42 466 LYS C C 1
ATOM 15370 O O . LYS D 1 466 ? 183.424 151.246 132.640 1.00 56.42 466 LYS C O 1
ATOM 15376 N N . ASP D 1 467 ? 185.283 151.631 133.839 1.00 55.50 467 ASP C N 1
ATOM 15377 C CA . ASP D 1 467 ? 185.661 150.225 133.802 1.00 55.50 467 ASP C CA 1
ATOM 15378 C C . ASP D 1 467 ? 185.144 149.475 135.014 1.00 55.50 467 ASP C C 1
ATOM 15379 O O . ASP D 1 467 ? 184.910 148.264 134.937 1.00 55.50 467 ASP C O 1
ATOM 15384 N N . LEU D 1 468 ? 184.948 150.177 136.127 1.00 50.44 468 LEU C N 1
ATOM 15385 C CA . LEU D 1 468 ? 184.375 149.554 137.311 1.00 50.44 468 LEU C CA 1
ATOM 15386 C C . LEU D 1 468 ? 182.874 149.371 137.142 1.00 50.44 468 LEU C C 1
ATOM 15387 O O . LEU D 1 468 ? 182.315 148.346 137.543 1.00 50.44 468 LEU C O 1
ATOM 15392 N N . ARG D 1 469 ? 182.213 150.354 136.524 1.00 51.92 469 ARG C N 1
ATOM 15393 C CA . ARG D 1 469 ? 180.805 150.223 136.161 1.00 51.92 469 ARG C CA 1
ATOM 15394 C C . ARG D 1 469 ? 180.595 149.153 135.095 1.00 51.92 469 ARG C C 1
ATOM 15395 O O . ARG D 1 469 ? 179.536 148.520 135.047 1.00 51.92 469 ARG C O 1
ATOM 15403 N N . ARG D 1 470 ? 181.595 148.932 134.240 1.00 55.98 470 ARG C N 1
ATOM 15404 C CA . ARG D 1 470 ? 181.500 147.884 133.232 1.00 55.98 470 ARG C CA 1
ATOM 15405 C C . ARG D 1 470 ? 181.620 146.500 133.857 1.00 55.98 470 ARG C C 1
ATOM 15406 O O . ARG D 1 470 ? 180.922 145.566 133.446 1.00 55.98 470 ARG C O 1
ATOM 15414 N N . ASP D 1 471 ? 182.492 146.350 134.858 1.00 55.51 471 ASP C N 1
ATOM 15415 C CA . ASP D 1 471 ? 182.680 145.051 135.493 1.00 55.51 471 ASP C CA 1
ATOM 15416 C C . ASP D 1 471 ? 181.491 144.661 136.357 1.00 55.51 471 ASP C C 1
ATOM 15417 O O . ASP D 1 471 ? 181.244 143.467 136.557 1.00 55.51 471 ASP C O 1
ATOM 15422 N N . ILE D 1 472 ? 180.757 145.638 136.889 1.00 53.01 472 ILE C N 1
ATOM 15423 C CA . ILE D 1 472 ? 179.557 145.329 137.661 1.00 53.01 472 ILE C CA 1
ATOM 15424 C C . ILE D 1 472 ? 178.438 144.868 136.739 1.00 53.01 472 ILE C C 1
ATOM 15425 O O . ILE D 1 472 ? 177.794 143.840 136.978 1.00 53.01 472 ILE C O 1
ATOM 15430 N N . LYS D 1 473 ? 178.202 145.616 135.662 1.00 56.52 473 LYS C N 1
ATOM 15431 C CA . LYS D 1 473 ? 177.105 145.308 134.756 1.00 56.52 473 LYS C CA 1
ATOM 15432 C C . LYS D 1 473 ? 177.376 144.075 133.906 1.00 56.52 473 LYS C C 1
ATOM 15433 O O . LYS D 1 473 ? 176.428 143.476 133.394 1.00 56.52 473 LYS C O 1
ATOM 15439 N N . ARG D 1 474 ? 178.637 143.679 133.740 1.00 59.96 474 ARG C N 1
ATOM 15440 C CA . ARG D 1 474 ? 178.926 142.392 133.125 1.00 59.96 474 ARG C CA 1
ATOM 15441 C C . ARG D 1 474 ? 178.730 141.237 134.091 1.00 59.96 474 ARG C C 1
ATOM 15442 O O . ARG D 1 474 ? 178.593 140.092 133.653 1.00 59.96 474 ARG C O 1
ATOM 15450 N N . HIS D 1 475 ? 178.737 141.504 135.394 1.00 56.46 475 HIS C N 1
ATOM 15451 C CA . HIS D 1 475 ? 178.399 140.459 136.347 1.00 56.46 475 HIS C CA 1
ATOM 15452 C C . HIS D 1 475 ? 176.891 140.284 136.457 1.00 56.46 475 HIS C C 1
ATOM 15453 O O . HIS D 1 475 ? 176.399 139.154 136.546 1.00 56.46 475 HIS C O 1
ATOM 15460 N N . LEU D 1 476 ? 176.146 141.389 136.436 1.00 55.45 476 LEU C N 1
ATOM 15461 C CA . LEU D 1 476 ? 174.705 141.334 136.644 1.00 55.45 476 LEU C CA 1
ATOM 15462 C C . LEU D 1 476 ? 173.957 140.954 135.372 1.00 55.45 476 LEU C C 1
ATOM 15463 O O . LEU D 1 476 ? 173.037 140.130 135.410 1.00 55.45 476 LEU C O 1
ATOM 15468 N N . CYS D 1 477 ? 174.335 141.541 134.239 1.00 59.60 477 CYS C N 1
ATOM 15469 C CA . CYS D 1 477 ? 173.479 141.560 133.063 1.00 59.60 477 CYS C CA 1
ATOM 15470 C C . CYS D 1 477 ? 173.956 140.682 131.916 1.00 59.60 477 CYS C C 1
ATOM 15471 O O . CYS D 1 477 ? 173.157 140.390 131.022 1.00 59.60 477 CYS C O 1
ATOM 15474 N N . LEU D 1 478 ? 175.221 140.263 131.903 1.00 61.93 478 LEU C N 1
ATOM 15475 C CA . LEU D 1 478 ? 175.754 139.608 130.710 1.00 61.93 478 LEU C CA 1
ATOM 15476 C C . LEU D 1 478 ? 175.271 138.169 130.587 1.00 61.93 478 LEU C C 1
ATOM 15477 O O . LEU D 1 478 ? 174.983 137.709 129.478 1.00 61.93 478 LEU C O 1
ATOM 15482 N N . ALA D 1 479 ? 175.160 137.452 131.709 1.00 63.94 479 ALA C N 1
ATOM 15483 C CA . ALA D 1 479 ? 174.659 136.080 131.665 1.00 63.94 479 ALA C CA 1
ATOM 15484 C C . ALA D 1 479 ? 173.180 136.033 131.309 1.00 63.94 479 ALA C C 1
ATOM 15485 O O . ALA D 1 479 ? 172.709 135.034 130.752 1.00 63.94 479 ALA C O 1
ATOM 15487 N N . LEU D 1 480 ? 172.438 137.098 131.616 1.00 63.38 480 LEU C N 1
ATOM 15488 C CA . LEU D 1 480 ? 171.047 137.195 131.192 1.00 63.38 480 LEU C CA 1
ATOM 15489 C C . LEU D 1 480 ? 170.930 137.452 129.697 1.00 63.38 480 LEU C C 1
ATOM 15490 O O . LEU D 1 480 ? 169.962 137.014 129.070 1.00 63.38 480 LEU C O 1
ATOM 15495 N N . LEU D 1 481 ? 171.896 138.163 129.113 1.00 67.46 481 LEU C N 1
ATOM 15496 C CA . LEU D 1 481 ? 171.869 138.438 127.683 1.00 67.46 481 LEU C CA 1
ATOM 15497 C C . LEU D 1 481 ? 172.322 137.252 126.842 1.00 67.46 481 LEU C C 1
ATOM 15498 O O . LEU D 1 481 ? 172.032 137.218 125.643 1.00 67.46 481 LEU C O 1
ATOM 15503 N N . MET D 1 482 ? 173.012 136.277 127.437 1.00 72.61 482 MET C N 1
ATOM 15504 C CA . MET D 1 482 ? 173.470 135.098 126.711 1.00 72.61 482 MET C CA 1
ATOM 15505 C C . MET D 1 482 ? 172.393 134.040 126.547 1.00 72.61 482 MET C C 1
ATOM 15506 O O . MET D 1 482 ? 172.654 133.000 125.934 1.00 72.61 482 MET C O 1
ATOM 15511 N N . ARG D 1 483 ? 171.195 134.278 127.070 1.00 72.65 483 ARG C N 1
ATOM 15512 C CA . ARG D 1 483 ? 170.082 133.372 126.870 1.00 72.65 483 ARG C CA 1
ATOM 15513 C C . ARG D 1 483 ? 169.185 133.791 125.717 1.00 72.65 483 ARG C C 1
ATOM 15514 O O . ARG D 1 483 ? 168.348 132.991 125.285 1.00 72.65 483 ARG C O 1
ATOM 15522 N N . VAL D 1 484 ? 169.342 135.005 125.209 1.00 76.85 484 VAL C N 1
ATOM 15523 C CA . VAL D 1 484 ? 168.747 135.378 123.924 1.00 76.85 484 VAL C CA 1
ATOM 15524 C C . VAL D 1 484 ? 169.557 134.722 122.811 1.00 76.85 484 VAL C C 1
ATOM 15525 O O . VAL D 1 484 ? 170.781 134.908 122.760 1.00 76.85 484 VAL C O 1
ATOM 15529 N N . PRO D 1 485 ? 168.925 133.958 121.914 1.00 82.05 485 PRO C N 1
ATOM 15530 C CA . PRO D 1 485 ? 169.702 133.172 120.940 1.00 82.05 485 PRO C CA 1
ATOM 15531 C C . PRO D 1 485 ? 170.354 133.986 119.835 1.00 82.05 485 PRO C C 1
ATOM 15532 O O . PRO D 1 485 ? 171.030 133.400 118.984 1.00 82.05 485 PRO C O 1
ATOM 15536 N N . MET D 1 486 ? 170.159 135.297 119.782 1.00 85.79 486 MET C N 1
ATOM 15537 C CA . MET D 1 486 ? 170.919 136.093 118.832 1.00 85.79 486 MET C CA 1
ATOM 15538 C C . MET D 1 486 ? 172.159 136.730 119.450 1.00 85.79 486 MET C C 1
ATOM 15539 O O . MET D 1 486 ? 173.182 136.852 118.766 1.00 85.79 486 MET C O 1
ATOM 15544 N N . PHE D 1 487 ? 172.107 137.118 120.724 1.00 80.88 487 PHE C N 1
ATOM 15545 C CA . PHE D 1 487 ? 173.116 137.985 121.326 1.00 80.88 487 PHE C CA 1
ATOM 15546 C C . PHE D 1 487 ? 174.489 137.339 121.515 1.00 80.88 487 PHE C C 1
ATOM 15547 O O . PHE D 1 487 ? 175.417 138.038 121.929 1.00 80.88 487 PHE C O 1
ATOM 15555 N N . GLU D 1 488 ? 174.661 136.041 121.231 1.00 86.31 488 GLU C N 1
ATOM 15556 C CA . GLU D 1 488 ? 176.014 135.493 121.277 1.00 86.31 488 GLU C CA 1
ATOM 15557 C C . GLU D 1 488 ? 176.802 135.872 120.028 1.00 86.31 488 GLU C C 1
ATOM 15558 O O . GLU D 1 488 ? 178.037 135.775 120.023 1.00 86.31 488 GLU C O 1
ATOM 15564 N N . LYS D 1 489 ? 176.116 136.313 118.966 1.00 88.19 489 LYS C N 1
ATOM 15565 C CA . LYS D 1 489 ? 176.749 136.710 117.713 1.00 88.19 489 LYS C CA 1
ATOM 15566 C C . LYS D 1 489 ? 177.530 138.009 117.819 1.00 88.19 489 LYS C C 1
ATOM 15567 O O . LYS D 1 489 ? 178.269 138.348 116.893 1.00 88.19 489 LYS C O 1
ATOM 15573 N N . MET D 1 490 ? 177.385 138.741 118.915 1.00 87.83 490 MET C N 1
ATOM 15574 C CA . MET D 1 490 ? 178.069 140.008 119.081 1.00 87.83 490 MET C CA 1
ATOM 15575 C C . MET D 1 490 ? 179.366 139.800 119.852 1.00 87.83 490 MET C C 1
ATOM 15576 O O . MET D 1 490 ? 179.584 138.769 120.489 1.00 87.83 490 MET C O 1
ATOM 15581 N N . ASP D 1 491 ? 180.227 140.807 119.796 1.00 85.79 491 ASP C N 1
ATOM 15582 C CA . ASP D 1 491 ? 181.524 140.758 120.453 1.00 85.79 491 ASP C CA 1
ATOM 15583 C C . ASP D 1 491 ? 181.413 141.356 121.854 1.00 85.79 491 ASP C C 1
ATOM 15584 O O . ASP D 1 491 ? 180.327 141.694 122.331 1.00 85.79 491 ASP C O 1
ATOM 15589 N N . GLU D 1 492 ? 182.552 141.520 122.524 1.00 84.11 492 GLU C N 1
ATOM 15590 C CA . GLU D 1 492 ? 182.608 142.246 123.783 1.00 84.11 492 GLU C CA 1
ATOM 15591 C C . GLU D 1 492 ? 182.789 143.750 123.585 1.00 84.11 492 GLU C C 1
ATOM 15592 O O . GLU D 1 492 ? 183.433 144.399 124.414 1.00 84.11 492 GLU C O 1
ATOM 15598 N N . GLN D 1 493 ? 182.278 144.305 122.480 1.00 82.39 493 GLN C N 1
ATOM 15599 C CA . GLN D 1 493 ? 182.153 145.743 122.289 1.00 82.39 493 GLN C CA 1
ATOM 15600 C C . GLN D 1 493 ? 180.724 146.210 122.095 1.00 82.39 493 GLN C C 1
ATOM 15601 O O . GLN D 1 493 ? 180.465 147.410 122.232 1.00 82.39 493 GLN C O 1
ATOM 15607 N N . LEU D 1 494 ? 179.809 145.313 121.747 1.00 81.25 494 LEU C N 1
ATOM 15608 C CA . LEU D 1 494 ? 178.424 145.676 121.493 1.00 81.25 494 LEU C CA 1
ATOM 15609 C C . LEU D 1 494 ? 177.501 145.183 122.598 1.00 81.25 494 LEU C C 1
ATOM 15610 O O . LEU D 1 494 ? 176.493 145.826 122.912 1.00 81.25 494 LEU C O 1
ATOM 15615 N N . LEU D 1 495 ? 177.837 144.035 123.185 1.00 77.59 495 LEU C N 1
ATOM 15616 C CA . LEU D 1 495 ? 177.156 143.562 124.381 1.00 77.59 495 LEU C CA 1
ATOM 15617 C C . LEU D 1 495 ? 177.511 144.429 125.576 1.00 77.59 495 LEU C C 1
ATOM 15618 O O . LEU D 1 495 ? 176.720 144.543 126.520 1.00 77.59 495 LEU C O 1
ATOM 15623 N N . ASP D 1 496 ? 178.698 145.045 125.552 1.00 75.06 496 ASP C N 1
ATOM 15624 C CA . ASP D 1 496 ? 179.043 146.021 126.575 1.00 75.06 496 ASP C CA 1
ATOM 15625 C C . ASP D 1 496 ? 178.271 147.313 126.399 1.00 75.06 496 ASP C C 1
ATOM 15626 O O . ASP D 1 496 ? 178.127 148.075 127.357 1.00 75.06 496 ASP C O 1
ATOM 15631 N N . ALA D 1 497 ? 177.792 147.590 125.188 1.00 73.45 497 ALA C N 1
ATOM 15632 C CA . ALA D 1 497 ? 176.837 148.674 125.007 1.00 73.45 497 ALA C CA 1
ATOM 15633 C C . ALA D 1 497 ? 175.451 148.280 125.494 1.00 73.45 497 ALA C C 1
ATOM 15634 O O . ALA D 1 497 ? 174.662 149.148 125.879 1.00 73.45 497 ALA C O 1
ATOM 15636 N N . LEU D 1 498 ? 175.147 146.980 125.499 1.00 71.63 498 LEU C N 1
ATOM 15637 C CA . LEU D 1 498 ? 173.840 146.511 125.940 1.00 71.63 498 LEU C CA 1
ATOM 15638 C C . LEU D 1 498 ? 173.764 146.387 127.456 1.00 71.63 498 LEU C C 1
ATOM 15639 O O . LEU D 1 498 ? 172.715 146.670 128.046 1.00 71.63 498 LEU C O 1
ATOM 15644 N N . CYS D 1 499 ? 174.852 145.953 128.100 1.00 67.73 499 CYS C N 1
ATOM 15645 C CA . CYS D 1 499 ? 174.882 145.914 129.559 1.00 67.73 499 CYS C CA 1
ATOM 15646 C C . CYS D 1 499 ? 174.853 147.313 130.156 1.00 67.73 499 CYS C C 1
ATOM 15647 O O . CYS D 1 499 ? 174.348 147.505 131.267 1.00 67.73 499 CYS C O 1
ATOM 15650 N N . ASP D 1 500 ? 175.390 148.297 129.433 1.00 69.00 500 ASP C N 1
ATOM 15651 C CA . ASP D 1 500 ? 175.340 149.685 129.869 1.00 69.00 500 ASP C CA 1
ATOM 15652 C C . ASP D 1 500 ? 173.929 150.257 129.819 1.00 69.00 500 ASP C C 1
ATOM 15653 O O . ASP D 1 500 ? 173.622 151.188 130.571 1.00 69.00 500 ASP C O 1
ATOM 15658 N N . ARG D 1 501 ? 173.059 149.716 128.969 1.00 69.06 501 ARG C N 1
ATOM 15659 C CA . ARG D 1 501 ? 171.729 150.271 128.775 1.00 69.06 501 ARG C CA 1
ATOM 15660 C C . ARG D 1 501 ? 170.626 149.464 129.443 1.00 69.06 501 ARG C C 1
ATOM 15661 O O . ARG D 1 501 ? 169.453 149.826 129.312 1.00 69.06 501 ARG C O 1
ATOM 15669 N N . LEU D 1 502 ? 170.959 148.398 130.162 1.00 61.19 502 LEU C N 1
ATOM 15670 C CA . LEU D 1 502 ? 169.961 147.624 130.883 1.00 61.19 502 LEU C CA 1
ATOM 15671 C C . LEU D 1 502 ? 169.634 148.307 132.202 1.00 61.19 502 LEU C C 1
ATOM 15672 O O . LEU D 1 502 ? 170.527 148.563 133.015 1.00 61.19 502 LEU C O 1
ATOM 15677 N N . GLN D 1 503 ? 168.356 148.600 132.408 1.00 57.51 503 GLN C N 1
ATOM 15678 C CA . GLN D 1 503 ? 167.895 149.272 133.612 1.00 57.51 503 GLN C CA 1
ATOM 15679 C C . GLN D 1 503 ? 167.047 148.332 134.455 1.00 57.51 503 GLN C C 1
ATOM 15680 O O . GLN D 1 503 ? 166.201 147.612 133.920 1.00 57.51 503 GLN C O 1
ATOM 15686 N N . PRO D 1 504 ? 167.251 148.314 135.772 1.00 53.38 504 PRO C N 1
ATOM 15687 C CA . PRO D 1 504 ? 166.479 147.400 136.624 1.00 53.38 504 PRO C CA 1
ATOM 15688 C C . PRO D 1 504 ? 165.058 147.900 136.837 1.00 53.38 504 PRO C C 1
ATOM 15689 O O . PRO D 1 504 ? 164.831 149.078 137.119 1.00 53.38 504 PRO C O 1
ATOM 15693 N N . VAL D 1 505 ? 164.098 146.991 136.694 1.00 51.38 505 VAL C N 1
ATOM 15694 C CA . VAL D 1 505 ? 162.692 147.297 136.906 1.00 51.38 505 VAL C CA 1
ATOM 15695 C C . VAL D 1 505 ? 162.128 146.333 137.939 1.00 51.38 505 VAL C C 1
ATOM 15696 O O . VAL D 1 505 ? 162.657 145.244 138.169 1.00 51.38 505 VAL C O 1
ATOM 15700 N N . LEU D 1 506 ? 161.037 146.753 138.568 1.00 49.03 506 LEU C N 1
ATOM 15701 C CA . LEU D 1 506 ? 160.355 145.961 139.576 1.00 49.03 506 LEU C CA 1
ATOM 15702 C C . LEU D 1 506 ? 158.891 145.820 139.197 1.00 49.03 506 LEU C C 1
ATOM 15703 O O . LEU D 1 506 ? 158.285 146.755 138.668 1.00 49.03 506 LEU C O 1
ATOM 15708 N N . TYR D 1 507 ? 158.327 144.646 139.468 1.00 55.05 507 TYR C N 1
ATOM 15709 C CA . TYR D 1 507 ? 156.922 144.386 139.196 1.00 55.05 507 TYR C CA 1
ATOM 15710 C C . TYR D 1 507 ? 156.329 143.603 140.353 1.00 55.05 507 TYR C C 1
ATOM 15711 O O . TYR D 1 507 ? 156.872 142.569 140.747 1.00 55.05 507 TYR C O 1
ATOM 15720 N N . THR D 1 508 ? 155.216 144.091 140.888 1.00 60.20 508 THR C N 1
ATOM 15721 C CA . THR D 1 508 ? 154.495 143.376 141.927 1.00 60.20 508 THR C CA 1
ATOM 15722 C C . THR D 1 508 ? 153.661 142.254 141.311 1.00 60.20 508 THR C C 1
ATOM 15723 O O . THR D 1 508 ? 153.689 142.006 140.105 1.00 60.20 508 THR C O 1
ATOM 15727 N N . GLU D 1 509 ? 152.934 141.539 142.161 1.00 65.87 509 GLU C N 1
ATOM 15728 C CA . GLU D 1 509 ? 151.979 140.553 141.679 1.00 65.87 509 GLU C CA 1
ATOM 15729 C C . GLU D 1 509 ? 150.715 141.240 141.171 1.00 65.87 509 GLU C C 1
ATOM 15730 O O . GLU D 1 509 ? 150.414 142.379 141.538 1.00 65.87 509 GLU C O 1
ATOM 15736 N N . GLU D 1 510 ? 149.994 140.529 140.296 1.00 70.45 510 GLU C N 1
ATOM 15737 C CA . GLU D 1 510 ? 148.921 140.969 139.394 1.00 70.45 510 GLU C CA 1
ATOM 15738 C C . GLU D 1 510 ? 149.366 141.969 138.330 1.00 70.45 510 GLU C C 1
ATOM 15739 O O . GLU D 1 510 ? 148.527 142.394 137.528 1.00 70.45 510 GLU C O 1
ATOM 15745 N N . SER D 1 511 ? 150.639 142.351 138.277 1.00 66.54 511 SER C N 1
ATOM 15746 C CA . SER D 1 511 ? 151.053 143.480 137.457 1.00 66.54 511 SER C CA 1
ATOM 15747 C C . SER D 1 511 ? 151.208 143.068 136.002 1.00 66.54 511 SER C C 1
ATOM 15748 O O . SER D 1 511 ? 151.864 142.073 135.685 1.00 66.54 511 SER C O 1
ATOM 15751 N N . TYR D 1 512 ? 150.605 143.853 135.117 1.00 68.80 512 TYR C N 1
ATOM 15752 C CA . TYR D 1 512 ? 150.669 143.605 133.687 1.00 68.80 512 TYR C CA 1
ATOM 15753 C C . TYR D 1 512 ? 151.932 144.226 133.113 1.00 68.80 512 TYR C C 1
ATOM 15754 O O . TYR D 1 512 ? 152.164 145.429 133.262 1.00 68.80 512 TYR C O 1
ATOM 15763 N N . ILE D 1 513 ? 152.745 143.404 132.458 1.00 66.26 513 ILE C N 1
ATOM 15764 C CA . ILE D 1 513 ? 153.914 143.914 131.753 1.00 66.26 513 ILE C CA 1
ATOM 15765 C C . ILE D 1 513 ? 153.497 144.592 130.462 1.00 66.26 513 ILE C C 1
ATOM 15766 O O . ILE D 1 513 ? 153.848 145.745 130.190 1.00 66.26 513 ILE C O 1
ATOM 15771 N N . VAL D 1 514 ? 152.745 143.864 129.641 1.00 70.60 514 VAL C N 1
ATOM 15772 C CA . VAL D 1 514 ? 152.209 144.366 128.387 1.00 70.60 514 VAL C CA 1
ATOM 15773 C C . VAL D 1 514 ? 150.897 143.632 128.159 1.00 70.60 514 VAL C C 1
ATOM 15774 O O . VAL D 1 514 ? 150.656 142.561 128.722 1.00 70.60 514 VAL C O 1
ATOM 15778 N N . ARG D 1 515 ? 150.015 144.248 127.387 1.00 75.51 515 ARG C N 1
ATOM 15779 C CA . ARG D 1 515 ? 148.773 143.632 126.965 1.00 75.51 515 ARG C CA 1
ATOM 15780 C C . ARG D 1 515 ? 148.786 143.507 125.450 1.00 75.51 515 ARG C C 1
ATOM 15781 O O . ARG D 1 515 ? 149.548 144.189 124.760 1.00 75.51 515 ARG C O 1
ATOM 15789 N N . GLU D 1 516 ? 147.941 142.618 124.940 1.00 81.55 516 GLU C N 1
ATOM 15790 C CA . GLU D 1 516 ? 147.862 142.418 123.502 1.00 81.55 516 GLU C CA 1
ATOM 15791 C C . GLU D 1 516 ? 147.204 143.624 122.847 1.00 81.55 516 GLU C C 1
ATOM 15792 O O . GLU D 1 516 ? 146.076 143.992 123.187 1.00 81.55 516 GLU C O 1
ATOM 15798 N N . GLY D 1 517 ? 147.914 144.238 121.908 1.00 79.29 517 GLY C N 1
ATOM 15799 C CA . GLY D 1 517 ? 147.474 145.462 121.282 1.00 79.29 517 GLY C CA 1
ATOM 15800 C C . GLY D 1 517 ? 148.317 146.680 121.593 1.00 79.29 517 GLY C C 1
ATOM 15801 O O . GLY D 1 517 ? 148.304 147.635 120.807 1.00 79.29 517 GLY C O 1
ATOM 15802 N N . ASP D 1 518 ? 149.056 146.676 122.719 1.00 79.24 518 ASP C N 1
ATOM 15803 C CA . ASP D 1 518 ? 149.894 147.800 123.099 1.00 79.24 518 ASP C CA 1
ATOM 15804 C C . ASP D 1 518 ? 151.198 147.784 122.308 1.00 79.24 518 ASP C C 1
ATOM 15805 O O . ASP D 1 518 ? 151.678 146.716 121.909 1.00 79.24 518 ASP C O 1
ATOM 15810 N N . PRO D 1 519 ? 151.797 148.945 122.044 1.00 79.13 519 PRO C N 1
ATOM 15811 C CA . PRO D 1 519 ? 153.148 148.950 121.475 1.00 79.13 519 PRO C CA 1
ATOM 15812 C C . PRO D 1 519 ? 154.169 148.532 122.520 1.00 79.13 519 PRO C C 1
ATOM 15813 O O . PRO D 1 519 ? 154.040 148.846 123.706 1.00 79.13 519 PRO C O 1
ATOM 15817 N N . VAL D 1 520 ? 155.185 147.803 122.066 1.00 77.37 520 VAL C N 1
ATOM 15818 C CA . VAL D 1 520 ? 156.195 147.231 122.949 1.00 77.37 520 VAL C CA 1
ATOM 15819 C C . VAL D 1 520 ? 157.344 148.225 123.091 1.00 77.37 520 VAL C C 1
ATOM 15820 O O . VAL D 1 520 ? 158.095 148.463 122.142 1.00 77.37 520 VAL C O 1
ATOM 15824 N N . ASP D 1 521 ? 157.481 148.808 124.281 1.00 73.97 521 ASP C N 1
ATOM 15825 C CA . ASP D 1 521 ? 158.562 149.736 124.576 1.00 73.97 521 ASP C CA 1
ATOM 15826 C C . ASP D 1 521 ? 159.834 149.047 125.043 1.00 73.97 521 ASP C C 1
ATOM 15827 O O . ASP D 1 521 ? 160.930 149.487 124.678 1.00 73.97 521 ASP C O 1
ATOM 15832 N N . GLU D 1 522 ? 159.714 147.984 125.831 1.00 71.35 522 GLU C N 1
ATOM 15833 C CA . GLU D 1 522 ? 160.831 147.410 126.557 1.00 71.35 522 GLU C CA 1
ATOM 15834 C C . GLU D 1 522 ? 161.100 145.991 126.087 1.00 71.35 522 GLU C C 1
ATOM 15835 O O . GLU D 1 522 ? 160.262 145.348 125.454 1.00 71.35 522 GLU C O 1
ATOM 15841 N N . MET D 1 523 ? 162.289 145.507 126.420 1.00 67.38 523 MET C N 1
ATOM 15842 C CA . MET D 1 523 ? 162.631 144.097 126.333 1.00 67.38 523 MET C CA 1
ATOM 15843 C C . MET D 1 523 ? 163.146 143.677 127.698 1.00 67.38 523 MET C C 1
ATOM 15844 O O . MET D 1 523 ? 164.196 144.154 128.136 1.00 67.38 523 MET C O 1
ATOM 15849 N N . LEU D 1 524 ? 162.410 142.803 128.376 1.00 61.38 524 LEU C N 1
ATOM 15850 C CA . LEU D 1 524 ? 162.768 142.421 129.732 1.00 61.38 524 LEU C CA 1
ATOM 15851 C C . LEU D 1 524 ? 163.731 141.247 129.733 1.00 61.38 524 LEU C C 1
ATOM 15852 O O . LEU D 1 524 ? 163.805 140.474 128.777 1.00 61.38 524 LEU C O 1
ATOM 15857 N N . PHE D 1 525 ? 164.479 141.135 130.826 1.00 60.32 525 PHE C N 1
ATOM 15858 C CA . PHE D 1 525 ? 165.370 140.005 131.075 1.00 60.32 525 PHE C CA 1
ATOM 15859 C C . PHE D 1 525 ? 165.147 139.645 132.537 1.00 60.32 525 PHE C C 1
ATOM 15860 O O . PHE D 1 525 ? 165.638 140.338 133.433 1.00 60.32 525 PHE C O 1
ATOM 15868 N N . ILE D 1 526 ? 164.396 138.575 132.768 1.00 58.73 526 ILE C N 1
ATOM 15869 C CA . ILE D 1 526 ? 163.827 138.287 134.080 1.00 58.73 526 ILE C CA 1
ATOM 15870 C C . ILE D 1 526 ? 164.910 137.771 135.018 1.00 58.73 526 ILE C C 1
ATOM 15871 O O . ILE D 1 526 ? 165.613 136.805 134.704 1.00 58.73 526 ILE C O 1
ATOM 15876 N N . MET D 1 527 ? 165.042 138.413 136.178 1.00 58.49 527 MET C N 1
ATOM 15877 C CA . MET D 1 527 ? 165.915 137.928 137.240 1.00 58.49 527 MET C CA 1
ATOM 15878 C C . MET D 1 527 ? 165.187 137.066 138.256 1.00 58.49 527 MET C C 1
ATOM 15879 O O . MET D 1 527 ? 165.765 136.104 138.767 1.00 58.49 527 MET C O 1
ATOM 15884 N N . ARG D 1 528 ? 163.942 137.406 138.565 1.00 58.82 528 ARG C N 1
ATOM 15885 C CA . ARG D 1 528 ? 163.197 136.781 139.643 1.00 58.82 528 ARG C CA 1
ATOM 15886 C C . ARG D 1 528 ? 161.730 136.745 139.265 1.00 58.82 528 ARG C C 1
ATOM 15887 O O . ARG D 1 528 ? 161.255 137.568 138.479 1.00 58.82 528 ARG C O 1
ATOM 15895 N N . GLY D 1 529 ? 161.014 135.790 139.838 1.00 61.26 529 GLY C N 1
ATOM 15896 C CA . GLY D 1 529 ? 159.576 135.748 139.707 1.00 61.26 529 GLY C CA 1
ATOM 15897 C C . GLY D 1 529 ? 159.119 134.978 138.485 1.00 61.26 529 GLY C C 1
ATOM 15898 O O . GLY D 1 529 ? 159.869 134.747 137.545 1.00 61.26 529 GLY C O 1
ATOM 15899 N N . LYS D 1 530 ? 157.841 134.615 138.500 1.00 67.74 530 LYS C N 1
ATOM 15900 C CA . LYS D 1 530 ? 157.207 133.858 137.433 1.00 67.74 530 LYS C CA 1
ATOM 15901 C C . LYS D 1 530 ? 156.213 134.755 136.711 1.00 67.74 530 LYS C C 1
ATOM 15902 O O . LYS D 1 530 ? 155.571 135.605 137.332 1.00 67.74 530 LYS C O 1
ATOM 15908 N N . LEU D 1 531 ? 156.092 134.574 135.398 1.00 68.49 531 LEU C N 1
ATOM 15909 C CA . LEU D 1 531 ? 155.254 135.435 134.575 1.00 68.49 531 LEU C CA 1
ATOM 15910 C C . LEU D 1 531 ? 154.419 134.585 133.632 1.00 68.49 531 LEU C C 1
ATOM 15911 O O . LEU D 1 531 ? 154.964 133.827 132.824 1.00 68.49 531 LEU C O 1
ATOM 15916 N N . LEU D 1 532 ? 153.103 134.727 133.728 1.00 73.51 532 LEU C N 1
ATOM 15917 C CA . LEU D 1 532 ? 152.167 134.044 132.848 1.00 73.51 532 LEU C CA 1
ATOM 15918 C C . LEU D 1 532 ? 151.881 134.932 131.647 1.00 73.51 532 LEU C C 1
ATOM 15919 O O . LEU D 1 532 ? 151.369 136.045 131.803 1.00 73.51 532 LEU C O 1
ATOM 15924 N N . THR D 1 533 ? 152.208 134.444 130.458 1.00 77.45 533 THR C N 1
ATOM 15925 C CA . THR D 1 533 ? 151.908 135.148 129.222 1.00 77.45 533 THR C CA 1
ATOM 15926 C C . THR D 1 533 ? 150.868 134.371 128.422 1.00 77.45 533 THR C C 1
ATOM 15927 O O . THR D 1 533 ? 150.931 133.140 128.332 1.00 77.45 533 THR C O 1
ATOM 15931 N N . ILE D 1 534 ? 149.879 135.091 127.895 1.00 80.39 534 ILE C N 1
ATOM 15932 C CA . ILE D 1 534 ? 148.794 134.507 127.121 1.00 80.39 534 ILE C CA 1
ATOM 15933 C C . ILE D 1 534 ? 148.713 135.230 125.784 1.00 80.39 534 ILE C C 1
ATOM 15934 O O . ILE D 1 534 ? 149.310 136.289 125.585 1.00 80.39 534 ILE C O 1
ATOM 15939 N N . THR D 1 535 ? 147.939 134.649 124.871 1.00 83.69 535 THR C N 1
ATOM 15940 C CA . THR D 1 535 ? 147.668 135.274 123.586 1.00 83.69 535 THR C CA 1
ATOM 15941 C C . THR D 1 535 ? 146.331 134.782 123.050 1.00 83.69 535 THR C C 1
ATOM 15942 O O . THR D 1 535 ? 145.910 133.648 123.298 1.00 83.69 535 THR C O 1
ATOM 15946 N N . THR D 1 536 ? 145.655 135.676 122.324 1.00 85.99 536 THR C N 1
ATOM 15947 C CA . THR D 1 536 ? 144.459 135.330 121.572 1.00 85.99 536 THR C CA 1
ATOM 15948 C C . THR D 1 536 ? 144.627 135.526 120.074 1.00 85.99 536 THR C C 1
ATOM 15949 O O . THR D 1 536 ? 143.680 135.249 119.330 1.00 85.99 536 THR C O 1
ATOM 15953 N N . ASN D 1 537 ? 145.787 136.024 119.625 1.00 86.29 537 ASN C N 1
ATOM 15954 C CA . ASN D 1 537 ? 146.227 136.013 118.223 1.00 86.29 537 ASN C CA 1
ATOM 15955 C C . ASN D 1 537 ? 145.325 136.858 117.323 1.00 86.29 537 ASN C C 1
ATOM 15956 O O . ASN D 1 537 ? 145.156 136.567 116.138 1.00 86.29 537 ASN C O 1
ATOM 15961 N N . LEU D 1 544 ? 144.542 129.513 121.445 1.00 88.34 544 LEU C N 1
ATOM 15962 C CA . LEU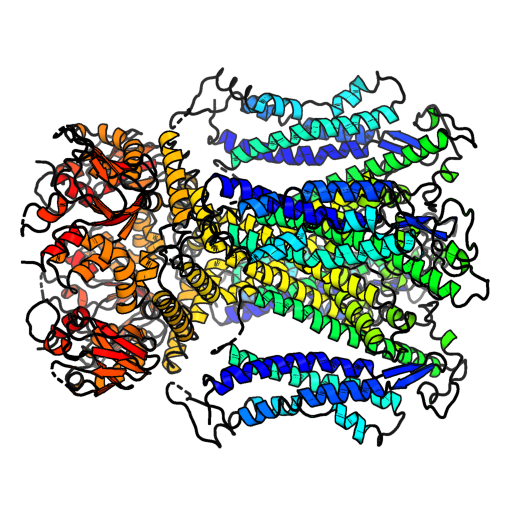 D 1 544 ? 145.232 130.157 122.553 1.00 88.34 544 LEU C CA 1
ATOM 15963 C C . LEU D 1 544 ? 146.127 129.138 123.244 1.00 88.34 544 LEU C C 1
ATOM 15964 O O . LEU D 1 544 ? 145.867 127.931 123.221 1.00 88.34 544 LEU C O 1
ATOM 15969 N N . ASN D 1 545 ? 147.192 129.646 123.859 1.00 85.25 545 ASN C N 1
ATOM 15970 C CA . ASN D 1 545 ? 148.130 128.836 124.623 1.00 85.25 545 ASN C CA 1
ATOM 15971 C C . ASN D 1 545 ? 148.830 129.744 125.622 1.00 85.25 545 ASN C C 1
ATOM 15972 O O . ASN D 1 545 ? 149.156 130.889 125.303 1.00 85.25 545 ASN C O 1
ATOM 15977 N N . SER D 1 546 ? 149.044 129.235 126.831 1.00 80.84 546 SER C N 1
ATOM 15978 C CA . SER D 1 546 ? 149.607 130.019 127.926 1.00 80.84 546 SER C CA 1
ATOM 15979 C C . SER D 1 546 ? 151.011 129.510 128.228 1.00 80.84 546 SER C C 1
ATOM 15980 O O . SER D 1 546 ? 151.178 128.384 128.709 1.00 80.84 546 SER C O 1
ATOM 15983 N N . GLU D 1 547 ? 152.012 130.334 127.937 1.00 79.61 547 GLU C N 1
ATOM 15984 C CA . GLU D 1 547 ? 153.392 130.026 128.273 1.00 79.61 547 GLU C CA 1
ATOM 15985 C C . GLU D 1 547 ? 153.741 130.621 129.635 1.00 79.61 547 GLU C C 1
ATOM 15986 O O . GLU D 1 547 ? 152.941 131.316 130.267 1.00 79.61 547 GLU C O 1
ATOM 15992 N N . TYR D 1 548 ? 154.959 130.340 130.092 1.00 76.74 548 TYR C N 1
ATOM 15993 C CA . TYR D 1 548 ? 155.433 130.813 131.385 1.00 76.74 548 TYR C CA 1
ATOM 15994 C C . TYR D 1 548 ? 156.863 131.311 131.248 1.00 76.74 548 TYR C C 1
ATOM 15995 O O . TYR D 1 548 ? 157.685 130.675 130.580 1.00 76.74 548 TYR C O 1
ATOM 16004 N N . LEU D 1 549 ? 157.153 132.449 131.873 1.00 70.47 549 LEU C N 1
ATOM 16005 C CA . LEU D 1 549 ? 158.485 133.040 131.877 1.00 70.47 549 LEU C CA 1
ATOM 16006 C C . LEU D 1 549 ? 159.036 132.998 133.294 1.00 70.47 549 LEU C C 1
ATOM 16007 O O . LEU D 1 549 ? 158.439 133.571 134.211 1.00 70.47 549 LEU C O 1
ATOM 16012 N N . GLY D 1 550 ? 160.169 132.321 133.470 1.00 64.79 550 GLY C N 1
ATOM 16013 C CA . GLY D 1 550 ? 160.847 132.252 134.735 1.00 64.79 550 GLY C CA 1
ATOM 16014 C C . GLY D 1 550 ? 162.127 133.059 134.749 1.00 64.79 550 GLY C C 1
ATOM 16015 O O . GLY D 1 550 ? 162.364 133.918 133.889 1.00 64.79 550 GLY C O 1
ATOM 16016 N N . ALA D 1 551 ? 162.964 132.782 135.744 1.00 62.01 551 ALA C N 1
ATOM 16017 C CA . ALA D 1 551 ? 164.254 133.450 135.850 1.00 62.01 551 ALA C CA 1
ATOM 16018 C C . ALA D 1 551 ? 165.181 132.983 134.737 1.00 62.01 551 ALA C C 1
ATOM 16019 O O . ALA D 1 551 ? 165.390 131.781 134.549 1.00 62.01 551 ALA C O 1
ATOM 16021 N N . GLY D 1 552 ? 165.739 133.939 133.998 1.00 65.26 552 GLY C N 1
ATOM 16022 C CA . GLY D 1 552 ? 166.545 133.665 132.840 1.00 65.26 552 GLY C CA 1
ATOM 16023 C C . GLY D 1 552 ? 165.812 133.861 131.529 1.00 65.26 552 GLY C C 1
ATOM 16024 O O . GLY D 1 552 ? 166.450 134.163 130.514 1.00 65.26 552 GLY C O 1
ATOM 16025 N N . ASP D 1 553 ? 164.491 133.705 131.527 1.00 67.58 553 ASP C N 1
ATOM 16026 C CA . ASP D 1 553 ? 163.725 133.946 130.318 1.00 67.58 553 ASP C CA 1
ATOM 16027 C C . ASP D 1 553 ? 163.621 135.446 130.055 1.00 67.58 553 ASP C C 1
ATOM 16028 O O . ASP D 1 553 ? 163.936 136.284 130.904 1.00 67.58 553 ASP C O 1
ATOM 16033 N N . PHE D 1 554 ? 163.169 135.783 128.854 1.00 69.55 554 PHE C N 1
ATOM 16034 C CA . PHE D 1 554 ? 163.148 137.168 128.418 1.00 69.55 554 PHE C CA 1
ATOM 16035 C C . PHE D 1 554 ? 161.854 137.449 127.674 1.00 69.55 554 PHE C C 1
ATOM 16036 O O . PHE D 1 554 ? 161.354 136.612 126.919 1.00 69.55 554 PHE C O 1
ATOM 16044 N N . CYS D 1 555 ? 161.317 138.640 127.908 1.00 71.10 555 CYS C N 1
ATOM 16045 C CA . CYS D 1 555 ? 160.096 139.106 127.273 1.00 71.10 555 CYS C CA 1
ATOM 16046 C C . CYS D 1 555 ? 160.421 140.252 126.332 1.00 71.10 555 CYS C C 1
ATOM 16047 O O . CYS D 1 555 ? 161.434 140.937 126.500 1.00 71.10 555 CYS C O 1
ATOM 16050 N N . GLY D 1 556 ? 159.570 140.450 125.341 1.00 73.38 556 GLY C N 1
ATOM 16051 C CA . GLY D 1 556 ? 159.727 141.523 124.395 1.00 73.38 556 GLY C CA 1
ATOM 16052 C C . GLY D 1 556 ? 160.594 141.224 123.190 1.00 73.38 556 GLY C C 1
ATOM 16053 O O . GLY D 1 556 ? 161.173 142.161 122.626 1.00 73.38 556 GLY C O 1
ATOM 16054 N N . GLU D 1 557 ? 160.691 139.964 122.763 1.00 76.57 557 GLU C N 1
ATOM 16055 C CA . GLU D 1 557 ? 161.514 139.601 121.615 1.00 76.57 557 GLU C CA 1
ATOM 16056 C C . GLU D 1 557 ? 160.863 139.937 120.277 1.00 76.57 557 GLU C C 1
ATOM 16057 O O . GLU D 1 557 ? 161.410 139.575 119.231 1.00 76.57 557 GLU C O 1
ATOM 16063 N N . GLU D 1 558 ? 159.709 140.604 120.286 1.00 79.62 558 GLU C N 1
ATOM 16064 C CA . GLU D 1 558 ? 159.156 141.189 119.075 1.00 79.62 558 GLU C CA 1
ATOM 16065 C C . GLU D 1 558 ? 159.960 142.400 118.643 1.00 79.62 558 GLU C C 1
ATOM 16066 O O . GLU D 1 558 ? 159.948 142.758 117.461 1.00 79.62 558 GLU C O 1
ATOM 16072 N N . LEU D 1 559 ? 160.662 143.023 119.591 1.00 77.53 559 LEU C N 1
ATOM 16073 C CA . LEU D 1 559 ? 161.266 144.333 119.426 1.00 77.53 559 LEU C CA 1
ATOM 16074 C C . LEU D 1 559 ? 162.668 144.265 118.838 1.00 77.53 559 LEU C C 1
ATOM 16075 O O . LEU D 1 559 ? 163.140 145.269 118.291 1.00 77.53 559 LEU C O 1
ATOM 16080 N N . LEU D 1 560 ? 163.341 143.113 118.926 1.00 79.51 560 LEU C N 1
ATOM 16081 C CA . LEU D 1 560 ? 164.678 143.020 118.352 1.00 79.51 560 LEU C CA 1
ATOM 16082 C C . LEU D 1 560 ? 164.625 143.038 116.833 1.00 79.51 560 LEU C C 1
ATOM 16083 O O . LEU D 1 560 ? 165.417 143.732 116.197 1.00 79.51 560 LEU C O 1
ATOM 16088 N N . THR D 1 561 ? 163.672 142.313 116.244 1.00 80.05 561 THR C N 1
ATOM 16089 C CA . THR D 1 561 ? 163.543 142.280 114.792 1.00 80.05 561 THR C CA 1
ATOM 16090 C C . THR D 1 561 ? 163.069 143.620 114.238 1.00 80.05 561 THR C C 1
ATOM 16091 O O . THR D 1 561 ? 163.346 143.943 113.076 1.00 80.05 561 THR C O 1
ATOM 16095 N N . TRP D 1 562 ? 162.359 144.406 115.049 1.00 82.12 562 TRP C N 1
ATOM 16096 C CA . TRP D 1 562 ? 162.025 145.772 114.661 1.00 82.12 562 TRP C CA 1
ATOM 16097 C C . TRP D 1 562 ? 163.268 146.651 114.666 1.00 82.12 562 TRP C C 1
ATOM 16098 O O . TRP D 1 562 ? 163.517 147.412 113.723 1.00 82.12 562 TRP C O 1
ATOM 16109 N N . ALA D 1 563 ? 164.055 146.568 115.734 1.00 81.69 563 ALA C N 1
ATOM 16110 C CA . ALA D 1 563 ? 165.306 147.317 115.839 1.00 81.69 563 ALA C CA 1
ATOM 16111 C C . ALA D 1 563 ? 166.486 146.468 115.372 1.00 81.69 563 ALA C C 1
ATOM 16112 O O . ALA D 1 563 ? 167.450 146.252 116.099 1.00 81.69 563 ALA C O 1
ATOM 16114 N N . LEU D 1 564 ? 166.341 145.889 114.181 1.00 84.58 564 LEU C N 1
ATOM 16115 C CA . LEU D 1 564 ? 167.473 145.439 113.378 1.00 84.58 564 LEU C CA 1
ATOM 16116 C C . LEU D 1 564 ? 167.273 145.838 111.925 1.00 84.58 564 LEU C C 1
ATOM 16117 O O . LEU D 1 564 ? 168.246 146.070 111.197 1.00 84.58 564 LEU C O 1
ATOM 16122 N N . ASP D 1 565 ? 165.996 145.916 111.493 1.00 88.90 565 ASP C N 1
ATOM 16123 C CA . ASP D 1 565 ? 165.709 146.320 110.127 1.00 88.90 565 ASP C CA 1
ATOM 16124 C C . ASP D 1 565 ? 166.030 147.801 109.961 1.00 88.90 565 ASP C C 1
ATOM 16125 O O . ASP D 1 565 ? 165.449 148.635 110.659 1.00 88.90 565 ASP C O 1
ATOM 16130 N N . PRO D 1 566 ? 166.950 148.147 109.046 1.00 90.27 566 PRO C N 1
ATOM 16131 C CA . PRO D 1 566 ? 167.571 149.484 109.073 1.00 90.27 566 PRO C CA 1
ATOM 16132 C C . PRO D 1 566 ? 166.636 150.645 108.765 1.00 90.27 566 PRO C C 1
ATOM 16133 O O . PRO D 1 566 ? 166.758 151.709 109.376 1.00 90.27 566 PRO C O 1
ATOM 16137 N N . SER D 1 568 ? 163.031 150.436 108.861 1.00 89.26 568 SER C N 1
ATOM 16138 C CA . SER D 1 568 ? 161.682 150.074 109.257 1.00 89.26 568 SER C CA 1
ATOM 16139 C C . SER D 1 568 ? 160.914 151.287 109.755 1.00 89.26 568 SER C C 1
ATOM 16140 O O . SER D 1 568 ? 161.403 152.414 109.732 1.00 89.26 568 SER C O 1
ATOM 16143 N N . SER D 1 569 ? 159.681 151.039 110.188 1.00 88.87 569 SER C N 1
ATOM 16144 C CA . SER D 1 569 ? 158.868 152.101 110.756 1.00 88.87 569 SER C CA 1
ATOM 16145 C C . SER D 1 569 ? 159.402 152.497 112.134 1.00 88.87 569 SER C C 1
ATOM 16146 O O . SER D 1 569 ? 160.014 151.699 112.851 1.00 88.87 569 SER C O 1
ATOM 16149 N N . SER D 1 570 ? 159.175 153.756 112.498 1.00 88.54 570 SER C N 1
ATOM 16150 C CA . SER D 1 570 ? 159.526 154.225 113.827 1.00 88.54 570 SER C CA 1
ATOM 16151 C C . SER D 1 570 ? 158.458 153.903 114.858 1.00 88.54 570 SER C C 1
ATOM 16152 O O . SER D 1 570 ? 158.729 154.001 116.059 1.00 88.54 570 SER C O 1
ATOM 16155 N N . ASN D 1 571 ? 157.264 153.515 114.416 1.00 88.76 571 ASN C N 1
ATOM 16156 C CA . ASN D 1 571 ? 156.233 153.057 115.336 1.00 88.76 571 ASN C CA 1
ATOM 16157 C C . ASN D 1 571 ? 156.584 151.664 115.847 1.00 88.76 571 ASN C C 1
ATOM 16158 O O . ASN D 1 571 ? 157.047 150.809 115.085 1.00 88.76 571 ASN C O 1
ATOM 16163 N N . LEU D 1 572 ? 156.378 151.447 117.144 1.00 82.46 572 LEU C N 1
ATOM 16164 C CA . LEU D 1 572 ? 156.796 150.212 117.787 1.00 82.46 572 LEU C CA 1
ATOM 16165 C C . LEU D 1 572 ? 155.909 149.043 117.361 1.00 82.46 572 LEU C C 1
ATOM 16166 O O . LEU D 1 572 ? 154.743 149.241 117.005 1.00 82.46 572 LEU C O 1
ATOM 16171 N N . PRO D 1 573 ? 156.446 147.821 117.361 1.00 80.94 573 PRO C N 1
ATOM 16172 C CA . PRO D 1 573 ? 155.623 146.659 117.014 1.00 80.94 573 PRO C CA 1
ATOM 16173 C C . PRO D 1 573 ? 154.552 146.394 118.056 1.00 80.94 573 PRO C C 1
ATOM 16174 O O . PRO D 1 573 ? 154.738 146.620 119.255 1.00 80.94 573 PRO C O 1
ATOM 16178 N N . ILE D 1 574 ? 153.415 145.918 117.574 1.00 79.33 574 ILE C N 1
ATOM 16179 C CA . ILE D 1 574 ? 152.240 145.686 118.402 1.00 79.33 574 ILE C CA 1
ATOM 16180 C C . ILE D 1 574 ? 152.413 144.347 119.105 1.00 79.33 574 ILE C C 1
ATOM 16181 O O . ILE D 1 574 ? 152.805 143.356 118.477 1.00 79.33 574 ILE C O 1
ATOM 16186 N N . SER D 1 575 ? 152.161 144.329 120.413 1.00 79.48 575 SER C N 1
ATOM 16187 C CA . SER D 1 575 ? 152.342 143.123 121.207 1.00 79.48 575 SER C CA 1
ATOM 16188 C C . SER D 1 575 ? 151.336 142.050 120.816 1.00 79.48 575 SER C C 1
ATOM 16189 O O . SER D 1 575 ? 150.130 142.297 120.742 1.00 79.48 575 SER C O 1
ATOM 16192 N N . THR D 1 576 ? 151.843 140.848 120.565 1.00 80.03 576 THR C N 1
ATOM 16193 C CA . THR D 1 576 ? 151.013 139.688 120.291 1.00 80.03 576 THR C CA 1
ATOM 16194 C C . THR D 1 576 ? 150.682 138.911 121.554 1.00 80.03 576 THR C C 1
ATOM 16195 O O . THR D 1 576 ? 149.858 137.995 121.510 1.00 80.03 576 THR C O 1
ATOM 16199 N N . ARG D 1 577 ? 151.309 139.254 122.678 1.00 77.67 577 ARG C N 1
ATOM 16200 C CA . ARG D 1 577 ? 151.103 138.559 123.936 1.00 77.67 577 ARG C CA 1
ATOM 16201 C C . ARG D 1 577 ? 150.667 139.539 125.014 1.00 77.67 577 ARG C C 1
ATOM 16202 O O . ARG D 1 577 ? 150.929 140.741 124.928 1.00 77.67 577 ARG C O 1
ATOM 16210 N N . THR D 1 578 ? 149.999 139.009 126.032 1.00 76.13 578 THR C N 1
ATOM 16211 C CA . THR D 1 578 ? 149.661 139.755 127.239 1.00 76.13 578 THR C CA 1
ATOM 16212 C C . THR D 1 578 ? 150.407 139.085 128.389 1.00 76.13 578 THR C C 1
ATOM 16213 O O . THR D 1 578 ? 150.081 137.960 128.780 1.00 76.13 578 THR C O 1
ATOM 16217 N N . VAL D 1 579 ? 151.419 139.766 128.915 1.00 70.58 579 VAL C N 1
ATOM 16218 C CA . VAL D 1 579 ? 152.288 139.216 129.948 1.00 70.58 579 VAL C CA 1
ATOM 16219 C C . VAL D 1 579 ? 151.894 139.820 131.285 1.00 70.58 579 VAL C C 1
ATOM 16220 O O . VAL D 1 579 ? 151.742 141.042 131.404 1.00 70.58 579 VAL C O 1
ATOM 16224 N N . ARG D 1 580 ? 151.723 138.967 132.291 1.00 70.54 580 ARG C N 1
ATOM 16225 C CA . ARG D 1 580 ? 151.301 139.387 133.617 1.00 70.54 580 ARG C CA 1
ATOM 16226 C C . ARG D 1 580 ? 152.132 138.664 134.664 1.00 70.54 580 ARG C C 1
ATOM 16227 O O . ARG D 1 580 ? 152.411 137.470 134.530 1.00 70.54 580 ARG C O 1
ATOM 16235 N N . ALA D 1 581 ? 152.527 139.394 135.701 1.00 67.82 581 ALA C N 1
ATOM 16236 C CA . ALA D 1 581 ? 153.350 138.820 136.753 1.00 67.82 581 ALA C CA 1
ATOM 16237 C C . ALA D 1 581 ? 152.508 137.980 137.707 1.00 67.82 581 ALA C C 1
ATOM 16238 O O . ALA D 1 581 ? 151.352 138.295 137.996 1.00 67.82 581 ALA C O 1
ATOM 16240 N N . LEU D 1 582 ? 153.108 136.899 138.200 1.00 65.89 582 LEU C N 1
ATOM 16241 C CA . LEU D 1 582 ? 152.473 136.007 139.162 1.00 65.89 582 LEU C CA 1
ATOM 16242 C C . LEU D 1 582 ? 153.050 136.124 140.559 1.00 65.89 582 LEU C C 1
ATOM 16243 O O . LEU D 1 582 ? 152.404 135.711 141.523 1.00 65.89 582 LEU C O 1
ATOM 16248 N N . MET D 1 583 ? 154.258 136.661 140.676 1.00 65.28 583 MET C N 1
ATOM 16249 C CA . MET D 1 583 ? 154.952 136.854 141.942 1.00 65.28 583 MET C CA 1
ATOM 16250 C C . MET D 1 583 ? 155.747 138.149 141.747 1.00 65.28 583 MET C C 1
ATOM 16251 O O . MET D 1 583 ? 155.694 138.747 140.668 1.00 65.28 583 MET C O 1
ATOM 16256 N N . GLU D 1 584 ? 156.406 138.636 142.801 1.00 57.24 584 GLU C N 1
ATOM 16257 C CA . GLU D 1 584 ? 157.319 139.771 142.705 1.00 57.24 584 GLU C CA 1
ATOM 16258 C C . GLU D 1 584 ? 158.399 139.499 141.662 1.00 57.24 584 GLU C C 1
ATOM 16259 O O . GLU D 1 584 ? 159.134 138.514 141.765 1.00 57.24 584 GLU C O 1
ATOM 16265 N N . VAL D 1 585 ? 158.490 140.370 140.660 1.00 55.13 585 VAL C N 1
ATOM 16266 C CA . VAL D 1 585 ? 159.380 140.185 139.519 1.00 55.13 585 VAL C CA 1
ATOM 16267 C C . VAL D 1 585 ? 160.472 141.244 139.567 1.00 55.13 585 VAL C C 1
ATOM 16268 O O . VAL D 1 585 ? 160.180 142.444 139.633 1.00 55.13 585 VAL C O 1
ATOM 16272 N N . GLU D 1 586 ? 161.723 140.796 139.552 1.00 55.04 586 GLU C N 1
ATOM 16273 C CA . GLU D 1 586 ? 162.860 141.643 139.233 1.00 55.04 586 GLU C CA 1
ATOM 16274 C C . GLU D 1 586 ? 163.293 141.348 137.806 1.00 55.04 586 GLU C C 1
ATOM 16275 O O . GLU D 1 586 ? 163.354 140.186 137.397 1.00 55.04 586 GLU C O 1
ATOM 16281 N N . ALA D 1 587 ? 163.587 142.398 137.049 1.00 53.31 587 ALA C N 1
ATOM 16282 C CA . ALA D 1 587 ? 164.001 142.233 135.667 1.00 53.31 587 ALA C CA 1
ATOM 16283 C C . ALA D 1 587 ? 164.916 143.381 135.278 1.00 53.31 587 ALA C C 1
ATOM 16284 O O . ALA D 1 587 ? 165.078 144.355 136.014 1.00 53.31 587 ALA C O 1
ATOM 16286 N N . PHE D 1 588 ? 165.522 143.247 134.103 1.00 54.73 588 PHE C N 1
ATOM 16287 C CA . PHE D 1 588 ? 166.298 144.310 133.481 1.00 54.73 588 PHE C CA 1
ATOM 16288 C C . PHE D 1 588 ? 165.597 144.720 132.198 1.00 54.73 588 PHE C C 1
ATOM 16289 O O . PHE D 1 588 ? 165.264 143.866 131.373 1.00 54.73 588 PHE C O 1
ATOM 16297 N N . ALA D 1 589 ? 165.376 146.017 132.029 1.00 57.40 589 ALA C N 1
ATOM 16298 C CA . ALA D 1 589 ? 164.625 146.532 130.896 1.00 57.40 589 ALA C CA 1
ATOM 16299 C C . ALA D 1 589 ? 165.567 147.085 129.838 1.00 57.40 589 ALA C C 1
ATOM 16300 O O . ALA D 1 589 ? 166.549 147.760 130.153 1.00 57.40 589 ALA C O 1
ATOM 16302 N N . LEU D 1 590 ? 165.263 146.782 128.580 1.00 64.59 590 LEU C N 1
ATOM 16303 C CA . LEU D 1 590 ? 165.989 147.309 127.430 1.00 64.59 590 LEU C CA 1
ATOM 16304 C C . LEU D 1 590 ? 165.020 148.149 126.613 1.00 64.59 590 LEU C C 1
ATOM 16305 O O . LEU D 1 590 ? 164.100 147.609 125.992 1.00 64.59 590 LEU C O 1
ATOM 16310 N N . LYS D 1 591 ? 165.230 149.462 126.609 1.00 70.36 591 LYS C N 1
ATOM 16311 C CA . LYS D 1 591 ? 164.331 150.370 125.917 1.00 70.36 591 LYS C CA 1
ATOM 16312 C C . LYS D 1 591 ? 164.494 150.248 124.405 1.00 70.36 591 LYS C C 1
ATOM 16313 O O . LYS D 1 591 ? 165.466 149.686 123.893 1.00 70.36 591 LYS C O 1
ATOM 16319 N N . ALA D 1 592 ? 163.516 150.807 123.691 1.00 75.12 592 ALA C N 1
ATOM 16320 C CA . ALA D 1 592 ? 163.449 150.633 122.244 1.00 75.12 592 ALA C CA 1
ATOM 16321 C C . ALA D 1 592 ? 164.537 151.420 121.526 1.00 75.12 592 ALA C C 1
ATOM 16322 O O . ALA D 1 592 ? 165.187 150.896 120.616 1.00 75.12 592 ALA C O 1
ATOM 16324 N N . ASP D 1 593 ? 164.744 152.680 121.910 1.00 76.86 593 ASP C N 1
ATOM 16325 C CA . ASP D 1 593 ? 165.780 153.491 121.285 1.00 76.86 593 ASP C CA 1
ATOM 16326 C C . ASP D 1 593 ? 167.179 153.083 121.724 1.00 76.86 593 ASP C C 1
ATOM 16327 O O . ASP D 1 593 ? 168.137 153.299 120.975 1.00 76.86 593 ASP C O 1
ATOM 16332 N N . ASP D 1 594 ? 167.318 152.505 122.919 1.00 74.90 594 ASP C N 1
ATOM 16333 C CA . ASP D 1 594 ? 168.608 151.965 123.330 1.00 74.90 594 ASP C CA 1
ATOM 16334 C C . ASP D 1 594 ? 168.937 150.684 122.579 1.00 74.90 594 ASP C C 1
ATOM 16335 O O . ASP D 1 594 ? 170.114 150.380 122.357 1.00 74.90 594 ASP C O 1
ATOM 16340 N N . LEU D 1 595 ? 167.919 149.926 122.179 1.00 75.57 595 LEU C N 1
ATOM 16341 C CA . LEU D 1 595 ? 168.143 148.816 121.265 1.00 75.57 595 LEU C CA 1
ATOM 16342 C C . LEU D 1 595 ? 168.357 149.314 119.840 1.00 75.57 595 LEU C C 1
ATOM 16343 O O . LEU D 1 595 ? 169.054 148.660 119.057 1.00 75.57 595 LEU C O 1
ATOM 16348 N N . LYS D 1 596 ? 167.784 150.473 119.499 1.00 78.57 596 LYS C N 1
ATOM 16349 C CA . LYS D 1 596 ? 167.943 151.023 118.156 1.00 78.57 596 LYS C CA 1
ATOM 16350 C C . LYS D 1 596 ? 169.354 151.570 117.944 1.00 78.57 596 LYS C C 1
ATOM 16351 O O . LYS D 1 596 ? 169.858 151.580 116.814 1.00 78.57 596 LYS C O 1
ATOM 16357 N N . PHE D 1 597 ? 170.013 152.022 119.016 1.00 80.04 597 PHE C N 1
ATOM 16358 C CA . PHE D 1 597 ? 171.423 152.395 118.918 1.00 80.04 597 PHE C CA 1
ATOM 16359 C C . PHE D 1 597 ? 172.287 151.171 118.641 1.00 80.04 597 PHE C C 1
ATOM 16360 O O . PHE D 1 597 ? 173.191 151.215 117.799 1.00 80.04 597 PHE C O 1
ATOM 16368 N N . VAL D 1 598 ? 172.009 150.063 119.331 1.00 79.81 598 VAL C N 1
ATOM 16369 C CA . VAL D 1 598 ? 172.832 148.861 119.217 1.00 79.81 598 VAL C CA 1
ATOM 16370 C C . VAL D 1 598 ? 172.675 148.230 117.830 1.00 79.81 598 VAL C C 1
ATOM 16371 O O . VAL D 1 598 ? 173.604 147.603 117.306 1.00 79.81 598 VAL C O 1
ATOM 16375 N N . ALA D 1 599 ? 171.537 148.475 117.175 1.00 81.14 599 ALA C N 1
ATOM 16376 C CA . ALA D 1 599 ? 171.304 148.006 115.812 1.00 81.14 599 ALA C CA 1
ATOM 16377 C C . ALA D 1 599 ? 172.207 148.662 114.779 1.00 81.14 599 ALA C C 1
ATOM 16378 O O . ALA D 1 599 ? 172.513 148.027 113.764 1.00 81.14 599 ALA C O 1
ATOM 16380 N N . SER D 1 600 ? 172.631 149.907 114.999 1.00 83.27 600 SER C N 1
ATOM 16381 C CA . SER D 1 600 ? 173.441 150.588 113.996 1.00 83.27 600 SER C CA 1
ATOM 16382 C C . SER D 1 600 ? 174.863 150.043 113.958 1.00 83.27 600 SER C C 1
ATOM 16383 O O . SER D 1 600 ? 175.520 150.110 112.913 1.00 83.27 600 SER C O 1
ATOM 16386 N N . GLN D 1 601 ? 175.360 149.517 115.073 1.00 86.05 601 GLN C N 1
ATOM 16387 C CA . GLN D 1 601 ? 176.661 148.846 115.077 1.00 86.05 601 GLN C CA 1
ATOM 16388 C C . GLN D 1 601 ? 176.522 147.334 114.912 1.00 86.05 601 GLN C C 1
ATOM 16389 O O . GLN D 1 601 ? 177.195 146.564 115.591 1.00 86.05 601 GLN C O 1
ATOM 16395 N N . PHE D 1 602 ? 175.684 146.900 113.973 1.00 93.69 602 PHE C N 1
ATOM 16396 C CA . PHE D 1 602 ? 175.532 145.477 113.665 1.00 93.69 602 PHE C CA 1
ATOM 16397 C C . PHE D 1 602 ? 174.937 145.361 112.276 1.00 93.69 602 PHE C C 1
ATOM 16398 O O . PHE D 1 602 ? 173.870 145.925 112.010 1.00 93.69 602 PHE C O 1
ATOM 16406 N N . ARG D 1 603 ? 175.629 144.649 111.396 1.00 103.83 603 ARG C N 1
ATOM 16407 C CA . ARG D 1 603 ? 175.390 144.736 109.962 1.00 103.83 603 ARG C CA 1
ATOM 16408 C C . ARG D 1 603 ? 175.272 143.369 109.295 1.00 103.83 603 ARG C C 1
ATOM 16409 O O . ARG D 1 603 ? 174.195 142.776 109.260 1.00 103.83 603 ARG C O 1
#

Sequence (2008 aa):
ILDPQGPFLQRWNKIFVLACIIAVSLDPLFFYVPIIDDAKKCLGIDKKMEITASVLRSFTDVFYVLHIIFQFRTGFIAPGVLVEDKREIAKRYLSSHFIIDILAVLPLPQMVILIIIPHMRGSSSLNTKNMLKFIVFFQYIPRFIRIYPLYKEVTRTTETAWAGAAFNLFLYMLASHVFGAFWYLFSIERETVCWKQACERNNPPCISKLLYCDPETAGGNAFLNESCPIQTPNTTLFDFGIFLDALQSGVVESQDFPQKFFYCFWWGLQNLSSLGQNLKTSTYIWEICFAVFISIAGLVLFSFLIGNMQTYLQSTTTRLEEMRVKRRDAEQWMSHRLLPENLRKRIRRYEQYKWQETRGVDEENLLSNLPKDLRRDIKRHLCLALLMRVPMFEKMDEQLLDALCDRLQPVLYTEESYIVREGDPVDEMLFIMRGKLLTITTNLNSEYLGAGDFCGEELLTWALDPSSSNLPISTRTVRALMEVEAFALKADDLKFVASQFRILDPQGPFLQRWNKIFVLACIIAVSLDPLFFYVPIIDDAKKCLGIDKKMEITASVLRSFTDVFYVLHIIFQFRTGFIAPGVLVEDKREIAKRYLSSHFIIDILAVLPLPQMVILIIIPHMRGSSSLNTKNMLKFIVFFQYIPRFIRIYPLYKEVTRTTETAWAGAAFNLFLYMLASHVFGAFWYLFSIERETVCWKQACERNNPPCISKLLYCDPETAGGNAFLNESCPIQTPNTTLFDFGIFLDALQSGVVESQDFPQKFFYCFWWGLQNLSSLGQNLKTSTYIWEICFAVFISIAGLVLFSFLIGNMQTYLQSTTTRLEEMRVKRRDAEQWMSHRLLPENLRKRIRRYEQYKWQETRGVDEENLLSNLPKDLRRDIKRHLCLALLMRVPMFEKMDEQLLDALCDRLQPVLYTEESYIVREGDPVDEMLFIMRGKLLTITTNLNSEYLGAGDFCGEELLTWALDPSSSNLPISTRTVRALMEVEAFALKADDLKFVASQFRILDPQGPFLQRWNKIFVLACIIAVSLDPLFFYVPIIDDAKKCLGIDKKMEITASVLRSFTDVFYVLHIIFQFRTGFIAPGVLVEDKREIAKRYLSSHFIIDILAVLPLPQMVILIIIPHMRGSSSLNTKNMLKFIVFFQYIPRFIRIYPLYKEVTRTTETAWAGAAFNLFLYMLASHVFGAFWYLFSIERETVCWKQACERNNPPCISKLLYCDPETAGGNAFLNESCPIQTPNTTLFDFGIFLDALQSGVVESQDFPQKFFYCFWWGLQNLSSLGQNLKTSTYIWEICFAVFISIAGLVLFSFLIGNMQTYLQSTTTRLEEMRVKRRDAEQWMSHRLLPENLRKRIRRYEQYKWQETRGVDEENLLSNLPKDLRRDIKRHLCLALLMRVPMFEKMDEQLLDALCDRLQPVLYTEESYIVREGDPVDEMLFIMRGKLLTITTNLNSEYLGAGDFCGEELLTWALDPSSSNLPISTRTVRALMEVEAFALKADDLKFVASQFRILDPQGPFLQRWNKIFVLACIIAVSLDPLFFYVPIIDDAKKCLGIDKKMEITASVLRSFTDVFYVLHIIFQFRTGFIAPGVLVEDKREIAKRYLSSHFIIDILAVLPLPQMVILIIIPHMRGSSSLNTKNMLKFIVFFQYIPRFIRIYPLYKEVTRTTETAWAGAAFNLFLYMLASHVFGAFWYLFSIERETVCWKQACERNNPPCISKLLYCDPETAGGNAFLNESCPIQTPNTTLFDFGIFLDALQSGVVESQDFPQKFFYCFWWGLQNLSSLGQNLKTSTYIWEICFAVFISIAGLVLFSFLIGNMQTYLQSTTTRLEEMRVKRRDAEQWMSHRLLPENLRKRIRRYEQYKWQETRGVDEENLLSNLPKDLRRDIKRHLCLALLMRVPMFEKMDEQLLDALCDRLQPVLYTEESYIVREGDPVDEMLFIMRGKLLTITTNLNSEYLGAGDFCGEELLTWALDPSSSNLPISTRTVRALMEVEAFALKADDLKFVASQFR

GO terms:
  GO:0005886 plasma membrane (C, IDA)
  GO:0005242 inward rectifier potassium channel activity (F, IGI)
  GO:0005516 calmodulin binding (F, TAS)

Foldseek 3Di:
DEELLDPVNVVLLVVVLVLLLLLLLLLLLLLLQWFADVQQLAIEGLVVSLVVSLVSNLVSLVVLVVVLVVQQQYWDAPCVRTDRDGPVSVPVCVVPPNVLSVLLSPSQSNCCLVPVLVVDDDASRVCSLVSSVVSSVVSVVSSVVVSVVSVVSVVPNDDDLQVLLVVLVVVLLSQLLNLLSVLLNVLVVLLVVQVVVCQVVPPPHADVCSNHDDPVDDHHDPCSCVQQPQCDDDVVSPDSFQSSVVVNVCLSHDSDVVVNRVVSSVVSSVCLCVLLPPRGGDPDDVSVVSSPVSNVNSVVSVVSNVVSVVSSVVVPCPLVVVLVVVVVVLPVVCVVVVDDPVVSVQVVQVSVVCCVVQVNDDVLVVLVPDDPVVSLVVLCVVPVLLQVLPVPVVVDDVPLVSLVSNQWAKDKDAAQAKPDAFFDFQFKKKRWQAAKKWKQAPCGDIDMDGHSGMPDPQLLVCLQPLHDPGGDGDRMIIGTHHIIMIIIHGNVSSNVSNVVDD/DEELQDPVNVVLLVVVLVLLLLLLLLLLLLLLQWFADVQQLAIEGLVVSLVVSLVSNLVSLVVLVVVLVVQQQYWDAPCVRTDRDGPVSVPVCVVPPNVLSVLLSPSQSNCCLVPVLVVDDDASRVCSLVSSVVSSVVSVVSSVVVSVVSVVSVVPNDDDLQVLLVVLVVVLLSQLLNLLSVLLNVLVVLLVVQVVVCQVPPPPHADVVSNHDDVVDDHHDPCSCVQQPQCDDDVVSPDSFQSSVVVNVCLSHDSDVVVNRVVSSVVSSVCLCVLLPPRGGDPDDVSVVSSPVSNVNSVVSVVSNVVSVVSSVVVVCVLVVVLVVVVVVLPVVCVVVVDDPVVSVQVVQVSVVCCVVQVNDDVLVVLVPDDPVVSLVVLCVVPVLLQVLPVPVVVDDVPLVSLVSNQWAKDKDAAQAKPDAFFDFQFKKKRWQAAKKWKQAPCGDIDMDGHSGMPDPQLLVCLQPLHDPGGDGDRMIIGTHHIIMIIIHGNVSSNVSNVVDD/DEELLDPVNVVLLVVVLVLLLLLLLLLLLLLLQWFADVQQLAIEGLVVSLVVSLVSNLVSLVVLVVVLVVQQQYWDAPCVRTDRDGPVSVPVCVVPPNVLSVLLSPSQSNCCLVPVLVVDDDASRVCSLVSSVVSSVVSVVSSVVVSVVSVVSVVPNDDDLQVLLVVLVVVLLSQLLNLLSVLLNVLVVLLVVQVVVCQVVPPPHADVCSNHDDPVDDHHDPCSCVQQPQCDDDVVSPDSFQSSVVVNVCLSHDSDVVVNRVVSSVVSSVCLCVLLPPRGGDPDDVSVVSSPVSNVNSVVSVVSNVVSVVSSVVVPCDLVVVLVVVVVVLPVVCVVVVDDPVVSVQVVQVSVVCCVVQVNDDVLVVLVPDDPVVSLVVLCVVPVLLQVLPVPVVVDDVPLVSLVSNQWAKDKDAAQAKPDAFFDFQFKKKRWQAAKKWKQAPCGDIDMDGHSGMPDPQLLVCLQPLHDPGGDGDRMIIGTHHIIMIIIHGNVSSNVSNVVDD/DEELLDPVNVVLLVVVLVLLLLLLLLLLLLLLQWFADVQQLAIEGLVVSLVVSLVSNLVSLVVLVVVLVVQQQYWDAPCVRTDRDGPVSVPVCVVPPNVLSVLLSPSQSNCCLVPVLVVDDDASRVCSLVSSVVSSVVSVVSSVVVSVVSVVSVVPNDDDLQVLLVVLVVVLLSQLLNLLSVLLNVLVVLLLVQVVVCQVVPPPHADVVSNHDDVVDDHHDPCSCVQQPQCDDDVVSPDSFQSSVVVNVCLSHDSDVVVNRVVSSVVSSVCLCVLLPPRGGDPDDVSVVSSPVSNVNSVVSVVSNVVSVVSSVVVVCVLPVVLVVVVVVLPPVCVVVVDDPVVSVQVVQVSVVCCVVQVNDDVLVVLVPDDPVVSLVVLCVVPVLLQVLPVPVVVDDVPLVSLVSNQWAKDKDAAQAKPDAFFDFQFKKKRWQAAKKWKQAPCGDIDMDGHSGMPDPQLLVCLQPLHDPGGDGDRMIIGTHHIIMIIIHGNVSSNVSNVVDD